Protein 7XTO (pdb70)

Secondary structure (DSSP, 8-state):
-PPEEEEEESS-SSSSHHHHHHHHHHHHSTT-EEEEEES-PPTT-HHHHHHHTSSTTTTS-SSEEEEEE--TTTTSS--EEEEE-TT--EEEEETTTTTHHHHHHH--SEEEE---GGGS-SS--GGGHIIIIIIHHHHHHHTT--GGGG--B-SS-------------EEETTTTEEEEEEEGGG--EEEEE--EEEB-SSGGGS-TT-EEEEE-TTSEEEEEETTB-HHHHH---TT---EE-/-PPEEEEEESS-SSSSHHHHHHHHHHHHSTT-EEEEEES-PPTT-HHHHHHHTSSTTTTS-SSEEEEEE--TTTTSS--EEEEE-TT--EEEEETTTTTHHHHHHH--SEEEE---GGGS-SS--GGGHIIIIIIHHHHHHHTT--GGGG--B-SS---------B---EEEEEEEETTTTEEEEEEEGGG---EEEEE--EEEB-SSGGGS-TT-EEEEE-TTSEEEEEETTB-HHHHH---TT-EEEE--/-PEEEEEESS-SSSSHHHHHHHHHHHHSTT-EEEEEES-PPTT-HHHHHHHTSSTTTTS-SSEEEEEE--TTTTSS--EEEEE-TT--EEEEETTTTTHHHHHHH--SEEEE---GGGS-SS--GGGHIIIIIIHHHHHHHTT--GGGG--B-SS---------B--EEEEEEEETTTTEEEEEEEGGG--EEEEE--EEEB-SSGGGS-TT-EEEEE-TTSEEEEEETTB-HHHHH---TT-EEEE-/-PPEEEEEESS-SSSSHHHHHHHHHHHHSTT-EEEEEES-PPTT-HHHHHHHTSSTTTTS-SSEEEEEE--TTTTSS--EEEEE-TT--EEEEETTTTTHHHHHHH--SEEEE---GGGS-SS--GGGHIIIIIIHHHHHHHTT--GGGG--B-SS---------B---B--EEEEETTTTEEEEEEETT--EEEEE--EEB-SSGGGS-TT-EEEEE-TTSEEEEEETTB-HHHHH---TT--EEE-/-PEEEEEESS-SSSSHHHHHHHHHHHHSTT-EEEEEES-PPTT-HHHHHHHTSSTTTTS-SSEEEEEE--TTTTSS--EEEEE-TT--EEEEETTTTTHHHHHHH--SEEEE---GGGS-SS--GGGHIIIIIIHHHHHHHTT--GGGG--B-SS---------B--B--EEEEETTTTEEEEEEEGGG--EEEEE--EEEB-SSGGGS-TT-EEEEE-TTSEEEEEETTB-HHHHH-------EE-/-PPEEEEEESS-SSSSHHHHHHHHHHHHSTT-EEEEEES-PPTT-HHHHHHHTSSTTTTS-SSEEEEEE--TTTTSS--EEEEE-TT--EEEEETTTTTHHHHHHH--SEEEE---GGGS-SS--GGGHIIIIIIHHHHHHHTT--GGGG--B-SS--------------EEEEETTTTEEEEEEETT--EEEE---EEB-SSGGGS-TT-EEEEE-TTSEEEEEETTB-HHHHH------EE-

Radius of gyration: 43.4 Å; Cα contacts (8 Å, |Δi|>4): 3861; chains: 6; bounding box: 127×91×92 Å

Solvent-accessible surface area: 55767 Å² total; per-residue (Å²): 127,52,47,25,0,0,1,0,0,10,20,17,92,50,21,11,17,7,0,2,0,20,0,2,0,7,102,39,4,103,65,8,63,33,10,40,5,4,6,52,5,67,34,57,51,19,54,41,0,2,66,6,0,74,19,0,2,104,15,0,28,50,90,0,0,1,0,0,6,0,15,9,33,6,14,46,79,32,48,3,2,0,0,84,3,113,78,27,0,8,0,0,0,2,15,20,3,0,6,26,18,0,16,116,70,14,20,66,61,40,5,42,37,6,73,47,101,71,3,40,22,91,98,48,21,40,19,32,52,1,9,0,5,0,0,0,0,0,0,41,2,4,58,57,34,82,8,59,71,0,17,69,96,41,144,71,17,81,75,54,125,120,90,90,78,129,145,18,40,23,42,12,79,33,43,7,12,11,40,4,74,24,57,30,99,62,128,120,104,15,53,3,51,78,100,83,32,46,99,11,76,1,32,48,103,31,80,94,67,18,34,0,0,3,34,9,32,76,32,20,10,0,2,0,34,8,105,19,41,7,41,79,79,73,64,27,71,58,97,46,95,36,47,79,155,102,47,24,0,0,5,2,1,8,17,12,92,51,16,11,17,9,0,3,6,23,0,7,5,8,110,40,4,104,68,10,59,34,10,39,6,4,13,52,5,71,32,57,51,19,82,21,0,3,62,15,0,77,35,0,8,115,12,6,31,58,102,0,0,0,4,0,14,0,15,11,33,6,15,47,80,33,48,2,2,0,0,85,2,114,55,28,1,11,0,0,0,1,14,19,3,0,5,26,16,0,16,114,70,16,20,66,61,40,4,42,38,6,73,46,100,72,4,40,20,100,87,47,23,41,21,30,53,1,9,3,5,0,1,0,0,0,0,42,2,3,60,59,34,80,11,59,71,0,16,68,98,42,103,72,14,80,72,44,126,118,89,87,62,83,126,45,74,11,29,4,38,39,38,23,84,40,34,8,8,3,52,4,49,7,56,30,98,54,124,150,105,23,82,3,76,68,89,84,18,48,91,10,75,1,30,47,104,33,80,87,103,18,41,0,0,3,34,11,42,76,32,20,15,0,2,0,11,8,101,18,43,17,41,79,87,63,65,22,69,57,85,32,104,4,25,30,138,126,51,46,25,0,0,1,0,0,8,16,13,92,49,19,3,14,7,0,0,0,19,0,2,0,10,102,40,4,102,70,9,58,35,10,39,5,4,6,52,5,65,32,58,48,18,96,46,0,5,31,5,0,41,35,0,6,117,22,5,28,124,86,0,0,0,0,0,7,0,16,10,33,6,14,44,79,32,48,3,1,0,3,79,3,114,52,28,1,8,1,0,0,1,15,19,2,0,9,16,21,0,16,88,70,17,20,58,61,40,4,41,38,6,73,46,100,73,4,40,24,90,100,47,23,41,21,24,54,1,7,0,4,0,0,0,0,0,0,41,2,3,59,59,36,81,7,60,70,0,16,69,94,42,142,78,12,82,121,34,126,90,67,100,33,84,88,128,31,47,14,91,1,40,29,39,11,80,32,41,7,12,0,62,2,32,4,66,48,108,74,149,105,18,82,15,68,73,110,35,47,92,11,73,1,32,47,103,31,80,94,66,19,34,0,0,4,34,10,43,57,31,90,10,0,0,0,28,7,102,20,39,10,40,80,76,62,54,18,70,58,67,34,20,34,19,76,175,124,53,46,24,0,0,0,2,1,8,20,17,90,49,25,3,13,7,0,0,0,19,0,2,0,8,106,40,4,102,67,8,59,35,11,39,6,4,6,53,5,65,33,58,49,18,54,38,0,4,66,5,0,75,35,0,8,115,13,5,30,57,93,0,0,0,0,0,7,0,16,11,32,6,15,45,79,32,48,3,2,0,0,88,2,114,54,26,1,10,0,0,0,1,15,19,3,2,6,14,16,0,11,90,71,16,20,66,61,39,5,41,38,6,72,46,100,72,4,41,22,90,98,47,22,42,21,22,53,1,7,0,5,0,0,0,0,0,0,41,2,3,60,59,35,80,11,61,70,0,16,68,94,41,144,64,8,80,134,46,126,90,95,100,60,85,81,130,22,40,14,30,5,35,28,41,11,79,30,41,7,12,7,62,4,49,2,56,28,100,39,38,123,121,98,23,81,1,35,75,89,81,20,47,82,11,72,1,32,47,105,31,80,80,94,17,34,0,0,4,32,11,42,75,33,20,5,0,0,0,30,7,99,18,39,12,41,79,76,64,65,25,73,52,86,34,96,3,73,7,84,178,100,49,25,0,0,0,0,0,10,14,12,90,54,20,12,16,6,0,3,0,20,0,6,0,13,108,39,4,104,69,9,58,34,10,39,4,4,6,51,5,64,33,58,53,18,84,45,0,3,56,5,0,73,19,0,8,117,14,5,29,58,103,0,0,0,0,0,6,0,16,11,32,6,14,46,79,32,48,2,2,0,3,94,3,113,55,27,1,10,1,0,0,1,15,19,3,0,9,14,16,0,16,90,69,17,20,67,61,40,5,42,37,6,73,46,100,72,4,40,16,92,106,47,22,40,21,32,53,2,10,3,5,0,0,0,0,0,0,41,2,3,58,59,34,79,11,58,72,0,17,69,99,41,101,70,15,82,137,35,124,85,96,100,61,85,119,63,45,19,36,14,37,25,43,24,86,39,35,8,9,10,26,13,46,6,57,31,95,38,128,120,106,26,53,17,73,80,92,84,26,47,101,11,76,3,36,48,104,31,81,94,76,18,41,3,3,7,34,9,31,73,32,20,35,0,12,0,13,9,105,20,43,17,40,80,89,62,64,27,71,82,48,103,17,35,32,145,125,57,59,16,0,0,1,0,0,9,16,10,92,56,19,12,17,6,0,3,0,21,0,2,0,8,104,40,4,104,66,9,66,33,10,39,5,4,5,51,5,65,32,55,47,19,82,41,0,1,24,5,0,30,37,0,7,116,21,6,33,57,89,0,0,0,0,0,6,0,16,9,33,6,14,48,80,33,49,3,2,0,1,26,4,112,55,39,1,13,0,0,0,1,15,19,2,0,6,20,58,0,15,112,70,14,20,68,65,62,4,42,38,6,73,46,100,72,4,39,31,96,84,47,23,41,19,30,53,1,9,0,5,0,0,0,0,0,0,42,11,4,59,59,35,79,32,58,69,0,17,68,99,42,103,71,20,80,74,45,126,95,92,89,63,115,69,50,36,35,14,33,28,43,13,80,32,44,7,12,8,63,15,37,9,52,48,108,61,119,105,24,55,17,57,96,112,33,47,101,11,75,1,31,49,105,32,80,88,103,18,41,0,0,3,33,10,44,56,32,69,16,0,6,0,11,8,103,18,43,18,40,80,87,63,68,47,81,90,86,57,17,86,174

InterPro domains:
  IPR002747 S-adenosyl-l-methionine hydroxide adenosyltransferase [PIRSF006779] (7-270)
  IPR002747 S-adenosyl-l-methionine hydroxide adenosyltransferase [PTHR35092] (8-270)
  IPR023227 S-adenosyl-l-methionine hydroxide adenosyltransferase, C-terminal domain superfamily [G3DSA:2.40.30.90] (168-274)
  IPR023227 S-adenosyl-l-methionine hydroxide adenosyltransferase, C-terminal domain superfamily [SSF101852] (171-270)
  IPR023228 S-adenosyl-l-methionine hydroxide adenosyltransferase, N-terminal domain superfamily [G3DSA:3.40.50.10790] (5-163)
  IPR023228 S-adenosyl-l-methionine hydroxide adenosyltransferase, N-terminal domain superfamily [SSF102522] (7-160)
  IPR046469 S-adenosyl-l-methionine hydroxide adenosyltransferase, N-terminal domain [PF01887] (9-155)
  IPR046470 S-adenosyl-l-methionine hydroxide adenosyltransferase, C-terminal domain [PF20257] (178-268)

Sequence (1484 aa):
APRVVAFLSDVGTHDEATGLCKGLMSRICPGVTIIDITHQVPAFDVVEGALMLEDVPEFFPEHTVICAYVYPETGSGTPTVAVRNDKGQLLVAPDNGLLTRALDASGVAEARLVTNPAVMNHPPTPTWYGRDVVAACAAHLAAGTPLADVGPVVDDPVRLPDVPFTRVARIDRAFGNVWTNIPSAALVTLDATVARWPWCTTFSQVATTGRLAYANSRGRLSFALNRGSLVAELGVAPDAPVEVHPRVVAFLSDVGTHDEATGLCKGLMSRICPGVTIIDITHQVPAFDVVEGALMLEDVPEFFPEHTVICAYVYPETGSGTPTVAVRNDKGQLLVAPDNGLLTRALDASGVAEARLVTNPAVMNHPPTPTWYGRDVVAACAAHLAAGTPLADVGPVVDDPVRLPDVPFTRLVGRVARIDRAFGNVWTNIPSAALVTLDATVARWPWCTTFSQVATTGRLAYANSRGRLSFALNRGSLVAELGVAPDAPVEVHAPRVVAFLSDVGTHDEATGLCKGLMSRICPGVTIIDITHQVPAFDVVEGALMLEDVPEFFPEHTVICAYVYPETGSGTPTVAVRNDKGQLLVAPDNGLLTRALDASGVAEARLVTNPAVMNHPPTPTWYGRDVVAACAAHLAAGTPLADVGPVVDDPVRLPDVPFTRHLVGRVARIDRAFGNVWTNIPSAAVTLDATVRWPWCTTFSQVATTGRLAYANSRGRLSFALNRGSLVAELGVAPDAVEVHLAPRVVAFLSDVGTHDEATGLCKGLMSRICPGVTIIDITHQVPAFDVVEGALMLEDVPEFFPEHTVICAYVYPETGSGTPTVAVRNDKGQLLVAPDNGLLTRALDASGVAEARLVTNPAVMNHPPTPTWYGRDVVAACAAHLAAGTPLADVGPVVDDPVRLPDVPFTRHLVGRVARIDRAFGNVWTNIPSAALGVTLDATVARWPWCTTFSQVATTGRLAYANSRGRLSFALNRGSLVAELGVAPDAPVEVHLPRVVAFLSDVGTHDEATGLCKGLMSRICPGVTIIDITHQVPAFDVVEGALMLEDVPEFFPEHTVICAYVYPETGSGTPTVAVRNDKGQLLVAPDNGLLTRALDASGVAEARLVTNPAVMNHPPTPTWYGRDVVAACAAHLAAGTPLADVGPVVDDPVRLPDVPFTRLVGRVARIDRAFGNVWTNIPSAALVTLDATVARWPWCTTFSQVATTGRLAYANSRGRLSFALNRGSLVAELGVAPAPVEVHAPRVVAFLSDVGTHDEATGLCKGLMSRICPGVTIIDITHQVPAFDVVEGALMLEDVPEFFPEHTVICAYVYPETGSGTPTVAVRNDKGQLLVAPDNGLLTRALDASGVAEARLVTNPAVMNHPPTPTWYGRDVVAACAAHLAAGTPLADVGPVVDDPVRLPDVPFTLVGRVARIDRAFGNVWTNIPSAAVTLDATVRWPWCTTFSQVATTGRLAYANSRGRLSFALNRGSLVAELGVPDAEVHL

B-factor: mean 44.51, std 19.92, range [9.19, 154.8]

Organism: NCBI:txid84725

Foldseek 3Di:
DFFAEEEEAQPADPDCPVVVLVVLLCVLAPPHHYHYLHNNDHALDLLSLLVSQQCVVVPGALSYEYQYERPPPFLHPFFKKWFQFQSNYIYIYTLAASNANNCVNTHGPWMFTQDQCVQFQNPCDRVPCSRGPRSSNSSNVSNPDDPVNRHGTDDDRRHDDDDADPCFADAPVVAQKTFDRAFPVVDVWWDKPLPIAAEDDDLPVDPAQDKHWYQDPVRTIIIHGRRHRPCVVVVRDHPDDMDTD/DFAEEEEAQPADPDCPVVVLVVLLCVLAPPHHYHYLHNNDHALDLLSLLVSQQCVVVPGALSYEYQYERPPPFLHPFFKKWFQFQSNYIYIYTLAASNANNCVNTHGPWMFTQDQCVQFQNPCDRVPCSRGPRSSNSSNVSNPDDPVNRHGTDDDRRHDDDDAQDPDKWWFADAPVVAQKTFTRAFPVVYVWWDKPLPIAAEDDDLPVDPAQDKHWYQDPVRTIIIHGRRHRPCVVVVRDGRHMMDID/DFFAEEEEAQPADPDCPVVVLVVLLCVLAPPHHYHYLHNNDHALDLLSLLVSQQCVVVPGALSYEYQYERPPPFLHPFFKKWFQFQSNYIYIYTLAASNANNCVNTHGPWMFTQDQCVQFQNPCDRVPCSRGPRSSNSSNVSNPDDPVNRHGTDDDRRHDDDDAADDCRDWWFAQAPVVAQKTFTRAFPVVVAWDKVLSAAEDDDLPVDPAQDKHWYQDPVRTIIIHGRRHHPCVVVVRDTGHMDTDD/DFFAEEEEAQPADPDCPVVVLVVLLCVLAPPHHYHYLHNNDHALDLLSLLVSQQCVVVPGALSYEYQYERPPPFLHPFFKKWFQFQSNYIYIYTLAASNANNCVNTHGPWMFTQDQCVQFQNPCDRVPCSRGPRSSNSSNVSNPDDPVNRHGTDDDRRHDDDDAADPCRKWWFAAAPVVAQKTFTRAFCVVDDVWWDKPLPIAAEDDDLPVDPAQDKHWYQDPVRTIIIHGRRHRPCVVVVRHGGHMMDTDD/DFAEEEEAQPADPDCPVVVLVVLLCVLAPPHHYHYLHNNDHALDLLSLLVSQQCVVVPGALSYEYQYERPPPFLHPFFKKWFQFQSNYIYIYTLAASNANNCVNTHGPWMFTQDQCVQFQNPCDRVPCSRGPRSSNSSNVSNPDDPVNRHGTDDDRRHDDDDAQPPHKWFFQDAPVVAQKTFTRAFPVVDVWWDKPLPIAAEDDDLPVDPAQDKHWYQDPVRTIIIHGRRHRPCVVVVRDSDIMDTD/DFFAEEEEAQPADPDCPVVVLVVLLCVLAPPHHYHYLHNNDHALDLLSLLVSQQCVVVPGALSYEYQYERPPPFLHPFFKKWFQFQSNYIYIYTLAASNANNCVNTHGPWMFTQDQCVQFQNPCDRVPCSRGPRSSNSSNVSNPDDPVNRHGTDDDRRHDDDDACPVDWFFADAPVVAQKTFTRAFPVVVAWDDVLSAAEDDDLPVDPAQDKHWYQDPVRTIIIHGRRHHPCVVVVHGRHTIDD

CATH classification: 3.40.50.10790 (+1 more: 2.40.30.90)

Nearest PDB structures (foldseek):
  7xto-assembly1_D  TM=1.004E+00  e=2.279E-58  Umezawaea tangerina
  7xto-assembly1_B  TM=1.003E+00  e=4.495E-56  Umezawaea tangerina
  7xto-assembly1_C  TM=9.989E-01  e=8.584E-55  Umezawaea tangerina
  7xto-assembly1_E  TM=9.968E-01  e=3.989E-54  Umezawaea tangerina
  7xto-assembly1_A  TM=9.907E-01  e=1.363E-53  Umezawaea tangerina

Structure (mmCIF, N/CA/C/O backbone):
data_7XTO
#
_entry.id   7XTO
#
_cell.length_a   181.378
_cell.length_b   104.423
_cell.length_c   124.966
_cell.angle_alpha   90.000
_cell.angle_beta   108.880
_cell.angle_gamma   90.000
#
_symmetry.space_group_name_H-M   'C 1 2 1'
#
loop_
_entity.id
_entity.type
_entity.pdbx_description
1 polymer 'soil bacterial derived chlorinase'
2 non-polymer 1-DEAZA-ADENOSINE
3 water water
#
loop_
_atom_site.group_PDB
_atom_site.id
_atom_site.type_symbol
_atom_site.label_atom_id
_atom_site.label_alt_id
_atom_site.label_comp_id
_atom_site.label_asym_id
_atom_site.label_entity_id
_atom_site.label_seq_id
_atom_site.pdbx_PDB_ins_code
_atom_site.Cartn_x
_atom_site.Cartn_y
_atom_site.Cartn_z
_atom_site.occupancy
_atom_site.B_iso_or_equiv
_atom_site.auth_seq_id
_atom_site.auth_comp_id
_atom_site.auth_asym_id
_atom_site.auth_atom_id
_atom_site.pdbx_PDB_model_num
ATOM 1 N N . ALA A 1 5 ? 4.86197 30.78877 75.43750 1.000 51.32018 5 ALA A N 1
ATOM 2 C CA . ALA A 1 5 ? 3.55193 30.14086 75.53377 1.000 57.42585 5 ALA A CA 1
ATOM 3 C C . ALA A 1 5 ? 2.76010 30.01487 74.20903 1.000 34.83941 5 ALA A C 1
ATOM 4 O O . ALA A 1 5 ? 2.26369 28.92986 73.91543 1.000 53.40097 5 ALA A O 1
ATOM 6 N N . PRO A 1 6 ? 2.62743 31.09027 73.42039 1.000 44.28120 6 PRO A N 1
ATOM 7 C CA . PRO A 1 6 ? 1.85064 30.97661 72.18138 1.000 39.76130 6 PRO A CA 1
ATOM 8 C C . PRO A 1 6 ? 2.52106 30.04516 71.18481 1.000 27.77444 6 PRO A C 1
ATOM 9 O O . PRO A 1 6 ? 3.74755 29.92829 71.13506 1.000 61.95514 6 PRO A O 1
ATOM 13 N N . ARG A 1 7 ? 1.69271 29.36634 70.39731 1.000 55.36469 7 ARG A N 1
ATOM 14 C CA . ARG A 1 7 ? 2.20005 28.48042 69.36404 1.000 56.01515 7 ARG A CA 1
ATOM 15 C C . ARG A 1 7 ? 2.90789 29.27778 68.27461 1.000 47.83833 7 ARG A C 1
ATOM 16 O O . ARG A 1 7 ? 2.64437 30.46371 68.06019 1.000 67.08979 7 ARG A O 1
ATOM 24 N N . VAL A 1 8 ? 3.83203 28.61281 67.59210 1.000 38.80620 8 VAL A N 1
ATOM 25 C CA . VAL A 1 8 ? 4.41448 29.16768 66.37745 1.000 47.45179 8 VAL A CA 1
ATOM 26 C C . VAL A 1 8 ? 3.42704 28.96548 65.23768 1.000 42.78961 8 VAL A C 1
ATOM 27 O O . VAL A 1 8 ? 2.86365 27.87679 65.07483 1.000 26.61839 8 VAL A O 1
ATOM 31 N N . VAL A 1 9 ? 3.20325 30.01418 64.45376 1.000 27.74491 9 VAL A N 1
ATOM 32 C CA . VAL A 1 9 ? 2.30059 29.95816 63.31143 1.000 32.50737 9 VAL A CA 1
ATOM 33 C C . VAL A 1 9 ? 3.13549 29.79869 62.04875 1.000 36.29114 9 VAL A C 1
ATOM 34 O O . VAL A 1 9 ? 3.96328 30.66051 61.73150 1.000 42.56201 9 VAL A O 1
ATOM 38 N N . ALA A 1 10 ? 2.91226 28.70482 61.32433 1.000 35.74790 10 ALA A N 1
ATOM 39 C CA . ALA A 1 10 ? 3.52751 28.47942 60.02255 1.000 34.84910 10 ALA A CA 1
ATOM 40 C C . ALA A 1 10 ? 2.51180 28.82280 58.94118 1.000 22.91473 10 ALA A C 1
ATOM 41 O O . ALA A 1 10 ? 1.36795 28.35900 58.98916 1.000 47.67342 10 ALA A O 1
ATOM 43 N N . PHE A 1 11 ? 2.93369 29.62303 57.96406 1.000 27.91928 11 PHE A N 1
ATOM 44 C CA . PHE A 1 11 ? 2.00776 30.38839 57.13632 1.000 18.83470 11 PHE A CA 1
ATOM 45 C C . PHE A 1 11 ? 2.22902 30.09685 55.65900 1.000 32.60377 11 PHE A C 1
ATOM 46 O O . PHE A 1 11 ? 3.31312 30.36183 55.13378 1.000 36.59330 11 PHE A O 1
ATOM 54 N N . LEU A 1 12 ? 1.19203 29.59589 54.98195 1.000 25.59581 12 LEU A N 1
ATOM 55 C CA . LEU A 1 12 ? 1.25914 29.31473 53.55245 1.000 25.85542 12 LEU A CA 1
ATOM 56 C C . LEU A 1 12 ? 0.00867 29.84443 52.86376 1.000 39.77563 12 LEU A C 1
ATOM 57 O O . LEU A 1 12 ? -1.08999 29.77067 53.41930 1.000 23.92585 12 LEU A O 1
ATOM 62 N N . SER A 1 13 ? 0.17777 30.37230 51.65237 1.000 19.45213 13 SER A N 1
ATOM 63 C CA . SER A 1 13 ? -0.94744 30.87257 50.86931 1.000 14.35349 13 SER A CA 1
ATOM 64 C C . SER A 1 13 ? -0.51199 31.02671 49.41573 1.000 33.28956 13 SER A C 1
ATOM 65 O O . SER A 1 13 ? 0.65218 30.81689 49.06776 1.000 23.53457 13 SER A O 1
ATOM 68 N N . ASP A 1 14 ? -1.47233 31.38129 48.55975 1.000 28.65729 14 ASP A N 1
ATOM 69 C CA . ASP A 1 14 ? -1.20872 31.71103 47.16410 1.000 27.20648 14 ASP A CA 1
ATOM 70 C C . ASP A 1 14 ? -1.37713 33.20240 46.89634 1.000 31.51632 14 ASP A C 1
ATOM 71 O O . ASP A 1 14 ? -1.51682 33.61263 45.74017 1.000 23.88944 14 ASP A O 1
ATOM 76 N N . VAL A 1 15 ? -1.36758 34.01872 47.95134 1.000 37.72994 15 VAL A N 1
ATOM 77 C CA . VAL A 1 15 ? -1.65404 35.44345 47.81772 1.000 47.48862 15 VAL A CA 1
ATOM 78 C C . VAL A 1 15 ? -0.41922 36.23490 47.39457 1.000 46.29766 15 VAL A C 1
ATOM 79 O O . VAL A 1 15 ? -0.53516 37.20913 46.64158 1.000 46.27065 15 VAL A O 1
ATOM 83 N N . GLY A 1 16 ? 0.76387 35.84415 47.84483 1.000 64.79155 16 GLY A N 1
ATOM 84 C CA . GLY A 1 16 ? 1.99784 36.41216 47.33990 1.000 30.46514 16 GLY A CA 1
ATOM 85 C C . GLY A 1 16 ? 2.69603 37.30644 48.34946 1.000 64.13936 16 GLY A C 1
ATOM 86 O O . GLY A 1 16 ? 2.30959 37.41622 49.51665 1.000 35.03923 16 GLY A O 1
ATOM 87 N N . THR A 1 17 ? 3.76737 37.94468 47.86869 1.000 17.66254 17 THR A N 1
ATOM 88 C CA . THR A 1 17 ? 4.56993 38.86628 48.66327 1.000 48.46117 17 THR A CA 1
ATOM 89 C C . THR A 1 17 ? 4.73277 40.21927 47.97927 1.000 20.66771 17 THR A C 1
ATOM 90 O O . THR A 1 17 ? 5.49275 41.06313 48.46897 1.000 45.23888 17 THR A O 1
ATOM 94 N N . HIS A 1 18 ? 4.03298 40.44831 46.87292 1.000 25.45923 18 HIS A N 1
ATOM 95 C CA . HIS A 1 18 ? 4.21354 41.62426 46.03449 1.000 41.40812 18 HIS A CA 1
ATOM 96 C C . HIS A 1 18 ? 3.44873 42.84220 46.53516 1.000 43.40691 18 HIS A C 1
ATOM 97 O O . HIS A 1 18 ? 3.56904 43.91735 45.93713 1.000 39.76852 18 HIS A O 1
ATOM 99 N N . ASP A 1 19 ? 2.66516 42.70347 47.59998 1.000 32.01964 19 ASP A N 1
ATOM 100 C CA . ASP A 1 19 ? 1.91726 43.82684 48.15616 1.000 55.27928 19 ASP A CA 1
ATOM 101 C C . ASP A 1 19 ? 1.63523 43.53308 49.63139 1.000 23.94268 19 ASP A C 1
ATOM 102 O O . ASP A 1 19 ? 2.27247 42.66949 50.23389 1.000 37.47386 19 ASP A O 1
ATOM 107 N N . GLU A 1 20 ? 0.68117 44.26761 50.20258 1.000 33.81152 20 GLU A N 1
ATOM 108 C CA . GLU A 1 20 ? 0.47196 44.31906 51.64382 1.000 31.04482 20 GLU A CA 1
ATOM 109 C C . GLU A 1 20 ? -0.33048 43.15000 52.20836 1.000 24.04411 20 GLU A C 1
ATOM 110 O O . GLU A 1 20 ? -0.36792 42.99684 53.43432 1.000 34.25067 20 GLU A O 1
ATOM 116 N N . ALA A 1 21 ? -0.96221 42.32837 51.36425 1.000 24.57207 21 ALA A N 1
ATOM 117 C CA . ALA A 1 21 ? -2.01236 41.42524 51.83920 1.000 30.54950 21 ALA A CA 1
ATOM 118 C C . ALA A 1 21 ? -1.50371 40.45407 52.90493 1.000 31.32568 21 ALA A C 1
ATOM 119 O O . ALA A 1 21 ? -2.08582 40.34874 53.99651 1.000 36.55385 21 ALA A O 1
ATOM 121 N N . THR A 1 22 ? -0.41759 39.73337 52.60714 1.000 22.73684 22 THR A N 1
ATOM 122 C CA . THR A 1 22 ? 0.14613 38.80996 53.58916 1.000 29.60813 22 THR A CA 1
ATOM 123 C C . THR A 1 22 ? 0.57297 39.55129 54.84995 1.000 25.99808 22 THR A C 1
ATOM 124 O O . THR A 1 22 ? 0.38954 39.05495 55.97071 1.000 28.97156 22 THR A O 1
ATOM 128 N N . GLY A 1 23 ? 1.14246 40.74592 54.68276 1.000 29.30946 23 GLY A N 1
ATOM 129 C CA . GLY A 1 23 ? 1.50875 41.55210 55.83520 1.000 16.75967 23 GLY A CA 1
ATOM 130 C C . GLY A 1 23 ? 0.31378 41.92258 56.69163 1.000 31.95853 23 GLY A C 1
ATOM 131 O O . GLY A 1 23 ? 0.40389 41.95808 57.92124 1.000 32.06573 23 GLY A O 1
ATOM 132 N N . LEU A 1 24 ? -0.81757 42.23416 56.05068 1.000 42.20043 24 LEU A N 1
ATOM 133 C CA . LEU A 1 24 ? -2.02931 42.53392 56.80973 1.000 47.10152 24 LEU A CA 1
ATOM 134 C C . LEU A 1 24 ? -2.52485 41.31151 57.57067 1.000 35.87121 24 LEU A C 1
ATOM 135 O O . LEU A 1 24 ? -2.99047 41.42903 58.71324 1.000 25.89563 24 LEU A O 1
ATOM 140 N N . CYS A 1 25 ? -2.43853 40.12789 56.95395 1.000 25.55150 25 CYS A N 1
ATOM 141 C CA . CYS A 1 25 ? -2.78084 38.90970 57.68481 1.000 46.32325 25 CYS A CA 1
ATOM 142 C C . CYS A 1 25 ? -1.89320 38.73682 58.91242 1.000 27.88801 25 CYS A C 1
ATOM 143 O O . CYS A 1 25 ? -2.38184 38.41835 60.00505 1.000 22.34800 25 CYS A O 1
ATOM 146 N N . LYS A 1 26 ? -0.58471 38.94864 58.75058 1.000 28.85000 26 LYS A N 1
ATOM 147 C CA . LYS A 1 26 ? 0.33338 38.80829 59.87942 1.000 28.50757 26 LYS A CA 1
ATOM 148 C C . LYS A 1 26 ? 0.03544 39.82973 60.97109 1.000 36.10690 26 LYS A C 1
ATOM 149 O O . LYS A 1 26 ? 0.10183 39.51354 62.16602 1.000 26.35202 26 LYS A O 1
ATOM 155 N N . GLY A 1 27 ? -0.26567 41.06826 60.57990 1.000 35.88414 27 GLY A N 1
ATOM 156 C CA . GLY A 1 27 ? -0.64772 42.07090 61.56052 1.000 11.09550 27 GLY A CA 1
ATOM 157 C C . GLY A 1 27 ? -1.90202 41.68609 62.32163 1.000 38.24283 27 GLY A C 1
ATOM 158 O O . GLY A 1 27 ? -2.00529 41.91448 63.52825 1.000 26.44302 27 GLY A O 1
ATOM 159 N N . LEU A 1 28 ? -2.89396 41.13841 61.61291 1.000 18.14804 28 LEU A N 1
ATOM 160 C CA . LEU A 1 28 ? -4.10308 40.65033 62.27304 1.000 34.06849 28 LEU A CA 1
ATOM 161 C C . LEU A 1 28 ? -3.77440 39.55282 63.27594 1.000 38.50607 28 LEU A C 1
ATOM 162 O O . LEU A 1 28 ? -4.31158 39.52545 64.39228 1.000 40.85690 28 LEU A O 1
ATOM 167 N N . MET A 1 29 ? -2.90105 38.62347 62.87839 1.000 33.30505 29 MET A N 1
ATOM 168 C CA . MET A 1 29 ? -2.50177 37.55129 63.78438 1.000 36.56654 29 MET A CA 1
ATOM 169 C C . MET A 1 29 ? -1.82784 38.10640 65.03085 1.000 45.76258 29 MET A C 1
ATOM 170 O O . MET A 1 29 ? -2.11486 37.66538 66.15049 1.000 25.58549 29 MET A O 1
ATOM 175 N N . SER A 1 30 ? -0.92629 39.07559 64.85476 1.000 35.51903 30 SER A N 1
ATOM 176 C CA . SER A 1 30 ? -0.25132 39.67570 66.00101 1.000 29.46436 30 SER A CA 1
ATOM 177 C C . SER A 1 30 ? -1.21593 40.48598 66.85893 1.000 26.63423 30 SER A C 1
ATOM 178 O O . SER A 1 30 ? -1.00636 40.61522 68.07061 1.000 37.43233 30 SER A O 1
ATOM 181 N N . ARG A 1 31 ? -2.26153 41.05063 66.25039 1.000 27.20701 31 ARG A N 1
ATOM 182 C CA . ARG A 1 31 ? -3.31903 41.69264 67.02474 1.000 47.36265 31 ARG A CA 1
ATOM 183 C C . ARG A 1 31 ? -4.03918 40.67948 67.90455 1.000 40.45679 31 ARG A C 1
ATOM 184 O O . ARG A 1 31 ? -4.27220 40.92393 69.09498 1.000 29.93886 31 ARG A O 1
ATOM 192 N N . ILE A 1 32 ? -4.40862 39.53417 67.32652 1.000 44.88619 32 ILE A N 1
ATOM 193 C CA . ILE A 1 32 ? -5.12611 38.51386 68.08615 1.000 22.22604 32 ILE A CA 1
ATOM 194 C C . ILE A 1 32 ? -4.20437 37.86487 69.11252 1.000 41.21863 32 ILE A C 1
ATOM 195 O O . ILE A 1 32 ? -4.57531 37.68199 70.27859 1.000 35.53740 32 ILE A O 1
ATOM 200 N N . CYS A 1 33 ? -2.98293 37.52158 68.69955 1.000 33.19034 33 CYS A N 1
ATOM 201 C CA . CYS A 1 33 ? -2.01993 36.82082 69.54807 1.000 45.47315 33 CYS A CA 1
ATOM 202 C C . CYS A 1 33 ? -0.74979 37.65425 69.65468 1.000 45.69917 33 CYS A C 1
ATOM 203 O O . CYS A 1 33 ? 0.18045 37.49365 68.84843 1.000 36.25426 33 CYS A O 1
ATOM 206 N N . PRO A 1 34 ? -0.67293 38.56590 70.62339 1.000 45.49612 34 PRO A N 1
ATOM 207 C CA . PRO A 1 34 ? 0.55496 39.35061 70.80391 1.000 30.45968 34 PRO A CA 1
ATOM 208 C C . PRO A 1 34 ? 1.74823 38.45504 71.10112 1.000 46.42678 34 PRO A C 1
ATOM 209 O O . PRO A 1 34 ? 1.64232 37.46507 71.82837 1.000 46.31827 34 PRO A O 1
ATOM 213 N N . GLY A 1 35 ? 2.89483 38.82076 70.53250 1.000 30.56930 35 GLY A N 1
ATOM 214 C CA . GLY A 1 35 ? 4.10641 38.05278 70.73388 1.000 32.83385 35 GLY A CA 1
ATOM 215 C C . GLY A 1 35 ? 4.18534 36.76632 69.94685 1.000 40.08429 35 GLY A C 1
ATOM 216 O O . GLY A 1 35 ? 5.03928 35.92565 70.23907 1.000 54.33591 35 GLY A O 1
ATOM 217 N N . VAL A 1 36 ? 3.32311 36.58779 68.95145 1.000 54.36760 36 VAL A N 1
ATOM 218 C CA . VAL A 1 36 ? 3.30328 35.35978 68.16595 1.000 62.81706 36 VAL A CA 1
ATOM 219 C C . VAL A 1 36 ? 4.45092 35.37202 67.16509 1.000 26.06208 36 VAL A C 1
ATOM 220 O O . VAL A 1 36 ? 4.83265 36.42382 66.63677 1.000 48.95629 36 VAL A O 1
ATOM 224 N N . THR A 1 37 ? 5.02014 34.19637 66.91798 1.000 60.31960 37 THR A N 1
ATOM 225 C CA . THR A 1 37 ? 6.05462 34.01520 65.90918 1.000 28.51331 37 THR A CA 1
ATOM 226 C C . THR A 1 37 ? 5.41334 33.44831 64.64971 1.000 33.32641 37 THR A C 1
ATOM 227 O O . THR A 1 37 ? 4.76670 32.39645 64.69877 1.000 45.66152 37 THR A O 1
ATOM 231 N N . ILE A 1 38 ? 5.58762 34.14426 63.53029 1.000 31.68200 38 ILE A N 1
ATOM 232 C CA . ILE A 1 38 ? 5.03999 33.72466 62.24684 1.000 39.83881 38 ILE A CA 1
ATOM 233 C C . ILE A 1 38 ? 6.20162 33.40765 61.31666 1.000 20.17983 38 ILE A C 1
ATOM 234 O O . ILE A 1 38 ? 6.98876 34.29532 60.96362 1.000 41.29278 38 ILE A O 1
ATOM 239 N N . ILE A 1 39 ? 6.30288 32.14229 60.92175 1.000 38.87483 39 ILE A N 1
ATOM 240 C CA . ILE A 1 39 ? 7.28927 31.67552 59.95457 1.000 31.60640 39 ILE A CA 1
ATOM 241 C C . ILE A 1 39 ? 6.56606 31.41978 58.63855 1.000 29.16027 39 ILE A C 1
ATOM 242 O O . ILE A 1 39 ? 5.62036 30.61787 58.58905 1.000 35.29299 39 ILE A O 1
ATOM 247 N N . ASP A 1 40 ? 6.99579 32.10971 57.57680 1.000 32.78267 40 ASP A N 1
ATOM 248 C CA . ASP A 1 40 ? 6.42411 31.84909 56.26437 1.000 16.96488 40 ASP A CA 1
ATOM 249 C C . ASP A 1 40 ? 6.98357 30.55131 55.71362 1.000 44.68342 40 ASP A C 1
ATOM 250 O O . ASP A 1 40 ? 8.19989 30.32956 55.72359 1.000 34.01340 40 ASP A O 1
ATOM 255 N N . ILE A 1 41 ? 6.08758 29.67918 55.26981 1.000 41.56907 41 ILE A N 1
ATOM 256 C CA . ILE A 1 41 ? 6.46466 28.47861 54.55062 1.000 35.49930 41 ILE A CA 1
ATOM 257 C C . ILE A 1 41 ? 6.64038 28.89555 53.09243 1.000 25.93582 41 ILE A C 1
ATOM 258 O O . ILE A 1 41 ? 7.73383 28.78360 52.52125 1.000 38.50320 41 ILE A O 1
ATOM 263 N N . THR A 1 42 ? 5.56791 29.41016 52.49401 1.000 33.35784 42 THR A N 1
ATOM 264 C CA . THR A 1 42 ? 5.66231 30.16874 51.25194 1.000 19.64284 42 THR A CA 1
ATOM 265 C C . THR A 1 42 ? 4.31625 30.81858 50.98040 1.000 73.92359 42 THR A C 1
ATOM 266 O O . THR A 1 42 ? 3.27403 30.35341 51.44819 1.000 38.55045 42 THR A O 1
ATOM 270 N N . HIS A 1 43 ? 4.35555 31.90606 50.21490 1.000 20.10945 43 HIS A N 1
ATOM 271 C CA . HIS A 1 43 ? 3.14075 32.53377 49.71454 1.000 29.08873 43 HIS A CA 1
ATOM 272 C C . HIS A 1 43 ? 3.16534 32.60986 48.19418 1.000 18.82997 43 HIS A C 1
ATOM 273 O O . HIS A 1 43 ? 2.39176 33.36410 47.59633 1.000 25.13631 43 HIS A O 1
ATOM 280 N N . GLN A 1 44 ? 4.03618 31.82162 47.56328 1.000 24.85404 44 GLN A N 1
ATOM 281 C CA . GLN A 1 44 ? 4.18417 31.77880 46.11695 1.000 58.23923 44 GLN A CA 1
ATOM 282 C C . GLN A 1 44 ? 3.51872 30.55579 45.49975 1.000 21.91288 44 GLN A C 1
ATOM 283 O O . GLN A 1 44 ? 3.87247 30.16770 44.38089 1.000 37.79394 44 GLN A O 1
ATOM 285 N N . VAL A 1 45 ? 2.58622 29.92827 46.21067 1.000 41.85628 45 VAL A N 1
ATOM 286 C CA . VAL A 1 45 ? 1.75807 28.88443 45.61650 1.000 36.83760 45 VAL A CA 1
ATOM 287 C C . VAL A 1 45 ? 1.10983 29.50282 44.38554 1.000 15.19541 45 VAL A C 1
ATOM 288 O O . VAL A 1 45 ? 0.60626 30.63342 44.46331 1.000 62.82407 45 VAL A O 1
ATOM 292 N N . PRO A 1 46 ? 1.13578 28.83746 43.23230 1.000 58.36386 46 PRO A N 1
ATOM 293 C CA . PRO A 1 46 ? 0.40130 29.36163 42.07835 1.000 24.93286 46 PRO A CA 1
ATOM 294 C C . PRO A 1 46 ? -1.05553 29.58065 42.44680 1.000 46.75964 46 PRO A C 1
ATOM 295 O O . PRO A 1 46 ? -1.64900 28.80566 43.19998 1.000 42.34970 46 PRO A O 1
ATOM 299 N N . ALA A 1 47 ? -1.61462 30.67689 41.94341 1.000 20.35657 47 ALA A N 1
ATOM 300 C CA . ALA A 1 47 ? -3.01891 30.99116 42.17750 1.000 37.63727 47 ALA A CA 1
ATOM 301 C C . ALA A 1 47 ? -3.91932 29.79147 41.85218 1.000 22.23486 47 ALA A C 1
ATOM 302 O O . ALA A 1 47 ? -3.64092 29.01250 40.93330 1.000 61.83795 47 ALA A O 1
ATOM 304 N N . PHE A 1 48 ? -4.90491 29.58037 42.73576 1.000 38.14278 48 PHE A N 1
ATOM 305 C CA . PHE A 1 48 ? -6.00505 28.62235 42.82945 1.000 63.25198 48 PHE A CA 1
ATOM 306 C C . PHE A 1 48 ? -5.49548 27.18679 42.97622 1.000 40.19610 48 PHE A C 1
ATOM 307 O O . PHE A 1 48 ? -6.30184 26.26798 42.96875 1.000 55.87596 48 PHE A O 1
ATOM 315 N N . ASP A 1 49 ? -4.19073 26.96571 43.14563 1.000 61.44131 49 ASP A N 1
ATOM 316 C CA . ASP A 1 49 ? -3.58674 25.63543 43.00730 1.000 38.11273 49 ASP A CA 1
ATOM 317 C C . ASP A 1 49 ? -3.54844 24.91427 44.35623 1.000 61.80304 49 ASP A C 1
ATOM 318 O O . ASP A 1 49 ? -2.55468 24.96259 45.08259 1.000 47.51143 49 ASP A O 1
ATOM 323 N N . VAL A 1 50 ? -4.63191 24.19266 44.66465 1.000 46.00774 50 VAL A N 1
ATOM 324 C CA . VAL A 1 50 ? -4.73608 23.48412 45.94207 1.000 35.27711 50 VAL A CA 1
ATOM 325 C C . VAL A 1 50 ? -3.77866 22.29342 45.99477 1.000 29.75148 50 VAL A C 1
ATOM 326 O O . VAL A 1 50 ? -3.19162 22.00181 47.04486 1.000 44.66311 50 VAL A O 1
ATOM 330 N N . VAL A 1 51 ? -3.62714 21.57160 44.87974 1.000 29.22198 51 VAL A N 1
ATOM 331 C CA . VAL A 1 51 ? -2.76831 20.38817 44.85657 1.000 49.95506 51 VAL A CA 1
ATOM 332 C C . VAL A 1 51 ? -1.31938 20.77003 45.12740 1.000 59.44587 51 VAL A C 1
ATOM 333 O O . VAL A 1 51 ? -0.60703 20.08493 45.87681 1.000 59.65460 51 VAL A O 1
ATOM 335 N N . GLU A 1 52 ? -0.85497 21.85468 44.50195 1.000 41.19689 52 GLU A N 1
ATOM 336 C CA . GLU A 1 52 ? 0.51161 22.31228 44.72084 1.000 47.60981 52 GLU A CA 1
ATOM 337 C C . GLU A 1 52 ? 0.74725 22.63887 46.18999 1.000 46.99308 52 GLU A C 1
ATOM 338 O O . GLU A 1 52 ? 1.76277 22.23553 46.77323 1.000 37.23553 52 GLU A O 1
ATOM 344 N N . GLY A 1 53 ? -0.19546 23.34993 46.81051 1.000 23.50689 53 GLY A N 1
ATOM 345 C CA . GLY A 1 53 ? -0.05462 23.67670 48.21878 1.000 42.20917 53 GLY A CA 1
ATOM 346 C C . GLY A 1 53 ? -0.06923 22.44822 49.10760 1.000 19.61384 53 GLY A C 1
ATOM 347 O O . GLY A 1 53 ? 0.68282 22.37002 50.08473 1.000 40.42099 53 GLY A O 1
ATOM 348 N N . ALA A 1 54 ? -0.92505 21.47289 48.78423 1.000 29.36578 54 ALA A N 1
ATOM 349 C CA . ALA A 1 54 ? -0.95491 20.23227 49.55231 1.000 40.22660 54 ALA A CA 1
ATOM 350 C C . ALA A 1 54 ? 0.38043 19.50745 49.46950 1.000 17.15701 54 ALA A C 1
ATOM 351 O O . ALA A 1 54 ? 0.87479 18.98350 50.47434 1.000 50.57507 54 ALA A O 1
ATOM 353 N N . LEU A 1 55 ? 0.98598 19.47764 48.28042 1.000 32.01738 55 LEU A N 1
ATOM 354 C CA . LEU A 1 55 ? 2.32819 18.91441 48.15856 1.000 29.65208 55 LEU A CA 1
ATOM 355 C C . LEU A 1 55 ? 3.33527 19.69073 48.99717 1.000 35.47532 55 LEU A C 1
ATOM 356 O O . LEU A 1 55 ? 4.22251 19.09675 49.61968 1.000 57.23152 55 LEU A O 1
ATOM 361 N N . MET A 1 56 ? 3.23366 21.02182 49.00405 1.000 31.06500 56 MET A N 1
ATOM 362 C CA . MET A 1 56 ? 4.19004 21.82486 49.76348 1.000 26.19740 56 MET A CA 1
ATOM 363 C C . MET A 1 56 ? 4.02112 21.65976 51.27470 1.000 33.23885 56 MET A C 1
ATOM 364 O O . MET A 1 56 ? 4.97838 21.88154 52.02355 1.000 33.03295 56 MET A O 1
ATOM 369 N N . LEU A 1 57 ? 2.83328 21.27444 51.74400 1.000 27.10245 57 LEU A N 1
ATOM 370 C CA . LEU A 1 57 ? 2.55765 21.18590 53.17793 1.000 32.79265 57 LEU A CA 1
ATOM 371 C C . LEU A 1 57 ? 2.85473 19.81642 53.78966 1.000 27.90448 57 LEU A C 1
ATOM 372 O O . LEU A 1 57 ? 2.69694 19.65880 55.00622 1.000 29.78291 57 LEU A O 1
ATOM 377 N N . GLU A 1 58 ? 3.28179 18.83257 52.99204 1.000 17.24110 58 GLU A N 1
ATOM 378 C CA . GLU A 1 58 ? 3.40756 17.46250 53.48908 1.000 17.35377 58 GLU A CA 1
ATOM 379 C C . GLU A 1 58 ? 4.40851 17.35492 54.63151 1.000 48.69326 58 GLU A C 1
ATOM 380 O O . GLU A 1 58 ? 4.10338 16.78027 55.68023 1.000 32.13197 58 GLU A O 1
ATOM 386 N N . ASP A 1 59 ? 5.60994 17.89649 54.44646 1.000 26.94661 59 ASP A N 1
ATOM 387 C CA . ASP A 1 59 ? 6.67053 17.79164 55.44238 1.000 30.26624 59 ASP A CA 1
ATOM 388 C C . ASP A 1 59 ? 6.56528 18.81652 56.55620 1.000 38.86690 59 ASP A C 1
ATOM 389 O O . ASP A 1 59 ? 7.25614 18.66732 57.56757 1.000 33.64395 59 ASP A O 1
ATOM 394 N N . VAL A 1 60 ? 5.70725 19.81921 56.41603 1.000 37.43438 60 VAL A N 1
ATOM 395 C CA . VAL A 1 60 ? 5.60485 20.89611 57.39869 1.000 25.00379 60 VAL A CA 1
ATOM 396 C C . VAL A 1 60 ? 5.34400 20.34732 58.80075 1.000 18.09912 60 VAL A C 1
ATOM 397 O O . VAL A 1 60 ? 5.99836 20.79960 59.75192 1.000 40.51045 60 VAL A O 1
ATOM 401 N N . PRO A 1 61 ? 4.42617 19.38752 58.99785 1.000 43.02057 61 PRO A N 1
ATOM 402 C CA . PRO A 1 61 ? 4.24314 18.85162 60.36038 1.000 36.64978 61 PRO A CA 1
ATOM 403 C C . PRO A 1 61 ? 5.49842 18.25041 60.97402 1.000 45.88700 61 PRO A C 1
ATOM 404 O O . PRO A 1 61 ? 5.73931 18.43501 62.17468 1.000 39.89281 61 PRO A O 1
ATOM 408 N N . GLU A 1 62 ? 6.30843 17.53804 60.18547 1.000 29.78088 62 GLU A N 1
ATOM 409 C CA . GLU A 1 62 ? 7.49821 16.89271 60.73423 1.000 32.80921 62 GLU A CA 1
ATOM 410 C C . GLU A 1 62 ? 8.49199 17.92210 61.24736 1.000 47.73323 62 GLU A C 1
ATOM 411 O O . GLU A 1 62 ? 9.04216 17.78551 62.34761 1.000 39.19334 62 GLU A O 1
ATOM 417 N N . PHE A 1 63 ? 8.73041 18.96555 60.46368 1.000 31.10748 63 PHE A N 1
ATOM 418 C CA . PHE A 1 63 ? 9.82782 19.87116 60.74134 1.000 38.76478 63 PHE A CA 1
ATOM 419 C C . PHE A 1 63 ? 9.39933 21.08895 61.53392 1.000 29.40325 63 PHE A C 1
ATOM 420 O O . PHE A 1 63 ? 10.15108 22.06030 61.59801 1.000 39.90202 63 PHE A O 1
ATOM 428 N N . PHE A 1 64 ? 8.21309 21.06860 62.12459 1.000 27.45322 64 PHE A N 1
ATOM 429 C CA . PHE A 1 64 ? 7.85210 22.14397 63.02238 1.000 37.17123 64 PHE A CA 1
ATOM 430 C C . PHE A 1 64 ? 7.57025 21.58568 64.41048 1.000 26.62050 64 PHE A C 1
ATOM 431 O O . PHE A 1 64 ? 7.24776 20.40201 64.55279 1.000 30.11153 64 PHE A O 1
ATOM 439 N N . PRO A 1 65 ? 7.71194 22.40063 65.45355 1.000 39.16017 65 PRO A N 1
ATOM 440 C CA . PRO A 1 65 ? 7.44938 21.91014 66.81120 1.000 19.83917 65 PRO A CA 1
ATOM 441 C C . PRO A 1 65 ? 6.00838 21.44828 66.95831 1.000 46.19098 65 PRO A C 1
ATOM 442 O O . PRO A 1 65 ? 5.14641 21.69885 66.11323 1.000 41.75138 65 PRO A O 1
ATOM 446 N N . GLU A 1 66 ? 5.75195 20.73660 68.05595 1.000 30.38093 66 GLU A N 1
ATOM 447 C CA . GLU A 1 66 ? 4.38176 20.33400 68.34342 1.000 43.32883 66 GLU A CA 1
ATOM 448 C C . GLU A 1 66 ? 3.52574 21.53111 68.73349 1.000 43.83139 66 GLU A C 1
ATOM 449 O O . GLU A 1 66 ? 2.31938 21.54167 68.46863 1.000 62.94897 66 GLU A O 1
ATOM 451 N N . HIS A 1 67 ? 4.12747 22.55018 69.34316 1.000 44.56461 67 HIS A N 1
ATOM 452 C CA . HIS A 1 67 ? 3.39933 23.75370 69.74242 1.000 31.67372 67 HIS A CA 1
ATOM 453 C C . HIS A 1 67 ? 3.27808 24.70745 68.55188 1.000 41.19017 67 HIS A C 1
ATOM 454 O O . HIS A 1 67 ? 3.82625 25.80878 68.53167 1.000 34.94106 67 HIS A O 1
ATOM 461 N N . THR A 1 68 ? 2.53674 24.25495 67.54256 1.000 37.09814 68 THR A N 1
ATOM 462 C CA . THR A 1 68 ? 2.47222 24.93237 66.25732 1.000 31.79299 68 THR A CA 1
ATOM 463 C C . THR A 1 68 ? 1.03189 25.00959 65.76876 1.000 34.16419 68 THR A C 1
ATOM 464 O O . THR A 1 68 ? 0.21637 24.12595 66.04628 1.000 58.26367 68 THR A O 1
ATOM 468 N N . VAL A 1 69 ? 0.72176 26.09562 65.06209 1.000 37.14809 69 VAL A N 1
ATOM 469 C CA . VAL A 1 69 ? -0.43615 26.17193 64.17960 1.000 18.56198 69 VAL A CA 1
ATOM 470 C C . VAL A 1 69 ? 0.07987 26.33416 62.75556 1.000 19.82662 69 VAL A C 1
ATOM 471 O O . VAL A 1 69 ? 0.85409 27.25486 62.46866 1.000 44.52588 69 VAL A O 1
ATOM 475 N N . ILE A 1 70 ? -0.32904 25.42421 61.87760 1.000 32.39832 70 ILE A N 1
ATOM 476 C CA . ILE A 1 70 ? -0.05114 25.50251 60.44926 1.000 50.06209 70 ILE A CA 1
ATOM 477 C C . ILE A 1 70 ? -1.22214 26.23153 59.80880 1.000 51.13383 70 ILE A C 1
ATOM 478 O O . ILE A 1 70 ? -2.30869 25.66505 59.66649 1.000 44.28241 70 ILE A O 1
ATOM 483 N N . CYS A 1 71 ? -1.00193 27.47634 59.40747 1.000 43.81981 71 CYS A N 1
ATOM 484 C CA . CYS A 1 71 ? -2.03335 28.29297 58.78458 1.000 16.52238 71 CYS A CA 1
ATOM 485 C C . CYS A 1 71 ? -1.81556 28.28443 57.27981 1.000 27.17703 71 CYS A C 1
ATOM 486 O O . CYS A 1 71 ? -0.79741 28.78962 56.79638 1.000 48.03954 71 CYS A O 1
ATOM 489 N N . ALA A 1 72 ? -2.76242 27.71460 56.53965 1.000 25.28318 72 ALA A N 1
ATOM 490 C CA . ALA A 1 72 ? -2.60144 27.61564 55.09740 1.000 17.84283 72 ALA A CA 1
ATOM 491 C C . ALA A 1 72 ? -3.91652 27.96721 54.43026 1.000 36.53021 72 ALA A C 1
ATOM 492 O O . ALA A 1 72 ? -4.96780 27.47901 54.85053 1.000 33.35856 72 ALA A O 1
ATOM 494 N N . TYR A 1 73 ? -3.86964 28.80559 53.39744 1.000 23.92484 73 TYR A N 1
ATOM 495 C CA . TYR A 1 73 ? -5.09028 29.07244 52.64505 1.000 32.00653 73 TYR A CA 1
ATOM 496 C C . TYR A 1 73 ? -4.78256 29.23852 51.16538 1.000 15.06626 73 TYR A C 1
ATOM 497 O O . TYR A 1 73 ? -4.01456 30.11864 50.76911 1.000 42.88360 73 TYR A O 1
ATOM 506 N N . VAL A 1 74 ? -5.34699 28.33528 50.36853 1.000 40.15961 74 VAL A N 1
ATOM 507 C CA . VAL A 1 74 ? -5.53246 28.50255 48.93248 1.000 19.96265 74 VAL A CA 1
ATOM 508 C C . VAL A 1 74 ? -7.02665 28.31634 48.71681 1.000 41.48978 74 VAL A C 1
ATOM 509 O O . VAL A 1 74 ? -7.54322 27.20162 48.86298 1.000 41.04768 74 VAL A O 1
ATOM 513 N N . TYR A 1 75 ? -7.72478 29.40261 48.38834 1.000 38.12775 75 TYR A N 1
ATOM 514 C CA . TYR A 1 75 ? -9.15790 29.52122 48.66620 1.000 34.58838 75 TYR A CA 1
ATOM 515 C C . TYR A 1 75 ? -9.90025 30.16869 47.49843 1.000 19.47876 75 TYR A C 1
ATOM 516 O O . TYR A 1 75 ? -10.46871 31.25513 47.63617 1.000 50.29313 75 TYR A O 1
ATOM 525 N N . PRO A 1 76 ? -9.95049 29.50987 46.33336 1.000 49.30920 76 PRO A N 1
ATOM 526 C CA . PRO A 1 76 ? -10.85269 29.99659 45.27566 1.000 33.08838 76 PRO A CA 1
ATOM 527 C C . PRO A 1 76 ? -12.32136 29.83919 45.63184 1.000 77.24738 76 PRO A C 1
ATOM 528 O O . PRO A 1 76 ? -13.17752 30.36663 44.90877 1.000 39.86444 76 PRO A O 1
ATOM 532 N N . GLU A 1 77 ? -12.63265 29.12750 46.71542 1.000 41.99806 77 GLU A N 1
ATOM 533 C CA . GLU A 1 77 ? -13.99130 28.96504 47.21157 1.000 32.54426 77 GLU A CA 1
ATOM 534 C C . GLU A 1 77 ? -14.33685 29.94940 48.32347 1.000 28.63034 77 GLU A C 1
ATOM 535 O O . GLU A 1 77 ? -15.34670 29.75585 49.00781 1.000 37.16341 77 GLU A O 1
ATOM 541 N N . THR A 1 78 ? -13.52045 30.98195 48.53001 1.000 44.66372 78 THR A N 1
ATOM 542 C CA . THR A 1 78 ? -13.73490 31.89654 49.64510 1.000 30.10352 78 THR A CA 1
ATOM 543 C C . THR A 1 78 ? -15.08529 32.59501 49.52611 1.000 46.71007 78 THR A C 1
ATOM 544 O O . THR A 1 78 ? -15.52009 32.96917 48.43351 1.000 26.56259 78 THR A O 1
ATOM 548 N N . GLY A 1 79 ? -15.75815 32.75639 50.66211 1.000 31.85878 79 GLY A N 1
ATOM 549 C CA . GLY A 1 79 ? -17.06427 33.38823 50.66302 1.000 35.24169 79 GLY A CA 1
ATOM 550 C C . GLY A 1 79 ? -18.15736 32.56586 50.02065 1.000 37.51222 79 GLY A C 1
ATOM 551 O O . GLY A 1 79 ? -19.11814 33.12968 49.48858 1.000 59.69304 79 GLY A O 1
ATOM 552 N N . SER A 1 80 ? -18.03523 31.24102 50.05512 1.000 20.77406 80 SER A N 1
ATOM 553 C CA . SER A 1 80 ? -19.04704 30.34806 49.50548 1.000 35.52042 80 SER A CA 1
ATOM 554 C C . SER A 1 80 ? -19.46536 29.34272 50.56795 1.000 20.33835 80 SER A C 1
ATOM 555 O O . SER A 1 80 ? -19.16339 29.52402 51.75150 1.000 47.76611 80 SER A O 1
ATOM 558 N N . GLY A 1 81 ? -20.17949 28.29360 50.16534 1.000 34.57854 81 GLY A N 1
ATOM 559 C CA . GLY A 1 81 ? -20.53001 27.24717 51.10895 1.000 34.07812 81 GLY A CA 1
ATOM 560 C C . GLY A 1 81 ? -19.34932 26.47175 51.65904 1.000 35.08339 81 GLY A C 1
ATOM 561 O O . GLY A 1 81 ? -19.51165 25.76486 52.65940 1.000 48.86484 81 GLY A O 1
ATOM 562 N N . THR A 1 82 ? -18.17227 26.59899 51.04428 1.000 38.07548 82 THR A N 1
ATOM 563 C CA . THR A 1 82 ? -16.97891 25.85819 51.43578 1.000 29.25467 82 THR A CA 1
ATOM 564 C C . THR A 1 82 ? -16.40404 26.40240 52.73749 1.000 33.72563 82 THR A C 1
ATOM 565 O O . THR A 1 82 ? -15.81454 27.48992 52.75287 1.000 23.17669 82 THR A O 1
ATOM 569 N N . PRO A 1 83 ? -16.53462 25.67175 53.83907 1.000 28.83499 83 PRO A N 1
ATOM 570 C CA . PRO A 1 83 ? -16.09891 26.20436 55.13511 1.000 24.11375 83 PRO A CA 1
ATOM 571 C C . PRO A 1 83 ? -14.59174 26.15914 55.32643 1.000 41.72421 83 PRO A C 1
ATOM 572 O O . PRO A 1 83 ? -13.84298 25.77133 54.42334 1.000 31.92881 83 PRO A O 1
ATOM 576 N N . THR A 1 84 ? -14.14673 26.56767 56.51008 1.000 34.15271 84 THR A N 1
ATOM 577 C CA . THR A 1 84 ? -12.76916 26.41173 56.94799 1.000 30.13154 84 THR A CA 1
ATOM 578 C C . THR A 1 84 ? -12.72301 25.33551 58.02426 1.000 51.15560 84 THR A C 1
ATOM 579 O O . THR A 1 84 ? -13.60604 25.26938 58.88584 1.000 34.41494 84 THR A O 1
ATOM 583 N N . VAL A 1 85 ? -11.70744 24.47955 57.95912 1.000 28.35245 85 VAL A N 1
ATOM 584 C CA . VAL A 1 85 ? -11.54895 23.36122 58.87473 1.000 36.40853 85 VAL A CA 1
ATOM 585 C C . VAL A 1 85 ? -10.30455 23.58300 59.72674 1.000 32.03299 85 VAL A C 1
ATOM 586 O O . VAL A 1 85 ? -9.28890 24.12383 59.25898 1.000 48.68864 85 VAL A O 1
ATOM 590 N N . ALA A 1 86 ? -10.41513 23.19656 60.99790 1.000 21.82980 86 ALA A N 1
ATOM 591 C CA . ALA A 1 86 ? -9.31649 23.18902 61.94908 1.000 25.98685 86 ALA A CA 1
ATOM 592 C C . ALA A 1 86 ? -9.11336 21.76723 62.45408 1.000 55.65942 86 ALA A C 1
ATOM 593 O O . ALA A 1 86 ? -10.08021 21.04213 62.70892 1.000 39.45214 86 ALA A O 1
ATOM 595 N N . VAL A 1 87 ? -7.85085 21.37097 62.58563 1.000 38.59866 87 VAL A N 1
ATOM 596 C CA . VAL A 1 87 ? -7.47508 19.98119 62.81877 1.000 25.73945 87 VAL A CA 1
ATOM 597 C C . VAL A 1 87 ? -6.39240 19.91910 63.88931 1.000 33.89814 87 VAL A C 1
ATOM 598 O O . VAL A 1 87 ? -5.48817 20.75739 63.92590 1.000 37.57517 87 VAL A O 1
ATOM 602 N N . ARG A 1 88 ? -6.49778 18.93085 64.76976 1.000 38.39323 88 ARG A N 1
ATOM 603 C CA . ARG A 1 88 ? -5.40547 18.49919 65.62880 1.000 33.25081 88 ARG A CA 1
ATOM 604 C C . ARG A 1 88 ? -4.91070 17.14839 65.13229 1.000 51.31884 88 ARG A C 1
ATOM 605 O O . ARG A 1 88 ? -5.71043 16.21896 64.95554 1.000 26.28435 88 ARG A O 1
ATOM 613 N N . ASN A 1 89 ? -3.59851 17.04245 64.91694 1.000 38.42551 89 ASN A N 1
ATOM 614 C CA . ASN A 1 89 ? -2.97835 15.83021 64.40806 1.000 59.24020 89 ASN A CA 1
ATOM 615 C C . ASN A 1 89 ? -2.37646 15.02090 65.55693 1.000 30.43657 89 ASN A C 1
ATOM 616 O O . ASN A 1 89 ? -2.43749 15.40582 66.72800 1.000 38.24238 89 ASN A O 1
ATOM 621 N N . ASP A 1 90 ? -1.78114 13.87714 65.20716 1.000 46.21008 90 ASP A N 1
ATOM 622 C CA . ASP A 1 90 ? -1.23838 12.98256 66.22446 1.000 53.34464 90 ASP A CA 1
ATOM 623 C C . ASP A 1 90 ? 0.01144 13.56236 66.87538 1.000 42.05153 90 ASP A C 1
ATOM 624 O O . ASP A 1 90 ? 0.32512 13.22457 68.02290 1.000 48.56856 90 ASP A O 1
ATOM 629 N N . LYS A 1 91 ? 0.73598 14.42884 66.16353 1.000 36.04069 91 LYS A N 1
ATOM 630 C CA . LYS A 1 91 ? 1.84564 15.16036 66.76152 1.000 41.41707 91 LYS A CA 1
ATOM 631 C C . LYS A 1 91 ? 1.37724 16.21022 67.75906 1.000 38.57768 91 LYS A C 1
ATOM 632 O O . LYS A 1 91 ? 2.19561 16.71151 68.53725 1.000 47.23295 91 LYS A O 1
ATOM 638 N N . GLY A 1 92 ? 0.08895 16.54006 67.76639 1.000 36.15648 92 GLY A N 1
ATOM 639 C CA . GLY A 1 92 ? -0.42845 17.59203 68.61340 1.000 33.61112 92 GLY A CA 1
ATOM 640 C C . GLY A 1 92 ? -0.33418 18.97996 68.02860 1.000 58.25368 92 GLY A C 1
ATOM 641 O O . GLY A 1 92 ? -0.55176 19.95775 68.75366 1.000 29.36914 92 GLY A O 1
ATOM 642 N N . GLN A 1 93 ? -0.00198 19.10072 66.74990 1.000 31.96911 93 GLN A N 1
ATOM 643 C CA . GLN A 1 93 ? -0.00425 20.39367 66.09140 1.000 29.03021 93 GLN A CA 1
ATOM 644 C C . GLN A 1 93 ? -1.40670 20.72739 65.60548 1.000 66.90436 93 GLN A C 1
ATOM 645 O O . GLN A 1 93 ? -2.21190 19.84147 65.30584 1.000 35.93880 93 GLN A O 1
ATOM 651 N N . LEU A 1 94 ? -1.69953 22.01804 65.54099 1.000 29.13774 94 LEU A N 1
ATOM 652 C CA . LEU A 1 94 ? -2.96838 22.48682 65.01215 1.000 20.83288 94 LEU A CA 1
ATOM 653 C C . LEU A 1 94 ? -2.78707 22.92472 63.56693 1.000 23.55723 94 LEU A C 1
ATOM 654 O O . LEU A 1 94 ? -1.70086 23.32788 63.15526 1.000 33.10286 94 LEU A O 1
ATOM 659 N N . LEU A 1 95 ? -3.85384 22.78988 62.78864 1.000 25.47288 95 LEU A N 1
ATOM 660 C CA . LEU A 1 95 ? -3.84321 23.11013 61.37109 1.000 15.13942 95 LEU A CA 1
ATOM 661 C C . LEU A 1 95 ? -5.14097 23.82682 61.03836 1.000 34.54792 95 LEU A C 1
ATOM 662 O O . LEU A 1 95 ? -6.20663 23.44019 61.52084 1.000 26.45727 95 LEU A O 1
ATOM 667 N N . VAL A 1 96 ? -5.05057 24.88066 60.23309 1.000 53.83937 96 VAL A N 1
ATOM 668 C CA . VAL A 1 96 ? -6.22247 25.64853 59.82590 1.000 25.46332 96 VAL A CA 1
ATOM 669 C C . VAL A 1 96 ? -6.12347 25.89561 58.32808 1.000 43.79889 96 VAL A C 1
ATOM 670 O O . VAL A 1 96 ? -5.07971 26.34938 57.83842 1.000 35.77106 96 VAL A O 1
ATOM 674 N N . ALA A 1 97 ? -7.19177 25.57935 57.60195 1.000 30.05023 97 ALA A N 1
ATOM 675 C CA . ALA A 1 97 ? -7.18073 25.70041 56.14880 1.000 32.72643 97 ALA A CA 1
ATOM 676 C C . ALA A 1 97 ? -8.61158 25.57834 55.63976 1.000 51.67435 97 ALA A C 1
ATOM 677 O O . ALA A 1 97 ? -9.46541 25.03391 56.33456 1.000 23.52135 97 ALA A O 1
ATOM 679 N N . PRO A 1 98 ? -8.89056 26.06816 54.43037 1.000 29.04538 98 PRO A N 1
ATOM 680 C CA . PRO A 1 98 ? -10.19986 25.79644 53.82591 1.000 29.31508 98 PRO A CA 1
ATOM 681 C C . PRO A 1 98 ? -10.39861 24.30186 53.61990 1.000 39.02078 98 PRO A C 1
ATOM 682 O O . PRO A 1 98 ? -9.46576 23.57500 53.27066 1.000 37.60973 98 PRO A O 1
ATOM 686 N N . ASP A 1 99 ? -11.63208 23.84310 53.83907 1.000 30.56100 99 ASP A N 1
ATOM 687 C CA . ASP A 1 99 ? -11.95113 22.41926 53.73754 1.000 19.61485 99 ASP A CA 1
ATOM 688 C C . ASP A 1 99 ? -12.13191 22.01445 52.27283 1.000 28.71748 99 ASP A C 1
ATOM 689 O O . ASP A 1 99 ? -13.17971 21.53068 51.84723 1.000 45.68272 99 ASP A O 1
ATOM 694 N N . ASN A 1 100 ? -11.06793 22.22985 51.49703 1.000 29.24978 100 ASN A N 1
ATOM 695 C CA . ASN A 1 100 ? -11.03819 21.87369 50.08401 1.000 19.39975 100 ASN A CA 1
ATOM 696 C C . ASN A 1 100 ? -9.94589 20.85439 49.78199 1.000 44.59974 100 ASN A C 1
ATOM 697 O O . ASN A 1 100 ? -9.60774 20.63609 48.61451 1.000 24.93655 100 ASN A O 1
ATOM 702 N N . GLY A 1 101 ? -9.38691 20.22422 50.81353 1.000 17.41179 101 GLY A N 1
ATOM 703 C CA . GLY A 1 101 ? -8.36990 19.20990 50.64436 1.000 37.64604 101 GLY A CA 1
ATOM 704 C C . GLY A 1 101 ? -6.93946 19.69951 50.73727 1.000 31.08908 101 GLY A C 1
ATOM 705 O O . GLY A 1 101 ? -6.02094 18.88009 50.62056 1.000 38.10535 101 GLY A O 1
ATOM 706 N N . LEU A 1 102 ? -6.72059 21.00273 50.94532 1.000 29.87385 102 LEU A N 1
ATOM 707 C CA . LEU A 1 102 ? -5.36259 21.54364 50.92431 1.000 27.87025 102 LEU A CA 1
ATOM 708 C C . LEU A 1 102 ? -4.47142 20.89126 51.97536 1.000 31.77950 102 LEU A C 1
ATOM 709 O O . LEU A 1 102 ? -3.24837 20.83120 51.80302 1.000 38.70542 102 LEU A O 1
ATOM 714 N N . LEU A 1 103 ? -5.05900 20.38266 53.05391 1.000 34.88009 103 LEU A N 1
ATOM 715 C CA . LEU A 1 103 ? -4.31018 19.74311 54.12456 1.000 32.69141 103 LEU A CA 1
ATOM 716 C C . LEU A 1 103 ? -4.10509 18.24963 53.89940 1.000 27.91700 103 LEU A C 1
ATOM 717 O O . LEU A 1 103 ? -3.71597 17.54998 54.83773 1.000 39.05862 103 LEU A O 1
ATOM 722 N N . THR A 1 104 ? -4.34744 17.74814 52.68522 1.000 33.50825 104 THR A N 1
ATOM 723 C CA . THR A 1 104 ? -4.43722 16.30406 52.47997 1.000 43.89078 104 THR A CA 1
ATOM 724 C C . THR A 1 104 ? -3.12457 15.60563 52.81780 1.000 58.62025 104 THR A C 1
ATOM 725 O O . THR A 1 104 ? -3.08804 14.72957 53.68387 1.000 27.90555 104 THR A O 1
ATOM 729 N N . ARG A 1 105 ? -2.02948 15.99447 52.15634 1.000 67.43510 105 ARG A N 1
ATOM 730 C CA . ARG A 1 105 ? -0.75443 15.30747 52.36272 1.000 52.31830 105 ARG A CA 1
ATOM 731 C C . ARG A 1 105 ? -0.22863 15.50628 53.77973 1.000 34.95167 105 ARG A C 1
ATOM 732 O O . ARG A 1 105 ? 0.30284 14.56921 54.39361 1.000 40.81520 105 ARG A O 1
ATOM 734 N N . ALA A 1 106 ? -0.36786 16.72081 54.31521 1.000 47.07281 106 ALA A N 1
ATOM 735 C CA . ALA A 1 106 ? 0.06036 16.98246 55.68439 1.000 56.67896 106 ALA A CA 1
ATOM 736 C C . ALA A 1 106 ? -0.68776 16.08237 56.65793 1.000 33.29070 106 ALA A C 1
ATOM 737 O O . ALA A 1 106 ? -0.09203 15.49004 57.56838 1.000 33.46529 106 ALA A O 1
ATOM 739 N N . LEU A 1 107 ? -1.99779 15.93886 56.45386 1.000 52.30625 107 LEU A N 1
ATOM 740 C CA . LEU A 1 107 ? -2.78612 15.06865 57.31662 1.000 33.63797 107 LEU A CA 1
ATOM 741 C C . LEU A 1 107 ? -2.43155 13.59377 57.11860 1.000 43.99089 107 LEU A C 1
ATOM 742 O O . LEU A 1 107 ? -2.45742 12.82529 58.08449 1.000 26.81591 107 LEU A O 1
ATOM 747 N N . ASP A 1 108 ? -2.11492 13.15984 55.88722 1.000 25.24577 108 ASP A N 1
ATOM 748 C CA . ASP A 1 108 ? -1.70227 11.76523 55.71436 1.000 44.36823 108 ASP A CA 1
ATOM 749 C C . ASP A 1 108 ? -0.41535 11.50512 56.48572 1.000 56.52526 108 ASP A C 1
ATOM 750 O O . ASP A 1 108 ? -0.22602 10.42433 57.05520 1.000 50.76066 108 ASP A O 1
ATOM 755 N N . ALA A 1 109 ? 0.49252 12.48954 56.49859 1.000 37.33458 109 ALA A N 1
ATOM 756 C CA . ALA A 1 109 ? 1.76778 12.32441 57.19184 1.000 34.12103 109 ALA A CA 1
ATOM 757 C C . ALA A 1 109 ? 1.62224 12.36166 58.71015 1.000 30.30222 109 ALA A C 1
ATOM 758 O O . ALA A 1 109 ? 2.32751 11.62477 59.40954 1.000 58.85093 109 ALA A O 1
ATOM 760 N N . SER A 1 110 ? 0.72130 13.19277 59.24350 1.000 54.51093 110 SER A N 1
ATOM 761 C CA . SER A 1 110 ? 0.64674 13.38598 60.68603 1.000 27.22280 110 SER A CA 1
ATOM 762 C C . SER A 1 110 ? -0.65865 12.93927 61.33591 1.000 25.05513 110 SER A C 1
ATOM 763 O O . SER A 1 110 ? -0.73477 12.93766 62.56991 1.000 46.06196 110 SER A O 1
ATOM 766 N N . GLY A 1 111 ? -1.67997 12.57487 60.56749 1.000 37.50147 111 GLY A N 1
ATOM 767 C CA . GLY A 1 111 ? -2.88368 12.00070 61.13412 1.000 18.17199 111 GLY A CA 1
ATOM 768 C C . GLY A 1 111 ? -3.92445 13.04194 61.51475 1.000 43.56817 111 GLY A C 1
ATOM 769 O O . GLY A 1 111 ? -3.63791 14.22442 61.68845 1.000 46.06461 111 GLY A O 1
ATOM 770 N N . VAL A 1 112 ? -5.16531 12.57911 61.63218 1.000 31.74514 112 VAL A N 1
ATOM 771 C CA . VAL A 1 112 ? -6.27559 13.39775 62.10548 1.000 29.81609 112 VAL A CA 1
ATOM 772 C C . VAL A 1 112 ? -6.69374 12.84814 63.46298 1.000 34.01649 112 VAL A C 1
ATOM 773 O O . VAL A 1 112 ? -7.33244 11.79327 63.55200 1.000 60.31150 112 VAL A O 1
ATOM 777 N N . ALA A 1 113 ? -6.33310 13.55967 64.52846 1.000 36.27532 113 ALA A N 1
ATOM 778 C CA . ALA A 1 113 ? -6.84155 13.22998 65.85141 1.000 29.09604 113 ALA A CA 1
ATOM 779 C C . ALA A 1 113 ? -8.16653 13.91795 66.14176 1.000 51.54672 113 ALA A C 1
ATOM 780 O O . ALA A 1 113 ? -9.00683 13.35200 66.85065 1.000 41.53825 113 ALA A O 1
ATOM 782 N N . GLU A 1 114 ? -8.38257 15.11447 65.59747 1.000 43.13472 114 GLU A N 1
ATOM 783 C CA . GLU A 1 114 ? -9.66647 15.78492 65.75332 1.000 35.29032 114 GLU A CA 1
ATOM 784 C C . GLU A 1 114 ? -9.81109 16.81869 64.64718 1.000 43.72164 114 GLU A C 1
ATOM 785 O O . GLU A 1 114 ? -8.82131 17.40806 64.21834 1.000 35.33423 114 GLU A O 1
ATOM 791 N N . ALA A 1 115 ? -11.04065 17.02435 64.18111 1.000 19.44581 115 ALA A N 1
ATOM 792 C CA . ALA A 1 115 ? -11.29112 18.00580 63.13392 1.000 33.25503 115 ALA A CA 1
ATOM 793 C C . ALA A 1 115 ? -12.65582 18.63969 63.34777 1.000 44.30579 115 ALA A C 1
ATOM 794 O O . ALA A 1 115 ? -13.65110 17.93263 63.52962 1.000 40.68324 115 ALA A O 1
ATOM 796 N N . ARG A 1 116 ? -12.69334 19.96917 63.33012 1.000 39.35110 116 ARG A N 1
ATOM 797 C CA . ARG A 1 116 ? -13.93155 20.71756 63.46506 1.000 29.01709 116 ARG A CA 1
ATOM 798 C C . ARG A 1 116 ? -14.02874 21.75516 62.35581 1.000 33.22811 116 ARG A C 1
ATOM 799 O O . ARG A 1 116 ? -13.02707 22.16548 61.76241 1.000 34.73173 116 ARG A O 1
ATOM 807 N N . LEU A 1 117 ? -15.26037 22.15881 62.06416 1.000 26.93757 117 LEU A N 1
ATOM 808 C CA . LEU A 1 117 ? -15.50807 23.24835 61.13441 1.000 46.13270 117 LEU A CA 1
ATOM 809 C C . LEU A 1 117 ? -15.47132 24.56911 61.88864 1.000 19.60872 117 LEU A C 1
ATOM 810 O O . LEU A 1 117 ? -15.97053 24.66910 63.01209 1.000 50.72786 117 LEU A O 1
ATOM 815 N N . VAL A 1 118 ? -14.86755 25.58047 61.27045 1.000 38.88858 118 VAL A N 1
ATOM 816 C CA . VAL A 1 118 ? -14.72083 26.89176 61.89258 1.000 58.22144 118 VAL A CA 1
ATOM 817 C C . VAL A 1 118 ? -16.00573 27.66729 61.61592 1.000 46.38395 118 VAL A C 1
ATOM 818 O O . VAL A 1 118 ? -16.23148 28.15410 60.50636 1.000 31.29946 118 VAL A O 1
ATOM 822 N N . THR A 1 119 ? -16.86010 27.77158 62.63669 1.000 22.52509 119 THR A N 1
ATOM 823 C CA . THR A 1 119 ? -18.14162 28.45380 62.51955 1.000 22.01441 119 THR A CA 1
ATOM 824 C C . THR A 1 119 ? -18.39758 29.46930 63.62379 1.000 20.16885 119 THR A C 1
ATOM 825 O O . THR A 1 119 ? -19.36287 30.23398 63.51750 1.000 29.58019 119 THR A O 1
ATOM 829 N N . ASN A 1 120 ? -17.57593 29.50496 64.66642 1.000 26.00263 120 ASN A N 1
ATOM 830 C CA . ASN A 1 120 ? -17.81523 30.38403 65.80266 1.000 31.46164 120 ASN A CA 1
ATOM 831 C C . ASN A 1 120 ? -17.32028 31.79166 65.45794 1.000 33.38513 120 ASN A C 1
ATOM 832 O O . ASN A 1 120 ? -16.13326 31.95663 65.16769 1.000 30.92613 120 ASN A O 1
ATOM 837 N N . PRO A 1 121 ? -18.18842 32.80466 65.47962 1.000 33.24871 121 PRO A N 1
ATOM 838 C CA . PRO A 1 121 ? -17.72717 34.15763 65.11344 1.000 21.76818 121 PRO A CA 1
ATOM 839 C C . PRO A 1 121 ? -16.62993 34.69071 66.01332 1.000 19.32811 121 PRO A C 1
ATOM 840 O O . PRO A 1 121 ? -15.88962 35.59146 65.59961 1.000 26.51887 121 PRO A O 1
ATOM 844 N N . ALA A 1 122 ? -16.50560 34.17229 67.23726 1.000 30.64114 122 ALA A N 1
ATOM 845 C CA . ALA A 1 122 ? -15.51926 34.70144 68.17169 1.000 30.30944 122 ALA A CA 1
ATOM 846 C C . ALA A 1 122 ? -14.08311 34.38224 67.76457 1.000 52.08890 122 ALA A C 1
ATOM 847 O O . ALA A 1 122 ? -13.15925 35.03784 68.25677 1.000 30.49226 122 ALA A O 1
ATOM 849 N N . VAL A 1 123 ? -13.86684 33.40293 66.88399 1.000 43.01792 123 VAL A N 1
ATOM 850 C CA . VAL A 1 123 ? -12.53134 33.11037 66.36700 1.000 39.07277 123 VAL A CA 1
ATOM 851 C C . VAL A 1 123 ? -12.31651 33.70232 64.97836 1.000 44.76691 123 VAL A C 1
ATOM 852 O O . VAL A 1 123 ? -11.28149 33.45116 64.35366 1.000 35.00697 123 VAL A O 1
ATOM 856 N N . MET A 1 124 ? -13.27407 34.47283 64.47961 1.000 34.64350 124 MET A N 1
ATOM 857 C CA . MET A 1 124 ? -13.20978 35.09589 63.16832 1.000 36.62277 124 MET A CA 1
ATOM 858 C C . MET A 1 124 ? -12.91045 36.58269 63.31608 1.000 38.73451 124 MET A C 1
ATOM 859 O O . MET A 1 124 ? -12.96222 37.15120 64.40922 1.000 26.04598 124 MET A O 1
ATOM 864 N N . ASN A 1 125 ? -12.58076 37.21175 62.19361 1.000 24.62690 125 ASN A N 1
ATOM 865 C CA . ASN A 1 125 ? -12.48185 38.66642 62.13245 1.000 27.46377 125 ASN A CA 1
ATOM 866 C C . ASN A 1 125 ? -13.86852 39.18915 61.77562 1.000 21.84659 125 ASN A C 1
ATOM 867 O O . ASN A 1 125 ? -14.30997 39.08574 60.62820 1.000 21.09443 125 ASN A O 1
ATOM 872 N N . HIS A 1 126 ? -14.54060 39.77387 62.77369 1.000 63.86208 126 HIS A N 1
ATOM 873 C CA . HIS A 1 126 ? -15.97949 40.01686 62.88936 1.000 51.23029 126 HIS A CA 1
ATOM 874 C C . HIS A 1 126 ? -16.70467 40.41653 61.60401 1.000 39.21470 126 HIS A C 1
ATOM 875 O O . HIS A 1 126 ? -17.85325 39.99604 61.41713 1.000 131.98990 126 HIS A O 1
ATOM 877 N N . PRO A 1 127 ? -16.15399 41.28738 60.75722 1.000 151.54139 127 PRO A N 1
ATOM 878 C CA . PRO A 1 127 ? -16.74049 41.49095 59.42118 1.000 82.44114 127 PRO A CA 1
ATOM 879 C C . PRO A 1 127 ? -16.03351 40.65346 58.36937 1.000 88.56773 127 PRO A C 1
ATOM 880 O O . PRO A 1 127 ? -15.27605 41.20258 57.55395 1.000 136.69256 127 PRO A O 1
ATOM 884 N N . PRO A 1 128 ? -16.24049 39.33556 58.33934 1.000 40.21492 128 PRO A N 1
ATOM 885 C CA . PRO A 1 128 ? -15.45263 38.50403 57.41603 1.000 48.20391 128 PRO A CA 1
ATOM 886 C C . PRO A 1 128 ? -15.79156 38.86069 55.97678 1.000 42.47883 128 PRO A C 1
ATOM 887 O O . PRO A 1 128 ? -16.93641 38.75671 55.55128 1.000 39.44073 128 PRO A O 1
ATOM 891 N N . THR A 1 129 ? -14.79307 39.30324 55.23666 1.000 27.99582 129 THR A N 1
ATOM 892 C CA . THR A 1 129 ? -15.00436 39.71987 53.86472 1.000 44.90102 129 THR A CA 1
ATOM 893 C C . THR A 1 129 ? -15.09086 38.47828 52.99637 1.000 36.90853 129 THR A C 1
ATOM 894 O O . THR A 1 129 ? -14.17244 37.63916 53.02332 1.000 39.78744 129 THR A O 1
ATOM 898 N N . PRO A 1 130 ? -16.16029 38.29874 52.22682 1.000 45.33997 130 PRO A N 1
ATOM 899 C CA . PRO A 1 130 ? -16.31353 37.04097 51.48798 1.000 61.78662 130 PRO A CA 1
ATOM 900 C C . PRO A 1 130 ? -15.16576 36.72702 50.54680 1.000 70.89514 130 PRO A C 1
ATOM 901 O O . PRO A 1 130 ? -14.85532 35.54675 50.33453 1.000 32.87775 130 PRO A O 1
ATOM 905 N N . THR A 1 131 ? -14.50958 37.73937 50.00130 1.000 29.50319 131 THR A N 1
ATOM 906 C CA . THR A 1 131 ? -13.40448 37.52775 49.08218 1.000 51.47388 131 THR A CA 1
ATOM 907 C C . THR A 1 131 ? -12.07902 37.25309 49.78358 1.000 23.57189 131 THR A C 1
ATOM 908 O O . THR A 1 131 ? -11.09284 36.96992 49.09625 1.000 29.24950 131 THR A O 1
ATOM 912 N N . TRP A 1 132 ? -12.00978 37.35013 51.11155 1.000 29.28991 132 TRP A N 1
ATOM 913 C CA . TRP A 1 132 ? -10.74572 37.15993 51.82464 1.000 20.34282 132 TRP A CA 1
ATOM 914 C C . TRP A 1 132 ? -10.92578 36.36150 53.11328 1.000 40.18482 132 TRP A C 1
ATOM 915 O O . TRP A 1 132 ? -10.39658 36.71892 54.16755 1.000 18.87769 132 TRP A O 1
ATOM 926 N N . TYR A 1 133 ? -11.67137 35.25608 53.04283 1.000 25.78345 133 TYR A N 1
ATOM 927 C CA . TYR A 1 133 ? -11.80627 34.40103 54.21919 1.000 27.87749 133 TYR A CA 1
ATOM 928 C C . TYR A 1 133 ? -10.44929 33.94746 54.73480 1.000 40.15063 133 TYR A C 1
ATOM 929 O O . TYR A 1 133 ? -10.25603 33.83159 55.95192 1.000 23.76154 133 TYR A O 1
ATOM 938 N N . GLY A 1 134 ? -9.50006 33.70996 53.82969 1.000 21.29158 134 GLY A N 1
ATOM 939 C CA . GLY A 1 134 ? -8.13307 33.38831 54.18905 1.000 26.14684 134 GLY A CA 1
ATOM 940 C C . GLY A 1 134 ? -7.58715 34.27111 55.29114 1.000 30.07532 134 GLY A C 1
ATOM 941 O O . GLY A 1 134 ? -6.91115 33.78930 56.20528 1.000 21.49199 134 GLY A O 1
ATOM 942 N N . ARG A 1 135 ? -7.88250 35.57094 55.22092 1.000 31.28567 135 ARG A N 1
ATOM 943 C CA . ARG A 1 135 ? -7.49550 36.46564 56.30544 1.000 22.43381 135 ARG A CA 1
ATOM 944 C C . ARG A 1 135 ? -8.49316 36.40519 57.45531 1.000 70.94658 135 ARG A C 1
ATOM 945 O O . ARG A 1 135 ? -8.10497 36.23179 58.61565 1.000 30.17561 135 ARG A O 1
ATOM 953 N N . ASP A 1 136 ? -9.78578 36.53066 57.14946 1.000 21.80332 136 ASP A N 1
ATOM 954 C CA . ASP A 1 136 ? -10.77297 36.79938 58.18810 1.000 26.89150 136 ASP A CA 1
ATOM 955 C C . ASP A 1 136 ? -11.27752 35.54871 58.89567 1.000 19.67720 136 ASP A C 1
ATOM 956 O O . ASP A 1 136 ? -11.90540 35.66942 59.95346 1.000 29.54871 136 ASP A O 1
ATOM 961 N N . VAL A 1 137 ? -11.02584 34.36033 58.35116 1.000 21.52904 137 VAL A N 1
ATOM 962 C CA . VAL A 1 137 ? -11.40599 33.12778 59.03279 1.000 23.14172 137 VAL A CA 1
ATOM 963 C C . VAL A 1 137 ? -10.16775 32.28857 59.31729 1.000 40.93745 137 VAL A C 1
ATOM 964 O O . VAL A 1 137 ? -9.88501 31.95181 60.47145 1.000 26.27455 137 VAL A O 1
ATOM 968 N N . VAL A 1 138 ? -9.42282 31.94425 58.26684 1.000 20.92769 138 VAL A N 1
ATOM 969 C CA . VAL A 1 138 ? -8.30064 31.02294 58.42077 1.000 32.50774 138 VAL A CA 1
ATOM 970 C C . VAL A 1 138 ? -7.21449 31.63298 59.30346 1.000 48.97775 138 VAL A C 1
ATOM 971 O O . VAL A 1 138 ? -6.77317 31.02020 60.28546 1.000 24.22505 138 VAL A O 1
ATOM 975 N N . ALA A 1 139 ? -6.78532 32.85888 58.98286 1.000 24.95004 139 ALA A N 1
ATOM 976 C CA . ALA A 1 139 ? -5.69825 33.48497 59.73216 1.000 28.25356 139 ALA A CA 1
ATOM 977 C C . ALA A 1 139 ? -6.13233 33.85152 61.14661 1.000 28.22350 139 ALA A C 1
ATOM 978 O O . ALA A 1 139 ? -5.39108 33.62139 62.11193 1.000 21.22136 139 ALA A O 1
ATOM 980 N N . ALA A 1 140 ? -7.33190 34.41974 61.28741 1.000 31.48008 140 ALA A N 1
ATOM 981 C CA . ALA A 1 140 ? -7.82915 34.79260 62.60655 1.000 31.19451 140 ALA A CA 1
ATOM 982 C C . ALA A 1 140 ? -8.00789 33.56936 63.49829 1.000 28.30068 140 ALA A C 1
ATOM 983 O O . ALA A 1 140 ? -7.67905 33.61132 64.68944 1.000 33.14265 140 ALA A O 1
ATOM 985 N N . CYS A 1 141 ? -8.53128 32.47177 62.94412 1.000 31.98431 141 CYS A N 1
ATOM 986 C CA . CYS A 1 141 ? -8.66062 31.24321 63.72406 1.000 27.56980 141 CYS A CA 1
ATOM 987 C C . CYS A 1 141 ? -7.29731 30.67602 64.10116 1.000 19.41153 141 CYS A C 1
ATOM 988 O O . CYS A 1 141 ? -7.11648 30.17831 65.21933 1.000 31.87675 141 CYS A O 1
ATOM 991 N N . ALA A 1 142 ? -6.33569 30.71076 63.17214 1.000 22.59511 142 ALA A N 1
ATOM 992 C CA . ALA A 1 142 ? -4.98623 30.25673 63.49439 1.000 26.06592 142 ALA A CA 1
ATOM 993 C C . ALA A 1 142 ? -4.39986 31.06012 64.64716 1.000 19.84347 142 ALA A C 1
ATOM 994 O O . ALA A 1 142 ? -3.74553 30.50279 65.53745 1.000 35.28689 142 ALA A O 1
ATOM 996 N N . ALA A 1 143 ? -4.63570 32.37395 64.65009 1.000 17.04578 143 ALA A N 1
ATOM 997 C CA . ALA A 1 143 ? -4.12319 33.22024 65.72285 1.000 29.01132 143 ALA A CA 1
ATOM 998 C C . ALA A 1 143 ? -4.83304 32.94660 67.04534 1.000 33.13462 143 ALA A C 1
ATOM 999 O O . ALA A 1 143 ? -4.18711 32.88500 68.09798 1.000 38.59751 143 ALA A O 1
ATOM 1001 N N . HIS A 1 144 ? -6.16002 32.78971 67.01726 1.000 33.42806 144 HIS A N 1
ATOM 1002 C CA . HIS A 1 144 ? -6.88993 32.48717 68.24711 1.000 33.87158 144 HIS A CA 1
ATOM 1003 C C . HIS A 1 144 ? -6.45297 31.15056 68.83624 1.000 22.76124 144 HIS A C 1
ATOM 1004 O O . HIS A 1 144 ? -6.29189 31.02587 70.05619 1.000 30.80662 144 HIS A O 1
ATOM 1011 N N . LEU A 1 145 ? -6.25632 30.13889 67.98762 1.000 18.87637 145 LEU A N 1
ATOM 1012 C CA . LEU A 1 145 ? -5.74800 28.85625 68.46557 1.000 33.26474 145 LEU A CA 1
ATOM 1013 C C . LEU A 1 145 ? -4.33937 29.00064 69.03145 1.000 32.66892 145 LEU A C 1
ATOM 1014 O O . LEU A 1 145 ? -4.01781 28.43262 70.08213 1.000 37.49034 145 LEU A O 1
ATOM 1019 N N . ALA A 1 146 ? -3.48079 29.75926 68.34041 1.000 32.01233 146 ALA A N 1
ATOM 1020 C CA . ALA A 1 146 ? -2.12949 29.99998 68.83850 1.000 44.27309 146 ALA A CA 1
ATOM 1021 C C . ALA A 1 146 ? -2.14474 30.70339 70.18833 1.000 35.70318 146 ALA A C 1
ATOM 1022 O O . ALA A 1 146 ? -1.24093 30.49619 71.00594 1.000 30.12818 146 ALA A O 1
ATOM 1024 N N . ALA A 1 147 ? -3.15360 31.54010 70.43629 1.000 30.16036 147 ALA A N 1
ATOM 1025 C CA . ALA A 1 147 ? -3.31375 32.20046 71.72480 1.000 30.32790 147 ALA A CA 1
ATOM 1026 C C . ALA A 1 147 ? -3.82445 31.26374 72.81155 1.000 35.62380 147 ALA A C 1
ATOM 1027 O O . ALA A 1 147 ? -3.79231 31.63143 73.99054 1.000 42.29954 147 ALA A O 1
ATOM 1029 N N . GLY A 1 148 ? -4.27883 30.07074 72.45204 1.000 42.80814 148 GLY A N 1
ATOM 1030 C CA . GLY A 1 148 ? -4.76038 29.11260 73.42093 1.000 24.06253 148 GLY A CA 1
ATOM 1031 C C . GLY A 1 148 ? -6.26051 28.92013 73.47811 1.000 66.35173 148 GLY A C 1
ATOM 1032 O O . GLY A 1 148 ? -6.75712 28.40206 74.48488 1.000 35.19925 148 GLY A O 1
ATOM 1033 N N . THR A 1 149 ? -6.99361 29.32908 72.45133 1.000 26.64809 149 THR A N 1
ATOM 1034 C CA . THR A 1 149 ? -8.42329 29.04953 72.40150 1.000 53.36328 149 THR A CA 1
ATOM 1035 C C . THR A 1 149 ? -8.63765 27.55747 72.17345 1.000 38.23206 149 THR A C 1
ATOM 1036 O O . THR A 1 149 ? -8.03120 26.98403 71.26127 1.000 47.27810 149 THR A O 1
ATOM 1040 N N . PRO A 1 150 ? -9.46723 26.89384 72.97700 1.000 54.91068 150 PRO A N 1
ATOM 1041 C CA . PRO A 1 150 ? -9.69202 25.45631 72.77422 1.000 23.15580 150 PRO A CA 1
ATOM 1042 C C . PRO A 1 150 ? -10.30280 25.18221 71.40742 1.000 35.71412 150 PRO A C 1
ATOM 1043 O O . PRO A 1 150 ? -11.21871 25.87995 70.96503 1.000 55.74393 150 PRO A O 1
ATOM 1047 N N . LEU A 1 151 ? -9.78155 24.14762 70.74051 1.000 27.78780 151 LEU A N 1
ATOM 1048 C CA . LEU A 1 151 ? -10.26870 23.78438 69.41295 1.000 28.59262 151 LEU A CA 1
ATOM 1049 C C . LEU A 1 151 ? -11.76570 23.50394 69.42492 1.000 51.02088 151 LEU A C 1
ATOM 1050 O O . LEU A 1 151 ? -12.46253 23.80574 68.44861 1.000 40.31513 151 LEU A O 1
ATOM 1055 N N . ALA A 1 152 ? -12.27912 22.95760 70.53093 1.000 33.96855 152 ALA A N 1
ATOM 1056 C CA . ALA A 1 152 ? -13.69961 22.64706 70.64223 1.000 42.99257 152 ALA A CA 1
ATOM 1057 C C . ALA A 1 152 ? -14.58082 23.88352 70.53680 1.000 32.87980 152 ALA A C 1
ATOM 1058 O O . ALA A 1 152 ? -15.74910 23.76505 70.15272 1.000 38.08900 152 ALA A O 1
ATOM 1060 N N . ASP A 1 153 ? -14.05321 25.06359 70.86721 1.000 29.71849 153 ASP A N 1
ATOM 1061 C CA . ASP A 1 153 ? -14.81862 26.29691 70.73568 1.000 18.10966 153 ASP A CA 1
ATOM 1062 C C . ASP A 1 153 ? -14.98422 26.73256 69.28774 1.000 51.65179 153 ASP A C 1
ATOM 1063 O O . ASP A 1 153 ? -15.75218 27.66335 69.02340 1.000 46.93696 153 ASP A O 1
ATOM 1068 N N . VAL A 1 154 ? -14.28793 26.08588 68.35300 1.000 29.03483 154 VAL A N 1
ATOM 1069 C CA . VAL A 1 154 ? -14.22006 26.58859 66.98541 1.000 45.06134 154 VAL A CA 1
ATOM 1070 C C . VAL A 1 154 ? -15.48860 26.27344 66.19822 1.000 33.26654 154 VAL A C 1
ATOM 1071 O O . VAL A 1 154 ? -15.86977 27.03349 65.29900 1.000 29.71377 154 VAL A O 1
ATOM 1075 N N . GLY A 1 155 ? -16.16540 25.17614 66.52017 1.000 52.44388 155 GLY A N 1
ATOM 1076 C CA . GLY A 1 155 ? -17.33521 24.76234 65.78607 1.000 21.91794 155 GLY A CA 1
ATOM 1077 C C . GLY A 1 155 ? -17.54625 23.26439 65.84970 1.000 64.12672 155 GLY A C 1
ATOM 1078 O O . GLY A 1 155 ? -16.96942 22.56885 66.69132 1.000 34.68489 155 GLY A O 1
ATOM 1079 N N . PRO A 1 156 ? -18.36840 22.73346 64.94404 1.000 32.06291 156 PRO A N 1
ATOM 1080 C CA . PRO A 1 156 ? -18.81846 21.34207 65.07219 1.000 61.30866 156 PRO A CA 1
ATOM 1081 C C . PRO A 1 156 ? -17.81800 20.31931 64.55605 1.000 33.26993 156 PRO A C 1
ATOM 1082 O O . PRO A 1 156 ? -17.11747 20.53083 63.56387 1.000 34.29643 156 PRO A O 1
ATOM 1086 N N . VAL A 1 157 ? -17.76762 19.18316 65.25726 1.000 58.39499 157 VAL A N 1
ATOM 1087 C CA . VAL A 1 157 ? -16.97816 18.04680 64.80174 1.000 42.38518 157 VAL A CA 1
ATOM 1088 C C . VAL A 1 157 ? -17.41700 17.64186 63.40165 1.000 29.68413 157 VAL A C 1
ATOM 1089 O O . VAL A 1 157 ? -18.61151 17.62131 63.08538 1.000 51.79945 157 VAL A O 1
ATOM 1093 N N . VAL A 1 158 ? -16.43954 17.33734 62.54976 1.000 21.39176 158 VAL A N 1
ATOM 1094 C CA . VAL A 1 158 ? -16.68013 16.73127 61.24686 1.000 32.00337 158 VAL A CA 1
ATOM 1095 C C . VAL A 1 158 ? -15.78845 15.49926 61.14144 1.000 40.51400 158 VAL A C 1
ATOM 1096 O O . VAL A 1 158 ? -14.64861 15.50422 61.62054 1.000 39.69355 158 VAL A O 1
ATOM 1100 N N . ASP A 1 159 ? -16.31496 14.43498 60.53091 1.000 72.11357 159 ASP A N 1
ATOM 1101 C CA . ASP A 1 159 ? -15.65970 13.13187 60.61630 1.000 47.68984 159 ASP A CA 1
ATOM 1102 C C . ASP A 1 159 ? -14.30046 13.13487 59.92885 1.000 64.80682 159 ASP A C 1
ATOM 1103 O O . ASP A 1 159 ? -13.30251 12.68671 60.50560 1.000 45.94548 159 ASP A O 1
ATOM 1108 N N . ASP A 1 160 ? -14.23876 13.63090 58.69345 1.000 57.53615 160 ASP A N 1
ATOM 1109 C CA . ASP A 1 160 ? -12.98960 13.65589 57.95746 1.000 50.33789 160 ASP A CA 1
ATOM 1110 C C . ASP A 1 160 ? -12.90397 14.95361 57.16308 1.000 65.83443 160 ASP A C 1
ATOM 1111 O O . ASP A 1 160 ? -13.88140 15.33243 56.49088 1.000 34.71846 160 ASP A O 1
ATOM 1113 N N . PRO A 1 161 ? -11.77936 15.66236 57.23188 1.000 33.94730 161 PRO A N 1
ATOM 1114 C CA . PRO A 1 161 ? -11.55841 16.77269 56.30329 1.000 31.39016 161 PRO A CA 1
ATOM 1115 C C . PRO A 1 161 ? -11.62540 16.28455 54.86500 1.000 22.77983 161 PRO A C 1
ATOM 1116 O O . PRO A 1 161 ? -11.25472 15.15059 54.55539 1.000 35.40636 161 PRO A O 1
ATOM 1120 N N . VAL A 1 162 ? -12.13157 17.15149 53.98482 1.000 27.98047 162 VAL A N 1
ATOM 1121 C CA . VAL A 1 162 ? -12.14515 16.84142 52.56110 1.000 30.36263 162 VAL A CA 1
ATOM 1122 C C . VAL A 1 162 ? -10.73266 16.48724 52.11216 1.000 33.22324 162 VAL A C 1
ATOM 1123 O O . VAL A 1 162 ? -9.74946 17.09317 52.55213 1.000 49.79081 162 VAL A O 1
ATOM 1127 N N . ARG A 1 163 ? -10.62706 15.48357 51.24515 1.000 52.14135 163 ARG A N 1
ATOM 1128 C CA . ARG A 1 163 ? -9.34003 14.92440 50.86312 1.000 28.91326 163 ARG A CA 1
ATOM 1129 C C . ARG A 1 163 ? -9.16706 14.98919 49.35414 1.000 46.79493 163 ARG A C 1
ATOM 1130 O O . ARG A 1 163 ? -10.11304 14.74370 48.60012 1.000 34.85451 163 ARG A O 1
ATOM 1132 N N . LEU A 1 164 ? -7.95265 15.33419 48.92168 1.000 48.49821 164 LEU A N 1
ATOM 1133 C CA . LEU A 1 164 ? -7.60033 15.30317 47.51322 1.000 33.80483 164 LEU A CA 1
ATOM 1134 C C . LEU A 1 164 ? -7.41786 13.85935 47.04723 1.000 32.87517 164 LEU A C 1
ATOM 1135 O O . LEU A 1 164 ? -7.03447 12.98919 47.83423 1.000 45.69310 164 LEU A O 1
ATOM 1140 N N . PRO A 1 165 ? -7.69650 13.57657 45.77916 1.000 55.49089 165 PRO A N 1
ATOM 1141 C CA . PRO A 1 165 ? -7.41106 12.24742 45.23964 1.000 72.26159 165 PRO A CA 1
ATOM 1142 C C . PRO A 1 165 ? -5.95974 12.13332 44.80065 1.000 34.10920 165 PRO A C 1
ATOM 1143 O O . PRO A 1 165 ? -5.26989 13.12425 44.55362 1.000 154.80056 165 PRO A O 1
ATOM 1147 N N . ASP A 1 166 ? -5.49749 10.89055 44.72024 1.000 66.45994 166 ASP A N 1
ATOM 1148 C CA . ASP A 1 166 ? -4.14846 10.59961 44.26050 1.000 113.40602 166 ASP A CA 1
ATOM 1149 C C . ASP A 1 166 ? -4.20804 9.54670 43.16856 1.000 52.24540 166 ASP A C 1
ATOM 1150 O O . ASP A 1 166 ? -4.97860 8.58675 43.26796 1.000 87.32670 166 ASP A O 1
ATOM 1155 N N . VAL A 1 167 ? -3.41379 9.74409 42.12250 1.000 72.50177 167 VAL A N 1
ATOM 1156 C CA . VAL A 1 167 ? -3.11740 8.68880 41.16012 1.000 75.25902 167 VAL A CA 1
ATOM 1157 C C . VAL A 1 167 ? -1.70727 8.18935 41.45746 1.000 46.25962 167 VAL A C 1
ATOM 1158 O O . VAL A 1 167 ? -0.72741 8.75081 40.94277 1.000 65.73765 167 VAL A O 1
ATOM 1160 N N . PRO A 1 168 ? -1.55695 7.15343 42.29462 1.000 108.18715 168 PRO A N 1
ATOM 1161 C CA . PRO A 1 168 ? -0.22054 6.67739 42.66872 1.000 39.92313 168 PRO A CA 1
ATOM 1162 C C . PRO A 1 168 ? 0.55066 6.08492 41.50031 1.000 52.70140 168 PRO A C 1
ATOM 1163 O O . PRO A 1 168 ? 0.06132 6.04433 40.36373 1.000 62.00790 168 PRO A O 1
ATOM 1167 N N . PHE A 1 169 ? 1.77511 5.64363 41.77456 1.000 60.41821 169 PHE A N 1
ATOM 1168 C CA . PHE A 1 169 ? 2.57359 4.95321 40.77691 1.000 83.11942 169 PHE A CA 1
ATOM 1169 C C . PHE A 1 169 ? 2.13444 3.49868 40.66390 1.000 59.89091 169 PHE A C 1
ATOM 1170 O O . PHE A 1 169 ? 1.58494 2.91707 41.60412 1.000 54.91898 169 PHE A O 1
ATOM 1178 N N . THR A 1 170 ? 2.38789 2.91171 39.49801 1.000 81.99706 170 THR A N 1
ATOM 1179 C CA . THR A 1 170 ? 2.01959 1.53159 39.21713 1.000 66.47339 170 THR A CA 1
ATOM 1180 C C . THR A 1 170 ? 3.25353 0.72629 38.83476 1.000 57.55621 170 THR A C 1
ATOM 1181 O O . THR A 1 170 ? 4.15899 1.23889 38.17245 1.000 93.40378 170 THR A O 1
ATOM 1185 N N . ARG A 1 171 ? 3.29550 -0.49703 39.38343 1.000 92.63121 171 ARG A N 1
ATOM 1186 C CA . ARG A 1 171 ? 4.25201 -1.54958 39.05239 1.000 66.60670 171 ARG A CA 1
ATOM 1187 C C . ARG A 1 171 ? 3.62237 -2.55431 38.09270 1.000 70.43272 171 ARG A C 1
ATOM 1188 O O . ARG A 1 171 ? 3.46583 -2.28200 36.90386 1.000 67.92890 171 ARG A O 1
ATOM 1190 N N . VAL A 1 180 ? 6.00217 13.01697 37.02790 1.000 42.48407 180 VAL A N 1
ATOM 1191 C CA . VAL A 1 180 ? 6.74604 14.10610 37.65326 1.000 54.16127 180 VAL A CA 1
ATOM 1192 C C . VAL A 1 180 ? 5.78265 14.85073 38.57174 1.000 64.87381 180 VAL A C 1
ATOM 1193 O O . VAL A 1 180 ? 4.84275 15.49992 38.10616 1.000 65.94515 180 VAL A O 1
ATOM 1195 N N . ALA A 1 181 ? 6.00060 14.74161 39.88133 1.000 58.10603 181 ALA A N 1
ATOM 1196 C CA . ALA A 1 181 ? 5.10369 15.38318 40.83561 1.000 40.38686 181 ALA A CA 1
ATOM 1197 C C . ALA A 1 181 ? 5.38129 16.87877 40.92718 1.000 46.65433 181 ALA A C 1
ATOM 1198 O O . ALA A 1 181 ? 4.48197 17.70520 40.73481 1.000 66.85745 181 ALA A O 1
ATOM 1200 N N . ARG A 1 182 ? 6.62710 17.24505 41.22141 1.000 76.38221 182 ARG A N 1
ATOM 1201 C CA . ARG A 1 182 ? 7.02261 18.63718 41.36774 1.000 48.69911 182 ARG A CA 1
ATOM 1202 C C . ARG A 1 182 ? 8.36397 18.83813 40.68123 1.000 61.01310 182 ARG A C 1
ATOM 1203 O O . ARG A 1 182 ? 9.11324 17.88726 40.44475 1.000 44.29350 182 ARG A O 1
ATOM 1211 N N . ILE A 1 183 ? 8.65334 20.09269 40.35312 1.000 43.91656 183 ILE A N 1
ATOM 1212 C CA . ILE A 1 183 ? 9.94687 20.49740 39.82104 1.000 80.26065 183 ILE A CA 1
ATOM 1213 C C . ILE A 1 183 ? 10.57556 21.47455 40.80270 1.000 58.54991 183 ILE A C 1
ATOM 1214 O O . ILE A 1 183 ? 9.90173 22.38208 41.30216 1.000 81.14037 183 ILE A O 1
ATOM 1216 N N . ASP A 1 184 ? 11.85941 21.28012 41.09302 1.000 55.61637 184 ASP A N 1
ATOM 1217 C CA . ASP A 1 184 ? 12.59587 22.21873 41.93723 1.000 65.25958 184 ASP A CA 1
ATOM 1218 C C . ASP A 1 184 ? 12.83202 23.48683 41.12855 1.000 82.59196 184 ASP A C 1
ATOM 1219 O O . ASP A 1 184 ? 13.71420 23.53694 40.26918 1.000 55.18563 184 ASP A O 1
ATOM 1221 N N . ARG A 1 185 ? 12.03105 24.52113 41.39582 1.000 46.32682 185 ARG A N 1
ATOM 1222 C CA . ARG A 1 185 ? 12.03845 25.70592 40.54542 1.000 69.97583 185 ARG A CA 1
ATOM 1223 C C . ARG A 1 185 ? 13.27008 26.57697 40.75645 1.000 46.37307 185 ARG A C 1
ATOM 1224 O O . ARG A 1 185 ? 13.54683 27.44364 39.92071 1.000 73.56626 185 ARG A O 1
ATOM 1226 N N . ALA A 1 186 ? 14.00477 26.38359 41.85285 1.000 46.62606 186 ALA A N 1
ATOM 1227 C CA . ALA A 1 186 ? 15.26921 27.08959 42.02328 1.000 52.41757 186 ALA A CA 1
ATOM 1228 C C . ALA A 1 186 ? 16.38160 26.47405 41.18665 1.000 47.43715 186 ALA A C 1
ATOM 1229 O O . ALA A 1 186 ? 17.30264 27.18344 40.76598 1.000 53.93986 186 ALA A O 1
ATOM 1231 N N . PHE A 1 187 ? 16.30176 25.16879 40.92317 1.000 49.66688 187 PHE A N 1
ATOM 1232 C CA . PHE A 1 187 ? 17.41553 24.40724 40.37959 1.000 54.02856 187 PHE A CA 1
ATOM 1233 C C . PHE A 1 187 ? 17.09281 23.62939 39.11293 1.000 39.49417 187 PHE A C 1
ATOM 1234 O O . PHE A 1 187 ? 18.02244 23.27622 38.37940 1.000 50.84362 187 PHE A O 1
ATOM 1242 N N . GLY A 1 188 ? 15.82337 23.35366 38.83210 1.000 42.37739 188 GLY A N 1
ATOM 1243 C CA . GLY A 1 188 ? 15.46340 22.55083 37.68390 1.000 32.76384 188 GLY A CA 1
ATOM 1244 C C . GLY A 1 188 ? 15.45069 21.05934 37.92269 1.000 74.90888 188 GLY A C 1
ATOM 1245 O O . GLY A 1 188 ? 15.36283 20.29598 36.95365 1.000 40.23401 188 GLY A O 1
ATOM 1246 N N . ASN A 1 189 ? 15.54371 20.61946 39.17410 1.000 29.92276 189 ASN A N 1
ATOM 1247 C CA . ASN A 1 189 ? 15.49908 19.20163 39.49180 1.000 63.26460 189 ASN A CA 1
ATOM 1248 C C . ASN A 1 189 ? 14.07953 18.66871 39.34020 1.000 61.25540 189 ASN A C 1
ATOM 1249 O O . ASN A 1 189 ? 13.09709 19.38107 39.56440 1.000 53.20920 189 ASN A O 1
ATOM 1254 N N . VAL A 1 190 ? 13.97988 17.39874 38.96012 1.000 53.54824 190 VAL A N 1
ATOM 1255 C CA . VAL A 1 190 ? 12.70818 16.76442 38.63125 1.000 43.48351 190 VAL A CA 1
ATOM 1256 C C . VAL A 1 190 ? 12.41184 15.70340 39.68240 1.000 54.98640 190 VAL A C 1
ATOM 1257 O O . VAL A 1 190 ? 13.23326 14.81135 39.92129 1.000 63.79289 190 VAL A O 1
ATOM 1261 N N . TRP A 1 191 ? 11.23846 15.79740 40.30324 1.000 38.20611 191 TRP A N 1
ATOM 1262 C CA . TRP A 1 191 ? 10.78686 14.85703 41.32034 1.000 56.04082 191 TRP A CA 1
ATOM 1263 C C . TRP A 1 191 ? 9.64619 14.00875 40.77625 1.000 96.68792 191 TRP A C 1
ATOM 1264 O O . TRP A 1 191 ? 8.78191 14.50965 40.05138 1.000 58.24425 191 TRP A O 1
ATOM 1275 N N . THR A 1 192 ? 9.64040 12.72944 41.13637 1.000 47.07611 192 THR A N 1
ATOM 1276 C CA . THR A 1 192 ? 8.57428 11.81051 40.76666 1.000 48.46204 192 THR A CA 1
ATOM 1277 C C . THR A 1 192 ? 7.81647 11.35843 42.00976 1.000 58.69062 192 THR A C 1
ATOM 1278 O O . THR A 1 192 ? 8.21411 11.62949 43.14604 1.000 41.87715 192 THR A O 1
ATOM 1282 N N . ASN A 1 193 ? 6.70080 10.66854 41.78053 1.000 40.88453 193 ASN A N 1
ATOM 1283 C CA . ASN A 1 193 ? 5.94326 10.05400 42.86226 1.000 66.75993 193 ASN A CA 1
ATOM 1284 C C . ASN A 1 193 ? 6.39150 8.62812 43.15552 1.000 71.84545 193 ASN A C 1
ATOM 1285 O O . ASN A 1 193 ? 5.83679 7.99339 44.05858 1.000 45.53164 193 ASN A O 1
ATOM 1290 N N . ILE A 1 194 ? 7.37115 8.11063 42.42002 1.000 51.11934 194 ILE A N 1
ATOM 1291 C CA . ILE A 1 194 ? 7.86904 6.75704 42.64840 1.000 51.33608 194 ILE A CA 1
ATOM 1292 C C . ILE A 1 194 ? 8.81761 6.77395 43.83943 1.000 45.87559 194 ILE A C 1
ATOM 1293 O O . ILE A 1 194 ? 9.86197 7.44032 43.78971 1.000 60.99296 194 ILE A O 1
ATOM 1298 N N . PRO A 1 195 ? 8.50145 6.07043 44.92348 1.000 61.89209 195 PRO A N 1
ATOM 1299 C CA . PRO A 1 195 ? 9.46741 5.94721 46.01963 1.000 55.77026 195 PRO A CA 1
ATOM 1300 C C . PRO A 1 195 ? 10.68826 5.16267 45.56482 1.000 71.23364 195 PRO A C 1
ATOM 1301 O O . PRO A 1 195 ? 10.58058 4.19590 44.80720 1.000 44.99592 195 PRO A O 1
ATOM 1305 N N . SER A 1 196 ? 11.86115 5.59335 46.03469 1.000 70.94030 196 SER A N 1
ATOM 1306 C CA . SER A 1 196 ? 13.10074 4.93742 45.63059 1.000 64.67821 196 SER A CA 1
ATOM 1307 C C . SER A 1 196 ? 13.14676 3.49748 46.12378 1.000 54.71158 196 SER A C 1
ATOM 1308 O O . SER A 1 196 ? 13.69579 2.61871 45.44842 1.000 51.38087 196 SER A O 1
ATOM 1311 N N . ALA A 1 197 ? 12.57224 3.23637 47.30065 1.000 42.61891 197 ALA A N 1
ATOM 1312 C CA . ALA A 1 197 ? 12.51161 1.88185 47.83645 1.000 60.80170 197 ALA A CA 1
ATOM 1313 C C . ALA A 1 197 ? 11.76217 0.92021 46.92404 1.000 80.96919 197 ALA A C 1
ATOM 1314 O O . ALA A 1 197 ? 11.84668 -0.29524 47.13148 1.000 87.58671 197 ALA A O 1
ATOM 1316 N N . ALA A 1 198 ? 11.03287 1.42478 45.92978 1.000 69.14179 198 ALA A N 1
ATOM 1317 C CA . ALA A 1 198 ? 10.40825 0.56192 44.93738 1.000 96.45876 198 ALA A CA 1
ATOM 1318 C C . ALA A 1 198 ? 11.42093 0.05132 43.92534 1.000 79.09473 198 ALA A C 1
ATOM 1319 O O . ALA A 1 198 ? 11.03587 -0.50090 42.89168 1.000 78.61380 198 ALA A O 1
ATOM 1321 N N . LEU A 1 199 ? 12.70527 0.28066 44.22359 1.000 87.17802 199 LEU A N 1
ATOM 1322 C CA . LEU A 1 199 ? 13.82143 -0.34307 43.50756 1.000 91.62434 199 LEU A CA 1
ATOM 1323 C C . LEU A 1 199 ? 14.31410 -1.57300 44.26872 1.000 37.35629 199 LEU A C 1
ATOM 1324 O O . LEU A 1 199 ? 15.46049 -1.62280 44.72248 1.000 89.84736 199 LEU A O 1
ATOM 1326 N N . VAL A 1 209 ? 25.54100 0.94934 39.91563 1.000 62.65421 209 VAL A N 1
ATOM 1327 C CA . VAL A 1 209 ? 24.08595 0.93132 39.83355 1.000 65.29766 209 VAL A CA 1
ATOM 1328 C C . VAL A 1 209 ? 23.59631 2.04438 38.91337 1.000 41.95144 209 VAL A C 1
ATOM 1329 O O . VAL A 1 209 ? 24.08697 3.17295 38.97301 1.000 74.22546 209 VAL A O 1
ATOM 1331 N N . THR A 1 210 ? 22.63335 1.71454 38.05353 1.000 72.12075 210 THR A N 1
ATOM 1332 C CA . THR A 1 210 ? 22.09726 2.65550 37.07848 1.000 59.59247 210 THR A CA 1
ATOM 1333 C C . THR A 1 210 ? 20.62355 2.36051 36.84004 1.000 48.13093 210 THR A C 1
ATOM 1334 O O . THR A 1 210 ? 20.12607 1.27226 37.14474 1.000 60.56025 210 THR A O 1
ATOM 1338 N N . LEU A 1 211 ? 19.93296 3.35287 36.28029 1.000 66.07702 211 LEU A N 1
ATOM 1339 C CA . LEU A 1 211 ? 18.49921 3.29725 36.03328 1.000 46.30519 211 LEU A CA 1
ATOM 1340 C C . LEU A 1 211 ? 18.22467 3.47808 34.54801 1.000 76.54547 211 LEU A C 1
ATOM 1341 O O . LEU A 1 211 ? 18.74826 4.40562 33.92405 1.000 60.30399 211 LEU A O 1
ATOM 1343 N N . ASP A 1 212 ? 17.40670 2.59611 33.98662 1.000 60.49802 212 ASP A N 1
ATOM 1344 C CA . ASP A 1 212 ? 16.85574 2.79204 32.65322 1.000 105.27493 212 ASP A CA 1
ATOM 1345 C C . ASP A 1 212 ? 15.49595 3.46148 32.81263 1.000 75.99189 212 ASP A C 1
ATOM 1346 O O . ASP A 1 212 ? 14.57890 2.86987 33.39050 1.000 67.79385 212 ASP A O 1
ATOM 1348 N N . ALA A 1 213 ? 15.36613 4.69709 32.33010 1.000 43.80732 213 ALA A N 1
ATOM 1349 C CA . ALA A 1 213 ? 14.16681 5.46243 32.64035 1.000 56.19997 213 ALA A CA 1
ATOM 1350 C C . ALA A 1 213 ? 13.81226 6.40607 31.50115 1.000 46.59848 213 ALA A C 1
ATOM 1351 O O . ALA A 1 213 ? 14.67855 6.85302 30.74428 1.000 72.56670 213 ALA A O 1
ATOM 1353 N N . THR A 1 214 ? 12.51944 6.70832 31.40451 1.000 83.73309 214 THR A N 1
ATOM 1354 C CA . THR A 1 214 ? 11.96989 7.64905 30.43706 1.000 84.15231 214 THR A CA 1
ATOM 1355 C C . THR A 1 214 ? 11.43960 8.86497 31.18722 1.000 61.38624 214 THR A C 1
ATOM 1356 O O . THR A 1 214 ? 10.59580 8.72662 32.08082 1.000 63.93469 214 THR A O 1
ATOM 1358 N N . VAL A 1 215 ? 11.93954 10.04570 30.82893 1.000 55.91677 215 VAL A N 1
ATOM 1359 C CA . VAL A 1 215 ? 11.52768 11.29132 31.46811 1.000 74.60621 215 VAL A CA 1
ATOM 1360 C C . VAL A 1 215 ? 11.48148 12.41567 30.43751 1.000 58.92993 215 VAL A C 1
ATOM 1361 O O . VAL A 1 215 ? 10.66009 12.40224 29.52085 1.000 94.35176 215 VAL A O 1
ATOM 1363 N N . ALA A 1 220 ? 17.01023 7.00870 28.42528 1.000 67.26798 220 ALA A N 1
ATOM 1364 C CA . ALA A 1 220 ? 18.38987 7.25535 28.83066 1.000 65.98019 220 ALA A CA 1
ATOM 1365 C C . ALA A 1 220 ? 18.76006 6.51614 30.11888 1.000 60.51953 220 ALA A C 1
ATOM 1366 O O . ALA A 1 220 ? 17.93836 6.30931 31.00475 1.000 88.70967 220 ALA A O 1
ATOM 1368 N N . ARG A 1 221 ? 20.00947 6.07918 30.16082 1.000 97.74473 221 ARG A N 1
ATOM 1369 C CA . ARG A 1 221 ? 20.64436 5.53322 31.34989 1.000 83.10084 221 ARG A CA 1
ATOM 1370 C C . ARG A 1 221 ? 21.03234 6.65856 32.30266 1.000 54.21156 221 ARG A C 1
ATOM 1371 O O . ARG A 1 221 ? 21.73059 7.60210 31.91996 1.000 74.14201 221 ARG A O 1
ATOM 1373 N N . TRP A 1 222 ? 20.57317 6.55139 33.54568 1.000 51.80005 222 TRP A N 1
ATOM 1374 C CA . TRP A 1 222 ? 20.81254 7.54723 34.57966 1.000 59.36144 222 TRP A CA 1
ATOM 1375 C C . TRP A 1 222 ? 21.65390 6.92619 35.68403 1.000 60.50950 222 TRP A C 1
ATOM 1376 O O . TRP A 1 222 ? 21.21135 5.94971 36.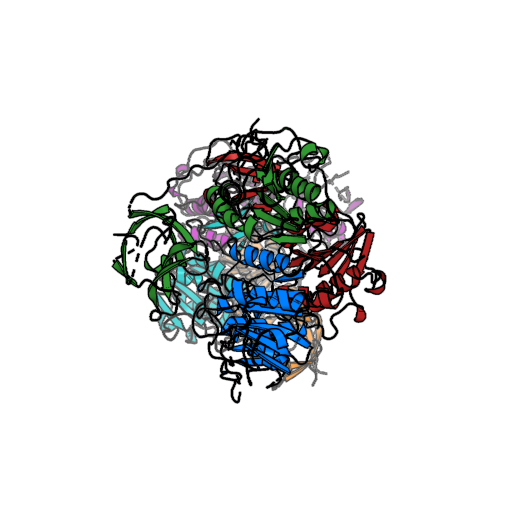31414 1.000 67.46656 222 TRP A O 1
ATOM 1387 N N . PRO A 1 223 ? 22.85977 7.42444 35.94448 1.000 37.08513 223 PRO A N 1
ATOM 1388 C CA . PRO A 1 223 ? 23.62717 6.91901 37.09071 1.000 39.00021 223 PRO A CA 1
ATOM 1389 C C . PRO A 1 223 ? 22.88796 7.19777 38.39124 1.000 45.06351 223 PRO A C 1
ATOM 1390 O O . PRO A 1 223 ? 22.40096 8.30677 38.62375 1.000 53.34176 223 PRO A O 1
ATOM 1394 N N . TRP A 1 224 ? 22.80632 6.18061 39.24315 1.000 31.63555 224 TRP A N 1
ATOM 1395 C CA . TRP A 1 224 ? 22.16441 6.32017 40.54289 1.000 49.29573 224 TRP A CA 1
ATOM 1396 C C . TRP A 1 224 ? 23.19579 6.84010 41.53552 1.000 50.27126 224 TRP A C 1
ATOM 1397 O O . TRP A 1 224 ? 24.23232 6.20279 41.75110 1.000 73.99422 224 TRP A O 1
ATOM 1408 N N . CYS A 1 225 ? 22.91241 7.99045 42.14005 1.000 50.26062 225 CYS A N 1
ATOM 1409 C CA . CYS A 1 225 ? 23.91681 8.72999 42.88684 1.000 51.21328 225 CYS A CA 1
ATOM 1410 C C . CYS A 1 225 ? 23.43265 9.06332 44.28967 1.000 32.54721 225 CYS A C 1
ATOM 1411 O O . CYS A 1 225 ? 22.23228 9.19426 44.54214 1.000 73.49259 225 CYS A O 1
ATOM 1414 N N . THR A 1 226 ? 24.39753 9.19144 45.20328 1.000 65.22889 226 THR A N 1
ATOM 1415 C CA . THR A 1 226 ? 24.11446 9.73837 46.52596 1.000 48.64919 226 THR A CA 1
ATOM 1416 C C . THR A 1 226 ? 23.74666 11.21638 46.44535 1.000 74.97628 226 THR A C 1
ATOM 1417 O O . THR A 1 226 ? 22.80567 11.66524 47.11017 1.000 37.53018 226 THR A O 1
ATOM 1421 N N . THR A 1 227 ? 24.46615 11.98605 45.63317 1.000 46.70752 227 THR A N 1
ATOM 1422 C CA . THR A 1 227 ? 24.26807 13.42867 45.57769 1.000 35.93148 227 THR A CA 1
ATOM 1423 C C . THR A 1 227 ? 24.71251 13.93549 44.21040 1.000 89.81744 227 THR A C 1
ATOM 1424 O O . THR A 1 227 ? 25.22825 13.18059 43.38092 1.000 40.80614 227 THR A O 1
ATOM 1428 N N . PHE A 1 228 ? 24.52133 15.24176 43.99698 1.000 31.97719 228 PHE A N 1
ATOM 1429 C CA . PHE A 1 228 ? 24.67698 15.83010 42.66851 1.000 56.59579 228 PHE A CA 1
ATOM 1430 C C . PHE A 1 228 ? 26.11217 15.72661 42.16088 1.000 70.53097 228 PHE A C 1
ATOM 1431 O O . PHE A 1 228 ? 26.33941 15.48849 40.96840 1.000 33.12612 228 PHE A O 1
ATOM 1439 N N . SER A 1 229 ? 27.09270 15.90495 43.04442 1.000 34.27885 229 SER A N 1
ATOM 1440 C CA . SER A 1 229 ? 28.48346 16.06037 42.63212 1.000 76.16861 229 SER A CA 1
ATOM 1441 C C . SER A 1 229 ? 29.20320 14.73932 42.37233 1.000 51.42703 229 SER A C 1
ATOM 1442 O O . SER A 1 229 ? 30.43387 14.74596 42.27217 1.000 43.43851 229 SER A O 1
ATOM 1445 N N . GLN A 1 230 ? 28.49506 13.61801 42.26001 1.000 45.72872 230 GLN A N 1
ATOM 1446 C CA . GLN A 1 230 ? 29.13016 12.36544 41.87265 1.000 35.41236 230 GLN A CA 1
ATOM 1447 C C . GLN A 1 230 ? 29.13153 12.15852 40.36747 1.000 75.16648 230 GLN A C 1
ATOM 1448 O O . GLN A 1 230 ? 29.50049 11.07601 39.90044 1.000 44.11364 230 GLN A O 1
ATOM 1454 N N . VAL A 1 231 ? 28.70989 13.16196 39.60496 1.000 47.67087 231 VAL A N 1
ATOM 1455 C CA . VAL A 1 231 ? 28.70202 13.10554 38.15198 1.000 32.64162 231 VAL A CA 1
ATOM 1456 C C . VAL A 1 231 ? 29.29413 14.41893 37.65821 1.000 57.42862 231 VAL A C 1
ATOM 1457 O O . VAL A 1 231 ? 29.23872 15.43920 38.35158 1.000 43.20454 231 VAL A O 1
ATOM 1461 N N . ALA A 1 232 ? 29.89694 14.38276 36.47005 1.000 46.70301 232 ALA A N 1
ATOM 1462 C CA . ALA A 1 232 ? 30.51592 15.56903 35.89545 1.000 48.95992 232 ALA A CA 1
ATOM 1463 C C . ALA A 1 232 ? 29.51903 16.72335 35.81771 1.000 63.28044 232 ALA A C 1
ATOM 1464 O O . ALA A 1 232 ? 28.29983 16.53275 35.82988 1.000 47.82801 232 ALA A O 1
ATOM 1466 N N . THR A 1 233 ? 30.05737 17.93951 35.74998 1.000 57.94241 233 THR A N 1
ATOM 1467 C CA . THR A 1 233 ? 29.21248 19.12144 35.64429 1.000 48.94038 233 THR A CA 1
ATOM 1468 C C . THR A 1 233 ? 28.40105 19.05507 34.35514 1.000 60.10707 233 THR A C 1
ATOM 1469 O O . THR A 1 233 ? 28.94103 18.74770 33.28822 1.000 73.39846 233 THR A O 1
ATOM 1473 N N . THR A 1 234 ? 27.09758 19.32511 34.46930 1.000 74.74942 234 THR A N 1
ATOM 1474 C CA . THR A 1 234 ? 26.04383 19.20544 33.45152 1.000 61.46400 234 THR A CA 1
ATOM 1475 C C . THR A 1 234 ? 25.61132 17.75677 33.24676 1.000 75.70682 234 THR A C 1
ATOM 1476 O O . THR A 1 234 ? 24.75750 17.50134 32.38974 1.000 66.44857 234 THR A O 1
ATOM 1478 N N . GLY A 1 235 ? 26.16256 16.80211 33.98968 1.000 55.34292 235 GLY A N 1
ATOM 1479 C CA . GLY A 1 235 ? 25.81036 15.41244 33.77748 1.000 46.64556 235 GLY A CA 1
ATOM 1480 C C . GLY A 1 235 ? 24.49577 15.02877 34.43417 1.000 38.36055 235 GLY A C 1
ATOM 1481 O O . GLY A 1 235 ? 24.09517 15.57566 35.46074 1.000 65.01311 235 GLY A O 1
ATOM 1482 N N . ARG A 1 236 ? 23.82204 14.05884 33.82150 1.000 51.68327 236 ARG A N 1
ATOM 1483 C CA . ARG A 1 236 ? 22.55187 13.56085 34.32805 1.000 40.70241 236 ARG A CA 1
ATOM 1484 C C . ARG A 1 236 ? 22.76972 12.60198 35.49324 1.000 43.88826 236 ARG A C 1
ATOM 1485 O O . ARG A 1 236 ? 23.80210 11.93144 35.59131 1.000 65.23087 236 ARG A O 1
ATOM 1487 N N . LEU A 1 237 ? 21.77867 12.53833 36.38058 1.000 73.87900 237 LEU A N 1
ATOM 1488 C CA . LEU A 1 237 ? 21.90185 11.69832 37.56293 1.000 34.17636 237 LEU A CA 1
ATOM 1489 C C . LEU A 1 237 ? 20.52009 11.39476 38.12650 1.000 61.74023 237 LEU A C 1
ATOM 1490 O O . LEU A 1 237 ? 19.59383 12.20337 38.01143 1.000 47.54386 237 LEU A O 1
ATOM 1495 N N . ALA A 1 238 ? 20.39863 10.21388 38.73230 1.000 31.71813 238 ALA A N 1
ATOM 1496 C CA . ALA A 1 238 ? 19.19199 9.77763 39.41870 1.000 37.96783 238 ALA A CA 1
ATOM 1497 C C . ALA A 1 238 ? 19.50658 9.56483 40.89274 1.000 34.98399 238 ALA A C 1
ATOM 1498 O O . ALA A 1 238 ? 20.60967 9.14163 41.25059 1.000 41.07906 238 ALA A O 1
ATOM 1500 N N . TYR A 1 239 ? 18.53445 9.86220 41.75058 1.000 35.00388 239 TYR A N 1
ATOM 1501 C CA . TYR A 1 239 ? 18.78691 9.82572 43.18631 1.000 33.85696 239 TYR A CA 1
ATOM 1502 C C . TYR A 1 239 ? 17.46054 9.77878 43.92844 1.000 36.48508 239 TYR A C 1
ATOM 1503 O O . TYR A 1 239 ? 16.38798 9.84082 43.32887 1.000 43.88408 239 TYR A O 1
ATOM 1512 N N . ALA A 1 240 ? 17.54879 9.62721 45.24539 1.000 36.51227 240 ALA A N 1
ATOM 1513 C CA . ALA A 1 240 ? 16.39532 9.74696 46.12636 1.000 31.71958 240 ALA A CA 1
ATOM 1514 C C . ALA A 1 240 ? 16.45682 11.10741 46.80821 1.000 72.86604 240 ALA A C 1
ATOM 1515 O O . ALA A 1 240 ? 17.43249 11.41111 47.50341 1.000 44.51420 240 ALA A O 1
ATOM 1517 N N . ASN A 1 241 ? 15.42207 11.92213 46.61376 1.000 52.60530 241 ASN A N 1
ATOM 1518 C CA . ASN A 1 241 ? 15.44529 13.27262 47.15452 1.000 47.48223 241 ASN A CA 1
ATOM 1519 C C . ASN A 1 241 ? 15.26133 13.23642 48.67187 1.000 27.60531 241 ASN A C 1
ATOM 1520 O O . ASN A 1 241 ? 15.20942 12.17415 49.29986 1.000 46.18405 241 ASN A O 1
ATOM 1525 N N . SER A 1 242 ? 15.16835 14.43037 49.26398 1.000 39.15961 242 SER A N 1
ATOM 1526 C CA . SER A 1 242 ? 15.06767 14.55022 50.71506 1.000 50.00127 242 SER A CA 1
ATOM 1527 C C . SER A 1 242 ? 13.88838 13.76586 51.27393 1.000 90.30369 242 SER A C 1
ATOM 1528 O O . SER A 1 242 ? 13.95472 13.25767 52.39928 1.000 46.71283 242 SER A O 1
ATOM 1530 N N . ARG A 1 243 ? 12.80914 13.64989 50.50513 1.000 30.09899 243 ARG A N 1
ATOM 1531 C CA . ARG A 1 243 ? 11.60487 12.96682 50.95103 1.000 59.42240 243 ARG A CA 1
ATOM 1532 C C . ARG A 1 243 ? 11.61808 11.47247 50.65305 1.000 97.47484 243 ARG A C 1
ATOM 1533 O O . ARG A 1 243 ? 10.73674 10.75326 51.13568 1.000 63.69520 243 ARG A O 1
ATOM 1541 N N . GLY A 1 244 ? 12.58834 10.98730 49.88503 1.000 72.49538 244 GLY A N 1
ATOM 1542 C CA . GLY A 1 244 ? 12.68733 9.57595 49.58419 1.000 42.10142 244 GLY A CA 1
ATOM 1543 C C . GLY A 1 244 ? 12.14285 9.14813 48.24049 1.000 65.66077 244 GLY A C 1
ATOM 1544 O O . GLY A 1 244 ? 12.04893 7.94117 47.99009 1.000 70.87948 244 GLY A O 1
ATOM 1545 N N . ARG A 1 245 ? 11.78700 10.08775 47.37020 1.000 45.01754 245 ARG A N 1
ATOM 1546 C CA . ARG A 1 245 ? 11.17778 9.78403 46.08393 1.000 60.86326 245 ARG A CA 1
ATOM 1547 C C . ARG A 1 245 ? 12.20403 9.92283 44.96797 1.000 67.05971 245 ARG A C 1
ATOM 1548 O O . ARG A 1 245 ? 13.06529 10.80828 45.01010 1.000 39.10189 245 ARG A O 1
ATOM 1550 N N . LEU A 1 246 ? 12.10300 9.04213 43.97198 1.000 51.17984 246 LEU A N 1
ATOM 1551 C CA . LEU A 1 246 ? 13.03636 9.05345 42.85204 1.000 48.71912 246 LEU A CA 1
ATOM 1552 C C . LEU A 1 246 ? 13.01929 10.40554 42.14993 1.000 34.98648 246 LEU A C 1
ATOM 1553 O O . LEU A 1 246 ? 11.95446 10.95964 41.86436 1.000 49.07566 246 LEU A O 1
ATOM 1558 N N . SER A 1 247 ? 14.20925 10.93222 41.87186 1.000 51.10080 247 SER A N 1
ATOM 1559 C CA . SER A 1 247 ? 14.36712 12.24138 41.26647 1.000 53.84283 247 SER A CA 1
ATOM 1560 C C . SER A 1 247 ? 15.50263 12.19752 40.25572 1.000 53.74499 247 SER A C 1
ATOM 1561 O O . SER A 1 247 ? 16.44023 11.40043 40.36841 1.000 50.08732 247 SER A O 1
ATOM 1564 N N . PHE A 1 248 ? 15.41083 13.08974 39.27413 1.000 53.64144 248 PHE A N 1
ATOM 1565 C CA . PHE A 1 248 ? 16.38770 13.20548 38.20544 1.000 46.59638 248 PHE A CA 1
ATOM 1566 C C . PHE A 1 248 ? 16.92866 14.62695 38.18909 1.000 72.64942 248 PHE A C 1
ATOM 1567 O O . PHE A 1 248 ? 16.21009 15.58171 38.49851 1.000 49.15576 248 PHE A O 1
ATOM 1575 N N . ALA A 1 249 ? 18.20268 14.76627 37.83109 1.000 59.64099 249 ALA A N 1
ATOM 1576 C CA . ALA A 1 249 ? 18.82557 16.07997 37.90541 1.000 48.71175 249 ALA A CA 1
ATOM 1577 C C . ALA A 1 249 ? 20.01451 16.15570 36.96088 1.000 41.02835 249 ALA A C 1
ATOM 1578 O O . ALA A 1 249 ? 20.49973 15.14211 36.45100 1.000 86.61768 249 ALA A O 1
ATOM 1580 N N . LEU A 1 250 ? 20.45769 17.38715 36.72267 1.000 44.51395 250 LEU A N 1
ATOM 1581 C CA . LEU A 1 250 ? 21.73860 17.67602 36.09446 1.000 49.04030 250 LEU A CA 1
ATOM 1582 C C . LEU A 1 250 ? 22.63734 18.34566 37.12304 1.000 30.01659 250 LEU A C 1
ATOM 1583 O O . LEU A 1 250 ? 22.20818 19.27730 37.81143 1.000 46.96788 250 LEU A O 1
ATOM 1588 N N . ASN A 1 251 ? 23.87257 17.86792 37.23523 1.000 62.61697 251 ASN A N 1
ATOM 1589 C CA . ASN A 1 251 ? 24.81081 18.45880 38.18013 1.000 32.70045 251 ASN A CA 1
ATOM 1590 C C . ASN A 1 251 ? 25.14214 19.88942 37.76438 1.000 33.24797 251 ASN A C 1
ATOM 1591 O O . ASN A 1 251 ? 25.69454 20.11817 36.68325 1.000 62.84290 251 ASN A O 1
ATOM 1596 N N . ARG A 1 252 ? 24.80584 20.84617 38.63243 1.000 50.12829 252 ARG A N 1
ATOM 1597 C CA . ARG A 1 252 ? 24.95756 22.27598 38.35445 1.000 33.62157 252 ARG A CA 1
ATOM 1598 C C . ARG A 1 252 ? 24.26501 22.65657 37.04482 1.000 32.19085 252 ARG A C 1
ATOM 1599 O O . ARG A 1 252 ? 24.82995 23.33151 36.18108 1.000 56.20857 252 ARG A O 1
ATOM 1607 N N . GLY A 1 253 ? 23.02251 22.20629 36.90208 1.000 46.00266 253 GLY A N 1
ATOM 1608 C CA . GLY A 1 253 ? 22.22584 22.53897 35.73389 1.000 39.84818 253 GLY A CA 1
ATOM 1609 C C . GLY A 1 253 ? 20.76241 22.26991 36.00059 1.000 46.08076 253 GLY A C 1
ATOM 1610 O O . GLY A 1 253 ? 20.39223 21.65122 37.00247 1.000 48.22431 253 GLY A O 1
ATOM 1611 N N . SER A 1 254 ? 19.92834 22.74570 35.07693 1.000 48.75350 254 SER A N 1
ATOM 1612 C CA . SER A 1 254 ? 18.47790 22.61689 35.17852 1.000 72.59607 254 SER A CA 1
ATOM 1613 C C . SER A 1 254 ? 18.01423 21.51122 34.23714 1.000 52.54138 254 SER A C 1
ATOM 1614 O O . SER A 1 254 ? 18.03946 21.67740 33.01293 1.000 62.84938 254 SER A O 1
ATOM 1617 N N . LEU A 1 255 ? 17.59242 20.38159 34.81117 1.000 63.58987 255 LEU A N 1
ATOM 1618 C CA . LEU A 1 255 ? 17.06438 19.29535 33.99262 1.000 49.28045 255 LEU A CA 1
ATOM 1619 C C . LEU A 1 255 ? 15.74517 19.68839 33.34048 1.000 95.67929 255 LEU A C 1
ATOM 1620 O O . LEU A 1 255 ? 15.46406 19.28598 32.20523 1.000 83.09386 255 LEU A O 1
ATOM 1622 N N . VAL A 1 256 ? 14.91539 20.45778 34.04947 1.000 57.26960 256 VAL A N 1
ATOM 1623 C CA . VAL A 1 256 ? 13.68637 20.96965 33.44973 1.000 62.69014 256 VAL A CA 1
ATOM 1624 C C . VAL A 1 256 ? 14.00620 21.80541 32.21756 1.000 67.12060 256 VAL A C 1
ATOM 1625 O O . VAL A 1 256 ? 13.37161 21.65567 31.16711 1.000 55.09088 256 VAL A O 1
ATOM 1629 N N . ALA A 1 257 ? 15.00965 22.68078 32.31676 1.000 47.68902 257 ALA A N 1
ATOM 1630 C CA . ALA A 1 257 ? 15.37069 23.52094 31.17900 1.000 60.22210 257 ALA A CA 1
ATOM 1631 C C . ALA A 1 257 ? 15.85394 22.68501 30.00074 1.000 64.46228 257 ALA A C 1
ATOM 1632 O O . ALA A 1 257 ? 15.50346 22.96623 28.84870 1.000 75.21330 257 ALA A O 1
ATOM 1634 N N . GLU A 1 258 ? 16.66225 21.65750 30.26733 1.000 63.76622 258 GLU A N 1
ATOM 1635 C CA . GLU A 1 258 ? 17.17489 20.82005 29.18775 1.000 96.69971 258 GLU A CA 1
ATOM 1636 C C . GLU A 1 258 ? 16.05474 20.03035 28.52046 1.000 61.74601 258 GLU A C 1
ATOM 1637 O O . GLU A 1 258 ? 15.92927 20.02621 27.29032 1.000 88.09291 258 GLU A O 1
ATOM 1639 N N . LEU A 1 259 ? 15.22571 19.35939 29.31803 1.000 71.40934 259 LEU A N 1
ATOM 1640 C CA . LEU A 1 259 ? 14.21834 18.44085 28.80534 1.000 71.43322 259 LEU A CA 1
ATOM 1641 C C . LEU A 1 259 ? 12.84450 19.07591 28.62668 1.000 79.29575 259 LEU A C 1
ATOM 1642 O O . LEU A 1 259 ? 11.94129 18.41579 28.10369 1.000 91.82550 259 LEU A O 1
ATOM 1644 N N . GLY A 1 260 ? 12.66030 20.32722 29.04292 1.000 114.99224 260 GLY A N 1
ATOM 1645 C CA . GLY A 1 260 ? 11.36849 20.97994 28.89053 1.000 55.87152 260 GLY A CA 1
ATOM 1646 C C . GLY A 1 260 ? 10.23446 20.28166 29.60596 1.000 50.43755 260 GLY A C 1
ATOM 1647 O O . GLY A 1 260 ? 9.07883 20.39108 29.18169 1.000 109.36457 260 GLY A O 1
ATOM 1648 N N . VAL A 1 261 ? 10.53312 19.56381 30.68304 1.000 72.34405 261 VAL A N 1
ATOM 1649 C CA . VAL A 1 261 ? 9.52698 18.78048 31.38907 1.000 104.49050 261 VAL A CA 1
ATOM 1650 C C . VAL A 1 261 ? 8.75020 19.67988 32.33978 1.000 39.19385 261 VAL A C 1
ATOM 1651 O O . VAL A 1 261 ? 9.31135 20.58479 32.96863 1.000 103.42323 261 VAL A O 1
ATOM 1653 N N . ALA A 1 262 ? 7.44838 19.42990 32.43671 1.000 63.54839 262 ALA A N 1
ATOM 1654 C CA . ALA A 1 262 ? 6.54161 20.12477 33.33370 1.000 84.64384 262 ALA A CA 1
ATOM 1655 C C . ALA A 1 262 ? 5.90378 19.12490 34.28666 1.000 77.12377 262 ALA A C 1
ATOM 1656 O O . ALA A 1 262 ? 5.81602 17.92982 33.97520 1.000 67.20118 262 ALA A O 1
ATOM 1658 N N . PRO A 1 263 ? 5.43899 19.57991 35.45536 1.000 63.80593 263 PRO A N 1
ATOM 1659 C CA . PRO A 1 263 ? 4.84884 18.64486 36.41966 1.000 87.65215 263 PRO A CA 1
ATOM 1660 C C . PRO A 1 263 ? 3.64729 17.91430 35.83433 1.000 66.24554 263 PRO A C 1
ATOM 1661 O O . PRO A 1 263 ? 2.97940 18.40898 34.92363 1.000 68.74782 263 PRO A O 1
ATOM 1663 N N . ASP A 1 264 ? 3.42154 16.69409 36.34968 1.000 68.04255 264 ASP A N 1
ATOM 1664 C CA . ASP A 1 264 ? 2.43103 15.65058 35.99319 1.000 61.44888 264 ASP A CA 1
ATOM 1665 C C . ASP A 1 264 ? 2.83676 14.85128 34.76312 1.000 101.47413 264 ASP A C 1
ATOM 1666 O O . ASP A 1 264 ? 2.09846 13.94264 34.35485 1.000 101.01993 264 ASP A O 1
ATOM 1668 N N . ALA A 1 265 ? 3.97255 15.14730 34.15928 1.000 91.14880 265 ALA A N 1
ATOM 1669 C CA . ALA A 1 265 ? 4.41316 14.42158 32.97154 1.000 87.54769 265 ALA A CA 1
ATOM 1670 C C . ALA A 1 265 ? 4.82034 12.98475 33.31667 1.000 76.12527 265 ALA A C 1
ATOM 1671 O O . ALA A 1 265 ? 5.29794 12.71671 34.42076 1.000 68.10685 265 ALA A O 1
ATOM 1673 N N . PRO A 1 266 ? 4.66508 12.05223 32.37650 1.000 59.47127 266 PRO A N 1
ATOM 1674 C CA . PRO A 1 266 ? 4.82515 10.62697 32.70877 1.000 47.06828 266 PRO A CA 1
ATOM 1675 C C . PRO A 1 266 ? 6.27929 10.22149 32.89344 1.000 84.16891 266 PRO A C 1
ATOM 1676 O O . PRO A 1 266 ? 7.19040 10.75435 32.25430 1.000 55.38926 266 PRO A O 1
ATOM 1678 N N . VAL A 1 267 ? 6.48133 9.24280 33.77520 1.000 74.83813 267 VAL A N 1
ATOM 1679 C CA . VAL A 1 267 ? 7.80019 8.68738 34.06810 1.000 92.41535 267 VAL A CA 1
ATOM 1680 C C . VAL A 1 267 ? 7.66450 7.17855 34.23173 1.000 64.17944 267 VAL A C 1
ATOM 1681 O O . VAL A 1 267 ? 6.69764 6.69436 34.82949 1.000 82.71903 267 VAL A O 1
ATOM 1685 N N . GLU A 1 268 ? 8.62780 6.43241 33.69209 1.000 54.98128 268 GLU A N 1
ATOM 1686 C CA . GLU A 1 268 ? 8.65111 4.98686 33.85432 1.000 60.66564 268 GLU A CA 1
ATOM 1687 C C . GLU A 1 268 ? 10.07177 4.51976 34.13489 1.000 91.46805 268 GLU A C 1
ATOM 1688 O O . GLU A 1 268 ? 11.02935 5.01695 33.53506 1.000 52.50733 268 GLU A O 1
ATOM 1690 N N . VAL A 1 269 ? 10.19499 3.56367 35.05285 1.000 42.55332 269 VAL A N 1
ATOM 1691 C CA . VAL A 1 269 ? 11.46906 2.95884 35.42719 1.000 52.91080 269 VAL A CA 1
ATOM 1692 C C . VAL A 1 269 ? 11.50867 1.56152 34.82687 1.000 62.65222 269 VAL A C 1
ATOM 1693 O O . VAL A 1 269 ? 10.67355 0.71202 35.15981 1.000 39.43261 269 VAL A O 1
ATOM 1697 N N . HIS A 1 270 ? 12.47902 1.31882 33.95448 1.000 75.96943 270 HIS A N 1
ATOM 1698 C CA . HIS A 1 270 ? 12.54952 0.05786 33.22622 1.000 39.33324 270 HIS A CA 1
ATOM 1699 C C . HIS A 1 270 ? 13.32301 -1.00493 34.00122 1.000 34.70190 270 HIS A C 1
ATOM 1700 O O . HIS A 1 270 ? 12.72982 -1.93846 34.54607 1.000 47.39127 270 HIS A O 1
ATOM 1707 N N . PRO B 1 6 ? 8.73293 46.13124 73.55262 1.000 44.28120 6 PRO C N 1
ATOM 1708 C CA . PRO B 1 6 ? 9.01197 46.87026 72.31672 1.000 39.76130 6 PRO C CA 1
ATOM 1709 C C . PRO B 1 6 ? 7.86257 46.76057 71.32826 1.000 27.77444 6 PRO C C 1
ATOM 1710 O O . PRO B 1 6 ? 7.14948 45.75595 71.27678 1.000 61.95514 6 PRO C O 1
ATOM 1714 N N . ARG B 1 7 ? 7.68091 47.82272 70.54982 1.000 55.36469 7 ARG C N 1
ATOM 1715 C CA . ARG B 1 7 ? 6.65198 47.83198 69.52458 1.000 56.01515 7 ARG C CA 1
ATOM 1716 C C . ARG B 1 7 ? 6.98185 46.82881 68.42525 1.000 47.83833 7 ARG C C 1
ATOM 1717 O O . ARG B 1 7 ? 8.13958 46.46769 68.19917 1.000 67.08979 7 ARG C O 1
ATOM 1725 N N . VAL B 1 8 ? 5.93943 46.36408 67.74745 1.000 38.80620 8 VAL C N 1
ATOM 1726 C CA . VAL B 1 8 ? 6.12061 45.59139 66.52572 1.000 47.45179 8 VAL C CA 1
ATOM 1727 C C . VAL B 1 8 ? 6.42867 46.55644 65.39049 1.000 42.78961 8 VAL C C 1
ATOM 1728 O O . VAL B 1 8 ? 5.76451 47.58866 65.24028 1.000 26.61839 8 VAL C O 1
ATOM 1732 N N . VAL 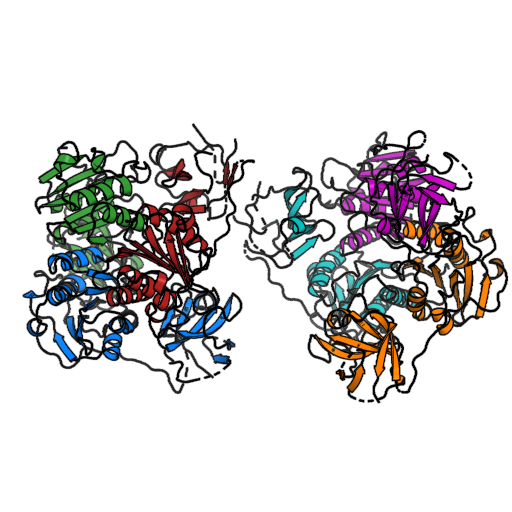B 1 9 ? 7.44320 46.23340 64.59628 1.000 27.74491 9 VAL C N 1
ATOM 1733 C CA . VAL B 1 9 ? 7.83571 47.05212 63.45675 1.000 32.50737 9 VAL C CA 1
ATOM 1734 C C . VAL B 1 9 ? 7.27145 46.41699 62.19380 1.000 36.29114 9 VAL C C 1
ATOM 1735 O O . VAL B 1 9 ? 7.60341 45.27210 61.86564 1.000 42.56201 9 VAL C O 1
ATOM 1739 N N . ALA B 1 10 ? 6.42884 47.16098 61.48129 1.000 35.74790 10 ALA C N 1
ATOM 1740 C CA . ALA B 1 10 ? 5.91661 46.74940 60.18045 1.000 34.84910 10 ALA C CA 1
ATOM 1741 C C . ALA B 1 10 ? 6.71217 47.46659 59.09801 1.000 22.91473 10 ALA C C 1
ATOM 1742 O O . ALA B 1 10 ? 6.88069 48.68902 59.15354 1.000 47.67342 10 ALA C O 1
ATOM 1744 N N . PHE B 1 11 ? 7.18794 46.70907 58.11164 1.000 27.91928 11 PHE C N 1
ATOM 1745 C CA . PHE B 1 11 ? 8.30651 47.13627 57.27823 1.000 18.83470 11 PHE C CA 1
ATOM 1746 C C . PHE B 1 11 ? 7.93198 47.10048 55.80349 1.000 32.60377 11 PHE C C 1
ATOM 1747 O O . PHE B 1 11 ? 7.61718 46.03241 55.27295 1.000 36.59330 11 PHE C O 1
ATOM 1749 N N . LEU B 1 12 ? 8.00937 48.25405 55.13415 1.000 25.59581 12 LEU C N 1
ATOM 1750 C CA . LEU B 1 12 ? 7.72106 48.34637 53.70749 1.000 25.85542 12 LEU C CA 1
ATOM 1751 C C . LEU B 1 12 ? 8.79821 49.17136 53.01635 1.000 39.77563 12 LEU C C 1
ATOM 1752 O O . LEU B 1 12 ? 9.28627 50.15652 53.57525 1.000 23.92585 12 LEU C O 1
ATOM 1757 N N . SER B 1 13 ? 9.16207 48.77043 51.79915 1.000 19.45213 13 SER C N 1
ATOM 1758 C CA . SER B 1 13 ? 10.15053 49.50218 51.01364 1.000 14.35349 13 SER C CA 1
ATOM 1759 C C . SER B 1 13 ? 10.05576 49.05840 49.55751 1.000 33.28956 13 SER C C 1
ATOM 1760 O O . SER B 1 13 ? 9.29084 48.15630 49.20894 1.000 23.53457 13 SER C O 1
ATOM 1763 N N . ASP B 1 14 ? 10.83518 49.72038 48.70020 1.000 28.65729 14 ASP C N 1
ATOM 1764 C CA . ASP B 1 14 ? 10.97874 49.33761 47.30058 1.000 27.20648 14 ASP C CA 1
ATOM 1765 C C . ASP B 1 14 ? 12.35341 48.74219 47.01777 1.000 31.51632 14 ASP C C 1
ATOM 1766 O O . ASP B 1 14 ? 12.76966 48.66718 45.85775 1.000 23.88944 14 ASP C O 1
ATOM 1771 N N . VAL B 1 15 ? 13.06451 48.31938 48.06423 1.000 37.72994 15 VAL C N 1
ATOM 1772 C CA . VAL B 1 15 ? 14.44131 47.85854 47.91654 1.000 47.48862 15 VAL C CA 1
ATOM 1773 C C . VAL B 1 15 ? 14.50855 46.39664 47.48224 1.000 46.29766 15 VAL C C 1
ATOM 1774 O O . VAL B 1 15 ? 15.40499 46.01702 46.71948 1.000 46.27065 15 VAL C O 1
ATOM 1778 N N . GLY B 1 16 ? 13.58357 45.56254 47.93369 1.000 64.79155 16 GLY C N 1
ATOM 1779 C CA . GLY B 1 16 ? 13.45690 44.21336 47.41995 1.000 30.46514 16 GLY C CA 1
ATOM 1780 C C . GLY B 1 16 ? 13.89194 43.15504 48.41850 1.000 64.13936 16 GLY C C 1
ATOM 1781 O O . GLY B 1 16 ? 14.18884 43.42686 49.58541 1.000 35.03923 16 GLY C O 1
ATOM 1782 N N . THR B 1 17 ? 13.90742 41.91166 47.92857 1.000 17.66254 17 THR C N 1
ATOM 1783 C CA . THR B 1 17 ? 14.31244 40.75081 48.71163 1.000 48.46117 17 THR C CA 1
ATOM 1784 C C . THR B 1 17 ? 15.39879 39.94021 48.01326 1.000 20.66771 17 THR C C 1
ATOM 1785 O O . THR B 1 17 ? 15.75527 38.85722 48.49235 1.000 45.23888 17 THR C O 1
ATOM 1789 N N . HIS B 1 18 ? 15.93755 40.44071 46.90627 1.000 25.45923 18 HIS C N 1
ATOM 1790 C CA . HIS B 1 18 ? 16.86040 39.70411 46.05527 1.000 41.40812 18 HIS C CA 1
ATOM 1791 C C . HIS B 1 18 ? 18.30134 39.75643 46.54511 1.000 43.40691 18 HIS C C 1
ATOM 1792 O O . HIS B 1 18 ? 19.16870 39.12056 45.93568 1.000 39.76852 18 HIS C O 1
ATOM 1799 N N . ASP B 1 19 ? 18.57998 40.49713 47.61319 1.000 32.01964 19 ASP C N 1
ATOM 1800 C CA . ASP B 1 19 ? 19.93093 40.58151 48.15948 1.000 55.27928 19 ASP C CA 1
ATOM 1801 C C . ASP B 1 19 ? 19.82836 40.96173 49.63835 1.000 23.94268 19 ASP C C 1
ATOM 1802 O O . ASP B 1 19 ? 18.76679 40.83540 50.24824 1.000 37.47386 19 ASP C O 1
ATOM 1807 N N . GLU B 1 20 ? 20.94514 41.41854 50.20418 1.000 33.81152 20 GLU C N 1
ATOM 1808 C CA . GLU B 1 20 ? 21.10526 41.56382 51.64531 1.000 31.04482 20 GLU C CA 1
ATOM 1809 C C . GLU B 1 20 ? 20.49625 42.83806 52.22386 1.000 24.04411 20 GLU C C 1
ATOM 1810 O O . GLU B 1 20 ? 20.39170 42.93798 53.45143 1.000 34.25067 20 GLU C O 1
ATOM 1816 N N . ALA B 1 21 ? 20.09234 43.80136 51.38984 1.000 24.57207 21 ALA C N 1
ATOM 1817 C CA . ALA B 1 21 ? 19.83664 45.15844 51.87663 1.000 30.54950 21 ALA C CA 1
ATOM 1818 C C . ALA B 1 21 ? 18.74952 45.19384 52.95115 1.000 31.32568 21 ALA C C 1
ATOM 1819 O O . ALA B 1 21 ? 18.95690 45.74306 54.04516 1.000 36.55385 21 ALA C O 1
ATOM 1821 N N . THR B 1 22 ? 17.58104 44.61368 52.65825 1.000 22.73684 22 THR C N 1
ATOM 1822 C CA . THR B 1 22 ? 16.50721 44.57815 53.64844 1.000 29.60813 22 THR C CA 1
ATOM 1823 C C . THR B 1 22 ? 16.94689 43.82947 54.90044 1.000 25.99808 22 THR C C 1
ATOM 1824 O O . THR B 1 22 ? 16.61680 44.22776 56.02673 1.000 28.97156 22 THR C O 1
ATOM 1828 N N . GLY B 1 23 ? 17.69728 42.74154 54.71951 1.000 29.30946 23 GLY C N 1
ATOM 1829 C CA . GLY B 1 23 ? 18.22252 42.01383 55.86265 1.000 16.75967 23 GLY C CA 1
ATOM 1830 C C . GLY B 1 23 ? 19.14602 42.85887 56.71806 1.000 31.95853 23 GLY C C 1
ATOM 1831 O O . GLY B 1 23 ? 19.14146 42.75415 57.94701 1.000 32.06573 23 GLY C O 1
ATOM 1832 N N . LEU B 1 24 ? 19.97509 43.68897 56.07663 1.000 42.20043 24 LEU C N 1
ATOM 1833 C CA . LEU B 1 24 ? 20.84489 44.58450 56.83543 1.000 47.10152 24 LEU C CA 1
ATOM 1834 C C . LEU B 1 24 ? 20.03818 45.61787 57.61019 1.000 35.87121 24 LEU C C 1
ATOM 1835 O O . LEU B 1 24 ? 20.38106 45.95466 58.75260 1.000 25.89563 24 LEU C O 1
ATOM 1840 N N . CYS B 1 25 ? 18.96432 46.13748 57.00557 1.000 25.55150 25 CYS C N 1
ATOM 1841 C CA . CYS B 1 25 ? 18.08464 47.03613 57.74984 1.000 46.32325 25 CYS C CA 1
ATOM 1842 C C . CYS B 1 25 ? 17.50187 46.34391 58.97704 1.000 27.88801 25 CYS C C 1
ATOM 1843 O O . CYS B 1 25 ? 17.47790 46.91833 60.07408 1.000 22.34800 25 CYS C O 1
ATOM 1846 N N . LYS B 1 26 ? 17.03196 45.10518 58.80988 1.000 28.85000 26 LYS C N 1
ATOM 1847 C CA . LYS B 1 26 ? 16.46143 44.37107 59.93791 1.000 28.50757 26 LYS C CA 1
ATOM 1848 C C . LYS B 1 26 ? 17.50391 44.11231 61.01964 1.000 36.10690 26 LYS C C 1
ATOM 1849 O O . LYS B 1 26 ? 17.20603 44.20370 62.21762 1.000 26.35202 26 LYS C O 1
ATOM 1855 N N . GLY B 1 27 ? 18.72459 43.75884 60.61635 1.000 35.88414 27 GLY C N 1
ATOM 1856 C CA . GLY B 1 27 ? 19.79182 43.58317 61.58744 1.000 11.09550 27 GLY C CA 1
ATOM 1857 C C . GLY B 1 27 ? 20.08943 44.85681 62.35550 1.000 38.24283 27 GLY C C 1
ATOM 1858 O O . GLY B 1 27 ? 20.34830 44.82376 63.55994 1.000 26.44302 27 GLY C O 1
ATOM 1859 N N . LEU B 1 28 ? 20.10362 45.99484 61.65488 1.000 18.14804 28 LEU C N 1
ATOM 1860 C CA . LEU B 1 28 ? 20.28841 47.28151 62.32293 1.000 34.06849 28 LEU C CA 1
ATOM 1861 C C . LEU B 1 28 ? 19.18098 47.53636 63.33637 1.000 38.50607 28 LEU C C 1
ATOM 1862 O O . LEU B 1 28 ? 19.43374 48.00759 64.45421 1.000 40.85690 28 LEU C O 1
ATOM 1867 N N . MET B 1 29 ? 17.93691 47.24536 62.94638 1.000 33.30505 29 MET C N 1
ATOM 1868 C CA . MET B 1 29 ? 16.81550 47.42709 63.86247 1.000 36.56654 29 MET C CA 1
ATOM 1869 C C . MET B 1 29 ? 16.97047 46.55714 65.10150 1.000 45.76258 29 MET C C 1
ATOM 1870 O O . MET B 1 29 ? 16.73997 47.01766 66.22634 1.000 25.58549 29 MET C O 1
ATOM 1875 N N . SER B 1 30 ? 17.35984 45.29378 64.91322 1.000 35.51903 30 SER C N 1
ATOM 1876 C CA . SER B 1 30 ? 17.55252 44.40123 66.05156 1.000 29.46436 30 SER C CA 1
ATOM 1877 C C . SER B 1 30 ? 18.74245 44.82735 66.90335 1.000 26.63423 30 SER C C 1
ATOM 1878 O O . SER B 1 30 ? 18.75945 44.57248 68.11311 1.000 37.43233 30 SER C O 1
ATOM 1881 N N . ARG B 1 31 ? 19.74840 45.45673 66.29149 1.000 27.20701 31 ARG C N 1
ATOM 1882 C CA . ARG B 1 31 ? 20.83812 46.04786 67.06168 1.000 47.36265 31 ARG C CA 1
ATOM 1883 C C . ARG B 1 31 ? 20.32570 47.17078 67.95367 1.000 40.45679 31 ARG C C 1
ATOM 1884 O O . ARG B 1 31 ? 20.66303 47.24231 69.14205 1.000 29.93886 31 ARG C O 1
ATOM 1892 N N . ILE B 1 32 ? 19.51253 48.06610 67.38843 1.000 44.88619 32 ILE C N 1
ATOM 1893 C CA . ILE B 1 32 ? 18.99164 49.19115 68.16031 1.000 22.22604 32 ILE C CA 1
ATOM 1894 C C . ILE B 1 32 ? 17.97757 48.70815 69.19114 1.000 41.21863 32 ILE C C 1
ATOM 1895 O O . ILE B 1 32 ? 18.01304 49.11242 70.35994 1.000 35.53740 32 ILE C O 1
ATOM 1900 N N . CYS B 1 33 ? 17.06790 47.82339 68.77882 1.000 33.19034 33 CYS C N 1
ATOM 1901 C CA . CYS B 1 33 ? 15.98700 47.33172 69.63226 1.000 45.47315 33 CYS C CA 1
ATOM 1902 C C . CYS B 1 33 ? 16.07715 45.81445 69.72717 1.000 45.69917 33 CYS C C 1
ATOM 1903 O O . CYS B 1 33 ? 15.46794 45.09393 68.92041 1.000 36.25426 33 CYS C O 1
ATOM 1906 N N . PRO B 1 34 ? 16.83667 45.28640 70.68620 1.000 45.49612 34 PRO C N 1
ATOM 1907 C CA . PRO B 1 34 ? 16.90622 43.82951 70.85562 1.000 30.45968 34 PRO C CA 1
ATOM 1908 C C . PRO B 1 34 ? 15.53736 43.23931 71.15924 1.000 46.42678 34 PRO C C 1
ATOM 1909 O O . PRO B 1 34 ? 14.73765 43.81929 71.89696 1.000 46.31827 34 PRO C O 1
ATOM 1913 N N . GLY B 1 35 ? 15.27840 42.06716 70.58411 1.000 30.56930 35 GLY C N 1
ATOM 1914 C CA . GLY B 1 35 ? 14.01027 41.39818 70.79054 1.000 32.83385 35 GLY C CA 1
ATOM 1915 C C . GLY B 1 35 ? 12.84961 41.97668 70.01669 1.000 40.08429 35 GLY C C 1
ATOM 1916 O O . GLY B 1 35 ? 11.69746 41.65331 70.31557 1.000 54.33591 35 GLY C O 1
ATOM 1917 N N . VAL B 1 36 ? 13.11691 42.82035 69.02527 1.000 54.36760 36 VAL C N 1
ATOM 1918 C CA . VAL B 1 36 ? 12.05616 43.45533 68.25259 1.000 62.81706 36 VAL C CA 1
ATOM 1919 C C . VAL B 1 36 ? 11.48688 42.46159 67.24892 1.000 26.06208 36 VAL C C 1
ATOM 1920 O O . VAL B 1 36 ? 12.20424 41.61024 66.70880 1.000 48.95629 36 VAL C O 1
ATOM 1924 N N . THR B 1 37 ? 10.18208 42.55592 67.01264 1.000 60.31960 37 THR C N 1
ATOM 1925 C CA . THR B 1 37 ? 9.50149 41.75675 66.00330 1.000 28.51331 37 THR C CA 1
ATOM 1926 C C . THR B 1 37 ? 9.31994 42.60436 64.75131 1.000 33.32641 37 THR C C 1
ATOM 1927 O O . THR B 1 37 ? 8.73085 43.68886 64.81282 1.000 45.66152 37 THR C O 1
ATOM 1931 N N . ILE B 1 38 ? 9.82764 42.11450 63.62432 1.000 31.68200 38 ILE C N 1
ATOM 1932 C CA . ILE B 1 38 ? 9.72688 42.80768 62.34661 1.000 39.83881 38 ILE C CA 1
ATOM 1933 C C . ILE B 1 38 ? 8.86578 41.96542 61.41698 1.000 20.17983 38 ILE C C 1
ATOM 1934 O O . ILE B 1 38 ? 9.24013 40.84316 61.05287 1.000 41.29278 38 ILE C O 1
ATOM 1939 N N . ILE B 1 39 ? 7.71533 42.51121 61.03497 1.000 38.87483 39 ILE C N 1
ATOM 1940 C CA . ILE B 1 39 ? 6.81146 41.89578 60.07031 1.000 31.60640 39 ILE C CA 1
ATOM 1941 C C . ILE B 1 39 ? 6.94003 42.65974 58.75876 1.000 29.16027 39 ILE C C 1
ATOM 1942 O O . ILE B 1 39 ? 6.71592 43.87962 58.71984 1.000 35.29299 39 ILE C O 1
ATOM 1947 N N . ASP B 1 40 ? 7.31561 41.95101 57.68888 1.000 32.78267 40 ASP C N 1
ATOM 1948 C CA . ASP B 1 40 ? 7.36444 42.58601 56.38060 1.000 16.96488 40 ASP C CA 1
ATOM 1949 C C . ASP B 1 40 ? 5.95628 42.75188 55.84200 1.000 44.68342 40 ASP C C 1
ATOM 1950 O O . ASP B 1 40 ? 5.15781 41.80791 55.85134 1.000 34.01340 40 ASP C O 1
ATOM 1955 N N . ILE B 1 41 ? 5.64344 43.96653 55.40940 1.000 41.56907 41 ILE C N 1
ATOM 1956 C CA . ILE B 1 41 ? 4.40914 44.24327 54.70179 1.000 35.49930 41 ILE C CA 1
ATOM 1957 C C . ILE B 1 41 ? 4.67161 43.89368 53.23894 1.000 25.93582 41 ILE C C 1
ATOM 1958 O O . ILE B 1 41 ? 4.02504 43.00571 52.66633 1.000 38.50320 41 ILE C O 1
ATOM 1963 N N . THR B 1 42 ? 5.64766 44.57123 52.63779 1.000 33.35784 42 THR C N 1
ATOM 1964 C CA . THR B 1 42 ? 6.24851 44.12029 51.38770 1.000 19.64284 42 THR C CA 1
ATOM 1965 C C . THR B 1 42 ? 7.48071 44.96524 51.11267 1.000 73.92359 42 THR C C 1
ATOM 1966 O O . THR B 1 42 ? 7.60065 46.09720 51.58775 1.000 38.55045 42 THR C O 1
ATOM 1970 N N . HIS B 1 43 ? 8.39785 44.39467 50.33584 1.000 20.10945 43 HIS C N 1
ATOM 1971 C CA . HIS B 1 43 ? 9.54365 45.13853 49.83192 1.000 29.08873 43 HIS C CA 1
ATOM 1972 C C . HIS B 1 43 ? 9.58551 45.09029 48.31079 1.000 18.82997 43 HIS C C 1
ATOM 1973 O O . HIS B 1 43 ? 10.62029 45.38929 47.70701 1.000 25.13631 43 HIS C O 1
ATOM 1980 N N . GLN B 1 44 ? 8.46319 44.73284 47.68601 1.000 24.85404 44 GLN C N 1
ATOM 1981 C CA . GLN B 1 44 ? 8.34103 44.63637 46.23985 1.000 58.23923 44 GLN C CA 1
ATOM 1982 C C . GLN B 1 44 ? 7.60776 45.82731 45.63696 1.000 21.91288 44 GLN C C 1
ATOM 1983 O O . GLN B 1 44 ? 7.08629 45.72219 44.52134 1.000 37.79394 44 GLN C O 1
ATOM 1985 N N . VAL B 1 45 ? 7.53417 46.94332 46.35659 1.000 41.85628 45 VAL C N 1
ATOM 1986 C CA . VAL B 1 45 ? 7.03750 48.18584 45.77526 1.000 36.83760 45 VAL C CA 1
ATOM 1987 C C . VAL B 1 45 ? 7.88711 48.44848 44.53951 1.000 15.19541 45 VAL C C 1
ATOM 1988 O O . VAL B 1 45 ? 9.11881 48.32092 44.60676 1.000 62.82407 45 VAL C O 1
ATOM 1992 N N . PRO B 1 46 ? 7.28841 48.76599 43.39317 1.000 58.36386 46 PRO C N 1
ATOM 1993 C CA . PRO B 1 46 ? 8.09993 49.14979 42.23561 1.000 24.93286 46 PRO C CA 1
ATOM 1994 C C . PRO B 1 46 ? 9.01888 50.30087 42.60527 1.000 46.75964 46 PRO C C 1
ATOM 1995 O O . PRO B 1 46 ? 8.64877 51.19618 43.36785 1.000 42.34970 46 PRO C O 1
ATOM 1999 N N . ALA B 1 47 ? 10.24394 50.24278 42.09187 1.000 20.35657 47 ALA C N 1
ATOM 2000 C CA . ALA B 1 47 ? 11.21822 51.30180 42.32607 1.000 37.63727 47 ALA C CA 1
ATOM 2001 C C . ALA B 1 47 ? 10.62456 52.68270 42.01535 1.000 22.23486 47 ALA C C 1
ATOM 2002 O O . ALA B 1 47 ? 9.80337 52.83628 41.10394 1.000 61.83795 47 ALA C O 1
ATOM 2004 N N . PHE B 1 48 ? 10.93975 53.63591 42.90344 1.000 38.14278 48 PHE C N 1
ATOM 2005 C CA . PHE B 1 48 ? 10.65842 55.06645 43.00969 1.000 63.25198 48 PHE C CA 1
ATOM 2006 C C . PHE B 1 48 ? 9.16112 55.33920 43.17011 1.000 40.19610 48 PHE C C 1
ATOM 2007 O O . PHE B 1 48 ? 8.76655 56.49625 43.17411 1.000 55.87596 48 PHE C O 1
ATOM 2015 N N . ASP B 1 49 ? 8.32040 54.31708 43.33868 1.000 61.44131 49 ASP C N 1
ATOM 2016 C CA . ASP B 1 49 ? 6.86507 54.45756 43.21270 1.000 38.11273 49 ASP C CA 1
ATOM 2017 C C . ASP B 1 49 ? 6.23134 54.77404 44.56893 1.000 61.80304 49 ASP C C 1
ATOM 2018 O O . ASP B 1 49 ? 5.78350 53.88321 45.29238 1.000 47.51143 49 ASP C O 1
ATOM 2023 N N . VAL B 1 50 ? 6.14830 56.07073 44.88742 1.000 46.00774 50 VAL C N 1
ATOM 2024 C CA . VAL B 1 50 ? 5.59598 56.50494 46.17236 1.000 35.27711 50 VAL C CA 1
ATOM 2025 C C . VAL B 1 50 ? 4.08695 56.26808 46.23511 1.000 29.75148 50 VAL C C 1
ATOM 2026 O O . VAL B 1 50 ? 3.54972 55.89692 47.28675 1.000 44.66311 50 VAL C O 1
ATOM 2030 N N . VAL B 1 51 ? 3.37701 56.50459 45.12726 1.000 29.22198 51 VAL C N 1
ATOM 2031 C CA . VAL B 1 51 ? 1.92285 56.35012 45.11430 1.000 49.95506 51 VAL C CA 1
ATOM 2032 C C . VAL B 1 51 ? 1.53370 54.90176 45.37768 1.000 59.44587 51 VAL C C 1
ATOM 2033 O O . VAL B 1 51 ? 0.59056 54.62028 46.13245 1.000 59.65460 51 VAL C O 1
ATOM 2037 N N . GLU B 1 52 ? 2.23757 53.96306 44.73990 1.000 41.19689 52 GLU C N 1
ATOM 2038 C CA . GLU B 1 52 ? 1.95472 52.54870 44.95076 1.000 47.60981 52 GLU C CA 1
ATOM 2039 C C . GLU B 1 52 ? 2.13182 52.17100 46.41589 1.000 46.99308 52 GLU C C 1
ATOM 2040 O O . GLU B 1 52 ? 1.28050 51.48747 47.00084 1.000 37.23553 52 GLU C O 1
ATOM 2042 N N . GLY B 1 53 ? 3.22298 52.62931 47.03126 1.000 23.50689 53 GLY C N 1
ATOM 2043 C CA . GLY B 1 53 ? 3.44700 52.33413 48.43572 1.000 42.20917 53 GLY C CA 1
ATOM 2044 C C . GLY B 1 53 ? 2.39629 52.95269 49.33726 1.000 19.61384 53 GLY C C 1
ATOM 2045 O O . GLY B 1 53 ? 1.96122 52.33263 50.31334 1.000 40.42099 53 GLY C O 1
ATOM 2046 N N . ALA B 1 54 ? 1.97491 54.18308 49.02608 1.000 29.36578 54 ALA C N 1
ATOM 2047 C CA . ALA B 1 54 ? 0.92034 54.82178 49.80704 1.000 40.22660 54 ALA C CA 1
ATOM 2048 C C . ALA B 1 54 ? -0.37428 54.02606 49.72855 1.000 17.15701 54 ALA C C 1
ATOM 2049 O O . ALA B 1 54 ? -1.06708 53.85138 50.73758 1.000 50.57507 54 ALA C O 1
ATOM 2051 N N . LEU B 1 55 ? -0.71125 53.52458 48.53839 1.000 32.01738 55 LEU C N 1
ATOM 2052 C CA . LEU B 1 55 ? -1.86952 52.64265 48.41916 1.000 29.65208 55 LEU C CA 1
ATOM 2053 C C . LEU B 1 55 ? -1.69204 51.37660 49.24726 1.000 35.47532 55 LEU C C 1
ATOM 2054 O O . LEU B 1 55 ? -2.64436 50.89901 49.87376 1.000 57.23152 55 LEU C O 1
ATOM 2059 N N . MET B 1 56 ? -0.48746 50.80117 49.24059 1.000 31.06500 56 MET C N 1
ATOM 2060 C CA . MET B 1 56 ? -0.26217 49.56631 49.98936 1.000 26.19740 56 MET C CA 1
ATOM 2061 C C . MET B 1 56 ? -0.30930 49.78409 51.50260 1.000 33.23885 56 MET C C 1
ATOM 2062 O O . MET B 1 56 ? -0.58840 48.83828 52.24682 1.000 33.03295 56 MET C O 1
ATOM 2067 N N . LEU B 1 57 ? -0.04755 51.00248 51.97872 1.000 27.10245 57 LEU C N 1
ATOM 2068 C CA . LEU B 1 57 ? 0.02428 51.27516 53.41415 1.000 32.79265 57 LEU C CA 1
ATOM 2069 C C . LEU B 1 57 ? -1.30620 51.69580 54.03932 1.000 27.90448 57 LEU C C 1
ATOM 2070 O O . LEU B 1 57 ? -1.35470 51.90233 55.25783 1.000 29.78291 57 LEU C O 1
ATOM 2075 N N . GLU B 1 58 ? -2.37815 51.82175 53.25092 1.000 17.24110 58 GLU C N 1
ATOM 2076 C CA . GLU B 1 58 ? -3.62463 52.39202 53.76184 1.000 17.35377 58 GLU C CA 1
ATOM 2077 C C . GLU B 1 58 ? -4.20796 51.56965 54.90293 1.000 48.69326 58 GLU C C 1
ATOM 2078 O O . GLU B 1 58 ? -4.54583 52.11299 55.95827 1.000 32.13197 58 GLU C O 1
ATOM 2084 N N . ASP B 1 59 ? -4.33884 50.25954 54.70938 1.000 26.94661 59 ASP C N 1
ATOM 2085 C CA . ASP B 1 59 ? -4.95065 49.38517 55.70380 1.000 30.26624 59 ASP C CA 1
ATOM 2086 C C . ASP B 1 59 ? -4.00108 48.95749 56.80718 1.000 38.86690 59 ASP C C 1
ATOM 2087 O O . ASP B 1 59 ? -4.46692 48.42563 57.81838 1.000 33.64395 59 ASP C O 1
ATOM 2092 N N . VAL B 1 60 ? -2.70526 49.20255 56.65867 1.000 37.43438 60 VAL C N 1
ATOM 2093 C CA . VAL B 1 60 ? -1.71304 48.74742 57.63036 1.000 25.00379 60 VAL C CA 1
ATOM 2094 C C . VAL B 1 60 ? -2.04781 49.23693 59.03866 1.000 18.09912 60 VAL C C 1
ATOM 2095 O O . VAL B 1 60 ? -1.97453 48.43734 59.98352 1.000 40.51045 60 VAL C O 1
ATOM 2099 N N . PRO B 1 61 ? -2.42076 50.50957 59.24790 1.000 43.02057 61 PRO C N 1
ATOM 2100 C CA . PRO B 1 61 ? -2.78345 50.92548 60.61635 1.000 36.64978 61 PRO C CA 1
ATOM 2101 C C . PRO B 1 61 ? -3.92559 50.13251 61.23318 1.000 45.88700 61 PRO C C 1
ATOM 2102 O O . PRO B 1 61 ? -3.87629 49.82296 62.43128 1.000 39.89281 61 PRO C O 1
ATOM 2106 N N . GLU B 1 62 ? -4.95304 49.79110 60.45011 1.000 29.78088 62 GLU C N 1
ATOM 2107 C CA . GLU B 1 62 ? -6.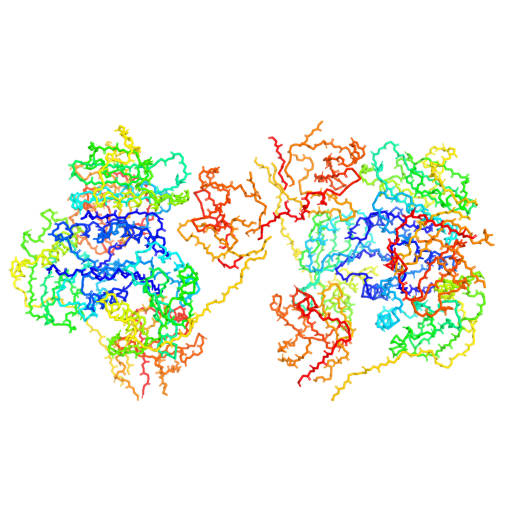10126 49.07737 61.00268 1.000 32.80921 62 GLU C CA 1
ATOM 2108 C C . GLU B 1 62 ? -5.70031 47.69906 61.50273 1.000 47.73323 62 GLU C C 1
ATOM 2109 O O . GLU B 1 62 ? -6.08440 47.28224 62.60301 1.000 39.19334 62 GLU C O 1
ATOM 2115 N N . PHE B 1 63 ? -4.92074 46.97796 60.70770 1.000 31.10748 63 PHE C N 1
ATOM 2116 C CA . PHE B 1 63 ? -4.68058 45.57321 60.97333 1.000 38.76478 63 PHE C CA 1
ATOM 2117 C C . PHE B 1 63 ? -3.40516 45.33193 61.75426 1.000 29.40325 63 PHE C C 1
ATOM 2118 O O . PHE B 1 63 ? -2.93738 44.19562 61.80648 1.000 39.90202 63 PHE C O 1
ATOM 2126 N N . PHE B 1 64 ? -2.82687 46.36614 62.34795 1.000 27.45322 64 PHE C N 1
ATOM 2127 C CA . PHE B 1 64 ? -1.70773 46.13656 63.23541 1.000 37.17123 64 PHE C CA 1
ATOM 2128 C C . PHE B 1 64 ? -2.04038 46.64911 64.62990 1.000 26.62050 64 PHE C C 1
ATOM 2129 O O . PHE B 1 64 ? -2.90458 47.51764 64.78525 1.000 30.11153 64 PHE C O 1
ATOM 2137 N N . PRO B 1 65 ? -1.39643 46.11252 65.66412 1.000 39.16017 65 PRO C N 1
ATOM 2138 C CA . PRO B 1 65 ? -1.68015 46.57478 67.02740 1.000 19.83917 65 PRO C CA 1
ATOM 2139 C C . PRO B 1 65 ? -1.36106 48.05311 67.18275 1.000 46.19098 65 PRO C C 1
ATOM 2140 O O . PRO B 1 65 ? -0.72075 48.68158 66.33719 1.000 41.75138 65 PRO C O 1
ATOM 2144 N N . GLU B 1 66 ? -1.84160 48.62219 68.28833 1.000 30.38093 66 GLU C N 1
ATOM 2145 C CA . GLU B 1 66 ? -1.50534 50.00858 68.58323 1.000 43.32883 66 GLU C CA 1
ATOM 2146 C C . GLU B 1 66 ? -0.03785 50.15114 68.96293 1.000 43.83139 66 GLU C C 1
ATOM 2147 O O . GLU B 1 66 ? 0.57059 51.19358 68.70086 1.000 62.94897 66 GLU C O 1
ATOM 2149 N N . HIS B 1 67 ? 0.55034 49.11714 69.56055 1.000 44.56461 67 HIS C N 1
ATOM 2150 C CA . HIS B 1 67 ? 1.95970 49.14558 69.94906 1.000 31.67372 67 HIS C CA 1
ATOM 2151 C C . HIS B 1 67 ? 2.83763 48.78394 68.74900 1.000 41.19017 67 HIS C C 1
ATOM 2152 O O . HIS B 1 67 ? 3.51892 47.75993 68.71605 1.000 34.94106 67 HIS C O 1
ATOM 2159 N N . THR B 1 68 ? 2.80706 49.65945 67.74620 1.000 37.09814 68 THR C N 1
ATOM 2160 C CA . THR B 1 68 ? 3.41645 49.38705 66.45417 1.000 31.79299 68 THR C CA 1
ATOM 2161 C C . THR B 1 68 ? 4.19756 50.60071 65.96829 1.000 34.16419 68 THR C C 1
ATOM 2162 O O . THR B 1 68 ? 3.84026 51.74610 66.25690 1.000 58.26367 68 THR C O 1
ATOM 2166 N N . VAL B 1 69 ? 5.28809 50.33335 65.25114 1.000 37.14809 69 VAL C N 1
ATOM 2167 C CA . VAL B 1 69 ? 5.92457 51.30550 64.37068 1.000 18.56198 69 VAL C CA 1
ATOM 2168 C C . VAL B 1 69 ? 5.79687 50.78762 62.94381 1.000 19.82662 69 VAL C C 1
ATOM 2169 O O . VAL B 1 69 ? 6.20682 49.65962 62.64552 1.000 44.52588 69 VAL C O 1
ATOM 2173 N N . ILE B 1 70 ? 5.20507 51.60202 62.07631 1.000 32.39832 70 ILE C N 1
ATOM 2174 C CA . ILE B 1 70 ? 5.12329 51.33244 60.64657 1.000 50.06209 70 ILE C CA 1
ATOM 2175 C C . ILE B 1 70 ? 6.33399 51.98883 60.00140 1.000 51.13383 70 ILE C C 1
ATOM 2176 O O . ILE B 1 70 ? 6.38345 53.21415 59.86758 1.000 44.28241 70 ILE C O 1
ATOM 2181 N N . CYS B 1 71 ? 7.30016 51.18037 59.58666 1.000 43.81981 71 CYS C N 1
ATOM 2182 C CA . CYS B 1 71 ? 8.51737 51.67198 58.95781 1.000 16.52238 71 CYS C CA 1
ATOM 2183 C C . CYS B 1 71 ? 8.38968 51.49834 57.45269 1.000 27.17703 71 CYS C C 1
ATOM 2184 O O . CYS B 1 71 ? 8.31631 50.36741 56.96161 1.000 48.03954 71 CYS C O 1
ATOM 2187 N N . ALA B 1 72 ? 8.36195 52.60856 56.72075 1.000 25.28318 72 ALA C N 1
ATOM 2188 C CA . ALA B 1 72 ? 8.18467 52.52878 55.27923 1.000 17.84283 72 ALA C CA 1
ATOM 2189 C C . ALA B 1 72 ? 9.13979 53.49841 54.61163 1.000 36.53021 72 ALA C C 1
ATOM 2190 O O . ALA B 1 72 ? 9.24391 54.65005 55.03946 1.000 33.35856 72 ALA C O 1
ATOM 2192 N N . TYR B 1 73 ? 9.83513 53.04737 53.57007 1.000 23.92484 73 TYR C N 1
ATOM 2193 C CA . TYR B 1 73 ? 10.66907 53.97798 52.81788 1.000 32.00653 73 TYR C CA 1
ATOM 2194 C C . TYR B 1 73 ? 10.64811 53.63916 51.33584 1.000 15.06626 73 TYR C C 1
ATOM 2195 O O . TYR B 1 73 ? 11.02513 52.53757 50.92862 1.000 42.88360 73 TYR C O 1
ATOM 2204 N N . VAL B 1 74 ? 10.14028 54.58445 50.54974 1.000 40.15961 74 VAL C N 1
ATOM 2205 C CA . VAL B 1 74 ? 10.36655 54.67226 49.11249 1.000 19.96265 74 VAL C CA 1
ATOM 2206 C C . VAL B 1 74 ? 10.94829 56.06194 48.90234 1.000 41.48978 74 VAL C C 1
ATOM 2207 O O . VAL B 1 74 ? 10.24061 57.06432 49.06130 1.000 41.04768 74 VAL C O 1
ATOM 2211 N N . TYR B 1 75 ? 12.23538 56.12808 48.56430 1.000 38.12775 75 TYR C N 1
ATOM 2212 C CA . TYR B 1 75 ? 13.05475 57.30931 48.84436 1.000 34.58838 75 TYR C CA 1
ATOM 2213 C C . TYR B 1 75 ? 13.97698 57.63859 47.67172 1.000 19.47876 75 TYR C C 1
ATOM 2214 O O . TYR B 1 75 ? 15.20321 57.58885 47.79956 1.000 50.29313 75 TYR C O 1
ATOM 2223 N N . PRO B 1 76 ? 13.42184 58.01896 46.51367 1.000 49.30920 76 PRO C N 1
ATOM 2224 C CA . PRO B 1 76 ? 14.28525 58.56614 45.45315 1.000 33.08838 76 PRO C CA 1
ATOM 2225 C C . PRO B 1 76 ? 14.88370 59.91519 45.81446 1.000 77.24738 76 PRO C C 1
ATOM 2226 O O . PRO B 1 76 ? 15.76207 60.39973 45.08801 1.000 39.86444 76 PRO C O 1
ATOM 2230 N N . GLU B 1 77 ? 14.43038 60.53193 46.90610 1.000 41.99806 77 GLU C N 1
ATOM 2231 C CA . GLU B 1 77 ? 14.97069 61.78712 47.40716 1.000 32.54426 77 GLU C CA 1
ATOM 2232 C C . GLU B 1 77 ? 16.00490 61.58796 48.50963 1.000 28.63034 77 GLU C C 1
ATOM 2233 O O . GLU B 1 77 ? 16.34585 62.55491 49.19835 1.000 37.16341 77 GLU C O 1
ATOM 2239 N N . THR B 1 78 ? 16.49463 60.36408 48.70349 1.000 44.66372 78 THR C N 1
ATOM 2240 C CA . THR B 1 78 ? 17.40304 60.08603 49.80955 1.000 30.10352 78 THR C CA 1
ATOM 2241 C C . THR B 1 78 ? 18.68074 60.90939 49.68657 1.000 46.71007 78 THR C C 1
ATOM 2242 O O . THR B 1 78 ? 19.21332 61.10774 48.59119 1.000 26.56259 78 THR C O 1
ATOM 2246 N N . GLY B 1 79 ? 19.16490 61.40402 50.82244 1.000 31.85878 79 GLY C N 1
ATOM 2247 C CA . GLY B 1 79 ? 20.36371 62.22134 50.81993 1.000 35.24169 79 GLY C CA 1
ATOM 2248 C C . GLY B 1 79 ? 20.19072 63.58349 50.18875 1.000 37.51222 79 GLY C C 1
ATOM 2249 O O . GLY B 1 79 ? 21.15426 64.13921 49.65317 1.000 59.69304 79 GLY C O 1
ATOM 2250 N N . SER B 1 80 ? 18.98165 64.13772 50.23665 1.000 20.77406 80 SER C N 1
ATOM 2251 C CA . SER B 1 80 ? 18.70767 65.46392 49.69873 1.000 35.52042 80 SER C CA 1
ATOM 2252 C C . SER B 1 80 ? 18.05299 66.31997 50.77256 1.000 20.33835 80 SER C C 1
ATOM 2253 O O . SER B 1 80 ? 18.06884 65.95925 51.95344 1.000 47.76611 80 SER C O 1
ATOM 2256 N N . GLY B 1 81 ? 17.49640 67.46488 50.38257 1.000 34.57854 81 GLY C N 1
ATOM 2257 C CA . GLY B 1 81 ? 16.77137 68.28349 51.33781 1.000 34.07812 81 GLY C CA 1
ATOM 2258 C C . GLY B 1 81 ? 15.51491 67.64248 51.89308 1.000 35.08339 81 GLY C C 1
ATOM 2259 O O . GLY B 1 81 ? 14.99085 68.12830 52.90110 1.000 48.86484 81 GLY C O 1
ATOM 2260 N N . THR B 1 82 ? 15.03368 66.56313 51.27421 1.000 38.07548 82 THR C N 1
ATOM 2261 C CA . THR B 1 82 ? 13.79968 65.89502 51.67051 1.000 29.25467 82 THR C CA 1
ATOM 2262 C C . THR B 1 82 ? 13.99502 65.11599 52.96512 1.000 33.72563 82 THR C C 1
ATOM 2263 O O . THR B 1 82 ? 14.64400 64.06278 52.96781 1.000 23.17669 82 THR C O 1
ATOM 2267 N N . PRO B 1 83 ? 13.43532 65.58539 54.07453 1.000 28.83499 83 PRO C N 1
ATOM 2268 C CA . PRO B 1 83 ? 13.68991 64.93281 55.36393 1.000 24.11375 83 PRO C CA 1
ATOM 2269 C C . PRO B 1 83 ? 12.90090 63.64741 55.55210 1.000 41.72421 83 PRO C C 1
ATOM 2270 O O . PRO B 1 83 ? 12.18444 63.19815 54.65128 1.000 31.92881 83 PRO C O 1
ATOM 2274 N N . THR B 1 84 ? 13.04243 63.04943 56.73038 1.000 34.15271 84 THR C N 1
ATOM 2275 C CA . THR B 1 84 ? 12.22396 61.92977 57.16657 1.000 30.13154 84 THR C CA 1
ATOM 2276 C C . THR B 1 84 ? 11.27641 62.41840 58.25383 1.000 51.15560 84 THR C C 1
ATOM 2277 O O . THR B 1 84 ? 11.66597 63.21061 59.11816 1.000 34.41494 84 THR C O 1
ATOM 2281 N N . VAL B 1 85 ? 10.02765 61.96513 58.19513 1.000 28.35245 85 VAL C N 1
ATOM 2282 C CA . VAL B 1 85 ? 8.98634 62.37852 59.12190 1.000 36.40853 85 VAL C CA 1
ATOM 2283 C C . VAL B 1 85 ? 8.56491 61.18304 59.96858 1.000 32.03299 85 VAL C C 1
ATOM 2284 O O . VAL B 1 85 ? 8.52381 60.03640 59.49281 1.000 48.68864 85 VAL C O 1
ATOM 2288 N N . ALA B 1 86 ? 8.29496 61.46231 61.24394 1.000 21.82980 86 ALA C N 1
ATOM 2289 C CA . ALA B 1 86 ? 7.74817 60.50677 62.19251 1.000 25.98685 86 ALA C CA 1
ATOM 2290 C C . ALA B 1 86 ? 6.41835 61.03570 62.71173 1.000 55.65942 86 ALA C C 1
ATOM 2291 O O . ALA B 1 86 ? 6.27374 62.23343 62.97639 1.000 39.45214 86 ALA C O 1
ATOM 2293 N N . VAL B 1 87 ? 5.44653 60.13780 62.84435 1.000 38.59866 87 VAL C N 1
ATOM 2294 C CA . VAL B 1 87 ? 4.05627 60.50308 63.09099 1.000 25.73945 87 VAL C CA 1
ATOM 2295 C C . VAL B 1 87 ? 3.47110 59.58771 64.15951 1.000 33.89814 87 VAL C C 1
ATOM 2296 O O . VAL B 1 87 ? 3.74731 58.38573 64.18524 1.000 37.57517 87 VAL C O 1
ATOM 2300 N N . ARG B 1 88 ? 2.67381 60.16526 65.05041 1.000 38.39323 88 ARG C N 1
ATOM 2301 C CA . ARG B 1 88 ? 1.76181 59.42728 65.91126 1.000 33.25081 88 ARG C CA 1
ATOM 2302 C C . ARG B 1 88 ? 0.34035 59.67526 65.42759 1.000 51.31884 88 ARG C C 1
ATOM 2303 O O . ARG B 1 88 ? -0.06806 60.83308 65.26241 1.000 26.28435 88 ARG C O 1
ATOM 2311 N N . ASN B 1 89 ? -0.40728 58.59209 65.21021 1.000 38.42551 89 ASN C N 1
ATOM 2312 C CA . ASN B 1 89 ? -1.77123 58.66240 64.71243 1.000 59.24020 89 ASN C CA 1
ATOM 2313 C C . ASN B 1 89 ? -2.76388 58.53570 65.86819 1.000 30.43657 89 ASN C C 1
ATOM 2314 O O . ASN B 1 89 ? -2.39065 58.38826 67.03535 1.000 38.24238 89 ASN C O 1
ATOM 2319 N N . ASP B 1 90 ? -4.05484 58.59225 65.52887 1.000 46.21008 90 ASP C N 1
ATOM 2320 C CA . ASP B 1 90 ? -5.09295 58.56026 66.55408 1.000 53.34464 90 ASP C CA 1
ATOM 2321 C C . ASP B 1 90 ? -5.20829 57.18308 67.19595 1.000 42.05153 90 ASP C C 1
ATOM 2322 O O . ASP B 1 90 ? -5.64854 57.07121 68.34616 1.000 48.56856 90 ASP C O 1
ATOM 2327 N N . LYS B 1 91 ? -4.82389 56.12825 66.47343 1.000 36.04069 91 LYS C N 1
ATOM 2328 C CA . LYS B 1 91 ? -4.73826 54.79735 67.06114 1.000 41.41707 91 LYS C CA 1
ATOM 2329 C C . LYS B 1 91 ? -3.58691 54.67288 68.04887 1.000 38.57768 91 LYS C C 1
ATOM 2330 O O . LYS B 1 91 ? -3.55425 53.70794 68.81985 1.000 47.23295 91 LYS C O 1
ATOM 2332 N N . GLY B 1 92 ? -2.65873 55.62522 68.05587 1.000 36.15648 92 GLY C N 1
ATOM 2333 C CA . GLY B 1 92 ? -1.48231 55.54327 68.89316 1.000 33.61112 92 GLY C CA 1
ATOM 2334 C C . GLY B 1 92 ? -0.33071 54.77398 68.29378 1.000 58.25368 92 GLY C C 1
ATOM 2335 O O . GLY B 1 92 ? 0.63100 54.46998 69.00918 1.000 29.36914 92 GLY C O 1
ATOM 2336 N N . GLN B 1 93 ? -0.40159 54.43508 67.01311 1.000 31.96911 93 GLN C N 1
ATOM 2337 C CA . GLN B 1 93 ? 0.71522 53.79736 66.34125 1.000 29.03021 93 GLN C CA 1
ATOM 2338 C C . GLN B 1 93 ? 1.69983 54.85031 65.85525 1.000 66.90436 93 GLN C C 1
ATOM 2339 O O . GLN B 1 93 ? 1.33090 55.99209 65.56674 1.000 35.93880 93 GLN C O 1
ATOM 2345 N N . LEU B 1 94 ? 2.96411 54.46132 65.77809 1.000 29.13774 94 LEU C N 1
ATOM 2346 C CA . LEU B 1 94 ? 3.99887 55.33145 65.24746 1.000 20.83288 94 LEU C CA 1
ATOM 2347 C C . LEU B 1 94 ? 4.27682 54.96648 63.79735 1.000 23.55723 94 LEU C C 1
ATOM 2348 O O . LEU B 1 94 ? 4.08163 53.82688 63.37892 1.000 33.10286 94 LEU C O 1
ATOM 2353 N N . LEU B 1 95 ? 4.68565 55.96410 63.02306 1.000 25.47288 95 LEU C N 1
ATOM 2354 C CA . LEU B 1 95 ? 4.94691 55.80553 61.60225 1.000 15.13942 95 LEU C CA 1
ATOM 2355 C C . LEU B 1 95 ? 6.21251 56.57573 61.26521 1.000 34.54792 95 LEU C C 1
ATOM 2356 O O . LEU B 1 95 ? 6.41233 57.68877 61.75423 1.000 26.45727 95 LEU C O 1
ATOM 2361 N N . VAL B 1 96 ? 7.07470 55.97793 60.44885 1.000 53.83937 96 VAL C N 1
ATOM 2362 C CA . VAL B 1 96 ? 8.32135 56.61405 60.03654 1.000 25.46332 96 VAL C CA 1
ATOM 2363 C C . VAL B 1 96 ? 8.47450 56.41593 58.53600 1.000 43.79889 96 VAL C C 1
ATOM 2364 O O . VAL B 1 96 ? 8.34375 55.28847 58.03916 1.000 35.77106 96 VAL C O 1
ATOM 2368 N N . ALA B 1 97 ? 8.72723 57.50493 57.81575 1.000 30.05023 97 ALA C N 1
ATOM 2369 C CA . ALA B 1 97 ? 8.81535 57.44555 56.36140 1.000 32.72643 97 ALA C CA 1
ATOM 2370 C C . ALA B 1 97 ? 9.41882 58.75048 55.85708 1.000 51.67435 97 ALA C C 1
ATOM 2371 O O . ALA B 1 97 ? 9.37791 59.75698 56.55954 1.000 23.52135 97 ALA C O 1
ATOM 2373 N N . PRO B 1 98 ? 9.97308 58.75693 54.64335 1.000 29.04538 98 PRO C N 1
ATOM 2374 C CA . PRO B 1 98 ? 10.38550 60.03177 54.04488 1.000 29.31508 98 PRO C CA 1
ATOM 2375 C C . PRO B 1 98 ? 9.18738 60.95053 53.85486 1.000 39.02078 98 PRO C C 1
ATOM 2376 O O . PRO B 1 98 ? 8.08954 60.50667 53.51093 1.000 37.60973 98 PRO C O 1
ATOM 2380 N N . ASP B 1 99 ? 9.40627 62.24689 54.08173 1.000 30.56100 99 ASP C N 1
ATOM 2381 C CA . ASP B 1 99 ? 8.33025 63.23391 53.99573 1.000 19.61485 99 ASP C CA 1
ATOM 2382 C C . ASP B 1 99 ? 8.05804 63.60301 52.53574 1.000 28.71748 99 ASP C C 1
ATOM 2383 O O . ASP B 1 99 ? 8.15768 64.75556 52.11768 1.000 45.68272 99 ASP C O 1
ATOM 2388 N N . ASN B 1 100 ? 7.70834 62.57891 51.75520 1.000 29.24978 100 ASN C N 1
ATOM 2389 C CA . ASN B 1 100 ? 7.37376 62.74090 50.34588 1.000 19.39975 100 ASN C CA 1
ATOM 2390 C C . ASN B 1 100 ? 5.94332 62.30424 50.05182 1.000 44.59974 100 ASN C C 1
ATOM 2391 O O . ASN B 1 100 ? 5.57642 62.12837 48.88585 1.000 24.93655 100 ASN C O 1
ATOM 2396 N N . GLY B 1 101 ? 5.12644 62.12629 51.08850 1.000 17.41179 101 GLY C N 1
ATOM 2397 C CA . GLY B 1 101 ? 3.73888 61.75146 50.92740 1.000 37.64604 101 GLY C CA 1
ATOM 2398 C C . GLY B 1 101 ? 3.45097 60.26670 51.01181 1.000 31.08908 101 GLY C C 1
ATOM 2399 O O . GLY B 1 101 ? 2.28186 59.87973 50.90139 1.000 38.10535 101 GLY C O 1
ATOM 2400 N N . LEU B 1 102 ? 4.47319 59.42588 51.20582 1.000 29.87385 102 LEU C N 1
ATOM 2401 C CA . LEU B 1 102 ? 4.26498 57.97918 51.17594 1.000 27.87025 102 LEU C CA 1
ATOM 2402 C C . LEU B 1 102 ? 3.26341 57.52419 52.23156 1.000 31.77950 102 LEU C C 1
ATOM 2403 O O . LEU B 1 102 ? 2.60033 56.49512 52.05692 1.000 38.70542 102 LEU C O 1
ATOM 2408 N N . LEU B 1 103 ? 3.12382 58.27925 53.31673 1.000 34.88009 103 LEU C N 1
ATOM 2409 C CA . LEU B 1 103 ? 2.20449 57.94112 54.39215 1.000 32.69141 103 LEU C CA 1
ATOM 2410 C C . LEU B 1 103 ? 0.80586 58.50938 54.18199 1.000 27.91700 103 LEU C C 1
ATOM 2411 O O . LEU B 1 103 ? 0.01270 58.51398 55.12659 1.000 39.05862 103 LEU C O 1
ATOM 2416 N N . THR B 1 104 ? 0.48248 58.97823 52.97366 1.000 33.50825 104 THR C N 1
ATOM 2417 C CA . THR B 1 104 ? -0.72617 59.77734 52.78361 1.000 43.89078 104 THR C CA 1
ATOM 2418 C C . THR B 1 104 ? -1.98333 58.98508 53.12552 1.000 58.62025 104 THR C C 1
ATOM 2419 O O . THR B 1 104 ? -2.75422 59.38380 54.00052 1.000 27.90555 104 THR C O 1
ATOM 2423 N N . ARG B 1 105 ? -2.19730 57.84673 52.45743 1.000 67.43510 105 ARG C N 1
ATOM 2424 C CA . ARG B 1 105 ? -3.42683 57.08234 52.66787 1.000 52.31830 105 ARG C CA 1
ATOM 2425 C C . ARG B 1 105 ? -3.50554 56.51717 54.08148 1.000 34.95167 105 ARG C C 1
ATOM 2426 O O . ARG B 1 105 ? -4.57800 56.51906 54.70376 1.000 40.81520 105 ARG C O 1
ATOM 2428 N N . ALA B 1 106 ? -2.37914 56.02861 54.60466 1.000 47.07281 106 ALA C N 1
ATOM 2429 C CA . ALA B 1 106 ? -2.35512 55.51705 55.97003 1.000 56.67896 106 ALA C CA 1
ATOM 2430 C C . ALA B 1 106 ? -2.75486 56.60718 56.95464 1.000 33.29070 106 ALA C C 1
ATOM 2431 O O . ALA B 1 106 ? -3.55820 56.37939 57.86974 1.000 33.46529 106 ALA C O 1
ATOM 2433 N N . LEU B 1 107 ? -2.22782 57.81584 56.75521 1.000 52.30625 107 LEU C N 1
ATOM 2434 C CA . LEU B 1 107 ? -2.58247 58.92674 57.62883 1.000 33.63797 107 LEU C CA 1
ATOM 2435 C C . LEU B 1 107 ? -4.03929 59.35594 57.44526 1.000 43.99089 107 LEU C C 1
ATOM 2436 O O . LEU B 1 107 ? -4.68503 59.75441 58.41913 1.000 26.81591 107 LEU C O 1
ATOM 2441 N N . ASP B 1 108 ? -4.58287 59.30667 56.21769 1.000 25.24577 108 ASP C N 1
ATOM 2442 C CA . ASP B 1 108 ? -5.99885 59.64533 56.05830 1.000 44.36823 108 ASP C CA 1
ATOM 2443 C C . ASP B 1 108 ? -6.85984 58.65377 56.82923 1.000 56.52526 108 ASP C C 1
ATOM 2444 O O . ASP B 1 108 ? -7.88667 59.02423 57.40943 1.000 50.76066 108 ASP C O 1
ATOM 2449 N N . ALA B 1 109 ? -6.45895 57.37597 56.82972 1.000 37.33458 109 ALA C N 1
ATOM 2450 C CA . ALA B 1 109 ? -7.23239 56.34774 57.52159 1.000 34.12103 109 ALA C CA 1
ATOM 2451 C C . ALA B 1 109 ? -7.11572 56.44434 59.03978 1.000 30.30222 109 ALA C C 1
ATOM 2452 O O . ALA B 1 109 ? -8.10062 56.19517 59.74507 1.000 58.85093 109 ALA C O 1
ATOM 2454 N N . SER B 1 110 ? -5.94199 56.80724 59.56664 1.000 54.51093 110 SER C N 1
ATOM 2455 C CA . SER B 1 110 ? -5.72610 56.76511 61.00727 1.000 27.22280 110 SER C CA 1
ATOM 2456 C C . SER B 1 110 ? -5.45755 58.11470 61.66487 1.000 25.05513 110 SER C C 1
ATOM 2457 O O . SER B 1 110 ? -5.41139 58.17254 62.89899 1.000 46.06196 110 SER C O 1
ATOM 2460 N N . GLY B 1 111 ? -5.27031 59.18727 60.90271 1.000 37.50147 111 GLY C N 1
ATOM 2461 C CA . GLY B 1 111 ? -5.16358 60.51285 61.47816 1.000 18.17199 111 GLY C CA 1
ATOM 2462 C C . GLY B 1 111 ? -3.73920 60.89333 61.85047 1.000 43.56817 111 GLY C C 1
ATOM 2463 O O . GLY B 1 111 ? -2.85563 60.05427 62.01121 1.000 46.06461 111 GLY C O 1
ATOM 2464 N N . VAL B 1 112 ? -3.52093 62.19886 61.97566 1.000 31.74514 112 VAL C N 1
ATOM 2465 C CA . VAL B 1 112 ? -2.25414 62.74988 62.44311 1.000 29.81609 112 VAL C CA 1
ATOM 2466 C C . VAL B 1 112 ? -2.51156 63.37648 63.80724 1.000 34.01649 112 VAL C C 1
ATOM 2467 O O . VAL B 1 112 ? -3.10690 64.45531 63.90871 1.000 60.31150 112 VAL C O 1
ATOM 2471 N N . ALA B 1 113 ? -2.06623 62.70147 64.86441 1.000 36.27532 113 ALA C N 1
ATOM 2472 C CA . ALA B 1 113 ? -2.08826 63.29699 66.19193 1.000 29.09604 113 ALA C CA 1
ATOM 2473 C C . ALA B 1 113 ? -0.82914 64.10058 66.47830 1.000 51.54672 113 ALA C C 1
ATOM 2474 O O . ALA B 1 113 ? -0.89533 65.10599 67.19504 1.000 41.53825 113 ALA C O 1
ATOM 2476 N N . GLU B 1 114 ? 0.31153 63.69542 65.92215 1.000 43.13472 114 GLU C N 1
ATOM 2477 C CA . GLU B 1 114 ? 1.53394 64.47311 66.07412 1.000 35.29032 114 GLU C CA 1
ATOM 2478 C C . GLU B 1 114 ? 2.49355 64.09122 64.95768 1.000 43.72164 114 GLU C C 1
ATOM 2479 O O . GLU B 1 114 ? 2.50772 62.94253 64.52038 1.000 35.33423 114 GLU C O 1
ATOM 2485 N N . ALA B 1 115 ? 3.28112 65.05799 64.49245 1.000 19.44581 115 ALA C N 1
ATOM 2486 C CA . ALA B 1 115 ? 4.24860 64.79351 63.43575 1.000 33.25503 115 ALA C CA 1
ATOM 2487 C C . ALA B 1 115 ? 5.48005 65.65906 63.64629 1.000 44.30579 115 ALA C C 1
ATOM 2488 O O . ALA B 1 115 ? 5.36467 66.87297 63.83785 1.000 40.68324 115 ALA C O 1
ATOM 2490 N N . ARG B 1 116 ? 6.65108 65.02904 63.61494 1.000 39.35110 116 ARG C N 1
ATOM 2491 C CA . ARG B 1 116 ? 7.91812 65.72842 63.74509 1.000 29.01709 116 ARG C CA 1
ATOM 2492 C C . ARG B 1 116 ? 8.85739 65.30354 62.62538 1.000 33.22811 116 ARG C C 1
ATOM 2493 O O . ARG B 1 116 ? 8.70913 64.23497 62.02536 1.000 34.73173 116 ARG C O 1
ATOM 2501 N N . LEU B 1 117 ? 9.81898 66.17215 62.33251 1.000 26.93757 117 LEU C N 1
ATOM 2502 C CA . LEU B 1 117 ? 10.87968 65.85054 61.39212 1.000 46.13270 117 LEU C CA 1
ATOM 2503 C C . LEU B 1 117 ? 12.01215 65.15490 62.13252 1.000 19.60872 117 LEU C C 1
ATOM 2504 O O . LEU B 1 117 ? 12.35644 65.52968 63.25607 1.000 50.72786 117 LEU C O 1
ATOM 2509 N N . VAL B 1 118 ? 12.58307 64.13187 61.50244 1.000 38.88858 118 VAL C N 1
ATOM 2510 C CA . VAL B 1 118 ? 13.65149 63.34656 62.11058 1.000 58.22144 118 VAL C CA 1
ATOM 2511 C C . VAL B 1 118 ? 14.96212 64.07589 61.82898 1.000 46.38395 118 VAL C C 1
ATOM 2512 O O . VAL B 1 118 ? 15.48801 64.03698 60.71498 1.000 31.29946 118 VAL C O 1
ATOM 2516 N N . THR B 1 119 ? 15.48638 64.75715 62.85066 1.000 22.52509 119 THR C N 1
ATOM 2517 C CA . THR B 1 119 ? 16.71567 65.52889 62.72953 1.000 22.01441 119 THR C CA 1
ATOM 2518 C C . THR B 1 119 ? 17.73217 65.23661 63.82380 1.000 20.16885 119 THR C C 1
ATOM 2519 O O . THR B 1 119 ? 18.87540 65.69304 63.71190 1.000 29.58019 119 THR C O 1
ATOM 2523 N N . ASN B 1 120 ? 17.36162 64.49900 64.86402 1.000 26.00263 120 ASN C N 1
ATOM 2524 C CA . ASN B 1 120 ? 18.25179 64.26005 65.99166 1.000 31.46164 120 ASN C CA 1
ATOM 2525 C C . ASN B 1 120 ? 19.22260 63.13186 65.63118 1.000 33.38513 120 ASN C C 1
ATOM 2526 O O . ASN B 1 120 ? 18.77163 62.02272 65.33639 1.000 30.92613 120 ASN C O 1
ATOM 2531 N N . PRO B 1 121 ? 20.53366 63.37937 65.64444 1.000 33.24871 121 PRO C N 1
ATOM 2532 C CA . PRO B 1 121 ? 21.47371 62.30780 65.26315 1.000 21.76818 121 PRO C CA 1
ATOM 2533 C C . PRO B 1 121 ? 21.39587 61.08437 66.15482 1.000 19.32811 121 PRO C C 1
ATOM 2534 O O . PRO B 1 121 ? 21.80443 59.99663 65.73002 1.000 26.51887 121 PRO C O 1
ATOM 2538 N N . ALA B 1 122 ? 20.89404 61.22612 67.38377 1.000 30.64114 122 ALA C N 1
ATOM 2539 C CA . ALA B 1 122 ? 20.86833 60.10055 68.31030 1.000 30.30944 122 ALA C CA 1
ATOM 2540 C C . ALA B 1 122 ? 19.87256 59.01761 67.90306 1.000 52.08890 122 ALA C C 1
ATOM 2541 O O . ALA B 1 122 ? 19.98417 57.88638 68.38623 1.000 30.49226 122 ALA C O 1
ATOM 2543 N N . VAL B 1 123 ? 18.90895 59.32464 67.03217 1.000 43.01792 123 VAL C N 1
ATOM 2544 C CA . VAL B 1 123 ? 17.98559 58.31648 66.51503 1.000 39.07277 123 VAL C CA 1
ATOM 2545 C C . VAL B 1 123 ? 18.38082 57.84525 65.11982 1.000 44.76691 123 VAL C C 1
ATOM 2546 O O . VAL B 1 123 ? 17.64229 57.07771 64.49528 1.000 35.00697 123 VAL C O 1
ATOM 2550 N N . MET B 1 124 ? 19.52219 58.29491 64.61541 1.000 34.64350 124 MET C N 1
ATOM 2551 C CA . MET B 1 124 ? 20.02003 57.93812 63.29758 1.000 36.62277 124 MET C CA 1
ATOM 2552 C C . MET B 1 124 ? 21.16082 56.93648 63.42920 1.000 38.73451 124 MET C C 1
ATOM 2553 O O . MET B 1 124 ? 21.68797 56.69007 64.51650 1.000 26.04598 124 MET C O 1
ATOM 2558 N N . ASN B 1 125 ? 21.53304 56.34526 62.29948 1.000 24.62690 125 ASN C N 1
ATOM 2559 C CA . ASN B 1 125 ? 22.74425 55.53489 62.22301 1.000 27.46377 125 ASN C CA 1
ATOM 2560 C C . ASN B 1 125 ? 23.88584 56.47902 61.86410 1.000 21.84659 125 ASN C C 1
ATOM 2561 O O . ASN B 1 125 ? 24.00732 56.92157 60.71888 1.000 21.09443 125 ASN C O 1
ATOM 2563 N N . HIS B 1 126 ? 24.73552 56.76297 62.85767 1.000 63.86208 126 HIS C N 1
ATOM 2564 C CA . HIS B 1 126 ? 25.66432 57.88837 62.97426 1.000 51.23029 126 HIS C CA 1
ATOM 2565 C C . HIS B 1 126 ? 26.36226 58.32712 61.68658 1.000 39.21470 126 HIS C C 1
ATOM 2566 O O . HIS B 1 126 ? 26.56886 59.53377 61.50682 1.000 131.98990 126 HIS C O 1
ATOM 2568 N N . PRO B 1 127 ? 26.83606 57.42182 60.82949 1.000 151.54139 127 PRO C N 1
ATOM 2569 C CA . PRO B 1 127 ? 27.29448 57.83846 59.49283 1.000 82.44114 127 PRO C CA 1
ATOM 2570 C C . PRO B 1 127 ? 26.20788 57.65065 58.44806 1.000 88.56773 127 PRO C C 1
ATOM 2571 O O . PRO B 1 127 ? 26.29995 56.72621 57.62518 1.000 136.69256 127 PRO C O 1
ATOM 2573 N N . PRO B 1 128 ? 25.16839 58.48719 58.43219 1.000 40.21492 128 PRO C N 1
ATOM 2574 C CA . PRO B 1 128 ? 24.04764 58.22536 57.51566 1.000 48.20391 128 PRO C CA 1
ATOM 2575 C C . PRO B 1 128 ? 24.51455 58.35183 56.07361 1.000 42.47883 128 PRO C C 1
ATOM 2576 O O . PRO B 1 128 ? 24.99179 59.39920 55.65196 1.000 39.44073 128 PRO C O 1
ATOM 2580 N N . THR B 1 129 ? 24.39467 57.27103 55.32654 1.000 27.99582 129 THR C N 1
ATOM 2581 C CA . THR B 1 129 ? 24.85047 57.25646 53.95088 1.000 44.90102 129 THR C CA 1
ATOM 2582 C C . THR B 1 129 ? 23.81053 57.95661 53.09565 1.000 36.90853 129 THR C C 1
ATOM 2583 O O . THR B 1 129 ? 22.62552 57.57849 53.12909 1.000 39.78744 129 THR C O 1
ATOM 2587 N N . PRO B 1 130 ? 24.18200 58.97876 52.33057 1.000 45.33997 130 PRO C N 1
ATOM 2588 C CA . PRO B 1 130 ? 23.16233 59.74387 51.60518 1.000 61.78662 130 PRO C CA 1
ATOM 2589 C C . PRO B 1 130 ? 22.31069 58.91219 50.66455 1.000 70.89514 130 PRO C C 1
ATOM 2590 O O . PRO B 1 130 ? 21.13115 59.23290 50.46379 1.000 32.87775 130 PRO C O 1
ATOM 2594 N N . THR B 1 131 ? 22.85691 57.84270 50.10702 1.000 29.50319 131 THR C N 1
ATOM 2595 C CA . THR B 1 131 ? 22.11542 56.99684 49.18749 1.000 51.47388 131 THR C CA 1
ATOM 2596 C C . THR B 1 131 ? 21.22207 55.97963 49.88852 1.000 23.57189 131 THR C C 1
ATOM 2597 O O . THR B 1 131 ? 20.47964 55.27083 49.20180 1.000 29.24950 131 THR C O 1
ATOM 2601 N N . TRP B 1 132 ? 21.28202 55.86161 51.21525 1.000 29.28991 132 TRP C N 1
ATOM 2602 C CA . TRP B 1 132 ? 20.49257 54.85544 51.92723 1.000 20.34282 132 TRP C CA 1
ATOM 2603 C C . TRP B 1 132 ? 19.90024 55.40017 53.22452 1.000 40.18482 132 TRP C C 1
ATOM 2604 O O . TRP B 1 132 ? 19.95449 54.75562 54.27375 1.000 18.87769 132 TRP C O 1
ATOM 2615 N N . TYR B 1 133 ? 19.31312 56.59801 53.16731 1.000 25.78345 133 TYR C N 1
ATOM 2616 C CA . TYR B 1 133 ? 18.64833 57.13263 54.35279 1.000 27.87749 133 TYR C CA 1
ATOM 2617 C C . TYR B 1 133 ? 17.58272 56.17861 54.86983 1.000 40.15063 133 TYR C C 1
ATOM 2618 O O . TYR B 1 133 ? 17.39543 56.06001 56.08761 1.000 23.76154 133 TYR C O 1
ATOM 2627 N N . GLY B 1 134 ? 16.89661 55.48067 53.96496 1.000 21.29158 134 GLY C N 1
ATOM 2628 C CA . GLY B 1 134 ? 15.93916 54.45336 54.32434 1.000 26.14684 134 GLY C CA 1
ATOM 2629 C C . GLY B 1 134 ? 16.44087 53.53209 55.41592 1.000 30.07532 134 GLY C C 1
ATOM 2630 O O . GLY B 1 134 ? 15.69335 53.17960 56.33337 1.000 21.49199 134 GLY C O 1
ATOM 2631 N N . ARG B 1 135 ? 17.71432 53.14075 55.33293 1.000 31.28567 135 ARG C N 1
ATOM 2632 C CA . ARG B 1 135 ? 18.30545 52.35145 56.40719 1.000 22.43381 135 ARG C CA 1
ATOM 2633 C C . ARG B 1 135 ? 18.75932 53.23811 57.56001 1.000 70.94658 135 ARG C C 1
ATOM 2634 O O . ARG B 1 135 ? 18.42453 52.97961 58.72116 1.000 30.17561 135 ARG C O 1
ATOM 2642 N N . ASP B 1 136 ? 19.51006 54.29835 57.25597 1.000 21.80332 136 ASP C N 1
ATOM 2643 C CA . ASP B 1 136 ? 20.24319 55.01267 58.29414 1.000 26.89150 136 ASP C CA 1
ATOM 2644 C C . ASP B 1 136 ? 19.41607 56.06832 59.01585 1.000 19.67720 136 ASP C C 1
ATOM 2645 O O . ASP B 1 136 ? 19.84193 56.54479 60.07383 1.000 29.54871 136 ASP C O 1
ATOM 2650 N N . VAL B 1 137 ? 18.25620 56.44643 58.48309 1.000 21.52904 137 VAL C N 1
ATOM 2651 C CA . VAL B 1 137 ? 17.38256 57.38539 59.17836 1.000 23.14172 137 VAL C CA 1
ATOM 2652 C C . VAL B 1 137 ? 16.04006 56.72820 59.46857 1.000 40.93745 137 VAL C C 1
ATOM 2653 O O . VAL B 1 137 ? 15.61618 56.64259 60.62548 1.000 26.27455 137 VAL C O 1
ATOM 2657 N N . VAL B 1 138 ? 15.36205 56.26166 58.41997 1.000 20.92769 138 VAL C N 1
ATOM 2658 C CA . VAL B 1 138 ? 14.00521 55.74695 58.58075 1.000 32.50774 138 VAL C CA 1
ATOM 2659 C C . VAL B 1 138 ? 13.99948 54.49491 59.45446 1.000 48.97775 138 VAL C C 1
ATOM 2660 O O . VAL B 1 138 ? 13.25594 54.41066 60.44170 1.000 24.22505 138 VAL C O 1
ATOM 2664 N N . ALA B 1 139 ? 14.84572 53.51415 59.12014 1.000 24.95004 139 ALA C N 1
ATOM 2665 C CA . ALA B 1 139 ? 14.85240 52.25428 59.86030 1.000 28.25356 139 ALA C CA 1
ATOM 2666 C C . ALA B 1 139 ? 15.39756 52.43763 61.27191 1.000 28.22350 139 ALA C C 1
ATOM 2667 O O . ALA B 1 139 ? 14.83608 51.90276 62.23779 1.000 21.22136 139 ALA C O 1
ATOM 2669 N N . ALA B 1 140 ? 16.48919 53.19328 61.40969 1.000 31.48008 140 ALA C N 1
ATOM 2670 C CA . ALA B 1 140 ? 17.07056 53.42893 62.72608 1.000 31.19451 140 ALA C CA 1
ATOM 2671 C C . ALA B 1 140 ? 16.10623 54.18714 63.63089 1.000 28.30068 140 ALA C C 1
ATOM 2672 O O . ALA B 1 140 ? 15.98796 53.87252 64.82074 1.000 33.14265 140 ALA C O 1
ATOM 2674 N N . CYS B 1 141 ? 15.41136 55.19196 63.08938 1.000 31.98431 141 CYS C N 1
ATOM 2675 C CA . CYS B 1 141 ? 14.41691 55.91080 63.88232 1.000 27.56980 141 CYS C CA 1
ATOM 2676 C C . CYS B 1 141 ? 13.24859 55.00893 64.26201 1.000 19.41153 141 CYS C C 1
ATOM 2677 O O . CYS B 1 141 ? 12.73571 55.09215 65.38485 1.000 31.87675 141 CYS C O 1
ATOM 2680 N N . ALA B 1 142 ? 12.79211 54.16472 63.33038 1.000 22.59511 142 ALA C N 1
ATOM 2681 C CA . ALA B 1 142 ? 11.72834 53.21886 63.65408 1.000 26.06592 142 ALA C CA 1
ATOM 2682 C C . ALA B 1 142 ? 12.14145 52.30174 64.79705 1.000 19.84347 142 ALA C C 1
ATOM 2683 O O . ALA B 1 142 ? 11.33909 52.00586 65.69149 1.000 35.28689 142 ALA C O 1
ATOM 2685 N N . ALA B 1 143 ? 13.39795 51.85130 64.78693 1.000 17.04578 143 ALA C N 1
ATOM 2686 C CA . ALA B 1 143 ? 13.88445 50.97741 65.84962 1.000 29.01132 143 ALA C CA 1
ATOM 2687 C C . ALA B 1 143 ? 14.01140 51.71959 67.17657 1.000 33.13462 143 ALA C C 1
ATOM 2688 O O . ALA B 1 143 ? 13.64421 51.18272 68.22824 1.000 38.59751 143 ALA C O 1
ATOM 2690 N N . HIS B 1 144 ? 14.53666 52.94834 67.15331 1.000 33.42806 144 HIS C N 1
ATOM 2691 C CA . HIS B 1 144 ? 14.64784 53.72298 68.38797 1.000 33.87158 144 HIS C CA 1
ATOM 2692 C C . HIS B 1 144 ? 13.27595 54.00614 68.98987 1.000 22.76124 144 HIS C C 1
ATOM 2693 O O . HIS B 1 144 ? 13.09707 53.91981 70.21067 1.000 30.80662 144 HIS C O 1
ATOM 2700 N N . LEU B 1 145 ? 12.29433 54.34607 68.15132 1.000 18.87637 145 LEU C N 1
ATOM 2701 C CA . LEU B 1 145 ? 10.93279 54.54127 68.64133 1.000 33.26474 145 LEU C CA 1
ATOM 2702 C C . LEU B 1 145 ? 10.36018 53.24407 69.20229 1.000 32.66892 145 LEU C C 1
ATOM 2703 O O . LEU B 1 145 ? 9.71568 53.24082 70.25803 1.000 37.49034 145 LEU C O 1
ATOM 2708 N N . ALA B 1 146 ? 10.58442 52.12665 68.50137 1.000 32.01233 146 ALA C N 1
ATOM 2709 C CA . ALA B 1 146 ? 10.12337 50.83162 68.99370 1.000 44.27309 146 ALA C CA 1
ATOM 2710 C C . ALA B 1 146 ? 10.75125 50.48445 70.33619 1.000 35.70318 146 ALA C C 1
ATOM 2711 O O . ALA B 1 146 ? 10.12747 49.79830 71.15374 1.000 30.12818 146 ALA C O 1
ATOM 2713 N N . ALA B 1 147 ? 11.98139 50.94018 70.57789 1.000 30.16036 147 ALA C N 1
ATOM 2714 C CA . ALA B 1 147 ? 12.64371 50.74052 71.85986 1.000 30.32790 147 ALA C CA 1
ATOM 2715 C C . ALA B 1 147 ? 12.09475 51.64227 72.95748 1.000 35.62380 147 ALA C C 1
ATOM 2716 O O . ALA B 1 147 ? 12.40664 51.42259 74.13252 1.000 42.29954 147 ALA C O 1
ATOM 2718 N N . GLY B 1 148 ? 11.28429 52.63342 72.61145 1.000 42.80814 148 GLY C N 1
ATOM 2719 C CA . GLY B 1 148 ? 10.70131 53.52143 73.59138 1.000 24.06253 148 GLY C CA 1
ATOM 2720 C C . GLY B 1 148 ? 11.28270 54.91740 73.65414 1.000 66.35173 148 GLY C C 1
ATOM 2721 O O . GLY B 1 148 ? 11.08901 55.59884 74.66742 1.000 35.19925 148 GLY C O 1
ATOM 2722 N N . THR B 1 149 ? 11.99465 55.35652 72.62494 1.000 26.64809 149 THR C N 1
ATOM 2723 C CA . THR B 1 149 ? 12.46461 56.73560 72.58144 1.000 53.36328 149 THR C CA 1
ATOM 2724 C C . THR B 1 149 ? 11.27628 57.66679 72.36938 1.000 38.23206 149 THR C C 1
ATOM 2725 O O . THR B 1 149 ? 10.46977 57.43350 71.46175 1.000 47.27810 149 THR C O 1
ATOM 2729 N N . PRO B 1 150 ? 11.12080 58.71091 73.18175 1.000 54.91068 150 PRO C N 1
ATOM 2730 C CA . PRO B 1 150 ? 9.98514 59.62376 72.99443 1.000 23.15580 150 PRO C CA 1
ATOM 2731 C C . PRO B 1 150 ? 10.04134 60.29978 71.63202 1.000 35.71412 150 PRO C C 1
ATOM 2732 O O . PRO B 1 150 ? 11.09932 60.74919 71.18461 1.000 55.74393 150 PRO C O 1
ATOM 2736 N N . LEU B 1 151 ? 8.87947 60.36842 70.97462 1.000 27.78780 151 LEU C N 1
ATOM 2737 C CA . LEU B 1 151 ? 8.79708 60.98140 69.65207 1.000 28.59262 151 LEU C CA 1
ATOM 2738 C C . LEU B 1 151 ? 9.30031 62.41883 69.67053 1.000 51.02088 151 LEU C C 1
ATOM 2739 O O . LEU B 1 151 ? 9.90169 62.87956 68.69282 1.000 40.31513 151 LEU C O 1
ATOM 2744 N N . ALA B 1 152 ? 9.09126 63.12822 70.78337 1.000 33.96855 152 ALA C N 1
ATOM 2745 C CA . ALA B 1 152 ? 9.53103 64.51361 70.90129 1.000 42.99257 152 ALA C CA 1
ATOM 2746 C C . ALA B 1 152 ? 11.04132 64.66199 70.78516 1.000 32.87980 152 ALA C C 1
ATOM 2747 O O . ALA B 1 152 ? 11.51801 65.73660 70.40514 1.000 38.08900 152 ALA C O 1
ATOM 2749 N N . ASP B 1 153 ? 11.80385 63.61402 71.10206 1.000 29.71849 153 ASP C N 1
ATOM 2750 C CA . ASP B 1 153 ? 13.25349 63.66376 70.95959 1.000 18.10966 153 ASP C CA 1
ATOM 2751 C C . ASP B 1 153 ? 13.70240 63.60066 69.50761 1.000 51.65179 153 ASP C C 1
ATOM 2752 O O . ASP B 1 153 ? 14.89003 63.80437 69.23548 1.000 46.93696 153 ASP C O 1
ATOM 2757 N N . VAL B 1 154 ? 12.78744 63.32616 68.57796 1.000 29.03483 154 VAL C N 1
ATOM 2758 C CA . VAL B 1 154 ? 13.17874 63.02666 67.20506 1.000 45.06134 154 VAL C CA 1
ATOM 2759 C C . VAL B 1 154 ? 13.53176 64.28914 66.42423 1.000 33.26654 154 VAL C C 1
ATOM 2760 O O . VAL B 1 154 ? 14.37363 64.24725 65.51809 1.000 29.71377 154 VAL C O 1
ATOM 2762 N N . GLY B 1 155 ? 12.92044 65.42046 66.75917 1.000 52.44388 155 GLY C N 1
ATOM 2763 C CA . GLY B 1 155 ? 13.13916 66.64613 66.03220 1.000 21.91794 155 GLY C CA 1
ATOM 2764 C C . GLY B 1 155 ? 11.94634 67.57527 66.11186 1.000 64.12672 155 GLY C C 1
ATOM 2765 O O . GLY B 1 155 ? 11.06241 67.41580 66.95926 1.000 34.68489 155 GLY C O 1
ATOM 2766 N N . PRO B 1 156 ? 11.88887 68.55918 65.21372 1.000 32.06291 156 PRO C N 1
ATOM 2767 C CA . PRO B 1 156 ? 10.90807 69.64193 65.35737 1.000 61.30866 156 PRO C CA 1
ATOM 2768 C C . PRO B 1 156 ? 9.51875 69.28817 64.84946 1.000 33.26993 156 PRO C C 1
ATOM 2769 O O . PRO B 1 156 ? 9.34517 68.58264 63.85346 1.000 34.29643 156 PRO C O 1
ATOM 2773 N N . VAL B 1 157 ? 8.51421 69.80572 65.56230 1.000 58.39499 157 VAL C N 1
ATOM 2774 C CA . VAL B 1 157 ? 7.13206 69.69105 65.11669 1.000 42.38518 157 VAL C CA 1
ATOM 2775 C C . VAL B 1 157 ? 6.98888 70.28346 63.72193 1.000 29.68413 157 VAL C C 1
ATOM 2776 O O . VAL B 1 157 ? 7.56405 71.33151 63.40875 1.000 51.79945 157 VAL C O 1
ATOM 2780 N N . VAL B 1 158 ? 6.23101 69.59406 62.87090 1.000 21.39176 158 VAL C N 1
ATOM 2781 C CA . VAL B 1 158 ? 5.81541 70.11416 61.57493 1.000 32.00337 158 VAL C CA 1
ATOM 2782 C C . VAL B 1 158 ? 4.30212 69.95601 61.48015 1.000 40.51400 158 VAL C C 1
ATOM 2783 O O . VAL B 1 158 ? 3.74195 68.96195 61.95644 1.000 39.69355 158 VAL C O 1
ATOM 2787 N N . ASP B 1 159 ? 3.63724 70.94735 60.88195 1.000 72.11357 159 ASP C N 1
ATOM 2788 C CA . ASP B 1 159 ? 2.18164 71.02822 60.97928 1.000 47.68984 159 ASP C CA 1
ATOM 2789 C C . ASP B 1 159 ? 1.50133 69.85339 60.28857 1.000 64.80682 159 ASP C C 1
ATOM 2790 O O . ASP B 1 159 ? 0.61987 69.20747 60.86754 1.000 45.94548 159 ASP C O 1
ATOM 2792 N N . ASP B 1 160 ? 1.89093 69.56161 59.04796 1.000 57.53615 160 ASP C N 1
ATOM 2793 C CA . ASP B 1 160 ? 1.28417 68.47160 58.30874 1.000 50.33789 160 ASP C CA 1
ATOM 2794 C C . ASP B 1 160 ? 2.36024 67.75629 57.50076 1.000 65.83443 160 ASP C C 1
ATOM 2795 O O . ASP B 1 160 ? 3.17063 68.41967 56.82701 1.000 34.71846 160 ASP C O 1
ATOM 2797 N N . PRO B 1 161 ? 2.41456 66.42760 57.55950 1.000 33.94730 161 PRO C N 1
ATOM 2798 C CA . PRO B 1 161 ? 3.25968 65.68936 56.61893 1.000 31.39016 161 PRO C CA 1
ATOM 2799 C C . PRO B 1 161 ? 2.85872 66.00116 55.18594 1.000 22.77983 161 PRO C C 1
ATOM 2800 O O . PRO B 1 161 ? 1.68854 66.24727 54.88721 1.000 35.40636 161 PRO C O 1
ATOM 2804 N N . VAL B 1 162 ? 3.85570 66.01421 54.29804 1.000 27.98047 162 VAL C N 1
ATOM 2805 C CA . VAL B 1 162 ? 3.58259 66.19085 52.87764 1.000 30.36263 162 VAL C CA 1
ATOM 2806 C C . VAL B 1 162 ? 2.56795 65.14617 52.42902 1.000 33.22324 162 VAL C C 1
ATOM 2807 O O . VAL B 1 162 ? 2.60653 63.98863 52.86032 1.000 49.79081 162 VAL C O 1
ATOM 2811 N N . ARG B 1 163 ? 1.63852 65.56118 51.57220 1.000 52.14135 163 ARG C N 1
ATOM 2812 C CA . ARG B 1 163 ? 0.50924 64.72694 51.19291 1.000 28.91326 163 ARG C CA 1
ATOM 2813 C C . ARG B 1 163 ? 0.46743 64.55564 49.68293 1.000 46.79493 163 ARG C C 1
ATOM 2814 O O . ARG B 1 163 ? 0.72031 65.50352 48.93376 1.000 34.85451 163 ARG C O 1
ATOM 2816 N N . LEU B 1 164 ? 0.15776 63.33405 49.24400 1.000 48.49821 164 LEU C N 1
ATOM 2817 C CA . LEU B 1 164 ? -0.05573 63.05429 47.83510 1.000 33.80483 164 LEU C CA 1
ATOM 2818 C C . LEU B 1 164 ? -1.40192 63.61914 47.38367 1.000 32.87517 164 LEU C C 1
ATOM 2819 O O . LEU B 1 164 ? -2.34121 63.71481 48.17872 1.000 45.69310 164 LEU C O 1
ATOM 2824 N N . PRO B 1 165 ? -1.51802 64.01083 46.11927 1.000 55.49089 165 PRO C N 1
ATOM 2825 C CA . PRO B 1 165 ? -2.81671 64.42980 45.59287 1.000 72.26159 165 PRO C CA 1
ATOM 2826 C C . PRO B 1 165 ? -3.64250 63.23171 45.15161 1.000 34.10920 165 PRO C C 1
ATOM 2827 O O . PRO B 1 165 ? -3.12931 62.14156 44.89266 1.000 154.80056 165 PRO C O 1
ATOM 2831 N N . ASP B 1 166 ? -4.95087 63.45103 45.08297 1.000 66.45994 166 ASP C N 1
ATOM 2832 C CA . ASP B 1 166 ? -5.87913 62.42990 44.62304 1.000 113.40602 166 ASP C CA 1
ATOM 2833 C C . ASP B 1 166 ? -6.77066 63.01428 43.54223 1.000 52.24540 166 ASP C C 1
ATOM 2834 O O . ASP B 1 166 ? -7.21792 64.16003 43.65342 1.000 87.32670 166 ASP C O 1
ATOM 2839 N N . VAL B 1 167 ? -7.00363 62.23494 42.49227 1.000 72.50177 167 VAL C N 1
ATOM 2840 C CA . VAL B 1 167 ? -8.07366 62.51099 41.54017 1.000 75.25902 167 VAL C CA 1
ATOM 2841 C C . VAL B 1 167 ? -9.20723 61.53534 41.83930 1.000 46.25962 167 VAL C C 1
ATOM 2842 O O . VAL B 1 167 ? -9.21298 60.40978 41.31646 1.000 65.73765 167 VAL C O 1
ATOM 2844 N N . PRO B 1 168 ? -10.17365 61.91531 42.68679 1.000 108.18715 168 PRO C N 1
ATOM 2845 C CA . PRO B 1 168 ? -11.24958 60.99135 43.06260 1.000 39.92313 168 PRO C CA 1
ATOM 2846 C C . PRO B 1 168 ? -12.15670 60.62658 41.89854 1.000 52.70140 168 PRO C C 1
ATOM 2847 O O . PRO B 1 168 ? -11.95682 61.07926 40.76362 1.000 62.00790 168 PRO C O 1
ATOM 2851 N N . PHE B 1 169 ? -13.14748 59.78309 42.17442 1.000 60.41821 169 PHE C N 1
ATOM 2852 C CA . PHE B 1 169 ? -14.15179 59.44225 41.18207 1.000 83.11942 169 PHE C CA 1
ATOM 2853 C C . PHE B 1 169 ? -15.19463 60.54876 41.08520 1.000 59.89091 169 PHE C C 1
ATOM 2854 O O . PHE B 1 169 ? -15.41756 61.30821 42.03272 1.000 54.91898 169 PHE C O 1
ATOM 2862 N N . THR B 1 170 ? -15.83887 60.63007 39.92485 1.000 81.99706 170 THR C N 1
ATOM 2863 C CA . THR B 1 170 ? -16.85384 61.63929 39.65918 1.000 66.47339 170 THR C CA 1
ATOM 2864 C C . THR B 1 170 ? -18.17001 60.97376 39.28222 1.000 57.55621 170 THR C C 1
ATOM 2865 O O . THR B 1 170 ? -18.18217 59.93813 38.61246 1.000 93.40378 170 THR C O 1
ATOM 2869 N N . ARG B 1 171 ? -19.27823 61.55503 39.71306 1.000 105.21097 171 ARG C N 1
ATOM 2870 C CA . ARG B 1 171 ? -20.58195 61.01925 39.33956 1.000 71.62364 171 ARG C CA 1
ATOM 2871 C C . ARG B 1 171 ? -20.97173 61.48206 37.93843 1.000 57.03218 171 ARG C C 1
ATOM 2872 O O . ARG B 1 171 ? -20.64317 62.59614 37.53088 1.000 96.54946 171 ARG C O 1
ATOM 2874 N N . LEU B 1 176 ? -21.16388 57.27340 36.69800 1.000 53.26017 176 LEU C N 1
ATOM 2875 C CA . LEU B 1 176 ? -20.04025 57.46741 37.60885 1.000 69.22203 176 LEU C CA 1
ATOM 2876 C C . LEU B 1 176 ? -18.73664 57.13084 36.88882 1.000 28.07073 176 LEU C C 1
ATOM 2877 O O . LEU B 1 176 ? -18.70648 56.19754 36.09056 1.000 94.05511 176 LEU C O 1
ATOM 2879 N N . VAL B 1 177 ? -17.66706 57.88867 37.14301 1.000 82.26989 177 VAL C N 1
ATOM 2880 C CA . VAL B 1 177 ? -16.39409 57.70211 36.44896 1.000 56.11916 177 VAL C CA 1
ATOM 2881 C C . VAL B 1 177 ? -15.25155 57.71618 37.45891 1.000 76.55180 177 VAL C C 1
ATOM 2882 O O . VAL B 1 177 ? -15.18914 58.59989 38.32123 1.000 57.84650 177 VAL C O 1
ATOM 2886 N N . GLY B 1 178 ? -14.34903 56.74398 37.33717 1.000 59.47259 178 GLY C N 1
ATOM 2887 C CA . GLY B 1 178 ? -13.14969 56.65185 38.15397 1.000 46.46795 178 GLY C CA 1
ATOM 2888 C C . GLY B 1 178 ? -12.05569 55.95631 37.35418 1.000 77.89071 178 GLY C C 1
ATOM 2889 O O . GLY B 1 178 ? -12.05259 55.99852 36.12037 1.000 65.11697 178 GLY C O 1
ATOM 2890 N N . ARG B 1 179 ? -11.13920 55.28256 38.05100 1.000 35.43154 179 ARG C N 1
ATOM 2891 C CA . ARG B 1 179 ? -10.00095 54.64338 37.39540 1.000 71.69688 179 ARG C CA 1
ATOM 2892 C C . ARG B 1 179 ? -9.69805 53.29369 38.03603 1.000 21.36492 179 ARG C C 1
ATOM 2893 O O . ARG B 1 179 ? -10.18447 52.98741 39.12630 1.000 78.21672 179 ARG C O 1
ATOM 2895 N N . VAL B 1 180 ? -8.89994 52.47790 37.34146 1.000 42.48407 180 VAL C N 1
ATOM 2896 C CA . VAL B 1 180 ? -8.32175 51.28564 37.95371 1.000 54.16127 180 VAL C CA 1
ATOM 2897 C C . VAL B 1 180 ? -7.18887 51.74299 38.86673 1.000 64.87381 180 VAL C C 1
ATOM 2898 O O . VAL B 1 180 ? -6.16121 52.23757 38.39669 1.000 65.94515 180 VAL C O 1
ATOM 2902 N N . ALA B 1 181 ? -7.38190 51.59895 40.17685 1.000 58.10603 181 ALA C N 1
ATOM 2903 C CA . ALA B 1 181 ? -6.37121 52.04977 41.12658 1.000 40.38686 181 ALA C CA 1
ATOM 2904 C C . ALA B 1 181 ? -5.21241 51.06299 41.20197 1.000 46.65433 181 ALA C C 1
ATOM 2905 O O . ALA B 1 181 ? -4.04921 51.43208 41.00320 1.000 66.85745 181 ALA C O 1
ATOM 2907 N N . ARG B 1 182 ? -5.51363 49.79830 41.48940 1.000 76.38221 182 ARG C N 1
ATOM 2908 C CA . ARG B 1 182 ? -4.50287 48.76049 41.62034 1.000 48.69911 182 ARG C CA 1
ATOM 2909 C C . ARG B 1 182 ? -5.00266 47.50248 40.92857 1.000 61.01310 182 ARG C C 1
ATOM 2910 O O . ARG B 1 182 ? -6.20228 47.32862 40.70016 1.000 44.29350 182 ARG C O 1
ATOM 2918 N N . ILE B 1 183 ? -4.06194 46.62869 40.58678 1.000 43.91656 183 ILE C N 1
ATOM 2919 C CA . ILE B 1 183 ? -4.36007 45.30946 40.04744 1.000 80.26065 183 ILE C CA 1
ATOM 2920 C C . ILE B 1 183 ? -3.81876 44.27029 41.01740 1.000 58.54991 183 ILE C C 1
ATOM 2921 O O . ILE B 1 183 ? -2.69227 44.39845 41.50904 1.000 81.14037 183 ILE C O 1
ATOM 2923 N N . ASP B 1 184 ? -4.62503 43.25214 41.30664 1.000 55.61637 184 ASP C N 1
ATOM 2924 C CA . ASP B 1 184 ? -4.17192 42.13975 42.13930 1.000 65.25958 184 ASP C CA 1
ATOM 2925 C C . ASP B 1 184 ? -3.19668 41.30881 41.31696 1.000 82.59196 184 ASP C C 1
ATOM 2926 O O . ASP B 1 184 ? -3.59969 40.52531 40.45501 1.000 55.18563 184 ASP C O 1
ATOM 2931 N N . ARG B 1 185 ? -1.89873 41.48570 41.57542 1.000 46.32682 185 ARG C N 1
ATOM 2932 C CA . ARG B 1 185 ? -0.88199 40.89489 40.71276 1.000 69.97583 185 ARG C CA 1
ATOM 2933 C C . ARG B 1 185 ? -0.73922 39.39150 40.91180 1.000 46.37307 185 ARG C C 1
ATOM 2934 O O . ARG B 1 185 ? -0.13241 38.72567 40.06645 1.000 73.56626 185 ARG C O 1
ATOM 2936 N N . ALA B 1 186 ? -1.26455 38.84306 42.00838 1.000 46.62606 186 ALA C N 1
ATOM 2937 C CA . ALA B 1 186 ? -1.28152 37.39378 42.16845 1.000 52.41757 186 ALA C CA 1
ATOM 2938 C C . ALA B 1 186 ? -2.37614 36.74234 41.33558 1.000 47.43715 186 ALA C C 1
ATOM 2939 O O . ALA B 1 186 ? -2.22360 35.59335 40.90536 1.000 53.93986 186 ALA C O 1
ATOM 2941 N N . PHE B 1 187 ? -3.46988 37.46405 41.08583 1.000 49.66688 187 PHE C N 1
ATOM 2942 C CA . PHE B 1 187 ? -4.68947 36.88206 40.54751 1.000 54.02856 187 PHE C CA 1
ATOM 2943 C C . PHE B 1 187 ? -5.21276 37.55872 39.28976 1.000 39.49417 187 PHE C C 1
ATOM 2944 O O . PHE B 1 187 ? -5.98802 36.93418 38.55770 1.000 50.84362 187 PHE C O 1
ATOM 2952 N N . GLY B 1 188 ? -4.82116 38.79866 39.01485 1.000 42.37739 188 GLY C N 1
ATOM 2953 C CA . GLY B 1 188 ? -5.34661 39.51919 37.87590 1.000 32.76384 188 GLY C CA 1
ATOM 2954 C C . GLY B 1 188 ? -6.63133 40.27190 38.13016 1.000 74.90888 188 GLY C C 1
ATOM 2955 O O . GLY B 1 188 ? -7.25681 40.73558 37.16931 1.000 40.23401 188 GLY C O 1
ATOM 2956 N N . ASN B 1 189 ? -7.04926 40.40145 39.38585 1.000 29.92276 189 ASN C N 1
ATOM 2957 C CA . ASN B 1 189 ? -8.25360 41.14455 39.71833 1.000 63.26460 189 ASN C CA 1
ATOM 2958 C C . ASN B 1 189 ? -8.00912 42.64187 39.57567 1.000 61.25540 189 ASN C C 1
ATOM 2959 O O . ASN B 1 189 ? -6.90012 43.13685 39.79482 1.000 53.20920 189 ASN C O 1
ATOM 2964 N N . VAL B 1 190 ? -9.06330 43.36401 39.20901 1.000 53.54824 190 VAL C N 1
ATOM 2965 C CA . VAL B 1 190 ? -8.98180 44.78500 38.88978 1.000 43.48351 190 VAL C CA 1
ATOM 2966 C C . VAL B 1 190 ? -9.74564 45.56313 39.95259 1.000 54.98640 190 VAL C C 1
ATOM 2967 O O . VAL B 1 190 ? -10.92654 45.29395 40.19874 1.000 63.79289 190 VAL C O 1
ATOM 2971 N N . TRP B 1 191 ? -9.07441 46.52897 40.57523 1.000 38.20611 191 TRP C N 1
ATOM 2972 C CA . TRP B 1 191 ? -9.65653 47.38181 41.60311 1.000 56.04082 191 TRP C CA 1
ATOM 2973 C C . TRP B 1 191 ? -9.82750 48.79741 41.07058 1.000 96.68792 191 TRP C C 1
ATOM 2974 O O . TRP B 1 191 ? -8.96811 49.30224 40.34262 1.000 58.24425 191 TRP C O 1
ATOM 2985 N N . THR B 1 192 ? -10.93080 49.43748 41.44395 1.000 47.07611 192 THR C N 1
ATOM 2986 C CA . THR B 1 192 ? -11.19881 50.82241 41.08634 1.000 48.46204 192 THR C CA 1
ATOM 2987 C C . THR B 1 192 ? -11.20326 51.69567 42.33587 1.000 58.69062 192 THR C C 1
ATOM 2988 O O . THR B 1 192 ? -11.15765 51.20762 43.46833 1.000 41.87715 192 THR C O 1
ATOM 2992 N N . ASN B 1 193 ? -11.24693 53.00837 42.11649 1.000 40.88453 193 ASN C N 1
ATOM 2993 C CA . ASN B 1 193 ? -11.39360 53.96355 43.20634 1.000 66.75993 193 ASN C CA 1
ATOM 2994 C C . ASN B 1 193 ? -12.85080 54.28357 43.51329 1.000 71.84545 193 ASN C C 1
ATOM 2995 O O . ASN B 1 193 ? -13.11746 55.07428 44.42421 1.000 45.53164 193 ASN C O 1
ATOM 3000 N N . ILE B 1 194 ? -13.79346 53.69759 42.78085 1.000 51.11934 194 ILE C N 1
ATOM 3001 C CA . ILE B 1 194 ? -15.21325 53.93899 43.02206 1.000 51.33608 194 ILE C CA 1
ATOM 3002 C C . ILE B 1 194 ? -15.66216 53.09963 44.21057 1.000 45.87559 194 ILE C C 1
ATOM 3003 O O . ILE B 1 194 ? -15.60551 51.86250 44.15144 1.000 60.99296 194 ILE C O 1
ATOM 3008 N N . PRO B 1 195 ? -16.10597 53.71652 45.30261 1.000 61.89209 195 PRO C N 1
ATOM 3009 C CA . PRO B 1 195 ? -16.68576 52.93261 46.39765 1.000 55.77026 195 PRO C CA 1
ATOM 3010 C C . PRO B 1 195 ? -17.97798 52.26861 45.94808 1.000 71.23364 195 PRO C C 1
ATOM 3011 O O . PRO B 1 195 ? -18.76825 52.84932 45.20078 1.000 44.99592 195 PRO C O 1
ATOM 3015 N N . SER B 1 196 ? -18.18564 51.03376 46.41065 1.000 70.94030 196 SER C N 1
ATOM 3016 C CA . SER B 1 196 ? -19.37531 50.28903 46.01040 1.000 64.67821 196 SER C CA 1
ATOM 3017 C C . SER B 1 196 ? -20.64264 50.96330 46.51837 1.000 54.71158 196 SER C C 1
ATOM 3018 O O . SER B 1 196 ? -21.68335 50.93026 45.85085 1.000 51.38087 196 SER C O 1
ATOM 3021 N N . ALA B 1 197 ? -20.57343 51.58296 47.69926 1.000 42.61891 197 ALA C N 1
ATOM 3022 C CA . ALA B 1 197 ? -21.71321 52.30679 48.24922 1.000 60.80170 197 ALA C CA 1
ATOM 3023 C C . ALA B 1 197 ? -22.18034 53.44241 47.34863 1.000 80.96919 197 ALA C C 1
ATOM 3024 O O . ALA B 1 197 ? -23.27448 53.97347 47.56845 1.000 87.58671 197 ALA C O 1
ATOM 3026 N N . ALA B 1 198 ? -21.38715 53.83034 46.35094 1.000 69.14179 198 ALA C N 1
ATOM 3027 C CA . ALA B 1 198 ? -21.83149 54.80910 45.36904 1.000 96.45876 198 ALA C CA 1
ATOM 3028 C C . ALA B 1 198 ? -22.78681 54.19304 44.35992 1.000 79.09473 198 ALA C C 1
ATOM 3029 O O . ALA B 1 198 ? -23.08161 54.80959 43.33297 1.000 78.61380 198 ALA C O 1
ATOM 3031 N N . LEU B 1 199 ? -23.24731 52.97710 44.59592 1.000 74.43800 199 LEU C N 1
ATOM 3032 C CA . LEU B 1 199 ? -24.11541 52.30843 43.64508 1.000 109.15127 199 LEU C CA 1
ATOM 3033 C C . LEU B 1 199 ? -25.34241 51.76016 44.35568 1.000 68.56369 199 LEU C C 1
ATOM 3034 O O . LEU B 1 199 ? -25.52183 51.98587 45.55177 1.000 87.19842 199 LEU C O 1
ATOM 3036 N N . VAL B 1 209 ? -29.07828 41.53390 40.30727 1.000 62.65421 209 VAL C N 1
ATOM 3037 C CA . VAL B 1 209 ? -28.36922 42.80486 40.22887 1.000 65.29766 209 VAL C CA 1
ATOM 3038 C C . VAL B 1 209 ? -27.16743 42.68119 39.29838 1.000 41.95144 209 VAL C C 1
ATOM 3039 O O . VAL B 1 209 ? -26.43325 41.69288 39.34514 1.000 74.22546 209 VAL C O 1
ATOM 3043 N N . THR B 1 210 ? -26.98004 43.68661 38.44432 1.000 72.12075 210 THR C N 1
ATOM 3044 C CA . THR B 1 210 ? -25.90472 43.68939 37.46085 1.000 59.59247 210 THR C CA 1
ATOM 3045 C C . THR B 1 210 ? -25.42767 45.11570 37.22902 1.000 48.13093 210 THR C C 1
ATOM 3046 O O . THR B 1 210 ? -26.12066 46.08719 37.54618 1.000 60.56025 210 THR C O 1
ATOM 3050 N N . LEU B 1 211 ? -24.22753 45.22380 36.66067 1.000 66.07702 211 LEU C N 1
ATOM 3051 C CA . LEU B 1 211 ? -23.56297 46.49622 36.41769 1.000 46.30519 211 LEU C CA 1
ATOM 3052 C C . LEU B 1 211 ? -23.28093 46.65484 34.93129 1.000 76.54547 211 LEU C C 1
ATOM 3053 O O . LEU B 1 211 ? -22.74275 45.74315 34.29649 1.000 60.30399 211 LEU C O 1
ATOM 3055 N N . ASP B 1 212 ? -23.64210 47.80761 34.38103 1.000 60.49802 212 ASP C N 1
ATOM 3056 C CA . ASP B 1 212 ? -23.20800 48.19724 33.04699 1.000 105.27493 212 ASP C CA 1
ATOM 3057 C C . ASP B 1 212 ? -21.94861 49.04120 33.20272 1.000 75.99189 212 ASP C C 1
ATOM 3058 O O . ASP B 1 212 ? -21.99981 50.12688 33.78889 1.000 67.79385 212 ASP C O 1
ATOM 3063 N N . ALA B 1 213 ? -20.81655 48.54136 32.70772 1.000 43.80732 213 ALA C N 1
ATOM 3064 C CA . ALA B 1 213 ? -19.55284 49.19732 33.01289 1.000 56.19997 213 ALA C CA 1
ATOM 3065 C C . ALA B 1 213 ? -18.56697 49.04258 31.86482 1.000 46.59848 213 ALA C C 1
ATOM 3066 O O . ALA B 1 213 ? -18.61727 48.07430 31.10128 1.000 72.56670 213 ALA C O 1
ATOM 3068 N N . THR B 1 214 ? -17.66126 50.01336 31.76816 1.000 83.73309 214 THR C N 1
ATOM 3069 C CA . THR B 1 214 ? -16.57937 50.02788 30.79233 1.000 84.15231 214 THR C CA 1
ATOM 3070 C C . THR B 1 214 ? -15.25515 49.87607 31.53111 1.000 61.38624 214 THR C C 1
ATOM 3071 O O . THR B 1 214 ? -14.94749 50.67004 32.42812 1.000 63.93469 214 THR C O 1
ATOM 3075 N N . VAL B 1 215 ? -14.48363 48.85675 31.15940 1.000 55.91677 215 VAL C N 1
ATOM 3076 C CA . VAL B 1 215 ? -13.19356 48.58830 31.78663 1.000 74.60621 215 VAL C CA 1
ATOM 3077 C C . VAL B 1 215 ? -12.20390 48.07539 30.74453 1.000 58.92993 215 VAL C C 1
ATOM 3078 O O . VAL B 1 215 ? -11.81324 48.80078 29.83003 1.000 94.35176 215 VAL C O 1
ATOM 3080 N N . ALA B 1 220 ? -19.91198 46.23281 28.71608 1.000 66.02578 220 ALA C N 1
ATOM 3081 C CA . ALA B 1 220 ? -20.14394 44.88486 29.22858 1.000 57.32964 220 ALA C CA 1
ATOM 3082 C C . ALA B 1 220 ? -21.09115 44.86860 30.44186 1.000 139.34640 220 ALA C C 1
ATOM 3083 O O . ALA B 1 220 ? -21.06980 45.78240 31.26726 1.000 59.71047 220 ALA C O 1
ATOM 3085 N N . ARG B 1 221 ? -21.95002 43.84291 30.51310 1.000 97.74473 221 ARG C N 1
ATOM 3086 C CA . ARG B 1 221 ? -22.73051 43.55604 31.70624 1.000 83.10084 221 ARG C CA 1
ATOM 3087 C C . ARG B 1 221 ? -21.94098 42.65188 32.64635 1.000 54.21156 221 ARG C C 1
ATOM 3088 O O . ARG B 1 221 ? -21.47412 41.57905 32.25222 1.000 74.14201 221 ARG C O 1
ATOM 3090 N N . TRP B 1 222 ? -21.79531 43.09434 33.89152 1.000 51.80005 222 TRP C N 1
ATOM 3091 C CA . TRP B 1 222 ? -21.04332 42.38298 34.91455 1.000 59.36144 222 TRP C CA 1
ATOM 3092 C C . TRP B 1 222 ? -21.99248 41.95515 36.02327 1.000 60.50950 222 TRP C C 1
ATOM 3093 O O . TRP B 1 222 ? -22.61343 42.82095 36.66453 1.000 67.46656 222 TRP C O 1
ATOM 3104 N N . PRO B 1 223 ? -22.15965 40.65956 36.27565 1.000 37.08513 223 PRO C N 1
ATOM 3105 C CA . PRO B 1 223 ? -22.97140 40.23793 37.42522 1.000 39.00021 223 PRO C CA 1
ATOM 3106 C C . PRO B 1 223 ? -22.35113 40.73037 38.72456 1.000 45.06351 223 PRO C C 1
ATOM 3107 O O . PRO B 1 223 ? -21.14520 40.59809 38.94672 1.000 53.34176 223 PRO C O 1
ATOM 3111 N N . TRP B 1 224 ? -23.18553 41.30197 39.58716 1.000 31.63555 224 TRP C N 1
ATOM 3112 C CA . TRP B 1 224 ? -22.73444 41.77945 40.88691 1.000 49.29573 224 TRP C CA 1
ATOM 3113 C C . TRP B 1 224 ? -22.79013 40.61901 41.87163 1.000 50.27126 224 TRP C C 1
ATOM 3114 O O . TRP B 1 224 ? -23.85761 40.03655 42.09132 1.000 73.99422 224 TRP C O 1
ATOM 3125 N N . CYS B 1 225 ? -21.64696 40.28690 42.46488 1.000 50.26062 225 CYS C N 1
ATOM 3126 C CA . CYS B 1 225 ? -21.50075 39.04217 43.20155 1.000 51.21328 225 CYS C CA 1
ATOM 3127 C C . CYS B 1 225 ? -20.95952 39.28557 44.60200 1.000 32.54721 225 CYS C C 1
ATOM 3128 O O . CYS B 1 225 ? -20.24568 40.25907 44.85599 1.000 73.49259 225 CYS C O 1
ATOM 3131 N N . THR B 1 226 ? -21.32233 38.37864 45.51192 1.000 65.22889 226 THR C N 1
ATOM 3132 C CA . THR B 1 226 ? -20.69679 38.34184 46.82953 1.000 48.64919 226 THR C CA 1
ATOM 3133 C C . THR B 1 226 ? -19.23285 37.92457 46.73449 1.000 74.97628 226 THR C C 1
ATOM 3134 O O . THR B 1 226 ? -18.36950 38.51175 47.39687 1.000 37.53018 226 THR C O 1
ATOM 3138 N N . THR B 1 227 ? -18.93064 36.92310 45.91265 1.000 46.70752 227 THR C N 1
ATOM 3139 C CA . THR B 1 227 ? -17.58178 36.37615 45.84269 1.000 35.93148 227 THR C CA 1
ATOM 3140 C C . THR B 1 227 ? -17.37464 35.74815 44.46917 1.000 89.81744 227 THR C C 1
ATOM 3141 O O . THR B 1 227 ? -18.29259 35.68335 43.64632 1.000 40.80614 227 THR C O 1
ATOM 3145 N N . PHE B 1 228 ? -16.14864 35.26433 44.24267 1.000 31.97719 228 PHE C N 1
ATOM 3146 C CA . PHE B 1 228 ? -15.72658 34.84578 42.90781 1.000 56.59579 228 PHE C CA 1
ATOM 3147 C C . PHE B 1 228 ? -16.53567 33.65689 42.39784 1.000 70.53097 228 PHE C C 1
ATOM 3148 O O . PHE B 1 228 ? -16.86466 33.58722 41.20735 1.000 33.12612 228 PHE C O 1
ATOM 3156 N N . SER B 1 229 ? -16.86297 32.71158 43.27713 1.000 34.27885 229 SER C N 1
ATOM 3157 C CA . SER B 1 229 ? -17.42474 31.43145 42.85991 1.000 76.16861 229 SER C CA 1
ATOM 3158 C C . SER B 1 229 ? -18.93071 31.46786 42.61209 1.000 51.42703 229 SER C C 1
ATOM 3159 O O . SER B 1 229 ? -19.53921 30.39842 42.50892 1.000 43.43851 229 SER C O 1
ATOM 3162 N N . GLN B 1 230 ? -19.55060 32.64147 42.51310 1.000 45.72872 230 GLN C N 1
ATOM 3163 C CA . GLN B 1 230 ? -20.95602 32.71804 42.13722 1.000 35.41236 230 GLN C CA 1
ATOM 3164 C C . GLN B 1 230 ? -21.14780 32.83090 40.63427 1.000 75.16648 230 GLN C C 1
ATOM 3165 O O . GLN B 1 230 ? -22.27374 33.05400 40.17761 1.000 44.11364 230 GLN C O 1
ATOM 3171 N N . VAL B 1 231 ? -20.07371 32.70178 39.86241 1.000 47.67087 231 VAL C N 1
ATOM 3172 C CA . VAL B 1 231 ? -20.13002 32.74726 38.41012 1.000 32.64162 231 VAL C CA 1
ATOM 3173 C C . VAL B 1 231 ? -19.29050 31.58289 37.90134 1.000 57.42862 231 VAL C C 1
ATOM 3174 O O . VAL B 1 231 ? -18.37305 31.11736 38.58424 1.000 43.20454 231 VAL C O 1
ATOM 3178 N N . ALA B 1 232 ? -19.63161 31.08696 36.71218 1.000 46.70301 232 ALA C N 1
ATOM 3179 C CA . ALA B 1 232 ? -18.91630 29.96325 36.12384 1.000 48.95992 232 ALA C CA 1
ATOM 3180 C C . ALA B 1 232 ? -17.41933 30.25265 36.03653 1.000 63.28044 232 ALA C C 1
ATOM 3181 O O . ALA B 1 232 ? -16.97670 31.40448 36.05359 1.000 47.82801 232 ALA C O 1
ATOM 3183 N N . THR B 1 233 ? -16.63398 29.18027 35.95490 1.000 57.94241 233 THR C N 1
ATOM 3184 C CA . THR B 1 233 ? -15.18907 29.32434 35.83899 1.000 48.94038 233 THR C CA 1
ATOM 3185 C C . THR B 1 233 ? -14.85216 30.07019 34.55254 1.000 60.10707 233 THR C C 1
ATOM 3186 O O . THR B 1 233 ? -15.39609 29.76302 33.48758 1.000 73.39846 233 THR C O 1
ATOM 3190 N N . THR B 1 234 ? -13.96742 31.06473 34.66703 1.000 74.74942 234 THR C N 1
ATOM 3191 C CA . THR B 1 234 ? -13.55380 32.04525 33.65306 1.000 61.46400 234 THR C CA 1
ATOM 3192 C C . THR B 1 234 ? -14.59559 33.14374 33.46438 1.000 75.70682 234 THR C C 1
ATOM 3193 O O . THR B 1 234 ? -14.39807 34.01744 32.61210 1.000 66.44857 234 THR C O 1
ATOM 3197 N N . GLY B 1 235 ? -15.69214 33.13634 34.21582 1.000 55.34292 235 GLY C N 1
ATOM 3198 C CA . GLY B 1 235 ? -16.72288 34.13586 34.01889 1.000 46.64556 235 GLY C CA 1
ATOM 3199 C C . GLY B 1 235 ? -16.39505 35.46196 34.68267 1.000 38.36055 235 GLY C C 1
ATOM 3200 O O . GLY B 1 235 ? -15.71327 35.52920 35.70448 1.000 65.01311 235 GLY C O 1
ATOM 3201 N N . ARG B 1 236 ? -16.90476 36.53390 34.08171 1.000 51.68327 236 ARG C N 1
ATOM 3202 C CA . ARG B 1 236 ? -16.69934 37.87954 34.59644 1.000 40.70241 236 ARG C CA 1
ATOM 3203 C C . ARG B 1 236 ? -17.63007 38.16019 35.77098 1.000 43.88826 236 ARG C C 1
ATOM 3204 O O . ARG B 1 236 ? -18.72520 37.59874 35.87352 1.000 65.23087 236 ARG C O 1
ATOM 3206 N N . LEU B 1 237 ? -17.18430 39.04462 36.66130 1.000 73.87900 237 LEU C N 1
ATOM 3207 C CA . LEU B 1 237 ? -17.96467 39.34796 37.85200 1.000 34.17636 237 LEU C CA 1
ATOM 3208 C C . LEU B 1 237 ? -17.53462 40.69303 38.42200 1.000 61.74023 237 LEU C C 1
ATOM 3209 O O . LEU B 1 237 ? -16.37284 41.09378 38.30078 1.000 47.54386 237 LEU C O 1
ATOM 3214 N N . ALA B 1 238 ? -18.49302 41.38253 39.04030 1.000 31.71813 238 ALA C N 1
ATOM 3215 C CA . ALA B 1 238 ? -18.26435 42.64103 39.73408 1.000 37.96783 238 ALA C CA 1
ATOM 3216 C C . ALA B 1 238 ? -18.59415 42.46370 41.20948 1.000 34.98399 238 ALA C C 1
ATOM 3217 O O . ALA B 1 238 ? -19.50809 41.71579 41.56906 1.000 41.07906 238 ALA C O 1
ATOM 3219 N N . TYR B 1 239 ? -17.84509 43.15200 42.06652 1.000 35.00388 239 TYR C N 1
ATOM 3220 C CA . TYR B 1 239 ? -17.99137 42.94092 43.50195 1.000 33.85696 239 TYR C CA 1
ATOM 3221 C C . TYR B 1 239 ? -17.36510 44.10876 44.24770 1.000 36.48508 239 TYR C C 1
ATOM 3222 O O . TYR B 1 239 ? -16.78133 45.01197 43.65010 1.000 43.88408 239 TYR C O 1
ATOM 3231 N N . ALA B 1 240 ? -17.53022 44.09826 45.56593 1.000 36.51227 240 ALA C N 1
ATOM 3232 C CA . ALA B 1 240 ? -16.84456 45.03212 46.44838 1.000 31.71958 240 ALA C CA 1
ATOM 3233 C C . ALA B 1 240 ? -15.69059 44.29577 47.11593 1.000 72.86604 240 ALA C C 1
ATOM 3234 O O . ALA B 1 240 ? -15.90826 43.29355 47.80561 1.000 44.51420 240 ALA C O 1
ATOM 3236 N N . ASN B 1 241 ? -14.47003 44.78810 46.91554 1.000 52.60530 241 ASN C N 1
ATOM 3237 C CA . ASN B 1 241 ? -13.30671 44.09091 47.44220 1.000 47.48223 241 ASN C CA 1
ATOM 3238 C C . ASN B 1 241 ? -13.23457 44.25744 48.96029 1.000 27.60531 241 ASN C C 1
ATOM 3239 O O . ASN B 1 241 ? -14.12464 44.82737 49.59938 1.000 46.18405 241 ASN C O 1
ATOM 3244 N N . SER B 1 242 ? -12.14861 43.73863 49.54021 1.000 39.15961 242 SER C N 1
ATOM 3245 C CA . SER B 1 242 ? -11.98323 43.75566 50.99021 1.000 50.00127 242 SER C CA 1
ATOM 3246 C C . SER B 1 242 ? -12.07094 45.16488 51.56000 1.000 90.30369 242 SER C C 1
ATOM 3247 O O . SER B 1 242 ? -12.53578 45.35252 52.69040 1.000 46.71283 242 SER C O 1
ATOM 3249 N N . ARG B 1 243 ? -11.63947 46.16385 50.79504 1.000 30.09899 243 ARG C N 1
ATOM 3250 C CA . ARG B 1 243 ? -11.62781 47.54506 51.25088 1.000 59.42240 243 ARG C CA 1
ATOM 3251 C C . ARG B 1 243 ? -12.93211 48.28062 50.96838 1.000 97.47484 243 ARG C C 1
ATOM 3252 O O . ARG B 1 243 ? -13.11247 49.39963 51.46056 1.000 63.69520 243 ARG C O 1
ATOM 3254 N N . GLY B 1 244 ? -13.84234 47.68690 50.20311 1.000 72.49538 244 GLY C N 1
ATOM 3255 C CA . GLY B 1 244 ? -15.11747 48.30673 49.91668 1.000 42.10142 244 GLY C CA 1
ATOM 3256 C C . GLY B 1 244 ? -15.22738 49.00172 48.57880 1.000 65.66077 244 GLY C C 1
ATOM 3257 O O . GLY B 1 244 ? -16.22878 49.68655 48.34114 1.000 70.87948 244 GLY C O 1
ATOM 3258 N N . ARG B 1 245 ? -14.24225 48.84817 47.69967 1.000 45.01754 245 ARG C N 1
ATOM 3259 C CA . ARG B 1 245 ? -14.21187 49.53700 46.41808 1.000 60.86326 245 ARG C CA 1
ATOM 3260 C C . ARG B 1 245 ? -14.61182 48.58626 45.29828 1.000 67.05971 245 ARG C C 1
ATOM 3261 O O . ARG B 1 245 ? -14.27326 47.39799 45.32917 1.000 39.10189 245 ARG C O 1
ATOM 3263 N N . LEU B 1 246 ? -15.33266 49.12003 44.31172 1.000 51.17984 246 LEU C N 1
ATOM 3264 C CA . LEU B 1 246 ? -15.79684 48.31338 43.18949 1.000 48.71912 246 LEU C CA 1
ATOM 3265 C C . LEU B 1 246 ? -14.62173 47.65934 42.47344 1.000 34.98648 246 LEU C C 1
ATOM 3266 O O . LEU B 1 246 ? -13.61282 48.30831 42.18470 1.000 49.07566 246 LEU C O 1
ATOM 3271 N N . SER B 1 247 ? -14.76052 46.36726 42.18708 1.000 51.10080 247 SER C N 1
ATOM 3272 C CA . SER B 1 247 ? -13.70908 45.58225 41.56777 1.000 53.84283 247 SER C CA 1
ATOM 3273 C C . SER B 1 247 ? -14.32101 44.62707 40.55480 1.000 53.74499 247 SER C C 1
ATOM 3274 O O . SER B 1 247 ? -15.47849 44.21076 40.67350 1.000 50.08732 247 SER C O 1
ATOM 3277 N N . PHE B 1 248 ? -13.50947 44.26904 39.56425 1.000 53.64144 248 PHE C N 1
ATOM 3278 C CA . PHE B 1 248 ? -13.90442 43.37226 38.49207 1.000 46.59638 248 PHE C CA 1
ATOM 3279 C C . PHE B 1 248 ? -12.94199 42.19490 38.45969 1.000 72.64942 248 PHE C C 1
ATOM 3280 O O . PHE B 1 248 ? -11.75374 42.33969 38.76092 1.000 49.15576 248 PHE C O 1
ATOM 3288 N N . ALA B 1 249 ? -13.45910 41.02362 38.09721 1.000 59.64099 249 ALA C N 1
ATOM 3289 C CA . ALA B 1 249 ? -12.63023 39.82830 38.15641 1.000 48.71175 249 ALA C CA 1
ATOM 3290 C C . ALA B 1 249 ? -13.16461 38.76671 37.20830 1.000 41.02835 249 ALA C C 1
ATOM 3291 O O . ALA B 1 249 ? -14.28910 38.85498 36.70779 1.000 86.61768 249 ALA C O 1
ATOM 3293 N N . LEU B 1 250 ? -12.31989 37.77044 36.95628 1.000 44.51395 250 LEU C N 1
ATOM 3294 C CA . LEU B 1 250 ? -12.71290 36.52059 36.32204 1.000 49.04030 250 LEU C CA 1
ATOM 3295 C C . LEU B 1 250 ? -12.57241 35.40025 37.34146 1.000 30.01659 250 LEU C C 1
ATOM 3296 O O . LEU B 1 250 ? -11.54551 35.30292 38.02118 1.000 46.96788 250 LEU C O 1
ATOM 3298 N N . ASN B 1 251 ? -13.60142 34.56675 37.45563 1.000 62.61697 251 ASN C N 1
ATOM 3299 C CA . ASN B 1 251 ? -13.54955 33.45203 38.39211 1.000 32.70045 251 ASN C CA 1
ATOM 3300 C C . ASN B 1 251 ? -12.47780 32.45473 37.96076 1.000 33.24797 251 ASN C C 1
ATOM 3301 O O . ASN B 1 251 ? -12.56329 31.86968 36.87599 1.000 62.84290 251 ASN C O 1
ATOM 3306 N N . ARG B 1 252 ? -11.47402 32.26310 38.81965 1.000 50.12829 252 ARG C N 1
ATOM 3307 C CA . ARG B 1 252 ? -10.31237 31.42091 38.52649 1.000 33.62157 252 ARG C CA 1
ATOM 3308 C C . ARG B 1 252 ? -9.64743 31.84106 37.21466 1.000 32.19085 252 ARG C C 1
ATOM 3309 O O . ARG B 1 252 ? -9.35070 31.02116 36.34261 1.000 56.20857 252 ARG C O 1
ATOM 3317 N N . GLY B 1 253 ? -9.41950 33.14365 37.07956 1.000 46.00266 253 GLY C N 1
ATOM 3318 C CA . GLY B 1 253 ? -8.74309 33.67692 35.90990 1.000 39.84818 253 GLY C CA 1
ATOM 3319 C C . GLY B 1 253 ? -8.24474 35.07774 36.18289 1.000 46.08076 253 GLY C C 1
ATOM 3320 O O . GLY B 1 253 ? -8.58872 35.69976 37.19202 1.000 48.22431 253 GLY C O 1
ATOM 3321 N N . SER B 1 254 ? -7.42371 35.57033 35.25635 1.000 48.75350 254 SER C N 1
ATOM 3322 C CA . SER B 1 254 ? -6.81157 36.89117 35.36275 1.000 72.59607 254 SER C CA 1
ATOM 3323 C C . SER B 1 254 ? -7.54622 37.85106 34.43400 1.000 52.54138 254 SER C C 1
ATOM 3324 O O . SER B 1 254 ? -7.42428 37.75523 33.20807 1.000 62.84938 254 SER C O 1
ATOM 3327 N N . LEU B 1 255 ? -8.31072 38.77561 35.02071 1.000 63.58987 255 LEU C N 1
ATOM 3328 C CA . LEU B 1 255 ? -8.99549 39.78073 34.21474 1.000 49.28045 255 LEU C CA 1
ATOM 3329 C C . LEU B 1 255 ? -8.00225 40.73316 33.56172 1.000 95.67929 255 LEU C C 1
ATOM 3330 O O . LEU B 1 255 ? -8.21980 41.18566 32.43138 1.000 83.09386 255 LEU C O 1
ATOM 3335 N N . VAL B 1 256 ? -6.91614 41.06386 34.26468 1.000 57.26960 256 VAL C N 1
ATOM 3336 C CA . VAL B 1 256 ? -5.86444 41.87850 33.66262 1.000 62.69014 256 VAL C CA 1
ATOM 3337 C C . VAL B 1 256 ? -5.30898 41.19359 32.42109 1.000 67.12060 256 VAL C C 1
ATOM 3338 O O . VAL B 1 256 ? -5.13063 41.82595 31.37377 1.000 55.09088 256 VAL C O 1
ATOM 3342 N N . ALA B 1 257 ? -5.04959 39.88667 32.50880 1.000 47.68902 257 ALA C N 1
ATOM 3343 C CA . ALA B 1 257 ? -4.51013 39.16316 31.36153 1.000 60.22210 257 ALA C CA 1
ATOM 3344 C C . ALA B 1 257 ? -5.48484 39.16943 30.19085 1.000 64.46228 257 ALA C C 1
ATOM 3345 O O . ALA B 1 257 ? -5.07532 39.34143 29.03680 1.000 75.21330 257 ALA C O 1
ATOM 3347 N N . GLU B 1 258 ? -6.77640 38.97893 30.46613 1.000 63.76622 258 GLU C N 1
ATOM 3348 C CA . GLU B 1 258 ? -7.76631 38.95977 29.39407 1.000 96.69971 258 GLU C CA 1
ATOM 3349 C C . GLU B 1 258 ? -7.89769 40.32928 28.73769 1.000 61.74601 258 GLU C C 1
ATOM 3350 O O . GLU B 1 258 ? -7.84832 40.44902 27.50796 1.000 88.09291 258 GLU C O 1
ATOM 3352 N N . LEU B 1 259 ? -8.05984 41.37662 29.54416 1.000 71.40934 259 LEU C N 1
ATOM 3353 C CA . LEU B 1 259 ? -8.35792 42.71145 29.04343 1.000 71.43322 259 LEU C CA 1
ATOM 3354 C C . LEU B 1 259 ? -7.12397 43.58718 28.86150 1.000 79.29575 259 LEU C C 1
ATOM 3355 O O . LEU B 1 259 ? -7.25003 44.70299 28.34755 1.000 91.82550 259 LEU C O 1
ATOM 3357 N N . GLY B 1 260 ? -5.94419 43.12013 29.26518 1.000 114.99224 260 GLY C N 1
ATOM 3358 C CA . GLY B 1 260 ? -4.73560 43.91576 29.10913 1.000 55.87152 260 GLY C CA 1
ATOM 3359 C C . GLY B 1 260 ? -4.77004 45.24171 29.83448 1.000 50.43755 260 GLY C C 1
ATOM 3360 O O . GLY B 1 260 ? -4.10242 46.19205 29.41187 1.000 109.36457 260 GLY C O 1
ATOM 3361 N N . VAL B 1 261 ? -5.53280 45.33280 30.91822 1.000 72.34405 261 VAL C N 1
ATOM 3362 C CA . VAL B 1 261 ? -5.70479 46.59035 31.63475 1.000 104.49050 261 VAL C CA 1
ATOM 3363 C C . VAL B 1 261 ? -4.53051 46.80854 32.57794 1.000 39.19385 261 VAL C C 1
ATOM 3364 O O . VAL B 1 261 ? -4.02091 45.86648 33.19603 1.000 103.42323 261 VAL C O 1
ATOM 3366 N N . ALA B 1 262 ? -4.09520 48.06504 32.68364 1.000 107.59414 262 ALA C N 1
ATOM 3367 C CA . ALA B 1 262 ? -3.02835 48.50108 33.56911 1.000 48.90197 262 ALA C CA 1
ATOM 3368 C C . ALA B 1 262 ? -3.56410 49.55188 34.52963 1.000 90.12220 262 ALA C C 1
ATOM 3369 O O . ALA B 1 262 ? -4.54186 50.24408 34.21862 1.000 63.92853 262 ALA C O 1
ATOM 3371 N N . PRO B 1 263 ? -2.94229 49.70626 35.70232 1.000 63.80593 263 PRO C N 1
ATOM 3372 C CA . PRO B 1 263 ? -3.45116 50.67694 36.67767 1.000 87.65215 263 PRO C CA 1
ATOM 3373 C C . PRO B 1 263 ? -3.49005 52.08694 36.10284 1.000 66.24554 263 PRO C C 1
ATOM 3374 O O . PRO B 1 263 ? -2.73539 52.42596 35.18866 1.000 68.74782 263 PRO C O 1
ATOM 3376 N N . ASP B 1 264 ? -4.39106 52.92621 36.62625 1.000 105.97358 264 ASP C N 1
ATOM 3377 C CA . ASP B 1 264 ? -4.71498 54.30637 36.17831 1.000 65.42621 264 ASP C CA 1
ATOM 3378 C C . ASP B 1 264 ? -5.67253 54.33813 34.99682 1.000 100.26648 264 ASP C C 1
ATOM 3379 O O . ASP B 1 264 ? -6.06212 55.43407 34.56201 1.000 80.02466 264 ASP C O 1
ATOM 3381 N N . ALA B 1 265 ? -6.06385 53.19630 34.45578 1.000 91.14880 265 ALA C N 1
ATOM 3382 C CA . ALA B 1 265 ? -6.92184 53.18468 33.27458 1.000 87.54769 265 ALA C CA 1
ATOM 3383 C C . ALA B 1 265 ? -8.36766 53.54536 33.63361 1.000 76.12527 265 ALA C C 1
ATOM 3384 O O . ALA B 1 265 ? -8.82949 53.25694 34.73927 1.000 68.10685 265 ALA C O 1
ATOM 3386 N N . PRO B 1 266 ? -9.08196 54.24842 32.75694 1.000 71.54190 266 PRO C N 1
ATOM 3387 C CA . PRO B 1 266 ? -10.40749 54.74138 33.15407 1.000 40.08802 266 PRO C CA 1
ATOM 3388 C C . PRO B 1 266 ? -11.39446 53.60200 33.34705 1.000 110.55172 266 PRO C C 1
ATOM 3389 O O . PRO B 1 266 ? -11.26099 52.52250 32.76550 1.000 47.07781 266 PRO C O 1
ATOM 3393 N N . VAL B 1 267 ? -12.37636 53.84640 34.20862 1.000 64.88193 267 VAL C N 1
ATOM 3394 C CA . VAL B 1 267 ? -13.49318 52.93392 34.41709 1.000 116.07533 267 VAL C CA 1
ATOM 3395 C C . VAL B 1 267 ? -14.75151 53.77251 34.57364 1.000 92.09056 267 VAL C C 1
ATOM 3396 O O . VAL B 1 267 ? -14.74669 54.79652 35.26362 1.000 78.04294 267 VAL C O 1
ATOM 3398 N N . GLU B 1 268 ? -15.82653 53.35544 33.91490 1.000 59.43578 268 GLU C N 1
ATOM 3399 C CA . GLU B 1 268 ? -17.07644 54.10170 33.93907 1.000 74.86799 268 GLU C CA 1
ATOM 3400 C C . GLU B 1 268 ? -18.21412 53.14332 34.24108 1.000 91.67392 268 GLU C C 1
ATOM 3401 O O . GLU B 1 268 ? -18.43043 52.18098 33.49802 1.000 55.61220 268 GLU C O 1
ATOM 3403 N N . VAL B 1 269 ? -18.93305 53.40531 35.32815 1.000 45.61097 269 VAL C N 1
ATOM 3404 C CA . VAL B 1 269 ? -20.12679 52.65142 35.68410 1.000 50.65815 269 VAL C CA 1
ATOM 3405 C C . VAL B 1 269 ? -21.33501 53.42019 35.17262 1.000 67.58661 269 VAL C C 1
ATOM 3406 O O . VAL B 1 269 ? -21.49661 54.61314 35.46943 1.000 65.73022 269 VAL C O 1
ATOM 3408 N N . HIS B 1 270 ? -22.17633 52.73981 34.40124 1.000 117.04288 270 HIS C N 1
ATOM 3409 C CA . HIS B 1 270 ? -23.32877 53.36017 33.75909 1.000 70.58814 270 HIS C CA 1
ATOM 3410 C C . HIS B 1 270 ? -24.59750 53.17432 34.58329 1.000 59.36704 270 HIS C C 1
ATOM 3411 O O . HIS B 1 270 ? -25.04823 54.09934 35.26117 1.000 68.95886 270 HIS C O 1
ATOM 3418 N N . ALA C 1 5 ? 18.02443 35.08107 75.81435 1.000 50.20757 5 ALA D N 1
ATOM 3419 C CA . ALA C 1 5 ? 19.26671 34.32142 75.67459 1.000 57.41828 5 ALA D CA 1
ATOM 3420 C C . ALA C 1 5 ? 19.69137 34.03504 74.22451 1.000 40.38109 5 ALA D C 1
ATOM 3421 O O . ALA C 1 5 ? 20.79574 34.39451 73.83525 1.000 30.47153 5 ALA D O 1
ATOM 3423 N N . PRO C 1 6 ? 18.82997 33.39645 73.43198 1.000 44.28120 6 PRO D N 1
ATOM 3424 C CA . PRO C 1 6 ? 19.31071 32.79048 72.18572 1.000 39.76130 6 PRO D CA 1
ATOM 3425 C C . PRO C 1 6 ? 19.77544 33.84483 71.19447 1.000 27.77444 6 PRO D C 1
ATOM 3426 O O . PRO C 1 6 ? 19.26181 34.96515 71.15595 1.000 61.95514 6 PRO D O 1
ATOM 3430 N N . ARG C 1 7 ? 20.77360 33.47403 70.39867 1.000 55.36469 7 ARG D N 1
ATOM 3431 C CA . ARG C 1 7 ? 21.28043 34.36472 69.36926 1.000 56.01515 7 ARG D CA 1
ATOM 3432 C C . ARG C 1 7 ? 20.22975 34.58594 68.28721 1.000 47.83833 7 ARG D C 1
ATOM 3433 O O . ARG C 1 7 ? 19.33427 33.76529 68.07154 1.000 67.08979 7 ARG D O 1
ATOM 3441 N N . VAL C 1 8 ? 20.33846 35.72397 67.61261 1.000 38.80620 8 VAL D N 1
ATOM 3442 C CA . VAL C 1 8 ? 19.55978 35.95911 66.40395 1.000 47.45179 8 VAL D CA 1
ATOM 3443 C C . VAL C 1 8 ? 20.22324 35.21447 65.25491 1.000 42.78961 8 VAL D C 1
ATOM 3444 O O . VAL C 1 8 ? 21.44678 35.27364 65.08577 1.000 26.61839 8 VAL D O 1
ATOM 3448 N N . VAL C 1 9 ? 19.42349 34.50124 64.46999 1.000 27.74491 9 VAL D N 1
ATOM 3449 C CA . VAL C 1 9 ? 19.91794 33.75673 63.31930 1.000 32.50737 9 VAL D CA 1
ATOM 3450 C C . VAL C 1 9 ? 19.63072 34.56862 62.06424 1.000 36.29114 9 VAL D C 1
ATOM 3451 O O . VAL C 1 9 ? 18.46839 34.85555 61.75551 1.000 42.56201 9 VAL D O 1
ATOM 3455 N N . ALA C 1 10 ? 20.68524 34.92897 61.33670 1.000 35.74790 10 ALA D N 1
ATOM 3456 C CA . ALA C 1 10 ? 20.56490 35.58410 60.04045 1.000 34.84910 10 ALA D CA 1
ATOM 3457 C C . ALA C 1 10 ? 20.77068 34.54119 58.95007 1.000 22.91473 10 ALA D C 1
ATOM 3458 O O . ALA C 1 10 ? 21.74542 33.78334 58.98701 1.000 47.67342 10 ALA D O 1
ATOM 3460 N N . PHE C 1 11 ? 19.86141 34.51267 57.97769 1.000 27.91928 11 PHE D N 1
ATOM 3461 C CA . PHE C 1 11 ? 19.65842 33.33411 57.14218 1.000 18.83470 11 PHE D CA 1
ATOM 3462 C C . PHE C 1 11 ? 19.79175 33.68275 55.66668 1.000 32.60377 11 PHE D C 1
ATOM 3463 O O . PHE C 1 11 ? 19.01639 34.49209 55.15177 1.000 36.59330 11 PHE D O 1
ATOM 3471 N N . LEU C 1 12 ? 20.74113 33.04144 54.97957 1.000 25.59581 12 LEU D N 1
ATOM 3472 C CA . LEU C 1 12 ? 20.94297 33.25112 53.55048 1.000 25.85542 12 LEU D CA 1
ATOM 3473 C C . LEU C 1 12 ? 21.10729 31.90875 52.85078 1.000 39.77563 12 LEU D C 1
ATOM 3474 O O . LEU C 1 12 ? 21.72463 30.99077 53.39606 1.000 23.92585 12 LEU D O 1
ATOM 3479 N N . SER C 1 13 ? 20.55908 31.79968 51.64153 1.000 19.45213 13 SER D N 1
ATOM 3480 C CA . SER C 1 13 ? 20.68559 30.58117 50.84859 1.000 14.35349 13 SER D CA 1
ATOM 3481 C C . SER C 1 13 ? 20.32604 30.89168 49.39926 1.000 33.28956 13 SER D C 1
ATOM 3482 O O . SER C 1 13 ? 19.92244 32.00687 49.06186 1.000 23.53457 13 SER D O 1
ATOM 3485 N N . ASP C 1 14 ? 20.49564 29.88937 48.53478 1.000 28.65729 14 ASP D N 1
ATOM 3486 C CA . ASP C 1 14 ? 20.07053 29.96275 47.14195 1.000 27.20648 14 ASP D CA 1
ATOM 3487 C C . ASP C 1 14 ? 18.86278 29.07177 46.87413 1.000 31.51632 14 ASP D C 1
ATOM 3488 O O . ASP C 1 14 ? 18.57139 28.75402 45.71712 1.000 23.88944 14 ASP D O 1
ATOM 3493 N N . VAL C 1 15 ? 18.15734 28.66310 47.92998 1.000 37.72994 15 VAL D N 1
ATOM 3494 C CA . VAL C 1 15 ? 17.06714 27.70234 47.79513 1.000 47.48862 15 VAL D CA 1
ATOM 3495 C C . VAL C 1 15 ? 15.76120 28.37756 47.38421 1.000 46.29766 15 VAL D C 1
ATOM 3496 O O . VAL C 1 15 ? 14.97205 27.79474 46.63115 1.000 46.27065 15 VAL D O 1
ATOM 3500 N N . GLY C 1 16 ? 15.50909 29.59380 47.84500 1.000 64.79155 16 GLY D N 1
ATOM 3501 C CA . GLY C 1 16 ? 14.39651 30.38084 47.35207 1.000 30.46514 16 GLY D CA 1
ATOM 3502 C C . GLY C 1 16 ? 13.27832 30.52939 48.36893 1.000 64.13936 16 GLY D C 1
ATOM 3503 O O . GLY C 1 16 ? 13.38333 30.13120 49.53260 1.000 35.03923 16 GLY D O 1
ATOM 3504 N N . THR C 1 17 ? 12.18656 31.14032 47.89872 1.000 17.66254 17 THR D N 1
ATOM 3505 C CA . THR C 1 17 ? 10.99126 31.36711 48.70160 1.000 48.46117 17 THR D CA 1
ATOM 3506 C C . THR C 1 17 ? 9.73501 30.83526 48.02049 1.000 20.66771 17 THR D C 1
ATOM 3507 O O . THR C 1 17 ? 8.62665 31.06644 48.51803 1.000 45.23888 17 THR D O 1
ATOM 3511 N N . HIS C 1 18 ? 9.88134 30.12321 46.90794 1.000 25.45923 18 HIS D N 1
ATOM 3512 C CA . HIS C 1 18 ? 8.76858 29.69655 46.07238 1.000 41.40812 18 HIS D CA 1
ATOM 3513 C C . HIS C 1 18 ? 8.10049 28.42068 46.56716 1.000 43.40691 18 HIS D C 1
ATOM 3514 O O . HIS C 1 18 ? 7.10647 27.99059 45.97134 1.000 39.76852 18 HIS D O 1
ATOM 3521 N N . ASP C 1 19 ? 8.61898 27.80411 47.62456 1.000 32.01964 19 ASP D N 1
ATOM 3522 C CA . ASP C 1 19 ? 8.02457 26.58985 48.17491 1.000 55.27928 19 ASP D CA 1
ATOM 3523 C C . ASP C 1 19 ? 8.42819 26.48190 49.64717 1.000 23.94268 19 ASP D C 1
ATOM 3524 O O . ASP C 1 19 ? 8.85960 27.46154 50.25468 1.000 37.47386 19 ASP D O 1
ATOM 3529 N N . GLU C 1 20 ? 8.27366 25.28395 50.21024 1.000 33.81152 20 GLU D N 1
ATOM 3530 C CA . GLU C 1 20 ? 8.34187 25.06630 51.64954 1.000 31.04482 20 GLU D CA 1
ATOM 3531 C C . GLU C 1 20 ? 9.75874 24.95341 52.20547 1.000 24.04411 20 GLU D C 1
ATOM 3532 O O . GLU C 1 20 ? 9.91678 24.98854 53.43089 1.000 34.25067 20 GLU D O 1
ATOM 3538 N N . ALA C 1 21 ? 10.78167 24.82473 51.35475 1.000 24.57207 21 ALA D N 1
ATOM 3539 C CA . ALA C 1 21 ? 12.09201 24.36490 51.81906 1.000 30.54950 21 ALA D CA 1
ATOM 3540 C C . ALA C 1 21 ? 12.68348 25.28368 52.88849 1.000 31.32568 21 ALA D C 1
ATOM 3541 O O . ALA C 1 21 ? 13.07228 24.82451 53.97454 1.000 36.55385 21 ALA D O 1
ATOM 3543 N N . THR C 1 22 ? 12.76138 26.58693 52.60004 1.000 22.73684 22 THR D N 1
ATOM 3544 C CA . THR C 1 22 ? 13.28348 27.53007 53.58632 1.000 29.60813 22 THR D CA 1
ATOM 3545 C C . THR C 1 22 ? 12.43499 27.51855 54.85173 1.000 25.99808 22 THR D C 1
ATOM 3546 O O . THR C 1 22 ? 12.96259 27.60009 55.97026 1.000 28.97156 22 THR D O 1
ATOM 3550 N N . GLY C 1 23 ? 11.11489 27.41406 54.69100 1.000 29.30946 23 GLY D N 1
ATOM 3551 C CA . GLY C 1 23 ? 10.24002 27.31845 55.84758 1.000 16.75967 23 GLY D CA 1
ATOM 3552 C C . GLY C 1 23 ? 10.52281 26.09228 56.69329 1.000 31.95853 23 GLY D C 1
ATOM 3553 O O . GLY C 1 23 ? 10.45369 26.14324 57.92371 1.000 32.06573 23 GLY D O 1
ATOM 3554 N N . LEU C 1 24 ? 10.81647 24.96193 56.04222 1.000 42.20043 24 LEU D N 1
ATOM 3555 C CA . LEU C 1 24 ? 11.16833 23.75741 56.79032 1.000 47.10152 24 LEU D CA 1
ATOM 3556 C C . LEU C 1 24 ? 12.47868 23.93535 57.54544 1.000 35.87121 24 LEU D C 1
ATOM 3557 O O . LEU C 1 24 ? 12.61654 23.46495 58.68377 1.000 25.89563 24 LEU D O 1
ATOM 3562 N N . CYS C 1 25 ? 13.45637 24.60773 56.92836 1.000 25.55150 25 CYS D N 1
ATOM 3563 C CA . CYS C 1 25 ? 14.68614 24.91640 57.65482 1.000 46.32325 25 CYS D CA 1
ATOM 3564 C C . CYS C 1 25 ? 14.39776 25.76195 58.89042 1.000 27.88801 25 CYS D C 1
ATOM 3565 O O . CYS C 1 25 ? 14.92419 25.49046 59.97816 1.000 22.34800 25 CYS D O 1
ATOM 3568 N N . LYS C 1 26 ? 13.55798 26.78939 58.74089 1.000 28.85000 26 LYS D N 1
ATOM 3569 C CA . LYS C 1 26 ? 13.22565 27.64573 59.87804 1.000 28.50757 26 LYS D CA 1
ATOM 3570 C C . LYS C 1 26 ? 12.49695 26.86791 60.96791 1.000 36.10690 26 LYS D C 1
ATOM 3571 O O . LYS C 1 26 ? 12.74389 27.07483 62.16309 1.000 26.35202 26 LYS D O 1
ATOM 3577 N N . GLY C 1 27 ? 11.57382 25.98971 60.57518 1.000 35.88414 27 GLY D N 1
ATOM 3578 C CA . GLY C 1 27 ? 10.90292 25.14936 61.55322 1.000 11.09550 27 GLY D CA 1
ATOM 3579 C C . GLY C 1 27 ? 11.86855 24.25100 62.30232 1.000 38.24283 27 GLY D C 1
ATOM 3580 O O . GLY C 1 27 ? 11.72927 24.03814 63.50816 1.000 26.44302 27 GLY D O 1
ATOM 3581 N N . LEU C 1 28 ? 12.83562 23.67232 61.58391 1.000 18.14804 28 LEU D N 1
ATOM 3582 C CA . LEU C 1 28 ? 13.86743 22.86556 62.23235 1.000 34.06849 28 LEU D CA 1
ATOM 3583 C C . LEU C 1 28 ? 14.65807 23.69238 63.23716 1.000 38.50607 28 LEU D C 1
ATOM 3584 O O . LEU C 1 28 ? 14.95702 23.23285 64.34845 1.000 40.85690 28 LEU D O 1
ATOM 3589 N N . MET C 1 29 ? 15.02259 24.91680 62.84678 1.000 33.30505 29 MET D N 1
ATOM 3590 C CA . MET C 1 29 ? 15.75541 25.79275 63.75535 1.000 36.56654 29 MET D CA 1
ATOM 3591 C C . MET C 1 29 ? 14.94420 26.08846 65.00855 1.000 45.76258 29 MET D C 1
ATOM 3592 O O . MET C 1 29 ? 15.47581 26.05265 66.12506 1.000 25.58549 29 MET D O 1
ATOM 3597 N N . SER C 1 30 ? 13.65278 26.38436 64.84178 1.000 35.51903 30 SER D N 1
ATOM 3598 C CA . SER C 1 30 ? 12.80155 26.65918 65.99481 1.000 29.46436 30 SER D CA 1
ATOM 3599 C C . SER C 1 30 ? 12.58833 25.41199 66.84458 1.000 26.63423 30 SER D C 1
ATOM 3600 O O . SER C 1 30 ? 12.37814 25.51950 68.05827 1.000 37.43233 30 SER D O 1
ATOM 3603 N N . ARG C 1 31 ? 12.62019 24.22879 66.22696 1.000 27.20701 31 ARG D N 1
ATOM 3604 C CA . ARG C 1 31 ? 12.59867 22.98616 66.99213 1.000 47.36265 31 ARG D CA 1
ATOM 3605 C C . ARG C 1 31 ? 13.84112 22.86399 67.86424 1.000 40.45679 31 ARG D C 1
ATOM 3606 O O . ARG C 1 31 ? 13.75285 22.53092 69.05270 1.000 29.93886 31 ARG D O 1
ATOM 3614 N N . ILE C 1 32 ? 15.01421 23.12248 67.28168 1.000 44.88619 32 ILE D N 1
ATOM 3615 C CA . ILE C 1 32 ? 16.26086 23.00710 68.03362 1.000 22.22604 32 ILE D CA 1
ATOM 3616 C C . ILE C 1 32 ? 16.36633 24.12223 69.06783 1.000 41.21863 32 ILE D C 1
ATOM 3617 O O . ILE C 1 32 ? 16.71685 23.88410 70.23024 1.000 35.53740 32 ILE D O 1
ATOM 3622 N N . CYS C 1 33 ? 16.04918 25.35435 68.66583 1.000 33.19034 33 CYS D N 1
ATOM 3623 C CA . CYS C 1 33 ? 16.17781 26.53246 69.52253 1.000 45.47315 33 CYS D CA 1
ATOM 3624 C C . CYS C 1 33 ? 14.82076 27.21324 69.64171 1.000 45.69917 33 CYS D C 1
ATOM 3625 O O . CYS C 1 33 ? 14.48925 28.10477 68.84394 1.000 36.25426 33 CYS D O 1
ATOM 3628 N N . PRO C 1 34 ? 13.99862 26.81569 70.61200 1.000 45.49612 34 PRO D N 1
ATOM 3629 C CA . PRO C 1 34 ? 12.70531 27.48376 70.80464 1.000 30.45968 34 PRO D CA 1
ATOM 3630 C C . PRO C 1 34 ? 12.88413 28.96289 71.11198 1.000 46.42678 34 PRO D C 1
ATOM 3631 O O . PRO C 1 34 ? 13.79792 29.36181 71.83723 1.000 46.31827 34 PRO D O 1
ATOM 3635 N N . GLY C 1 35 ? 11.99003 29.77616 70.55435 1.000 30.56930 35 GLY D N 1
ATOM 3636 C CA . GLY C 1 35 ? 12.04874 31.20794 70.76617 1.000 32.83385 35 GLY D CA 1
ATOM 3637 C C . GLY C 1 35 ? 13.11819 31.92673 69.97862 1.000 40.08429 35 GLY D C 1
ATOM 3638 O O . GLY C 1 35 ? 13.41948 33.08474 70.27790 1.000 54.33591 35 GLY D O 1
ATOM 3639 N N . VAL C 1 36 ? 13.69922 31.27749 68.97511 1.000 54.36760 36 VAL D N 1
ATOM 3640 C CA . VAL C 1 36 ? 14.76759 31.88152 68.18825 1.000 62.81706 36 VAL D CA 1
ATOM 3641 C C . VAL C 1 36 ? 14.17650 32.87605 67.19806 1.000 26.06208 36 VAL D C 1
ATOM 3642 O O . VAL C 1 36 ? 13.07210 32.68336 66.67433 1.000 48.95629 36 VAL D O 1
ATOM 3646 N N . THR C 1 37 ? 14.90738 33.95956 66.95506 1.000 60.31960 37 THR D N 1
ATOM 3647 C CA . THR C 1 37 ? 14.54033 34.95314 65.95569 1.000 28.51331 37 THR D CA 1
ATOM 3648 C C . THR C 1 37 ? 15.34531 34.69167 64.68977 1.000 33.32641 37 THR D C 1
ATOM 3649 O O . THR C 1 37 ? 16.57985 34.65875 64.73181 1.000 45.66152 37 THR D O 1
ATOM 3653 N N . ILE C 1 38 ? 14.64955 34.50219 63.57271 1.000 31.68200 38 ILE D N 1
ATOM 3654 C CA . ILE C 1 38 ? 15.28001 34.24816 62.28384 1.000 39.83881 38 ILE D CA 1
ATOM 3655 C C . ILE C 1 38 ? 14.96724 35.41923 61.36412 1.000 20.17983 38 ILE D C 1
ATOM 3656 O O . ILE C 1 38 ? 13.80272 35.65830 61.01926 1.000 41.29278 38 ILE D O 1
ATOM 3661 N N . ILE C 1 39 ? 16.00940 36.14383 60.96891 1.000 38.87483 39 ILE D N 1
ATOM 3662 C CA . ILE C 1 39 ? 15.91384 37.23858 60.01042 1.000 31.60640 39 ILE D CA 1
ATOM 3663 C C . ILE C 1 39 ? 16.49028 36.75074 58.68753 1.000 29.16027 39 ILE D C 1
ATOM 3664 O O . ILE C 1 39 ? 17.65781 36.33451 58.62849 1.000 35.29299 39 ILE D O 1
ATOM 3669 N N . ASP C 1 40 ? 15.67206 36.78490 57.63048 1.000 32.78267 40 ASP D N 1
ATOM 3670 C CA . ASP C 1 40 ? 16.17682 36.43061 56.31256 1.000 16.96488 40 ASP D CA 1
ATOM 3671 C C . ASP C 1 40 ? 17.01662 37.56914 55.76572 1.000 44.68342 40 ASP D C 1
ATOM 3672 O O . ASP C 1 40 ? 16.59918 38.73276 55.78672 1.000 34.01340 40 ASP D O 1
ATOM 3677 N N . ILE C 1 41 ? 18.21785 37.23408 55.31278 1.000 41.56907 41 ILE D N 1
ATOM 3678 C CA . ILE C 1 41 ? 19.06397 38.16735 54.59592 1.000 35.49930 41 ILE D CA 1
ATOM 3679 C C . ILE C 1 41 ? 18.60709 38.12145 53.13983 1.000 25.93582 41 ILE D C 1
ATOM 3680 O O . ILE C 1 41 ? 18.15300 39.12809 52.57867 1.000 38.50320 41 ILE D O 1
ATOM 3685 N N . THR C 1 42 ? 18.69579 36.93999 52.53202 1.000 33.35784 42 THR D N 1
ATOM 3686 C CA . THR C 1 42 ? 17.98518 36.65092 51.29163 1.000 19.64284 42 THR D CA 1
ATOM 3687 C C . THR C 1 42 ? 18.09570 35.16250 51.00831 1.000 73.92359 42 THR D C 1
ATOM 3688 O O . THR C 1 42 ? 19.02302 34.49014 51.46597 1.000 38.55045 42 THR D O 1
ATOM 3692 N N . HIS C 1 43 ? 17.13069 34.65737 50.24428 1.000 20.10945 43 HIS D N 1
ATOM 3693 C CA . HIS C 1 43 ? 17.19335 33.29534 49.73333 1.000 29.08873 43 HIS D CA 1
ATOM 3694 C C . HIS C 1 43 ? 17.10683 33.28991 48.21334 1.000 18.82997 43 HIS D C 1
ATOM 3695 O O . HIS C 1 43 ? 16.83839 32.24704 47.60911 1.000 25.13631 43 HIS D O 1
ATOM 3702 N N . GLN C 1 44 ? 17.34922 34.44321 47.58974 1.000 24.85404 44 GLN D N 1
ATOM 3703 C CA . GLN C 1 44 ? 17.30418 34.60358 46.14479 1.000 58.23923 44 GLN D CA 1
ATOM 3704 C C . GLN C 1 44 ? 18.69260 34.64514 45.52025 1.000 21.91288 44 GLN D C 1
ATOM 3705 O O . GLN C 1 44 ? 18.84508 35.15412 44.40433 1.000 37.79394 44 GLN D O 1
ATOM 3707 N N . VAL C 1 45 ? 19.70678 34.14725 46.22190 1.000 41.85628 45 VAL D N 1
ATOM 3708 C CA . VAL C 1 45 ? 21.02180 33.95805 45.61906 1.000 36.83760 45 VAL D CA 1
ATOM 3709 C C . VAL C 1 45 ? 20.80465 33.09648 44.38277 1.000 15.19541 45 VAL D C 1
ATOM 3710 O O . VAL C 1 45 ? 20.07894 32.09362 44.45700 1.000 62.82407 45 VAL D O 1
ATOM 3714 N N . PRO C 1 46 ? 21.36113 33.46096 43.22916 1.000 58.36386 46 PRO D N 1
ATOM 3715 C CA . PRO C 1 46 ? 21.26916 32.57139 42.06899 1.000 24.93286 46 PRO D CA 1
ATOM 3716 C C . PRO C 1 46 ? 21.81154 31.19816 42.42417 1.000 46.75964 46 PRO D C 1
ATOM 3717 O O . PRO C 1 46 ? 22.78371 31.06724 43.17105 1.000 42.34970 46 PRO D O 1
ATOM 3721 N N . ALA C 1 47 ? 21.14019 30.16884 41.91671 1.000 20.35657 47 ALA D N 1
ATOM 3722 C CA . ALA C 1 47 ? 21.57308 28.79437 42.13812 1.000 37.63727 47 ALA D CA 1
ATOM 3723 C C . ALA C 1 47 ? 23.06065 28.61871 41.80329 1.000 22.23486 47 ALA D C 1
ATOM 3724 O O . ALA C 1 47 ? 23.59025 29.25683 40.88626 1.000 61.83795 47 ALA D O 1
ATOM 3726 N N . PHE C 1 48 ? 23.74199 27.86494 42.67752 1.000 38.14278 48 PHE D N 1
ATOM 3727 C CA . PHE C 1 48 ? 25.12279 27.39221 42.76007 1.000 63.25198 48 PHE D CA 1
ATOM 3728 C C . PHE C 1 48 ? 26.11065 28.55136 42.91012 1.000 40.19610 48 PHE D C 1
ATOM 3729 O O . PHE C 1 48 ? 27.30976 28.31398 42.89429 1.000 55.87596 48 PHE D O 1
ATOM 3737 N N . ASP C 1 49 ? 25.64919 29.78997 43.09138 1.000 61.44131 49 ASP D N 1
ATOM 3738 C CA . ASP C 1 49 ? 26.49707 30.98023 42.95732 1.000 38.11273 49 ASP D CA 1
ATOM 3739 C C . ASP C 1 49 ? 27.10939 31.36459 44.30582 1.000 61.80304 49 ASP D C 1
ATOM 3740 O O . ASP C 1 49 ? 26.57368 32.19492 45.04140 1.000 47.51143 49 ASP D O 1
ATOM 3745 N N . VAL C 1 50 ? 28.27843 30.78623 44.60350 1.000 46.00774 50 VAL D N 1
ATOM 3746 C CA . VAL C 1 50 ? 28.95081 31.04150 45.87919 1.000 35.27711 50 VAL D CA 1
ATOM 3747 C C . VAL C 1 50 ? 29.50187 32.46624 45.93957 1.000 29.75148 50 VAL D C 1
ATOM 3748 O O . VAL C 1 50 ? 29.46588 33.11249 46.99475 1.000 44.66311 50 VAL D O 1
ATOM 3752 N N . VAL C 1 51 ? 30.04451 32.96741 44.82527 1.000 29.22198 51 VAL D N 1
ATOM 3753 C CA . VAL C 1 51 ? 30.63825 34.30375 44.80886 1.000 49.95506 51 VAL D CA 1
ATOM 3754 C C . VAL C 1 51 ? 29.58332 35.36427 45.09347 1.000 59.44587 51 VAL D C 1
ATOM 3755 O O . VAL C 1 51 ? 29.82343 36.31837 45.84875 1.000 59.65460 51 VAL D O 1
ATOM 3759 N N . GLU C 1 52 ? 28.40853 35.22740 44.47341 1.000 41.19689 52 GLU D N 1
ATOM 3760 C CA . GLU C 1 52 ? 27.32903 36.17910 44.70538 1.000 47.60981 52 GLU D CA 1
ATOM 3761 C C . GLU C 1 52 ? 26.93640 36.20835 46.17698 1.000 46.99308 52 GLU D C 1
ATOM 3762 O O . GLU C 1 52 ? 26.77987 37.28488 46.76919 1.000 37.23553 52 GLU D O 1
ATOM 3768 N N . GLY C 1 53 ? 26.79676 35.03160 46.78946 1.000 23.50689 53 GLY D N 1
ATOM 3769 C CA . GLY C 1 53 ? 26.45114 34.97919 48.19930 1.000 42.20917 53 GLY D CA 1
ATOM 3770 C C . GLY C 1 53 ? 27.52649 35.57540 49.08672 1.000 19.61384 53 GLY D C 1
ATOM 3771 O O . GLY C 1 53 ? 27.22274 36.25807 50.07068 1.000 40.42099 53 GLY D O 1
ATOM 3772 N N . ALA C 1 54 ? 28.79757 35.32591 48.75448 1.000 29.36578 54 ALA D N 1
ATOM 3773 C CA . ALA C 1 54 ? 29.89040 35.91591 49.52102 1.000 40.22660 54 ALA D CA 1
ATOM 3774 C C . ALA C 1 54 ? 29.84818 37.43529 49.44984 1.000 17.15701 54 ALA D C 1
ATOM 3775 O O . ALA C 1 54 ? 30.05946 38.11809 50.45869 1.000 50.57507 54 ALA D O 1
ATOM 3777 N N . LEU C 1 55 ? 29.56406 37.98319 48.26638 1.000 32.01738 55 LEU D N 1
ATOM 3778 C CA . LEU C 1 55 ? 29.37834 39.42784 48.15638 1.000 29.65208 55 LEU D CA 1
ATOM 3779 C C . LEU C 1 55 ? 28.20654 39.90408 49.00504 1.000 35.47532 55 LEU D C 1
ATOM 3780 O O . LEU C 1 55 ? 28.27947 40.96482 49.63514 1.000 57.23152 55 LEU D O 1
ATOM 3782 N N . MET C 1 56 ? 27.10554 39.14915 49.01231 1.000 31.06500 56 MET D N 1
ATOM 3783 C CA . MET C 1 56 ? 25.93558 39.56873 49.78135 1.000 26.19740 56 MET D CA 1
ATOM 3784 C C . MET C 1 56 ? 26.17139 39.49392 51.29077 1.000 33.23885 56 MET D C 1
ATOM 3785 O O . MET C 1 56 ? 25.50397 40.20558 52.04866 1.000 33.03295 56 MET D O 1
ATOM 3790 N N . LEU C 1 57 ? 27.10257 38.65553 51.74868 1.000 27.10245 57 LEU D N 1
ATOM 3791 C CA . LEU C 1 57 ? 27.32516 38.45059 53.17991 1.000 32.79265 57 LEU D CA 1
ATOM 3792 C C . LEU C 1 57 ? 28.36485 39.38928 53.79300 1.000 27.90448 57 LEU D C 1
ATOM 3793 O O . LEU C 1 57 ? 28.58700 39.32257 55.00789 1.000 29.78291 57 LEU D O 1
ATOM 3798 N N . GLU C 1 58 ? 28.99794 40.25779 52.99839 1.000 17.24110 58 GLU D N 1
ATOM 3799 C CA . GLU C 1 58 ? 30.12334 41.04937 53.49522 1.000 17.35377 58 GLU D CA 1
ATOM 3800 C C . GLU C 1 58 ? 29.72122 41.96091 54.64675 1.000 48.69326 58 GLU D C 1
ATOM 3801 O O . GLU C 1 58 ? 30.37717 41.97692 55.69202 1.000 32.13197 58 GLU D O 1
ATOM 3807 N N . ASP C 1 59 ? 28.64958 42.73065 54.47335 1.000 26.94661 59 ASP D N 1
ATOM 3808 C CA . ASP C 1 59 ? 28.21441 43.69352 55.47893 1.000 30.26624 59 ASP D CA 1
ATOM 3809 C C . ASP C 1 59 ? 27.38631 43.08057 56.59275 1.000 38.86690 59 ASP D C 1
ATOM 3810 O O . ASP C 1 59 ? 27.17485 43.74559 57.61031 1.000 33.64395 59 ASP D O 1
ATOM 3815 N N . VAL C 1 60 ? 26.94769 41.83669 56.44564 1.000 37.43438 60 VAL D N 1
ATOM 3816 C CA . VAL C 1 60 ? 26.07242 41.20112 57.42838 1.000 25.00379 60 VAL D CA 1
ATOM 3817 C C . VAL C 1 60 ? 26.68574 41.23983 58.82743 1.000 18.09912 60 VAL D C 1
ATOM 3818 O O . VAL C 1 60 ? 25.97171 41.57235 59.78506 1.000 40.51045 60 VAL D O 1
ATOM 3822 N N . PRO C 1 61 ? 27.97730 40.92498 59.01508 1.000 43.02057 61 PRO D N 1
ATOM 3823 C CA . PRO C 1 61 ? 28.54027 41.02487 60.37533 1.000 36.64978 61 PRO D CA 1
ATOM 3824 C C . PRO C 1 61 ? 28.43502 42.40781 60.99995 1.000 45.88700 61 PRO D C 1
ATOM 3825 O O . PRO C 1 61 ? 28.16116 42.51477 62.20297 1.000 39.89281 61 PRO D O 1
ATOM 3829 N N . GLU C 1 62 ? 28.64135 43.47164 60.21821 1.000 29.78088 62 GLU D N 1
ATOM 3830 C CA . GLU C 1 62 ? 28.60674 44.82047 60.77731 1.000 32.80921 62 GLU D CA 1
ATOM 3831 C C . GLU C 1 62 ? 27.22080 45.16085 61.30064 1.000 47.73323 62 GLU D C 1
ATOM 3832 O O . GLU C 1 62 ? 27.06941 45.69714 62.40579 1.000 39.19334 62 GLU D O 1
ATOM 3838 N N . PHE C 1 63 ? 26.19402 44.85024 60.52023 1.000 31.10748 63 PHE D N 1
ATOM 3839 C CA . PHE C 1 63 ? 24.86199 45.34408 60.80893 1.000 38.76478 63 PHE D CA 1
ATOM 3840 C C . PHE C 1 63 ? 24.02713 44.35715 61.59872 1.000 29.40325 63 PHE D C 1
ATOM 3841 O O . PHE C 1 63 ? 22.81022 44.52052 61.67072 1.000 39.90202 63 PHE D O 1
ATOM 3849 N N . PHE C 1 64 ? 24.64232 43.33635 62.17837 1.000 27.45322 64 PHE D N 1
ATOM 3850 C CA . PHE C 1 64 ? 23.89747 42.47841 63.07385 1.000 37.17123 64 PHE D CA 1
ATOM 3851 C C . PHE C 1 64 ? 24.52946 42.50381 64.45873 1.000 26.62050 64 PHE D C 1
ATOM 3852 O O . PHE C 1 64 ? 25.71618 42.81674 64.59688 1.000 30.11153 64 PHE D O 1
ATOM 3860 N N . PRO C 1 65 ? 23.75893 42.21027 65.50388 1.000 39.16017 65 PRO D N 1
ATOM 3861 C CA . PRO C 1 65 ? 24.32241 42.21861 66.85855 1.000 19.83917 65 PRO D CA 1
ATOM 3862 C C . PRO C 1 65 ? 25.44490 41.20191 66.99187 1.000 46.19098 65 PRO D C 1
ATOM 3863 O O . PRO C 1 65 ? 25.65527 40.33677 66.13910 1.000 41.75138 65 PRO D O 1
ATOM 3867 N N . GLU C 1 66 ? 26.19530 41.32834 68.08639 1.000 30.38093 66 GLU D N 1
ATOM 3868 C CA . GLU C 1 66 ? 27.23179 40.34217 68.36077 1.000 43.32883 66 GLU D CA 1
ATOM 3869 C C . GLU C 1 66 ? 26.62681 38.99864 68.74410 1.000 43.83139 66 GLU D C 1
ATOM 3870 O O . GLU C 1 66 ? 27.22063 37.95137 68.46810 1.000 62.94897 66 GLU D O 1
ATOM 3876 N N . HIS C 1 67 ? 25.44676 39.00418 69.36031 1.000 44.56461 67 HIS D N 1
ATOM 3877 C CA . HIS C 1 67 ? 24.77222 37.76805 69.75402 1.000 31.67372 67 HIS D CA 1
ATOM 3878 C C . HIS C 1 67 ? 24.00105 37.19417 68.56336 1.000 41.19017 67 HIS D C 1
ATOM 3879 O O . HIS C 1 67 ? 22.77318 37.11688 68.54930 1.000 34.94106 67 HIS D O 1
ATOM 3886 N N . THR C 1 68 ? 24.75853 36.78693 67.54677 1.000 37.09814 68 THR D N 1
ATOM 3887 C CA . THR C 1 68 ? 24.19754 36.40132 66.26167 1.000 31.79299 68 THR D CA 1
ATOM 3888 C C . THR C 1 68 ? 24.84967 35.11986 65.75989 1.000 34.16419 68 THR D C 1
ATOM 3889 O O . THR C 1 68 ? 26.02450 34.85478 66.02897 1.000 58.26367 68 THR D O 1
ATOM 3893 N N . VAL C 1 69 ? 24.06130 34.31262 65.05145 1.000 37.14809 69 VAL D N 1
ATOM 3894 C CA . VAL C 1 69 ? 24.57055 33.27897 64.15837 1.000 18.56198 69 VAL D CA 1
ATOM 3895 C C . VAL C 1 69 ? 24.16380 33.65494 62.73933 1.000 19.82662 69 VAL D C 1
ATOM 3896 O O . VAL C 1 69 ? 22.97753 33.86577 62.46051 1.000 44.52588 69 VAL D O 1
ATOM 3900 N N . ILE C 1 70 ? 25.15133 33.76359 61.85672 1.000 32.39832 70 ILE D N 1
ATOM 3901 C CA . ILE C 1 70 ? 24.93649 33.97557 60.43109 1.000 50.06209 70 ILE D CA 1
ATOM 3902 C C . ILE C 1 70 ? 24.88876 32.60174 59.78055 1.000 51.13383 70 ILE D C 1
ATOM 3903 O O . ILE C 1 70 ? 25.92261 31.94635 59.62764 1.000 44.28241 70 ILE D O 1
ATOM 3908 N N . CYS C 1 71 ? 23.69894 3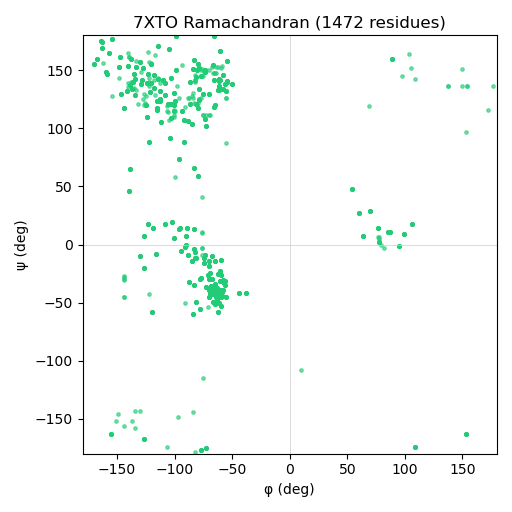2.17160 59.38251 1.000 43.81981 71 CYS D N 1
ATOM 3909 C CA . CYS C 1 71 ? 23.50557 30.87453 58.75092 1.000 16.52238 71 CYS D CA 1
ATOM 3910 C C . CYS C 1 71 ? 23.39557 31.07857 57.24822 1.000 27.17703 71 CYS D C 1
ATOM 3911 O O . CYS C 1 71 ? 22.44560 31.71016 56.77472 1.000 48.03954 71 CYS D O 1
ATOM 3914 N N . ALA C 1 72 ? 24.35904 30.55024 56.49877 1.000 25.28318 72 ALA D N 1
ATOM 3915 C CA . ALA C 1 72 ? 24.35611 30.74997 55.05797 1.000 17.84283 72 ALA D CA 1
ATOM 3916 C C . ALA C 1 72 ? 24.70707 29.44077 54.37905 1.000 36.53021 72 ALA D C 1
ATOM 3917 O O . ALA C 1 72 ? 25.65859 28.77246 54.78909 1.000 33.35856 72 ALA D O 1
ATOM 3919 N N . TYR C 1 73 ? 23.95237 29.06902 53.34754 1.000 23.92484 73 TYR D N 1
ATOM 3920 C CA . TYR C 1 73 ? 24.32886 27.88463 52.58416 1.000 32.00653 73 TYR D CA 1
ATOM 3921 C C . TYR C 1 73 ? 24.02283 28.07883 51.10756 1.000 15.06626 73 TYR D C 1
ATOM 3922 O O . TYR C 1 73 ? 22.87421 28.30543 50.71928 1.000 42.88360 73 TYR D O 1
ATOM 3931 N N . VAL C 1 74 ? 25.08293 28.04892 50.30463 1.000 40.15961 74 VAL D N 1
ATOM 3932 C CA . VAL C 1 74 ? 25.02321 27.81539 48.86709 1.000 19.96265 74 VAL D CA 1
ATOM 3933 C C . VAL C 1 74 ? 25.93179 26.61726 48.63743 1.000 41.48978 74 VAL D C 1
ATOM 3934 O O . VAL C 1 74 ? 27.15611 26.72767 48.77770 1.000 41.04768 74 VAL D O 1
ATOM 3938 N N . TYR C 1 75 ? 25.33969 25.47130 48.30359 1.000 38.12775 75 TYR D N 1
ATOM 3939 C CA . TYR C 1 75 ? 25.95660 24.16958 48.56831 1.000 34.58838 75 TYR D CA 1
ATOM 3940 C C . TYR C 1 75 ? 25.76178 23.21151 47.39437 1.000 19.47876 75 TYR D C 1
ATOM 3941 O O . TYR C 1 75 ? 25.10713 22.17418 47.52792 1.000 50.29313 75 TYR D O 1
ATOM 3950 N N . PRO C 1 76 ? 26.35071 23.50689 46.22823 1.000 49.30920 76 PRO D N 1
ATOM 3951 C CA . PRO C 1 76 ? 26.37570 22.49020 45.16271 1.000 33.08838 76 PRO D CA 1
ATOM 3952 C C . PRO C 1 76 ? 27.24971 21.29543 45.50514 1.000 77.24738 76 PRO D C 1
ATOM 3953 O O . PRO C 1 76 ? 27.21824 20.29567 44.77470 1.000 39.86444 76 PRO D O 1
ATOM 3957 N N . GLU C 1 77 ? 28.02754 21.37450 46.58509 1.000 41.99806 77 GLU D N 1
ATOM 3958 C CA . GLU C 1 77 ? 28.85157 20.27642 47.06849 1.000 32.54426 77 GLU D CA 1
ATOM 3959 C C . GLU C 1 77 ? 28.17892 19.47583 48.17812 1.000 28.63034 77 GLU D C 1
ATOM 3960 O O . GLU C 1 77 ? 28.85614 18.69376 48.85290 1.000 37.16341 77 GLU D O 1
ATOM 3966 N N . THR C 1 78 ? 26.87744 19.66341 48.39322 1.000 44.66372 78 THR D N 1
ATOM 3967 C CA . THR C 1 78 ? 26.19950 19.01121 49.50719 1.000 30.10352 78 THR D CA 1
ATOM 3968 C C . THR C 1 78 ? 26.27096 17.49353 49.37641 1.000 46.71007 78 THR D C 1
ATOM 3969 O O . THR C 1 78 ? 26.15900 16.93798 48.28022 1.000 26.56259 78 THR D O 1
ATOM 3973 N N . GLY C 1 79 ? 26.47466 16.82185 50.50630 1.000 31.85878 79 GLY D N 1
ATOM 3974 C CA . GLY C 1 79 ? 26.58225 15.37497 50.49576 1.000 35.24169 79 GLY D CA 1
ATOM 3975 C C . GLY C 1 79 ? 27.83807 14.84589 49.84250 1.000 37.51222 79 GLY D C 1
ATOM 3976 O O . GLY C 1 79 ? 27.82858 13.73594 49.30212 1.000 59.69304 79 GLY D O 1
ATOM 3977 N N . SER C 1 80 ? 28.92361 15.61514 49.87677 1.000 20.77406 80 SER D N 1
ATOM 3978 C CA . SER C 1 80 ? 30.20032 15.19108 49.31691 1.000 35.52042 80 SER D CA 1
ATOM 3979 C C . SER C 1 80 ? 31.28578 15.32482 50.37447 1.000 20.33835 80 SER D C 1
ATOM 3980 O O . SER C 1 80 ? 30.98409 15.48642 51.56094 1.000 47.76611 80 SER D O 1
ATOM 3983 N N . GLY C 1 81 ? 32.54928 15.23550 49.96424 1.000 34.57854 81 GLY D N 1
ATOM 3984 C CA . GLY C 1 81 ? 33.63568 15.44940 50.90352 1.000 34.07812 81 GLY D CA 1
ATOM 3985 C C . GLY C 1 81 ? 33.71822 16.85555 51.46374 1.000 35.08339 81 GLY D C 1
ATOM 3986 O O . GLY C 1 81 ? 34.41680 17.06176 52.46186 1.000 48.86484 81 GLY D O 1
ATOM 3987 N N . THR C 1 82 ? 33.01500 17.81501 50.86002 1.000 38.07548 82 THR D N 1
ATOM 3988 C CA . THR C 1 82 ? 33.06034 19.21597 51.26180 1.000 29.25467 82 THR D CA 1
ATOM 3989 C C . THR C 1 82 ? 32.30851 19.43100 52.56931 1.000 33.72563 82 THR D C 1
ATOM 3990 O O . THR C 1 82 ? 31.07208 19.39613 52.59122 1.000 23.17669 82 THR D O 1
ATOM 3994 N N . PRO C 1 83 ? 33.01230 19.67583 53.66891 1.000 28.83499 83 PRO D N 1
ATOM 3995 C CA . PRO C 1 83 ? 32.34019 19.77630 54.96945 1.000 24.11375 83 PRO D CA 1
ATOM 3996 C C . PRO C 1 83 ? 31.62525 21.10179 55.17466 1.000 41.72421 83 PRO D C 1
ATOM 3997 O O . PRO C 1 83 ? 31.58076 21.95086 54.27815 1.000 31.92881 83 PRO D O 1
ATOM 4001 N N . THR C 1 84 ? 31.05524 21.27332 56.36278 1.000 34.15271 84 THR D N 1
ATOM 4002 C CA . THR C 1 84 ? 30.50241 22.54030 56.81326 1.000 30.13154 84 THR D CA 1
ATOM 4003 C C . THR C 1 84 ? 31.41657 23.11140 57.88884 1.000 51.15560 84 THR D C 1
ATOM 4004 O O . THR C 1 84 ? 31.92096 22.37391 58.74214 1.000 34.41494 84 THR D O 1
ATOM 4008 N N . VAL C 1 85 ? 31.64816 24.41963 57.83225 1.000 28.35245 85 VAL D N 1
ATOM 4009 C CA . VAL C 1 85 ? 32.54160 25.11025 58.74817 1.000 36.40853 85 VAL D CA 1
ATOM 4010 C C . VAL C 1 85 ? 31.73088 26.06962 59.61187 1.000 32.03299 85 VAL D C 1
ATOM 4011 O O . VAL C 1 85 ? 30.75140 26.68107 59.15406 1.000 48.68864 85 VAL D O 1
ATOM 4015 N N . ALA C 1 86 ? 32.12769 26.15800 60.88157 1.000 21.82980 86 ALA D N 1
ATOM 4016 C CA . ALA C 1 86 ? 31.58901 27.10539 61.84286 1.000 25.98685 86 ALA D CA 1
ATOM 4017 C C . ALA C 1 86 ? 32.72044 27.98978 62.34830 1.000 55.65942 86 ALA D C 1
ATOM 4018 O O . ALA C 1 86 ? 33.83378 27.51448 62.59347 1.000 39.45214 86 ALA D O 1
ATOM 4020 N N . VAL C 1 87 ? 32.43155 29.27989 62.49113 1.000 38.59866 87 VAL D N 1
ATOM 4021 C CA . VAL C 1 87 ? 33.44731 30.29968 62.72636 1.000 25.73945 87 VAL D CA 1
ATOM 4022 C C . VAL C 1 87 ? 32.96447 31.25968 63.80680 1.000 33.89814 87 VAL D C 1
ATOM 4023 O O . VAL C 1 87 ? 31.78616 31.62189 63.85258 1.000 37.57517 87 VAL D O 1
ATOM 4027 N N . ARG C 1 88 ? 33.87736 31.65704 64.68526 1.000 38.39323 88 ARG D N 1
ATOM 4028 C CA . ARG C 1 88 ? 33.70837 32.81215 65.55393 1.000 33.25081 88 ARG D CA 1
ATOM 4029 C C . ARG C 1 88 ? 34.62676 33.92086 65.06068 1.000 51.31884 88 ARG D C 1
ATOM 4030 O O . ARG C 1 88 ? 35.83081 33.69581 64.87563 1.000 26.28435 88 ARG D O 1
ATOM 4038 N N . ASN C 1 89 ? 34.05982 35.11112 64.85737 1.000 38.42551 89 ASN D N 1
ATOM 4039 C CA . ASN C 1 89 ? 34.79541 36.25901 64.35304 1.000 59.24020 89 ASN D CA 1
ATOM 4040 C C . ASN C 1 89 ? 35.20055 37.17676 65.50663 1.000 30.43657 89 ASN D C 1
ATOM 4041 O O . ASN C 1 89 ? 34.90444 36.92228 66.67747 1.000 38.24238 89 ASN D O 1
ATOM 4046 N N . ASP C 1 90 ? 35.89019 38.26764 65.16125 1.000 46.21008 90 ASP D N 1
ATOM 4047 C CA . ASP C 1 90 ? 36.39803 39.17793 66.18263 1.000 53.34464 90 ASP D CA 1
ATOM 4048 C C . ASP C 1 90 ? 35.27364 39.96411 66.84565 1.000 42.05153 90 ASP D C 1
ATOM 4049 O O . ASP C 1 90 ? 35.41511 40.39621 67.99570 1.000 48.56856 90 ASP D O 1
ATOM 4054 N N . LYS C 1 91 ? 34.15685 40.16231 66.14140 1.000 36.04069 91 LYS D N 1
ATOM 4055 C CA . LYS C 1 91 ? 32.97111 40.75158 66.75036 1.000 41.41707 91 LYS D CA 1
ATOM 4056 C C . LYS C 1 91 ? 32.30270 39.81271 67.74456 1.000 38.57768 91 LYS D C 1
ATOM 4057 O O . LYS C 1 91 ? 31.46313 40.26390 68.53078 1.000 47.23295 91 LYS D O 1
ATOM 4059 N N . GLY C 1 92 ? 32.66275 38.53252 67.74031 1.000 36.15648 92 GLY D N 1
ATOM 4060 C CA . GLY C 1 92 ? 32.01624 37.55133 68.58354 1.000 33.61112 92 GLY D CA 1
ATOM 4061 C C . GLY C 1 92 ? 30.76465 36.94187 68.00101 1.000 58.25368 92 GLY D C 1
ATOM 4062 O O . GLY C 1 92 ? 30.03146 36.25822 68.72499 1.000 29.36914 92 GLY D O 1
ATOM 4063 N N . GLN C 1 93 ? 30.48669 37.17844 66.72556 1.000 31.96911 93 GLN D N 1
ATOM 4064 C CA . GLN C 1 93 ? 29.36527 36.53358 66.06835 1.000 29.03021 93 GLN D CA 1
ATOM 4065 C C . GLN C 1 93 ? 29.77644 35.15636 65.56981 1.000 66.90436 93 GLN D C 1
ATOM 4066 O O . GLN C 1 93 ? 30.94492 34.90570 65.26185 1.000 35.93880 93 GLN D O 1
ATOM 4072 N N . LEU C 1 94 ? 28.80586 34.25675 65.50389 1.000 29.13774 94 LEU D N 1
ATOM 4073 C CA . LEU C 1 94 ? 29.03298 32.92780 64.96381 1.000 20.83288 94 LEU D CA 1
ATOM 4074 C C . LEU C 1 94 ? 28.55524 32.87614 63.52076 1.000 23.55723 94 LEU D C 1
ATOM 4075 O O . LEU C 1 94 ? 27.65986 33.61722 63.11956 1.000 33.10286 94 LEU D O 1
ATOM 4080 N N . LEU C 1 95 ? 29.20213 32.02637 62.73251 1.000 25.47288 95 LEU D N 1
ATOM 4081 C CA . LEU C 1 95 ? 28.91187 31.88576 61.31544 1.000 15.13942 95 LEU D CA 1
ATOM 4082 C C . LEU C 1 95 ? 28.94001 30.40609 60.97142 1.000 34.54792 95 LEU D C 1
ATOM 4083 O O . LEU C 1 95 ? 29.81118 29.67399 61.44365 1.000 26.45727 95 LEU D O 1
ATOM 4088 N N . VAL C 1 96 ? 27.97829 29.96234 60.16808 1.000 53.83937 96 VAL D N 1
ATOM 4089 C CA . VAL C 1 96 ? 27.89866 28.56651 59.75083 1.000 25.46332 96 VAL D CA 1
ATOM 4090 C C . VAL C 1 96 ? 27.62702 28.53963 58.25423 1.000 43.79889 96 VAL D C 1
ATOM 4091 O O . VAL C 1 96 ? 26.70868 29.21919 57.77469 1.000 35.77106 96 VAL D O 1
ATOM 4095 N N . ALA C 1 97 ? 28.43197 27.77904 57.51794 1.000 30.05023 97 ALA D N 1
ATOM 4096 C CA . ALA C 1 97 ? 28.31369 27.73885 56.06508 1.000 32.72643 97 ALA D CA 1
ATOM 4097 C C . ALA C 1 97 ? 29.13342 26.56560 55.54270 1.000 51.67435 97 ALA D C 1
ATOM 4098 O O . ALA C 1 97 ? 30.03618 26.09428 56.22904 1.000 23.52135 97 ALA D O 1
ATOM 4100 N N . PRO C 1 98 ? 28.84265 26.08782 54.33127 1.000 29.04538 98 PRO D N 1
ATOM 4101 C CA . PRO C 1 98 ? 29.73047 25.09546 53.71446 1.000 29.31508 98 PRO D CA 1
ATOM 4102 C C . PRO C 1 98 ? 31.12235 25.67387 53.50514 1.000 39.02078 98 PRO D C 1
ATOM 4103 O O . PRO C 1 98 ? 31.28209 26.84797 53.16382 1.000 37.60973 98 PRO D O 1
ATOM 4107 N N . ASP C 1 99 ? 32.13857 24.83466 53.71244 1.000 30.56100 99 ASP D N 1
ATOM 4108 C CA . ASP C 1 99 ? 33.53007 25.27274 53.60655 1.000 19.61485 99 ASP D CA 1
ATOM 4109 C C . ASP C 1 99 ? 33.96293 25.33012 52.13983 1.000 28.71748 99 ASP D C 1
ATOM 4110 O O . ASP C 1 99 ? 34.90423 24.66896 51.70407 1.000 45.68272 99 ASP D O 1
ATOM 4115 N N . ASN C 1 100 ? 33.23918 26.14876 51.37412 1.000 29.24978 100 ASN D N 1
ATOM 4116 C CA . ASN C 1 100 ? 33.52476 26.36356 49.96108 1.000 19.39975 100 ASN D CA 1
ATOM 4117 C C . ASN C 1 100 ? 33.85795 27.82181 49.66816 1.000 44.59974 100 ASN D C 1
ATOM 4118 O O . ASN C 1 100 ? 33.87104 28.23259 48.50364 1.000 24.93655 100 ASN D O 1
ATOM 4123 N N . GLY C 1 101 ? 34.12892 28.61355 50.70420 1.000 17.41179 101 GLY D N 1
ATOM 4124 C CA . GLY C 1 101 ? 34.49625 30.00315 50.54343 1.000 37.64604 101 GLY D CA 1
ATOM 4125 C C . GLY C 1 101 ? 33.35636 30.99501 50.65006 1.000 31.08908 101 GLY D C 1
ATOM 4126 O O . GLY C 1 101 ? 33.60467 32.20133 50.54103 1.000 38.10535 101 GLY D O 1
ATOM 4127 N N . LEU C 1 102 ? 32.12002 30.52989 50.86142 1.000 29.87385 102 LEU D N 1
ATOM 4128 C CA . LEU C 1 102 ? 30.97140 31.43421 50.85350 1.000 27.87025 102 LEU D CA 1
ATOM 4129 C C . LEU C 1 102 ? 31.09526 32.52440 51.91210 1.000 31.77950 102 LEU D C 1
ATOM 4130 O O . LEU C 1 102 ? 30.53352 33.61420 51.75102 1.000 38.70542 102 LEU D O 1
ATOM 4135 N N . LEU C 1 103 ? 31.83573 32.26266 52.98467 1.000 34.88009 103 LEU D N 1
ATOM 4136 C CA . LEU C 1 103 ? 32.01990 33.22309 54.06156 1.000 32.69141 103 LEU D CA 1
ATOM 4137 C C . LEU C 1 103 ? 33.20840 34.15057 53.83682 1.000 27.91700 103 LEU D C 1
ATOM 4138 O O . LEU C 1 103 ? 33.62409 34.83082 54.77802 1.000 39.05862 103 LEU D O 1
ATOM 4143 N N . THR C 1 104 ? 33.75715 34.20123 52.61996 1.000 33.50825 104 THR D N 1
ATOM 4144 C CA . THR C 1 104 ? 35.05074 34.84862 52.41245 1.000 43.89078 104 THR D CA 1
ATOM 4145 C C . THR C 1 104 ? 34.99936 36.33199 52.76172 1.000 58.62025 104 THR D C 1
ATOM 4146 O O . THR C 1 104 ? 35.74397 36.79606 53.62721 1.000 27.90555 104 THR D O 1
ATOM 4150 N N . ARG C 1 105 ? 34.11055 37.08981 52.11079 1.000 67.43510 105 ARG D N 1
ATOM 4151 C CA . ARG C 1 105 ? 34.06741 38.53589 52.32828 1.000 52.31830 105 ARG D CA 1
ATOM 4152 C C . ARG C 1 105 ? 33.63969 38.88065 53.75029 1.000 34.95167 105 ARG D C 1
ATOM 4153 O O . ARG C 1 105 ? 34.18774 39.80549 54.36812 1.000 40.81520 105 ARG D O 1
ATOM 4155 N N . ALA C 1 106 ? 32.66132 38.14760 54.28566 1.000 47.07281 106 ALA D N 1
ATOM 4156 C CA . ALA C 1 106 ? 32.22785 38.37680 55.65900 1.000 56.67896 106 ALA D CA 1
ATOM 4157 C C . ALA C 1 106 ? 33.38698 38.17307 56.62469 1.000 33.29070 106 ALA D C 1
ATOM 4158 O O . ALA C 1 106 ? 33.60612 38.97857 57.54001 1.000 33.46529 106 ALA D O 1
ATOM 4160 N N . LEU C 1 107 ? 34.16640 37.11283 56.40837 1.000 52.30625 107 LEU D N 1
ATOM 4161 C CA . LEU C 1 107 ? 35.31921 36.86017 57.26294 1.000 33.63797 107 LEU D CA 1
ATOM 4162 C C . LEU C 1 107 ? 36.41687 37.90748 57.06674 1.000 43.99089 107 LEU D C 1
ATOM 4163 O O . LEU C 1 107 ? 37.10019 38.26289 58.03158 1.000 26.81591 107 LEU D O 1
ATOM 4165 N N . ASP C 1 108 ? 36.62699 38.40815 55.83791 1.000 25.24577 108 ASP D N 1
ATOM 4166 C CA . ASP C 1 108 ? 37.62622 39.46532 55.66748 1.000 44.36823 108 ASP D CA 1
ATOM 4167 C C . ASP C 1 108 ? 37.21078 40.70354 56.45046 1.000 56.52526 108 ASP D C 1
ATOM 4168 O O . ASP C 1 108 ? 38.05438 41.40464 57.02059 1.000 50.76066 108 ASP D O 1
ATOM 4173 N N . ALA C 1 109 ? 35.90406 40.99586 56.47270 1.000 37.33458 109 ALA D N 1
ATOM 4174 C CA . ALA C 1 109 ? 35.41184 42.17698 57.17755 1.000 34.12103 109 ALA D CA 1
ATOM 4175 C C . ALA C 1 109 ? 35.46086 42.02098 58.69449 1.000 30.30222 109 ALA D C 1
ATOM 4176 O O . ALA C 1 109 ? 35.74906 42.99528 59.39963 1.000 58.85093 109 ALA D O 1
ATOM 4178 N N . SER C 1 110 ? 35.19592 40.82088 59.22031 1.000 54.51093 110 SER D N 1
ATOM 4179 C CA . SER C 1 110 ? 35.07399 40.64873 60.66228 1.000 27.22280 110 SER D CA 1
ATOM 4180 C C . SER C 1 110 ? 36.11818 39.73800 61.29961 1.000 25.05513 110 SER D C 1
ATOM 4181 O O . SER C 1 110 ? 36.16449 39.66367 62.53285 1.000 46.06196 110 SER D O 1
ATOM 4184 N N . GLY C 1 111 ? 36.94102 39.04252 60.52141 1.000 37.50147 111 GLY D N 1
ATOM 4185 C CA . GLY C 1 111 ? 38.04412 38.28428 61.07633 1.000 18.17199 111 GLY D CA 1
ATOM 4186 C C . GLY C 1 111 ? 37.66655 36.85904 61.44835 1.000 43.56817 111 GLY D C 1
ATOM 4187 O O . GLY C 1 111 ? 36.50060 36.51322 61.62586 1.000 46.06461 111 GLY D O 1
ATOM 4188 N N . VAL C 1 112 ? 38.68943 36.01624 61.55383 1.000 31.74514 112 VAL D N 1
ATOM 4189 C CA . VAL C 1 112 ? 38.53984 34.64169 62.01766 1.000 29.81609 112 VAL D CA 1
ATOM 4190 C C . VAL C 1 112 ? 39.23244 34.54502 63.37069 1.000 34.01649 112 VAL D C 1
ATOM 4191 O O . VAL C 1 112 ? 40.46583 34.52018 63.45275 1.000 60.31150 112 VAL D O 1
ATOM 4195 N N . ALA C 1 113 ? 38.44184 34.49260 64.44016 1.000 36.27532 113 ALA D N 1
ATOM 4196 C CA . ALA C 1 113 ? 38.98917 34.20786 65.75803 1.000 29.09604 113 ALA D CA 1
ATOM 4197 C C . ALA C 1 113 ? 39.05922 32.71436 66.03680 1.000 51.54672 113 ALA D C 1
ATOM 4198 O O . ALA C 1 113 ? 39.97391 32.26542 66.73732 1.000 41.53825 113 ALA D O 1
ATOM 4200 N N . GLU C 1 114 ? 38.12898 31.93196 65.49171 1.000 43.13472 114 GLU D N 1
ATOM 4201 C CA . GLU C 1 114 ? 38.19288 30.48380 65.63635 1.000 35.29032 114 GLU D CA 1
ATOM 4202 C C . GLU C 1 114 ? 37.36462 29.84898 64.52995 1.000 43.72164 114 GLU D C 1
ATOM 4203 O O . GLU C 1 114 ? 36.35631 30.41343 64.11087 1.000 35.33423 114 GLU D O 1
ATOM 4209 N N . ALA C 1 115 ? 37.80011 28.68538 64.05273 1.000 19.44581 115 ALA D N 1
ATOM 4210 C CA . ALA C 1 115 ? 37.07049 27.98474 63.00425 1.000 33.25503 115 ALA D CA 1
ATOM 4211 C C . ALA C 1 115 ? 37.20683 26.48453 63.20609 1.000 44.30579 115 ALA D C 1
ATOM 4212 O O . ALA C 1 115 ? 38.31839 25.97614 63.37803 1.000 40.68324 115 ALA D O 1
ATOM 4214 N N . ARG C 1 116 ? 36.07498 25.78606 63.18941 1.000 39.35110 116 ARG D N 1
ATOM 4215 C CA . ARG C 1 116 ? 36.04842 24.33854 63.31364 1.000 29.01709 116 ARG D CA 1
ATOM 4216 C C . ARG C 1 116 ? 35.19306 23.74286 62.20458 1.000 33.22811 116 ARG D C 1
ATOM 4217 O O . ARG C 1 116 ? 34.33284 24.40856 61.62087 1.000 34.73173 116 ARG D O 1
ATOM 4225 N N . LEU C 1 117 ? 35.45921 22.47696 61.90195 1.000 26.93757 117 LEU D N 1
ATOM 4226 C CA . LEU C 1 117 ? 34.63530 21.72368 60.97103 1.000 46.13270 117 LEU D CA 1
ATOM 4227 C C . LEU C 1 117 ? 33.47802 21.08805 61.72687 1.000 19.60872 117 LEU D C 1
ATOM 4228 O O . LEU C 1 117 ? 33.64777 20.59751 62.84576 1.000 50.72786 117 LEU D O 1
ATOM 4233 N N . VAL C 1 118 ? 32.29688 21.10845 61.11530 1.000 38.88858 118 VAL D N 1
ATOM 4234 C CA . VAL C 1 118 ? 31.09197 20.57372 61.74006 1.000 58.22144 118 VAL D CA 1
ATOM 4235 C C . VAL C 1 118 ? 31.06306 19.07528 61.45230 1.000 46.38395 118 VAL D C 1
ATOM 4236 O O . VAL C 1 118 ? 30.74877 18.64433 60.34118 1.000 31.29946 118 VAL D O 1
ATOM 4240 N N . THR C 1 119 ? 31.40646 18.27600 62.46522 1.000 22.52509 119 THR D N 1
ATOM 4241 C CA . THR C 1 119 ? 31.45749 16.82605 62.33692 1.000 22.01441 119 THR D CA 1
ATOM 4242 C C . THR C 1 119 ? 30.71296 16.08744 63.43975 1.000 20.16885 119 THR D C 1
ATOM 4243 O O . THR C 1 119 ? 30.53424 14.86974 63.32530 1.000 29.58019 119 THR D O 1
ATOM 4247 N N . ASN C 1 120 ? 30.27616 16.77279 64.48997 1.000 26.00263 120 ASN D N 1
ATOM 4248 C CA . ASN C 1 120 ? 29.64154 16.11672 65.62481 1.000 31.46164 120 ASN D CA 1
ATOM 4249 C C . ASN C 1 120 ? 28.17347 15.84233 65.28609 1.000 33.38513 120 ASN D C 1
ATOM 4250 O O . ASN C 1 120 ? 27.43439 16.78908 65.00699 1.000 30.92613 120 ASN D O 1
ATOM 4255 N N . PRO C 1 121 ? 27.73188 14.58333 65.30074 1.000 33.24871 121 PRO D N 1
ATOM 4256 C CA . PRO C 1 121 ? 26.32790 14.30733 64.94019 1.000 21.76818 121 PRO D CA 1
ATOM 4257 C C . PRO C 1 121 ? 25.32176 14.98301 65.85070 1.000 19.32811 121 PRO D C 1
ATOM 4258 O O . PRO C 1 121 ? 24.16905 15.17545 65.44475 1.000 26.51887 121 PRO D O 1
ATOM 4262 N N . ALA C 1 122 ? 25.71483 15.34117 67.07523 1.000 30.64114 122 ALA D N 1
ATOM 4263 C CA . ALA C 1 122 ? 24.76786 15.92259 68.01927 1.000 30.30944 122 ALA D CA 1
ATOM 4264 C C . ALA C 1 122 ? 24.32232 17.32840 67.62512 1.000 52.08890 122 ALA D C 1
ATOM 4265 O O . ALA C 1 122 ? 23.29478 17.79572 68.12650 1.000 30.49226 122 ALA D O 1
ATOM 4267 N N . VAL C 1 123 ? 25.05664 18.01286 66.74562 1.000 43.01792 123 VAL D N 1
ATOM 4268 C CA . VAL C 1 123 ? 24.63787 19.31905 66.24070 1.000 39.07277 123 VAL D CA 1
ATOM 4269 C C . VAL C 1 123 ? 24.01032 19.21878 64.85470 1.000 44.76691 123 VAL D C 1
ATOM 4270 O O . VAL C 1 123 ? 23.70568 20.24500 64.23935 1.000 35.00697 123 VAL D O 1
ATOM 4274 N N . MET C 1 124 ? 23.82053 18.00780 64.34788 1.000 34.64350 124 MET D N 1
ATOM 4275 C CA . MET C 1 124 ? 23.24191 17.76110 63.03786 1.000 36.62277 124 MET D CA 1
ATOM 4276 C C . MET C 1 124 ? 21.80605 17.27406 63.18985 1.000 38.73451 124 MET D C 1
ATOM 4277 O O . MET C 1 124 ? 21.34599 16.93620 64.28303 1.000 26.04598 124 MET D O 1
ATOM 4282 N N . ASN C 1 125 ? 21.09031 17.25260 62.07111 1.000 24.62690 125 ASN D N 1
ATOM 4283 C CA . ASN C 1 125 ? 19.78151 16.60979 62.01231 1.000 27.46377 125 ASN D CA 1
ATOM 4284 C C . ASN C 1 125 ? 20.02193 15.15056 61.64319 1.000 21.84659 125 ASN D C 1
ATOM 4285 O O . ASN C 1 125 ? 20.32629 14.82896 60.49164 1.000 21.09443 125 ASN D O 1
ATOM 4290 N N . HIS C 1 126 ? 19.85811 14.26848 62.63558 1.000 63.86208 126 HIS D N 1
ATOM 4291 C CA . HIS C 1 126 ? 20.36937 12.90067 62.73818 1.000 51.23029 126 HIS D CA 1
ATOM 4292 C C . HIS C 1 126 ? 20.37976 12.08250 61.44658 1.000 39.21470 126 HIS D C 1
ATOM 4293 O O . HIS C 1 126 ? 21.31810 11.30063 61.24866 1.000 131.98990 126 HIS D O 1
ATOM 4295 N N . PRO C 1 127 ? 19.34556 12.12907 60.60578 1.000 151.54139 127 PRO D N 1
ATOM 4296 C CA . PRO C 1 127 ? 19.45590 11.52955 59.26458 1.000 82.44114 127 PRO D CA 1
ATOM 4297 C C . PRO C 1 127 ? 19.82069 12.56888 58.21852 1.000 88.56773 127 PRO D C 1
ATOM 4298 O O . PRO C 1 127 ? 18.96148 12.95536 57.41069 1.000 136.69256 127 PRO D O 1
ATOM 4302 N N . PRO C 1 128 ? 21.06475 13.05032 58.18527 1.000 40.21492 128 PRO D N 1
ATOM 4303 C CA . PRO C 1 128 ? 21.38457 14.15569 57.26846 1.000 48.20391 128 PRO D CA 1
ATOM 4304 C C . PRO C 1 128 ? 21.23782 13.69448 55.82649 1.000 42.47883 128 PRO D C 1
ATOM 4305 O O . PRO C 1 128 ? 21.89906 12.75904 55.39032 1.000 39.44073 128 PRO D O 1
ATOM 4309 N N . THR C 1 129 ? 20.35050 14.34238 55.09607 1.000 27.99582 129 THR D N 1
ATOM 4310 C CA . THR C 1 129 ? 20.08826 13.96108 53.72266 1.000 44.90102 129 THR D CA 1
ATOM 4311 C C . THR C 1 129 ? 21.20133 14.51484 52.85231 1.000 36.90853 129 THR D C 1
ATOM 4312 O O . THR C 1 129 ? 21.46751 15.72987 52.88692 1.000 39.78744 129 THR D O 1
ATOM 4316 N N . PRO C 1 130 ? 21.88829 13.68511 52.07273 1.000 45.33997 130 PRO D N 1
ATOM 4317 C CA . PRO C 1 130 ? 23.04949 14.18824 51.33126 1.000 61.78662 130 PRO D CA 1
ATOM 4318 C C . PRO C 1 130 ? 22.74097 15.34588 50.40041 1.000 70.89514 130 PRO D C 1
ATOM 4319 O O . PRO C 1 130 ? 23.60569 16.20750 50.18986 1.000 32.87775 130 PRO D O 1
ATOM 4323 N N . THR C 1 131 ? 21.53311 15.41058 49.86201 1.000 29.50319 131 THR D N 1
ATOM 4324 C CA . THR C 1 131 ? 21.15752 16.47986 48.95294 1.000 51.47388 131 THR D CA 1
ATOM 4325 C C . THR C 1 131 ? 20.73498 17.75924 49.66630 1.000 23.57189 131 THR D C 1
ATOM 4326 O O . THR C 1 131 ? 20.48216 18.75971 48.98784 1.000 29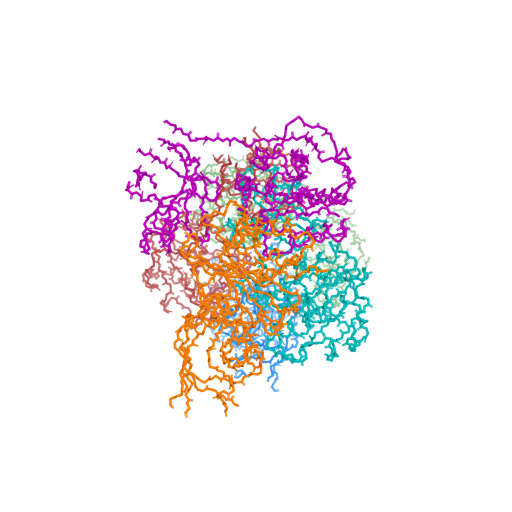.24950 131 THR D O 1
ATOM 4330 N N . TRP C 1 132 ? 20.62361 17.76057 50.99495 1.000 29.28991 132 TRP D N 1
ATOM 4331 C CA . TRP C 1 132 ? 20.15880 18.94442 51.71950 1.000 20.34282 132 TRP D CA 1
ATOM 4332 C C . TRP C 1 132 ? 20.94707 19.17898 53.00564 1.000 40.18482 132 TRP D C 1
ATOM 4333 O O . TRP C 1 132 ? 20.37840 19.44994 54.06510 1.000 18.87769 132 TRP D O 1
ATOM 4344 N N . TYR C 1 133 ? 22.27689 19.08816 52.92719 1.000 25.78345 133 TYR D N 1
ATOM 4345 C CA . TYR C 1 133 ? 23.09091 19.39100 54.10140 1.000 27.87749 133 TYR D CA 1
ATOM 4346 C C . TYR C 1 133 ? 22.80640 20.78871 54.62910 1.000 40.15063 133 TYR D C 1
ATOM 4347 O O . TYR C 1 133 ? 22.81653 21.00487 55.84783 1.000 23.76154 133 TYR D O 1
ATOM 4356 N N . GLY C 1 134 ? 22.53138 21.73595 53.73257 1.000 21.29158 134 GLY D N 1
ATOM 4357 C CA . GLY C 1 134 ? 22.12682 23.07739 54.10423 1.000 26.14684 134 GLY D CA 1
ATOM 4358 C C . GLY C 1 134 ? 21.09536 23.09923 55.21220 1.000 30.07532 134 GLY D C 1
ATOM 4359 O O . GLY C 1 134 ? 21.17866 23.91877 56.13207 1.000 21.49199 134 GLY D O 1
ATOM 4360 N N . ARG C 1 135 ? 20.11806 22.19288 55.14054 1.000 31.28567 135 ARG D N 1
ATOM 4361 C CA . ARG C 1 135 ? 19.15583 22.07135 56.22948 1.000 22.43381 135 ARG D CA 1
ATOM 4362 C C . ARG C 1 135 ? 19.71431 21.22965 57.37001 1.000 70.94658 135 ARG D C 1
ATOM 4363 O O . ARG C 1 135 ? 19.67626 21.64376 58.53373 1.000 30.17561 135 ARG D O 1
ATOM 4371 N N . ASP C 1 136 ? 20.25168 20.05046 57.05235 1.000 21.80332 136 ASP D N 1
ATOM 4372 C CA . ASP C 1 136 ? 20.51944 19.05373 58.08208 1.000 26.89150 136 ASP D CA 1
ATOM 4373 C C . ASP C 1 136 ? 21.85846 19.23843 58.78372 1.000 19.67720 136 ASP D C 1
ATOM 4374 O O . ASP C 1 136 ? 22.07439 18.62665 59.83577 1.000 29.54871 136 ASP D O 1
ATOM 4379 N N . VAL C 1 137 ? 22.75782 20.05576 58.24038 1.000 21.52904 137 VAL D N 1
ATOM 4380 C CA . VAL C 1 137 ? 24.01870 20.33923 58.91724 1.000 23.14172 137 VAL D CA 1
ATOM 4381 C C . VAL C 1 137 ? 24.12614 21.82914 59.21234 1.000 40.93745 137 VAL D C 1
ATOM 4382 O O . VAL C 1 137 ? 24.28226 22.23389 60.36873 1.000 26.27455 137 VAL D O 1
ATOM 4386 N N . VAL C 1 138 ? 24.04513 22.65420 58.16849 1.000 20.92769 138 VAL D N 1
ATOM 4387 C CA . VAL C 1 138 ? 24.28105 24.08578 58.33187 1.000 32.50774 138 VAL D CA 1
ATOM 4388 C C . VAL C 1 138 ? 23.21377 24.71343 59.22517 1.000 48.97775 138 VAL D C 1
ATOM 4389 O O . VAL C 1 138 ? 23.52837 25.39501 60.21061 1.000 24.22505 138 VAL D O 1
ATOM 4393 N N . ALA C 1 139 ? 21.93607 24.47301 58.90977 1.000 24.95004 139 ALA D N 1
ATOM 4394 C CA . ALA C 1 139 ? 20.85372 25.09441 59.66971 1.000 28.25356 139 ALA D CA 1
ATOM 4395 C C . ALA C 1 139 ? 20.76175 24.52449 61.08045 1.000 28.22350 139 ALA D C 1
ATOM 4396 O O . ALA C 1 139 ? 20.59483 25.27402 62.05236 1.000 21.22136 139 ALA D O 1
ATOM 4398 N N . ALA C 1 140 ? 20.87179 23.20063 61.21072 1.000 31.48008 140 ALA D N 1
ATOM 4399 C CA . ALA C 1 140 ? 20.80548 22.57360 62.52557 1.000 31.19451 140 ALA D CA 1
ATOM 4400 C C . ALA C 1 140 ? 21.95855 23.02513 63.41441 1.000 28.30068 140 ALA D C 1
ATOM 4401 O O . ALA C 1 140 ? 21.76402 23.27974 64.60859 1.000 33.14265 140 ALA D O 1
ATOM 4403 N N . CYS C 1 141 ? 23.16761 23.12630 62.85434 1.000 31.98431 141 CYS D N 1
ATOM 4404 C CA . CYS C 1 141 ? 24.29991 23.62409 63.63182 1.000 27.56980 141 CYS D CA 1
ATOM 4405 C C . CYS C 1 141 ? 24.10979 25.08524 64.02095 1.000 19.41153 141 CYS D C 1
ATOM 4406 O O . CYS C 1 141 ? 24.45606 25.48272 65.14026 1.000 31.87675 141 CYS D O 1
ATOM 4409 N N . ALA C 1 142 ? 23.59283 25.90698 63.10090 1.000 22.59511 142 ALA D N 1
ATOM 4410 C CA . ALA C 1 142 ? 23.31142 27.29986 63.43516 1.000 26.06592 142 ALA D CA 1
ATOM 4411 C C . ALA C 1 142 ? 22.32870 27.39610 64.59411 1.000 19.84347 142 ALA D C 1
ATOM 4412 O O . ALA C 1 142 ? 22.48808 28.23491 65.48985 1.000 35.28689 142 ALA D O 1
ATOM 4414 N N . ALA C 1 143 ? 21.30986 26.53369 64.59616 1.000 17.04578 143 ALA D N 1
ATOM 4415 C CA . ALA C 1 143 ? 20.32658 26.54512 65.67445 1.000 29.01132 143 ALA D CA 1
ATOM 4416 C C . ALA C 1 143 ? 20.92631 26.05801 66.99005 1.000 33.13462 143 ALA D C 1
ATOM 4417 O O . ALA C 1 143 ? 20.66178 26.63995 68.04855 1.000 38.59751 143 ALA D O 1
ATOM 4419 N N . HIS C 1 144 ? 21.72678 24.98848 66.94954 1.00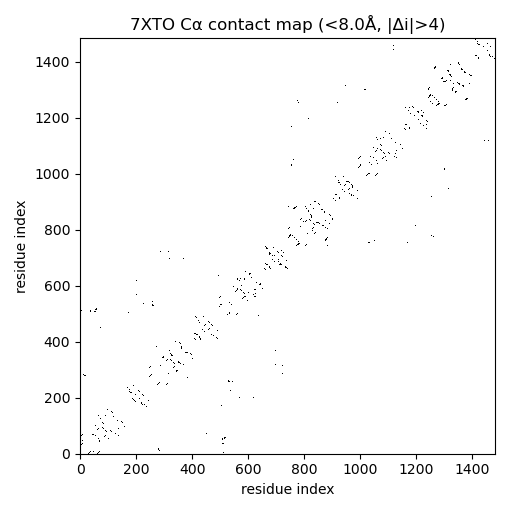0 33.42806 144 HIS D N 1
ATOM 4420 C CA . HIS C 1 144 ? 22.36105 24.49918 68.17228 1.000 33.87158 144 HIS D CA 1
ATOM 4421 C C . HIS C 1 144 ? 23.30209 25.54260 68.76410 1.000 22.76124 144 HIS D C 1
ATOM 4422 O O . HIS C 1 144 ? 23.33599 25.73533 69.98537 1.000 30.80662 144 HIS D O 1
ATOM 4429 N N . LEU C 1 145 ? 24.07442 26.22606 67.91634 1.000 18.87637 145 LEU D N 1
ATOM 4430 C CA . LEU C 1 145 ? 24.93239 27.30503 68.39770 1.000 33.26474 145 LEU D CA 1
ATOM 4431 C C . LEU C 1 145 ? 24.10478 28.44745 68.97672 1.000 32.66892 145 LEU D C 1
ATOM 4432 O O . LEU C 1 145 ? 24.44102 29.00243 70.02976 1.000 37.49034 145 LEU D O 1
ATOM 4437 N N . ALA C 1 146 ? 23.01430 28.81553 68.29440 1.000 32.01233 146 ALA D N 1
ATOM 4438 C CA . ALA C 1 146 ? 22.13168 29.86056 68.80521 1.000 44.27309 146 ALA D CA 1
ATOM 4439 C C . ALA C 1 146 ? 21.53799 29.48479 70.15554 1.000 35.70318 146 ALA D C 1
ATOM 4440 O O . ALA C 1 146 ? 21.26896 30.36462 70.98126 1.000 30.12818 146 ALA D O 1
ATOM 4442 N N . ALA C 1 147 ? 21.32071 28.19065 70.39499 1.000 30.16036 147 ALA D N 1
ATOM 4443 C CA . ALA C 1 147 ? 20.83654 27.71151 71.68262 1.000 30.32790 147 ALA D CA 1
ATOM 4444 C C . ALA C 1 147 ? 21.90903 27.73074 72.76366 1.000 35.62380 147 ALA D C 1
ATOM 4445 O O . ALA C 1 147 ? 21.58120 27.56548 73.94326 1.000 42.29954 147 ALA D O 1
ATOM 4447 N N . GLY C 1 148 ? 23.16715 27.93797 72.39878 1.000 42.80814 148 GLY D N 1
ATOM 4448 C CA . GLY C 1 148 ? 24.24294 27.99406 73.36223 1.000 24.06253 148 GLY D CA 1
ATOM 4449 C C . GLY C 1 148 ? 25.16141 26.79188 73.40534 1.000 66.35173 148 GLY D C 1
ATOM 4450 O O . GLY C 1 148 ? 25.86410 26.61414 74.40697 1.000 35.19925 148 GLY D O 1
ATOM 4451 N N . THR C 1 149 ? 25.16916 25.96026 72.37223 1.000 26.64809 149 THR D N 1
ATOM 4452 C CA . THR C 1 149 ? 26.12712 24.86348 72.30891 1.000 53.36328 149 THR D CA 1
ATOM 4453 C C . THR C 1 149 ? 27.52452 25.42729 72.07740 1.000 38.23206 149 THR D C 1
ATOM 4454 O O . THR C 1 149 ? 27.71193 26.24627 71.17030 1.000 47.27810 149 THR D O 1
ATOM 4458 N N . PRO C 1 150 ? 28.51889 25.03586 72.87258 1.000 54.91068 150 PRO D N 1
ATOM 4459 C CA . PRO C 1 150 ? 29.87445 25.56313 72.66631 1.000 23.15580 150 PRO D CA 1
ATOM 4460 C C . PRO C 1 150 ? 30.41018 25.18217 71.29365 1.000 35.71412 150 PRO D C 1
ATOM 4461 O O . PRO C 1 150 ? 30.26280 24.04326 70.84350 1.000 55.74393 150 PRO D O 1
ATOM 4465 N N . LEU C 1 151 ? 31.04070 26.15664 70.63056 1.000 27.78780 151 LEU D N 1
ATOM 4466 C CA . LEU C 1 151 ? 31.59184 25.92703 69.29819 1.000 28.59262 151 LEU D CA 1
ATOM 4467 C C . LEU C 1 151 ? 32.58463 24.77198 69.29604 1.000 51.02088 151 LEU D C 1
ATOM 4468 O O . LEU C 1 151 ? 32.66722 24.02506 68.31363 1.000 40.31513 151 LEU D O 1
ATOM 4473 N N . ALA C 1 152 ? 33.32076 24.59311 70.39671 1.000 33.96855 152 ALA D N 1
ATOM 4474 C CA . ALA C 1 152 ? 34.30181 23.51860 70.49456 1.000 42.99257 152 ALA D CA 1
ATOM 4475 C C . ALA C 1 152 ? 33.67268 22.13728 70.38221 1.000 32.87980 152 ALA D C 1
ATOM 4476 O O . ALA C 1 152 ? 34.35844 21.18850 69.98723 1.000 38.08900 152 ALA D O 1
ATOM 4478 N N . ASP C 1 153 ? 32.38890 22.00010 70.71866 1.000 29.71849 153 ASP D N 1
ATOM 4479 C CA . ASP C 1 153 ? 31.70433 20.72077 70.58128 1.000 18.10966 153 ASP D CA 1
ATOM 4480 C C . ASP C 1 153 ? 31.40233 20.37005 69.13231 1.000 51.65179 153 ASP D C 1
ATOM 4481 O O . ASP C 1 153 ? 30.98012 19.24107 68.86180 1.000 46.93696 153 ASP D O 1
ATOM 4486 N N . VAL C 1 154 ? 31.60799 21.30364 68.20341 1.000 29.03483 154 VAL D N 1
ATOM 4487 C CA . VAL C 1 154 ? 31.13141 21.12076 66.83699 1.000 45.06134 154 VAL D CA 1
ATOM 4488 C C . VAL C 1 154 ? 32.03539 20.18679 66.03780 1.000 33.26654 154 VAL D C 1
ATOM 4489 O O . VAL C 1 154 ? 31.56367 19.48286 65.13584 1.000 29.71377 154 VAL D O 1
ATOM 4491 N N . GLY C 1 155 ? 33.32588 20.14848 66.35239 1.000 52.44388 155 GLY D N 1
ATOM 4492 C CA . GLY C 1 155 ? 34.26605 19.34899 65.60709 1.000 21.91794 155 GLY D CA 1
ATOM 4493 C C . GLY C 1 155 ? 35.66849 19.91643 65.66728 1.000 64.12672 155 GLY D C 1
ATOM 4494 O O . GLY C 1 155 ? 35.98604 20.75780 66.51350 1.000 34.68489 155 GLY D O 1
ATOM 4495 N N . PRO C 1 156 ? 36.53490 19.47778 64.75352 1.000 32.06291 156 PRO D N 1
ATOM 4496 C CA . PRO C 1 156 ? 37.96523 19.78450 64.87613 1.000 61.30866 156 PRO D CA 1
ATOM 4497 C C . PRO C 1 156 ? 38.34626 21.16661 64.36825 1.000 33.26993 156 PRO D C 1
ATOM 4498 O O . PRO C 1 156 ? 37.80678 21.67430 63.38280 1.000 34.29643 156 PRO D O 1
ATOM 4502 N N . VAL C 1 157 ? 39.30812 21.77421 65.06877 1.000 58.39499 157 VAL D N 1
ATOM 4503 C CA . VAL C 1 157 ? 39.89350 23.03020 64.61944 1.000 42.38518 157 VAL D CA 1
ATOM 4504 C C . VAL C 1 157 ? 40.45612 22.86383 63.21495 1.000 29.68413 157 VAL D C 1
ATOM 4505 O O . VAL C 1 157 ? 41.07065 21.84279 62.88763 1.000 51.79945 157 VAL D O 1
ATOM 4509 N N . VAL C 1 158 ? 40.22525 23.86869 62.37184 1.000 21.39176 158 VAL D N 1
ATOM 4510 C CA . VAL C 1 158 ? 40.86314 23.97394 61.06616 1.000 32.00337 158 VAL D CA 1
ATOM 4511 C C . VAL C 1 158 ? 41.48201 25.36367 60.96778 1.000 40.51400 158 VAL D C 1
ATOM 4512 O O . VAL C 1 158 ? 40.90927 26.34400 61.45740 1.000 39.69355 158 VAL D O 1
ATOM 4516 N N . ASP C 1 159 ? 42.66350 25.44588 60.35135 1.000 72.11357 159 ASP D N 1
ATOM 4517 C CA . ASP C 1 159 ? 43.46340 26.66522 60.44150 1.000 47.68984 159 ASP D CA 1
ATOM 4518 C C . ASP C 1 159 ? 42.77602 27.84514 59.76665 1.000 64.80682 159 ASP D C 1
ATOM 4519 O O . ASP C 1 159 ? 42.66704 28.92897 60.35216 1.000 45.94548 159 ASP D O 1
ATOM 4524 N N . ASP C 1 160 ? 42.30905 27.65927 58.53237 1.000 57.53615 160 ASP D N 1
ATOM 4525 C CA . ASP C 1 160 ? 41.65753 28.73328 57.80798 1.000 50.33789 160 ASP D CA 1
ATOM 4526 C C . ASP C 1 160 ? 40.48719 28.16312 57.01572 1.000 65.83443 160 ASP D C 1
ATOM 4527 O O . ASP C 1 160 ? 40.64537 27.13250 56.33488 1.000 34.71846 160 ASP D O 1
ATOM 4532 N N . PRO C 1 161 ? 39.31075 28.78070 57.09562 1.000 33.94730 161 PRO D N 1
ATOM 4533 C CA . PRO C 1 161 ? 38.23405 28.42255 56.17022 1.000 31.39016 161 PRO D CA 1
ATOM 4534 C C . PRO C 1 161 ? 38.68216 28.61996 54.73088 1.000 22.77983 161 PRO D C 1
ATOM 4535 O O . PRO C 1 161 ? 39.47608 29.51123 54.42359 1.000 35.40636 161 PRO D O 1
ATOM 4539 N N . VAL C 1 162 ? 38.18066 27.75415 53.84692 1.000 27.98047 162 VAL D N 1
ATOM 4540 C CA . VAL C 1 162 ? 38.44798 27.90845 52.42283 1.000 30.36263 162 VAL D CA 1
ATOM 4541 C C . VAL C 1 162 ? 38.04434 29.31162 51.98662 1.000 33.22324 162 VAL D C 1
ATOM 4542 O O . VAL C 1 162 ? 37.02977 29.85557 52.43627 1.000 49.79081 162 VAL D O 1
ATOM 4546 N N . ARG C 1 163 ? 38.85526 29.91241 51.11962 1.000 52.14135 163 ARG D N 1
ATOM 4547 C CA . ARG C 1 163 ? 38.69225 31.30923 50.74896 1.000 28.91326 163 ARG D CA 1
ATOM 4548 C C . ARG C 1 163 ? 38.54123 31.43778 49.24171 1.000 46.79493 163 ARG D C 1
ATOM 4549 O O . ARG C 1 163 ? 39.22350 30.74780 48.47873 1.000 34.85451 163 ARG D O 1
ATOM 4557 N N . LEU C 1 164 ? 37.63185 32.31909 48.82084 1.000 48.49821 164 LEU D N 1
ATOM 4558 C CA . LEU C 1 164 ? 37.47443 32.65010 47.41567 1.000 33.80483 164 LEU D CA 1
ATOM 4559 C C . LEU C 1 164 ? 38.62996 33.53494 46.94995 1.000 32.87517 164 LEU D C 1
ATOM 4560 O O . LEU C 1 164 ? 39.19525 34.29680 47.73960 1.000 45.69310 164 LEU D O 1
ATOM 4565 N N . PRO C 1 165 ? 39.00732 33.44500 45.67908 1.000 55.49089 165 PRO D N 1
ATOM 4566 C CA . PRO C 1 165 ? 40.01161 34.36204 45.14090 1.000 72.26159 165 PRO D CA 1
ATOM 4567 C C . PRO C 1 165 ? 39.38080 35.67846 44.71525 1.000 34.10920 165 PRO D C 1
ATOM 4568 O O . PRO C 1 165 ? 38.17625 35.78079 44.47558 1.000 154.80056 165 PRO D O 1
ATOM 4572 N N . ASP C 1 166 ? 40.22428 36.70177 44.63787 1.000 66.45994 166 ASP D N 1
ATOM 4573 C CA . ASP C 1 166 ? 39.79764 38.01844 44.19034 1.000 113.40602 166 ASP D CA 1
ATOM 4574 C C . ASP C 1 166 ? 40.73270 38.50263 43.09686 1.000 52.24540 166 ASP D C 1
ATOM 4575 O O . ASP C 1 166 ? 41.95007 38.31604 43.18818 1.000 87.32670 166 ASP D O 1
ATOM 4577 N N . VAL C 1 167 ? 40.15820 39.09892 42.05838 1.000 72.50177 167 VAL D N 1
ATOM 4578 C CA . VAL C 1 167 ? 40.91769 39.89138 41.09773 1.000 75.25902 167 VAL D CA 1
ATOM 4579 C C . VAL C 1 167 ? 40.64504 41.35971 41.40761 1.000 46.25962 167 VAL D C 1
ATOM 4580 O O . VAL C 1 167 ? 39.66539 41.93020 40.90256 1.000 65.73765 167 VAL D O 1
ATOM 4582 N N . PRO C 1 168 ? 41.47083 42.00256 42.24510 1.000 108.18715 168 PRO D N 1
ATOM 4583 C CA . PRO C 1 168 ? 41.21529 43.39478 42.63107 1.000 39.92313 168 PRO D CA 1
ATOM 4584 C C . PRO C 1 168 ? 41.33521 44.36779 41.46925 1.000 52.70140 168 PRO D C 1
ATOM 4585 O O . PRO C 1 168 ? 41.60927 43.97319 40.32815 1.000 62.00790 168 PRO D O 1
ATOM 4589 N N . PHE C 1 169 ? 41.10515 45.64646 41.75437 1.000 60.41821 169 PHE D N 1
ATOM 4590 C CA . PHE C 1 169 ? 41.29712 46.69088 40.76347 1.000 83.11942 169 PHE D CA 1
ATOM 4591 C C . PHE C 1 169 ? 42.77529 47.04049 40.64496 1.000 59.89091 169 PHE D C 1
ATOM 4592 O O . PHE C 1 169 ? 43.55911 46.84931 41.57948 1.000 54.91898 169 PHE D O 1
ATOM 4594 N N . THR C 1 170 ? 43.14988 47.56267 39.48088 1.000 81.99706 170 THR D N 1
ATOM 4595 C CA . THR C 1 170 ? 44.52724 47.93756 39.19524 1.000 66.47339 170 THR D CA 1
ATOM 4596 C C . THR C 1 170 ? 44.60383 49.41177 38.82349 1.000 57.55621 170 THR D C 1
ATOM 4597 O O . THR C 1 170 ? 43.70292 49.94347 38.17009 1.000 93.40378 170 THR D O 1
ATOM 4601 N N . ARG C 1 171 ? 45.64214 50.08412 39.30945 1.000 69.93449 171 ARG D N 1
ATOM 4602 C CA . ARG C 1 171 ? 45.95953 51.42210 38.83418 1.000 75.17438 171 ARG D CA 1
ATOM 4603 C C . ARG C 1 171 ? 46.77790 51.28722 37.55747 1.000 50.51678 171 ARG D C 1
ATOM 4604 O O . ARG C 1 171 ? 47.83771 50.65261 37.55938 1.000 75.14084 171 ARG D O 1
ATOM 4606 N N . HIS C 1 172 ? 46.28290 51.86412 36.46798 1.000 127.60861 172 HIS D N 1
ATOM 4607 C CA . HIS C 1 172 ? 46.91302 51.68750 35.16363 1.000 82.31684 172 HIS D CA 1
ATOM 4608 C C . HIS C 1 172 ? 48.24248 52.42920 35.06958 1.000 58.69372 172 HIS D C 1
ATOM 4609 O O . HIS C 1 172 ? 48.32934 53.61167 35.39862 1.000 67.75209 172 HIS D O 1
ATOM 4611 N N . LEU C 1 176 ? 43.14634 53.32620 36.28557 1.000 41.12180 176 LEU D N 1
ATOM 4612 C CA . LEU C 1 176 ? 42.27532 52.50823 37.12151 1.000 31.36272 176 LEU D CA 1
ATOM 4613 C C . LEU C 1 176 ? 41.35579 51.63072 36.27944 1.000 70.66313 176 LEU D C 1
ATOM 4614 O O . LEU C 1 176 ? 40.49930 52.12937 35.54959 1.000 68.32750 176 LEU D O 1
ATOM 4619 N N . VAL C 1 177 ? 41.54137 50.31754 36.39263 1.000 73.58593 177 VAL D N 1
ATOM 4620 C CA . VAL C 1 177 ? 40.73026 49.33508 35.68411 1.000 101.69997 177 VAL D CA 1
ATOM 4621 C C . VAL C 1 177 ? 40.18108 48.34783 36.70336 1.000 67.12811 177 VAL D C 1
ATOM 4622 O O . VAL C 1 177 ? 40.95202 47.67301 37.39659 1.000 66.74657 177 VAL D O 1
ATOM 4624 N N . GLY C 1 178 ? 38.85673 48.26289 36.79156 1.000 48.58992 178 GLY D N 1
ATOM 4625 C CA . GLY C 1 178 ? 38.20129 47.28972 37.64097 1.000 59.47237 178 GLY D CA 1
ATOM 4626 C C . GLY C 1 178 ? 37.05968 46.60545 36.91981 1.000 43.64168 178 GLY D C 1
ATOM 4627 O O . GLY C 1 178 ? 37.03018 46.57005 35.68561 1.000 58.18707 178 GLY D O 1
ATOM 4628 N N . ARG C 1 179 ? 36.11215 46.05551 37.67161 1.000 61.11357 179 ARG D N 1
ATOM 4629 C CA . ARG C 1 179 ? 34.97006 45.37675 37.08398 1.000 47.33606 179 ARG D CA 1
ATOM 4630 C C . ARG C 1 179 ? 33.68992 45.82638 37.76499 1.000 45.39660 179 ARG D C 1
ATOM 4631 O O . ARG C 1 179 ? 33.70234 46.33458 38.88931 1.000 43.64714 179 ARG D O 1
ATOM 4639 N N . VAL C 1 180 ? 32.58021 45.64571 37.05433 1.000 42.48407 180 VAL D N 1
ATOM 4640 C CA . VAL C 1 180 ? 31.26840 45.73904 37.68762 1.000 54.16127 180 VAL D CA 1
ATOM 4641 C C . VAL C 1 180 ? 31.11171 44.52534 38.59789 1.000 64.87381 180 VAL D C 1
ATOM 4642 O O . VAL C 1 180 ? 31.01824 43.39019 38.12428 1.000 65.94515 180 VAL D O 1
ATOM 4646 N N . ALA C 1 181 ? 31.10414 44.75880 39.90933 1.000 58.10603 181 ALA D N 1
ATOM 4647 C CA . ALA C 1 181 ? 31.00352 43.65401 40.85592 1.000 40.38686 181 ALA D CA 1
ATOM 4648 C C . ALA C 1 181 ? 29.57063 43.14419 40.95153 1.000 46.65433 181 ALA D C 1
ATOM 4649 O O . ALA C 1 181 ? 29.30496 41.95328 40.75167 1.000 66.85745 181 ALA D O 1
ATOM 4651 N N . ARG C 1 182 ? 28.63109 44.03656 41.25764 1.000 76.38221 182 ARG D N 1
ATOM 4652 C CA . ARG C 1 182 ? 27.22896 43.68020 41.40900 1.000 48.69911 182 ARG D CA 1
ATOM 4653 C C . ARG C 1 182 ? 26.37923 44.74546 40.73512 1.000 61.01310 182 ARG D C 1
ATOM 4654 O O . ARG C 1 182 ? 26.82543 45.87207 40.50463 1.000 44.29350 182 ARG D O 1
ATOM 4662 N N . ILE C 1 183 ? 25.14673 44.36974 40.41095 1.000 43.91656 183 ILE D N 1
ATOM 4663 C CA . ILE C 1 183 ? 24.14548 45.29035 39.89126 1.000 80.26065 183 ILE D CA 1
ATOM 4664 C C . ILE C 1 183 ? 22.99025 45.33744 40.87966 1.000 58.54991 183 ILE D C 1
ATOM 4665 O O . ILE C 1 183 ? 22.54519 44.29585 41.37376 1.000 81.14037 183 ILE D O 1
ATOM 4667 N N . ASP C 1 184 ? 22.51687 46.54371 41.18164 1.000 55.61637 184 ASP D N 1
ATOM 4668 C CA . ASP C 1 184 ? 21.34023 46.70440 42.03355 1.000 65.25958 184 ASP D CA 1
ATOM 4669 C C . ASP C 1 184 ? 20.12004 46.27945 41.22836 1.000 82.59196 184 ASP D C 1
ATOM 4670 O O . ASP C 1 184 ? 19.62996 47.02422 40.37723 1.000 55.18563 184 ASP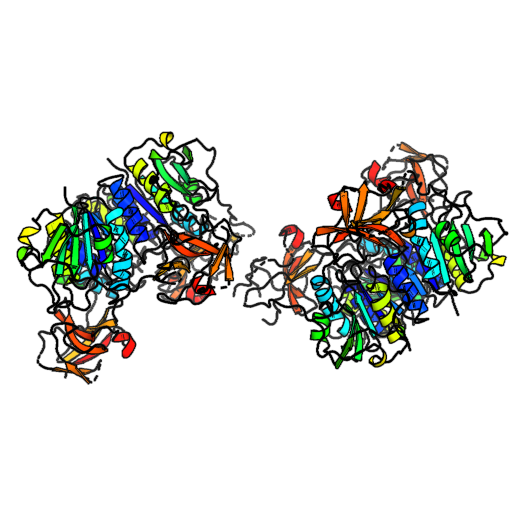 D O 1
ATOM 4672 N N . ARG C 1 185 ? 19.62771 45.06606 41.48924 1.000 46.32682 185 ARG D N 1
ATOM 4673 C CA . ARG C 1 185 ? 18.59398 44.48521 40.64011 1.000 69.97583 185 ARG D CA 1
ATOM 4674 C C . ARG C 1 185 ? 17.22425 45.11302 40.86339 1.000 46.37307 185 ARG D C 1
ATOM 4675 O O . ARG C 1 185 ? 16.33098 44.92454 40.03110 1.000 73.56626 185 ARG D O 1
ATOM 4677 N N . ALA C 1 186 ? 17.02954 45.83747 41.96635 1.000 46.62606 186 ALA D N 1
ATOM 4678 C CA . ALA C 1 186 ? 15.78597 46.57668 42.14916 1.000 52.41757 186 ALA D CA 1
ATOM 4679 C C . ALA C 1 186 ? 15.75675 47.85402 41.32225 1.000 47.43715 186 ALA D C 1
ATOM 4680 O O . ALA C 1 186 ? 14.67905 48.29879 40.91081 1.000 53.93986 186 ALA D O 1
ATOM 4682 N N . PHE C 1 187 ? 16.92490 48.44091 41.05674 1.000 49.66688 187 PHE D N 1
ATOM 4683 C CA . PHE C 1 187 ? 17.02294 49.79041 40.52273 1.000 54.02856 187 PHE D CA 1
ATOM 4684 C C . PHE C 1 187 ? 17.85084 49.91038 39.25237 1.000 39.49417 187 PHE D C 1
ATOM 4685 O O . PHE C 1 187 ? 17.68669 50.89732 38.52711 1.000 50.84362 187 PHE D O 1
ATOM 4693 N N . GLY C 1 188 ? 18.72394 48.95208 38.95954 1.000 42.37739 188 GLY D N 1
ATOM 4694 C CA . GLY C 1 188 ? 19.59276 49.05145 37.80726 1.000 32.76384 188 GLY D CA 1
ATOM 4695 C C . GLY C 1 188 ? 20.89120 49.78597 38.04444 1.000 74.90888 188 GLY D C 1
ATOM 4696 O O . GLY C 1 188 ? 21.59053 50.09969 37.07388 1.000 40.23401 188 GLY D O 1
ATOM 4697 N N . ASN C 1 189 ? 21.23216 50.07748 39.29623 1.000 29.92276 189 ASN D N 1
ATOM 4698 C CA . ASN C 1 189 ? 22.48328 50.74687 39.61209 1.000 63.26460 189 ASN D CA 1
ATOM 4699 C C . ASN C 1 189 ? 23.65487 49.78657 39.44684 1.000 61.25540 189 ASN D C 1
ATOM 4700 O O . ASN C 1 189 ? 23.53184 48.57777 39.66265 1.000 53.20920 189 ASN D O 1
ATOM 4705 N N . VAL C 1 190 ? 24.80176 50.33951 39.06459 1.000 53.54824 190 VAL D N 1
ATOM 4706 C CA . VAL C 1 190 ? 25.98606 49.55930 38.72334 1.000 43.48351 190 VAL D CA 1
ATOM 4707 C C . VAL C 1 190 ? 27.05852 49.82658 39.77066 1.000 54.98640 190 VAL D C 1
ATOM 4708 O O . VAL C 1 190 ? 27.42029 50.98260 40.01625 1.000 63.79289 190 VAL D O 1
ATOM 4712 N N . TRP C 1 191 ? 27.56848 48.75940 40.38071 1.000 38.20611 191 TRP D N 1
ATOM 4713 C CA . TRP C 1 191 ? 28.61413 48.83213 41.39266 1.000 56.04082 191 TRP D CA 1
ATOM 4714 C C . TRP C 1 191 ? 29.91676 48.27412 40.83721 1.000 96.68792 191 TRP D C 1
ATOM 4715 O O . TRP C 1 191 ? 29.91232 47.28065 40.10486 1.000 58.24425 191 TRP D O 1
ATOM 4726 N N . THR C 1 192 ? 31.02878 48.90741 41.19598 1.000 47.07611 192 THR D N 1
ATOM 4727 C CA . THR C 1 192 ? 32.35616 48.44801 40.81552 1.000 48.46204 192 THR D CA 1
ATOM 4728 C C . THR C 1 192 ? 33.13390 48.00940 42.05110 1.000 58.69062 192 THR D C 1
ATOM 4729 O O . THR C 1 192 ? 32.70634 48.20916 43.19129 1.000 41.87715 192 THR D O 1
ATOM 4733 N N . ASN C 1 193 ? 34.28866 47.39130 41.81089 1.000 40.88453 193 ASN D N 1
ATOM 4734 C CA . ASN C 1 193 ? 35.20598 47.03553 42.88495 1.000 66.75993 193 ASN D CA 1
ATOM 4735 C C . ASN C 1 193 ? 36.21699 48.13567 43.18093 1.000 71.84545 193 ASN D C 1
ATOM 4736 O O . ASN C 1 193 ? 37.04918 47.96688 44.07819 1.000 45.53164 193 ASN D O 1
ATOM 4741 N N . ILE C 1 194 ? 36.16997 49.24826 42.45401 1.000 51.11934 194 ILE D N 1
ATOM 4742 C CA . ILE C 1 194 ? 37.09319 50.35563 42.68564 1.000 51.33608 194 ILE D CA 1
ATOM 4743 C C . ILE C 1 194 ? 36.60985 51.15909 43.88541 1.000 45.87559 194 ILE D C 1
ATOM 4744 O O . ILE C 1 194 ? 35.50964 51.72935 43.84601 1.000 60.99296 194 ILE D O 1
ATOM 4749 N N . PRO C 1 195 ? 37.38304 51.22985 44.96579 1.000 61.89209 195 PRO D N 1
ATOM 4750 C CA . PRO C 1 195 ? 37.01173 52.11929 46.07070 1.000 55.77026 195 PRO D CA 1
ATOM 4751 C C . PRO C 1 195 ? 37.07652 53.57231 45.62642 1.000 71.23364 195 PRO D C 1
ATOM 4752 O O . PRO C 1 195 ? 37.96296 53.96921 44.86688 1.000 44.99592 195 PRO D O 1
ATOM 4756 N N . SER C 1 196 ? 36.11873 54.36799 46.10755 1.000 70.94030 196 SER D N 1
ATOM 4757 C CA . SER C 1 196 ? 36.06310 55.77240 45.71428 1.000 64.67821 196 SER D CA 1
ATOM 4758 C C . SER C 1 196 ? 37.28891 56.53000 46.20644 1.000 54.71158 196 SER D C 1
ATOM 4759 O O . SER C 1 196 ? 37.77062 57.45050 45.53532 1.000 51.38087 196 SER D O 1
ATOM 4762 N N . ALA C 1 197 ? 37.80919 56.15482 47.37769 1.000 42.61891 197 ALA D N 1
ATOM 4763 C CA . ALA C 1 197 ? 39.01473 56.77701 47.91156 1.000 60.80170 197 ALA D CA 1
ATOM 4764 C C . ALA C 1 197 ? 40.21743 56.61714 46.99131 1.000 80.96919 197 ALA D C 1
ATOM 4765 O O . ALA C 1 197 ? 41.22810 57.29772 47.19831 1.000 87.58671 197 ALA D O 1
ATOM 4767 N N . ALA C 1 198 ? 40.14070 55.74066 45.99084 1.000 69.14179 198 ALA D N 1
ATOM 4768 C CA . ALA C 1 198 ? 41.19493 55.63991 44.99185 1.000 96.45876 198 ALA D CA 1
ATOM 4769 C C . ALA C 1 198 ? 41.12388 56.77970 43.98871 1.000 79.09473 198 ALA D C 1
ATOM 4770 O O . ALA C 1 198 ? 41.78902 56.73092 42.95100 1.000 78.61380 198 ALA D O 1
ATOM 4772 N N . VAL C 1 209 ? 33.25023 68.57914 40.11065 1.000 62.65421 209 VAL D N 1
ATOM 4773 C CA . VAL C 1 209 ? 33.99439 67.32961 40.01510 1.000 65.29766 209 VAL D CA 1
ATOM 4774 C C . VAL C 1 209 ? 33.27139 66.35509 39.09153 1.000 41.95144 209 VAL D C 1
ATOM 4775 O O . VAL C 1 209 ? 32.04921 66.21378 39.15684 1.000 74.22546 209 VAL D O 1
ATOM 4779 N N . THR C 1 210 ? 34.03458 65.69348 38.22250 1.000 72.12075 210 THR D N 1
ATOM 4780 C CA . THR C 1 210 ? 33.48350 64.76541 37.24347 1.000 59.59247 210 THR D CA 1
ATOM 4781 C C . THR C 1 210 ? 34.47584 63.63968 36.99112 1.000 48.13093 210 THR D C 1
ATOM 4782 O O . THR C 1 210 ? 35.66855 63.75214 37.29013 1.000 60.56025 210 THR D O 1
ATOM 4786 N N . LEU C 1 211 ? 33.95996 62.54902 36.42600 1.000 66.07702 211 LEU D N 1
ATOM 4787 C CA . LEU C 1 211 ? 34.72507 61.33801 36.16568 1.000 46.30519 211 LEU D CA 1
ATOM 4788 C C . LEU C 1 211 ? 34.69797 61.02097 34.67812 1.000 76.54547 211 LEU D C 1
ATOM 4789 O O . LEU C 1 211 ? 33.62951 61.01401 34.05995 1.000 60.30399 211 LEU D O 1
ATOM 4791 N N . ASP C 1 212 ? 35.86798 60.75923 34.10831 1.000 60.49802 212 ASP D N 1
ATOM 4792 C CA . ASP C 1 212 ? 35.96714 60.19427 32.77006 1.000 105.27493 212 ASP D CA 1
ATOM 4793 C C . ASP C 1 212 ? 36.06996 58.68091 32.91756 1.000 75.99189 212 ASP D C 1
ATOM 4794 O O . ASP C 1 212 ? 37.04458 58.17940 33.48634 1.000 67.79385 212 ASP D O 1
ATOM 4799 N N . ALA C 1 213 ? 35.06303 57.95309 32.43507 1.000 43.80732 213 ALA D N 1
ATOM 4800 C CA . ALA C 1 213 ? 35.00328 56.52941 32.73498 1.000 56.19997 213 ALA D CA 1
ATOM 4801 C C . ALA C 1 213 ? 34.35802 55.75832 31.59349 1.000 46.59848 213 ALA D C 1
ATOM 4802 O O . ALA C 1 213 ? 33.53303 56.28974 30.84510 1.000 72.56670 213 ALA D O 1
ATOM 4804 N N . THR C 1 214 ? 34.74365 54.48882 31.48520 1.000 83.73309 214 THR D N 1
ATOM 4805 C CA . THR C 1 214 ? 34.19955 53.54915 30.51364 1.000 84.15231 214 THR D CA 1
ATOM 4806 C C . THR C 1 214 ? 33.41707 52.47539 31.26007 1.000 61.38624 214 THR D C 1
ATOM 4807 O O . THR C 1 214 ? 33.96447 51.80778 32.14569 1.000 63.93469 214 THR D O 1
ATOM 4811 N N . VAL C 1 215 ? 32.14280 52.31911 30.90759 1.000 55.91677 215 VAL D N 1
ATOM 4812 C CA . VAL C 1 215 ? 31.27469 51.33377 31.54417 1.000 74.60621 215 VAL D CA 1
ATOM 4813 C C . VAL C 1 215 ? 30.31914 50.73817 30.51430 1.000 58.92993 215 VAL D C 1
ATOM 4814 O O . VAL C 1 215 ? 30.73726 50.04096 29.59007 1.000 94.35176 215 VAL D O 1
ATOM 4818 N N . ARG C 1 221 ? 31.52862 61.29515 30.31020 1.000 97.74473 221 ARG D N 1
ATOM 4819 C CA . ARG C 1 221 ? 31.68954 62.10920 31.50455 1.000 83.10084 221 ARG D CA 1
ATOM 4820 C C . ARG C 1 221 ? 30.52650 61.87395 32.46198 1.000 54.21156 221 ARG D C 1
ATOM 4821 O O . ARG C 1 221 ? 29.35800 62.00832 32.08669 1.000 74.14201 221 ARG D O 1
ATOM 4823 N N . TRP C 1 222 ? 30.85612 61.52096 33.70060 1.000 51.80005 222 TRP D N 1
ATOM 4824 C CA . TRP C 1 222 ? 29.88006 61.22138 34.73774 1.000 59.36144 222 TRP D CA 1
ATOM 4825 C C . TRP C 1 222 ? 30.00204 62.25237 35.84922 1.000 60.50950 222 TRP D C 1
ATOM 4826 O O . TRP C 1 222 ? 31.07229 62.35392 36.47424 1.000 67.46656 222 TRP D O 1
ATOM 4837 N N . PRO C 1 223 ? 28.96811 63.04430 36.12130 1.000 37.08513 223 PRO D N 1
ATOM 4838 C CA . PRO C 1 223 ? 29.02733 63.95304 37.27408 1.000 39.00021 223 PRO D CA 1
ATOM 4839 C C . PRO C 1 223 ? 29.16359 63.16391 38.56800 1.000 45.06351 223 PRO D C 1
ATOM 4840 O O . PRO C 1 223 ? 28.44911 62.18505 38.79709 1.000 53.34176 223 PRO D O 1
ATOM 4844 N N . TRP C 1 224 ? 30.08944 63.59651 39.41811 1.000 31.63555 224 TRP D N 1
ATOM 4845 C CA . TRP C 1 224 ? 30.29741 62.96133 40.71199 1.000 49.29573 224 TRP D CA 1
ATOM 4846 C C . TRP C 1 224 ? 29.33617 63.58591 41.71463 1.000 50.27126 224 TRP D C 1
ATOM 4847 O O . TRP C 1 224 ? 29.36956 64.80061 41.93916 1.000 73.99422 224 TRP D O 1
ATOM 4858 N N . CYS C 1 225 ? 28.48593 62.75975 42.31766 1.000 50.26062 225 CYS D N 1
ATOM 4859 C CA . CYS C 1 225 ? 27.34679 63.25279 43.07444 1.000 51.21328 225 CYS D CA 1
ATOM 4860 C C . CYS C 1 225 ? 27.30861 62.65627 44.47306 1.000 32.54721 225 CYS D C 1
ATOM 4861 O O . CYS C 1 225 ? 27.79809 61.54998 44.71455 1.000 73.49259 225 CYS D O 1
ATOM 4864 N N . THR C 1 226 ? 26.71932 63.42021 45.39568 1.000 65.22889 226 THR D N 1
ATOM 4865 C CA . THR C 1 226 ? 26.39508 62.89127 46.71622 1.000 48.64919 226 THR D CA 1
ATOM 4866 C C . THR C 1 226 ? 25.29983 61.83303 46.63368 1.000 74.97628 226 THR D C 1
ATOM 4867 O O . THR C 1 226 ? 25.38648 60.78882 47.29022 1.000 37.53018 226 THR D O 1
ATOM 4871 N N . THR C 1 227 ? 24.26880 62.07612 45.82896 1.000 46.70752 227 THR D N 1
ATOM 4872 C CA . THR C 1 227 ? 23.11926 61.18230 45.77308 1.000 35.93148 227 THR D CA 1
ATOM 4873 C C . THR C 1 227 ? 22.45048 61.32323 44.41047 1.000 89.81744 227 THR D C 1
ATOM 4874 O O . THR C 1 227 ? 22.84083 62.15401 43.58504 1.000 40.80614 227 THR D O 1
ATOM 4878 N N . PHE C 1 228 ? 21.41462 60.50488 44.19658 1.000 31.97719 228 PHE D N 1
ATOM 4879 C CA . PHE C 1 228 ? 20.82018 60.35476 42.87019 1.000 56.59579 228 PHE D CA 1
ATOM 4880 C C . PHE C 1 228 ? 20.18789 61.65241 42.37576 1.000 70.53097 228 PHE D C 1
ATOM 4881 O O . PHE C 1 228 ? 20.27356 61.97733 41.18519 1.000 33.12612 228 PHE D O 1
ATOM 4889 N N . SER C 1 229 ? 19.54714 62.40496 43.26850 1.000 34.27885 229 SER D N 1
ATOM 4890 C CA . SER C 1 229 ? 18.71357 63.53373 42.86924 1.000 76.16861 229 SER D CA 1
ATOM 4891 C C . SER C 1 229 ? 19.49480 64.82044 42.61480 1.000 51.42703 229 SER D C 1
ATOM 4892 O O . SER C 1 229 ? 18.87191 65.88287 42.52604 1.000 43.43851 229 SER D O 1
ATOM 4895 N N . GLN C 1 230 ? 20.81937 64.77030 42.49482 1.000 45.72872 230 GLN D N 1
ATOM 4896 C CA . GLN C 1 230 ? 21.58304 65.95042 42.11211 1.000 35.41236 230 GLN D CA 1
ATOM 4897 C C . GLN C 1 230 ? 21.75316 66.06658 40.60680 1.000 75.16648 230 GLN D C 1
ATOM 4898 O O . GLN C 1 230 ? 22.50256 66.93177 40.14213 1.000 44.11364 230 GLN D O 1
ATOM 4904 N N . VAL C 1 231 ? 21.09183 65.20465 39.84142 1.000 47.67087 231 VAL D N 1
ATOM 4905 C CA . VAL C 1 231 ? 21.13662 65.23701 38.38837 1.000 32.64162 231 VAL D CA 1
ATOM 4906 C C . VAL C 1 231 ? 19.70062 65.09505 37.90140 1.000 57.42862 231 VAL D C 1
ATOM 4907 O O . VAL C 1 231 ? 18.84923 64.53068 38.59525 1.000 43.20454 231 VAL D O 1
ATOM 4911 N N . ALA C 1 232 ? 19.42337 65.64376 36.71883 1.000 46.70301 232 ALA D N 1
ATOM 4912 C CA . ALA C 1 232 ? 18.08348 65.58934 36.15117 1.000 48.95992 232 ALA D CA 1
ATOM 4913 C C . ALA C 1 232 ? 17.58354 64.14885 36.06536 1.000 63.28044 232 ALA D C 1
ATOM 4914 O O . ALA C 1 232 ? 18.35941 63.18918 36.06606 1.000 47.82801 232 ALA D O 1
ATOM 4916 N N . THR C 1 233 ? 16.26097 64.00588 36.00381 1.000 57.94241 233 THR D N 1
ATOM 4917 C CA . THR C 1 233 ? 15.66083 62.68331 35.89149 1.000 48.94038 233 THR D CA 1
ATOM 4918 C C . THR C 1 233 ? 16.11773 62.02404 34.59482 1.000 60.10707 233 THR D C 1
ATOM 4919 O O . THR C 1 233 ? 16.10733 62.65334 33.53264 1.000 73.39846 233 THR D O 1
ATOM 4923 N N . THR C 1 234 ? 16.53773 60.75988 34.69720 1.000 74.74942 234 THR D N 1
ATOM 4924 C CA . THR C 1 234 ? 17.16366 59.91557 33.66959 1.000 61.46400 234 THR D CA 1
ATOM 4925 C C . THR C 1 234 ? 18.63293 60.26869 33.45940 1.000 75.70682 234 THR D C 1
ATOM 4926 O O . THR C 1 234 ? 19.27706 59.66421 32.59427 1.000 66.44857 234 THR D O 1
ATOM 4928 N N . GLY C 1 235 ? 19.18701 61.21847 34.20644 1.000 55.34292 235 GLY D N 1
ATOM 4929 C CA . GLY C 1 235 ? 20.56494 61.61157 33.98961 1.000 46.64556 235 GLY D CA 1
ATOM 4930 C C . GLY C 1 235 ? 21.55923 60.66125 34.63373 1.000 38.36055 235 GLY D C 1
ATOM 4931 O O . GLY C 1 235 ? 21.29229 60.03285 35.65710 1.000 65.01311 235 GLY D O 1
ATOM 4932 N N . ARG C 1 236 ? 22.73281 60.56880 34.01390 1.000 51.68327 236 ARG D N 1
ATOM 4933 C CA . ARG C 1 236 ? 23.80294 59.71533 34.50819 1.000 40.70241 236 ARG D CA 1
ATOM 4934 C C . ARG C 1 236 ? 24.53002 60.37555 35.67439 1.000 43.88826 236 ARG D C 1
ATOM 4935 O O . ARG C 1 236 ? 24.59361 61.60420 35.78134 1.000 65.23087 236 ARG D O 1
ATOM 4937 N N . LEU C 1 237 ? 25.08651 59.54314 36.55246 1.000 73.87900 237 LEU D N 1
ATOM 4938 C CA . LEU C 1 237 ? 25.75825 60.06176 37.73507 1.000 34.17636 237 LEU D CA 1
ATOM 4939 C C . LEU C 1 237 ? 26.71634 59.01386 38.28554 1.000 61.74023 237 LEU D C 1
ATOM 4940 O O . LEU C 1 237 ? 26.48000 57.80801 38.16271 1.000 47.54386 237 LEU D O 1
ATOM 4945 N N . ALA C 1 238 ? 27.80248 59.49589 38.88901 1.000 31.71813 238 ALA D N 1
ATOM 4946 C CA . ALA C 1 238 ? 28.78834 58.66512 39.56379 1.000 37.96783 238 ALA D CA 1
ATOM 4947 C C . ALA C 1 238 ? 28.82298 59.03292 41.04046 1.000 34.98399 238 ALA D C 1
ATOM 4948 O O . ALA C 1 238 ? 28.63852 60.19687 41.40808 1.000 41.07906 238 ALA D O 1
ATOM 4950 N N . TYR C 1 239 ? 29.05740 58.03621 41.88957 1.000 35.00388 239 TYR D N 1
ATOM 4951 C CA . TYR C 1 239 ? 28.97037 58.26219 43.32754 1.000 33.85696 239 TYR D CA 1
ATOM 4952 C C . TYR C 1 239 ? 29.67961 57.13231 44.05733 1.000 36.48508 239 TYR D C 1
ATOM 4953 O O . TYR C 1 239 ? 30.15999 56.17756 43.44793 1.000 43.88408 239 TYR D O 1
ATOM 4962 N N . ALA C 1 240 ? 29.77379 57.27475 45.37488 1.000 36.51227 240 ALA D N 1
ATOM 4963 C CA . ALA C 1 240 ? 30.25292 56.20994 46.24527 1.000 31.71958 240 ALA D CA 1
ATOM 4964 C C . ALA C 1 240 ? 29.04850 55.57639 46.92900 1.000 72.86604 240 ALA D C 1
ATOM 4965 O O . ALA C 1 240 ? 28.30065 56.26333 47.63350 1.000 44.51420 240 ALA D O 1
ATOM 4967 N N . ASN C 1 241 ? 28.86078 54.27417 46.72580 1.000 52.60530 241 ASN D N 1
ATOM 4968 C CA . ASN C 1 241 ? 27.68338 53.61354 47.26809 1.000 47.48223 241 ASN D CA 1
ATOM 4969 C C . ASN C 1 241 ? 27.81522 53.46109 48.78364 1.000 27.60531 241 ASN D C 1
ATOM 4970 O O . ASN C 1 241 ? 28.76398 53.94371 49.41007 1.000 46.18405 241 ASN D O 1
ATOM 4975 N N . SER C 1 242 ? 26.83178 52.77795 49.37605 1.000 39.15961 242 SER D N 1
ATOM 4976 C CA . SER C 1 242 ? 26.78648 52.61989 50.82626 1.000 50.00127 242 SER D CA 1
ATOM 4977 C C . SER C 1 242 ? 28.05919 51.98816 51.37341 1.000 90.30369 242 SER D C 1
ATOM 4978 O O . SER C 1 242 ? 28.47193 52.29175 52.49883 1.000 46.71283 242 SER D O 1
ATOM 4980 N N . ARG C 1 243 ? 28.69606 51.11807 50.59456 1.000 30.09899 243 ARG D N 1
ATOM 4981 C CA . ARG C 1 243 ? 29.89301 50.41483 51.02862 1.000 59.42240 243 ARG D CA 1
ATOM 4982 C C . ARG C 1 243 ? 31.17800 51.17724 50.72929 1.000 97.47484 243 ARG D C 1
ATOM 4983 O O . ARG C 1 243 ? 32.24463 50.77127 51.20304 1.000 63.69520 243 ARG D O 1
ATOM 4985 N N . GLY C 1 244 ? 31.10753 52.26575 49.96980 1.000 72.49538 244 GLY D N 1
ATOM 4986 C CA . GLY C 1 244 ? 32.27769 53.06083 49.66849 1.000 42.10142 244 GLY D CA 1
ATOM 4987 C C . GLY C 1 244 ? 32.91334 52.81408 48.31939 1.000 65.66077 244 GLY D C 1
ATOM 4988 O O . GLY C 1 244 ? 34.00355 53.33944 48.06693 1.000 70.87948 244 GLY D O 1
ATOM 4989 N N . ARG C 1 245 ? 32.27369 52.04187 47.44678 1.000 45.01754 245 ARG D N 1
ATOM 4990 C CA . ARG C 1 245 ? 32.83470 51.67650 46.15463 1.000 60.86326 245 ARG D CA 1
ATOM 4991 C C . ARG C 1 245 ? 32.19428 52.50343 45.04834 1.000 67.05971 245 ARG D C 1
ATOM 4992 O O . ARG C 1 245 ? 30.99672 52.80478 45.09931 1.000 39.10189 245 ARG D O 1
ATOM 5000 N N . LEU C 1 246 ? 33.00160 52.86475 44.05058 1.000 51.17984 246 LEU D N 1
ATOM 5001 C CA . LEU C 1 246 ? 32.51801 53.67520 42.93934 1.000 48.71912 246 LEU D CA 1
ATOM 5002 C C . LEU C 1 246 ? 31.35260 52.98823 42.23844 1.000 34.98648 246 LEU D C 1
ATOM 5003 O O . LEU C 1 246 ? 31.40500 51.79126 41.94359 1.000 49.07566 246 LEU D O 1
ATOM 5008 N N . SER C 1 247 ? 30.29907 53.75620 41.97191 1.000 51.10080 247 SER D N 1
ATOM 5009 C CA . SER C 1 247 ? 29.08368 53.24141 41.36931 1.000 53.84283 247 SER D CA 1
ATOM 5010 C C . SER C 1 247 ? 28.54718 54.25362 40.36905 1.000 53.74499 247 SER D C 1
ATOM 5011 O O . SER C 1 247 ? 28.76785 55.46355 40.48962 1.000 50.08732 247 SER D O 1
ATOM 5014 N N . PHE C 1 248 ? 27.81563 53.73451 39.38755 1.000 53.64144 248 PHE D N 1
ATOM 5015 C CA . PHE C 1 248 ? 27.22017 54.52990 38.32805 1.000 46.59638 248 PHE D CA 1
ATOM 5016 C C . PHE C 1 248 ? 25.71888 54.28594 38.31811 1.000 72.64942 248 PHE D C 1
ATOM 5017 O O . PHE C 1 248 ? 25.25433 53.18339 38.62182 1.000 49.15576 248 PHE D O 1
ATOM 5025 N N . ALA C 1 249 ? 24.95803 55.32133 37.97205 1.000 59.64099 249 ALA D N 1
ATOM 5026 C CA . ALA C 1 249 ? 23.50946 55.20159 38.05343 1.000 48.71175 249 ALA D CA 1
ATOM 5027 C C . ALA C 1 249 ? 22.84305 56.19962 37.12001 1.000 41.02835 249 ALA D C 1
ATOM 5028 O O . ALA C 1 249 ? 23.47432 57.13122 36.61363 1.000 86.61768 249 ALA D O 1
ATOM 5030 N N . LEU C 1 250 ? 21.55398 55.96791 36.88714 1.000 44.51395 250 LEU D N 1
ATOM 5031 C CA . LEU C 1 250 ? 20.65877 56.93638 36.27109 1.000 49.04030 250 LEU D CA 1
ATOM 5032 C C . LEU C 1 250 ? 19.63461 57.37088 37.30860 1.000 30.01659 250 LEU D C 1
ATOM 5033 O O . LEU C 1 250 ? 19.04715 56.52753 37.99391 1.000 46.96788 250 LEU D O 1
ATOM 5038 N N . ASN C 1 251 ? 19.42980 58.67837 37.43173 1.000 62.61697 251 ASN D N 1
ATOM 5039 C CA . ASN C 1 251 ? 18.45356 59.18715 38.38586 1.000 32.70045 251 ASN D CA 1
ATOM 5040 C C . ASN C 1 251 ? 17.04718 58.76019 37.97461 1.000 33.24797 251 ASN D C 1
ATOM 5041 O O . ASN C 1 251 ? 16.56651 59.13173 36.89886 1.000 62.84290 251 ASN D O 1
ATOM 5046 N N . ARG C 1 252 ? 16.39245 57.98325 38.84046 1.000 50.12829 252 ARG D N 1
ATOM 5047 C CA . ARG C 1 252 ? 15.07753 57.40023 38.56531 1.000 33.62157 252 ARG D CA 1
ATOM 5048 C C . ARG C 1 252 ? 15.08795 56.62005 37.24971 1.000 32.19085 252 ARG D C 1
ATOM 5049 O O . ARG C 1 252 ? 14.21606 56.77725 36.39190 1.000 56.20857 252 ARG D O 1
ATOM 5057 N N . GLY C 1 253 ? 16.09937 55.77149 37.09504 1.000 46.00266 253 GLY D N 1
ATOM 5058 C CA . GLY C 1 253 ? 16.20419 54.92415 35.91986 1.000 39.84818 253 GLY D CA 1
ATOM 5059 C C . GLY C 1 253 ? 17.17171 53.79052 36.17275 1.000 46.08076 253 GLY D C 1
ATOM 5060 O O . GLY C 1 253 ? 17.89811 53.77265 37.17055 1.000 48.22431 253 GLY D O 1
ATOM 5061 N N . SER C 1 254 ? 17.17277 52.83727 35.24188 1.000 48.75350 254 SER D N 1
ATOM 5062 C CA . SER C 1 254 ? 18.01151 51.64586 35.32993 1.000 72.59607 254 SER D CA 1
ATOM 5063 C C . SER C 1 254 ? 19.19552 51.80567 34.38321 1.000 52.54138 254 SER D C 1
ATOM 5064 O O . SER C 1 254 ? 19.03233 51.75342 33.15945 1.000 62.84938 254 SER D O 1
ATOM 5067 N N . LEU C 1 255 ? 20.38760 52.00234 34.95219 1.000 63.58987 255 LEU D N 1
ATOM 5068 C CA . LEU C 1 255 ? 21.58771 52.09578 34.12771 1.000 49.28045 255 LEU D CA 1
ATOM 5069 C C . LEU C 1 255 ? 21.90494 50.76212 33.46379 1.000 95.67929 255 LEU D C 1
ATOM 5070 O O . LEU C 1 255 ? 22.38781 50.72900 32.32559 1.000 83.09386 255 LEU D O 1
ATOM 5075 N N . VAL C 1 256 ? 21.65873 49.65322 34.16584 1.000 57.26960 256 VAL D N 1
ATOM 5076 C CA . VAL C 1 256 ? 21.82822 48.33767 33.55527 1.000 62.69014 256 VAL D CA 1
ATOM 5077 C C . VAL C 1 256 ? 20.93793 48.20493 32.32694 1.000 67.12060 256 VAL D C 1
ATOM 5078 O O . VAL C 1 256 ? 21.37969 47.73868 31.27051 1.000 55.09088 256 VAL D O 1
ATOM 5082 N N . ALA C 1 257 ? 19.67817 48.63395 32.43628 1.000 47.68902 257 ALA D N 1
ATOM 5083 C CA . ALA C 1 257 ? 18.76394 48.53397 31.30275 1.000 60.22210 257 ALA D CA 1
ATOM 5084 C C . ALA C 1 257 ? 19.23878 49.37986 30.12818 1.000 64.46228 257 ALA D C 1
ATOM 5085 O O . ALA C 1 257 ? 19.16467 48.94429 28.97323 1.000 75.21330 257 ALA D O 1
ATOM 5087 N N . GLU C 1 258 ? 19.72448 50.59219 30.40121 1.000 63.76622 258 GLU D N 1
ATOM 5088 C CA . GLU C 1 258 ? 20.18645 51.46353 29.32559 1.000 96.69971 258 GLU D CA 1
ATOM 5089 C C . GLU C 1 258 ? 21.42743 50.89485 28.64719 1.000 61.74601 258 GLU D C 1
ATOM 5090 O O . GLU C 1 258 ? 21.48712 50.79758 27.41593 1.000 88.09291 258 GLU D O 1
ATOM 5092 N N . LEU C 1 259 ? 22.42783 50.50762 29.43639 1.000 71.40934 259 LEU D N 1
ATOM 5093 C CA . LEU C 1 259 ? 23.72465 50.09995 28.91349 1.000 71.43322 259 LEU D CA 1
ATOM 5094 C C . LEU C 1 259 ? 23.86240 48.59419 28.72277 1.000 79.29575 259 LEU D C 1
ATOM 5095 O O . LEU C 1 259 ? 24.88334 48.14724 28.19079 1.000 91.82550 259 LEU D O 1
ATOM 5097 N N . GLY C 1 260 ? 22.87407 47.80469 29.13853 1.000 114.99224 260 GLY D N 1
ATOM 5098 C CA . GLY C 1 260 ? 22.95559 46.36087 28.97484 1.000 55.87152 260 GLY D CA 1
ATOM 5099 C C . GLY C 1 260 ? 24.13199 45.72400 29.67906 1.000 50.43755 260 GLY D C 1
ATOM 5100 O O . GLY C 1 260 ? 24.61396 44.67230 29.24423 1.000 109.36457 260 GLY D O 1
ATOM 5101 N N . VAL C 1 261 ? 24.60951 46.33406 30.75814 1.000 72.34405 261 VAL D N 1
ATOM 5102 C CA . VAL C 1 261 ? 25.79539 45.85054 31.45406 1.000 104.49050 261 VAL D CA 1
ATOM 5103 C C . VAL C 1 261 ? 25.41144 44.72055 32.39844 1.000 39.19385 261 VAL D C 1
ATOM 5104 O O . VAL C 1 261 ? 24.35062 44.74803 33.03335 1.000 103.42323 261 VAL D O 1
ATOM 5108 N N . ALA C 1 262 ? 26.26228 43.70874 32.47924 1.000 65.23363 262 ALA D N 1
ATOM 5109 C CA . ALA C 1 262 ? 26.11105 42.59485 33.39845 1.000 76.81308 262 ALA D CA 1
ATOM 5110 C C . ALA C 1 262 ? 27.28395 42.59247 34.36477 1.000 102.81925 262 ALA D C 1
ATOM 5111 O O . ALA C 1 262 ? 28.30693 43.23459 34.10696 1.000 56.98615 262 ALA D O 1
ATOM 5113 N N . PRO C 1 263 ? 27.17406 41.88177 35.48316 1.000 63.80593 263 PRO D N 1
ATOM 5114 C CA . PRO C 1 263 ? 28.28424 41.83234 36.44103 1.000 87.65215 263 PRO D CA 1
ATOM 5115 C C . PRO C 1 263 ? 29.51527 41.16298 35.84390 1.000 66.24554 263 PRO D C 1
ATOM 5116 O O . PRO C 1 263 ? 29.41679 40.34397 34.92755 1.000 68.74782 263 PRO D O 1
ATOM 5118 N N . ASP C 1 264 ? 30.65847 41.58110 36.39122 1.000 95.26890 264 ASP D N 1
ATOM 5119 C CA . ASP C 1 264 ? 32.01740 41.21399 36.02407 1.000 67.47915 264 ASP D CA 1
ATOM 5120 C C . ASP C 1 264 ? 32.51049 41.90213 34.74638 1.000 120.53635 264 ASP D C 1
ATOM 5121 O O . ASP C 1 264 ? 33.62996 41.60009 34.29610 1.000 121.11701 264 ASP D O 1
ATOM 5123 N N . ALA C 1 265 ? 31.73771 42.84344 34.16918 1.000 91.14880 265 ALA D N 1
ATOM 5124 C CA . ALA C 1 265 ? 32.13849 43.59727 32.98485 1.000 87.54769 265 ALA D CA 1
ATOM 5125 C C . ALA C 1 265 ? 33.17983 44.66697 33.33230 1.000 76.12527 265 ALA D C 1
ATOM 5126 O O . ALA C 1 265 ? 33.17858 45.20630 34.44049 1.000 68.10685 265 ALA D O 1
ATOM 5128 N N . VAL C 1 267 ? 35.02092 48.13201 33.90513 1.000 49.24666 267 VAL D N 1
ATOM 5129 C CA . VAL C 1 267 ? 35.09460 49.52292 34.33669 1.000 110.16959 267 VAL D CA 1
ATOM 5130 C C . VAL C 1 267 ? 36.51762 50.06897 34.28836 1.000 94.73771 267 VAL D C 1
ATOM 5131 O O . VAL C 1 267 ? 37.38981 49.61311 35.02671 1.000 61.49468 267 VAL D O 1
ATOM 5135 N N . GLU C 1 268 ? 36.75313 51.05519 33.42743 1.000 74.54837 268 GLU D N 1
ATOM 5136 C CA . GLU C 1 268 ? 38.01856 51.77578 33.40060 1.000 76.11344 268 GLU D CA 1
ATOM 5137 C C . GLU C 1 268 ? 37.76477 53.23796 33.73549 1.000 94.12064 268 GLU D C 1
ATOM 5138 O O . GLU C 1 268 ? 36.89596 53.87829 33.13277 1.000 49.69589 268 GLU D O 1
ATOM 5140 N N . VAL C 1 269 ? 38.51570 53.75231 34.70410 1.000 48.11016 269 VAL D N 1
ATOM 5141 C CA . VAL C 1 269 ? 38.41578 55.13454 35.15474 1.000 39.23053 269 VAL D CA 1
ATOM 5142 C C . VAL C 1 269 ? 39.64003 55.86696 34.62785 1.000 135.43654 269 VAL D C 1
ATOM 5143 O O . VAL C 1 269 ? 40.77256 55.56801 35.02633 1.000 41.15522 269 VAL D O 1
ATOM 5147 N N . HIS C 1 270 ? 39.41838 56.82851 33.73667 1.000 65.38677 270 HIS D N 1
ATOM 5148 C CA . HIS C 1 270 ? 40.50954 57.53686 33.08402 1.000 57.47263 270 HIS D CA 1
ATOM 5149 C C . HIS C 1 270 ? 40.98737 58.68882 33.95611 1.000 69.03018 270 HIS D C 1
ATOM 5150 O O . HIS C 1 270 ? 40.18886 59.52889 34.38464 1.000 80.61109 270 HIS D O 1
ATOM 5157 N N . LEU C 1 271 ? 42.29204 58.72716 34.20467 1.000 39.20929 271 LEU D N 1
ATOM 5158 C CA . LEU C 1 271 ? 42.89075 59.76327 35.03476 1.000 81.66804 271 LEU D CA 1
ATOM 5159 C C . LEU C 1 271 ? 43.97436 60.51937 34.27076 1.000 107.23880 271 LEU D C 1
ATOM 5160 O O . LEU C 1 271 ? 45.08201 60.01565 34.08085 1.000 63.67575 271 LEU D O 1
ATOM 5165 N N . ALA D 1 5 ? 65.98744 13.91957 -16.66672 1.000 55.39726 5 ALA B N 1
ATOM 5166 C CA . ALA D 1 5 ? 67.30720 13.29676 -16.57577 1.000 53.42775 5 ALA B CA 1
ATOM 5167 C C . ALA D 1 5 ? 67.81141 13.08529 -15.13909 1.000 55.06136 5 ALA B C 1
ATOM 5168 O O . ALA D 1 5 ? 68.05044 11.94701 -14.75044 1.000 38.79926 5 ALA B O 1
ATOM 5170 N N . PRO D 1 6 ? 67.95798 14.15859 -14.35255 1.000 44.28120 6 PRO B N 1
ATOM 5171 C CA . PRO D 1 6 ? 68.72605 14.03942 -13.10863 1.000 39.76130 6 PRO B CA 1
ATOM 5172 C C . PRO D 1 6 ? 68.04665 13.10665 -12.11941 1.000 27.77444 6 PRO B C 1
ATOM 5173 O O . PRO D 1 6 ? 66.81958 12.99259 -12.07834 1.000 61.95514 6 PRO B O 1
ATOM 5177 N N . ARG D 1 7 ? 68.86800 12.42353 -11.32830 1.000 55.36469 7 ARG B N 1
ATOM 5178 C CA . ARG D 1 7 ? 68.35154 11.53579 -10.30114 1.000 56.01515 7 ARG B CA 1
ATOM 5179 C C . ARG D 1 7 ? 67.63821 12.33164 -9.21418 1.000 47.83833 7 ARG B C 1
ATOM 5180 O O . ARG D 1 7 ? 67.90309 13.51630 -8.99447 1.000 67.08979 7 ARG B O 1
ATOM 5188 N N . VAL D 1 8 ? 66.70787 11.66690 -8.53993 1.000 38.80620 8 VAL B N 1
ATOM 5189 C CA . VAL D 1 8 ? 66.11850 12.21959 -7.32763 1.000 47.45179 8 VAL B CA 1
ATOM 5190 C C . VAL D 1 8 ? 67.09767 12.01166 -6.18179 1.000 42.78961 8 VAL B C 1
ATOM 5191 O O . VAL D 1 8 ? 67.65734 10.92114 -6.01834 1.000 26.61839 8 VAL B O 1
ATOM 5195 N N . VAL D 1 9 ? 67.31862 13.05750 -5.39327 1.000 27.74491 9 VAL B N 1
ATOM 5196 C CA . VAL D 1 9 ? 68.21337 12.99596 -4.24499 1.000 32.50737 9 VAL B CA 1
ATOM 5197 C C . VAL D 1 9 ? 67.36952 12.83478 -2.98850 1.000 36.29114 9 VAL B C 1
ATOM 5198 O O . VAL D 1 9 ? 66.54164 13.69766 -2.67433 1.000 42.56201 9 VAL B O 1
ATOM 5202 N N . ALA D 1 10 ? 67.58521 11.73825 -2.26582 1.000 35.74790 10 ALA B N 1
ATOM 5203 C CA . ALA D 1 10 ? 66.96058 11.51050 -0.96892 1.000 34.84910 10 ALA B CA 1
ATOM 5204 C C . ALA D 1 10 ? 67.96973 11.84825 0.12033 1.000 22.91473 10 ALA B C 1
ATOM 5205 O O . ALA D 1 10 ? 69.11277 11.38185 0.07876 1.000 47.67342 10 ALA B O 1
ATOM 5207 N N . PHE D 1 11 ? 67.54311 12.64662 1.09693 1.000 27.91928 11 PHE B N 1
ATOM 5208 C CA . PHE D 1 11 ? 68.46521 13.40731 1.93321 1.000 18.83470 11 PHE B CA 1
ATOM 5209 C C . PHE D 1 11 ? 68.23322 13.11196 3.40812 1.000 32.60377 11 PHE B C 1
ATOM 5210 O O . PHE D 1 11 ? 67.14620 13.37800 3.92674 1.000 36.59330 11 PHE B O 1
ATOM 5218 N N . LEU D 1 12 ? 69.26438 12.60651 4.09072 1.000 25.59581 12 LEU B N 1
ATOM 5219 C CA . LEU D 1 12 ? 69.18689 12.32132 5.51888 1.000 25.85542 12 LEU B CA 1
ATOM 5220 C C . LEU D 1 12 ? 70.43390 12.84598 6.21762 1.000 39.77563 12 LEU B C 1
ATOM 5221 O O . LEU D 1 12 ? 71.53613 12.77121 5.66934 1.000 23.92585 12 LEU B O 1
ATOM 5226 N N . SER D 1 13 ? 70.25783 13.37069 7.42939 1.000 19.45213 13 SER B N 1
ATOM 5227 C CA . SER D 1 13 ? 71.37887 13.86595 8.22155 1.000 14.35349 13 SER B CA 1
ATOM 5228 C C . SER D 1 13 ? 70.93391 14.01686 9.67259 1.000 33.28956 13 SER B C 1
ATOM 5229 O O . SER D 1 13 ? 69.76691 13.80881 10.01202 1.000 23.53457 13 SER B O 1
ATOM 5232 N N . ASP D 1 14 ? 71.88926 14.36660 10.53612 1.000 28.65729 14 ASP B N 1
ATOM 5233 C CA . ASP D 1 14 ? 71.61694 14.69287 11.93092 1.000 27.20648 14 ASP B CA 1
ATOM 5234 C C . ASP D 1 14 ? 71.78708 16.18304 12.20423 1.000 31.51632 14 ASP B C 1
ATOM 5235 O O . ASP D 1 14 ? 71.91988 16.58953 13.36253 1.000 23.88944 14 ASP B O 1
ATOM 5240 N N . VAL D 1 15 ? 71.78665 17.00248 11.15160 1.000 37.72994 15 VAL B N 1
ATOM 5241 C CA . VAL D 1 15 ? 72.07560 18.42611 11.29138 1.000 47.48862 15 VAL B CA 1
ATOM 5242 C C . VAL D 1 15 ? 70.83981 19.21929 11.70847 1.000 46.29766 15 VAL B C 1
ATOM 5243 O O . VAL D 1 15 ? 70.95295 20.19101 12.46511 1.000 46.27065 15 VAL B O 1
ATOM 5247 N N . GLY D 1 16 ? 69.65888 18.83270 11.24903 1.000 64.79155 16 GLY B N 1
ATOM 5248 C CA . GLY D 1 16 ? 68.42287 19.40219 11.74724 1.000 30.46514 16 GLY B CA 1
ATOM 5249 C C . GLY D 1 16 ? 67.73369 20.30111 10.73561 1.000 64.13936 16 GLY B C 1
ATOM 5250 O O . GLY D 1 16 ? 68.12832 20.41340 9.57141 1.000 35.03923 16 GLY B O 1
ATOM 5251 N N . THR D 1 17 ? 66.66063 20.94051 11.21098 1.000 17.66254 17 THR B N 1
ATOM 5252 C CA . THR D 1 17 ? 65.86570 21.86637 10.41370 1.000 48.46117 17 THR B CA 1
ATOM 5253 C C . THR D 1 17 ? 65.70143 23.21773 11.10057 1.000 20.66771 17 THR B C 1
ATOM 5254 O O . THR D 1 17 ? 64.94681 24.06485 10.60822 1.000 45.23888 17 THR B O 1
ATOM 5258 N N . HIS D 1 18 ? 66.39422 23.44183 12.21232 1.000 25.45923 18 HIS B N 1
ATOM 5259 C CA . HIS D 1 18 ? 66.21077 24.61574 13.05298 1.000 41.40812 18 HIS B CA 1
ATOM 5260 C C . HIS D 1 18 ? 66.98187 25.83331 12.56113 1.000 43.40691 18 HIS B C 1
ATOM 5261 O O . HIS D 1 18 ? 66.86005 26.90697 13.16151 1.000 39.76852 18 HIS B O 1
ATOM 5263 N N . ASP D 1 19 ? 67.77233 25.69583 11.50125 1.000 32.01964 19 ASP B N 1
ATOM 5264 C CA . ASP D 1 19 ? 68.52667 26.81903 10.95349 1.000 55.27928 19 ASP B CA 1
ATOM 5265 C C . ASP D 1 19 ? 68.81802 26.52893 9.47935 1.000 23.94268 19 ASP B C 1
ATOM 5266 O O . ASP D 1 19 ? 68.18284 25.66865 8.86998 1.000 37.47386 19 ASP B O 1
ATOM 5271 N N . GLU D 1 20 ? 69.77769 27.26284 8.91683 1.000 33.81152 20 GLU B N 1
ATOM 5272 C CA . GLU D 1 20 ? 69.99683 27.31803 7.47720 1.000 31.04482 20 GLU B CA 1
ATOM 5273 C C . GLU D 1 20 ? 70.80029 26.14871 6.91467 1.000 24.04411 20 GLU B C 1
ATOM 5274 O O . GLU D 1 20 ? 70.84571 25.99907 5.68854 1.000 34.25067 20 GLU B O 1
ATOM 5280 N N . ALA D 1 21 ? 71.42432 25.32308 7.76061 1.000 24.57207 21 ALA B N 1
ATOM 5281 C CA . ALA D 1 21 ? 72.47551 24.41883 7.29015 1.000 30.54950 21 ALA B CA 1
ATOM 5282 C C . ALA D 1 21 ? 71.97180 23.45203 6.21811 1.000 31.32568 21 ALA B C 1
ATOM 5283 O O . ALA D 1 21 ? 72.56107 23.34852 5.13020 1.000 36.55385 21 ALA B O 1
ATOM 5285 N N . THR D 1 22 ? 70.88198 22.73307 6.50639 1.000 22.73684 22 THR B N 1
ATOM 5286 C CA . THR D 1 22 ? 70.32275 21.81391 5.51783 1.000 29.60813 22 THR B CA 1
ATOM 5287 C C . THR D 1 22 ? 69.90626 22.55997 4.25637 1.000 25.99808 22 THR B C 1
ATOM 5288 O O . THR D 1 22 ? 70.09612 22.06649 3.13542 1.000 28.97156 22 THR B O 1
ATOM 5292 N N . GLY D 1 23 ? 69.33849 23.75547 4.42322 1.000 29.30946 23 GLY B N 1
ATOM 5293 C CA . GLY D 1 23 ? 68.98197 24.56591 3.27071 1.000 16.75967 23 GLY B CA 1
ATOM 5294 C C . GLY D 1 23 ? 70.18362 24.93604 2.42352 1.000 31.95853 23 GLY B C 1
ATOM 5295 O O . GLY D 1 23 ? 70.10196 24.97537 1.19343 1.000 32.06573 23 GLY B O 1
ATOM 5296 N N . LEU D 1 24 ? 71.31132 25.24301 3.07305 1.000 42.20043 24 LEU B N 1
ATOM 5297 C CA . LEU D 1 24 ? 72.52890 25.54209 2.32315 1.000 47.10152 24 LEU B CA 1
ATOM 5298 C C . LEU D 1 24 ? 73.02670 24.32074 1.56197 1.000 35.87121 24 LEU B C 1
ATOM 5299 O O . LEU D 1 24 ? 73.50036 24.44049 0.42295 1.000 25.89563 24 LEU B O 1
ATOM 5304 N N . CYS D 1 25 ? 72.93337 23.13552 2.17459 1.000 25.55150 25 CYS B N 1
ATOM 5305 C CA . CYS D 1 25 ? 73.27773 21.91866 1.44247 1.000 46.32325 25 CYS B CA 1
ATOM 5306 C C . CYS D 1 25 ? 72.39805 21.75153 0.20835 1.000 27.88801 25 CYS B C 1
ATOM 5307 O O . CYS D 1 25 ? 72.89335 21.43511 -0.88187 1.000 22.34800 25 CYS B O 1
ATOM 5310 N N . LYS D 1 26 ? 71.08899 21.96602 0.36192 1.000 28.85000 26 LYS B N 1
ATOM 5311 C CA . LYS D 1 26 ? 70.17827 21.83120 -0.77354 1.000 28.50757 26 LYS B CA 1
ATOM 5312 C C . LYS D 1 26 ? 70.48607 22.85513 -1.86013 1.000 36.10690 26 LYS B C 1
ATOM 5313 O O . LYS D 1 26 ? 70.42704 22.54262 -3.05641 1.000 26.35202 26 LYS B O 1
ATOM 5319 N N . GLY D 1 27 ? 70.78745 24.09177 -1.46323 1.000 35.88414 27 GLY B N 1
ATOM 5320 C CA . GLY D 1 27 ? 71.17855 25.09637 -2.43827 1.000 11.09550 27 GLY B CA 1
ATOM 5321 C C . GLY D 1 27 ? 72.43708 24.71079 -3.19197 1.000 38.24283 27 GLY B C 1
ATOM 5322 O O . GLY D 1 27 ? 72.54910 24.94248 -4.39719 1.000 26.44302 27 GLY B O 1
ATOM 5323 N N . LEU D 1 28 ? 73.42287 24.15865 -2.47816 1.000 18.14804 28 LEU B N 1
ATOM 5324 C CA . LEU D 1 28 ? 74.63529 23.66961 -3.13150 1.000 34.06849 28 LEU B CA 1
ATOM 5325 C C . LEU D 1 28 ? 74.31082 22.57584 -4.13985 1.000 38.50607 28 LEU B C 1
ATOM 5326 O O . LEU D 1 28 ? 74.85551 22.55047 -5.25259 1.000 40.85690 28 LEU B O 1
ATOM 5331 N N . MET D 1 29 ? 73.43257 21.64743 -3.75100 1.000 33.30505 29 MET B N 1
ATOM 5332 C CA . MET D 1 29 ? 73.03691 20.57888 -4.66284 1.000 36.56654 29 MET B CA 1
ATOM 5333 C C . MET D 1 29 ? 72.37280 21.13927 -5.91221 1.000 45.76258 29 MET B C 1
ATOM 5334 O O . MET D 1 29 ? 72.66637 20.70087 -7.03118 1.000 25.58549 29 MET B O 1
ATOM 5339 N N . SER D 1 30 ? 71.47238 22.11010 -5.73939 1.000 35.51903 30 SER B N 1
ATOM 5340 C CA . SER D 1 30 ? 70.80665 22.71521 -6.88842 1.000 29.46436 30 SER B CA 1
ATOM 5341 C C . SER D 1 30 ? 71.77901 23.52569 -7.73737 1.000 26.63423 30 SER B C 1
ATOM 5342 O O . SER D 1 30 ? 71.57799 23.65899 -8.95005 1.000 37.43233 30 SER B O 1
ATOM 5345 N N . ARG D 1 31 ? 72.82178 24.08603 -7.12007 1.000 27.20701 31 ARG B N 1
ATOM 5346 C CA . ARG D 1 31 ? 73.88605 24.72777 -7.88531 1.000 47.36265 31 ARG B CA 1
ATOM 5347 C C . ARG D 1 31 ? 74.60976 23.71548 -8.76320 1.000 40.45679 31 ARG B C 1
ATOM 5348 O O . ARG D 1 31 ? 74.85145 23.96287 -9.95129 1.000 29.93886 31 ARG B O 1
ATOM 5356 N N . ILE D 1 32 ? 74.97252 22.56759 -8.18607 1.000 44.88619 32 ILE B N 1
ATOM 5357 C CA . ILE D 1 32 ? 75.69273 21.54779 -8.94382 1.000 22.22604 32 ILE B CA 1
ATOM 5358 C C . ILE D 1 32 ? 74.77645 20.90404 -9.97834 1.000 41.21863 32 ILE B C 1
ATOM 5359 O O . ILE D 1 32 ? 75.15488 20.72371 -11.14241 1.000 35.53740 32 ILE B O 1
ATOM 5364 N N . CYS D 1 33 ? 73.55141 20.56248 -9.57469 1.000 33.19034 33 CYS B N 1
ATOM 5365 C CA . CYS D 1 33 ? 72.59254 19.86653 -10.43181 1.000 45.47315 33 CYS B CA 1
ATOM 5366 C C . CYS D 1 33 ? 71.32514 20.70333 -10.54458 1.000 45.69917 33 CYS B C 1
ATOM 5367 O O . CYS D 1 33 ? 70.38906 20.54259 -9.74515 1.000 36.25426 33 CYS B O 1
ATOM 5370 N N . PRO D 1 34 ? 71.25705 21.61801 -11.51109 1.000 45.49612 34 PRO B N 1
ATOM 5371 C CA . PRO D 1 34 ? 70.03229 22.40619 -11.69762 1.000 30.45968 34 PRO B CA 1
ATOM 5372 C C . PRO D 1 34 ? 68.83894 21.51437 -12.00558 1.000 46.42678 34 PRO B C 1
ATOM 5373 O O . PRO D 1 34 ? 68.94742 20.52629 -12.73502 1.000 46.31827 34 PRO B O 1
ATOM 5377 N N . GLY D 1 35 ? 67.68937 21.88117 -11.44369 1.000 30.56930 35 GLY B N 1
ATOM 5378 C CA . GLY D 1 35 ? 66.47736 21.11670 -11.65556 1.000 32.83385 35 GLY B CA 1
ATOM 5379 C C . GLY D 1 35 ? 66.39001 19.82812 -10.87289 1.000 40.08429 35 GLY B C 1
ATOM 5380 O O . GLY D 1 35 ? 65.53607 18.99037 -11.17340 1.000 54.33591 35 GLY B O 1
ATOM 5381 N N . VAL D 1 36 ? 67.24503 19.64460 -9.87219 1.000 54.36760 36 VAL B N 1
ATOM 5382 C CA . VAL D 1 36 ? 67.25659 18.41423 -9.09022 1.000 62.81706 36 VAL B CA 1
ATOM 5383 C C . VAL D 1 36 ? 66.10219 18.42629 -8.09715 1.000 26.06208 36 VAL B C 1
ATOM 5384 O O . VAL D 1 36 ? 65.71939 19.47744 -7.56832 1.000 48.95629 36 VAL B O 1
ATOM 5388 N N . THR D 1 37 ? 65.52851 17.25129 -7.85739 1.000 60.31960 37 THR B N 1
ATOM 5389 C CA . THR D 1 37 ? 64.48676 17.06963 -6.85618 1.000 28.51331 37 THR B CA 1
ATOM 5390 C C . THR D 1 37 ? 65.11811 16.49750 -5.59406 1.000 33.32641 37 THR B C 1
ATOM 5391 O O . THR D 1 37 ? 65.76256 15.44424 -5.64184 1.000 45.66152 37 THR B O 1
ATOM 5395 N N . ILE D 1 38 ? 64.93788 17.19058 -4.47380 1.000 31.68200 38 ILE B N 1
ATOM 5396 C CA . ILE D 1 38 ? 65.47577 16.76588 -3.18791 1.000 39.83881 38 ILE B CA 1
ATOM 5397 C C . ILE D 1 38 ? 64.30709 16.44893 -2.26658 1.000 20.17983 38 ILE B C 1
ATOM 5398 O O . ILE D 1 38 ? 63.51968 17.33745 -1.91627 1.000 41.29278 38 ILE B O 1
ATOM 5403 N N . ILE D 1 39 ? 64.20013 15.18267 -1.87611 1.000 38.87483 39 ILE B N 1
ATOM 5404 C CA . ILE D 1 39 ? 63.20607 14.71542 -0.91704 1.000 31.60640 39 ILE B CA 1
ATOM 5405 C C . ILE D 1 39 ? 63.91971 14.45407 0.40310 1.000 29.16027 39 ILE B C 1
ATOM 5406 O O . ILE D 1 39 ? 64.86314 13.64975 0.45665 1.000 35.29299 39 ILE B O 1
ATOM 5411 N N . ASP D 1 40 ? 63.48441 15.14190 1.46394 1.000 32.78267 40 ASP B N 1
ATOM 5412 C CA . ASP D 1 40 ? 64.04653 14.87605 2.77945 1.000 16.96488 40 ASP B CA 1
ATOM 5413 C C . ASP D 1 40 ? 63.48025 13.57801 3.32254 1.000 44.68342 40 ASP B C 1
ATOM 5414 O O . ASP D 1 40 ? 62.26350 13.35921 3.30366 1.000 34.01340 40 ASP B O 1
ATOM 5419 N N . ILE D 1 41 ? 64.37112 12.70242 3.76985 1.000 41.56907 41 ILE B N 1
ATOM 5420 C CA . ILE D 1 41 ? 63.98629 11.50065 4.48290 1.000 35.49930 41 ILE B CA 1
ATOM 5421 C C . ILE D 1 41 ? 63.80165 11.91372 5.94109 1.000 25.93582 41 ILE B C 1
ATOM 5422 O O . ILE D 1 41 ? 62.70408 11.80272 6.50450 1.000 38.50320 41 ILE B O 1
ATOM 5427 N N . THR D 1 42 ? 64.87126 12.42399 6.54831 1.000 33.35784 42 THR B N 1
ATOM 5428 C CA . THR D 1 42 ? 64.77022 13.17913 7.79195 1.000 19.64284 42 THR B CA 1
ATOM 5429 C C . THR D 1 42 ? 66.11595 13.82494 8.07454 1.000 73.92359 42 THR B C 1
ATOM 5430 O O . THR D 1 42 ? 67.16021 13.35864 7.61247 1.000 38.55045 42 THR B O 1
ATOM 5434 N N . HIS D 1 43 ? 66.07403 14.91025 8.84298 1.000 20.10945 43 HIS B N 1
ATOM 5435 C CA . HIS D 1 43 ? 67.28690 15.53356 9.35343 1.000 29.08873 43 HIS B CA 1
ATOM 5436 C C . HIS D 1 43 ? 67.25214 15.60524 10.87381 1.000 18.82997 43 HIS B C 1
ATOM 5437 O O . HIS D 1 43 ? 68.02344 16.35586 11.47913 1.000 25.13631 43 HIS B O 1
ATOM 5444 N N . GLN D 1 44 ? 66.37516 14.81724 11.49644 1.000 24.85404 44 GLN B N 1
ATOM 5445 C CA . GLN D 1 44 ? 66.21724 14.77052 12.94160 1.000 58.23923 44 GLN B CA 1
ATOM 5446 C C . GLN D 1 44 ? 66.87555 13.54411 13.55968 1.000 21.91288 44 GLN B C 1
ATOM 5447 O O . GLN D 1 44 ? 66.51328 13.15358 14.67496 1.000 37.79394 44 GLN B O 1
ATOM 5449 N N . VAL D 1 45 ? 67.81137 12.91644 12.85326 1.000 41.85628 45 VAL B N 1
ATOM 5450 C CA . VAL D 1 45 ? 68.63297 11.86887 13.44995 1.000 36.83760 45 VAL B CA 1
ATOM 5451 C C . VAL D 1 45 ? 69.27429 12.48207 14.68711 1.000 15.19541 45 VAL B C 1
ATOM 5452 O O . VAL D 1 45 ? 69.78107 13.61168 14.61611 1.000 62.82407 45 VAL B O 1
ATOM 5456 N N . PRO D 1 46 ? 69.23892 11.81339 15.83818 1.000 58.36386 46 PRO B N 1
ATOM 5457 C CA . PRO D 1 46 ? 69.96678 12.33239 16.99864 1.000 24.93286 46 PRO B CA 1
ATOM 5458 C C . PRO D 1 46 ? 71.42660 12.54900 16.64074 1.000 46.75964 46 PRO B C 1
ATOM 5459 O O . PRO D 1 46 ? 72.02333 11.77480 15.88933 1.000 42.34970 46 PRO B O 1
ATOM 5463 N N . ALA D 1 47 ? 71.98486 13.64240 17.15116 1.000 20.35657 47 ALA B N 1
ATOM 5464 C CA . ALA D 1 47 ? 73.39146 13.95398 16.92754 1.000 37.63727 47 ALA B CA 1
ATOM 5465 C C . ALA D 1 47 ? 74.28678 12.75118 17.25543 1.000 22.23486 47 ALA B C 1
ATOM 5466 O O . ALA D 1 47 ? 74.00027 11.97019 18.17008 1.000 61.83795 47 ALA B O 1
ATOM 5468 N N . PHE D 1 48 ? 75.27784 12.54031 16.37794 1.000 38.14278 48 PHE B N 1
ATOM 5469 C CA . PHE D 1 48 ? 76.37630 11.57993 16.28890 1.000 63.25198 48 PHE B CA 1
ATOM 5470 C C . PHE D 1 48 ? 75.86433 10.14604 16.13442 1.000 40.19610 48 PHE B C 1
ATOM 5471 O O . PHE D 1 48 ? 76.66843 9.22528 16.14464 1.000 55.87596 48 PHE B O 1
ATOM 5479 N N . ASP D 1 49 ? 74.56024 9.92860 15.95549 1.000 61.44131 49 ASP B N 1
ATOM 5480 C CA . ASP D 1 49 ? 73.95215 8.59937 16.08578 1.000 38.11273 49 ASP B CA 1
ATOM 5481 C C . ASP D 1 49 ? 73.92131 7.88228 14.73450 1.000 61.80304 49 ASP B C 1
ATOM 5482 O O . ASP D 1 49 ? 72.93263 7.93512 14.00154 1.000 47.51143 49 ASP B O 1
ATOM 5487 N N . VAL D 1 50 ? 75.00512 7.15897 14.43131 1.000 46.00774 50 VAL B N 1
ATOM 5488 C CA . VAL D 1 50 ? 75.11629 6.45395 13.15254 1.000 35.27711 50 VAL B CA 1
ATOM 5489 C C . VAL D 1 50 ? 74.15642 5.26571 13.08981 1.000 29.75148 50 VAL B C 1
ATOM 5490 O O . VAL D 1 50 ? 73.57584 4.97861 12.03490 1.000 44.66311 50 VAL B O 1
ATOM 5494 N N . VAL D 1 51 ? 73.99559 4.54098 14.20165 1.000 29.22198 51 VAL B N 1
ATOM 5495 C CA . VAL D 1 51 ? 73.13382 3.35955 14.21548 1.000 49.95506 51 VAL B CA 1
ATOM 5496 C C . VAL D 1 51 ? 71.68768 3.74569 13.93594 1.000 59.44587 51 VAL B C 1
ATOM 5497 O O . VAL D 1 51 ? 70.97881 3.06451 13.17968 1.000 59.65460 51 VAL B O 1
ATOM 5499 N N . GLU D 1 52 ? 71.22161 4.82961 14.56143 1.000 41.19689 52 GLU B N 1
ATOM 5500 C CA . GLU D 1 52 ? 69.85764 5.29113 14.33462 1.000 47.60981 52 GLU B CA 1
ATOM 5501 C C . GLU D 1 52 ? 69.63278 5.62261 12.86487 1.000 46.99308 52 GLU B C 1
ATOM 5502 O O . GLU D 1 52 ? 68.62029 5.22343 12.27355 1.000 37.23553 52 GLU B O 1
ATOM 5508 N N . GLY D 1 53 ? 70.58138 6.33323 12.25287 1.000 23.50689 53 GLY B N 1
ATOM 5509 C CA . GLY D 1 53 ? 70.45089 6.66448 10.84465 1.000 42.20917 53 GLY B CA 1
ATOM 5510 C C . GLY D 1 53 ? 70.46862 5.43859 9.95232 1.000 19.61384 53 GLY B C 1
ATOM 5511 O O . GLY D 1 53 ? 69.72305 5.36507 8.96988 1.000 40.42099 53 GLY B O 1
ATOM 5512 N N . ALA D 1 54 ? 71.31990 4.46025 10.27861 1.000 29.36578 54 ALA B N 1
ATOM 5513 C CA . ALA D 1 54 ? 71.35203 3.22183 9.50708 1.000 40.22660 54 ALA B CA 1
ATOM 5514 C C . ALA D 1 54 ? 70.01442 2.49998 9.57868 1.000 17.15701 54 ALA B C 1
ATOM 5515 O O . ALA D 1 54 ? 69.52566 1.98018 8.56895 1.000 50.57507 54 ALA B O 1
ATOM 5517 N N . LEU D 1 55 ? 69.40073 2.46813 10.76352 1.000 32.01738 55 LEU B N 1
ATOM 5518 C CA . LEU D 1 55 ? 68.05639 1.90777 10.87459 1.000 29.65208 55 LEU B CA 1
ATOM 5519 C C . LEU D 1 55 ? 67.05689 2.68897 10.03147 1.000 35.47532 55 LEU B C 1
ATOM 5520 O O . LEU D 1 55 ? 66.17249 2.09896 9.40119 1.000 57.23152 55 LEU B O 1
ATOM 5525 N N . MET D 1 56 ? 67.16172 4.01983 10.02921 1.000 31.06500 56 MET B N 1
ATOM 5526 C CA . MET D 1 56 ? 66.21244 4.82739 9.26568 1.000 26.19740 56 MET B CA 1
ATOM 5527 C C . MET D 1 56 ? 66.39124 4.66634 7.75516 1.000 33.23885 56 MET B C 1
ATOM 5528 O O . MET D 1 56 ? 65.43962 4.89262 7.00048 1.000 33.03295 56 MET B O 1
ATOM 5533 N N . LEU D 1 57 ? 67.58132 4.27954 7.29280 1.000 27.10245 57 LEU B N 1
ATOM 5534 C CA . LEU D 1 57 ? 67.86649 4.19457 5.86053 1.000 32.79265 57 LEU B CA 1
ATOM 5535 C C . LEU D 1 57 ? 67.57031 2.82760 5.24274 1.000 27.90448 57 LEU B C 1
ATOM 5536 O O . LEU D 1 57 ? 67.73599 2.67319 4.02682 1.000 29.78291 57 LEU B O 1
ATOM 5541 N N . GLU D 1 58 ? 67.13549 1.84245 6.03453 1.000 17.24110 58 GLU B N 1
ATOM 5542 C CA . GLU D 1 58 ? 67.00984 0.47415 5.53259 1.000 17.35377 58 GLU B CA 1
ATOM 5543 C C . GLU D 1 58 ? 66.01643 0.37234 4.38307 1.000 48.69326 58 GLU B C 1
ATOM 5544 O O . GLU D 1 58 ? 66.32731 -0.19996 3.33476 1.000 32.13197 58 GLU B O 1
ATOM 5550 N N . ASP D 1 59 ? 64.81506 0.91624 4.56156 1.000 26.94661 59 ASP B N 1
ATOM 5551 C CA . ASP D 1 59 ? 63.76102 0.81688 3.55815 1.000 30.26624 59 ASP B CA 1
ATOM 5552 C C . ASP D 1 59 ? 63.87628 1.84478 2.44811 1.000 38.86690 59 ASP B C 1
ATOM 5553 O O . ASP D 1 59 ? 63.19197 1.70021 1.43164 1.000 33.64395 59 ASP B O 1
ATOM 5558 N N . VAL D 1 60 ? 64.73573 2.84498 2.59708 1.000 37.43438 60 VAL B N 1
ATOM 5559 C CA . VAL D 1 60 ? 64.84738 3.92452 1.61832 1.000 25.00379 60 VAL B CA 1
ATOM 5560 C C . VAL D 1 60 ? 65.11644 3.37923 0.21645 1.000 18.09912 60 VAL B C 1
ATOM 5561 O O . VAL D 1 60 ? 64.46965 3.83588 -0.73780 1.000 40.51045 60 VAL B O 1
ATOM 5565 N N . PRO D 1 61 ? 66.03330 2.41782 0.02274 1.000 43.02057 61 PRO B N 1
ATOM 5566 C CA . PRO D 1 61 ? 66.22432 1.88549 -1.34009 1.000 36.64978 61 PRO B CA 1
ATOM 5567 C C . PRO D 1 61 ? 64.97181 1.28910 -1.96402 1.000 45.88700 61 PRO B C 1
ATOM 5568 O O . PRO D 1 61 ? 64.73953 1.47781 -3.16574 1.000 39.89281 61 PRO B O 1
ATOM 5572 N N . GLU D 1 62 ? 64.15476 0.57636 -1.18309 1.000 29.78088 62 GLU B N 1
ATOM 5573 C CA . GLU D 1 62 ? 62.96721 -0.06448 -1.74183 1.000 32.80921 62 GLU B CA 1
ATOM 5574 C C . GLU D 1 62 ? 61.97940 0.96880 -2.25866 1.000 47.73323 62 GLU B C 1
ATOM 5575 O O . GLU D 1 62 ? 61.43640 0.83676 -3.36302 1.000 39.19334 62 GLU B O 1
ATOM 5581 N N . PHE D 1 63 ? 61.73814 2.01050 -1.47353 1.000 31.10748 63 PHE B N 1
ATOM 5582 C CA . PHE D 1 63 ? 60.64480 2.91957 -1.75596 1.000 38.76478 63 PHE B CA 1
ATOM 5583 C C . PHE D 1 63 ? 61.08158 4.13864 -2.54200 1.000 29.40325 63 PHE B C 1
ATOM 5584 O O . PHE D 1 63 ? 60.33260 5.11198 -2.60832 1.000 39.90202 63 PHE B O 1
ATOM 5592 N N . PHE D 1 64 ? 62.27176 4.11718 -3.12466 1.000 27.45322 64 PHE B N 1
ATOM 5593 C CA . PHE D 1 64 ? 62.64140 5.19432 -4.01679 1.000 37.17123 64 PHE B CA 1
ATOM 5594 C C . PHE D 1 64 ? 62.93135 4.63944 -5.40459 1.000 26.62050 64 PHE B C 1
ATOM 5595 O O . PHE D 1 64 ? 63.25199 3.45542 -5.54821 1.000 30.11153 64 PHE B O 1
ATOM 5603 N N . PRO D 1 65 ? 62.79871 5.45779 -6.44618 1.000 39.16017 65 PRO B N 1
ATOM 5604 C CA . PRO D 1 65 ? 63.06933 4.97067 -7.80346 1.000 19.83917 65 PRO B CA 1
ATOM 5605 C C . PRO D 1 65 ? 64.51018 4.50578 -7.94214 1.000 46.19098 65 PRO B C 1
ATOM 5606 O O . PRO D 1 65 ? 65.36699 4.75179 -7.09049 1.000 41.75138 65 PRO B O 1
ATOM 5610 N N . GLU D 1 66 ? 64.77238 3.79672 -9.04012 1.000 30.38093 66 GLU B N 1
ATOM 5611 C CA . GLU D 1 66 ? 66.14353 3.39167 -9.31946 1.000 43.32883 66 GLU B CA 1
ATOM 5612 C C . GLU D 1 66 ? 67.00503 4.58787 -9.70016 1.000 43.83139 66 GLU B C 1
ATOM 5613 O O . GLU D 1 66 ? 68.20958 4.59475 -9.42708 1.000 62.94897 66 GLU B O 1
ATOM 5615 N N . HIS D 1 67 ? 66.40989 5.61017 -10.31089 1.000 44.56461 67 HIS B N 1
ATOM 5616 C CA . HIS D 1 67 ? 67.14359 6.81311 -10.70163 1.000 31.67372 67 HIS B CA 1
ATOM 5617 C C . HIS D 1 67 ? 67.25902 7.76305 -9.50748 1.000 41.19017 67 HIS B C 1
ATOM 5618 O O . HIS D 1 67 ? 66.71335 8.86563 -9.48773 1.000 34.94106 67 HIS B O 1
ATOM 5625 N N . THR D 1 68 ? 67.99240 7.30581 -8.49449 1.000 37.09814 68 THR B N 1
ATOM 5626 C CA . THR D 1 68 ? 68.04979 7.97929 -7.20684 1.000 31.79299 68 THR B CA 1
ATOM 5627 C C . THR D 1 68 ? 69.48694 8.05160 -6.70828 1.000 34.16419 68 THR B C 1
ATOM 5628 O O . THR D 1 68 ? 70.30222 7.16683 -6.98287 1.000 58.26367 68 THR B O 1
ATOM 5632 N N . VAL D 1 69 ? 69.79485 9.13481 -5.99631 1.000 37.14809 69 VAL B N 1
ATOM 5633 C CA . VAL D 1 69 ? 70.94691 9.20573 -5.10575 1.000 18.56198 69 VAL B CA 1
ATOM 5634 C C . VAL D 1 69 ? 70.42160 9.36501 -3.68478 1.000 19.82662 69 VAL B C 1
ATOM 5635 O O . VAL D 1 69 ? 69.64765 10.28673 -3.40042 1.000 44.52588 69 VAL B O 1
ATOM 5639 N N . ILE D 1 70 ? 70.82236 8.45151 -2.80676 1.000 32.39832 70 ILE B N 1
ATOM 5640 C CA . ILE D 1 70 ? 70.53495 8.52626 -1.38011 1.000 50.06209 70 ILE B CA 1
ATOM 5641 C C . ILE D 1 70 ? 71.70329 9.25059 -0.72956 1.000 51.13383 70 ILE B C 1
ATOM 5642 O O . ILE D 1 70 ? 72.78750 8.68108 -0.58155 1.000 44.28241 70 ILE B O 1
ATOM 5647 N N . CYS D 1 71 ? 71.48333 10.49473 -0.32605 1.000 43.81981 71 CYS B N 1
ATOM 5648 C CA . CYS D 1 71 ? 72.51244 11.30704 0.30624 1.000 16.52238 71 CYS B CA 1
ATOM 5649 C C . CYS D 1 71 ? 72.28439 11.29460 1.80947 1.000 27.17703 71 CYS B C 1
ATOM 5650 O O . CYS D 1 71 ? 71.26419 11.80082 2.28746 1.000 48.03954 71 CYS B O 1
ATOM 5653 N N . ALA D 1 72 ? 73.22484 10.72032 2.55436 1.000 25.28318 72 ALA B N 1
ATOM 5654 C CA . ALA D 1 72 ? 73.05382 10.61751 3.99518 1.000 17.84283 72 ALA B CA 1
ATOM 5655 C C . ALA D 1 72 ? 74.36516 10.96395 4.67227 1.000 36.53021 72 ALA B C 1
ATOM 5656 O O . ALA D 1 72 ? 75.41811 10.47446 4.25771 1.000 33.35856 72 ALA B O 1
ATOM 5658 N N . TYR D 1 73 ? 74.31326 11.79939 5.70723 1.000 23.92484 73 TYR B N 1
ATOM 5659 C CA . TYR D 1 73 ? 75.52939 12.06110 6.46868 1.000 32.00653 73 TYR B CA 1
ATOM 5660 C C . TYR D 1 73 ? 75.21201 12.22356 7.94671 1.000 15.06626 73 TYR B C 1
ATOM 5661 O O . TYR D 1 73 ? 74.44344 13.10435 8.34036 1.000 42.88360 73 TYR B O 1
ATOM 5670 N N . VAL D 1 74 ? 75.76886 11.31662 8.74470 1.000 40.15961 74 VAL B N 1
ATOM 5671 C CA . VAL D 1 74 ? 75.94495 11.47922 10.18246 1.000 19.96265 74 VAL B CA 1
ATOM 5672 C C . VAL D 1 74 ? 77.43719 11.28880 10.40773 1.000 41.48978 74 VAL B C 1
ATOM 5673 O O . VAL D 1 74 ? 77.95208 10.17326 10.26178 1.000 41.04768 74 VAL B O 1
ATOM 5677 N N . TYR D 1 75 ? 78.13566 12.37241 10.74415 1.000 38.12775 75 TYR B N 1
ATOM 5678 C CA . TYR D 1 75 ? 79.57091 12.48839 10.47638 1.000 34.58838 75 TYR B CA 1
ATOM 5679 C C . TYR D 1 75 ? 80.30685 13.13064 11.65108 1.000 19.47876 75 TYR B C 1
ATOM 5680 O O . TYR D 1 75 ? 80.87881 14.21610 11.52042 1.000 50.29313 75 TYR B O 1
ATOM 5689 N N . PRO D 1 76 ? 80.34759 12.46827 12.81451 1.000 49.30920 76 PRO B N 1
ATOM 5690 C CA . PRO D 1 76 ? 81.24373 12.94971 13.87975 1.000 33.08838 76 PRO B CA 1
ATOM 5691 C C . PRO D 1 76 ? 82.71441 12.78983 13.53309 1.000 77.24738 76 PRO B C 1
ATOM 5692 O O . PRO D 1 76 ? 83.56689 13.31308 14.26352 1.000 39.86444 76 PRO B O 1
ATOM 5696 N N . GLU D 1 77 ? 83.03137 12.08058 12.44954 1.000 41.99806 77 GLU B N 1
ATOM 5697 C CA . GLU D 1 77 ? 84.39297 11.91632 11.96216 1.000 32.54426 77 GLU B CA 1
ATOM 5698 C C . GLU D 1 77 ? 84.74841 12.90311 10.85555 1.000 28.63034 77 GLU B C 1
ATOM 5699 O O . GLU D 1 77 ? 85.76243 12.70915 10.17752 1.000 37.16341 77 GLU B O 1
ATOM 5705 N N . THR D 1 78 ? 83.93591 13.93823 10.64653 1.000 44.66372 78 THR B N 1
ATOM 5706 C CA . THR D 1 78 ? 84.16011 14.85557 9.53563 1.000 30.10352 78 THR B CA 1
ATOM 5707 C C . THR D 1 78 ? 85.51132 15.55044 9.66586 1.000 46.71007 78 THR B C 1
ATOM 5708 O O . THR D 1 78 ? 85.93958 15.92033 10.76248 1.000 26.56259 78 THR B O 1
ATOM 5712 N N . GLY D 1 79 ? 86.19228 15.71354 8.53494 1.000 31.85878 79 GLY B N 1
ATOM 5713 C CA . GLY D 1 79 ? 87.49987 16.34224 8.54477 1.000 35.24169 79 GLY B CA 1
ATOM 5714 C C . GLY D 1 79 ? 88.58661 15.51537 9.19211 1.000 37.51222 79 GLY B C 1
ATOM 5715 O O . GLY D 1 79 ? 89.54509 16.07530 9.73236 1.000 59.69304 79 GLY B O 1
ATOM 5716 N N . SER D 1 80 ? 88.46156 14.19093 9.15290 1.000 20.77406 80 SER B N 1
ATOM 5717 C CA . SER D 1 80 ? 89.46747 13.29392 9.70676 1.000 35.52042 80 SER B CA 1
ATOM 5718 C C . SER D 1 80 ? 89.89061 12.29071 8.64419 1.000 20.33835 80 SER B C 1
ATOM 5719 O O . SER D 1 80 ? 89.59713 12.47622 7.45915 1.000 47.76611 80 SER B O 1
ATOM 5722 N N . GLY D 1 81 ? 90.59949 11.23870 9.04853 1.000 34.57854 81 GLY B N 1
ATOM 5723 C CA . GLY D 1 81 ? 90.95392 10.19421 8.10423 1.000 34.07812 81 GLY B CA 1
ATOM 5724 C C . GLY D 1 81 ? 89.77516 9.42325 7.54384 1.000 35.08339 81 GLY B C 1
ATOM 5725 O O . GLY D 1 81 ? 89.94260 8.71892 6.54252 1.000 48.86484 81 GLY B O 1
ATOM 5726 N N . THR D 1 82 ? 88.59426 9.55151 8.15096 1.000 38.07548 82 THR B N 1
ATOM 5727 C CA . THR D 1 82 ? 87.40182 8.81474 7.74917 1.000 29.25467 82 THR B CA 1
ATOM 5728 C C . THR D 1 82 ? 86.83712 9.36416 6.44521 1.000 33.72563 82 THR B C 1
ATOM 5729 O O . THR D 1 82 ? 86.25033 10.45313 6.42904 1.000 23.17669 82 THR B O 1
ATOM 5733 N N . PRO D 1 83 ? 86.97345 8.63644 5.34238 1.000 28.83499 83 PRO B N 1
ATOM 5734 C CA . PRO D 1 83 ? 86.54783 9.17390 4.04499 1.000 24.11375 83 PRO B CA 1
ATOM 5735 C C . PRO D 1 83 ? 85.04190 9.13287 3.84330 1.000 41.72421 83 PRO B C 1
ATOM 5736 O O . PRO D 1 83 ? 84.28608 8.74421 4.74013 1.000 31.92881 83 PRO B O 1
ATOM 5740 N N . THR D 1 84 ? 84.60592 9.54595 2.65787 1.000 34.15271 84 THR B N 1
ATOM 5741 C CA . THR D 1 84 ? 83.23099 9.39461 2.21015 1.000 30.13154 84 THR B CA 1
ATOM 5742 C C . THR D 1 84 ? 83.18959 8.32168 1.13041 1.000 51.15560 84 THR B C 1
ATOM 5743 O O . THR D 1 84 ? 84.07830 8.25595 0.27467 1.000 34.41494 84 THR B O 1
ATOM 5747 N N . VAL D 1 85 ? 82.17157 7.46797 1.18612 1.000 28.35245 85 VAL B N 1
ATOM 5748 C CA . VAL D 1 85 ? 82.01664 6.35272 0.26615 1.000 36.40853 85 VAL B CA 1
ATOM 5749 C C . VAL D 1 85 ? 80.77860 6.58000 -0.59363 1.000 32.03299 85 VAL B C 1
ATOM 5750 O O . VAL D 1 85 ? 79.76109 7.12189 -0.13119 1.000 48.68864 85 VAL B O 1
ATOM 5754 N N . ALA D 1 86 ? 80.89690 6.19704 -1.86515 1.000 21.82980 86 ALA B N 1
ATOM 5755 C CA . ALA D 1 86 ? 79.80474 6.19494 -2.82379 1.000 25.98685 86 ALA B CA 1
ATOM 5756 C C . ALA D 1 86 ? 79.60166 4.77513 -3.33436 1.000 55.65942 86 ALA B C 1
ATOM 5757 O O . ALA D 1 86 ? 80.56849 4.04846 -3.58477 1.000 39.45214 86 ALA B O 1
ATOM 5759 N N . VAL D 1 87 ? 78.33914 4.38230 -3.47566 1.000 38.59866 87 VAL B N 1
ATOM 5760 C CA . VAL D 1 87 ? 77.96164 2.99411 -3.71546 1.000 25.73945 87 VAL B CA 1
ATOM 5761 C C . VAL D 1 87 ? 76.88613 2.93778 -4.79351 1.000 33.89814 87 VAL B C 1
ATOM 5762 O O . VAL D 1 87 ? 75.98417 3.77834 -4.83375 1.000 37.57517 87 VAL B O 1
ATOM 5766 N N . ARG D 1 88 ? 76.99514 1.95187 -5.67614 1.000 38.39323 88 ARG B N 1
ATOM 5767 C CA . ARG D 1 88 ? 75.90767 1.52537 -6.54385 1.000 33.25081 88 ARG B CA 1
ATOM 5768 C C . ARG D 1 88 ? 75.40632 0.17431 -6.05471 1.000 51.31884 88 ARG B C 1
ATOM 5769 O O . ARG D 1 88 ? 76.20260 -0.75755 -5.87529 1.000 26.28435 88 ARG B O 1
ATOM 5777 N N . ASN D 1 89 ? 74.09244 0.07088 -5.84860 1.000 38.42551 89 ASN B N 1
ATOM 5778 C CA . ASN D 1 89 ? 73.46595 -1.14135 -5.34753 1.000 59.24020 89 ASN B CA 1
ATOM 5779 C C . ASN D 1 89 ? 72.86995 -1.94583 -6.50286 1.000 30.43657 89 ASN B C 1
ATOM 5780 O O . ASN D 1 89 ? 72.93987 -1.55761 -7.67234 1.000 38.24238 89 ASN B O 1
ATOM 5785 N N . ASP D 1 90 ? 72.26955 -3.08918 -6.16052 1.000 46.21008 90 ASP B N 1
ATOM 5786 C CA . ASP D 1 90 ? 71.73159 -3.97945 -7.18413 1.000 53.34464 90 ASP B CA 1
ATOM 5787 C C . ASP D 1 90 ? 70.48760 -3.39474 -7.84180 1.000 42.05153 90 ASP B C 1
ATOM 5788 O O . ASP D 1 90 ? 70.18093 -3.72840 -8.99243 1.000 48.56856 90 ASP B O 1
ATOM 5793 N N . LYS D 1 91 ? 69.76031 -2.52861 -7.13233 1.000 36.04069 91 LYS B N 1
ATOM 5794 C CA . LYS D 1 91 ? 68.65650 -1.79268 -7.73569 1.000 41.41707 91 LYS B CA 1
ATOM 5795 C C . LYS D 1 91 ? 69.13417 -0.74101 -8.72691 1.000 38.57768 91 LYS B C 1
ATOM 5796 O O . LYS D 1 91 ? 68.32231 -0.23548 -9.50916 1.000 47.23295 91 LYS B O 1
ATOM 5798 N N . GLY D 1 92 ? 70.42326 -0.41425 -8.72451 1.000 36.15648 92 GLY B N 1
ATOM 5799 C CA . GLY D 1 92 ? 70.94891 0.63896 -9.56487 1.000 33.61112 92 GLY B CA 1
ATOM 5800 C C . GLY D 1 92 ? 70.85397 2.02539 -8.97662 1.000 58.25368 92 GLY B C 1
ATOM 5801 O O . GLY D 1 92 ? 71.07881 3.00478 -9.69729 1.000 29.36914 92 GLY B O 1
ATOM 5802 N N . GLN D 1 93 ? 70.51338 2.14318 -7.69986 1.000 31.96911 93 GLN B N 1
ATOM 5803 C CA . GLN D 1 93 ? 70.51425 3.43417 -7.03753 1.000 29.03021 93 GLN B CA 1
ATOM 5804 C C . GLN D 1 93 ? 71.91415 3.76310 -6.54111 1.000 66.90436 93 GLN B C 1
ATOM 5805 O O . GLN D 1 93 ? 72.71518 2.87436 -6.23862 1.000 35.93880 93 GLN B O 1
ATOM 5811 N N . LEU D 1 94 ? 72.20962 5.05284 -6.47081 1.000 29.13774 94 LEU B N 1
ATOM 5812 C CA . LEU D 1 94 ? 73.47595 5.51701 -5.93198 1.000 20.83288 94 LEU B CA 1
ATOM 5813 C C . LEU D 1 94 ? 73.28587 5.95109 -4.48673 1.000 23.55723 94 LEU B C 1
ATOM 5814 O O . LEU D 1 94 ? 72.19784 6.35565 -4.08127 1.000 33.10286 94 LEU B O 1
ATOM 5819 N N . LEU D 1 95 ? 74.34699 5.81140 -3.70162 1.000 25.47288 95 LEU B N 1
ATOM 5820 C CA . LEU D 1 95 ? 74.32748 6.12750 -2.28324 1.000 15.13942 95 LEU B CA 1
ATOM 5821 C C . LEU D 1 95 ? 75.62465 6.84009 -1.93957 1.000 34.54792 95 LEU B C 1
ATOM 5822 O O . LEU D 1 95 ? 76.69265 6.45232 -2.41595 1.000 26.45727 95 LEU B O 1
ATOM 5827 N N . VAL D 1 96 ? 75.53129 7.89177 -1.13183 1.000 53.83937 96 VAL B N 1
ATOM 5828 C CA . VAL D 1 96 ? 76.70222 8.65562 -0.71442 1.000 25.46332 96 VAL B CA 1
ATOM 5829 C C . VAL D 1 96 ? 76.59363 8.89852 0.78342 1.000 43.79889 96 VAL B C 1
ATOM 5830 O O . VAL D 1 96 ? 75.54765 9.35336 1.26733 1.000 35.77106 96 VAL B O 1
ATOM 5834 N N . ALA D 1 97 ? 77.65621 8.57756 1.51586 1.000 30.05023 97 ALA B N 1
ATOM 5835 C CA . ALA D 1 97 ? 77.63558 8.69437 2.96925 1.000 32.72643 97 ALA B CA 1
ATOM 5836 C C . ALA D 1 97 ? 79.06264 8.56737 3.48764 1.000 51.67435 97 ALA B C 1
ATOM 5837 O O . ALA D 1 97 ? 79.91987 8.02293 2.79704 1.000 23.52135 97 ALA B O 1
ATOM 5839 N N . PRO D 1 98 ? 79.33455 9.05296 4.70034 1.000 29.04538 98 PRO B N 1
ATOM 5840 C CA . PRO D 1 98 ? 80.63906 8.77632 5.31287 1.000 29.31508 98 PRO B CA 1
ATOM 5841 C C . PRO D 1 98 ? 80.83284 7.28066 5.51580 1.000 39.02078 98 PRO B C 1
ATOM 5842 O O . PRO D 1 98 ? 79.89590 6.55502 5.85655 1.000 37.60973 98 PRO B O 1
ATOM 5846 N N . ASP D 1 99 ? 82.06667 6.81958 5.30366 1.000 30.56100 99 ASP B N 1
ATOM 5847 C CA . ASP D 1 99 ? 82.38163 5.39469 5.40314 1.000 19.61485 99 ASP B CA 1
ATOM 5848 C C . ASP D 1 99 ? 82.55148 4.98514 6.86784 1.000 28.71748 99 ASP B C 1
ATOM 5849 O O . ASP D 1 99 ? 83.59520 4.49760 7.29912 1.000 45.68272 99 ASP B O 1
ATOM 5854 N N . ASN D 1 100 ? 81.48277 5.20081 7.63703 1.000 29.24978 100 ASN B N 1
ATOM 5855 C CA . ASN D 1 100 ? 81.44257 4.84057 9.04876 1.000 19.39975 100 ASN B CA 1
ATOM 5856 C C . ASN D 1 100 ? 80.34582 3.82301 9.34034 1.000 44.59974 100 ASN B C 1
ATOM 5857 O O . ASN D 1 100 ? 79.99921 3.60209 10.50484 1.000 24.93655 100 ASN B O 1
ATOM 5862 N N . GLY D 1 101 ? 79.79236 3.19722 8.30316 1.000 17.41179 101 GLY B N 1
ATOM 5863 C CA . GLY D 1 101 ? 78.77181 2.18486 8.46242 1.000 37.64604 101 GLY B CA 1
ATOM 5864 C C . GLY D 1 101 ? 77.34321 2.67818 8.36124 1.000 31.08908 101 GLY B C 1
ATOM 5865 O O . GLY D 1 101 ? 76.42197 1.86063 8.46928 1.000 38.10535 101 GLY B O 1
ATOM 5866 N N . LEU D 1 102 ? 77.12886 3.98252 8.15556 1.000 29.87385 102 LEU B N 1
ATOM 5867 C CA . LEU D 1 102 ? 75.77205 4.52664 8.16894 1.000 27.87025 102 LEU B CA 1
ATOM 5868 C C . LEU D 1 102 ? 74.88649 3.87950 7.10994 1.000 31.77950 102 LEU B C 1
ATOM 5869 O O . LEU D 1 102 ? 73.66216 3.82187 7.27379 1.000 38.70542 102 LEU B O 1
ATOM 5871 N N . LEU D 1 103 ? 75.48018 3.37266 6.03390 1.000 34.88009 103 LEU B N 1
ATOM 5872 C CA . LEU D 1 103 ? 74.73713 2.73807 4.95631 1.000 32.69141 103 LEU B CA 1
ATOM 5873 C C . LEU D 1 103 ? 74.52696 1.24442 5.17565 1.000 27.91700 103 LEU B C 1
ATOM 5874 O O . LEU D 1 103 ? 74.14256 0.54848 4.23263 1.000 39.05862 103 LEU B O 1
ATOM 5879 N N . THR D 1 104 ? 74.75985 0.73878 6.38996 1.000 33.50825 104 THR B N 1
ATOM 5880 C CA . THR D 1 104 ? 74.84479 -0.70610 6.59154 1.000 43.89078 104 THR B CA 1
ATOM 5881 C C . THR D 1 104 ? 73.53280 -1.40038 6.24273 1.000 58.62025 104 THR B C 1
ATOM 5882 O O . THR D 1 104 ? 73.50008 -2.27380 5.37385 1.000 27.90555 104 THR B O 1
ATOM 5886 N N . ARG D 1 105 ? 72.43417 -1.01086 6.89789 1.000 67.43510 105 ARG B N 1
ATOM 5887 C CA . ARG D 1 105 ? 71.15892 -1.69419 6.68082 1.000 52.31830 105 ARG B CA 1
ATOM 5888 C C . ARG D 1 105 ? 70.64325 -1.48994 5.26086 1.000 34.95167 105 ARG B C 1
ATOM 5889 O O . ARG D 1 105 ? 70.11373 -2.42392 4.64062 1.000 40.81520 105 ARG B O 1
ATOM 5891 N N . ALA D 1 106 ? 70.78901 -0.27418 4.72994 1.000 47.07281 106 ALA B N 1
ATOM 5892 C CA . ALA D 1 106 ? 70.37073 -0.00747 3.35866 1.000 56.67896 106 ALA B CA 1
ATOM 5893 C C . ALA D 1 106 ? 71.12332 -0.90649 2.38757 1.000 33.29070 106 ALA B C 1
ATOM 5894 O O . ALA D 1 106 ? 70.53237 -1.49470 1.47135 1.000 33.46529 106 ALA B O 1
ATOM 5896 N N . LEU D 1 107 ? 72.43158 -1.05374 2.60011 1.000 52.30625 107 LEU B N 1
ATOM 5897 C CA . LEU D 1 107 ? 73.22368 -1.92331 1.74015 1.000 33.63797 107 LEU B CA 1
ATOM 5898 C C . LEU D 1 107 ? 72.86426 -3.39791 1.93140 1.000 43.99089 107 LEU B C 1
ATOM 5899 O O . LEU D 1 107 ? 72.89487 -4.16360 0.96344 1.000 26.81591 107 LEU B O 1
ATOM 5904 N N . ASP D 1 108 ? 72.53823 -3.83470 3.15931 1.000 25.24577 108 ASP B N 1
ATOM 5905 C CA . ASP D 1 108 ? 72.12109 -5.22882 3.32524 1.000 44.36823 108 ASP B CA 1
ATOM 5906 C C . ASP D 1 108 ? 70.83883 -5.48356 2.54438 1.000 56.52526 108 ASP B C 1
ATOM 5907 O O . ASP D 1 108 ? 70.65080 -6.56221 1.97044 1.000 50.76066 108 ASP B O 1
ATOM 5912 N N . ALA D 1 109 ? 69.93341 -4.49693 2.52826 1.000 37.33458 109 ALA B N 1
ATOM 5913 C CA . ALA D 1 109 ? 68.66251 -4.65695 1.82587 1.000 34.12103 109 ALA B CA 1
ATOM 5914 C C . ALA D 1 109 ? 68.81846 -4.61558 0.30870 1.000 30.30222 109 ALA B C 1
ATOM 5915 O O . ALA D 1 109 ? 68.11620 -5.34872 -0.39764 1.000 58.85093 109 ALA B O 1
ATOM 5917 N N . SER D 1 110 ? 69.72499 -3.78507 -0.21605 1.000 54.51093 110 SER B N 1
ATOM 5918 C CA . SER D 1 110 ? 69.80981 -3.58780 -1.65747 1.000 27.22280 110 SER B CA 1
ATOM 5919 C C . SER D 1 110 ? 71.11853 -4.03573 -2.29978 1.000 25.05513 110 SER B C 1
ATOM 5920 O O . SER D 1 110 ? 71.20303 -4.03389 -3.53323 1.000 46.06196 110 SER B O 1
ATOM 5923 N N . GLY D 1 111 ? 72.13372 -4.40484 -1.52552 1.000 37.50147 111 GLY B N 1
ATOM 5924 C CA . GLY D 1 111 ? 73.33989 -4.98024 -2.08566 1.000 18.17199 111 GLY B CA 1
ATOM 5925 C C . GLY D 1 111 ? 74.38570 -3.94039 -2.45613 1.000 43.56817 111 GLY B C 1
ATOM 5926 O O . GLY D 1 111 ? 74.10317 -2.75671 -2.62827 1.000 46.06461 111 GLY B O 1
ATOM 5927 N N . VAL D 1 112 ? 75.62622 -4.40585 -2.56649 1.000 31.74514 112 VAL B N 1
ATOM 5928 C CA . VAL D 1 112 ? 76.74164 -3.58849 -3.02982 1.000 29.81609 112 VAL B CA 1
ATOM 5929 C C . VAL D 1 112 ? 77.16770 -4.13511 -4.38607 1.000 34.01649 112 VAL B C 1
ATOM 5930 O O . VAL D 1 112 ? 77.80448 -5.19124 -4.47386 1.000 60.31150 112 VAL B O 1
ATOM 5934 N N . ALA D 1 113 ? 76.81602 -3.41958 -5.45186 1.000 36.27532 113 ALA B N 1
ATOM 5935 C CA . ALA D 1 113 ? 77.33267 -3.74660 -6.77229 1.000 29.09604 113 ALA B CA 1
ATOM 5936 C C . ALA D 1 113 ? 78.66122 -3.06097 -7.05160 1.000 51.54672 113 ALA B C 1
ATOM 5937 O O . ALA D 1 113 ? 79.50498 -3.62685 -7.75644 1.000 41.53825 113 ALA B O 1
ATOM 5939 N N . GLU D 1 114 ? 78.87641 -1.86657 -6.50231 1.000 43.13472 114 GLU B N 1
ATOM 5940 C CA . GLU D 1 114 ? 80.16293 -1.19876 -6.64745 1.000 35.29032 114 GLU B CA 1
ATOM 5941 C C . GLU D 1 114 ? 80.30249 -0.16860 -5.53730 1.000 43.72164 114 GLU B C 1
ATOM 5942 O O . GLU D 1 114 ? 79.31123 0.42189 -5.11346 1.000 35.33423 114 GLU B O 1
ATOM 5948 N N . ALA D 1 115 ? 81.52934 0.03274 -5.06228 1.000 19.44581 115 ALA B N 1
ATOM 5949 C CA . ALA D 1 115 ? 81.77502 1.01049 -4.01052 1.000 33.25503 115 ALA B CA 1
ATOM 5950 C C . ALA D 1 115 ? 83.14265 1.64173 -4.21322 1.000 44.30579 115 ALA B C 1
ATOM 5951 O O . ALA D 1 115 ? 84.13746 0.93281 -4.39039 1.000 40.68324 115 ALA B O 1
ATOM 5953 N N . ARG D 1 116 ? 83.18322 2.97105 -4.19137 1.000 39.35110 116 ARG B N 1
ATOM 5954 C CA . ARG D 1 116 ? 84.42410 3.71686 -4.31569 1.000 29.01709 116 ARG B CA 1
ATOM 5955 C C . ARG D 1 116 ? 84.51622 4.75096 -3.20274 1.000 33.22811 116 ARG B C 1
ATOM 5956 O O . ARG D 1 116 ? 83.51151 5.16194 -2.61495 1.000 34.73173 116 ARG B O 1
ATOM 5964 N N . LEU D 1 117 ? 85.74680 5.15079 -2.90153 1.000 26.93757 117 LEU B N 1
ATOM 5965 C CA . LEU D 1 117 ? 85.99076 6.23698 -1.96691 1.000 46.13270 117 LEU B CA 1
ATOM 5966 C C . LEU D 1 117 ? 85.96229 7.56004 -2.71746 1.000 19.60872 117 LEU B C 1
ATOM 5967 O O . LEU D 1 117 ? 86.46936 7.66214 -3.83719 1.000 50.72786 117 LEU B O 1
ATOM 5972 N N . VAL D 1 118 ? 85.35674 8.57103 -2.10039 1.000 38.88858 118 VAL B N 1
ATOM 5973 C CA . VAL D 1 118 ? 85.21738 9.88450 -2.71962 1.000 58.22144 118 VAL B CA 1
ATOM 5974 C C . VAL D 1 118 ? 86.50221 10.65611 -2.43194 1.000 46.38395 118 VAL B C 1
ATOM 5975 O O . VAL D 1 118 ? 86.72157 11.13912 -1.31945 1.000 31.29946 118 VAL B O 1
ATOM 5979 N N . THR D 1 119 ? 87.36375 10.76136 -3.44657 1.000 22.52509 119 THR B N 1
ATOM 5980 C CA . THR D 1 119 ? 88.64607 11.44014 -3.31872 1.000 22.01441 119 THR B CA 1
ATOM 5981 C C . THR D 1 119 ? 88.91195 12.45828 -4.41818 1.000 20.16885 119 THR B C 1
ATOM 5982 O O . THR D 1 119 ? 89.87832 13.22031 -4.30307 1.000 29.58019 119 THR B O 1
ATOM 5986 N N . ASN D 1 120 ? 88.09750 12.49898 -5.46626 1.000 26.00263 120 ASN B N 1
ATOM 5987 C CA . ASN D 1 120 ? 88.34661 13.38080 -6.59824 1.000 31.46164 120 ASN B CA 1
ATOM 5988 C C . ASN D 1 120 ? 87.85269 14.78860 -6.25273 1.000 33.38513 120 ASN B C 1
ATOM 5989 O O . ASN D 1 120 ? 86.66412 14.95556 -5.97006 1.000 30.92613 120 ASN B O 1
ATOM 5994 N N . PRO D 1 121 ? 88.72337 15.79957 -6.26551 1.000 33.24871 121 PRO B N 1
ATOM 5995 C CA . PRO D 1 121 ? 88.26287 17.15256 -5.89847 1.000 21.76818 121 PRO B CA 1
ATOM 5996 C C . PRO D 1 121 ? 87.17305 17.69093 -6.80420 1.000 19.32811 121 PRO B C 1
ATOM 5997 O O . PRO D 1 121 ? 86.43209 18.59223 -6.39287 1.000 26.51887 121 PRO B O 1
ATOM 6001 N N . ALA D 1 122 ? 87.05580 17.17641 -8.03049 1.000 30.64114 122 ALA B N 1
ATOM 6002 C CA . ALA D 1 122 ? 86.07711 17.71067 -8.97003 1.000 30.30944 122 ALA B CA 1
ATOM 6003 C C . ALA D 1 122 ? 84.63747 17.39374 -8.57362 1.000 52.08890 122 ALA B C 1
ATOM 6004 O O . ALA D 1 122 ? 83.71853 18.05300 -9.07015 1.000 30.49226 122 ALA B O 1
ATOM 6006 N N . VAL D 1 123 ? 84.41288 16.41235 -7.69744 1.000 43.01792 123 VAL B N 1
ATOM 6007 C CA . VAL D 1 123 ? 83.07320 16.12148 -7.19039 1.000 39.07277 123 VAL B CA 1
ATOM 6008 C C . VAL D 1 123 ? 82.85034 16.70987 -5.80150 1.000 44.76691 123 VAL B C 1
ATOM 6009 O O . VAL D 1 123 ? 81.81050 16.45936 -5.18459 1.000 35.00697 123 VAL B O 1
ATOM 6013 N N . MET D 1 124 ? 83.80632 17.47660 -5.29398 1.000 34.64350 124 MET B N 1
ATOM 6014 C CA . MET D 1 124 ? 83.73460 18.09595 -3.98132 1.000 36.62277 124 MET B CA 1
ATOM 6015 C C . MET D 1 124 ? 83.43983 19.58389 -4.12671 1.000 38.73451 124 MET B C 1
ATOM 6016 O O . MET D 1 124 ? 83.50039 20.15550 -5.21778 1.000 26.04598 124 MET B O 1
ATOM 6021 N N . ASN D 1 125 ? 83.10401 20.21044 -3.00465 1.000 24.62690 125 ASN B N 1
ATOM 6022 C CA . ASN D 1 125 ? 83.00816 21.66516 -2.93986 1.000 27.46377 125 ASN B CA 1
ATOM 6023 C C . ASN D 1 125 ? 84.39361 22.18350 -2.57207 1.000 21.84659 125 ASN B C 1
ATOM 6024 O O . ASN D 1 125 ? 84.82700 22.07566 -1.42200 1.000 21.09443 125 ASN B O 1
ATOM 6029 N N . HIS D 1 126 ? 85.07386 22.76954 -3.56382 1.000 63.86208 126 HIS B N 1
ATOM 6030 C CA . HIS D 1 126 ? 86.51407 23.00941 -3.66899 1.000 51.23029 126 HIS B CA 1
ATOM 6031 C C . HIS D 1 126 ? 87.23144 23.40355 -2.37757 1.000 39.21470 126 HIS B C 1
ATOM 6032 O O . HIS D 1 126 ? 88.37772 22.97975 -2.18413 1.000 131.98990 126 HIS B O 1
ATOM 6034 N N . PRO D 1 127 ? 86.67710 24.27322 -1.53197 1.000 151.54139 127 PRO B N 1
ATOM 6035 C CA . PRO D 1 127 ? 87.25498 24.47145 -0.19138 1.000 82.44114 127 PRO B CA 1
ATOM 6036 C C . PRO D 1 127 ? 86.53887 23.63257 0.85312 1.000 88.56773 127 PRO B C 1
ATOM 6037 O O . PRO D 1 127 ? 85.77719 24.18111 1.66500 1.000 136.69256 127 PRO B O 1
ATOM 6041 N N . PRO D 1 128 ? 86.74250 22.31410 0.88066 1.000 40.21492 128 PRO B N 1
ATOM 6042 C CA . PRO D 1 128 ? 85.94640 21.48175 1.79613 1.000 48.20391 128 PRO B CA 1
ATOM 6043 C C . PRO D 1 128 ? 86.27638 21.83336 3.23870 1.000 42.47883 128 PRO B C 1
ATOM 6044 O O . PRO D 1 128 ? 87.41806 21.72538 3.67166 1.000 39.44073 128 PRO B O 1
ATOM 6048 N N . THR D 1 129 ? 85.27394 22.27612 3.97333 1.000 27.99582 129 THR B N 1
ATOM 6049 C CA . THR D 1 129 ? 85.47688 22.68821 5.34789 1.000 44.90102 129 THR B CA 1
ATOM 6050 C C . THR D 1 129 ? 85.55452 21.44386 6.21314 1.000 36.90853 129 THR B C 1
ATOM 6051 O O . THR D 1 129 ? 84.63430 20.60704 6.17747 1.000 39.78744 129 THR B O 1
ATOM 6055 N N . PRO D 1 130 ? 86.61826 21.25949 6.98940 1.000 45.33997 130 PRO B N 1
ATOM 6056 C CA . PRO D 1 130 ? 86.76347 19.99919 7.72554 1.000 61.78662 130 PRO B CA 1
ATOM 6057 C C . PRO D 1 130 ? 85.60858 19.68523 8.65797 1.000 70.89514 130 PRO B C 1
ATOM 6058 O O . PRO D 1 130 ? 85.29389 18.50509 8.86463 1.000 32.87775 130 PRO B O 1
ATOM 6062 N N . THR D 1 131 ? 84.95112 20.69754 9.20199 1.000 29.50319 131 THR B N 1
ATOM 6063 C CA . THR D 1 131 ? 83.83930 20.48588 10.11295 1.000 51.47388 131 THR B CA 1
ATOM 6064 C C . THR D 1 131 ? 82.51799 20.21647 9.40175 1.000 23.57189 131 THR B C 1
ATOM 6065 O O . THR D 1 131 ? 81.52648 19.93365 10.08153 1.000 29.24950 131 THR B O 1
ATOM 6069 N N . TRP D 1 132 ? 82.45801 20.31758 8.07364 1.000 29.28991 132 TRP B N 1
ATOM 6070 C CA . TRP D 1 132 ? 81.19838 20.13252 7.35142 1.000 20.34282 132 TRP B CA 1
ATOM 6071 C C . TRP D 1 132 ? 81.38529 19.33745 6.06167 1.000 40.18482 132 TRP B C 1
ATOM 6072 O O . TRP D 1 132 ? 80.86413 19.69925 5.00490 1.000 18.87769 132 TRP B O 1
ATOM 6083 N N . TYR D 1 133 ? 82.12775 18.23004 6.13392 1.000 25.78345 133 TYR B N 1
ATOM 6084 C CA . TYR D 1 133 ? 82.26861 17.37814 4.95598 1.000 27.87749 133 TYR B CA 1
ATOM 6085 C C . TYR D 1 133 ? 80.91409 16.92935 4.42981 1.000 40.15063 133 TYR B C 1
ATOM 6086 O O . TYR D 1 133 ? 80.72884 16.81753 3.21108 1.000 23.76154 133 TYR B O 1
ATOM 6095 N N . GLY D 1 134 ? 79.95816 16.69147 5.32775 1.000 21.29158 134 GLY B N 1
ATOM 6096 C CA . GLY D 1 134 ? 78.59289 16.37417 4.95816 1.000 26.14684 134 GLY B CA 1
ATOM 6097 C C . GLY D 1 134 ? 78.05658 17.26151 3.85500 1.000 30.07532 134 GLY B C 1
ATOM 6098 O O . GLY D 1 134 ? 77.38567 16.78402 2.93488 1.000 21.49199 134 GLY B O 1
ATOM 6099 N N . ARG D 1 135 ? 78.35454 18.56042 3.93108 1.000 31.28567 135 ARG B N 1
ATOM 6100 C CA . ARG D 1 135 ? 77.97706 19.45924 2.84660 1.000 22.43381 135 ARG B CA 1
ATOM 6101 C C . ARG D 1 135 ? 78.98237 19.39977 1.70337 1.000 70.94658 135 ARG B C 1
ATOM 6102 O O . ARG D 1 135 ? 78.60166 19.23071 0.53990 1.000 30.17561 135 ARG B O 1
ATOM 6110 N N . ASP D 1 136 ? 80.27318 19.52123 2.01836 1.000 21.80332 136 ASP B N 1
ATOM 6111 C CA . ASP D 1 136 ? 81.26804 19.79063 0.98725 1.000 26.89150 136 ASP B CA 1
ATOM 6112 C C . ASP D 1 136 ? 81.77441 18.54084 0.27942 1.000 19.67720 136 ASP B C 1
ATOM 6113 O O . ASP D 1 136 ? 82.40976 18.66315 -0.77371 1.000 29.54871 136 ASP B O 1
ATOM 6118 N N . VAL D 1 137 ? 81.51621 17.35147 0.81869 1.000 21.52904 137 VAL B N 1
ATOM 6119 C CA . VAL D 1 137 ? 81.89805 16.12002 0.13602 1.000 23.14172 137 VAL B CA 1
ATOM 6120 C C . VAL D 1 137 ? 80.65977 15.28464 -0.15937 1.000 40.93745 137 VAL B C 1
ATOM 6121 O O . VAL D 1 137 ? 80.38409 14.95195 -1.31641 1.000 26.27455 137 VAL B O 1
ATOM 6125 N N . VAL D 1 138 ? 79.90689 14.93901 0.88497 1.000 20.92769 138 VAL B N 1
ATOM 6126 C CA . VAL D 1 138 ? 78.78359 14.02086 0.72070 1.000 32.50774 138 VAL B CA 1
ATOM 6127 C C . VAL D 1 138 ? 77.70493 14.63611 -0.16754 1.000 48.97775 138 VAL B C 1
ATOM 6128 O O . VAL D 1 138 ? 77.26884 14.02728 -1.15433 1.000 24.22505 138 VAL B O 1
ATOM 6132 N N . ALA D 1 139 ? 77.27651 15.86208 0.15376 1.000 24.95004 139 ALA B N 1
ATOM 6133 C CA . ALA D 1 139 ? 76.19606 16.49298 -0.60105 1.000 28.25356 139 ALA B CA 1
ATOM 6134 C C . ALA D 1 139 ? 76.64062 16.86265 -2.01143 1.000 28.22350 139 ALA B C 1
ATOM 6135 O O . ALA D 1 139 ? 75.90540 16.63714 -2.98244 1.000 21.22136 139 ALA B O 1
ATOM 6137 N N . ALA D 1 140 ? 77.84247 17.42840 -2.14240 1.000 31.48008 140 ALA B N 1
ATOM 6138 C CA . ALA D 1 140 ? 78.34957 17.80394 -3.45702 1.000 31.19451 140 ALA B CA 1
ATOM 6139 C C . ALA D 1 140 ? 78.53145 16.58291 -4.35114 1.000 28.30068 140 ALA B C 1
ATOM 6140 O O . ALA D 1 140 ? 78.21082 16.62916 -5.54436 1.000 33.14265 140 ALA B O 1
ATOM 6142 N N . CYS D 1 141 ? 79.04845 15.48244 -3.79668 1.000 31.98431 141 CYS B N 1
ATOM 6143 C CA . CYS D 1 141 ? 79.18015 14.25586 -4.57935 1.000 27.56980 141 CYS B CA 1
ATOM 6144 C C . CYS D 1 141 ? 77.81809 13.69307 -4.96738 1.000 19.41153 141 CYS B C 1
ATOM 6145 O O . CYS D 1 141 ? 77.64368 13.19908 -6.08822 1.000 31.87675 141 CYS B O 1
ATOM 6148 N N . ALA D 1 142 ? 76.85026 13.72739 -4.04481 1.000 22.59511 142 ALA B N 1
ATOM 6149 C CA . ALA D 1 142 ? 75.50195 13.27755 -4.37756 1.000 26.06592 142 ALA B CA 1
ATOM 6150 C C . ALA D 1 142 ? 74.92534 14.08573 -5.53191 1.000 19.84347 142 ALA B C 1
ATOM 6151 O O . ALA D 1 142 ? 74.27576 13.53260 -6.42827 1.000 35.28689 142 ALA B O 1
ATOM 6153 N N . ALA D 1 143 ? 75.16433 15.39900 -5.52936 1.000 17.04578 143 ALA B N 1
ATOM 6154 C CA . ALA D 1 143 ? 74.66114 16.24967 -6.60306 1.000 29.01132 143 ALA B CA 1
ATOM 6155 C C . ALA D 1 143 ? 75.37932 15.97822 -7.92150 1.000 33.13462 143 ALA B C 1
ATOM 6156 O O . ALA D 1 143 ? 74.74042 15.92126 -8.97868 1.000 38.59751 143 ALA B O 1
ATOM 6158 N N . HIS D 1 144 ? 76.70570 15.81806 -7.88487 1.000 33.42806 144 HIS B N 1
ATOM 6159 C CA . HIS D 1 144 ? 77.44324 15.51739 -9.11062 1.000 33.87158 144 HIS B CA 1
ATOM 6160 C C . HIS D 1 144 ? 77.00711 14.18357 -9.70666 1.000 22.76124 144 HIS B C 1
ATOM 6161 O O . HIS D 1 144 ? 76.85403 14.06285 -10.92804 1.000 30.80662 144 HIS B O 1
ATOM 6168 N N . LEU D 1 145 ? 76.80228 13.16988 -8.86239 1.000 18.87637 145 LEU B N 1
ATOM 6169 C CA . LEU D 1 145 ? 76.29417 11.88988 -9.34758 1.000 33.26474 145 LEU B CA 1
ATOM 6170 C C . LEU D 1 145 ? 74.88976 12.03931 -9.92258 1.000 32.66892 145 LEU B C 1
ATOM 6171 O O . LEU D 1 145 ? 74.57401 11.47517 -10.97710 1.000 37.49034 145 LEU B O 1
ATOM 6176 N N . ALA D 1 146 ? 74.02831 12.79796 -9.23515 1.000 32.01233 146 ALA B N 1
ATOM 6177 C CA . ALA D 1 146 ? 72.68101 13.04340 -9.74170 1.000 44.27309 146 ALA B CA 1
ATOM 6178 C C . ALA D 1 146 ? 72.70712 13.75073 -11.08930 1.000 35.70318 146 ALA B C 1
ATOM 6179 O O . ALA D 1 146 ? 71.80840 13.54812 -11.91364 1.000 30.12818 146 ALA B O 1
ATOM 6181 N N . ALA D 1 147 ? 73.71963 14.58574 -11.32793 1.000 30.16036 147 ALA B N 1
ATOM 6182 C CA . ALA D 1 147 ? 73.89011 15.24950 -12.61336 1.000 30.32790 147 ALA B CA 1
ATOM 6183 C C . ALA D 1 147 ? 74.40596 14.31476 -13.69938 1.000 35.62380 147 ALA B C 1
ATOM 6184 O O . ALA D 1 147 ? 74.38271 14.68599 -14.87747 1.000 42.29954 147 ALA B O 1
ATOM 6186 N N . GLY D 1 148 ? 74.85505 13.11962 -13.34032 1.000 42.80814 148 GLY B N 1
ATOM 6187 C CA . GLY D 1 148 ? 75.34089 12.16318 -14.30876 1.000 24.06253 148 GLY B CA 1
ATOM 6188 C C . GLY D 1 148 ? 76.84090 11.96727 -14.35631 1.000 66.35173 148 GLY B C 1
ATOM 6189 O O . GLY D 1 148 ? 77.34312 11.45097 -15.36122 1.000 35.19925 148 GLY B O 1
ATOM 6190 N N . THR D 1 149 ? 77.56798 12.37144 -13.32336 1.000 26.64809 149 THR B N 1
ATOM 6191 C CA . THR D 1 149 ? 78.99662 12.08830 -13.26466 1.000 53.36328 149 THR B CA 1
ATOM 6192 C C . THR D 1 149 ? 79.20587 10.59507 -13.03956 1.000 38.23206 149 THR B C 1
ATOM 6193 O O . THR D 1 149 ? 78.59186 10.02041 -12.13323 1.000 47.27810 149 THR B O 1
ATOM 6197 N N . PRO D 1 150 ? 80.03931 9.93181 -13.83942 1.000 54.91068 150 PRO B N 1
ATOM 6198 C CA . PRO D 1 150 ? 80.25928 8.49316 -13.63938 1.000 23.15580 150 PRO B CA 1
ATOM 6199 C C . PRO D 1 150 ? 80.86010 8.21357 -12.26928 1.000 35.71412 150 PRO B C 1
ATOM 6200 O O . PRO D 1 150 ? 81.77464 8.90781 -11.81861 1.000 55.74393 150 PRO B O 1
ATOM 6204 N N . LEU D 1 151 ? 80.33186 7.17828 -11.60898 1.000 27.78780 151 LEU B N 1
ATOM 6205 C CA . LEU D 1 151 ? 80.80910 6.80996 -10.27922 1.000 28.59262 151 LEU B CA 1
ATOM 6206 C C . LEU D 1 151 ? 82.30548 6.52596 -10.28186 1.000 51.02088 151 LEU B C 1
ATOM 6207 O O . LEU D 1 151 ? 82.99637 6.82322 -9.29994 1.000 40.31513 151 LEU B O 1
ATOM 6212 N N . ALA D 1 152 ? 82.82511 5.98165 -11.38596 1.000 33.96855 152 ALA B N 1
ATOM 6213 C CA . ALA D 1 152 ? 84.24557 5.66803 -11.48852 1.000 42.99257 152 ALA B CA 1
ATOM 6214 C C . ALA D 1 152 ? 85.12899 6.90204 -11.37346 1.000 32.87980 152 ALA B C 1
ATOM 6215 O O . ALA D 1 152 ? 86.29435 6.77963 -10.98180 1.000 38.08900 152 ALA B O 1
ATOM 6217 N N . ASP D 1 153 ? 84.60646 8.08435 -11.70395 1.000 29.71849 153 ASP B N 1
ATOM 6218 C CA . ASP D 1 153 ? 85.37389 9.31543 -11.56358 1.000 18.10966 153 ASP B CA 1
ATOM 6219 C C . ASP D 1 153 ? 85.53067 9.74642 -10.11326 1.000 51.65179 153 ASP B C 1
ATOM 6220 O O . ASP D 1 153 ? 86.29904 10.67458 -9.84096 1.000 46.93696 153 ASP B O 1
ATOM 6225 N N . VAL D 1 154 ? 84.82651 9.09867 -9.18519 1.000 29.03483 154 VAL B N 1
ATOM 6226 C CA . VAL D 1 154 ? 84.75053 9.59751 -7.81661 1.000 45.06134 154 VAL B CA 1
ATOM 6227 C C . VAL D 1 154 ? 86.01294 9.27700 -7.02175 1.000 33.26654 154 VAL B C 1
ATOM 6228 O O . VAL D 1 154 ? 86.38979 10.03349 -6.11772 1.000 29.71377 154 VAL B O 1
ATOM 6232 N N . GLY D 1 155 ? 86.68930 8.17903 -7.34235 1.000 52.44388 155 GLY B N 1
ATOM 6233 C CA . GLY D 1 155 ? 87.85310 7.76027 -6.60154 1.000 21.91794 155 GLY B CA 1
ATOM 6234 C C . GLY D 1 155 ? 88.06100 6.26200 -6.66817 1.000 64.12672 155 GLY B C 1
ATOM 6235 O O . GLY D 1 155 ? 87.48824 5.57033 -7.51574 1.000 34.68489 155 GLY B O 1
ATOM 6236 N N . PRO D 1 156 ? 88.87570 5.72644 -5.75852 1.000 32.06291 156 PRO B N 1
ATOM 6237 C CA . PRO D 1 156 ? 89.32330 4.33435 -5.88772 1.000 61.30866 156 PRO B CA 1
ATOM 6238 C C . PRO D 1 156 ? 88.31692 3.31248 -5.38142 1.000 33.26993 156 PRO B C 1
ATOM 6239 O O . PRO D 1 156 ? 87.61017 3.52276 -4.39340 1.000 34.29643 156 PRO B O 1
ATOM 6243 N N . VAL D 1 157 ? 88.26860 2.17853 -6.08632 1.000 58.39499 157 VAL B N 1
ATOM 6244 C CA . VAL D 1 157 ? 87.47336 1.04273 -5.63953 1.000 42.38518 157 VAL B CA 1
ATOM 6245 C C . VAL D 1 157 ? 87.90170 0.63262 -4.23770 1.000 29.68413 157 VAL B C 1
ATOM 6246 O O . VAL D 1 157 ? 89.09398 0.60827 -3.91339 1.000 51.79945 157 VAL B O 1
ATOM 6250 N N . VAL D 1 158 ? 86.91774 0.32794 -3.39338 1.000 21.39176 158 VAL B N 1
ATOM 6251 C CA . VAL D 1 158 ? 87.14802 -0.28253 -2.09067 1.000 32.00337 158 VAL B CA 1
ATOM 6252 C C . VAL D 1 158 ? 86.25271 -1.51270 -1.99496 1.000 40.51400 158 VAL B C 1
ATOM 6253 O O . VAL D 1 158 ? 85.11617 -1.50359 -2.48177 1.000 39.69355 158 VAL B O 1
ATOM 6257 N N . ASP D 1 159 ? 86.77252 -2.58004 -1.38402 1.000 72.11357 159 ASP B N 1
ATOM 6258 C CA . ASP D 1 159 ? 86.11475 -3.88131 -1.47771 1.000 47.68984 159 ASP B CA 1
ATOM 6259 C C . ASP D 1 159 ? 84.75088 -3.87706 -0.79951 1.000 64.80682 159 ASP B C 1
ATOM 6260 O O . ASP D 1 159 ? 83.75581 -4.32112 -1.38435 1.000 45.94548 159 ASP B O 1
ATOM 6265 N N . ASP D 1 160 ? 84.68196 -3.38452 0.43691 1.000 57.53615 160 ASP B N 1
ATOM 6266 C CA . ASP D 1 160 ? 83.42789 -3.35870 1.16447 1.000 50.33789 160 ASP B CA 1
ATOM 6267 C C . ASP D 1 160 ? 83.33995 -2.06312 1.96208 1.000 65.83443 160 ASP B C 1
ATOM 6268 O O . ASP D 1 160 ? 84.31369 -1.68862 2.64203 1.000 34.71846 160 ASP B O 1
ATOM 6270 N N . PRO D 1 161 ? 82.21753 -1.35147 1.88775 1.000 33.94730 161 PRO B N 1
ATOM 6271 C CA . PRO D 1 161 ? 81.99291 -0.24335 2.81809 1.000 31.39016 161 PRO B CA 1
ATOM 6272 C C . PRO D 1 161 ? 82.04896 -0.73588 4.25536 1.000 22.77983 161 PRO B C 1
ATOM 6273 O O . PRO D 1 161 ? 81.67348 -1.86984 4.55908 1.000 35.40636 161 PRO B O 1
ATOM 6277 N N . VAL D 1 162 ? 82.55119 0.12725 5.14152 1.000 27.98047 162 VAL B N 1
ATOM 6278 C CA . VAL D 1 162 ? 82.55435 -0.18704 6.56437 1.000 30.36263 162 VAL B CA 1
ATOM 6279 C C . VAL D 1 162 ? 81.13800 -0.53914 7.00265 1.000 33.22324 162 VAL B C 1
ATOM 6280 O O . VAL D 1 162 ? 80.15926 0.07045 6.55781 1.000 49.79081 162 VAL B O 1
ATOM 6284 N N . ARG D 1 163 ? 81.02412 -1.54510 7.86595 1.000 52.14135 163 ARG B N 1
ATOM 6285 C CA . ARG D 1 163 ? 79.73319 -2.10230 8.23758 1.000 28.91326 163 ARG B CA 1
ATOM 6286 C C . ARG D 1 163 ? 79.55011 -2.04154 9.74552 1.000 46.79493 163 ARG B C 1
ATOM 6287 O O . ARG D 1 163 ? 80.49035 -2.29151 10.50523 1.000 34.85451 163 ARG B O 1
ATOM 6295 N N . LEU D 1 164 ? 78.33362 -1.69489 10.17075 1.000 48.49821 164 LEU B N 1
ATOM 6296 C CA . LEU D 1 164 ? 77.97165 -1.72920 11.57668 1.000 33.80483 164 LEU B CA 1
ATOM 6297 C C . LEU D 1 164 ? 77.78257 -3.17395 12.03715 1.000 32.87517 164 LEU B C 1
ATOM 6298 O O . LEU D 1 164 ? 77.40248 -4.04087 11.24499 1.000 45.69310 164 LEU B O 1
ATOM 6303 N N . PRO D 1 165 ? 78.05192 -3.46112 13.30624 1.000 55.49089 165 PRO B N 1
ATOM 6304 C CA . PRO D 1 165 ? 77.75964 -4.79117 13.83988 1.000 72.26159 165 PRO B CA 1
ATOM 6305 C C . PRO D 1 165 ? 76.30511 -4.90307 14.26865 1.000 34.10920 165 PRO B C 1
ATOM 6306 O O . PRO D 1 165 ? 75.61596 -3.91121 14.51393 1.000 154.80056 165 PRO B O 1
ATOM 6310 N N . ASP D 1 166 ? 75.83936 -6.14496 14.34225 1.000 66.45994 166 ASP B N 1
ATOM 6311 C CA . ASP D 1 166 ? 74.48654 -6.43400 14.79195 1.000 113.40602 166 ASP B CA 1
ATOM 6312 C C . ASP D 1 166 ? 74.53618 -7.49026 15.88115 1.000 52.24540 166 ASP B C 1
ATOM 6313 O O . ASP D 1 166 ? 75.30511 -8.45176 15.78414 1.000 87.32670 166 ASP B O 1
ATOM 6315 N N . VAL D 1 167 ? 73.73531 -7.29404 16.92237 1.000 72.50177 167 VAL B N 1
ATOM 6316 C CA . VAL D 1 167 ? 73.42988 -8.35144 17.87959 1.000 75.25902 167 VAL B CA 1
ATOM 6317 C C . VAL D 1 167 ? 72.02061 -8.84662 17.57120 1.000 46.25962 167 VAL B C 1
ATOM 6318 O O . VAL D 1 167 ? 71.03861 -8.28433 18.08088 1.000 65.73765 167 VAL B O 1
ATOM 6320 N N . PRO D 1 168 ? 71.87351 -9.87972 16.72997 1.000 108.18715 168 PRO B N 1
ATOM 6321 C CA . PRO D 1 168 ? 70.53855 -10.35144 16.34539 1.000 39.92313 168 PRO B CA 1
ATOM 6322 C C . PRO D 1 168 ? 69.75801 -10.94549 17.50678 1.000 52.70140 168 PRO B C 1
ATOM 6323 O O . PRO D 1 168 ? 70.23951 -10.99060 18.64654 1.000 62.00790 168 PRO B O 1
ATOM 6327 N N . PHE D 1 169 ? 68.53441 -11.38303 17.22292 1.000 60.41821 169 PHE B N 1
ATOM 6328 C CA . PHE D 1 169 ? 67.72752 -12.07446 18.21307 1.000 83.11942 169 PHE B CA 1
ATOM 6329 C C . PHE D 1 169 ? 68.16242 -13.53036 18.32475 1.000 59.89091 169 PHE B C 1
ATOM 6330 O O . PHE D 1 169 ? 68.71692 -14.11053 17.38657 1.000 54.91898 169 PHE B O 1
ATOM 6338 N N . THR D 1 170 ? 67.89965 -14.12015 19.48716 1.000 81.99706 170 THR B N 1
ATOM 6339 C CA . THR D 1 170 ? 68.26275 -15.50197 19.76644 1.000 66.47339 170 THR B CA 1
ATOM 6340 C C . THR D 1 170 ? 67.02431 -16.30543 20.13804 1.000 57.55621 170 THR B C 1
ATOM 6341 O O . THR D 1 170 ? 66.11560 -15.79260 20.79570 1.000 93.40378 170 THR B O 1
ATOM 6345 N N . ARG D 1 171 ? 67.07043 -17.61670 19.98031 1.000 63.87522 171 ARG B N 1
ATOM 6346 C CA . ARG D 1 171 ? 66.01296 -18.46185 20.53465 1.000 58.29163 171 ARG B CA 1
ATOM 6347 C C . ARG D 1 171 ? 66.42742 -19.06420 21.87821 1.000 71.22465 171 ARG B C 1
ATOM 6348 O O . ARG D 1 171 ? 67.55497 -19.53873 22.03433 1.000 59.75257 171 ARG B O 1
ATOM 6350 N N . HIS D 1 172 ? 65.50916 -19.05002 22.84683 1.000 116.76024 172 HIS B N 1
ATOM 6351 C CA . HIS D 1 172 ? 65.76992 -19.65385 24.15873 1.000 93.52908 172 HIS B CA 1
ATOM 6352 C C . HIS D 1 172 ? 65.34342 -21.11859 24.19846 1.000 69.03772 172 HIS B C 1
ATOM 6353 O O . HIS D 1 172 ? 65.22675 -21.77185 23.16211 1.000 64.46358 172 HIS B O 1
ATOM 6355 N N . LEU D 1 176 ? 62.76606 -16.97652 22.63772 1.000 63.02392 176 LEU B N 1
ATOM 6356 C CA . LEU D 1 176 ? 63.06643 -15.81336 21.81056 1.000 38.29656 176 LEU B CA 1
ATOM 6357 C C . LEU D 1 176 ? 63.38672 -14.59641 22.67343 1.000 74.42965 176 LEU B C 1
ATOM 6358 O O . LEU D 1 176 ? 62.52984 -14.09553 23.40254 1.000 66.29928 176 LEU B O 1
ATOM 6363 N N . VAL D 1 177 ? 64.62977 -14.12882 22.58762 1.000 51.07897 177 VAL B N 1
ATOM 6364 C CA . VAL D 1 177 ? 65.08012 -12.93613 23.29464 1.000 108.68662 177 VAL B CA 1
ATOM 6365 C C . VAL D 1 177 ? 65.69350 -11.98762 22.27562 1.000 81.36213 177 VAL B C 1
ATOM 6366 O O . VAL D 1 177 ? 66.64688 -12.35295 21.57811 1.000 70.37262 177 VAL B O 1
ATOM 6368 N N . GLY D 1 178 ? 65.14953 -10.77896 22.18979 1.000 44.88292 178 GLY B N 1
ATOM 6369 C CA . GLY D 1 178 ? 65.71091 -9.73457 21.36016 1.000 77.56261 178 GLY B CA 1
ATOM 6370 C C . GLY D 1 178 ? 65.70283 -8.40803 22.08738 1.000 38.25828 178 GLY B C 1
ATOM 6371 O O . GLY D 1 178 ? 65.73851 -8.36816 23.32039 1.000 65.55023 178 GLY B O 1
ATOM 6372 N N . ARG D 1 179 ? 65.62049 -7.31167 21.34458 1.000 44.35007 179 ARG B N 1
ATOM 6373 C CA . ARG D 1 179 ? 65.65155 -5.99471 21.95393 1.000 73.23654 179 ARG B CA 1
ATOM 6374 C C . ARG D 1 179 ? 64.64308 -5.09111 21.27081 1.000 18.39170 179 ARG B C 1
ATOM 6375 O O . ARG D 1 179 ? 64.17928 -5.36323 20.16251 1.000 54.97536 179 ARG B O 1
ATOM 6377 N N . VAL D 1 180 ? 64.29275 -4.01355 21.96254 1.000 42.48407 180 VAL B N 1
ATOM 6378 C CA . VAL D 1 180 ? 63.55575 -2.92080 21.33537 1.000 54.16127 180 VAL B CA 1
ATOM 6379 C C . VAL D 1 180 ? 64.52714 -2.17579 20.42566 1.000 64.87381 180 VAL B C 1
ATOM 6380 O O . VAL D 1 180 ? 65.46539 -1.53023 20.89954 1.000 65.94515 180 VAL B O 1
ATOM 6382 N N . ALA D 1 181 ? 64.31784 -2.28053 19.11430 1.000 58.10603 181 ALA B N 1
ATOM 6383 C CA . ALA D 1 181 ? 65.22274 -1.63831 18.16804 1.000 40.38686 181 ALA B CA 1
ATOM 6384 C C . ALA D 1 181 ? 64.94933 -0.14179 18.07901 1.000 46.65433 181 ALA B C 1
ATOM 6385 O O . ALA D 1 181 ? 65.84930 0.68190 18.27993 1.000 66.85745 181 ALA B O 1
ATOM 6387 N N . ARG D 1 182 ? 63.70643 0.22834 17.77740 1.000 76.38221 182 ARG B N 1
ATOM 6388 C CA . ARG D 1 182 ? 63.31524 1.62184 17.63251 1.000 48.69911 182 ARG B CA 1
ATOM 6389 C C . ARG D 1 182 ? 61.96973 1.82400 18.31049 1.000 61.01310 182 ARG B C 1
ATOM 6390 O O . ARG D 1 182 ? 61.21661 0.87424 18.53906 1.000 44.29350 182 ARG B O 1
ATOM 6398 N N . ILE D 1 183 ? 61.68113 3.07828 18.64033 1.000 43.91656 183 ILE B N 1
ATOM 6399 C CA . ILE D 1 183 ? 60.38498 3.48453 19.16481 1.000 80.26065 183 ILE B CA 1
ATOM 6400 C C . ILE D 1 183 ? 59.76531 4.46607 18.18179 1.000 58.54991 183 ILE B C 1
ATOM 6401 O O . ILE D 1 183 ? 60.44468 5.37345 17.68961 1.000 81.14037 183 ILE B O 1
ATOM 6403 N N . ASP D 1 184 ? 58.48301 4.27558 17.88219 1.000 55.61637 184 ASP B N 1
ATOM 6404 C CA . ASP D 1 184 ? 57.75454 5.21844 17.03578 1.000 65.25958 184 ASP B CA 1
ATOM 6405 C C . ASP D 1 184 ? 57.51592 6.48472 17.84658 1.000 82.59196 184 ASP B C 1
ATOM 6406 O O . ASP D 1 184 ? 56.62804 6.53442 18.70008 1.000 55.18563 184 ASP B O 1
ATOM 6408 N N . ARG D 1 185 ? 58.32115 7.51787 17.58782 1.000 46.32682 185 ARG B N 1
ATOM 6409 C CA . ARG D 1 185 ? 58.31079 8.70017 18.44165 1.000 69.97583 185 ARG B CA 1
ATOM 6410 C C . ARG D 1 185 ? 57.08271 9.57480 18.22483 1.000 46.37307 185 ARG B C 1
ATOM 6411 O O . ARG D 1 185 ? 56.80235 10.43966 19.06124 1.000 73.56626 185 ARG B O 1
ATOM 6413 N N . ALA D 1 186 ? 56.35504 9.38641 17.12290 1.000 46.62606 186 ALA B N 1
ATOM 6414 C CA . ALA D 1 186 ? 55.09347 10.09595 16.94598 1.000 52.41757 186 ALA B CA 1
ATOM 6415 C C . ALA D 1 186 ? 53.97395 9.48062 17.77320 1.000 47.43715 186 ALA B C 1
ATOM 6416 O O . ALA D 1 186 ? 53.05176 10.19098 18.18971 1.000 53.93986 186 ALA B O 1
ATOM 6418 N N . PHE D 1 187 ? 54.04888 8.17440 18.03336 1.000 49.66688 187 PHE B N 1
ATOM 6419 C CA . PHE D 1 187 ? 52.92963 7.41393 18.56710 1.000 54.02856 187 PHE B CA 1
ATOM 6420 C C . PHE D 1 187 ? 53.24187 6.63158 19.83362 1.000 39.49417 187 PHE B C 1
ATOM 6421 O O . PHE D 1 187 ? 52.30644 6.27850 20.55977 1.000 50.84362 187 PHE B O 1
ATOM 6429 N N . GLY D 1 188 ? 54.50871 6.35198 20.12225 1.000 42.37739 188 GLY B N 1
ATOM 6430 C CA . GLY D 1 188 ? 54.85895 5.54492 21.27049 1.000 32.76384 188 GLY B CA 1
ATOM 6431 C C . GLY D 1 188 ? 54.86973 4.05411 21.02738 1.000 74.90888 188 GLY B C 1
ATOM 6432 O O . GLY D 1 188 ? 54.94918 3.28769 21.99473 1.000 40.23401 188 GLY B O 1
ATOM 6433 N N . ASN D 1 189 ? 54.78417 3.61814 19.77407 1.000 29.92276 189 ASN B N 1
ATOM 6434 C CA . ASN D 1 189 ? 54.82759 2.20114 19.45249 1.000 63.26460 189 ASN B CA 1
ATOM 6435 C C . ASN D 1 189 ? 56.24480 1.66437 19.61215 1.000 61.25540 189 ASN B C 1
ATOM 6436 O O . ASN D 1 189 ? 57.23044 2.37502 19.39674 1.000 53.20920 189 ASN B O 1
ATOM 6441 N N . VAL D 1 190 ? 56.33883 0.39305 19.98914 1.000 53.54824 190 VAL B N 1
ATOM 6442 C CA . VAL D 1 190 ? 57.60675 -0.24529 20.32477 1.000 43.48351 190 VAL B CA 1
ATOM 6443 C C . VAL D 1 190 ? 57.90770 -1.30392 19.27251 1.000 54.98640 190 VAL B C 1
ATOM 6444 O O . VAL D 1 190 ? 57.08580 -2.19329 19.02541 1.000 63.79289 190 VAL B O 1
ATOM 6448 N N . TRP D 1 191 ? 59.08550 -1.21092 18.65995 1.000 38.20611 191 TRP B N 1
ATOM 6449 C CA . TRP D 1 191 ? 59.54176 -2.14937 17.64315 1.000 56.04082 191 TRP B CA 1
ATOM 6450 C C . TRP D 1 191 ? 60.67668 -3.00198 18.19247 1.000 96.68792 191 TRP B C 1
ATOM 6451 O O . TRP D 1 191 ? 61.53720 -2.50530 18.92468 1.000 58.24425 191 TRP B O 1
ATOM 6462 N N . THR D 1 192 ? 60.68187 -4.28024 17.82862 1.000 47.07611 192 THR B N 1
ATOM 6463 C CA . THR D 1 192 ? 61.74326 -5.20281 18.20284 1.000 48.46204 192 THR B CA 1
ATOM 6464 C C . THR D 1 192 ? 62.50842 -5.65306 16.96359 1.000 58.69062 192 THR B C 1
ATOM 6465 O O . THR D 1 192 ? 62.11917 -5.37770 15.82543 1.000 41.87715 192 THR B O 1
ATOM 6469 N N . ASN D 1 193 ? 63.62087 -6.34629 17.19835 1.000 40.88453 193 ASN B N 1
ATOM 6470 C CA . ASN D 1 193 ? 64.38428 -6.95947 16.11998 1.000 66.75993 193 ASN B CA 1
ATOM 6471 C C . ASN D 1 193 ? 63.93464 -8.38340 15.81946 1.000 71.84545 193 ASN B C 1
ATOM 6472 O O . ASN D 1 193 ? 64.49397 -9.01680 14.91832 1.000 45.53164 193 ASN B O 1
ATOM 6477 N N . ILE D 1 194 ? 62.94878 -8.90070 16.54675 1.000 51.11934 194 ILE B N 1
ATOM 6478 C CA . ILE D 1 194 ? 62.44923 -10.25240 16.31099 1.000 51.33608 194 ILE B CA 1
ATOM 6479 C C . ILE D 1 194 ? 61.50883 -10.22971 15.11360 1.000 45.87559 194 ILE B C 1
ATOM 6480 O O . ILE D 1 194 ? 60.46575 -9.56099 15.15820 1.000 60.99296 194 ILE B O 1
ATOM 6485 N N . PRO D 1 195 ? 61.83068 -10.93080 14.02964 1.000 61.89209 195 PRO B N 1
ATOM 6486 C CA . PRO D 1 195 ? 60.87190 -11.04847 12.92660 1.000 55.77026 195 PRO B CA 1
ATOM 6487 C C . PRO D 1 195 ? 59.64612 -11.83141 13.37079 1.000 71.23364 195 PRO B C 1
ATOM 6488 O O . PRO D 1 195 ? 59.74634 -12.80066 14.12625 1.000 44.99592 195 PRO B O 1
ATOM 6492 N N . SER D 1 196 ? 58.47748 -11.39653 12.89423 1.000 70.94030 196 SER B N 1
ATOM 6493 C CA . SER D 1 196 ? 57.23361 -12.05066 13.28796 1.000 64.67821 196 SER B CA 1
ATOM 6494 C C . SER D 1 196 ? 57.18752 -13.48903 12.79021 1.000 54.71158 196 SER B C 1
ATOM 6495 O O . SER D 1 196 ? 56.63182 -14.36846 13.45922 1.000 51.38087 196 SER B O 1
ATOM 6498 N N . ALA D 1 197 ? 57.76940 -13.74806 11.61650 1.000 42.61891 197 ALA B N 1
ATOM 6499 C CA . ALA D 1 197 ? 57.83045 -15.10114 11.07712 1.000 60.80170 197 ALA B CA 1
ATOM 6500 C C . ALA D 1 197 ? 58.57137 -16.06726 11.99175 1.000 80.96919 197 ALA B C 1
ATOM 6501 O O . ALA D 1 197 ? 58.48537 -17.28188 11.78015 1.000 87.58671 197 ALA B O 1
ATOM 6503 N N . ALA D 1 198 ? 59.29509 -15.56737 12.99244 1.000 69.14179 198 ALA B N 1
ATOM 6504 C CA . ALA D 1 198 ? 59.91089 -16.43464 13.98650 1.000 96.45876 198 ALA B CA 1
ATOM 6505 C C . ALA D 1 198 ? 58.89014 -16.94578 14.99012 1.000 79.09473 198 ALA B C 1
ATOM 6506 O O . ALA D 1 198 ? 59.26684 -17.50196 16.02473 1.000 78.61380 198 ALA B O 1
ATOM 6508 N N . LEU D 1 199 ? 57.68053 -16.39535 14.93645 1.000 109.94025 199 LEU B N 1
ATOM 6509 C CA . LEU D 1 199 ? 56.65085 -16.62919 15.93433 1.000 106.25003 199 LEU B CA 1
ATOM 6510 C C . LEU D 1 199 ? 55.61305 -17.54590 15.30967 1.000 87.01501 199 LEU B C 1
ATOM 6511 O O . LEU D 1 199 ? 55.78906 -18.03446 14.19159 1.000 86.55808 199 LEU B O 1
ATOM 6513 N N . GLY D 1 200 ? 54.52117 -17.79145 16.02010 1.000 123.57163 200 GLY B N 1
ATOM 6514 C CA . GLY D 1 200 ? 53.48980 -18.65527 15.47983 1.000 79.11059 200 GLY B CA 1
ATOM 6515 C C . GLY D 1 200 ? 52.64750 -19.37881 16.50881 1.000 71.77768 200 GLY B C 1
ATOM 6516 O O . GLY D 1 200 ? 52.14258 -20.47030 16.24657 1.000 84.03132 200 GLY B O 1
ATOM 6517 N N . VAL D 1 209 ? 44.74530 -16.02563 18.90645 1.000 62.65421 209 VAL B N 1
ATOM 6518 C CA . VAL D 1 209 ? 46.19972 -16.04739 18.99836 1.000 65.29766 209 VAL B CA 1
ATOM 6519 C C . VAL D 1 209 ? 46.68574 -14.93822 19.92514 1.000 41.95144 209 VAL B C 1
ATOM 6520 O O . VAL D 1 209 ? 46.19819 -13.80830 19.86550 1.000 74.22546 209 VAL B O 1
ATOM 6522 N N . THR D 1 210 ? 47.64204 -15.27290 20.79051 1.000 72.12075 210 THR B N 1
ATOM 6523 C CA . THR D 1 210 ? 48.17373 -14.33611 21.77197 1.000 59.59247 210 THR B CA 1
ATOM 6524 C C . THR D 1 210 ? 49.64507 -14.63534 22.01954 1.000 48.13093 210 THR B C 1
ATOM 6525 O O . THR D 1 210 ? 50.14202 -15.72388 21.71500 1.000 60.56025 210 THR B O 1
ATOM 6529 N N . LEU D 1 211 ? 50.33421 -13.64629 22.58690 1.000 66.07702 211 LEU B N 1
ATOM 6530 C CA . LEU D 1 211 ? 51.76610 -13.70608 22.84348 1.000 46.30519 211 LEU B CA 1
ATOM 6531 C C . LEU D 1 211 ? 52.03096 -13.53029 24.33110 1.000 76.54547 211 LEU B C 1
ATOM 6532 O O . LEU D 1 211 ? 51.50536 -12.60334 24.95423 1.000 60.30399 211 LEU B O 1
ATOM 6537 N N . ASP D 1 212 ? 52.84300 -14.41587 24.89543 1.000 60.49802 212 ASP B N 1
ATOM 6538 C CA . ASP D 1 212 ? 53.38534 -14.22518 26.23312 1.000 105.27493 212 ASP B CA 1
ATOM 6539 C C . ASP D 1 212 ? 54.74778 -13.55855 26.08492 1.000 75.99189 212 ASP B C 1
ATOM 6540 O O . ASP D 1 212 ? 55.66732 -14.15066 25.51155 1.000 67.79385 212 ASP B O 1
ATOM 6545 N N . ALA D 1 213 ? 54.87726 -12.32468 26.57198 1.000 43.80732 213 ALA B N 1
ATOM 6546 C CA . ALA D 1 213 ? 56.08048 -11.56132 26.27215 1.000 56.19997 213 ALA B CA 1
ATOM 6547 C C . ALA D 1 213 ? 56.42953 -10.62189 27.41652 1.000 46.59848 213 ALA B C 1
ATOM 6548 O O . ALA D 1 213 ? 55.55917 -10.17508 28.16881 1.000 72.56670 213 ALA B O 1
ATOM 6550 N N . THR D 1 214 ? 57.72237 -10.32303 27.52283 1.000 83.73309 214 THR B N 1
ATOM 6551 C CA . THR D 1 214 ? 58.26757 -9.38647 28.49678 1.000 84.15231 214 THR B CA 1
ATOM 6552 C C . THR D 1 214 ? 58.80584 -8.16963 27.75383 1.000 61.38624 214 THR B C 1
ATOM 6553 O O . THR D 1 214 ? 59.65537 -8.30738 26.86558 1.000 63.93469 214 THR B O 1
ATOM 6555 N N . VAL D 1 215 ? 58.30630 -6.98876 28.11222 1.000 55.91677 215 VAL B N 1
ATOM 6556 C CA . VAL D 1 215 ? 58.72547 -5.74226 27.47953 1.000 74.60621 215 VAL B CA 1
ATOM 6557 C C . VAL D 1 215 ? 58.76733 -4.62106 28.51375 1.000 58.92993 215 VAL B C 1
ATOM 6558 O O . VAL D 1 215 ? 59.58244 -4.63917 29.43592 1.000 94.35176 215 VAL B O 1
ATOM 6560 N N . ALA D 1 220 ? 53.43896 -9.81547 30.14225 1.000 65.66634 220 ALA B N 1
ATOM 6561 C CA . ALA D 1 220 ? 51.99022 -9.79310 29.95384 1.000 46.23224 220 ALA B CA 1
ATOM 6562 C C . ALA D 1 220 ? 51.53702 -10.64137 28.75045 1.000 81.56691 220 ALA B C 1
ATOM 6563 O O . ALA D 1 220 ? 52.37404 -11.05856 27.90218 1.000 64.44001 220 ALA B O 1
ATOM 6565 N N . ARG D 1 221 ? 50.22258 -10.93782 28.71375 1.000 97.74473 221 ARG B N 1
ATOM 6566 C CA . ARG D 1 221 ? 49.59449 -11.47875 27.51878 1.000 83.10084 221 ARG B CA 1
ATOM 6567 C C . ARG D 1 221 ? 49.21568 -10.34969 26.56673 1.000 54.21156 221 ARG B C 1
ATOM 6568 O O . ARG D 1 221 ? 48.51709 -9.40560 26.94747 1.000 74.14201 221 ARG B O 1
ATOM 6570 N N . TRP D 1 222 ? 49.68303 -10.45430 25.32655 1.000 51.80005 222 TRP B N 1
ATOM 6571 C CA . TRP D 1 222 ? 49.45308 -9.45486 24.29391 1.000 59.36144 222 TRP B CA 1
ATOM 6572 C C . TRP D 1 222 ? 48.61777 -10.07062 23.18203 1.000 60.50950 222 TRP B C 1
ATOM 6573 O O . TRP D 1 222 ? 49.06227 -11.04629 22.55204 1.000 67.46656 222 TRP B O 1
ATOM 6584 N N . PRO D 1 223 ? 47.41489 -9.56870 22.91486 1.000 37.08513 223 PRO B N 1
ATOM 6585 C CA . PRO D 1 223 ? 46.65410 -10.06892 21.76195 1.000 39.00021 223 PRO B CA 1
ATOM 6586 C C . PRO D 1 223 ? 47.40280 -9.78811 20.46730 1.000 45.06351 223 PRO B C 1
ATOM 6587 O O . PRO D 1 223 ? 47.89401 -8.67960 20.24139 1.000 53.34176 223 PRO B O 1
ATOM 6591 N N . TRP D 1 224 ? 47.48781 -10.80295 19.61296 1.000 31.63555 224 TRP B N 1
ATOM 6592 C CA . TRP D 1 224 ? 48.13887 -10.66111 18.31804 1.000 49.29573 224 TRP B CA 1
ATOM 6593 C C . TRP D 1 224 ? 47.11551 -10.13579 17.31996 1.000 50.27126 224 TRP B C 1
ATOM 6594 O O . TRP D 1 224 ? 46.07895 -10.76996 17.09546 1.000 73.99422 224 TRP B O 1
ATOM 6605 N N . CYS D 1 225 ? 47.40573 -8.98434 16.72077 1.000 50.26062 225 CYS B N 1
ATOM 6606 C CA . CYS D 1 225 ? 46.40820 -8.24020 15.96937 1.000 51.21328 225 CYS B CA 1
ATOM 6607 C C . CYS D 1 225 ? 46.90268 -7.90391 14.57086 1.000 32.54721 225 CYS B C 1
ATOM 6608 O O . CYS D 1 225 ? 48.10505 -7.77511 14.32693 1.000 73.49259 225 CYS B O 1
ATOM 6611 N N . THR D 1 226 ? 45.94434 -7.77078 13.65110 1.000 65.22889 226 THR B N 1
ATOM 6612 C CA . THR D 1 226 ? 46.23771 -7.22064 12.33200 1.000 48.64919 226 THR B CA 1
ATOM 6613 C C . THR D 1 226 ? 46.60847 -5.74377 12.41948 1.000 74.97628 226 THR B C 1
ATOM 6614 O O . THR D 1 226 ? 47.55503 -5.29522 11.76240 1.000 37.53018 226 THR B O 1
ATOM 6618 N N . THR D 1 227 ? 45.88531 -4.97476 13.22902 1.000 46.70752 227 THR B N 1
ATOM 6619 C CA . THR D 1 227 ? 46.08645 -3.53279 13.29012 1.000 35.93148 227 THR B CA 1
ATOM 6620 C C . THR D 1 227 ? 45.63393 -3.02893 14.65584 1.000 89.81744 227 THR B C 1
ATOM 6621 O O . THR D 1 227 ? 45.11077 -3.78503 15.47956 1.000 40.80614 227 THR B O 1
ATOM 6625 N N . PHE D 1 228 ? 45.82677 -1.72375 14.87442 1.000 31.97719 228 PHE B N 1
ATOM 6626 C CA . PHE D 1 228 ? 45.66349 -1.13896 16.20354 1.000 56.59579 228 PHE B CA 1
ATOM 6627 C C . PHE D 1 228 ? 44.22464 -1.24049 16.70109 1.000 70.53097 228 PHE B C 1
ATOM 6628 O O . PHE D 1 228 ? 43.98873 -1.48157 17.89130 1.000 33.12612 228 PHE B O 1
ATOM 6636 N N . SER D 1 229 ? 43.25057 -1.05719 15.81144 1.000 34.27885 229 SER B N 1
ATOM 6637 C CA . SER D 1 229 ? 41.85741 -0.89965 16.21474 1.000 76.16861 229 SER B CA 1
ATOM 6638 C C . SER D 1 229 ? 41.13277 -2.21972 16.46574 1.000 51.42703 229 SER B C 1
ATOM 6639 O O . SER D 1 229 ? 39.90147 -2.21042 16.55755 1.000 43.43851 229 SER B O 1
ATOM 6642 N N . GLN D 1 230 ? 41.83746 -3.34305 16.57954 1.000 45.72872 230 GLN B N 1
ATOM 6643 C CA . GLN D 1 230 ? 41.19675 -4.59523 16.95888 1.000 35.41236 230 GLN B CA 1
ATOM 6644 C C . GLN D 1 230 ? 41.18465 -4.80657 18.46339 1.000 75.16648 230 GLN B C 1
ATOM 6645 O O . GLN D 1 230 ? 40.80995 -5.88956 18.92470 1.000 44.11364 230 GLN B O 1
ATOM 6651 N N . VAL D 1 231 ? 41.60349 -3.80640 19.23172 1.000 47.67087 231 VAL B N 1
ATOM 6652 C CA . VAL D 1 231 ? 41.60135 -3.86711 20.68454 1.000 32.64162 231 VAL B CA 1
ATOM 6653 C C . VAL D 1 231 ? 41.00902 -2.55376 21.17816 1.000 57.42862 231 VAL B C 1
ATOM 6654 O O . VAL D 1 231 ? 41.07158 -1.53159 20.48820 1.000 43.20454 231 VAL B O 1
ATOM 6658 N N . ALA D 1 232 ? 40.39806 -2.59198 22.36209 1.000 46.70301 232 ALA B N 1
ATOM 6659 C CA . ALA D 1 232 ? 39.77802 -1.40592 22.93597 1.000 48.95992 232 ALA B CA 1
ATOM 6660 C C . ALA D 1 232 ? 40.77711 -0.25423 23.02389 1.000 63.28044 232 ALA B C 1
ATOM 6661 O O . ALA D 1 232 ? 41.99591 -0.44772 23.01945 1.000 47.82801 232 ALA B O 1
ATOM 6663 N N . THR D 1 233 ? 40.24122 0.96301 23.09157 1.000 57.94241 233 THR B N 1
ATOM 6664 C CA . THR D 1 233 ? 41.08818 2.14260 23.20649 1.000 48.94038 233 THR B CA 1
ATOM 6665 C C . THR D 1 233 ? 41.89066 2.07048 24.50092 1.000 60.10707 233 THR B C 1
ATOM 6666 O O . THR D 1 233 ? 41.34272 1.76128 25.56323 1.000 73.39846 233 THR B O 1
ATOM 6670 N N . THR D 1 234 ? 43.19552 2.33772 24.39641 1.000 74.74942 234 THR B N 1
ATOM 6671 C CA . THR D 1 234 ? 44.24204 2.21252 25.42098 1.000 61.46400 234 THR B CA 1
ATOM 6672 C C . THR D 1 234 ? 44.66969 0.76222 25.62438 1.000 75.70682 234 THR B C 1
ATOM 6673 O O . THR D 1 234 ? 45.51705 0.50223 26.48642 1.000 66.44857 234 THR B O 1
ATOM 6677 N N . GLY D 1 235 ? 44.12125 -0.18892 24.87492 1.000 55.34292 235 GLY B N 1
ATOM 6678 C CA . GLY D 1 235 ? 44.46868 -1.58004 25.08539 1.000 46.64556 235 GLY B CA 1
ATOM 6679 C C . GLY D 1 235 ? 45.78679 -1.96495 24.43651 1.000 38.36055 235 GLY B C 1
ATOM 6680 O O . GLY D 1 235 ? 46.19567 -1.41600 23.41431 1.000 65.01311 235 GLY B O 1
ATOM 6681 N N . ARG D 1 236 ? 46.45402 -2.93828 25.05087 1.000 51.68327 236 ARG B N 1
ATOM 6682 C CA . ARG D 1 236 ? 47.72641 -3.43783 24.55149 1.000 40.70241 236 ARG B CA 1
ATOM 6683 C C . ARG D 1 236 ? 47.51421 -4.39275 23.38202 1.000 43.88826 236 ARG B C 1
ATOM 6684 O O . ARG D 1 236 ? 46.48092 -5.06051 23.27495 1.000 65.23087 236 ARG B O 1
ATOM 6686 N N . LEU D 1 237 ? 48.51112 -4.45617 22.50125 1.000 73.87900 237 LEU B N 1
ATOM 6687 C CA . LEU D 1 237 ? 48.39398 -5.29240 21.31561 1.000 34.17636 237 LEU B CA 1
ATOM 6688 C C . LEU D 1 237 ? 49.77882 -5.59761 20.76054 1.000 61.74023 237 LEU B C 1
ATOM 6689 O O . LEU D 1 237 ? 50.70619 -4.79158 20.88429 1.000 47.54386 237 LEU B O 1
ATOM 6694 N N . ALA D 1 238 ? 49.90158 -6.77699 20.15209 1.000 31.71813 238 ALA B N 1
ATOM 6695 C CA . ALA D 1 238 ? 51.11181 -7.21413 19.47261 1.000 37.96783 238 ALA B CA 1
ATOM 6696 C C . ALA D 1 238 ? 50.80675 -7.42183 17.99585 1.000 34.98399 238 ALA B C 1
ATOM 6697 O O . ALA D 1 238 ? 49.70511 -7.84133 17.62926 1.000 41.07906 238 ALA B O 1
ATOM 6699 N N . TYR D 1 239 ? 51.78540 -7.12428 17.14552 1.000 35.00388 239 TYR B N 1
ATOM 6700 C CA . TYR D 1 239 ? 51.54262 -7.15592 15.70800 1.000 33.85696 239 TYR B CA 1
ATOM 6701 C C . TYR D 1 239 ? 52.87389 -7.20387 14.97476 1.000 36.48508 239 TYR B C 1
ATOM 6702 O O . TYR D 1 239 ? 53.94249 -7.14617 15.58179 1.000 43.88408 239 TYR B O 1
ATOM 6711 N N . ALA D 1 240 ? 52.79423 -7.35135 13.65681 1.000 36.51227 240 ALA B N 1
ATOM 6712 C CA . ALA D 1 240 ? 53.95395 -7.23178 12.78405 1.000 31.71958 240 ALA B CA 1
ATOM 6713 C C . ALA D 1 240 ? 53.90033 -5.86919 12.10583 1.000 72.86604 240 ALA B C 1
ATOM 6714 O O . ALA D 1 240 ? 52.93015 -5.56110 11.40492 1.000 44.51420 240 ALA B O 1
ATOM 6716 N N . ASN D 1 241 ? 54.93568 -5.05753 12.30971 1.000 52.60530 241 ASN B N 1
ATOM 6717 C CA . ASN D 1 241 ? 54.91936 -3.70541 11.77281 1.000 47.48223 241 ASN B CA 1
ATOM 6718 C C . ASN D 1 241 ? 55.11354 -3.73759 10.25664 1.000 27.60531 241 ASN B C 1
ATOM 6719 O O . ASN D 1 241 ? 55.16719 -4.79813 9.62587 1.000 46.18405 241 ASN B O 1
ATOM 6724 N N . SER D 1 242 ? 55.21340 -2.54212 9.66870 1.000 39.15961 242 SER B N 1
ATOM 6725 C CA . SER D 1 242 ? 55.32423 -2.41825 8.21870 1.000 50.00127 242 SER B CA 1
ATOM 6726 C C . SER D 1 242 ? 56.50541 -3.20379 7.66555 1.000 90.30369 242 SER B C 1
ATOM 6727 O O . SER D 1 242 ? 56.44551 -3.70851 6.53827 1.000 46.71283 242 SER B O 1
ATOM 6729 N N . ARG D 1 243 ? 57.57913 -3.32461 8.44130 1.000 30.09899 243 ARG B N 1
ATOM 6730 C CA . ARG D 1 243 ? 58.78476 -4.00926 8.00158 1.000 59.42240 243 ARG B CA 1
ATOM 6731 C C . ARG D 1 243 ? 58.76597 -5.50445 8.29504 1.000 97.47484 243 ARG B C 1
ATOM 6732 O O . ARG D 1 243 ? 59.64886 -6.22435 7.81628 1.000 63.69520 243 ARG B O 1
ATOM 6734 N N . GLY D 1 244 ? 57.78935 -5.98955 9.05501 1.000 72.49538 244 GLY B N 1
ATOM 6735 C CA . GLY D 1 244 ? 57.68495 -7.40153 9.35100 1.000 42.10142 244 GLY B CA 1
ATOM 6736 C C . GLY D 1 244 ? 58.21927 -7.83461 10.69709 1.000 65.66077 244 GLY B C 1
ATOM 6737 O O . GLY D 1 244 ? 58.30860 -9.04252 10.94456 1.000 70.87948 244 GLY B O 1
ATOM 6738 N N . ARG D 1 245 ? 58.57143 -6.89841 11.57256 1.000 45.01754 245 ARG B N 1
ATOM 6739 C CA . ARG D 1 245 ? 59.17116 -7.20738 12.86203 1.000 60.86326 245 ARG B CA 1
ATOM 6740 C C . ARG D 1 245 ? 58.13768 -7.06940 13.97140 1.000 67.05971 245 ARG B C 1
ATOM 6741 O O . ARG D 1 245 ? 57.27884 -6.18176 13.92604 1.000 39.10189 245 ARG B O 1
ATOM 6743 N N . LEU D 1 246 ? 58.22983 -7.95326 14.96545 1.000 51.17984 246 LEU B N 1
ATOM 6744 C CA . LEU D 1 246 ? 57.28890 -7.94299 16.07905 1.000 48.71912 246 LEU B CA 1
ATOM 6745 C C . LEU D 1 246 ? 57.30443 -6.59302 16.78525 1.000 34.98648 246 LEU B C 1
ATOM 6746 O O . LEU D 1 246 ? 58.36860 -6.04232 17.07969 1.000 49.07566 246 LEU B O 1
ATOM 6751 N N . SER D 1 247 ? 56.11386 -6.06430 17.05679 1.000 51.10080 247 SER B N 1
ATOM 6752 C CA . SER D 1 247 ? 55.95500 -4.75656 17.66496 1.000 53.84283 247 SER B CA 1
ATOM 6753 C C . SER D 1 247 ? 54.81254 -4.80066 18.66785 1.000 53.74499 247 SER B C 1
ATOM 6754 O O . SER D 1 247 ? 53.87383 -5.59516 18.54643 1.000 50.08732 247 SER B O 1
ATOM 6757 N N . PHE D 1 248 ? 54.89978 -3.91155 19.65266 1.000 53.64144 248 PHE B N 1
ATOM 6758 C CA . PHE D 1 248 ? 53.91595 -3.79661 20.71503 1.000 46.59638 248 PHE B CA 1
ATOM 6759 C C . PHE D 1 248 ? 53.37828 -2.37390 20.73192 1.000 72.64942 248 PHE B C 1
ATOM 6760 O O . PHE D 1 248 ? 54.10121 -1.41996 20.43021 1.000 49.15576 248 PHE B O 1
ATOM 6768 N N . ALA D 1 249 ? 52.10219 -2.23257 21.08166 1.000 59.64099 249 ALA B N 1
ATOM 6769 C CA . ALA D 1 249 ? 51.48296 -0.91717 21.00700 1.000 48.71175 249 ALA B CA 1
ATOM 6770 C C . ALA D 1 249 ? 50.28780 -0.84135 21.94366 1.000 41.02835 249 ALA B C 1
ATOM 6771 O O . ALA D 1 249 ? 49.79670 -1.85527 22.44723 1.000 86.61768 249 ALA B O 1
ATOM 6773 N N . LEU D 1 250 ? 49.84595 0.39045 22.18248 1.000 44.51395 250 LEU B N 1
ATOM 6774 C CA . LEU D 1 250 ? 48.56148 0.68054 22.80283 1.000 49.04030 250 LEU B CA 1
ATOM 6775 C C . LEU D 1 250 ? 47.67136 1.35537 21.77015 1.000 30.01659 250 LEU B C 1
ATOM 6776 O O . LEU D 1 250 ? 48.10741 2.28800 21.08746 1.000 46.96788 250 LEU B O 1
ATOM 6781 N N . ASN D 1 251 ? 46.43579 0.88093 21.64817 1.000 62.61697 251 ASN B N 1
ATOM 6782 C CA . ASN D 1 251 ? 45.50541 1.47684 20.69866 1.000 32.70045 251 ASN B CA 1
ATOM 6783 C C . ASN D 1 251 ? 45.17466 2.90702 21.11638 1.000 33.24797 251 ASN B C 1
ATOM 6784 O O . ASN D 1 251 ? 44.61547 3.13392 22.19441 1.000 62.84290 251 ASN B O 1
ATOM 6789 N N . ARG D 1 252 ? 45.51915 3.86552 20.25347 1.000 50.12829 252 ARG B N 1
ATOM 6790 C CA . ARG D 1 252 ? 45.36895 5.29486 20.53464 1.000 33.62157 252 ARG B CA 1
ATOM 6791 C C . ARG D 1 252 ? 46.05347 5.66993 21.85007 1.000 32.19085 252 ARG B C 1
ATOM 6792 O O . ARG D 1 252 ? 45.48428 6.34368 22.71195 1.000 56.20857 252 ARG B O 1
ATOM 6800 N N . GLY D 1 253 ? 47.29390 5.21625 21.99992 1.000 46.00266 253 GLY B N 1
ATOM 6801 C CA . GLY D 1 253 ? 48.08339 5.54357 23.17447 1.000 39.84818 253 GLY B CA 1
ATOM 6802 C C . GLY D 1 253 ? 49.54796 5.27178 22.91692 1.000 46.08076 253 GLY B C 1
ATOM 6803 O O . GLY D 1 253 ? 49.92347 4.65516 21.91575 1.000 48.22431 253 GLY B O 1
ATOM 6804 N N . SER D 1 254 ? 50.37687 5.74285 23.84763 1.000 48.75350 254 SER B N 1
ATOM 6805 C CA . SER D 1 254 ? 51.82764 5.61084 23.75551 1.000 72.59607 254 SER B CA 1
ATOM 6806 C C . SER D 1 254 ? 52.28227 4.50130 24.69675 1.000 52.54138 254 SER B C 1
ATOM 6807 O O . SER D 1 254 ? 52.24911 4.66394 25.92124 1.000 62.84938 254 SER B O 1
ATOM 6810 N N . LEU D 1 255 ? 52.70528 3.37236 24.12226 1.000 63.58987 255 LEU B N 1
ATOM 6811 C CA . LEU D 1 255 ? 53.22515 2.28245 24.94116 1.000 49.28045 255 LEU B CA 1
ATOM 6812 C C . LEU D 1 255 ? 54.54082 2.67039 25.60341 1.000 95.67929 255 LEU B C 1
ATOM 6813 O O . LEU D 1 255 ? 54.81326 2.26397 26.73935 1.000 83.09386 255 LEU B O 1
ATOM 6818 N N . VAL D 1 256 ? 55.37724 3.43987 24.90235 1.000 57.26960 256 VAL B N 1
ATOM 6819 C CA . VAL D 1 256 ? 56.60337 3.94701 25.51194 1.000 62.69014 256 VAL B CA 1
ATOM 6820 C C . VAL D 1 256 ? 56.27716 4.77992 26.74437 1.000 67.12060 256 VAL B C 1
ATOM 6821 O O . VAL D 1 256 ? 56.90423 4.62556 27.79867 1.000 55.09088 256 VAL B O 1
ATOM 6825 N N . ALA D 1 257 ? 55.27650 5.65798 26.64095 1.000 47.68902 257 ALA B N 1
ATOM 6826 C CA . ALA D 1 257 ? 54.90973 6.49565 27.77871 1.000 60.22210 257 ALA B CA 1
ATOM 6827 C C . ALA D 1 257 ? 54.41649 5.65743 28.95118 1.000 64.46228 257 ALA B C 1
ATOM 6828 O O . ALA D 1 257 ? 54.75980 5.93442 30.10640 1.000 75.21330 257 ALA B O 1
ATOM 6830 N N . GLU D 1 258 ? 53.60756 4.63265 28.67607 1.000 63.76622 258 GLU B N 1
ATOM 6831 C CA . GLU D 1 258 ? 53.08560 3.79327 29.74966 1.000 96.69971 258 GLU B CA 1
ATOM 6832 C C . GLU D 1 258 ? 54.19931 2.99891 30.42220 1.000 61.74601 258 GLU B C 1
ATOM 6833 O O . GLU D 1 258 ? 54.31639 2.99085 31.65315 1.000 88.09291 258 GLU B O 1
ATOM 6835 N N . LEU D 1 259 ? 55.03214 2.32831 29.62830 1.000 71.40934 259 LEU B N 1
ATOM 6836 C CA . LEU D 1 259 ? 56.03380 1.40585 30.14510 1.000 71.43322 259 LEU B CA 1
ATOM 6837 C C . LEU D 1 259 ? 57.40790 2.03707 30.33497 1.000 79.29575 259 LEU B C 1
ATOM 6838 O O . LEU D 1 259 ? 58.30597 1.37325 30.86213 1.000 91.82550 259 LEU B O 1
ATOM 6840 N N . GLY D 1 260 ? 57.59791 3.28916 29.92369 1.000 114.99224 260 GLY B N 1
ATOM 6841 C CA . GLY D 1 260 ? 58.89021 3.93832 30.08679 1.000 55.87152 260 GLY B CA 1
ATOM 6842 C C . GLY D 1 260 ? 60.02741 3.23943 29.37702 1.000 50.43755 260 GLY B C 1
ATOM 6843 O O . GLY D 1 260 ? 61.18039 3.34482 29.80945 1.000 109.36457 260 GLY B O 1
ATOM 6844 N N . VAL D 1 261 ? 59.73437 2.52547 28.29582 1.000 72.34405 261 VAL B N 1
ATOM 6845 C CA . VAL D 1 261 ? 60.74342 1.74180 27.59432 1.000 104.49050 261 VAL B CA 1
ATOM 6846 C C . VAL D 1 261 ? 61.52879 2.64213 26.65157 1.000 39.19385 261 VAL B C 1
ATOM 6847 O O . VAL D 1 261 ? 60.97409 3.55023 26.02161 1.000 103.42323 261 VAL B O 1
ATOM 6849 N N . ALA D 1 262 ? 62.82596 2.43338 26.56833 1.000 62.63434 262 ALA B N 1
ATOM 6850 C CA . ALA D 1 262 ? 63.61642 3.12775 25.56964 1.000 71.57215 262 ALA B CA 1
ATOM 6851 C C . ALA D 1 262 ? 64.33574 2.11033 24.69587 1.000 87.83547 262 ALA B C 1
ATOM 6852 O O . ALA D 1 262 ? 64.42242 0.92565 25.03906 1.000 66.74026 262 ALA B O 1
ATOM 6854 N N . PRO D 1 263 ? 64.86087 2.54337 23.55828 1.000 63.80593 263 PRO B N 1
ATOM 6855 C CA . PRO D 1 263 ? 65.45533 1.60974 22.59525 1.000 87.65215 263 PRO B CA 1
ATOM 6856 C C . PRO D 1 263 ? 66.65113 0.87458 23.18656 1.000 66.24554 263 PRO B C 1
ATOM 6857 O O . PRO D 1 263 ? 67.31399 1.36497 24.10324 1.000 68.74782 263 PRO B O 1
ATOM 6859 N N . ASP D 1 264 ? 66.87740 -0.33056 22.66082 1.000 75.80416 264 ASP B N 1
ATOM 6860 C CA . ASP D 1 264 ? 67.88259 -1.32480 23.04480 1.000 68.83662 264 ASP B CA 1
ATOM 6861 C C . ASP D 1 264 ? 67.49789 -2.09941 24.30415 1.000 67.19502 264 ASP B C 1
ATOM 6862 O O . ASP D 1 264 ? 68.29543 -2.91639 24.77348 1.000 133.55150 264 ASP B O 1
ATOM 6864 N N . ALA D 1 265 ? 66.30788 -1.89655 24.85117 1.000 91.14880 265 ALA B N 1
ATOM 6865 C CA . ALA D 1 265 ? 65.85749 -2.62470 26.03374 1.000 87.54769 265 ALA B CA 1
ATOM 6866 C C . ALA D 1 265 ? 65.44923 -4.05952 25.68160 1.000 76.12527 265 ALA B C 1
ATOM 6867 O O . ALA D 1 265 ? 64.97851 -4.32317 24.57350 1.000 68.10685 265 ALA B O 1
ATOM 6869 N N . PRO D 1 266 ? 65.58880 -4.99586 26.61562 1.000 80.10991 266 PRO B N 1
ATOM 6870 C CA . PRO D 1 266 ? 65.41273 -6.40090 26.25447 1.000 50.78804 266 PRO B CA 1
ATOM 6871 C C . PRO D 1 266 ? 63.94753 -6.75193 26.11396 1.000 109.58698 266 PRO B C 1
ATOM 6872 O O . PRO D 1 266 ? 63.06607 -6.15802 26.73789 1.000 48.53847 266 PRO B O 1
ATOM 6876 N N . VAL D 1 267 ? 63.68962 -7.71574 25.24066 1.000 96.33088 267 VAL B N 1
ATOM 6877 C CA . VAL D 1 267 ? 62.34894 -8.19977 24.97666 1.000 74.01801 267 VAL B CA 1
ATOM 6878 C C . VAL D 1 267 ? 62.43193 -9.71175 24.95712 1.000 82.53840 267 VAL B C 1
ATOM 6879 O O . VAL D 1 267 ? 63.35687 -10.27689 24.36468 1.000 51.23002 267 VAL B O 1
ATOM 6883 N N . GLU D 1 268 ? 61.49189 -10.36684 25.62306 1.000 60.25290 268 GLU B N 1
ATOM 6884 C CA . GLU D 1 268 ? 61.47287 -11.82364 25.65652 1.000 52.10429 268 GLU B CA 1
ATOM 6885 C C . GLU D 1 268 ? 60.12449 -12.32861 25.17069 1.000 72.89437 268 GLU B C 1
ATOM 6886 O O . GLU D 1 268 ? 59.08523 -11.89286 25.66326 1.000 46.47480 268 GLU B O 1
ATOM 6892 N N . VAL D 1 269 ? 60.13853 -13.23256 24.20045 1.000 43.48333 269 VAL B N 1
ATOM 6893 C CA . VAL D 1 269 ? 58.92203 -13.87755 23.72184 1.000 51.50493 269 VAL B CA 1
ATOM 6894 C C . VAL D 1 269 ? 58.92297 -15.29600 24.27610 1.000 65.83834 269 VAL B C 1
ATOM 6895 O O . VAL D 1 269 ? 59.69996 -16.14779 23.83397 1.000 58.80279 269 VAL B O 1
ATOM 6899 N N . HIS D 1 270 ? 58.05855 -15.54183 25.25591 1.000 80.68915 270 HIS B N 1
ATOM 6900 C CA . HIS D 1 270 ? 58.04408 -16.77920 26.02130 1.000 78.86231 270 HIS B CA 1
ATOM 6901 C C . HIS D 1 270 ? 57.35321 -17.88467 25.23213 1.000 78.95719 270 HIS B C 1
ATOM 6902 O O . HIS D 1 270 ? 56.17822 -17.75951 24.86769 1.000 74.60574 270 HIS B O 1
ATOM 6909 N N . LEU D 1 271 ? 58.07651 -18.97180 24.98910 1.000 40.76135 271 LEU B N 1
ATOM 6910 C CA . LEU D 1 271 ? 57.51633 -20.13611 24.31658 1.000 132.16274 271 LEU B CA 1
ATOM 6911 C C . LEU D 1 271 ? 57.79822 -21.40908 25.10585 1.000 97.62873 271 LEU B C 1
ATOM 6912 O O . LEU D 1 271 ? 57.45899 -22.50857 24.66918 1.000 90.11758 271 LEU B O 1
ATOM 6917 N N . PRO E 1 6 ? 61.91934 29.25542 -14.29872 1.000 44.28120 6 PRO E N 1
ATOM 6918 C CA . PRO E 1 6 ? 61.62667 29.98002 -13.05745 1.000 39.76130 6 PRO E CA 1
ATOM 6919 C C . PRO E 1 6 ? 62.76786 29.86412 -12.06023 1.000 27.77444 6 PRO E C 1
ATOM 6920 O O . PRO E 1 6 ? 63.48442 28.86174 -12.01331 1.000 61.95514 6 PRO E O 1
ATOM 6924 N N . ARG E 1 7 ? 62.93858 30.91851 -11.26888 1.000 55.36469 7 ARG E N 1
ATOM 6925 C CA . ARG E 1 7 ? 63.95852 30.92069 -10.23466 1.000 56.01515 7 ARG E CA 1
ATOM 6926 C C . ARG E 1 7 ? 63.62307 29.90449 -9.14908 1.000 47.83833 7 ARG E C 1
ATOM 6927 O O . ARG E 1 7 ? 62.46485 29.53652 -8.93700 1.000 67.08979 7 ARG E O 1
ATOM 6935 N N . VAL E 1 8 ? 64.66138 29.43650 -8.46723 1.000 38.80620 8 VAL E N 1
ATOM 6936 C CA . VAL E 1 8 ? 64.47263 28.65001 -7.25549 1.000 47.45179 8 VAL E CA 1
ATOM 6937 C C . VAL E 1 8 ? 64.15093 29.60160 -6.11270 1.000 42.78961 8 VAL E C 1
ATOM 6938 O O . VAL E 1 8 ? 64.80970 30.63469 -5.94564 1.000 26.61839 8 VAL E O 1
ATOM 6942 N N . VAL E 1 9 ? 63.13083 29.26614 -5.33088 1.000 27.74491 9 VAL E N 1
ATOM 6943 C CA . VAL E 1 9 ? 62.72521 30.07103 -4.18610 1.000 32.50737 9 VAL E CA 1
ATOM 6944 C C . VAL E 1 9 ? 63.28098 29.42451 -2.92516 1.000 36.29114 9 VAL E C 1
ATOM 6945 O O . VAL E 1 9 ? 62.95069 28.27490 -2.61222 1.000 42.56201 9 VAL E O 1
ATOM 6949 N N . ALA E 1 10 ? 64.11444 30.16403 -2.19739 1.000 35.74790 10 ALA E N 1
ATOM 6950 C CA . ALA E 1 10 ? 64.61696 29.74044 -0.89662 1.000 34.84910 10 ALA E CA 1
ATOM 6951 C C . ALA E 1 10 ? 63.80922 30.44288 0.18646 1.000 22.91473 10 ALA E C 1
ATOM 6952 O O . ALA E 1 10 ? 63.63638 31.66518 0.14259 1.000 47.67342 10 ALA E O 1
ATOM 6954 N N . PHE E 1 11 ? 63.32789 29.67297 1.16046 1.000 27.91928 11 PHE E N 1
ATOM 6955 C CA . PHE E 1 11 ? 62.20045 30.08687 1.98862 1.000 18.83470 11 PHE E CA 1
ATOM 6956 C C . PHE E 1 11 ? 62.56229 30.03665 3.46610 1.000 32.60377 11 PHE E C 1
ATOM 6957 O O . PHE E 1 11 ? 62.87667 28.96415 3.98787 1.000 36.59330 11 PHE E O 1
ATOM 6965 N N . LEU E 1 12 ? 62.47456 31.18264 4.14707 1.000 25.59581 12 LEU E N 1
ATOM 6966 C CA . LEU E 1 12 ? 62.75010 31.26071 5.57710 1.000 25.85542 12 LEU E CA 1
ATOM 6967 C C . LEU E 1 12 ? 61.66375 32.07407 6.26763 1.000 39.77563 12 LEU E C 1
ATOM 6968 O O . LEU E 1 12 ? 61.17670 33.06331 5.71509 1.000 23.92585 12 LEU E O 1
ATOM 6973 N N . SER E 1 13 ? 61.29091 31.65868 7.47724 1.000 19.45213 13 SER E N 1
ATOM 6974 C CA . SER E 1 13 ? 60.29280 32.37813 8.26189 1.000 14.35349 13 SER E CA 1
ATOM 6975 C C . SER E 1 13 ? 60.37667 31.91906 9.71396 1.000 33.28956 13 SER E C 1
ATOM 6976 O O . SER E 1 13 ? 61.14207 31.01621 10.05949 1.000 23.53457 13 SER E O 1
ATOM 6979 N N . ASP E 1 14 ? 59.58723 32.56879 10.57149 1.000 28.65729 14 ASP E N 1
ATOM 6980 C CA . ASP E 1 14 ? 59.43303 32.17043 11.96561 1.000 27.20648 14 ASP E CA 1
ATOM 6981 C C . ASP E 1 14 ? 58.05830 31.56672 12.23001 1.000 31.51632 14 ASP E C 1
ATOM 6982 O O . ASP E 1 14 ? 57.63230 31.47763 13.38548 1.000 23.88944 14 ASP E O 1
ATOM 6987 N N . VAL E 1 15 ? 57.35799 31.15246 11.17291 1.000 37.72994 15 VAL E N 1
ATOM 6988 C CA . VAL E 1 15 ? 55.98178 30.68478 11.30363 1.000 47.48862 15 VAL E CA 1
ATOM 6989 C C . VAL E 1 15 ? 55.91653 29.21805 11.72161 1.000 46.29766 15 VAL E C 1
ATOM 6990 O O . VAL E 1 15 ? 55.01499 28.82679 12.47241 1.000 46.27065 15 VAL E O 1
ATOM 6994 N N . GLY E 1 16 ? 56.84867 28.39241 11.26933 1.000 64.79155 16 GLY E N 1
ATOM 6995 C CA . GLY E 1 16 ? 56.97617 27.03827 11.76965 1.000 30.46514 16 GLY E CA 1
ATOM 6996 C C . GLY E 1 16 ? 56.55399 25.98910 10.75604 1.000 64.13936 16 GLY E C 1
ATOM 6997 O O . GLY E 1 16 ? 56.26616 26.27233 9.58957 1.000 35.03923 16 GLY E O 1
ATOM 6998 N N . THR E 1 17 ? 56.53915 24.74047 11.23245 1.000 17.66254 17 THR E N 1
ATOM 6999 C CA . THR E 1 17 ? 56.14551 23.58657 10.43348 1.000 48.46117 17 THR E CA 1
ATOM 7000 C C . THR E 1 17 ? 55.05633 22.76433 11.11361 1.000 20.66771 17 THR E C 1
ATOM 7001 O O . THR E 1 17 ? 54.70829 21.68521 10.61983 1.000 45.23888 17 THR E O 1
ATOM 7005 N N . HIS E 1 18 ? 54.50602 23.25082 12.22115 1.000 25.45923 18 HIS E N 1
ATOM 7006 C CA . HIS E 1 18 ? 53.57872 22.50156 13.05612 1.000 41.40812 18 HIS E CA 1
ATOM 7007 C C . HIS E 1 18 ? 52.14189 22.55361 12.55431 1.000 43.40691 18 HIS E C 1
ATOM 7008 O O . HIS E 1 18 ? 51.27177 21.90790 13.14929 1.000 39.76852 18 HIS E O 1
ATOM 7015 N N . ASP E 1 19 ? 51.86963 23.30469 11.49185 1.000 32.01964 19 ASP E N 1
ATOM 7016 C CA . ASP E 1 19 ? 50.52315 23.38976 10.93473 1.000 55.27928 19 ASP E CA 1
ATOM 7017 C C . ASP E 1 19 ? 50.63705 23.78627 9.46097 1.000 23.94268 19 ASP E C 1
ATOM 7018 O O . ASP E 1 19 ? 51.70437 23.67058 8.85905 1.000 37.47386 19 ASP E O 1
ATOM 7023 N N . GLU E 1 20 ? 49.52345 24.24485 8.89035 1.000 33.81152 20 GLU E N 1
ATOM 7024 C CA . GLU E 1 20 ? 49.37528 24.40501 7.44952 1.000 31.04482 20 GLU E CA 1
ATOM 7025 C C . GLU E 1 20 ? 49.98427 25.68774 6.89001 1.000 24.04411 20 GLU E C 1
ATOM 7026 O O . GLU E 1 20 ? 50.09909 25.80126 5.66454 1.000 34.25067 20 GLU E O 1
ATOM 7032 N N . ALA E 1 21 ? 50.37713 26.64355 7.73782 1.000 24.57207 21 ALA E N 1
ATOM 7033 C CA . ALA E 1 21 ? 50.63171 28.00676 7.26786 1.000 30.54950 21 ALA E CA 1
ATOM 7034 C C . ALA E 1 21 ? 51.72798 28.05790 6.20331 1.000 31.32568 21 ALA E C 1
ATOM 7035 O O . ALA E 1 21 ? 51.52795 28.61806 5.11348 1.000 36.55385 21 ALA E O 1
ATOM 7037 N N . THR E 1 22 ? 52.89614 27.47911 6.50016 1.000 22.73684 22 THR E N 1
ATOM 7038 C CA . THR E 1 22 ? 53.97866 27.45836 5.51905 1.000 29.60813 22 THR E CA 1
ATOM 7039 C C . THR E 1 22 ? 53.55282 26.72152 4.25530 1.000 25.99808 22 THR E C 1
ATOM 7040 O O . THR E 1 22 ? 53.89111 27.13317 3.13628 1.000 28.97156 22 THR E O 1
ATOM 7044 N N . GLY E 1 23 ? 52.80517 25.62883 4.41799 1.000 29.30946 23 GLY E N 1
ATOM 7045 C CA . GLY E 1 23 ? 52.29275 24.91145 3.26257 1.000 16.75967 23 GLY E CA 1
ATOM 7046 C C . GLY E 1 23 ? 51.37339 25.76210 2.40825 1.000 31.95853 23 GLY E C 1
ATOM 7047 O O . GLY E 1 23 ? 51.38903 25.67063 1.17833 1.000 32.06573 23 GLY E O 1
ATOM 7048 N N . LEU E 1 24 ? 50.53552 26.58205 3.05129 1.000 42.20043 24 LEU E N 1
ATOM 7049 C CA . LEU E 1 24 ? 49.66883 27.48236 2.29458 1.000 47.10152 24 LEU E CA 1
ATOM 7050 C C . LEU E 1 24 ? 50.47816 28.52709 1.53802 1.000 35.87121 24 LEU E C 1
ATOM 7051 O O . LEU E 1 24 ? 50.14390 28.87484 0.39635 1.000 25.89563 24 LEU E O 1
ATOM 7056 N N . CYS E 1 25 ? 51.54468 29.04428 2.15753 1.000 25.55150 25 CYS E N 1
ATOM 7057 C CA . CYS E 1 25 ? 52.42725 29.95426 1.43065 1.000 46.32325 25 CYS E CA 1
ATOM 7058 C C . CYS E 1 25 ? 53.02338 29.27753 0.20122 1.000 27.88801 25 CYS E C 1
ATOM 7059 O O . CYS E 1 25 ? 53.05461 29.86382 -0.88934 1.000 22.34800 25 CYS E O 1
ATOM 7062 N N . LYS E 1 26 ? 53.49669 28.03889 0.35918 1.000 28.85000 26 LYS E N 1
ATOM 7063 C CA . LYS E 1 26 ? 54.07987 27.31916 -0.77164 1.000 28.50757 26 LYS E CA 1
ATOM 7064 C C . LYS E 1 26 ? 53.04785 27.06806 -1.86514 1.000 36.10690 26 LYS E C 1
ATOM 7065 O O . LYS E 1 26 ? 53.35577 27.17348 -3.05942 1.000 26.35202 26 LYS E O 1
ATOM 7071 N N . GLY E 1 27 ? 51.82512 26.70558 -1.47633 1.000 35.88414 27 GLY E N 1
ATOM 7072 C CA . GLY E 1 27 ? 50.76706 26.53628 -2.45853 1.000 11.09550 27 GLY E CA 1
ATOM 7073 C C . GLY E 1 27 ? 50.47112 27.81696 -3.21545 1.000 38.24283 27 GLY E C 1
ATOM 7074 O O . GLY E 1 27 ? 50.22286 27.79587 -4.42238 1.000 26.44302 27 GLY E O 1
ATOM 7075 N N . LEU E 1 28 ? 50.44637 28.94732 -2.50281 1.000 18.14804 28 LEU E N 1
ATOM 7076 C CA . LEU E 1 28 ? 50.26234 30.24039 -3.15860 1.000 34.06849 28 LEU E CA 1
ATOM 7077 C C . LEU E 1 28 ? 51.37751 30.51038 -4.15955 1.000 38.50607 28 LEU E C 1
ATOM 7078 O O . LEU E 1 28 ? 51.13262 30.99263 -5.27443 1.000 40.85690 28 LEU E O 1
ATOM 7083 N N . MET E 1 29 ? 52.61928 30.21998 -3.76186 1.000 33.30505 29 MET E N 1
ATOM 7084 C CA . MET E 1 29 ? 53.74788 30.41586 -4.66613 1.000 36.56654 29 MET E CA 1
ATOM 7085 C C . MET E 1 29 ? 53.60710 29.55871 -5.91572 1.000 45.76258 29 MET E C 1
ATOM 7086 O O . MET E 1 29 ? 53.84555 30.03219 -7.03351 1.000 25.58549 29 MET E O 1
ATOM 7091 N N . SER E 1 30 ? 53.22109 28.29191 -5.74441 1.000 35.51903 30 SER E N 1
ATOM 7092 C CA . SER E 1 30 ? 53.04181 27.41092 -6.89390 1.000 29.46436 30 SER E CA 1
ATOM 7093 C C . SER E 1 30 ? 51.85765 27.84162 -7.75142 1.000 26.63423 30 SER E C 1
ATOM 7094 O O . SER E 1 30 ? 51.85216 27.59972 -8.96395 1.000 37.43233 30 SER E O 1
ATOM 7097 N N . ARG E 1 31 ? 50.84396 28.46051 -7.14165 1.000 27.20701 31 ARG E N 1
ATOM 7098 C CA . ARG E 1 31 ? 49.75865 29.05570 -7.91493 1.000 47.36265 31 ARG E CA 1
ATOM 7099 C C . ARG E 1 31 ? 50.27438 30.19012 -8.79032 1.000 40.45679 31 ARG E C 1
ATOM 7100 O O . ARG E 1 31 ? 49.94710 30.27314 -9.98076 1.000 29.93886 31 ARG E O 1
ATOM 7108 N N . ILE E 1 32 ? 51.07909 31.08242 -8.20843 1.000 44.88619 32 ILE E N 1
ATOM 7109 C CA . ILE E 1 32 ? 51.60223 32.21771 -8.96362 1.000 22.22604 32 ILE E CA 1
ATOM 7110 C C . ILE E 1 32 ? 52.62710 31.74972 -9.99069 1.000 41.21863 32 ILE E C 1
ATOM 7111 O O . ILE E 1 32 ? 52.60020 32.16641 -11.15534 1.000 35.53740 32 ILE E O 1
ATOM 7116 N N . CYS E 1 33 ? 53.53663 30.86408 -9.57996 1.000 33.19034 33 CYS E N 1
ATOM 7117 C CA . CYS E 1 33 ? 54.62682 30.38577 -10.42916 1.000 45.47315 33 CYS E CA 1
ATOM 7118 C C . CYS E 1 33 ? 54.54347 28.86928 -10.54113 1.000 45.69917 33 CYS E C 1
ATOM 7119 O O . CYS E 1 33 ? 55.14849 28.14246 -9.73686 1.000 36.25426 33 CYS E O 1
ATOM 7122 N N . PRO E 1 34 ? 53.79440 28.34867 -11.51235 1.000 45.49612 34 PRO E N 1
ATOM 7123 C CA . PRO E 1 34 ? 53.73205 26.89343 -11.69800 1.000 30.45968 34 PRO E CA 1
ATOM 7124 C C . PRO E 1 34 ? 55.10580 26.31179 -11.99597 1.000 46.42678 34 PRO E C 1
ATOM 7125 O O . PRO E 1 34 ? 55.90960 26.90274 -12.72043 1.000 46.31827 34 PRO E O 1
ATOM 7129 N N . GLY E 1 35 ? 55.36437 25.13452 -11.43122 1.000 30.56930 35 GLY E N 1
ATOM 7130 C CA . GLY E 1 35 ? 56.63687 24.47268 -11.63373 1.000 32.83385 35 GLY E CA 1
ATOM 7131 C C . GLY E 1 35 ? 57.78848 25.04727 -10.84363 1.000 40.08429 35 GLY E C 1
ATOM 7132 O O . GLY E 1 35 ? 58.94444 24.73157 -11.13589 1.000 54.33591 35 GLY E O 1
ATOM 7133 N N . VAL E 1 36 ? 57.50926 25.87918 -9.84558 1.000 54.36760 36 VAL E N 1
ATOM 7134 C CA . VAL E 1 36 ? 58.56076 26.50988 -9.05691 1.000 62.81706 36 VAL E CA 1
ATOM 7135 C C . VAL E 1 36 ? 59.12520 25.50759 -8.05902 1.000 26.06208 36 VAL E C 1
ATOM 7136 O O . VAL E 1 36 ? 58.40653 24.64773 -7.53435 1.000 48.95629 36 VAL E O 1
ATOM 7140 N N . THR E 1 37 ? 60.42752 25.60438 -7.81037 1.000 60.31960 37 THR E N 1
ATOM 7141 C CA . THR E 1 37 ? 61.10245 24.79702 -6.80376 1.000 28.51331 37 THR E CA 1
ATOM 7142 C C . THR E 1 37 ? 61.26979 25.63180 -5.54121 1.000 33.32641 37 THR E C 1
ATOM 7143 O O . THR E 1 37 ? 61.85512 26.71915 -5.58595 1.000 45.66152 37 THR E O 1
ATOM 7147 N N . ILE E 1 38 ? 60.75426 25.12789 -4.42402 1.000 31.68200 38 ILE E N 1
ATOM 7148 C CA . ILE E 1 38 ? 60.84118 25.80766 -3.13812 1.000 39.83881 38 ILE E CA 1
ATOM 7149 C C . ILE E 1 38 ? 61.69749 24.95876 -2.21009 1.000 20.17983 38 ILE E C 1
ATOM 7150 O O . ILE E 1 38 ? 61.32441 23.83121 -1.86133 1.000 41.29278 38 ILE E O 1
ATOM 7155 N N . ILE E 1 39 ? 62.84242 25.50482 -1.81222 1.000 38.87483 39 ILE E N 1
ATOM 7156 C CA . ILE E 1 39 ? 63.74029 24.88252 -0.84638 1.000 31.60640 39 ILE E CA 1
ATOM 7157 C C . ILE E 1 39 ? 63.59733 25.63181 0.47213 1.000 29.16027 39 ILE E C 1
ATOM 7158 O O . ILE E 1 39 ? 63.81629 26.85206 0.52608 1.000 35.29299 39 ILE E O 1
ATOM 7163 N N . ASP E 1 40 ? 63.21526 24.91017 1.53102 1.000 32.78267 40 ASP E N 1
ATOM 7164 C CA . ASP E 1 40 ? 63.15257 25.53086 2.84557 1.000 16.96488 40 ASP E CA 1
ATOM 7165 C C . ASP E 1 40 ? 64.55535 25.69633 3.39818 1.000 44.68342 40 ASP E C 1
ATOM 7166 O O . ASP E 1 40 ? 65.35757 24.75560 3.38568 1.000 34.01340 40 ASP E O 1
ATOM 7171 N N . ILE E 1 41 ? 64.85963 26.90745 3.84650 1.000 41.56907 41 ILE E N 1
ATOM 7172 C CA . ILE E 1 41 ? 66.08664 27.18129 4.56778 1.000 35.49930 41 ILE E CA 1
ATOM 7173 C C . ILE E 1 41 ? 65.81285 26.81498 6.02445 1.000 25.93582 41 ILE E C 1
ATOM 7174 O O . ILE E 1 41 ? 66.45792 25.92339 6.59312 1.000 38.50320 41 ILE E O 1
ATOM 7179 N N . THR E 1 42 ? 64.82896 27.48227 6.62430 1.000 33.35784 42 THR E N 1
ATOM 7180 C CA . THR E 1 42 ? 64.21906 27.01559 7.86419 1.000 19.64284 42 THR E CA 1
ATOM 7181 C C . THR E 1 42 ? 62.98120 27.85280 8.13750 1.000 73.92359 42 THR E C 1
ATOM 7182 O O . THR E 1 42 ? 62.86094 28.98934 7.67356 1.000 38.55045 42 THR E O 1
ATOM 7186 N N . HIS E 1 43 ? 62.05960 27.27038 8.90013 1.000 20.10945 43 HIS E N 1
ATOM 7187 C CA . HIS E 1 43 ? 60.90655 28.00437 9.40199 1.000 29.08873 43 HIS E CA 1
ATOM 7188 C C . HIS E 1 43 ? 60.85168 27.93961 10.92208 1.000 18.82997 43 HIS E C 1
ATOM 7189 O O . HIS E 1 43 ? 59.81052 28.22811 11.51998 1.000 25.13631 43 HIS E O 1
ATOM 7196 N N . GLN E 1 44 ? 61.96992 27.57976 11.55276 1.000 24.85404 44 GLN E N 1
ATOM 7197 C CA . GLN E 1 44 ? 62.07989 27.46820 12.99882 1.000 58.23923 44 GLN E CA 1
ATOM 7198 C C . GLN E 1 44 ? 62.80321 28.65539 13.62082 1.000 21.91288 44 GLN E C 1
ATOM 7199 O O . GLN E 1 44 ? 63.31539 28.54028 14.73976 1.000 37.79394 44 GLN E O 1
ATOM 7201 N N . VAL E 1 45 ? 62.87866 29.77936 12.91388 1.000 41.85628 45 VAL E N 1
ATOM 7202 C CA . VAL E 1 45 ? 63.36537 31.01744 13.51282 1.000 36.83760 45 VAL E CA 1
ATOM 7203 C C . VAL E 1 45 ? 62.50404 31.26350 14.74386 1.000 15.19541 45 VAL E C 1
ATOM 7204 O O . VAL E 1 45 ? 61.27348 31.13195 14.66450 1.000 62.82407 45 VAL E O 1
ATOM 7208 N N . PRO E 1 46 ? 63.09150 31.57095 15.89872 1.000 58.36386 46 PRO E N 1
ATOM 7209 C CA . PRO E 1 46 ? 62.26846 31.93916 17.05320 1.000 24.93286 46 PRO E CA 1
ATOM 7210 C C . PRO E 1 46 ? 61.34823 33.09061 16.68791 1.000 46.75964 46 PRO E C 1
ATOM 7211 O O . PRO E 1 46 ? 61.72142 33.99549 15.93823 1.000 42.34970 46 PRO E O 1
ATOM 7215 N N . ALA E 1 47 ? 60.11900 33.02229 17.18994 1.000 20.35657 47 ALA E N 1
ATOM 7216 C CA . ALA E 1 47 ? 59.14263 34.08003 16.95863 1.000 37.63727 47 ALA E CA 1
ATOM 7217 C C . ALA E 1 47 ? 59.72813 35.45977 17.28931 1.000 22.23486 47 ALA E C 1
ATOM 7218 O O . ALA E 1 47 ? 60.54077 35.60668 18.20945 1.000 61.83795 47 ALA E O 1
ATOM 7220 N N . PHE E 1 48 ? 59.41692 36.42127 16.40878 1.000 38.14278 48 PHE E N 1
ATOM 7221 C CA . PHE E 1 48 ? 59.69353 37.85394 16.32035 1.000 63.25198 48 PHE E CA 1
ATOM 7222 C C . PHE E 1 48 ? 61.19108 38.13414 16.17593 1.000 40.19610 48 PHE E C 1
ATOM 7223 O O . PHE E 1 48 ? 61.58112 39.29267 16.18779 1.000 55.87596 48 PHE E O 1
ATOM 7231 N N . ASP E 1 49 ? 62.03726 37.11714 16.00375 1.000 61.44131 49 ASP E N 1
ATOM 7232 C CA . ASP E 1 49 ? 63.49087 37.26184 16.14392 1.000 38.11273 49 ASP E CA 1
ATOM 7233 C C . ASP E 1 49 ? 64.13510 37.59533 14.79675 1.000 61.80304 49 ASP E C 1
ATOM 7234 O O . ASP E 1 49 ? 64.59271 36.71406 14.06773 1.000 47.51143 49 ASP E O 1
ATOM 7239 N N . VAL E 1 50 ? 64.21581 38.89568 14.49293 1.000 46.00774 50 VAL E N 1
ATOM 7240 C CA . VAL E 1 50 ? 64.77756 39.34582 13.21759 1.000 35.27711 50 VAL E CA 1
ATOM 7241 C C . VAL E 1 50 ? 66.28799 39.11544 13.16548 1.000 29.75148 50 VAL E C 1
ATOM 7242 O O . VAL E 1 50 ? 66.83579 38.75768 12.11464 1.000 44.66311 50 VAL E O 1
ATOM 7246 N N . VAL E 1 51 ? 66.98734 39.34274 14.28195 1.000 29.22198 51 VAL E N 1
ATOM 7247 C CA . VAL E 1 51 ? 68.44193 39.19372 14.30594 1.000 49.95506 51 VAL E CA 1
ATOM 7248 C C . VAL E 1 51 ? 68.83905 37.74978 14.03044 1.000 59.44587 51 VAL E C 1
ATOM 7249 O O . VAL E 1 51 ? 69.78981 37.48006 13.28096 1.000 59.65460 51 VAL E O 1
ATOM 7253 N N . GLU E 1 52 ? 68.13337 36.80157 14.65194 1.000 41.19689 52 GLU E N 1
ATOM 7254 C CA . GLU E 1 52 ? 68.42360 35.39067 14.42840 1.000 47.60981 52 GLU E CA 1
ATOM 7255 C C . GLU E 1 52 ? 68.26072 35.02808 12.95782 1.000 46.99308 52 GLU E C 1
ATOM 7256 O O . GLU E 1 52 ? 69.11977 34.35416 12.37302 1.000 37.23553 52 GLU E O 1
ATOM 7262 N N . GLY E 1 53 ? 67.17315 35.48879 12.33790 1.000 23.50689 53 GLY E N 1
ATOM 7263 C CA . GLY E 1 53 ? 66.96249 35.20789 10.92845 1.000 42.20917 53 GLY E CA 1
ATOM 7264 C C . GLY E 1 53 ? 68.01855 35.84014 10.04280 1.000 19.61384 53 GLY E C 1
ATOM 7265 O O . GLY E 1 53 ? 68.46452 35.23230 9.06396 1.000 40.42099 53 GLY E O 1
ATOM 7266 N N . ALA E 1 54 ? 68.43238 37.06872 10.37083 1.000 29.36578 54 ALA E N 1
ATOM 7267 C CA . ALA E 1 54 ? 69.49117 37.71983 9.60600 1.000 40.22660 54 ALA E CA 1
ATOM 7268 C C . ALA E 1 54 ? 70.78818 36.92829 9.68725 1.000 17.15701 54 ALA E C 1
ATOM 7269 O O . ALA E 1 54 ? 71.49039 36.76714 8.68248 1.000 50.57507 54 ALA E O 1
ATOM 7271 N N . LEU E 1 55 ? 71.11676 36.41533 10.87485 1.000 32.01738 55 LEU E N 1
ATOM 7272 C CA . LEU E 1 55 ? 72.27741 35.53663 10.99471 1.000 29.65208 55 LEU E CA 1
ATOM 7273 C C . LEU E 1 55 ? 72.11211 34.27888 10.15157 1.000 35.47532 55 LEU E C 1
ATOM 7274 O O . LEU E 1 55 ? 73.07172 33.81172 9.52831 1.000 57.23152 55 LEU E O 1
ATOM 7279 N N . MET E 1 56 ? 70.90979 33.69879 10.14155 1.000 31.06500 56 MET E N 1
ATOM 7280 C CA . MET E 1 56 ? 70.69588 32.47121 9.37764 1.000 26.19740 56 MET E CA 1
ATOM 7281 C C . MET E 1 56 ? 70.75529 32.70544 7.86728 1.000 33.23885 56 MET E C 1
ATOM 7282 O O . MET E 1 56 ? 71.04457 31.76877 7.11543 1.000 33.03295 56 MET E O 1
ATOM 7287 N N . LEU E 1 57 ? 70.49289 33.92787 7.40200 1.000 27.10245 57 LEU E N 1
ATOM 7288 C CA . LEU E 1 57 ? 70.43246 34.21571 5.96901 1.000 32.79265 57 LEU E CA 1
ATOM 7289 C C . LEU E 1 57 ? 71.76666 34.64816 5.36001 1.000 27.90448 57 LEU E C 1
ATOM 7290 O O . LEU E 1 57 ? 71.82492 34.86798 4.14427 1.000 29.78291 57 LEU E O 1
ATOM 7295 N N . GLU E 1 58 ? 72.83122 34.76974 6.15904 1.000 17.24110 58 GLU E N 1
ATOM 7296 C CA . GLU E 1 58 ? 74.07984 35.35025 5.66517 1.000 17.35377 58 GLU E CA 1
ATOM 7297 C C . GLU E 1 58 ? 74.67628 34.54245 4.52046 1.000 48.69326 58 GLU E C 1
ATOM 7298 O O . GLU E 1 58 ? 75.02116 35.09842 3.47400 1.000 32.13197 58 GLU E O 1
ATOM 7304 N N . ASP E 1 59 ? 74.81063 33.23085 4.70107 1.000 26.94661 59 ASP E N 1
ATOM 7305 C CA . ASP E 1 59 ? 75.43449 32.36958 3.70271 1.000 30.26624 59 ASP E CA 1
ATOM 7306 C C . ASP E 1 59 ? 74.49622 31.95016 2.58656 1.000 38.86690 59 ASP E C 1
ATOM 7307 O O . ASP E 1 59 ? 74.97292 31.43101 1.57382 1.000 33.64395 59 ASP E O 1
ATOM 7312 N N . VAL E 1 60 ? 73.19821 32.18863 2.72637 1.000 37.43438 60 VAL E N 1
ATOM 7313 C CA . VAL E 1 60 ? 72.21626 31.74018 1.74124 1.000 25.00379 60 VAL E CA 1
ATOM 7314 C C . VAL E 1 60 ? 72.56132 32.24610 0.34124 1.000 18.09912 60 VAL E C 1
ATOM 7315 O O . VAL E 1 60 ? 72.49939 31.45646 -0.61274 1.000 40.51045 60 VAL E O 1
ATOM 7319 N N . PRO E 1 61 ? 72.93106 33.52234 0.14893 1.000 43.02057 61 PRO E N 1
ATOM 7320 C CA . PRO E 1 61 ? 73.30399 33.95435 -1.21176 1.000 36.64978 61 PRO E CA 1
ATOM 7321 C C . PRO E 1 61 ? 74.45455 33.17245 -1.82707 1.000 45.88700 61 PRO E C 1
ATOM 7322 O O . PRO E 1 61 ? 74.41687 32.87563 -3.02880 1.000 39.89281 61 PRO E O 1
ATOM 7326 N N . GLU E 1 62 ? 75.47650 32.82658 -1.03877 1.000 29.78088 62 GLU E N 1
ATOM 7327 C CA . GLU E 1 62 ? 76.63227 32.12326 -1.58892 1.000 32.80921 62 GLU E CA 1
ATOM 7328 C C . GLU E 1 62 ? 76.24110 30.74888 -2.10721 1.000 47.73323 62 GLU E C 1
ATOM 7329 O O . GLU E 1 62 ? 76.63637 30.34540 -3.20851 1.000 39.19334 62 GLU E O 1
ATOM 7335 N N . PHE E 1 63 ? 75.45750 30.01627 -1.32680 1.000 31.10748 63 PHE E N 1
ATOM 7336 C CA . PHE E 1 63 ? 75.22519 28.61355 -1.60957 1.000 38.76478 63 PHE E CA 1
ATOM 7337 C C . PHE E 1 63 ? 73.95755 28.37579 -2.40415 1.000 29.40325 63 PHE E C 1
ATOM 7338 O O . PHE E 1 63 ? 73.49471 27.23833 -2.47263 1.000 39.90202 63 PHE E O 1
ATOM 7346 N N . PHE E 1 64 ? 73.38038 29.41411 -2.99173 1.000 27.45322 64 PHE E N 1
ATOM 7347 C CA . PHE E 1 64 ? 72.26990 29.18980 -3.89133 1.000 37.17123 64 PHE E CA 1
ATOM 7348 C C . PHE E 1 64 ? 72.61263 29.71860 -5.27728 1.000 26.62050 64 PHE E C 1
ATOM 7349 O O . PHE E 1 64 ? 73.47473 30.59206 -5.41576 1.000 30.11153 64 PHE E O 1
ATOM 7357 N N . PRO E 1 65 ? 71.97980 29.19070 -6.32279 1.000 39.16017 65 PRO E N 1
ATOM 7358 C CA . PRO E 1 65 ? 72.27353 29.66869 -7.67850 1.000 19.83917 65 PRO E CA 1
ATOM 7359 C C . PRO E 1 65 ? 71.94999 31.14737 -7.82076 1.000 46.19098 65 PRO E C 1
ATOM 7360 O O . PRO E 1 65 ? 71.29989 31.76424 -6.97412 1.000 41.75138 65 PRO E O 1
ATOM 7364 N N . GLU E 1 66 ? 72.43787 31.73016 -8.91593 1.000 30.38093 66 GLU E N 1
ATOM 7365 C CA . GLU E 1 66 ? 72.09873 33.11834 -9.19887 1.000 43.32883 66 GLU E CA 1
ATOM 7366 C C . GLU E 1 66 ? 70.63405 33.25934 -9.58980 1.000 43.83139 66 GLU E C 1
ATOM 7367 O O . GLU E 1 66 ? 70.01925 34.29656 -9.32189 1.000 62.94897 66 GLU E O 1
ATOM 7369 N N . HIS E 1 67 ? 70.05514 32.22959 -10.20360 1.000 44.56461 67 HIS E N 1
ATOM 7370 C CA . HIS E 1 67 ? 68.64911 32.25679 -10.60406 1.000 31.67372 67 HIS E CA 1
ATOM 7371 C C . HIS E 1 67 ? 67.76221 31.87889 -9.41565 1.000 41.19017 67 HIS E C 1
ATOM 7372 O O . HIS E 1 67 ? 67.08470 30.85197 -9.39964 1.000 34.94106 67 HIS E O 1
ATOM 7379 N N . THR E 1 68 ? 67.78063 32.74367 -8.40329 1.000 37.09814 68 THR E N 1
ATOM 7380 C CA . THR E 1 68 ? 67.16112 32.45503 -7.11962 1.000 31.79299 68 THR E CA 1
ATOM 7381 C C . THR E 1 68 ? 66.37105 33.66039 -6.62758 1.000 34.16419 68 THR E C 1
ATOM 7382 O O . THR E 1 68 ? 66.72634 34.81019 -6.90077 1.000 58.26367 68 THR E O 1
ATOM 7386 N N . VAL E 1 69 ? 65.27539 33.38115 -5.92289 1.000 37.14809 69 VAL E N 1
ATOM 7387 C CA . VAL E 1 69 ? 64.62748 34.34131 -5.03764 1.000 18.56198 69 VAL E CA 1
ATOM 7388 C C . VAL E 1 69 ? 64.74481 33.80860 -3.61535 1.000 19.82662 69 VAL E C 1
ATOM 7389 O O . VAL E 1 69 ? 64.33673 32.67588 -3.33277 1.000 44.52588 69 VAL E O 1
ATOM 7393 N N . ILE E 1 70 ? 65.32585 34.61587 -2.73403 1.000 32.39832 70 ILE E N 1
ATOM 7394 C CA . ILE E 1 70 ? 65.39627 34.33124 -1.30661 1.000 50.06209 70 ILE E CA 1
ATOM 7395 C C . ILE E 1 70 ? 64.17744 34.97599 -0.66502 1.000 51.13383 70 ILE E C 1
ATOM 7396 O O . ILE E 1 70 ? 64.12200 36.19960 -0.51850 1.000 44.28241 70 ILE E O 1
ATOM 7401 N N . CYS E 1 71 ? 63.21089 34.15942 -0.26742 1.000 43.81981 71 CYS E N 1
ATOM 7402 C CA . CYS E 1 71 ? 61.98635 34.63956 0.35601 1.000 16.52238 71 CYS E CA 1
ATOM 7403 C C . CYS E 1 71 ? 62.10164 34.45021 1.86024 1.000 27.17703 71 CYS E C 1
ATOM 7404 O O . CYS E 1 71 ? 62.17519 33.31435 2.33978 1.000 48.03954 71 CYS E O 1
ATOM 7407 N N . ALA E 1 72 ? 62.11865 35.55259 2.60427 1.000 25.28318 72 ALA E N 1
ATOM 7408 C CA . ALA E 1 72 ? 62.28371 35.45798 4.04634 1.000 17.84283 72 ALA E CA 1
ATOM 7409 C C . ALA E 1 72 ? 61.31902 36.41670 4.71594 1.000 36.53021 72 ALA E C 1
ATOM 7410 O O . ALA E 1 72 ? 61.21409 37.57247 4.29960 1.000 33.35856 72 ALA E O 1
ATOM 7412 N N . TYR E 1 73 ? 60.61644 35.95181 5.74650 1.000 23.92484 73 TYR E N 1
ATOM 7413 C CA . TYR E 1 73 ? 59.77234 36.87106 6.50133 1.000 32.00653 73 TYR E CA 1
ATOM 7414 C C . TYR E 1 73 ? 59.78177 36.51639 7.97977 1.000 15.06626 73 TYR E C 1
ATOM 7415 O O . TYR E 1 73 ? 59.40556 35.40905 8.37185 1.000 42.88360 73 TYR E O 1
ATOM 7424 N N . VAL E 1 74 ? 60.27903 37.45511 8.78037 1.000 40.15961 74 VAL E N 1
ATOM 7425 C CA . VAL E 1 74 ? 60.03994 37.52658 10.21645 1.000 19.96265 74 VAL E CA 1
ATOM 7426 C C . VAL E 1 74 ? 59.45094 38.91167 10.43641 1.000 41.48978 74 VAL E C 1
ATOM 7427 O O . VAL E 1 74 ? 60.15602 39.91841 10.29440 1.000 41.04768 74 VAL E O 1
ATOM 7431 N N . TYR E 1 75 ? 58.16070 38.96922 10.76390 1.000 38.12775 75 TYR E N 1
ATOM 7432 C CA . TYR E 1 75 ? 57.33916 40.15025 10.48939 1.000 34.58838 75 TYR E CA 1
ATOM 7433 C C . TYR E 1 75 ? 56.40549 40.46334 11.65740 1.000 19.47876 75 TYR E C 1
ATOM 7434 O O . TYR E 1 75 ? 55.18062 40.41027 11.51834 1.000 50.29313 75 TYR E O 1
ATOM 7443 N N . PRO E 1 76 ? 56.94906 40.83336 12.82427 1.000 49.30920 76 PRO E N 1
ATOM 7444 C CA . PRO E 1 76 ? 56.07432 41.36577 13.88302 1.000 33.08838 76 PRO E CA 1
ATOM 7445 C C . PRO E 1 76 ? 55.47373 42.71632 13.53099 1.000 77.24738 76 PRO E C 1
ATOM 7446 O O . PRO E 1 76 ? 54.58719 43.18964 14.25491 1.000 39.86444 76 PRO E O 1
ATOM 7450 N N . GLU E 1 77 ? 55.93409 43.34651 12.45003 1.000 41.99806 77 GLU E N 1
ATOM 7451 C CA . GLU E 1 77 ? 55.39322 44.60493 11.95777 1.000 32.54426 77 GLU E CA 1
ATOM 7452 C C . GLU E 1 77 ? 54.36940 44.41369 10.84425 1.000 28.63034 77 GLU E C 1
ATOM 7453 O O . GLU E 1 77 ? 54.03065 45.38667 10.16299 1.000 37.16341 77 GLU E O 1
ATOM 7459 N N . THR E 1 78 ? 53.88619 43.19009 10.63300 1.000 44.66372 78 THR E N 1
ATOM 7460 C CA . THR E 1 78 ? 52.98853 42.92047 9.51613 1.000 30.10352 78 THR E CA 1
ATOM 7461 C C . THR E 1 78 ? 51.70658 43.73755 9.63679 1.000 46.71007 78 THR E C 1
ATOM 7462 O O . THR E 1 78 ? 51.16374 43.92205 10.72954 1.000 26.56259 78 THR E O 1
ATOM 7466 N N . GLY E 1 79 ? 51.23036 44.24251 8.50211 1.000 31.85878 79 GLY E N 1
ATOM 7467 C CA . GLY E 1 79 ? 50.02837 45.05515 8.50292 1.000 35.24169 79 GLY E CA 1
ATOM 7468 C C . GLY E 1 79 ? 50.19051 46.41108 9.15017 1.000 37.51222 79 GLY E C 1
ATOM 7469 O O . GLY E 1 79 ? 49.22017 46.95730 9.68325 1.000 59.69304 79 GLY E O 1
ATOM 7470 N N . SER E 1 80 ? 51.39776 46.97043 9.11877 1.000 20.77406 80 SER E N 1
ATOM 7471 C CA . SER E 1 80 ? 51.66184 48.29181 9.67326 1.000 35.52042 80 SER E CA 1
ATOM 7472 C C . SER E 1 80 ? 52.32245 49.16187 8.61443 1.000 20.33835 80 SER E C 1
ATOM 7473 O O . SER E 1 80 ? 52.31827 48.81383 7.42965 1.000 47.76611 80 SER E O 1
ATOM 7476 N N . GLY E 1 81 ? 52.87112 50.30465 9.02152 1.000 34.57854 81 GLY E N 1
ATOM 7477 C CA . GLY E 1 81 ? 53.60119 51.13627 8.08148 1.000 34.07812 81 GLY E CA 1
ATOM 7478 C C . GLY E 1 81 ? 54.86494 50.50611 7.53035 1.000 35.08339 81 GLY E C 1
ATOM 7479 O O . GLY E 1 81 ? 55.39582 51.00475 6.53221 1.000 48.86484 81 GLY E O 1
ATOM 7480 N N . THR E 1 82 ? 55.34502 49.42202 8.14178 1.000 38.07548 82 THR E N 1
ATOM 7481 C CA . THR E 1 82 ? 56.58503 48.76295 7.74912 1.000 29.25467 82 THR E CA 1
ATOM 7482 C C . THR E 1 82 ? 56.40402 47.99715 6.44457 1.000 33.72563 82 THR E C 1
ATOM 7483 O O . THR E 1 82 ? 55.75923 46.94154 6.42492 1.000 23.17669 82 THR E O 1
ATOM 7487 N N . PRO E 1 83 ? 56.97148 48.48061 5.34519 1.000 28.83499 83 PRO E N 1
ATOM 7488 C CA . PRO E 1 83 ? 56.73066 47.84097 4.04669 1.000 24.11375 83 PRO E CA 1
ATOM 7489 C C . PRO E 1 83 ? 57.52632 46.56071 3.85163 1.000 41.72421 83 PRO E C 1
ATOM 7490 O O . PRO E 1 83 ? 58.23670 46.10454 4.75380 1.000 31.92881 83 PRO E O 1
ATOM 7494 N N . THR E 1 84 ? 57.39739 45.97491 2.66581 1.000 34.15271 84 THR E N 1
ATOM 7495 C CA . THR E 1 84 ? 58.22401 44.86317 2.22479 1.000 30.13154 84 THR E CA 1
ATOM 7496 C C . THR E 1 84 ? 59.17904 45.36710 1.15115 1.000 51.15560 84 THR E C 1
ATOM 7497 O O . THR E 1 84 ? 58.79389 46.16707 0.29200 1.000 34.41494 84 THR E O 1
ATOM 7501 N N . VAL E 1 85 ? 60.42902 44.91802 1.21587 1.000 28.35245 85 VAL E N 1
ATOM 7502 C CA . VAL E 1 85 ? 61.47670 45.34536 0.30272 1.000 36.40853 85 VAL E CA 1
ATOM 7503 C C . VAL E 1 85 ? 61.91017 44.16069 -0.55303 1.000 32.03299 85 VAL E C 1
ATOM 7504 O O . VAL E 1 85 ? 61.95165 43.00916 -0.08925 1.000 48.68864 85 VAL E O 1
ATOM 7508 N N . ALA E 1 86 ? 62.19009 44.45470 -1.82291 1.000 21.82980 86 ALA E N 1
ATOM 7509 C CA . ALA E 1 86 ? 62.74885 43.51154 -2.77687 1.000 25.98685 86 ALA E CA 1
ATOM 7510 C C . ALA E 1 86 ? 64.08104 44.05112 -3.27877 1.000 55.65942 86 ALA E C 1
ATOM 7511 O O . ALA E 1 86 ? 64.22323 45.25218 -3.52929 1.000 39.45214 86 ALA E O 1
ATOM 7513 N N . VAL E 1 87 ? 65.05749 43.15844 -3.41253 1.000 38.59866 87 VAL E N 1
ATOM 7514 C CA . VAL E 1 87 ? 66.44839 43.53169 -3.64309 1.000 25.73945 87 VAL E CA 1
ATOM 7515 C C . VAL E 1 87 ? 67.04642 42.63012 -4.71623 1.000 33.89814 87 VAL E C 1
ATOM 7516 O O . VAL E 1 87 ? 66.77517 41.42744 -4.75726 1.000 37.57517 87 VAL E O 1
ATOM 7520 N N . ARG E 1 88 ? 67.84914 43.22029 -5.59388 1.000 38.39323 88 ARG E N 1
ATOM 7521 C CA . ARG E 1 88 ? 68.77148 42.49512 -6.45461 1.000 33.25081 88 ARG E CA 1
ATOM 7522 C C . ARG E 1 88 ? 70.18770 42.74334 -5.95592 1.000 51.31884 88 ARG E C 1
ATOM 7523 O O . ARG E 1 88 ? 70.59010 43.90088 -5.77477 1.000 26.28435 88 ARG E O 1
ATOM 7531 N N . ASN E 1 89 ? 70.93767 41.66078 -5.74366 1.000 38.42551 89 ASN E N 1
ATOM 7532 C CA . ASN E 1 89 ? 72.29696 41.73096 -5.23328 1.000 59.24020 89 ASN E CA 1
ATOM 7533 C C . ASN E 1 89 ? 73.30009 41.62051 -6.38162 1.000 30.43657 89 ASN E C 1
ATOM 7534 O O . ASN E 1 89 ? 72.93759 41.48421 -7.55351 1.000 38.24238 89 ASN E O 1
ATOM 7539 N N . ASP E 1 90 ? 74.58783 41.67837 -6.03046 1.000 46.21008 90 ASP E N 1
ATOM 7540 C CA . ASP E 1 90 ? 75.63491 41.66140 -7.04686 1.000 53.34464 90 ASP E CA 1
ATOM 7541 C C . ASP E 1 90 ? 75.76125 40.29166 -7.70244 1.000 42.05153 90 ASP E C 1
ATOM 7542 O O . ASP E 1 90 ? 76.21190 40.19387 -8.84990 1.000 48.56856 90 ASP E O 1
ATOM 7547 N N . LYS E 1 91 ? 75.37474 39.22765 -6.99465 1.000 36.04069 91 LYS E N 1
ATOM 7548 C CA . LYS E 1 91 ? 75.29945 37.90283 -7.59734 1.000 41.41707 91 LYS E CA 1
ATOM 7549 C C . LYS E 1 91 ? 74.15722 37.78458 -8.59635 1.000 38.57768 91 LYS E C 1
ATOM 7550 O O . LYS E 1 91 ? 74.13506 36.82787 -9.37790 1.000 47.23295 91 LYS E O 1
ATOM 7552 N N . GLY E 1 92 ? 73.22540 38.73337 -8.60123 1.000 36.15648 92 GLY E N 1
ATOM 7553 C CA . GLY E 1 92 ? 72.05662 38.65592 -9.44959 1.000 33.61112 92 GLY E CA 1
ATOM 7554 C C . GLY E 1 92 ? 70.90290 37.87581 -8.86856 1.000 58.25368 92 GLY E C 1
ATOM 7555 O O . GLY E 1 92 ? 69.94864 37.57583 -9.59555 1.000 29.36914 92 GLY E O 1
ATOM 7556 N N . GLN E 1 93 ? 70.96398 37.52342 -7.59103 1.000 31.96911 93 GLN E N 1
ATOM 7557 C CA . GLN E 1 93 ? 69.84390 36.87422 -6.93583 1.000 29.03021 93 GLN E CA 1
ATOM 7558 C C . GLN E 1 93 ? 68.85097 37.91809 -6.44717 1.000 66.90436 93 GLN E C 1
ATOM 7559 O O . GLN E 1 93 ? 69.21289 39.05810 -6.14322 1.000 35.93880 93 GLN E O 1
ATOM 7565 N N . LEU E 1 94 ? 67.58760 37.52344 -6.38522 1.000 29.13774 94 LEU E N 1
ATOM 7566 C CA . LEU E 1 94 ? 66.54487 38.38383 -5.85434 1.000 20.83288 94 LEU E CA 1
ATOM 7567 C C . LEU E 1 94 ? 66.25577 38.00221 -4.41071 1.000 23.55723 94 LEU E C 1
ATOM 7568 O O . LEU E 1 94 ? 66.45180 36.85893 -4.00285 1.000 33.10286 94 LEU E O 1
ATOM 7573 N N . LEU E 1 95 ? 65.83631 38.98986 -3.62936 1.000 25.47288 95 LEU E N 1
ATOM 7574 C CA . LEU E 1 95 ? 65.56335 38.81500 -2.21266 1.000 15.13942 95 LEU E CA 1
ATOM 7575 C C . LEU E 1 95 ? 64.29185 39.57667 -1.87844 1.000 34.54792 95 LEU E C 1
ATOM 7576 O O . LEU E 1 95 ? 64.09191 40.69412 -2.35721 1.000 26.45727 95 LEU E O 1
ATOM 7581 N N . VAL E 1 96 ? 63.42496 38.96681 -1.07610 1.000 53.83937 96 VAL E N 1
ATOM 7582 C CA . VAL E 1 96 ? 62.17228 39.59366 -0.66787 1.000 25.46332 96 VAL E CA 1
ATOM 7583 C C . VAL E 1 96 ? 62.00688 39.37881 0.82906 1.000 43.79889 96 VAL E C 1
ATOM 7584 O O . VAL E 1 96 ? 62.13775 38.24659 1.31490 1.000 35.77106 96 VAL E O 1
ATOM 7588 N N . ALA E 1 97 ? 61.74362 40.45903 1.55872 1.000 30.05023 97 ALA E N 1
ATOM 7589 C CA . ALA E 1 97 ? 61.64312 40.38366 3.01152 1.000 32.72643 97 ALA E CA 1
ATOM 7590 C C . ALA E 1 97 ? 61.03015 41.68075 3.52453 1.000 51.67435 97 ALA E C 1
ATOM 7591 O O . ALA E 1 97 ? 61.07320 42.69491 2.83329 1.000 23.52135 97 ALA E O 1
ATOM 7593 N N . PRO E 1 98 ? 60.46536 41.67202 4.73337 1.000 29.04538 98 PRO E N 1
ATOM 7594 C CA . PRO E 1 98 ? 60.04275 42.93875 5.34186 1.000 29.31508 98 PRO E CA 1
ATOM 7595 C C . PRO E 1 98 ? 61.23555 43.86000 5.55218 1.000 39.02078 98 PRO E C 1
ATOM 7596 O O . PRO E 1 98 ? 62.33209 43.41669 5.90089 1.000 37.60973 98 PRO E O 1
ATOM 7600 N N . ASP E 1 99 ? 61.01354 45.15787 5.33733 1.000 30.56100 99 ASP E N 1
ATOM 7601 C CA . ASP E 1 99 ? 62.08488 46.14804 5.44330 1.000 19.61485 99 ASP E CA 1
ATOM 7602 C C . ASP E 1 99 ? 62.34294 46.50245 6.90949 1.000 28.71748 99 ASP E C 1
ATOM 7603 O O . ASP E 1 99 ? 62.23515 47.65004 7.33900 1.000 45.68272 99 ASP E O 1
ATOM 7608 N N . ASN E 1 100 ? 62.68988 45.47136 7.68202 1.000 29.24978 100 ASN E N 1
ATOM 7609 C CA . ASN E 1 100 ? 63.01157 45.61945 9.09586 1.000 19.39975 100 ASN E CA 1
ATOM 7610 C C . ASN E 1 100 ? 64.44111 45.18515 9.39769 1.000 44.59974 100 ASN E C 1
ATOM 7611 O O . ASN E 1 100 ? 64.79856 44.99815 10.56486 1.000 24.93655 100 ASN E O 1
ATOM 7616 N N . GLY E 1 101 ? 65.26766 45.02151 8.36633 1.000 17.41179 101 GLY E N 1
ATOM 7617 C CA . GLY E 1 101 ? 66.65523 44.65030 8.53549 1.000 37.64604 101 GLY E CA 1
ATOM 7618 C C . GLY E 1 101 ? 66.94969 43.16765 8.43768 1.000 31.08908 101 GLY E C 1
ATOM 7619 O O . GLY E 1 101 ? 68.11931 42.78400 8.55413 1.000 38.10535 101 GLY E O 1
ATOM 7620 N N . LEU E 1 102 ? 65.93251 42.32504 8.22575 1.000 29.87385 102 LEU E N 1
ATOM 7621 C CA . LEU E 1 102 ? 66.14614 40.87892 8.24192 1.000 27.87025 102 LEU E CA 1
ATOM 7622 C C . LEU E 1 102 ? 67.15863 40.43916 7.19026 1.000 31.77950 102 LEU E C 1
ATOM 7623 O O . LEU E 1 102 ? 67.82421 39.41083 7.35963 1.000 38.70542 102 LEU E O 1
ATOM 7628 N N . LEU E 1 103 ? 67.30466 41.20639 6.11451 1.000 34.88009 103 LEU E N 1
ATOM 7629 C CA . LEU E 1 103 ? 68.23462 40.88338 5.04359 1.000 32.69141 103 LEU E CA 1
ATOM 7630 C C . LEU E 1 103 ? 69.62913 41.45471 5.27203 1.000 27.91700 103 LEU E C 1
ATOM 7631 O O . LEU E 1 103 ? 70.43044 41.47253 4.33449 1.000 39.05862 103 LEU E O 1
ATOM 7636 N N . THR E 1 104 ? 69.94015 41.91177 6.48809 1.000 33.50825 104 THR E N 1
ATOM 7637 C CA . THR E 1 104 ? 71.14396 42.71342 6.69725 1.000 43.89078 104 THR E CA 1
ATOM 7638 C C . THR E 1 104 ? 72.40714 41.92973 6.35785 1.000 58.62025 104 THR E C 1
ATOM 7639 O O . THR E 1 104 ? 73.18403 42.34080 5.49393 1.000 27.90555 104 THR E O 1
ATOM 7643 N N . ARG E 1 105 ? 72.61978 40.78509 7.01552 1.000 67.43510 105 ARG E N 1
ATOM 7644 C CA . ARG E 1 105 ? 73.85409 40.02773 6.80763 1.000 52.31830 105 ARG E CA 1
ATOM 7645 C C . ARG E 1 105 ? 73.94730 39.47811 5.38878 1.000 34.95167 105 ARG E C 1
ATOM 7646 O O . ARG E 1 105 ? 75.02511 39.49082 4.77594 1.000 40.81520 105 ARG E O 1
ATOM 7648 N N . ALA E 1 106 ? 72.82741 38.99089 4.85058 1.000 47.07281 106 ALA E N 1
ATOM 7649 C CA . ALA E 1 106 ? 72.81727 38.49396 3.47964 1.000 56.67896 106 ALA E CA 1
ATOM 7650 C C . ALA E 1 106 ? 73.22125 39.59616 2.51031 1.000 33.29070 106 ALA E C 1
ATOM 7651 O O . ALA E 1 106 ? 74.03340 39.38131 1.59986 1.000 33.46529 106 ALA E O 1
ATOM 7653 N N . LEU E 1 107 ? 72.68774 40.80057 2.71809 1.000 52.30625 107 LEU E N 1
ATOM 7654 C CA . LEU E 1 107 ? 73.04560 41.92216 1.85956 1.000 33.63797 107 LEU E CA 1
ATOM 7655 C C . LEU E 1 107 ? 74.49907 42.35495 2.06044 1.000 43.99089 107 LEU E C 1
ATOM 7656 O O . LEU E 1 107 ? 75.15167 42.76636 1.09657 1.000 26.81591 107 LEU E O 1
ATOM 7658 N N . ASP E 1 108 ? 75.03216 42.29456 3.29210 1.000 25.24577 108 ASP E N 1
ATOM 7659 C CA . ASP E 1 108 ? 76.44536 42.63692 3.46746 1.000 44.36823 108 ASP E CA 1
ATOM 7660 C C . ASP E 1 108 ? 77.31690 41.65703 2.69348 1.000 56.52526 108 ASP E C 1
ATOM 7661 O O . ASP E 1 108 ? 78.34727 42.03764 2.12628 1.000 50.76066 108 ASP E O 1
ATOM 7666 N N . ALA E 1 109 ? 76.92106 40.37778 2.67579 1.000 37.33458 109 ALA E N 1
ATOM 7667 C CA . ALA E 1 109 ? 77.70452 39.36003 1.97970 1.000 34.12103 109 ALA E CA 1
ATOM 7668 C C . ALA E 1 109 ? 77.60066 39.47251 0.46168 1.000 30.30222 109 ALA E C 1
ATOM 7669 O O . ALA E 1 109 ? 78.59262 39.23474 -0.23762 1.000 58.85093 109 ALA E O 1
ATOM 7671 N N . SER E 1 110 ? 76.43013 39.83655 -0.07148 1.000 54.51093 110 SER E N 1
ATOM 7672 C CA . SER E 1 110 ? 76.22693 39.80910 -1.51431 1.000 27.22280 110 SER E CA 1
ATOM 7673 C C . SER E 1 110 ? 75.95880 41.16465 -2.15971 1.000 25.05513 110 SER E C 1
ATOM 7674 O O . SER E 1 110 ? 75.92312 41.23560 -3.39350 1.000 46.06196 110 SER E O 1
ATOM 7677 N N . GLY E 1 111 ? 75.76072 42.22823 -1.38775 1.000 37.50147 111 GLY E N 1
ATOM 7678 C CA . GLY E 1 111 ? 75.65378 43.55950 -1.94985 1.000 18.17199 111 GLY E CA 1
ATOM 7679 C C . GLY E 1 111 ? 74.23120 43.93849 -2.33048 1.000 43.56817 111 GLY E C 1
ATOM 7680 O O . GLY E 1 111 ? 73.35237 43.09783 -2.50791 1.000 46.06461 111 GLY E O 1
ATOM 7681 N N . VAL E 1 112 ? 74.00890 45.24445 -2.44355 1.000 31.74514 112 VAL E N 1
ATOM 7682 C CA . VAL E 1 112 ? 72.74405 45.79560 -2.91611 1.000 29.81609 112 VAL E CA 1
ATOM 7683 C C . VAL E 1 112 ? 73.01084 46.43783 -4.27113 1.000 34.01649 112 VAL E C 1
ATOM 7684 O O . VAL E 1 112 ? 73.60280 47.51997 -4.35583 1.000 60.31150 112 VAL E O 1
ATOM 7688 N N . ALA E 1 113 ? 72.57737 45.77254 -5.33933 1.000 36.27532 113 ALA E N 1
ATOM 7689 C CA . ALA E 1 113 ? 72.60859 46.38238 -6.66014 1.000 29.09604 113 ALA E CA 1
ATOM 7690 C C . ALA E 1 113 ? 71.34885 47.18417 -6.94885 1.000 51.54672 113 ALA E C 1
ATOM 7691 O O . ALA E 1 113 ? 71.41731 48.19748 -7.65416 1.000 41.53825 113 ALA E O 1
ATOM 7693 N N . GLU E 1 114 ? 70.20499 46.76867 -6.40706 1.000 43.13472 114 GLU E N 1
ATOM 7694 C CA . GLU E 1 114 ? 68.98090 47.54325 -6.56134 1.000 35.29032 114 GLU E CA 1
ATOM 7695 C C . GLU E 1 114 ? 68.01314 47.14569 -5.45747 1.000 43.72164 114 GLU E C 1
ATOM 7696 O O . GLU E 1 114 ? 67.99969 45.99231 -5.03267 1.000 35.33423 114 GLU E O 1
ATOM 7702 N N . ALA E 1 115 ? 67.21776 48.10436 -4.98879 1.000 19.44581 115 ALA E N 1
ATOM 7703 C CA . ALA E 1 115 ? 66.24220 47.82481 -3.94347 1.000 33.25503 115 ALA E CA 1
ATOM 7704 C C . ALA E 1 115 ? 65.00923 48.68784 -4.15544 1.000 44.30579 115 ALA E C 1
ATOM 7705 O O . ALA E 1 115 ? 65.12148 49.90418 -4.33296 1.000 40.68324 115 ALA E O 1
ATOM 7707 N N . ARG E 1 116 ? 63.84045 48.05303 -4.14108 1.000 39.35110 116 ARG E N 1
ATOM 7708 C CA . ARG E 1 116 ? 62.57185 48.74890 -4.27477 1.000 29.01709 116 ARG E CA 1
ATOM 7709 C C . ARG E 1 116 ? 61.62457 48.30838 -3.16792 1.000 33.22811 116 ARG E C 1
ATOM 7710 O O . ARG E 1 116 ? 61.77181 47.23400 -2.57813 1.000 34.73173 116 ARG E O 1
ATOM 7718 N N . LEU E 1 117 ? 60.65706 49.17010 -2.87416 1.000 26.93757 117 LEU E N 1
ATOM 7719 C CA . LEU E 1 117 ? 59.58951 48.83432 -1.94656 1.000 46.13270 117 LEU E CA 1
ATOM 7720 C C . LEU E 1 117 ? 58.46625 48.14234 -2.70424 1.000 19.60872 117 LEU E C 1
ATOM 7721 O O . LEU E 1 117 ? 58.13027 48.52786 -3.82666 1.000 50.72786 117 LEU E O 1
ATOM 7726 N N . VAL E 1 118 ? 57.89391 47.11040 -2.09017 1.000 38.88858 118 VAL E N 1
ATOM 7727 C CA . VAL E 1 118 ? 56.83391 46.32759 -2.71600 1.000 58.22144 118 VAL E CA 1
ATOM 7728 C C . VAL E 1 118 ? 55.51803 47.04880 -2.43804 1.000 46.38395 118 VAL E C 1
ATOM 7729 O O . VAL E 1 118 ? 54.98264 46.99589 -1.32916 1.000 31.29946 118 VAL E O 1
ATOM 7733 N N . THR E 1 119 ? 54.99999 47.73901 -3.45689 1.000 22.52509 119 THR E N 1
ATOM 7734 C CA . THR E 1 119 ? 53.76666 48.50467 -3.33822 1.000 22.01441 119 THR E CA 1
ATOM 7735 C C . THR E 1 119 ? 52.76086 48.22028 -4.44439 1.000 20.16885 119 THR E C 1
ATOM 7736 O O . THR E 1 119 ? 51.61492 48.67109 -4.33758 1.000 29.58019 119 THR E O 1
ATOM 7740 N N . ASN E 1 120 ? 53.14333 47.49534 -5.48919 1.000 26.00263 120 ASN E N 1
ATOM 7741 C CA . ASN E 1 120 ? 52.26394 47.26512 -6.62705 1.000 31.46164 120 ASN E CA 1
ATOM 7742 C C . ASN E 1 120 ? 51.29448 46.12940 -6.28719 1.000 33.38513 120 ASN E C 1
ATOM 7743 O O . ASN E 1 120 ? 51.74723 45.01889 -6.00039 1.000 30.92613 120 ASN E O 1
ATOM 7748 N N . PRO E 1 121 ? 49.98262 46.37200 -6.30923 1.000 33.24871 121 PRO E N 1
ATOM 7749 C CA . PRO E 1 121 ? 49.04351 45.29278 -5.94767 1.000 21.76818 121 PRO E CA 1
ATOM 7750 C C . PRO E 1 121 ? 49.13390 44.07933 -6.85170 1.000 19.32811 121 PRO E C 1
ATOM 7751 O O . PRO E 1 121 ? 48.72595 42.98552 -6.44218 1.000 26.51887 121 PRO E O 1
ATOM 7755 N N . ALA E 1 122 ? 49.64583 44.23622 -8.07463 1.000 30.64114 122 ALA E N 1
ATOM 7756 C CA . ALA E 1 122 ? 49.68401 43.12080 -9.01293 1.000 30.30944 122 ALA E CA 1
ATOM 7757 C C . ALA E 1 122 ? 50.68046 42.03738 -8.60866 1.000 52.08890 122 ALA E C 1
ATOM 7758 O O . ALA E 1 122 ? 50.57750 40.91098 -9.10489 1.000 30.49226 122 ALA E O 1
ATOM 7760 N N . VAL E 1 123 ? 51.63525 42.33871 -7.72615 1.000 43.01792 123 VAL E N 1
ATOM 7761 C CA . VAL E 1 123 ? 52.55805 41.32859 -7.21182 1.000 39.07277 123 VAL E CA 1
ATOM 7762 C C . VAL E 1 123 ? 52.15257 40.84086 -5.82524 1.000 44.76691 123 VAL E C 1
ATOM 7763 O O . VAL E 1 123 ? 52.88866 40.06949 -5.20255 1.000 35.00697 123 VAL E O 1
ATOM 7767 N N . MET E 1 124 ? 51.00510 41.28068 -5.32602 1.000 34.64350 124 MET E N 1
ATOM 7768 C CA . MET E 1 124 ? 50.49724 40.90782 -4.01648 1.000 36.62277 124 MET E CA 1
ATOM 7769 C C . MET E 1 124 ? 49.36159 39.90328 -4.16879 1.000 38.73451 124 MET E C 1
ATOM 7770 O O . MET E 1 124 ? 48.84488 39.66657 -5.26324 1.000 26.04598 124 MET E O 1
ATOM 7775 N N . ASN E 1 125 ? 48.98191 39.29852 -3.04878 1.000 24.62690 125 ASN E N 1
ATOM 7776 C CA . ASN E 1 125 ? 47.77327 38.48272 -2.99157 1.000 27.46377 125 ASN E CA 1
ATOM 7777 C C . ASN E 1 125 ? 46.62490 39.41854 -2.63253 1.000 21.84659 125 ASN E C 1
ATOM 7778 O O . ASN E 1 125 ? 46.49174 39.84827 -1.48374 1.000 21.09443 125 ASN E O 1
ATOM 7780 N N . HIS E 1 126 ? 45.78277 39.70990 -3.63037 1.000 63.86208 126 HIS E N 1
ATOM 7781 C CA . HIS E 1 126 ? 44.85060 40.83292 -3.74299 1.000 51.23029 126 HIS E CA 1
ATOM 7782 C C . HIS E 1 126 ? 44.13978 41.25511 -2.45682 1.000 39.21470 126 HIS E C 1
ATOM 7783 O O . HIS E 1 126 ? 43.92689 42.45894 -2.26593 1.000 131.98990 126 HIS E O 1
ATOM 7785 N N . PRO E 1 127 ? 43.66212 40.33881 -1.61365 1.000 151.54139 127 PRO E N 1
ATOM 7786 C CA . PRO E 1 127 ? 43.19047 40.73929 -0.27665 1.000 82.44114 127 PRO E CA 1
ATOM 7787 C C . PRO E 1 127 ? 44.26869 40.54441 0.77549 1.000 88.56773 127 PRO E C 1
ATOM 7788 O O . PRO E 1 127 ? 44.17311 39.61082 1.58757 1.000 136.69256 127 PRO E O 1
ATOM 7792 N N . PRO E 1 128 ? 45.30471 41.38472 0.80940 1.000 40.21492 128 PRO E N 1
ATOM 7793 C CA . PRO E 1 128 ? 46.41848 41.11734 1.73281 1.000 48.20391 128 PRO E CA 1
ATOM 7794 C C . PRO E 1 128 ? 45.93856 41.22650 3.17201 1.000 42.47883 128 PRO E C 1
ATOM 7795 O O . PRO E 1 128 ? 45.45356 42.26743 3.60069 1.000 39.44073 128 PRO E O 1
ATOM 7799 N N . THR E 1 129 ? 46.05620 40.13818 3.90845 1.000 27.99582 129 THR E N 1
ATOM 7800 C CA . THR E 1 129 ? 45.58853 40.10706 5.27985 1.000 44.90102 129 THR E CA 1
ATOM 7801 C C . THR E 1 129 ? 46.61824 40.80195 6.15159 1.000 36.90853 129 THR E C 1
ATOM 7802 O O . THR E 1 129 ? 47.80498 40.42877 6.12443 1.000 39.78744 129 THR E O 1
ATOM 7806 N N . PRO E 1 130 ? 46.23612 41.81437 6.92432 1.000 45.33997 130 PRO E N 1
ATOM 7807 C CA . PRO E 1 130 ? 47.24644 42.57555 7.66674 1.000 61.78662 130 PRO E CA 1
ATOM 7808 C C . PRO E 1 130 ? 48.09315 41.73706 8.60579 1.000 70.89514 130 PRO E C 1
ATOM 7809 O O . PRO E 1 130 ? 49.26962 42.06012 8.82027 1.000 32.87775 130 PRO E O 1
ATOM 7813 N N . THR E 1 131 ? 47.54632 40.65955 9.14703 1.000 29.50319 131 THR E N 1
ATOM 7814 C CA . THR E 1 131 ? 48.28312 39.80670 10.06387 1.000 51.47388 131 THR E CA 1
ATOM 7815 C C . THR E 1 131 ? 49.18651 38.80052 9.35978 1.000 23.57189 131 THR E C 1
ATOM 7816 O O . THR E 1 131 ? 49.92573 38.08724 10.04532 1.000 29.24950 131 THR E O 1
ATOM 7820 N N . TRP E 1 132 ? 49.13855 38.69656 8.03140 1.000 29.28991 132 TRP E N 1
ATOM 7821 C CA . TRP E 1 132 ? 49.93810 37.70116 7.31558 1.000 20.34282 132 TRP E CA 1
ATOM 7822 C C . TRP E 1 132 ? 50.53953 38.26208 6.02943 1.000 40.18482 132 TRP E C 1
ATOM 7823 O O . TRP E 1 132 ? 50.49693 37.62866 4.97291 1.000 18.87769 132 TRP E O 1
ATOM 7834 N N . TYR E 1 133 ? 51.12142 39.46149 6.10461 1.000 25.78345 133 TYR E N 1
ATOM 7835 C CA . TYR E 1 133 ? 51.79437 40.01138 4.93077 1.000 27.87749 133 TYR E CA 1
ATOM 7836 C C . TYR E 1 133 ? 52.86817 39.06708 4.41285 1.000 40.15063 133 TYR E C 1
ATOM 7837 O O . TYR E 1 133 ? 53.06650 38.96231 3.19555 1.000 23.76154 133 TYR E O 1
ATOM 7846 N N . GLY E 1 134 ? 53.54914 38.36208 5.31614 1.000 21.29158 134 GLY E N 1
ATOM 7847 C CA . GLY E 1 134 ? 54.51371 37.34238 4.95411 1.000 26.14684 134 GLY E CA 1
ATOM 7848 C C . GLY E 1 134 ? 54.02513 36.43099 3.84839 1.000 30.07532 134 GLY E C 1
ATOM 7849 O O . GLY E 1 134 ? 54.78196 36.09127 2.93376 1.000 21.49199 134 GLY E O 1
ATOM 7850 N N . ARG E 1 135 ? 52.75255 36.03389 3.91605 1.000 31.28567 135 ARG E N 1
ATOM 7851 C CA . ARG E 1 135 ? 52.17389 35.25394 2.82827 1.000 22.43381 135 ARG E CA 1
ATOM 7852 C C . ARG E 1 135 ? 51.72656 36.15120 1.68111 1.000 70.94658 135 ARG E C 1
ATOM 7853 O O . ARG E 1 135 ? 52.07243 35.90650 0.52022 1.000 30.17561 135 ARG E O 1
ATOM 7861 N N . ASP E 1 136 ? 50.96904 37.20522 1.98994 1.000 21.80332 136 ASP E N 1
ATOM 7862 C CA . ASP E 1 136 ? 50.24215 37.92785 0.95314 1.000 26.89150 136 ASP E CA 1
ATOM 7863 C C . ASP E 1 136 ? 51.07135 38.99437 0.25004 1.000 19.67720 136 ASP E C 1
ATOM 7864 O O . ASP E 1 136 ? 50.65282 39.48057 -0.80644 1.000 29.54871 136 ASP E O 1
ATOM 7869 N N . VAL E 1 137 ? 52.22505 39.37118 0.79693 1.000 21.52904 137 VAL E N 1
ATOM 7870 C CA . VAL E 1 137 ? 53.10099 40.32092 0.11942 1.000 23.14172 137 VAL E CA 1
ATOM 7871 C C . VAL E 1 137 ? 54.44854 39.67205 -0.16610 1.000 40.93745 137 VAL E C 1
ATOM 7872 O O . VAL E 1 137 ? 54.88278 39.60052 -1.32011 1.000 26.27455 137 VAL E O 1
ATOM 7876 N N . VAL E 1 138 ? 55.11925 39.19686 0.88332 1.000 20.92769 138 VAL E N 1
ATOM 7877 C CA . VAL E 1 138 ? 56.47945 38.68913 0.72887 1.000 32.50774 138 VAL E CA 1
ATOM 7878 C C . VAL E 1 138 ? 56.49769 37.44659 -0.15814 1.000 48.97775 138 VAL E C 1
ATOM 7879 O O . VAL E 1 138 ? 57.25010 37.37583 -1.13970 1.000 24.22505 138 VAL E O 1
ATOM 7883 N N . ALA E 1 139 ? 55.65244 36.45905 0.15824 1.000 24.95004 139 ALA E N 1
ATOM 7884 C CA . ALA E 1 139 ? 55.65715 35.20720 -0.59542 1.000 28.25356 139 ALA E CA 1
ATOM 7885 C C . ALA E 1 139 ? 55.12355 35.40364 -2.00969 1.000 28.22350 139 ALA E C 1
ATOM 7886 O O . ALA E 1 139 ? 55.69550 34.88135 -2.97631 1.000 21.22136 139 ALA E O 1
ATOM 7888 N N . ALA E 1 140 ? 54.03019 36.15653 -2.14887 1.000 31.48008 140 ALA E N 1
ATOM 7889 C CA . ALA E 1 140 ? 53.45935 36.40410 -3.46769 1.000 31.19451 140 ALA E CA 1
ATOM 7890 C C . ALA E 1 140 ? 54.42851 37.17570 -4.35585 1.000 28.30068 140 ALA E C 1
ATOM 7891 O O . ALA E 1 140 ? 54.55835 36.87436 -5.54794 1.000 33.14265 140 ALA E O 1
ATOM 7893 N N . CYS E 1 141 ? 55.11470 38.17730 -3.79756 1.000 31.98431 141 CYS E N 1
ATOM 7894 C CA . CYS E 1 141 ? 56.11316 38.90844 -4.57402 1.000 27.56980 141 CYS E CA 1
ATOM 7895 C C . CYS E 1 141 ? 57.28828 38.01520 -4.95316 1.000 19.41153 141 CYS E C 1
ATOM 7896 O O . CYS E 1 141 ? 57.81056 38.11247 -6.07052 1.000 31.87675 141 CYS E O 1
ATOM 7899 N N . ALA E 1 142 ? 57.73997 37.16278 -4.02669 1.000 22.59511 142 ALA E N 1
ATOM 7900 C CA . ALA E 1 142 ? 58.81021 36.22455 -4.35122 1.000 26.06592 142 ALA E CA 1
ATOM 7901 C C . ALA E 1 142 ? 58.41066 35.31820 -5.50753 1.000 19.84347 142 ALA E C 1
ATOM 7902 O O . ALA E 1 142 ? 59.22192 35.03505 -6.39806 1.000 35.28689 142 ALA E O 1
ATOM 7904 N N . ALA E 1 143 ? 57.15590 34.86285 -5.51321 1.000 17.04578 143 ALA E N 1
ATOM 7905 C CA . ALA E 1 143 ? 56.68210 33.99859 -6.58942 1.000 29.01132 143 ALA E CA 1
ATOM 7906 C C . ALA E 1 143 ? 56.56375 34.75452 -7.90939 1.000 33.13462 143 ALA E C 1
ATOM 7907 O O . ALA E 1 143 ? 56.94217 34.23041 -8.96352 1.000 38.59751 143 ALA E O 1
ATOM 7909 N N . HIS E 1 144 ? 56.03348 35.98092 -7.87753 1.000 33.42806 144 HIS E N 1
ATOM 7910 C CA . HIS E 1 144 ? 55.92998 36.76837 -9.10473 1.000 33.87158 144 HIS E CA 1
ATOM 7911 C C . HIS E 1 144 ? 57.30592 37.06326 -9.69157 1.000 22.76124 144 HIS E C 1
ATOM 7912 O O . HIS E 1 144 ? 57.49574 36.99075 -10.91161 1.000 30.80662 144 HIS E O 1
ATOM 7919 N N . LEU E 1 145 ? 58.27888 37.39791 -8.84088 1.000 18.87637 145 LEU E N 1
ATOM 7920 C CA . LEU E 1 145 ? 59.64384 37.60360 -9.31687 1.000 33.26474 145 LEU E CA 1
ATOM 7921 C C . LEU E 1 145 ? 60.22640 36.31472 -9.88670 1.000 32.66892 145 LEU E C 1
ATOM 7922 O O . LEU E 1 145 ? 60.88005 36.32531 -10.93675 1.000 37.49034 145 LEU E O 1
ATOM 7927 N N . ALA E 1 146 ? 60.00048 35.18897 -9.19979 1.000 32.01233 146 ALA E N 1
ATOM 7928 C CA . ALA E 1 146 ? 60.47088 33.90109 -9.70194 1.000 44.27309 146 ALA E CA 1
ATOM 7929 C C . ALA E 1 146 ? 59.85606 33.56598 -11.05351 1.000 35.70318 146 ALA E C 1
ATOM 7930 O O . ALA E 1 146 ? 60.48961 32.89107 -11.87290 1.000 30.12818 146 ALA E O 1
ATOM 7932 N N . ALA E 1 147 ? 58.62627 34.01955 -11.30103 1.000 30.16036 147 ALA E N 1
ATOM 7933 C CA . ALA E 1 147 ? 57.97591 33.83117 -12.59080 1.000 30.32790 147 ALA E CA 1
ATOM 7934 C C . ALA E 1 147 ? 58.53083 34.74678 -13.67385 1.000 35.62380 147 ALA E C 1
ATOM 7935 O O . ALA E 1 147 ? 58.23001 34.53856 -14.85385 1.000 42.29954 147 ALA E O 1
ATOM 7937 N N . GLY E 1 148 ? 59.33434 35.73725 -13.31015 1.000 42.80814 148 GLY E N 1
ATOM 7938 C CA . GLY E 1 148 ? 59.92232 36.63799 -14.27537 1.000 24.06253 148 GLY E CA 1
ATOM 7939 C C . GLY E 1 148 ? 59.33600 38.03231 -14.32822 1.000 66.35173 148 GLY E C 1
ATOM 7940 O O . GLY E 1 148 ? 59.53580 38.72536 -15.33241 1.000 35.19925 148 GLY E O 1
ATOM 7941 N N . THR E 1 149 ? 58.61342 38.45759 -13.30062 1.000 26.64809 149 THR E N 1
ATOM 7942 C CA . THR E 1 149 ? 58.13768 39.83431 -13.24643 1.000 53.36328 149 THR E CA 1
ATOM 7943 C C . THR E 1 149 ? 59.32045 40.76772 -13.01403 1.000 38.23206 149 THR E C 1
ATOM 7944 O O . THR E 1 149 ? 60.11996 40.52777 -12.10195 1.000 47.27810 149 THR E O 1
ATOM 7948 N N . PRO E 1 150 ? 59.47887 41.82111 -13.81377 1.000 54.91068 150 PRO E N 1
ATOM 7949 C CA . PRO E 1 150 ? 60.60926 42.73625 -13.60676 1.000 23.15580 150 PRO E CA 1
ATOM 7950 C C . PRO E 1 150 ? 60.53857 43.39734 -12.23771 1.000 35.71412 150 PRO E C 1
ATOM 7951 O O . PRO E 1 150 ? 59.47499 43.83785 -11.79476 1.000 55.74393 150 PRO E O 1
ATOM 7955 N N . LEU E 1 151 ? 61.69441 43.46336 -11.56950 1.000 27.78780 151 LEU E N 1
ATOM 7956 C CA . LEU E 1 151 ? 61.76290 44.06239 -10.23978 1.000 28.59262 151 LEU E CA 1
ATOM 7957 C C . LEU E 1 151 ? 61.25420 45.49799 -10.24722 1.000 51.02088 151 LEU E C 1
ATOM 7958 O O . LEU E 1 151 ? 60.64255 45.94585 -9.26990 1.000 40.31513 151 LEU E O 1
ATOM 7963 N N . ALA E 1 152 ? 61.47011 46.22011 -11.35051 1.000 33.96855 152 ALA E N 1
ATOM 7964 C CA . ALA E 1 152 ? 61.02593 47.60499 -11.45739 1.000 42.99257 152 ALA E CA 1
ATOM 7965 C C . ALA E 1 152 ? 59.51412 47.74631 -11.35287 1.000 32.87980 152 ALA E C 1
ATOM 7966 O O . ALA E 1 152 ? 59.02993 48.81493 -10.96550 1.000 38.08900 152 ALA E O 1
ATOM 7968 N N . ASP E 1 153 ? 58.75850 46.69889 -11.68762 1.000 29.71849 153 ASP E N 1
ATOM 7969 C CA . ASP E 1 153 ? 57.30750 46.74153 -11.55729 1.000 18.10966 153 ASP E CA 1
ATOM 7970 C C . ASP E 1 153 ? 56.84625 46.66108 -10.11004 1.000 51.65179 153 ASP E C 1
ATOM 7971 O O . ASP E 1 153 ? 55.65550 46.85730 -9.84611 1.000 46.93696 153 ASP E O 1
ATOM 7976 N N . VAL E 1 154 ? 57.75417 46.38011 -9.17544 1.000 29.03483 154 VAL E N 1
ATOM 7977 C CA . VAL E 1 154 ? 57.35215 46.06435 -7.80931 1.000 45.06134 154 VAL E CA 1
ATOM 7978 C C . VAL E 1 154 ? 56.98739 47.31699 -7.01808 1.000 33.26654 154 VAL E C 1
ATOM 7979 O O . VAL E 1 154 ? 56.13786 47.26211 -6.11983 1.000 29.71377 154 VAL E O 1
ATOM 7981 N N . GLY E 1 155 ? 57.59714 48.45419 -7.33551 1.000 52.44388 155 GLY E N 1
ATOM 7982 C CA . GLY E 1 155 ? 57.36730 49.67111 -6.59737 1.000 21.91794 155 GLY E CA 1
ATOM 7983 C C . GLY E 1 155 ? 58.55711 50.60563 -6.65665 1.000 64.12672 155 GLY E C 1
ATOM 7984 O O . GLY E 1 155 ? 59.44898 50.45868 -7.49796 1.000 34.68489 155 GLY E O 1
ATOM 7985 N N . PRO E 1 156 ? 58.60290 51.58003 -5.74754 1.000 32.06291 156 PRO E N 1
ATOM 7986 C CA . PRO E 1 156 ? 59.58064 52.66802 -5.87100 1.000 61.30866 156 PRO E CA 1
ATOM 7987 C C . PRO E 1 156 ? 60.96688 52.31415 -5.35481 1.000 33.26993 156 PRO E C 1
ATOM 7988 O O . PRO E 1 156 ? 61.13458 51.59862 -4.36496 1.000 34.29643 156 PRO E O 1
ATOM 7992 N N . VAL E 1 157 ? 61.97553 52.84320 -6.05326 1.000 58.39499 157 VAL E N 1
ATOM 7993 C CA . VAL E 1 157 ? 63.35420 52.72905 -5.59686 1.000 42.38518 157 VAL E CA 1
ATOM 7994 C C . VAL E 1 157 ? 63.48293 53.30696 -4.19463 1.000 29.68413 157 VAL E C 1
ATOM 7995 O O . VAL E 1 157 ? 62.90094 54.34936 -3.87526 1.000 51.79945 157 VAL E O 1
ATOM 7999 N N . VAL E 1 158 ? 64.23608 52.61136 -3.34447 1.000 21.39176 158 VAL E N 1
ATOM 8000 C CA . VAL E 1 158 ? 64.63836 53.11907 -2.03942 1.000 32.00337 158 VAL E CA 1
ATOM 8001 C C . VAL E 1 158 ? 66.15138 52.96573 -1.93314 1.000 40.51400 158 VAL E C 1
ATOM 8002 O O . VAL E 1 158 ? 66.71958 51.97901 -2.41516 1.000 39.69355 158 VAL E O 1
ATOM 8006 N N . ASP E 1 159 ? 66.80714 53.95312 -1.31856 1.000 72.11357 159 ASP E N 1
ATOM 8007 C CA . ASP E 1 159 ? 68.26320 54.04061 -1.40230 1.000 47.68984 159 ASP E CA 1
ATOM 8008 C C . ASP E 1 159 ? 68.94210 52.86104 -0.71833 1.000 64.80682 159 ASP E C 1
ATOM 8009 O O . ASP E 1 159 ? 69.83109 52.22478 -1.29649 1.000 45.94548 159 ASP E O 1
ATOM 8011 N N . ASP E 1 160 ? 68.54289 52.55443 0.51564 1.000 57.53615 160 ASP E N 1
ATOM 8012 C CA . ASP E 1 160 ? 69.14750 51.45887 1.24838 1.000 50.33789 160 ASP E CA 1
ATOM 8013 C C . ASP E 1 160 ? 68.06727 50.73077 2.03922 1.000 65.83443 160 ASP E C 1
ATOM 8014 O O . ASP E 1 160 ? 67.24846 51.38374 2.71295 1.000 34.71846 160 ASP E O 1
ATOM 8016 N N . PRO E 1 161 ? 68.01869 49.40259 1.96575 1.000 33.94730 161 PRO E N 1
ATOM 8017 C CA . PRO E 1 161 ? 67.16834 48.65103 2.89094 1.000 31.39016 161 PRO E CA 1
ATOM 8018 C C . PRO E 1 161 ? 67.55561 48.94893 4.33064 1.000 22.77983 161 PRO E C 1
ATOM 8019 O O . PRO E 1 161 ? 68.72217 49.19631 4.64219 1.000 35.40636 161 PRO E O 1
ATOM 8023 N N . VAL E 1 162 ? 66.55092 48.94860 5.20990 1.000 27.98047 162 VAL E N 1
ATOM 8024 C CA . VAL E 1 162 ? 66.81098 49.11099 6.63443 1.000 30.36263 162 VAL E CA 1
ATOM 8025 C C . VAL E 1 162 ? 67.82578 48.06544 7.08066 1.000 33.22324 162 VAL E C 1
ATOM 8026 O O . VAL E 1 162 ? 67.79551 46.91247 6.63664 1.000 49.79081 162 VAL E O 1
ATOM 8030 N N . ARG E 1 163 ? 68.74611 48.47477 7.94996 1.000 52.14135 163 ARG E N 1
ATOM 8031 C CA . ARG E 1 163 ? 69.87532 47.64084 8.33012 1.000 28.91326 163 ARG E CA 1
ATOM 8032 C C . ARG E 1 163 ? 69.90469 47.45346 9.83848 1.000 46.79493 163 ARG E C 1
ATOM 8033 O O . ARG E 1 163 ? 69.64159 48.39225 10.59554 1.000 34.85451 163 ARG E O 1
ATOM 8041 N N . LEU E 1 164 ? 70.21534 46.22841 10.26696 1.000 48.49821 164 LEU E N 1
ATOM 8042 C CA . LEU E 1 164 ? 70.41769 45.93433 11.67459 1.000 33.80483 164 LEU E CA 1
ATOM 8043 C C . LEU E 1 164 ? 71.75767 46.49946 12.14379 1.000 32.87517 164 LEU E C 1
ATOM 8044 O O . LEU E 1 164 ? 72.70345 46.60728 11.35803 1.000 45.69310 164 LEU E O 1
ATOM 8049 N N . PRO E 1 165 ? 71.86125 46.87796 13.41328 1.000 55.49089 165 PRO E N 1
ATOM 8050 C CA . PRO E 1 165 ? 73.15365 47.29622 13.95546 1.000 72.26159 165 PRO E CA 1
ATOM 8051 C C . PRO E 1 165 ? 73.98029 46.09664 14.39103 1.000 34.10920 165 PRO E C 1
ATOM 8052 O O . PRO E 1 165 ? 73.46916 45.00180 14.63378 1.000 154.80056 165 PRO E O 1
ATOM 8056 N N . ASP E 1 166 ? 75.28713 46.32022 14.47343 1.000 66.45994 166 ASP E N 1
ATOM 8057 C CA . ASP E 1 166 ? 76.21538 45.29778 14.93046 1.000 113.40602 166 ASP E CA 1
ATOM 8058 C C . ASP E 1 166 ? 77.09519 45.87391 16.02522 1.000 52.24540 166 ASP E C 1
ATOM 8059 O O . ASP E 1 166 ? 77.53888 47.02250 15.93023 1.000 87.32670 166 ASP E O 1
ATOM 8061 N N . VAL E 1 167 ? 77.32209 45.08421 17.06875 1.000 72.50177 167 VAL E N 1
ATOM 8062 C CA . VAL E 1 167 ? 78.38272 45.35410 18.03306 1.000 75.25902 167 VAL E CA 1
ATOM 8063 C C . VAL E 1 167 ? 79.52267 44.38609 17.73339 1.000 46.25962 167 VAL E C 1
ATOM 8064 O O . VAL E 1 167 ? 79.52831 43.25500 18.24414 1.000 65.73765 167 VAL E O 1
ATOM 8066 N N . PRO E 1 168 ? 80.49491 44.77887 16.89848 1.000 108.18715 168 PRO E N 1
ATOM 8067 C CA . PRO E 1 168 ? 81.57769 43.86315 16.52218 1.000 39.92313 168 PRO E CA 1
ATOM 8068 C C . PRO E 1 168 ? 82.47609 43.48936 17.69013 1.000 52.70140 168 PRO E C 1
ATOM 8069 O O . PRO E 1 168 ? 82.26458 43.92902 18.82806 1.000 62.00790 168 PRO E O 1
ATOM 8073 N N . PHE E 1 169 ? 83.47254 42.65270 17.41388 1.000 60.41821 169 PHE E N 1
ATOM 8074 C CA . PHE E 1 169 ? 84.46953 42.30506 18.41124 1.000 83.11942 169 PHE E CA 1
ATOM 8075 C C . PHE E 1 169 ? 85.50713 43.41446 18.52907 1.000 59.89091 169 PHE E C 1
ATOM 8076 O O . PHE E 1 169 ? 85.73529 44.18491 17.59174 1.000 54.91898 169 PHE E O 1
ATOM 8084 N N . THR E 1 170 ? 86.14095 43.48575 19.69581 1.000 81.99706 170 THR E N 1
ATOM 8085 C CA . THR E 1 170 ? 87.14959 44.49594 19.98113 1.000 66.47339 170 THR E CA 1
ATOM 8086 C C . THR E 1 170 ? 88.46505 43.83145 20.36241 1.000 57.55621 170 THR E C 1
ATOM 8087 O O . THR E 1 170 ? 88.47547 42.78872 21.02110 1.000 93.40378 170 THR E O 1
ATOM 8091 N N . ARG E 1 171 ? 89.55253 44.38088 19.80242 1.000 106.14236 171 ARG E N 1
ATOM 8092 C CA . ARG E 1 171 ? 90.93485 43.98995 20.06649 1.000 73.10984 171 ARG E CA 1
ATOM 8093 C C . ARG E 1 171 ? 91.51298 44.81614 21.20658 1.000 67.13648 171 ARG E C 1
ATOM 8094 O O . ARG E 1 171 ? 91.05424 44.73027 22.34287 1.000 99.20342 171 ARG E O 1
ATOM 8096 N N . LEU E 1 176 ? 91.50769 40.14459 22.51103 1.000 65.92902 176 LEU E N 1
ATOM 8097 C CA . LEU E 1 176 ? 90.26723 40.28261 21.75899 1.000 47.12671 176 LEU E CA 1
ATOM 8098 C C . LEU E 1 176 ? 89.04794 40.07479 22.65350 1.000 67.51414 176 LEU E C 1
ATOM 8099 O O . LEU E 1 176 ? 89.06135 39.23295 23.55158 1.000 76.56898 176 LEU E O 1
ATOM 8104 N N . VAL E 1 177 ? 87.99489 40.84699 22.39563 1.000 46.46209 177 VAL E N 1
ATOM 8105 C CA . VAL E 1 177 ? 86.71462 40.71042 23.08073 1.000 102.65173 177 VAL E CA 1
ATOM 8106 C C . VAL E 1 177 ? 85.61979 40.58528 22.02625 1.000 79.82202 177 VAL E C 1
ATOM 8107 O O . VAL E 1 177 ? 85.50756 41.44461 21.14609 1.000 68.38292 177 VAL E O 1
ATOM 8109 N N . GLY E 1 178 ? 84.81583 39.51812 22.12086 1.000 50.76487 178 GLY E N 1
ATOM 8110 C CA . GLY E 1 178 ? 83.74639 39.20651 21.17704 1.000 45.67328 178 GLY E CA 1
ATOM 8111 C C . GLY E 1 178 ? 82.44606 38.80496 21.86131 1.000 33.80841 178 GLY E C 1
ATOM 8112 O O . GLY E 1 178 ? 82.12774 39.37953 22.90241 1.000 86.18732 178 GLY E O 1
ATOM 8113 N N . ARG E 1 179 ? 81.67481 37.85591 21.31130 1.000 51.91078 179 ARG E N 1
ATOM 8114 C CA . ARG E 1 179 ? 80.42862 37.40379 21.94535 1.000 62.38530 179 ARG E CA 1
ATOM 8115 C C . ARG E 1 179 ? 80.00261 36.05469 21.37066 1.000 46.01028 179 ARG E C 1
ATOM 8116 O O . ARG E 1 179 ? 80.37075 35.72371 20.24062 1.000 50.40927 179 ARG E O 1
ATOM 8118 N N . VAL E 1 180 ? 79.21196 35.27965 22.13094 1.000 42.48407 180 VAL E N 1
ATOM 8119 C CA . VAL E 1 180 ? 78.64380 34.09184 21.50091 1.000 54.16127 180 VAL E CA 1
ATOM 8120 C C . VAL E 1 180 ? 77.51710 34.55464 20.58300 1.000 64.87381 180 VAL E C 1
ATOM 8121 O O . VAL E 1 180 ? 76.48346 35.04018 21.04933 1.000 65.94515 180 VAL E O 1
ATOM 8123 N N . ALA E 1 181 ? 77.72207 34.42545 19.27314 1.000 58.10603 181 ALA E N 1
ATOM 8124 C CA . ALA E 1 181 ? 76.71790 34.88258 18.31952 1.000 40.38686 181 ALA E CA 1
ATOM 8125 C C . ALA E 1 181 ? 75.56369 33.89223 18.22344 1.000 46.65433 181 ALA E C 1
ATOM 8126 O O . ALA E 1 181 ? 74.39737 34.25469 18.41600 1.000 66.85745 181 ALA E O 1
ATOM 8128 N N . ARG E 1 182 ? 75.87237 32.63188 17.92509 1.000 76.38221 182 ARG E N 1
ATOM 8129 C CA . ARG E 1 182 ? 74.86687 31.59165 17.77421 1.000 48.69911 182 ARG E CA 1
ATOM 8130 C C . ARG E 1 182 ? 75.36558 30.32820 18.45678 1.000 61.01310 182 ARG E C 1
ATOM 8131 O O . ARG E 1 182 ? 76.56385 30.15650 18.69377 1.000 44.29350 182 ARG E O 1
ATOM 8139 N N . ILE E 1 183 ? 74.42538 29.44718 18.78095 1.000 43.91656 183 ILE E N 1
ATOM 8140 C CA . ILE E 1 183 ? 74.72399 28.12337 19.30869 1.000 80.26065 183 ILE E CA 1
ATOM 8141 C C . ILE E 1 183 ? 74.19522 27.09264 18.32295 1.000 58.54991 183 ILE E C 1
ATOM 8142 O O . ILE E 1 183 ? 73.07255 27.22175 17.82290 1.000 81.14037 183 ILE E O 1
ATOM 8144 N N . ASP E 1 184 ? 75.00797 26.08076 18.02986 1.000 55.61637 184 ASP E N 1
ATOM 8145 C CA . ASP E 1 184 ? 74.56649 24.97566 17.18138 1.000 65.25958 184 ASP E CA 1
ATOM 8146 C C . ASP E 1 184 ? 73.58742 24.13219 17.98622 1.000 82.59196 184 ASP E C 1
ATOM 8147 O O . ASP E 1 184 ? 73.98601 23.34100 18.84320 1.000 55.18563 184 ASP E O 1
ATOM 8152 N N . ARG E 1 185 ? 72.29107 24.30686 17.71836 1.000 46.32682 185 ARG E N 1
ATOM 8153 C CA . ARG E 1 185 ? 71.26921 23.70290 18.56572 1.000 69.97583 185 ARG E CA 1
ATOM 8154 C C . ARG E 1 185 ? 71.13409 22.20120 18.34933 1.000 46.37307 185 ARG E C 1
ATOM 8155 O O . ARG E 1 185 ? 70.52259 21.52399 19.18215 1.000 73.56626 185 ARG E O 1
ATOM 8157 N N . ALA E 1 186 ? 71.67108 21.66661 17.25155 1.000 46.62606 186 ALA E N 1
ATOM 8158 C CA . ALA E 1 186 ? 71.69514 20.21922 17.07610 1.000 52.41757 186 ALA E CA 1
ATOM 8159 C C . ALA E 1 186 ? 72.78504 19.56306 17.91145 1.000 47.43715 186 ALA E C 1
ATOM 8160 O O . ALA E 1 186 ? 72.63329 18.40893 18.32797 1.000 53.93986 186 ALA E O 1
ATOM 8162 N N . PHE E 1 187 ? 73.87372 20.28624 18.17846 1.000 49.66688 187 PHE E N 1
ATOM 8163 C CA . PHE E 1 187 ? 75.09087 19.70317 18.72113 1.000 54.02856 187 PHE E CA 1
ATOM 8164 C C . PHE E 1 187 ? 75.60055 20.36826 19.99059 1.000 39.49417 187 PHE E C 1
ATOM 8165 O O . PHE E 1 187 ? 76.37188 19.73886 20.72264 1.000 50.84362 187 PHE E O 1
ATOM 8173 N N . GLY E 1 188 ? 75.20171 21.60365 20.27536 1.000 42.37739 188 GLY E N 1
ATOM 8174 C CA . GLY E 1 188 ? 75.71441 22.31390 21.42651 1.000 32.76384 188 GLY E CA 1
ATOM 8175 C C . GLY E 1 188 ? 76.99831 23.07423 21.19156 1.000 74.90888 188 GLY E C 1
ATOM 8176 O O . GLY E 1 188 ? 77.61360 23.52994 22.16275 1.000 40.23401 188 GLY E O 1
ATOM 8177 N N . ASN E 1 189 ? 77.42663 23.21889 19.94103 1.000 29.92276 189 ASN E N 1
ATOM 8178 C CA . ASN E 1 189 ? 78.63087 23.97014 19.62706 1.000 63.26460 189 ASN E CA 1
ATOM 8179 C C . ASN E 1 189 ? 78.37927 25.46489 19.78364 1.000 61.25540 189 ASN E C 1
ATOM 8180 O O . ASN E 1 189 ? 77.27028 25.95794 19.56014 1.000 53.20920 189 ASN E O 1
ATOM 8185 N N . VAL E 1 190 ? 79.42738 26.18709 20.16721 1.000 53.54824 190 VAL E N 1
ATOM 8186 C CA . VAL E 1 190 ? 79.33752 27.60424 20.50094 1.000 43.48351 190 VAL E CA 1
ATOM 8187 C C . VAL E 1 190 ? 80.10750 28.39669 19.45325 1.000 54.98640 190 VAL E C 1
ATOM 8188 O O . VAL E 1 190 ? 81.29154 28.13471 19.21454 1.000 63.79289 190 VAL E O 1
ATOM 8192 N N . TRP E 1 191 ? 79.43790 29.36659 18.83518 1.000 38.20611 191 TRP E N 1
ATOM 8193 C CA . TRP E 1 191 ? 80.02557 30.23267 17.82162 1.000 56.04082 191 TRP E CA 1
ATOM 8194 C C . TRP E 1 191 ? 80.18634 31.64310 18.37078 1.000 96.68792 191 TRP E C 1
ATOM 8195 O O . TRP E 1 191 ? 79.31868 32.13676 19.09659 1.000 58.24425 191 TRP E O 1
ATOM 8206 N N . THR E 1 192 ? 81.29031 32.29139 18.01394 1.000 47.07611 192 THR E N 1
ATOM 8207 C CA . THR E 1 192 ? 81.54976 33.67341 18.38871 1.000 48.46204 192 THR E CA 1
ATOM 8208 C C . THR E 1 192 ? 81.56163 34.56008 17.14871 1.000 58.69062 192 THR E C 1
ATOM 8209 O O . THR E 1 192 ? 81.52777 34.08407 16.01072 1.000 41.87715 192 THR E O 1
ATOM 8213 N N . ASN E 1 193 ? 81.59822 35.87050 17.38254 1.000 40.88453 193 ASN E N 1
ATOM 8214 C CA . ASN E 1 193 ? 81.75059 36.83791 16.30431 1.000 66.75993 193 ASN E CA 1
ATOM 8215 C C . ASN E 1 193 ? 83.20914 37.16680 16.01354 1.000 71.84545 193 ASN E C 1
ATOM 8216 O O . ASN E 1 193 ? 83.48059 37.96829 15.11352 1.000 45.53164 193 ASN E O 1
ATOM 8221 N N . ILE E 1 194 ? 84.14770 36.57660 16.74785 1.000 51.11934 194 ILE E N 1
ATOM 8222 C CA . ILE E 1 194 ? 85.56857 36.82604 16.52165 1.000 51.33608 194 ILE E CA 1
ATOM 8223 C C . ILE E 1 194 ? 86.03109 36.00125 15.32816 1.000 45.87559 194 ILE E C 1
ATOM 8224 O O . ILE E 1 194 ? 85.97878 34.76334 15.37352 1.000 60.99296 194 ILE E O 1
ATOM 8226 N N . PRO E 1 195 ? 86.48193 36.63155 14.24672 1.000 61.89209 195 PRO E N 1
ATOM 8227 C CA . PRO E 1 195 ? 87.07429 35.86170 13.14843 1.000 55.77026 195 PRO E CA 1
ATOM 8228 C C . PRO E 1 195 ? 88.36515 35.19787 13.60212 1.000 71.23364 195 PRO E C 1
ATOM 8229 O O . PRO E 1 195 ? 89.14662 35.77353 14.36247 1.000 44.99592 195 PRO E O 1
ATOM 8233 N N . SER E 1 196 ? 88.58168 33.96887 13.12815 1.000 70.94030 196 SER E N 1
ATOM 8234 C CA . SER E 1 196 ? 89.77075 33.22446 13.53076 1.000 64.67821 196 SER E CA 1
ATOM 8235 C C . SER E 1 196 ? 91.03978 33.90902 13.04112 1.000 54.71158 196 SER E C 1
ATOM 8236 O O . SER E 1 196 ? 92.07478 33.87279 13.71731 1.000 51.38087 196 SER E O 1
ATOM 8239 N N . ALA E 1 197 ? 90.97839 34.54108 11.86639 1.000 42.61891 197 ALA E N 1
ATOM 8240 C CA . ALA E 1 197 ? 92.12005 35.27516 11.33420 1.000 60.80170 197 ALA E CA 1
ATOM 8241 C C . ALA E 1 197 ? 92.57487 36.40280 12.25096 1.000 80.96919 197 ALA E C 1
ATOM 8242 O O . ALA E 1 197 ? 93.66878 36.94040 12.04641 1.000 87.58671 197 ALA E O 1
ATOM 8244 N N . ALA E 1 198 ? 91.77152 36.77692 13.24580 1.000 69.14179 198 ALA E N 1
ATOM 8245 C CA . ALA E 1 198 ? 92.20347 37.74676 14.24198 1.000 96.45876 198 ALA E CA 1
ATOM 8246 C C . ALA E 1 198 ? 93.15240 37.12355 15.25273 1.000 79.09473 198 ALA E C 1
ATOM 8247 O O . ALA E 1 198 ? 93.43584 37.73014 16.28877 1.000 78.61380 198 ALA E O 1
ATOM 8249 N N . LEU E 1 199 ? 94.01895 36.30717 14.64997 1.000 78.21734 199 LEU E N 1
ATOM 8250 C CA . LEU E 1 199 ? 95.10896 35.60939 15.30201 1.000 56.62173 199 LEU E CA 1
ATOM 8251 C C . LEU E 1 199 ? 96.31489 35.38301 14.36917 1.000 61.90217 199 LEU E C 1
ATOM 8252 O O . LEU E 1 199 ? 96.35765 34.42315 13.58540 1.000 76.52344 199 LEU E O 1
ATOM 8254 N N . VAL E 1 209 ? 99.45819 24.44578 19.22408 1.000 62.65421 209 VAL E N 1
ATOM 8255 C CA . VAL E 1 209 ? 98.74348 25.71308 19.30992 1.000 65.29766 209 VAL E CA 1
ATOM 8256 C C . VAL E 1 209 ? 97.53416 25.57480 20.22851 1.000 41.95144 209 VAL E C 1
ATOM 8257 O O . VAL E 1 209 ? 96.80430 24.58424 20.16474 1.000 74.22546 209 VAL E O 1
ATOM 8259 N N . THR E 1 210 ? 97.33539 26.57024 21.09164 1.000 72.12075 210 THR E N 1
ATOM 8260 C CA . THR E 1 210 ? 96.25157 26.55831 22.06566 1.000 59.59247 210 THR E CA 1
ATOM 8261 C C . THR E 1 210 ? 95.76692 27.98020 22.30861 1.000 48.13093 210 THR E C 1
ATOM 8262 O O . THR E 1 210 ? 96.45882 28.95770 22.00795 1.000 60.56025 210 THR E O 1
ATOM 8266 N N . LEU E 1 211 ? 94.56148 28.07756 22.86759 1.000 66.07702 211 LEU E N 1
ATOM 8267 C CA . LEU E 1 211 ? 93.88983 29.34473 23.11840 1.000 46.30519 211 LEU E CA 1
ATOM 8268 C C . LEU E 1 211 ? 93.59427 29.48626 24.60390 1.000 76.54547 211 LEU E C 1
ATOM 8269 O O . LEU E 1 211 ? 93.05419 28.56573 25.22415 1.000 60.30399 211 LEU E O 1
ATOM 8271 N N . ASP E 1 212 ? 93.94611 30.63443 25.16962 1.000 60.49802 212 ASP E N 1
ATOM 8272 C CA . ASP E 1 212 ? 93.49891 31.00800 26.50393 1.000 105.27493 212 ASP E CA 1
ATOM 8273 C C . ASP E 1 212 ? 92.23761 31.84875 26.34627 1.000 75.99189 212 ASP E C 1
ATOM 8274 O O . ASP E 1 212 ? 92.28963 32.94086 25.77226 1.000 67.79385 212 ASP E O 1
ATOM 8276 N N . ALA E 1 213 ? 91.10327 31.33927 26.82599 1.000 43.80732 213 ALA E N 1
ATOM 8277 C CA . ALA E 1 213 ? 89.83969 31.99361 26.51686 1.000 56.19997 213 ALA E CA 1
ATOM 8278 C C . ALA E 1 213 ? 88.84450 31.82274 27.65455 1.000 46.59848 213 ALA E C 1
ATOM 8279 O O . ALA E 1 213 ? 88.89197 30.84650 28.40807 1.000 72.56670 213 ALA E O 1
ATOM 8281 N N . THR E 1 214 ? 87.93418 32.78894 27.75372 1.000 83.73309 214 THR E N 1
ATOM 8282 C CA . THR E 1 214 ? 86.84380 32.78880 28.72017 1.000 84.15231 214 THR E CA 1
ATOM 8283 C C . THR E 1 214 ? 85.52666 32.63987 27.96827 1.000 61.38624 214 THR E C 1
ATOM 8284 O O . THR E 1 214 ? 85.22368 33.44226 27.07719 1.000 63.93469 214 THR E O 1
ATOM 8288 N N . VAL E 1 215 ? 84.75595 31.61366 28.32228 1.000 55.91677 215 VAL E N 1
ATOM 8289 C CA . VAL E 1 215 ? 83.47245 31.34701 27.68098 1.000 74.60621 215 VAL E CA 1
ATOM 8290 C C . VAL E 1 215 ? 82.47580 30.81912 28.70883 1.000 58.92993 215 VAL E C 1
ATOM 8291 O O . VAL E 1 215 ? 82.07436 31.53313 29.62762 1.000 94.35176 215 VAL E O 1
ATOM 8293 N N . ALA E 1 220 ? 90.47579 29.40299 30.20337 1.000 102.11895 220 ALA E N 1
ATOM 8294 C CA . ALA E 1 220 ? 90.74427 27.97909 30.17641 1.000 73.86113 220 ALA E CA 1
ATOM 8295 C C . ALA E 1 220 ? 91.45379 27.65858 28.91390 1.000 76.19452 220 ALA E C 1
ATOM 8296 O O . ALA E 1 220 ? 91.24292 28.26169 27.85227 1.000 99.12270 220 ALA E O 1
ATOM 8298 N N . ARG E 1 221 ? 92.23611 26.62185 28.97988 1.000 97.74473 221 ARG E N 1
ATOM 8299 C CA . ARG E 1 221 ? 93.02806 26.35084 27.79059 1.000 83.10084 221 ARG E CA 1
ATOM 8300 C C . ARG E 1 221 ? 92.25029 25.45383 26.83398 1.000 54.21156 221 ARG E C 1
ATOM 8301 O O . ARG E 1 221 ? 91.78424 24.37503 27.21249 1.000 74.14201 221 ARG E O 1
ATOM 8303 N N . TRP E 1 222 ? 92.11369 25.90910 25.59240 1.000 51.80005 222 TRP E N 1
ATOM 8304 C CA . TRP E 1 222 ? 91.37342 25.20591 24.55528 1.000 59.36144 222 TRP E CA 1
ATOM 8305 C C . TRP E 1 222 ? 92.33385 24.79369 23.45036 1.000 60.50950 222 TRP E C 1
ATOM 8306 O O . TRP E 1 222 ? 92.95694 25.66871 22.82386 1.000 67.46656 222 TRP E O 1
ATOM 8317 N N . PRO E 1 223 ? 92.50830 23.50153 23.18556 1.000 37.08513 223 PRO E N 1
ATOM 8318 C CA . PRO E 1 223 ? 93.33165 23.09542 22.03866 1.000 39.00021 223 PRO E CA 1
ATOM 8319 C C . PRO E 1 223 ? 92.72076 23.59943 20.73932 1.000 45.06351 223 PRO E C 1
ATOM 8320 O O . PRO E 1 223 ? 91.51734 23.46492 20.50523 1.000 53.34176 223 PRO E O 1
ATOM 8324 N N . TRP E 1 224 ? 93.56037 24.18348 19.89021 1.000 31.63555 224 TRP E N 1
ATOM 8325 C CA . TRP E 1 224 ? 93.11871 24.67319 18.59177 1.000 49.29573 224 TRP E CA 1
ATOM 8326 C C . TRP E 1 224 ? 93.18751 23.52364 17.59519 1.000 50.27126 224 TRP E C 1
ATOM 8327 O O . TRP E 1 224 ? 94.25914 22.94768 17.37858 1.000 73.99422 224 TRP E O 1
ATOM 8338 N N . CYS E 1 225 ? 92.05085 23.19355 16.98845 1.000 50.26062 225 CYS E N 1
ATOM 8339 C CA . CYS E 1 225 ? 91.91594 21.95626 16.23722 1.000 51.21328 225 CYS E CA 1
ATOM 8340 C C . CYS E 1 225 ? 91.38594 22.21264 14.83479 1.000 32.54721 225 CYS E C 1
ATOM 8341 O O . CYS E 1 225 ? 90.67050 23.18607 14.58505 1.000 73.49259 225 CYS E O 1
ATOM 8344 N N . THR E 1 226 ? 91.76020 21.31696 13.91840 1.000 65.22889 226 THR E N 1
ATOM 8345 C CA . THR E 1 226 ? 91.14628 21.29193 12.59506 1.000 48.64919 226 THR E CA 1
ATOM 8346 C C . THR E 1 226 ? 89.68322 20.86804 12.67284 1.000 74.97628 226 THR E C 1
ATOM 8347 O O . THR E 1 226 ? 88.82336 21.45901 12.00928 1.000 37.53018 226 THR E O 1
ATOM 8351 N N . THR E 1 227 ? 89.37783 19.85663 13.48121 1.000 46.70752 227 THR E N 1
ATOM 8352 C CA . THR E 1 227 ? 88.03057 19.30379 13.53353 1.000 35.93148 227 THR E CA 1
ATOM 8353 C C . THR E 1 227 ? 87.81399 18.66026 14.89838 1.000 89.81744 227 THR E C 1
ATOM 8354 O O . THR E 1 227 ? 88.72500 18.59013 15.72846 1.000 40.80614 227 THR E O 1
ATOM 8358 N N . PHE E 1 228 ? 86.58798 18.16932 15.10896 1.000 31.97719 228 PHE E N 1
ATOM 8359 C CA . PHE E 1 228 ? 86.15599 17.73481 16.43553 1.000 56.59579 228 PHE E CA 1
ATOM 8360 C C . PHE E 1 228 ? 86.96529 16.54361 16.93975 1.000 70.53097 228 PHE E C 1
ATOM 8361 O O . PHE E 1 228 ? 87.28419 16.46240 18.13225 1.000 33.12612 228 PHE E O 1
ATOM 8369 N N . SER E 1 229 ? 87.30393 15.60908 16.05326 1.000 34.27885 229 SER E N 1
ATOM 8370 C CA . SER E 1 229 ? 87.86708 14.32671 16.46161 1.000 76.16861 229 SER E CA 1
ATOM 8371 C C . SER E 1 229 ? 89.37069 14.36624 16.72293 1.000 51.42703 229 SER E C 1
ATOM 8372 O O . SER E 1 229 ? 89.98247 13.29809 16.81993 1.000 43.43851 229 SER E O 1
ATOM 8375 N N . GLN E 1 230 ? 89.98508 15.54108 16.83991 1.000 45.72872 230 GLN E N 1
ATOM 8376 C CA . GLN E 1 230 ? 91.38687 15.61900 17.22884 1.000 35.41236 230 GLN E CA 1
ATOM 8377 C C . GLN E 1 230 ? 91.56514 15.71641 18.73453 1.000 75.16648 230 GLN E C 1
ATOM 8378 O O . GLN E 1 230 ? 92.68619 15.93891 19.20338 1.000 44.11364 230 GLN E O 1
ATOM 8384 N N . VAL E 1 231 ? 90.48491 15.57487 19.49556 1.000 47.67087 231 VAL E N 1
ATOM 8385 C CA . VAL E 1 231 ? 90.52842 15.60493 20.94869 1.000 32.64162 231 VAL E CA 1
ATOM 8386 C C . VAL E 1 231 ? 89.68910 14.43194 21.43761 1.000 57.42862 231 VAL E C 1
ATOM 8387 O O . VAL E 1 231 ? 88.77945 13.97027 20.74178 1.000 43.20454 231 VAL E O 1
ATOM 8391 N N . ALA E 1 232 ? 90.02182 13.92455 22.62431 1.000 46.70301 232 ALA E N 1
ATOM 8392 C CA . ALA E 1 232 ? 89.30586 12.79184 23.19430 1.000 48.95992 232 ALA E CA 1
ATOM 8393 C C . ALA E 1 232 ? 87.80706 13.07453 23.27164 1.000 63.28044 232 ALA E C 1
ATOM 8394 O O . ALA E 1 232 ? 87.36007 14.22477 23.26307 1.000 47.82801 232 ALA E O 1
ATOM 8396 N N . THR E 1 233 ? 87.02525 11.99833 23.33491 1.000 57.94241 233 THR E N 1
ATOM 8397 C CA . THR E 1 233 ? 85.57883 12.13559 23.43974 1.000 48.94038 233 THR E CA 1
ATOM 8398 C C . THR E 1 233 ? 85.22783 12.86625 24.73113 1.000 60.10707 233 THR E C 1
ATOM 8399 O O . THR E 1 233 ? 85.76369 12.54973 25.79744 1.000 73.39846 233 THR E O 1
ATOM 8403 N N . THR E 1 234 ? 84.34021 13.85856 24.61960 1.000 74.74942 234 THR E N 1
ATOM 8404 C CA . THR E 1 234 ? 83.91395 14.82651 25.64038 1.000 61.46400 234 THR E CA 1
ATOM 8405 C C . THR E 1 234 ? 84.94974 15.92691 25.84992 1.000 75.70682 234 THR E C 1
ATOM 8406 O O . THR E 1 234 ? 84.74138 16.79062 26.70977 1.000 66.44857 234 THR E O 1
ATOM 8408 N N . GLY E 1 235 ? 86.05279 15.93180 25.10804 1.000 55.34292 235 GLY E N 1
ATOM 8409 C CA . GLY E 1 235 ? 87.07784 16.93310 25.32467 1.000 46.64556 235 GLY E CA 1
ATOM 8410 C C . GLY E 1 235 ? 86.75057 18.26499 24.67232 1.000 38.36055 235 GLY E C 1
ATOM 8411 O O . GLY E 1 235 ? 86.07744 18.34061 23.64538 1.000 65.01311 235 GLY E O 1
ATOM 8412 N N . ARG E 1 236 ? 87.25083 19.33235 25.28917 1.000 51.68327 236 ARG E N 1
ATOM 8413 C CA . ARG E 1 236 ? 87.04459 20.68266 24.78714 1.000 40.70241 236 ARG E CA 1
ATOM 8414 C C . ARG E 1 236 ? 87.98437 20.97951 23.62384 1.000 43.88826 236 ARG E C 1
ATOM 8415 O O . ARG E 1 236 ? 89.08255 20.42340 23.52484 1.000 65.23087 236 ARG E O 1
ATOM 8417 N N . LEU E 1 237 ? 87.54288 21.87175 22.73920 1.000 73.87900 237 LEU E N 1
ATOM 8418 C CA . LEU E 1 237 ? 88.33236 22.19088 21.55868 1.000 34.17636 237 LEU E CA 1
ATOM 8419 C C . LEU E 1 237 ? 87.90199 23.54034 20.99941 1.000 61.74023 237 LEU E C 1
ATOM 8420 O O . LEU E 1 237 ? 86.73764 23.93530 21.11479 1.000 47.54386 237 LEU E O 1
ATOM 8422 N N . ALA E 1 238 ? 88.86300 24.24013 20.39694 1.000 31.71813 238 ALA E N 1
ATOM 8423 C CA . ALA E 1 238 ? 88.63541 25.50514 19.71473 1.000 37.96783 238 ALA E CA 1
ATOM 8424 C C . ALA E 1 238 ? 88.97871 25.34497 18.24045 1.000 34.98399 238 ALA E C 1
ATOM 8425 O O . ALA E 1 238 ? 89.89868 24.60448 17.88085 1.000 41.07906 238 ALA E O 1
ATOM 8427 N N . TYR E 1 239 ? 88.23442 26.03957 17.38433 1.000 35.00388 239 TYR E N 1
ATOM 8428 C CA . TYR E 1 239 ? 88.39399 25.84451 15.94805 1.000 33.85696 239 TYR E CA 1
ATOM 8429 C C . TYR E 1 239 ? 87.76964 27.01790 15.20944 1.000 36.48508 239 TYR E C 1
ATOM 8430 O O . TYR E 1 239 ? 87.17715 27.91237 15.81158 1.000 43.88408 239 TYR E O 1
ATOM 8439 N N . ALA E 1 240 ? 87.94624 27.02222 13.89266 1.000 36.51227 240 ALA E N 1
ATOM 8440 C CA . ALA E 1 240 ? 87.26460 27.96289 13.01433 1.000 31.71958 240 ALA E CA 1
ATOM 8441 C C . ALA E 1 240 ? 86.11937 27.22933 12.32887 1.000 72.86604 240 ALA E C 1
ATOM 8442 O O . ALA E 1 240 ? 86.34697 26.23544 11.63041 1.000 44.51420 240 ALA E O 1
ATOM 8444 N N . ASN E 1 241 ? 84.89520 27.71479 12.52388 1.000 52.60530 241 ASN E N 1
ATOM 8445 C CA . ASN E 1 241 ? 83.73924 27.01885 11.97963 1.000 47.48223 241 ASN E CA 1
ATOM 8446 C C . ASN E 1 241 ? 83.67963 27.20142 10.46285 1.000 27.60531 241 ASN E C 1
ATOM 8447 O O . ASN E 1 241 ? 84.57297 27.78161 9.83770 1.000 46.18405 241 ASN E O 1
ATOM 8452 N N . SER E 1 242 ? 82.60080 26.68473 9.86794 1.000 39.15961 242 SER E N 1
ATOM 8453 C CA . SER E 1 242 ? 82.44795 26.71672 8.41682 1.000 50.00127 242 SER E CA 1
ATOM 8454 C C . SER E 1 242 ? 82.53507 28.13232 7.86297 1.000 90.30369 242 SER E C 1
ATOM 8455 O O . SER E 1 242 ? 83.00896 28.33390 6.73874 1.000 46.71283 242 SER E O 1
ATOM 8458 N N . ARG E 1 243 ? 82.09304 29.12133 8.63480 1.000 30.09899 243 ARG E N 1
ATOM 8459 C CA . ARG E 1 243 ? 82.07991 30.50731 8.19373 1.000 59.42240 243 ARG E CA 1
ATOM 8460 C C . ARG E 1 243 ? 83.37881 31.24479 8.49547 1.000 97.47484 243 ARG E C 1
ATOM 8461 O O . ARG E 1 243 ? 83.55902 32.36972 8.01693 1.000 63.69520 243 ARG E O 1
ATOM 8469 N N . GLY E 1 244 ? 84.28468 30.64637 9.26225 1.000 72.49538 244 GLY E N 1
ATOM 8470 C CA . GLY E 1 244 ? 85.55483 31.26798 9.56643 1.000 42.10142 244 GLY E CA 1
ATOM 8471 C C . GLY E 1 244 ? 85.65038 31.94895 10.91260 1.000 65.66077 244 GLY E C 1
ATOM 8472 O O . GLY E 1 244 ? 86.64698 32.63502 11.16631 1.000 70.87948 244 GLY E O 1
ATOM 8473 N N . ARG E 1 245 ? 84.65826 31.78216 11.78140 1.000 45.01754 245 ARG E N 1
ATOM 8474 C CA . ARG E 1 245 ? 84.61404 32.45704 13.06998 1.000 60.86326 245 ARG E CA 1
ATOM 8475 C C . ARG E 1 245 ? 85.00799 31.49584 14.18297 1.000 67.05971 245 ARG E C 1
ATOM 8476 O O . ARG E 1 245 ? 84.67439 30.30668 14.13638 1.000 39.10189 245 ARG E O 1
ATOM 8478 N N . LEU E 1 246 ? 85.71813 32.02173 15.18146 1.000 51.17984 246 LEU E N 1
ATOM 8479 C CA . LEU E 1 246 ? 86.17572 31.20483 16.29897 1.000 48.71912 246 LEU E CA 1
ATOM 8480 C C . LEU E 1 246 ? 84.99702 30.53861 16.99768 1.000 34.98648 246 LEU E C 1
ATOM 8481 O O . LEU E 1 246 ? 83.98309 31.18056 17.28455 1.000 49.07566 246 LEU E O 1
ATOM 8486 N N . SER E 1 247 ? 85.13840 29.24407 17.27137 1.000 51.10080 247 SER E N 1
ATOM 8487 C CA . SER E 1 247 ? 84.08471 28.44841 17.87302 1.000 53.84283 247 SER E CA 1
ATOM 8488 C C . SER E 1 247 ? 84.69157 27.48474 18.88098 1.000 53.74499 247 SER E C 1
ATOM 8489 O O . SER E 1 247 ? 85.85166 27.07418 18.76793 1.000 50.08732 247 SER E O 1
ATOM 8492 N N . PHE E 1 248 ? 83.87287 27.11296 19.86052 1.000 53.64144 248 PHE E N 1
ATOM 8493 C CA . PHE E 1 248 ? 84.26202 26.20621 20.92641 1.000 46.59638 248 PHE E CA 1
ATOM 8494 C C . PHE E 1 248 ? 83.30399 25.02489 20.93777 1.000 72.64942 248 PHE E C 1
ATOM 8495 O O . PHE E 1 248 ? 82.11784 25.16834 20.62775 1.000 49.15576 248 PHE E O 1
ATOM 8497 N N . ALA E 1 249 ? 83.82253 23.85176 21.29215 1.000 59.64099 249 ALA E N 1
ATOM 8498 C CA . ALA E 1 249 ? 82.99891 22.65398 21.21290 1.000 48.71175 249 ALA E CA 1
ATOM 8499 C C . ALA E 1 249 ? 83.52921 21.58430 22.15420 1.000 41.02835 249 ALA E C 1
ATOM 8500 O O . ALA E 1 249 ? 84.64896 21.67150 22.66542 1.000 86.61768 249 ALA E O 1
ATOM 8502 N N . LEU E 1 250 ? 82.68626 20.58214 22.38813 1.000 44.51395 250 LEU E N 1
ATOM 8503 C CA . LEU E 1 250 ? 83.07866 19.32706 23.01233 1.000 49.04030 250 LEU E CA 1
ATOM 8504 C C . LEU E 1 250 ? 82.95143 18.21722 21.97976 1.000 30.01659 250 LEU E C 1
ATOM 8505 O O . LEU E 1 250 ? 81.93087 18.12328 21.29010 1.000 46.96788 250 LEU E O 1
ATOM 8507 N N . ASN E 1 251 ? 83.98467 17.38896 21.86564 1.000 62.61697 251 ASN E N 1
ATOM 8508 C CA . ASN E 1 251 ? 83.94532 16.28420 20.91684 1.000 32.70045 251 ASN E CA 1
ATOM 8509 C C . ASN E 1 251 ? 82.87380 15.27820 21.32810 1.000 33.24797 251 ASN E C 1
ATOM 8510 O O . ASN E 1 251 ? 82.95217 14.68184 22.40723 1.000 62.84290 251 ASN E O 1
ATOM 8515 N N . ARG E 1 252 ? 81.87827 15.09197 20.45848 1.000 50.12829 252 ARG E N 1
ATOM 8516 C CA . ARG E 1 252 ? 80.71745 14.24222 20.73243 1.000 33.62157 252 ARG E CA 1
ATOM 8517 C C . ARG E 1 252 ? 80.03949 14.64567 22.04285 1.000 32.19085 252 ARG E C 1
ATOM 8518 O O . ARG E 1 252 ? 79.73843 13.81530 22.90342 1.000 56.20857 252 ARG E O 1
ATOM 8526 N N . GLY E 1 253 ? 79.80527 15.94585 22.18991 1.000 46.00266 253 GLY E N 1
ATOM 8527 C CA . GLY E 1 253 ? 79.11664 16.46390 23.35928 1.000 39.84818 253 GLY E CA 1
ATOM 8528 C C . GLY E 1 253 ? 78.61517 17.86564 23.09700 1.000 46.08076 253 GLY E C 1
ATOM 8529 O O . GLY E 1 253 ? 78.96545 18.49981 22.09764 1.000 48.22431 253 GLY E O 1
ATOM 8530 N N . SER E 1 254 ? 77.78420 18.34508 24.02158 1.000 48.75350 254 SER E N 1
ATOM 8531 C CA . SER E 1 254 ? 77.16781 19.66463 23.92401 1.000 72.59607 254 SER E CA 1
ATOM 8532 C C . SER E 1 254 ? 77.89059 20.61728 24.86938 1.000 52.54138 254 SER E C 1
ATOM 8533 O O . SER E 1 254 ? 77.75839 20.50780 26.09310 1.000 62.84938 254 SER E O 1
ATOM 8536 N N . LEU E 1 255 ? 78.65651 21.55102 24.29932 1.000 63.58987 255 LEU E N 1
ATOM 8537 C CA . LEU E 1 255 ? 79.33029 22.55003 25.12197 1.000 49.28045 255 LEU E CA 1
ATOM 8538 C C . LEU E 1 255 ? 78.32769 23.49156 25.77648 1.000 95.67929 255 LEU E C 1
ATOM 8539 O O . LEU E 1 255 ? 78.53363 23.93270 26.91346 1.000 83.09386 255 LEU E O 1
ATOM 8544 N N . VAL E 1 256 ? 77.24642 23.82563 25.06765 1.000 57.26960 256 VAL E N 1
ATOM 8545 C CA . VAL E 1 256 ? 76.18634 24.62970 25.66922 1.000 62.69014 256 VAL E CA 1
ATOM 8546 C C . VAL E 1 256 ? 75.62282 23.92934 26.89844 1.000 67.12060 256 VAL E C 1
ATOM 8547 O O . VAL E 1 256 ? 75.43290 24.54971 27.95089 1.000 55.09088 256 VAL E O 1
ATOM 8551 N N . ALA E 1 257 ? 75.36934 22.62245 26.79445 1.000 47.68902 257 ALA E N 1
ATOM 8552 C CA . ALA E 1 257 ? 74.82279 21.88457 27.92914 1.000 60.22210 257 ALA E CA 1
ATOM 8553 C C . ALA E 1 257 ? 75.78726 21.88198 29.10828 1.000 64.46228 257 ALA E C 1
ATOM 8554 O O . ALA E 1 257 ? 75.36706 22.03998 30.26049 1.000 75.21330 257 ALA E O 1
ATOM 8556 N N . GLU E 1 258 ? 77.08191 21.69942 28.84225 1.000 63.76622 258 GLU E N 1
ATOM 8557 C CA . GLU E 1 258 ? 78.06254 21.67252 29.92265 1.000 96.69971 258 GLU E CA 1
ATOM 8558 C C . GLU E 1 258 ? 78.18282 23.03539 30.59480 1.000 61.74601 258 GLU E C 1
ATOM 8559 O O . GLU E 1 258 ? 78.12230 23.14170 31.82526 1.000 88.09291 258 GLU E O 1
ATOM 8561 N N . LEU E 1 259 ? 78.34785 24.09195 29.80106 1.000 71.40934 259 LEU E N 1
ATOM 8562 C CA . LEU E 1 259 ? 78.63632 25.42245 30.31866 1.000 71.43322 259 LEU E CA 1
ATOM 8563 C C . LEU E 1 259 ? 77.39739 26.29143 30.49921 1.000 79.29575 259 LEU E C 1
ATOM 8564 O O . LEU E 1 259 ? 77.51460 27.40212 31.02618 1.000 91.82550 259 LEU E O 1
ATOM 8566 N N . GLY E 1 260 ? 76.22301 25.82423 30.08025 1.000 114.99224 260 GLY E N 1
ATOM 8567 C CA . GLY E 1 260 ? 75.01000 26.61349 30.23428 1.000 55.87152 260 GLY E CA 1
ATOM 8568 C C . GLY E 1 260 ? 75.04551 27.94729 29.52353 1.000 50.43755 260 GLY E C 1
ATOM 8569 O O . GLY E 1 260 ? 74.37052 28.89046 29.95047 1.000 109.36457 260 GLY E O 1
ATOM 8570 N N . VAL E 1 261 ? 75.81730 28.05297 28.44752 1.000 72.34405 261 VAL E N 1
ATOM 8571 C CA . VAL E 1 261 ? 75.99055 29.31880 27.74606 1.000 104.49050 261 VAL E CA 1
ATOM 8572 C C . VAL E 1 261 ? 74.82366 29.54263 26.79505 1.000 39.19385 261 VAL E C 1
ATOM 8573 O O . VAL E 1 261 ? 74.32315 28.60532 26.16247 1.000 103.42323 261 VAL E O 1
ATOM 8575 N N . ALA E 1 262 ? 74.45713 30.81352 26.64292 1.000 69.08784 262 ALA E N 1
ATOM 8576 C CA . ALA E 1 262 ? 73.35404 31.25966 25.81446 1.000 72.96881 262 ALA E CA 1
ATOM 8577 C C . ALA E 1 262 ? 73.83627 32.36493 24.89390 1.000 57.88763 262 ALA E C 1
ATOM 8578 O O . ALA E 1 262 ? 74.72434 33.14316 25.26363 1.000 62.29519 262 ALA E O 1
ATOM 8580 N N . PRO E 1 263 ? 73.25125 32.46768 23.68819 1.000 63.80593 263 PRO E N 1
ATOM 8581 C CA . PRO E 1 263 ? 73.76475 33.45075 22.72779 1.000 87.65215 263 PRO E CA 1
ATOM 8582 C C . PRO E 1 263 ? 73.79310 34.85462 23.31804 1.000 66.24554 263 PRO E C 1
ATOM 8583 O O . PRO E 1 263 ? 73.02920 35.18088 24.22918 1.000 68.74782 263 PRO E O 1
ATOM 8585 N N . ALA E 1 265 ? 76.34811 35.95606 24.99930 1.000 91.14880 265 ALA E N 1
ATOM 8586 C CA . ALA E 1 265 ? 77.19585 35.93502 26.18775 1.000 87.54769 265 ALA E CA 1
ATOM 8587 C C . ALA E 1 265 ? 78.64330 36.30510 25.84524 1.000 76.12527 265 ALA E C 1
ATOM 8588 O O . ALA E 1 265 ? 79.11585 36.03037 24.74063 1.000 68.10685 265 ALA E O 1
ATOM 8590 N N . PRO E 1 266 ? 79.35191 36.92832 26.89374 1.000 95.48410 266 PRO E N 1
ATOM 8591 C CA . PRO E 1 266 ? 80.82131 37.16224 26.96840 1.000 69.02095 266 PRO E CA 1
ATOM 8592 C C . PRO E 1 266 ? 81.84999 36.96570 25.84802 1.000 114.74694 266 PRO E C 1
ATOM 8593 O O . PRO E 1 266 ? 82.00462 37.85396 25.00672 1.000 83.29243 266 PRO E O 1
ATOM 8597 N N . VAL E 1 267 ? 82.69115 35.92479 25.96012 1.000 43.22599 267 VAL E N 1
ATOM 8598 C CA . VAL E 1 267 ? 83.75366 35.58103 25.00278 1.000 101.17172 267 VAL E CA 1
ATOM 8599 C C . VAL E 1 267 ? 84.91684 36.57868 24.97073 1.000 80.45843 267 VAL E C 1
ATOM 8600 O O . VAL E 1 267 ? 84.73785 37.75285 24.62794 1.000 73.74512 267 VAL E O 1
ATOM 8602 N N . GLU E 1 268 ? 86.12699 36.10637 25.29073 1.000 68.05555 268 GLU E N 1
ATOM 8603 C CA . GLU E 1 268 ? 87.33286 36.92905 25.21963 1.000 45.26587 268 GLU E CA 1
ATOM 8604 C C . GLU E 1 268 ? 88.55332 36.03874 25.01941 1.000 88.50611 268 GLU E C 1
ATOM 8605 O O . GLU E 1 268 ? 88.75769 35.08779 25.77939 1.000 62.57949 268 GLU E O 1
ATOM 8607 N N . VAL E 1 269 ? 89.36219 36.35601 24.00973 1.000 42.60429 269 VAL E N 1
ATOM 8608 C CA . VAL E 1 269 ? 90.53808 35.56948 23.64815 1.000 44.67328 269 VAL E CA 1
ATOM 8609 C C . VAL E 1 269 ? 91.76522 36.27268 24.21302 1.000 109.99101 269 VAL E C 1
ATOM 8610 O O . VAL E 1 269 ? 92.16945 37.33148 23.72010 1.000 48.09602 269 VAL E O 1
ATOM 8612 N N . HIS E 1 270 ? 92.37312 35.67387 25.23101 1.000 88.49431 270 HIS E N 1
ATOM 8613 C CA . HIS E 1 270 ? 93.48483 36.29662 25.94195 1.000 77.93724 270 HIS E CA 1
ATOM 8614 C C . HIS E 1 270 ? 94.78449 36.23460 25.14713 1.000 49.00849 270 HIS E C 1
ATOM 8615 O O . HIS E 1 270 ? 95.46865 35.21223 25.13200 1.000 82.59606 270 HIS E O 1
ATOM 8622 N N . ALA F 1 5 ? 52.67380 18.60335 -16.30161 1.000 33.65245 5 ALA F N 1
ATOM 8623 C CA . ALA F 1 5 ? 51.47668 17.77457 -16.43095 1.000 47.89856 5 ALA F CA 1
ATOM 8624 C C . ALA F 1 5 ? 51.01205 17.09704 -15.13063 1.000 52.69113 5 ALA F C 1
ATOM 8625 O O . ALA F 1 5 ? 49.82505 17.18327 -14.81133 1.000 37.12341 5 ALA F O 1
ATOM 8627 N N . PRO F 1 6 ? 51.89276 16.41924 -14.37545 1.000 44.28120 6 PRO F N 1
ATOM 8628 C CA . PRO F 1 6 ? 51.39250 15.80689 -13.14004 1.000 39.76130 6 PRO F CA 1
ATOM 8629 C C . PRO F 1 6 ? 50.91196 16.85614 -12.15092 1.000 27.77444 6 PRO F C 1
ATOM 8630 O O . PRO F 1 6 ? 51.42469 17.97630 -12.09860 1.000 61.95514 6 PRO F O 1
ATOM 8634 N N . ARG F 1 7 ? 49.90142 16.48117 -11.37289 1.000 55.36469 7 ARG F N 1
ATOM 8635 C CA . ARG F 1 7 ? 49.37821 17.36657 -10.34711 1.000 56.01515 7 ARG F CA 1
ATOM 8636 C C . ARG F 1 7 ? 50.41161 17.58241 -9.24748 1.000 47.83833 7 ARG F C 1
ATOM 8637 O O . ARG F 1 7 ? 51.30373 16.76078 -9.02185 1.000 67.08979 7 ARG F O 1
ATOM 8645 N N . VAL F 1 8 ? 50.29202 18.71699 -8.56892 1.000 38.80620 8 VAL F N 1
ATOM 8646 C CA . VAL F 1 8 ? 51.05146 18.94609 -7.34692 1.000 47.45179 8 VAL F CA 1
ATOM 8647 C C . VAL F 1 8 ? 50.37008 18.19554 -6.21230 1.000 42.78961 8 VAL F C 1
ATOM 8648 O O . VAL F 1 8 ? 49.14400 18.25369 -6.06222 1.000 26.61839 8 VAL F O 1
ATOM 8650 N N . VAL F 1 9 ? 51.15747 17.47843 -5.41848 1.000 27.74491 9 VAL F N 1
ATOM 8651 C CA . VAL F 1 9 ? 50.64504 16.72802 -4.27953 1.000 32.50737 9 VAL F CA 1
ATOM 8652 C C . VAL F 1 9 ? 50.91223 17.53356 -3.01599 1.000 36.29114 9 VAL F C 1
ATOM 8653 O O . VAL F 1 9 ? 52.06948 17.81906 -2.68748 1.000 42.56201 9 VAL F O 1
ATOM 8657 N N . ALA F 1 10 ? 49.84627 17.89008 -2.30339 1.000 35.74790 10 ALA F N 1
ATOM 8658 C CA . ALA F 1 10 ? 49.94598 18.53864 -1.00208 1.000 34.84910 10 ALA F CA 1
ATOM 8659 C C . ALA F 1 10 ? 49.72320 17.49018 0.07960 1.000 22.91473 10 ALA F C 1
ATOM 8660 O O . ALA F 1 10 ? 48.74933 16.73241 0.02342 1.000 47.67342 10 ALA F O 1
ATOM 8662 N N . PHE F 1 11 ? 50.61701 17.45682 1.06607 1.000 27.91928 11 PHE F N 1
ATOM 8663 C CA . PHE F 1 11 ? 50.80700 16.27407 1.89869 1.000 18.83470 11 PHE F CA 1
ATOM 8664 C C . PHE F 1 11 ? 50.65030 16.61519 3.37365 1.000 32.60377 11 PHE F C 1
ATOM 8665 O O . PHE F 1 11 ? 51.41727 17.42200 3.90485 1.000 36.59330 11 PHE F O 1
ATOM 8673 N N . LEU F 1 12 ? 49.69031 15.97028 4.04241 1.000 25.59581 12 LEU F N 1
ATOM 8674 C CA . LEU F 1 12 ? 49.46587 16.17267 5.46917 1.000 25.85542 12 LEU F CA 1
ATOM 8675 C C . LEU F 1 12 ? 49.29078 14.82675 6.15936 1.000 39.77563 12 LEU F C 1
ATOM 8676 O O . LEU F 1 12 ? 48.68232 13.91148 5.59974 1.000 23.92585 12 LEU F O 1
ATOM 8681 N N . SER F 1 13 ? 49.81983 14.71161 7.37656 1.000 19.45213 13 SER F N 1
ATOM 8682 C CA . SER F 1 13 ? 49.68106 13.48907 8.16120 1.000 14.35349 13 SER F CA 1
ATOM 8683 C C . SER F 1 13 ? 50.01759 13.79226 9.61760 1.000 33.28956 13 SER F C 1
ATOM 8684 O O . SER F 1 13 ? 50.41559 14.90577 9.96699 1.000 23.53457 13 SER F O 1
ATOM 8687 N N . ASP F 1 14 ? 49.83456 12.78555 10.47419 1.000 28.65729 14 ASP F N 1
ATOM 8688 C CA . ASP F 1 14 ? 50.23759 12.85191 11.87391 1.000 27.20648 14 ASP F CA 1
ATOM 8689 C C . ASP F 1 14 ? 51.44113 11.95973 12.15626 1.000 31.51632 14 ASP F C 1
ATOM 8690 O O . ASP F 1 14 ? 51.71427 11.63614 13.31610 1.000 23.88944 14 ASP F O 1
ATOM 8695 N N . VAL F 1 15 ? 52.16326 11.55651 11.10963 1.000 37.72994 15 VAL F N 1
ATOM 8696 C CA . VAL F 1 15 ? 53.25138 10.59521 11.25681 1.000 47.48862 15 VAL F CA 1
ATOM 8697 C C . VAL F 1 15 ? 54.55053 11.26849 11.69175 1.000 46.29766 15 VAL F C 1
ATOM 8698 O O . VAL F 1 15 ? 55.32780 10.68195 12.45422 1.000 46.27065 15 VAL F O 1
ATOM 8702 N N . GLY F 1 16 ? 54.80965 12.48708 11.24117 1.000 64.79155 16 GLY F N 1
ATOM 8703 C CA . GLY F 1 16 ? 55.91414 13.27175 11.75561 1.000 30.46514 16 GLY F CA 1
ATOM 8704 C C . GLY F 1 16 ? 57.04823 13.42560 10.75732 1.000 64.13936 16 GLY F C 1
ATOM 8705 O O . GLY F 1 16 ? 56.96170 13.03331 9.59013 1.000 35.03923 16 GLY F O 1
ATOM 8706 N N . THR F 1 17 ? 58.13230 14.03427 11.24782 1.000 17.66254 17 THR F N 1
ATOM 8707 C CA . THR F 1 17 ? 59.34009 14.26527 10.46509 1.000 48.46117 17 THR F CA 1
ATOM 8708 C C . THR F 1 17 ? 60.58553 13.73012 11.16327 1.000 20.66771 17 THR F C 1
ATOM 8709 O O . THR F 1 17 ? 61.70157 13.96396 10.68448 1.000 45.23888 17 THR F O 1
ATOM 8713 N N . HIS F 1 18 ? 60.42178 13.01241 12.26973 1.000 25.45923 18 HIS F N 1
ATOM 8714 C CA . HIS F 1 18 ? 61.52129 12.58165 13.12059 1.000 41.40812 18 HIS F CA 1
ATOM 8715 C C . HIS F 1 18 ? 62.19737 11.30839 12.62996 1.000 43.40691 18 HIS F C 1
ATOM 8716 O O . HIS F 1 18 ? 63.18193 10.87540 13.23923 1.000 39.76852 18 HIS F O 1
ATOM 8723 N N . ASP F 1 19 ? 61.69577 10.69713 11.56139 1.000 32.01964 19 ASP F N 1
ATOM 8724 C CA . ASP F 1 19 ? 62.29905 9.48576 11.01435 1.000 55.27928 19 ASP F CA 1
ATOM 8725 C C . ASP F 1 19 ? 61.91876 9.38524 9.53536 1.000 23.94268 19 ASP F C 1
ATOM 8726 O O . ASP F 1 19 ? 61.49682 10.36790 8.92609 1.000 37.47386 19 ASP F O 1
ATOM 8731 N N . GLU F 1 20 ? 62.08241 8.19018 8.96873 1.000 33.81152 20 GLU F N 1
ATOM 8732 C CA . GLU F 1 20 ? 62.03700 7.97983 7.52744 1.000 31.04482 20 GLU F CA 1
ATOM 8733 C C . GLU F 1 20 ? 60.62912 7.86959 6.94862 1.000 24.04411 20 GLU F C 1
ATOM 8734 O O . GLU F 1 20 ? 60.49046 7.91093 5.72106 1.000 34.25067 20 GLU F O 1
ATOM 8740 N N . ALA F 1 21 ? 59.59290 7.73647 7.78241 1.000 24.57207 21 ALA F N 1
ATOM 8741 C CA . ALA F 1 21 ? 58.29015 7.27885 7.29512 1.000 30.54950 21 ALA F CA 1
ATOM 8742 C C . ALA F 1 21 ? 57.71547 8.20298 6.22116 1.000 31.32568 21 ALA F C 1
ATOM 8743 O O . ALA F 1 21 ? 57.34398 7.74929 5.12678 1.000 36.55385 21 ALA F O 1
ATOM 8745 N N . THR F 1 22 ? 57.63276 9.50474 6.51495 1.000 22.73684 22 THR F N 1
ATOM 8746 C CA . THR F 1 22 ? 57.12613 10.45281 5.52534 1.000 29.60813 22 THR F CA 1
ATOM 8747 C C . THR F 1 22 ? 57.99451 10.44782 4.27346 1.000 25.99808 22 THR F C 1
ATOM 8748 O O . THR F 1 22 ? 57.48463 10.53498 3.14716 1.000 28.97156 22 THR F O 1
ATOM 8752 N N . GLY F 1 23 ? 59.31193 10.34268 4.45449 1.000 29.30946 23 GLY F N 1
ATOM 8753 C CA . GLY F 1 23 ? 60.20498 10.25305 3.31142 1.000 16.75967 23 GLY F CA 1
ATOM 8754 C C . GLY F 1 23 ? 59.93584 9.03116 2.45513 1.000 31.95853 23 GLY F C 1
ATOM 8755 O O . GLY F 1 23 ? 60.02438 9.08837 1.22623 1.000 32.06573 23 GLY F O 1
ATOM 8756 N N . LEU F 1 24 ? 59.63215 7.89747 3.09573 1.000 42.20043 24 LEU F N 1
ATOM 8757 C CA . LEU F 1 24 ? 59.29240 6.69673 2.33606 1.000 47.10152 24 LEU F CA 1
ATOM 8758 C C . LEU F 1 24 ? 57.99411 6.87835 1.56124 1.000 35.87121 24 LEU F C 1
ATOM 8759 O O . LEU F 1 24 ? 57.87435 6.41372 0.41850 1.000 25.89563 24 LEU F O 1
ATOM 8764 N N . CYS F 1 25 ? 57.00666 7.54746 2.16619 1.000 25.55150 25 CYS F N 1
ATOM 8765 C CA . CYS F 1 25 ? 55.78846 7.85967 1.42197 1.000 46.32325 25 CYS F CA 1
ATOM 8766 C C . CYS F 1 25 ? 56.09616 8.71152 0.19539 1.000 27.88801 25 CYS F C 1
ATOM 8767 O O . CYS F 1 25 ? 55.58704 8.44549 -0.90190 1.000 22.34800 25 CYS F O 1
ATOM 8770 N N . LYS F 1 26 ? 56.93326 9.73829 0.36338 1.000 28.85000 26 LYS F N 1
ATOM 8771 C CA . LYS F 1 26 ? 57.28334 10.60044 -0.76400 1.000 28.50757 26 LYS F CA 1
ATOM 8772 C C . LYS F 1 26 ? 58.02934 9.82825 -1.84616 1.000 36.10690 26 LYS F C 1
ATOM 8773 O O . LYS F 1 26 ? 57.80127 10.04120 -3.04403 1.000 26.35202 26 LYS F O 1
ATOM 8779 N N . GLY F 1 27 ? 58.94632 8.94818 -1.44336 1.000 35.88414 27 GLY F N 1
ATOM 8780 C CA . GLY F 1 27 ? 59.63276 8.11288 -2.41493 1.000 11.09550 27 GLY F CA 1
ATOM 8781 C C . GLY F 1 27 ? 58.67927 7.21822 -3.18374 1.000 38.24283 27 GLY F C 1
ATOM 8782 O O . GLY F 1 27 ? 58.83763 7.01150 -4.38830 1.000 26.44302 27 GLY F O 1
ATOM 8783 N N . LEU F 1 28 ? 57.70109 6.63579 -2.48365 1.000 18.14804 28 LEU F N 1
ATOM 8784 C CA . LEU F 1 28 ? 56.67982 5.83220 -3.15240 1.000 34.06849 28 LEU F CA 1
ATOM 8785 C C . LEU F 1 28 ? 55.90498 6.66402 -4.16537 1.000 38.50607 28 LEU F C 1
ATOM 8786 O O . LEU F 1 28 ? 55.62373 6.21010 -5.28357 1.000 40.85690 28 LEU F O 1
ATOM 8791 N N . MET F 1 29 ? 55.53409 7.88640 -3.77459 1.000 33.30505 29 MET F N 1
ATOM 8792 C CA . MET F 1 29 ? 54.81555 8.76686 -4.69017 1.000 36.56654 29 MET F CA 1
ATOM 8793 C C . MET F 1 29 ? 55.64640 9.06904 -5.92888 1.000 45.76258 29 MET F C 1
ATOM 8794 O O . MET F 1 29 ? 55.13251 9.03883 -7.05381 1.000 25.58549 29 MET F O 1
ATOM 8799 N N . SER F 1 30 ? 56.93496 9.36424 -5.74022 1.000 35.51903 30 SER F N 1
ATOM 8800 C CA . SER F 1 30 ? 57.80426 9.64501 -6.87825 1.000 29.46436 30 SER F CA 1
ATOM 8801 C C . SER F 1 30 ? 58.03113 8.40218 -7.73086 1.000 26.63423 30 SER F C 1
ATOM 8802 O O . SER F 1 30 ? 58.26045 8.51588 -8.94051 1.000 37.43233 30 SER F O 1
ATOM 8805 N N . ARG F 1 31 ? 57.98975 7.21586 -7.11983 1.000 27.20701 31 ARG F N 1
ATOM 8806 C CA . ARG F 1 31 ? 58.02361 5.97713 -7.89086 1.000 47.36265 31 ARG F CA 1
ATOM 8807 C C . ARG F 1 31 ? 56.79512 5.85924 -8.78311 1.000 40.45679 31 ARG F C 1
ATOM 8808 O O . ARG F 1 31 ? 56.90222 5.53222 -9.97170 1.000 29.93886 31 ARG F O 1
ATOM 8816 N N . ILE F 1 32 ? 55.61291 6.11462 -8.21786 1.000 44.88619 32 ILE F N 1
ATOM 8817 C CA . ILE F 1 32 ? 54.37833 6.00292 -8.98998 1.000 22.22604 32 ILE F CA 1
ATOM 8818 C C . ILE F 1 32 ? 54.28899 7.12327 -10.02005 1.000 41.21863 32 ILE F C 1
ATOM 8819 O O . ILE F 1 32 ? 53.95693 6.89101 -11.18905 1.000 35.53740 32 ILE F O 1
ATOM 8824 N N . CYS F 1 33 ? 54.59950 8.35337 -9.60684 1.000 33.19034 33 CYS F N 1
ATOM 8825 C CA . CYS F 1 33 ? 54.48418 9.53580 -10.45948 1.000 45.47315 33 CYS F CA 1
ATOM 8826 C C . CYS F 1 33 ? 55.84281 10.21734 -10.55374 1.000 45.69917 33 CYS F C 1
ATOM 8827 O O . CYS F 1 33 ? 56.16149 11.10485 -9.74631 1.000 36.25426 33 CYS F O 1
ATOM 8830 N N . PRO F 1 34 ? 56.68027 9.82482 -11.51292 1.000 45.49612 34 PRO F N 1
ATOM 8831 C CA . PRO F 1 34 ? 57.97633 10.49402 -11.68170 1.000 30.45968 34 PRO F CA 1
ATOM 8832 C C . PRO F 1 34 ? 57.80208 11.97467 -11.98432 1.000 46.42678 34 PRO F C 1
ATOM 8833 O O . PRO F 1 34 ? 56.89979 12.37716 -12.72189 1.000 46.31827 34 PRO F O 1
ATOM 8837 N N . GLY F 1 35 ? 58.68710 12.78521 -11.40851 1.000 30.56930 35 GLY F N 1
ATOM 8838 C CA . GLY F 1 35 ? 58.63146 14.21803 -11.61395 1.000 32.83385 35 GLY F CA 1
ATOM 8839 C C . GLY F 1 35 ? 57.54955 14.93269 -10.83977 1.000 40.08429 35 GLY F C 1
ATOM 8840 O O . GLY F 1 35 ? 57.25279 16.09217 -11.13789 1.000 54.33591 35 GLY F O 1
ATOM 8841 N N . VAL F 1 36 ? 56.95286 14.27829 -9.84888 1.000 54.36760 36 VAL F N 1
ATOM 8842 C CA . VAL F 1 36 ? 55.87207 14.87819 -9.07594 1.000 62.81706 36 VAL F CA 1
ATOM 8843 C C . VAL F 1 36 ? 56.44724 15.86775 -8.07150 1.000 26.06208 36 VAL F C 1
ATOM 8844 O O . VAL F 1 36 ? 57.54326 15.67253 -7.53137 1.000 48.95629 36 VAL F O 1
ATOM 8848 N N . THR F 1 37 ? 55.71239 16.94992 -7.83458 1.000 60.31960 37 THR F N 1
ATOM 8849 C CA . THR F 1 37 ? 56.06340 17.93845 -6.82450 1.000 28.51331 37 THR F CA 1
ATOM 8850 C C . THR F 1 37 ? 55.23857 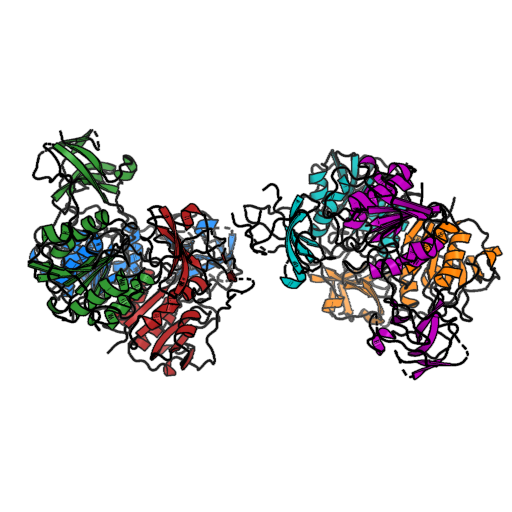17.67046 -5.57281 1.000 33.32641 37 THR F C 1
ATOM 8851 O O . THR F 1 37 ? 54.00485 17.63760 -5.63452 1.000 45.66152 37 THR F O 1
ATOM 8855 N N . ILE F 1 38 ? 55.91663 17.47539 -4.44587 1.000 31.68200 38 ILE F N 1
ATOM 8856 C CA . ILE F 1 38 ? 55.26594 17.21474 -3.16842 1.000 39.83881 38 ILE F CA 1
ATOM 8857 C C . ILE F 1 38 ? 55.56389 18.38117 -2.23794 1.000 20.17983 38 ILE F C 1
ATOM 8858 O O . ILE F 1 38 ? 56.72277 18.61862 -1.87352 1.000 41.29278 38 ILE F O 1
ATOM 8863 N N . ILE F 1 39 ? 54.51547 19.10363 -1.85558 1.000 38.87483 39 ILE F N 1
ATOM 8864 C CA . ILE F 1 39 ? 54.59565 20.19350 -0.89016 1.000 31.60640 39 ILE F CA 1
ATOM 8865 C C . ILE F 1 39 ? 53.99848 19.69888 0.42097 1.000 29.16027 39 ILE F C 1
ATOM 8866 O O . ILE F 1 39 ? 52.83025 19.28222 0.45944 1.000 35.29299 39 ILE F O 1
ATOM 8871 N N . ASP F 1 40 ? 54.79988 19.72778 1.49097 1.000 32.78267 40 ASP F N 1
ATOM 8872 C CA . ASP F 1 40 ? 54.27443 19.36674 2.79894 1.000 16.96488 40 ASP F CA 1
ATOM 8873 C C . ASP F 1 40 ? 53.42587 20.50237 3.33820 1.000 44.68342 40 ASP F C 1
ATOM 8874 O O . ASP F 1 40 ? 53.84336 21.66614 3.32972 1.000 34.01340 40 ASP F O 1
ATOM 8879 N N . ILE F 1 41 ? 52.21770 20.16487 3.77040 1.000 41.56907 41 ILE F N 1
ATOM 8880 C CA . ILE F 1 41 ? 51.36017 21.09438 4.47853 1.000 35.49930 41 ILE F CA 1
ATOM 8881 C C . ILE F 1 41 ? 51.79399 21.04114 5.94141 1.000 25.93582 41 ILE F C 1
ATOM 8882 O O . ILE F 1 41 ? 52.23895 22.04497 6.51477 1.000 38.50320 41 ILE F O 1
ATOM 8887 N N . THR F 1 42 ? 51.69594 19.85660 6.54173 1.000 33.35784 42 THR F N 1
ATOM 8888 C CA . THR F 1 42 ? 52.38691 19.56132 7.79171 1.000 19.64284 42 THR F CA 1
ATOM 8889 C C . THR F 1 42 ? 52.27222 18.07146 8.06570 1.000 73.92359 42 THR F C 1
ATOM 8890 O O . THR F 1 42 ? 51.35239 17.40133 7.59003 1.000 38.55045 42 THR F O 1
ATOM 8894 N N . HIS F 1 43 ? 53.22515 17.56258 8.84231 1.000 20.10945 43 HIS F N 1
ATOM 8895 C CA . HIS F 1 43 ? 53.15469 16.19797 9.34528 1.000 29.08873 43 HIS F CA 1
ATOM 8896 C C . HIS F 1 43 ? 53.21718 16.18483 10.86640 1.000 18.82997 43 HIS F C 1
ATOM 8897 O O . HIS F 1 43 ? 53.47625 15.13893 11.46950 1.000 25.13631 43 HIS F O 1
ATOM 8904 N N . GLN F 1 44 ? 52.96474 17.33491 11.49194 1.000 24.85404 44 GLN F N 1
ATOM 8905 C CA . GLN F 1 44 ? 52.98690 17.48795 12.93821 1.000 58.23923 44 GLN F CA 1
ATOM 8906 C C . GLN F 1 44 ? 51.58878 17.52617 13.54093 1.000 21.91288 44 GLN F C 1
ATOM 8907 O O . GLN F 1 44 ? 51.41858 18.02945 14.65688 1.000 37.79394 44 GLN F O 1
ATOM 8909 N N . VAL F 1 45 ? 50.58591 17.03173 12.82083 1.000 41.85628 45 VAL F N 1
ATOM 8910 C CA . VAL F 1 45 ? 49.26157 16.83931 13.40185 1.000 36.83760 45 VAL F CA 1
ATOM 8911 C C . VAL F 1 45 ? 49.45933 15.97149 14.63702 1.000 15.19541 45 VAL F C 1
ATOM 8912 O O . VAL F 1 45 ? 50.18632 14.96912 14.56918 1.000 62.82407 45 VAL F O 1
ATOM 8916 N N . PRO F 1 46 ? 48.88461 16.33005 15.78353 1.000 58.36386 46 PRO F N 1
ATOM 8917 C CA . PRO F 1 46 ? 48.95842 15.43460 16.94048 1.000 24.93286 46 PRO F CA 1
ATOM 8918 C C . PRO F 1 46 ? 48.42200 14.06313 16.56981 1.000 46.75964 46 PRO F C 1
ATOM 8919 O O . PRO F 1 46 ? 47.46178 13.93588 15.80700 1.000 42.34970 46 PRO F O 1
ATOM 8923 N N . ALA F 1 47 ? 49.08545 13.03133 17.08258 1.000 20.35657 47 ALA F N 1
ATOM 8924 C CA . ALA F 1 47 ? 48.65639 11.65794 16.84738 1.000 37.63727 47 ALA F CA 1
ATOM 8925 C C . ALA F 1 47 ? 47.16375 11.48041 17.15776 1.000 22.23486 47 ALA F C 1
ATOM 8926 O O . ALA F 1 47 ? 46.61960 12.11380 18.06954 1.000 61.83795 47 ALA F O 1
ATOM 8928 N N . PHE F 1 48 ? 46.49646 10.73100 16.26906 1.000 38.14278 48 PHE F N 1
ATOM 8929 C CA . PHE F 1 48 ? 45.11724 10.25853 16.16230 1.000 63.25198 48 PHE F CA 1
ATOM 8930 C C . PHE F 1 48 ? 44.13164 11.41831 16.00254 1.000 40.19610 48 PHE F C 1
ATOM 8931 O O . PHE F 1 48 ? 42.93247 11.18071 15.99822 1.000 55.87596 48 PHE F O 1
ATOM 8939 N N . ASP F 1 49 ? 44.59565 12.65789 15.83489 1.000 61.44131 49 ASP F N 1
ATOM 8940 C CA . ASP F 1 49 ? 43.74552 13.84735 15.96157 1.000 38.11273 49 ASP F CA 1
ATOM 8941 C C . ASP F 1 49 ? 43.15451 14.23847 14.60553 1.000 61.80304 49 ASP F C 1
ATOM 8942 O O . ASP F 1 49 ? 43.70161 15.07259 13.88274 1.000 47.51143 49 ASP F O 1
ATOM 8947 N N . VAL F 1 50 ? 41.99044 13.66149 14.28648 1.000 46.00774 50 VAL F N 1
ATOM 8948 C CA . VAL F 1 50 ? 41.33825 13.92316 13.00163 1.000 35.27711 50 VAL F CA 1
ATOM 8949 C C . VAL F 1 50 ? 40.78792 15.34812 12.93980 1.000 29.75148 50 VAL F C 1
ATOM 8950 O O . VAL F 1 50 ? 40.84046 15.99972 11.88861 1.000 44.66311 50 VAL F O 1
ATOM 8954 N N . VAL F 1 51 ? 40.22765 15.84356 14.04791 1.000 29.22198 51 VAL F N 1
ATOM 8955 C CA . VAL F 1 51 ? 39.63345 17.17973 14.06171 1.000 49.95506 51 VAL F CA 1
ATOM 8956 C C . VAL F 1 51 ? 40.69253 18.24181 13.79920 1.000 59.44587 51 VAL F C 1
ATOM 8957 O O . VAL F 1 51 ? 40.46419 19.19970 13.04507 1.000 59.65460 51 VAL F O 1
ATOM 8961 N N . GLU F 1 52 ? 41.85740 18.10193 14.43705 1.000 41.19689 52 GLU F N 1
ATOM 8962 C CA . GLU F 1 52 ? 42.94024 19.05492 14.22699 1.000 47.60981 52 GLU F CA 1
ATOM 8963 C C . GLU F 1 52 ? 43.35607 19.09169 12.76195 1.000 46.99308 52 GLU F C 1
ATOM 8964 O O . GLU F 1 52 ? 43.52172 20.17124 12.17777 1.000 37.23553 52 GLU F O 1
ATOM 8970 N N . GLY F 1 53 ? 43.50561 17.91809 12.14579 1.000 23.50689 53 GLY F N 1
ATOM 8971 C CA . GLY F 1 53 ? 43.87348 17.87288 10.74135 1.000 42.20917 53 GLY F CA 1
ATOM 8972 C C . GLY F 1 53 ? 42.81216 18.47346 9.84007 1.000 19.61384 53 GLY F C 1
ATOM 8973 O O . GLY F 1 53 ? 43.13128 19.16115 8.86452 1.000 40.42099 53 GLY F O 1
ATOM 8974 N N . ALA F 1 54 ? 41.53604 18.22213 10.15091 1.000 29.36578 54 ALA F N 1
ATOM 8975 C CA . ALA F 1 54 ? 40.45534 18.81588 9.37020 1.000 40.22660 54 ALA F CA 1
ATOM 8976 C C . ALA F 1 54 ? 40.49613 20.33489 9.44975 1.000 17.15701 54 ALA F C 1
ATOM 8977 O O . ALA F 1 54 ? 40.30069 21.02277 8.44117 1.000 50.57507 54 ALA F O 1
ATOM 8979 N N . LEU F 1 55 ? 40.76141 20.87680 10.64032 1.000 32.01738 55 LEU F N 1
ATOM 8980 C CA . LEU F 1 55 ? 40.94507 22.32090 10.76057 1.000 29.65208 55 LEU F CA 1
ATOM 8981 C C . LEU F 1 55 ? 42.13004 22.80159 9.93297 1.000 35.47532 55 LEU F C 1
ATOM 8982 O O . LEU F 1 55 ? 42.06686 23.86551 9.30719 1.000 57.23152 55 LEU F O 1
ATOM 8987 N N . MET F 1 56 ? 43.23117 22.04683 9.93927 1.000 31.06500 56 MET F N 1
ATOM 8988 C CA . MET F 1 56 ? 44.41305 22.47046 9.19096 1.000 26.19740 56 MET F CA 1
ATOM 8989 C C . MET F 1 56 ? 44.20114 22.40329 7.67764 1.000 33.23885 56 MET F C 1
ATOM 8990 O O . MET F 1 56 ? 44.88031 23.11887 6.93401 1.000 33.03295 56 MET F O 1
ATOM 8995 N N . LEU F 1 57 ? 43.27748 21.56712 7.20081 1.000 27.10245 57 LEU F N 1
ATOM 8996 C CA . LEU F 1 57 ? 43.07757 21.36943 5.76522 1.000 32.79265 57 LEU F CA 1
ATOM 8997 C C . LEU F 1 57 ? 42.04751 22.31109 5.14055 1.000 27.90448 57 LEU F C 1
ATOM 8998 O O . LEU F 1 57 ? 41.84461 22.25053 3.92198 1.000 29.78291 57 LEU F O 1
ATOM 9003 N N . GLU F 1 58 ? 41.40177 23.17548 5.92946 1.000 17.24110 58 GLU F N 1
ATOM 9004 C CA . GLU F 1 58 ? 40.28420 23.96944 5.41893 1.000 17.35377 58 GLU F CA 1
ATOM 9005 C C . GLU F 1 58 ? 40.70429 24.88686 4.27854 1.000 48.69326 58 GLU F C 1
ATOM 9006 O O . GLU F 1 58 ? 40.06494 24.90810 3.22313 1.000 32.13197 58 GLU F O 1
ATOM 9012 N N . ASP F 1 59 ? 41.77290 25.65584 4.47276 1.000 26.94661 59 ASP F N 1
ATOM 9013 C CA . ASP F 1 59 ? 42.22371 26.62386 3.47908 1.000 30.26624 59 ASP F CA 1
ATOM 9014 C C . ASP F 1 59 ? 43.06943 26.01667 2.37539 1.000 38.86690 59 ASP F C 1
ATOM 9015 O O . ASP F 1 59 ? 43.29681 26.68688 1.36469 1.000 33.64395 59 ASP F O 1
ATOM 9020 N N . VAL F 1 60 ? 43.50593 24.77211 2.52310 1.000 37.43438 60 VAL F N 1
ATOM 9021 C CA . VAL F 1 60 ? 44.39674 24.14165 1.55110 1.000 25.00379 60 VAL F CA 1
ATOM 9022 C C . VAL F 1 60 ? 43.80560 24.18740 0.14275 1.000 18.09912 60 VAL F C 1
ATOM 9023 O O . VAL F 1 60 ? 44.53460 24.52486 -0.80177 1.000 40.51045 60 VAL F O 1
ATOM 9027 N N . PRO F 1 61 ? 42.51722 23.87335 -0.06689 1.000 43.02057 61 PRO F N 1
ATOM 9028 C CA . PRO F 1 61 ? 41.97580 23.98008 -1.43533 1.000 36.64978 61 PRO F CA 1
ATOM 9029 C C . PRO F 1 61 ? 42.09064 25.36618 -2.05119 1.000 45.88700 61 PRO F C 1
ATOM 9030 O O . PRO F 1 61 ? 42.38345 25.47928 -3.24917 1.000 39.89281 61 PRO F O 1
ATOM 9034 N N . GLU F 1 62 ? 41.87176 26.42600 -1.26742 1.000 29.78088 62 GLU F N 1
ATOM 9035 C CA . GLU F 1 62 ? 41.91493 27.77766 -1.81905 1.000 32.80921 62 GLU F CA 1
ATOM 9036 C C . GLU F 1 62 ? 43.30890 28.12085 -2.31867 1.000 47.73323 62 GLU F C 1
ATOM 9037 O O . GLU F 1 62 ? 43.47763 28.66277 -3.41856 1.000 39.19334 62 GLU F O 1
ATOM 9043 N N . PHE F 1 63 ? 44.32328 27.80641 -1.52372 1.000 31.10748 63 PHE F N 1
ATOM 9044 C CA . PHE F 1 63 ? 45.65961 28.30187 -1.78882 1.000 38.76478 63 PHE F CA 1
ATOM 9045 C C . PHE F 1 63 ? 46.50704 27.31906 -2.57032 1.000 29.40325 63 PHE F C 1
ATOM 9046 O O . PHE F 1 63 ? 47.72491 27.48295 -2.62225 1.000 39.90202 63 PHE F O 1
ATOM 9054 N N . PHE F 1 64 ? 45.90129 26.30115 -3.16479 1.000 27.45322 64 PHE F N 1
ATOM 9055 C CA . PHE F 1 64 ? 46.66038 25.44786 -4.05273 1.000 37.17123 64 PHE F CA 1
ATOM 9056 C C . PHE F 1 64 ? 46.05034 25.48022 -5.44728 1.000 26.62050 64 PHE F C 1
ATOM 9057 O O . PHE F 1 64 ? 44.86589 25.79370 -5.60258 1.000 30.11153 64 PHE F O 1
ATOM 9065 N N . PRO F 1 65 ? 46.83735 25.19208 -6.48160 1.000 39.16017 65 PRO F N 1
ATOM 9066 C CA . PRO F 1 65 ? 46.29535 25.20724 -7.84495 1.000 19.83917 65 PRO F CA 1
ATOM 9067 C C . PRO F 1 65 ? 45.17532 24.19109 -8.00115 1.000 46.19098 65 PRO F C 1
ATOM 9068 O O . PRO F 1 65 ? 44.95166 23.32160 -7.15621 1.000 41.75138 65 PRO F O 1
ATOM 9072 N N . GLU F 1 66 ? 44.44228 24.32299 -9.10674 1.000 30.38093 66 GLU F N 1
ATOM 9073 C CA . GLU F 1 66 ? 43.41045 23.33810 -9.40246 1.000 43.32883 66 GLU F CA 1
ATOM 9074 C C . GLU F 1 66 ? 44.02168 21.99661 -9.78300 1.000 43.83139 66 GLU F C 1
ATOM 9075 O O . GLU F 1 66 ? 43.42379 20.94788 -9.52174 1.000 62.94897 66 GLU F O 1
ATOM 9077 N N . HIS F 1 67 ? 45.21132 22.00542 -10.38045 1.000 44.56461 67 HIS F N 1
ATOM 9078 C CA . HIS F 1 67 ? 45.89225 20.77138 -10.76972 1.000 31.67372 67 HIS F CA 1
ATOM 9079 C C . HIS F 1 67 ? 46.64462 20.19156 -9.56995 1.000 41.19017 67 HIS F C 1
ATOM 9080 O O . HIS F 1 67 ? 47.87213 20.11435 -9.53688 1.000 34.94106 67 HIS F O 1
ATOM 9087 N N . THR F 1 68 ? 45.87126 19.77907 -8.56754 1.000 37.09814 68 THR F N 1
ATOM 9088 C CA . THR F 1 68 ? 46.41194 19.38700 -7.27571 1.000 31.79299 68 THR F CA 1
ATOM 9089 C C . THR F 1 68 ? 45.75222 18.10293 -6.79080 1.000 34.16419 68 THR F C 1
ATOM 9090 O O . THR F 1 68 ? 44.58185 17.83908 -7.07976 1.000 58.26367 68 THR F O 1
ATOM 9094 N N . VAL F 1 69 ? 46.52946 17.29220 -6.07411 1.000 37.14809 69 VAL F N 1
ATOM 9095 C CA . VAL F 1 69 ? 46.00637 16.25397 -5.19444 1.000 18.56198 69 VAL F CA 1
ATOM 9096 C C . VAL F 1 69 ? 46.39057 16.62277 -3.76726 1.000 19.82662 69 VAL F C 1
ATOM 9097 O O . VAL F 1 69 ? 47.57225 16.83232 -3.46866 1.000 44.52588 69 VAL F O 1
ATOM 9101 N N . ILE F 1 70 ? 45.38920 16.72682 -2.89983 1.000 32.39832 70 ILE F N 1
ATOM 9102 C CA . ILE F 1 70 ? 45.58143 16.93158 -1.46992 1.000 50.06209 70 ILE F CA 1
ATOM 9103 C C . ILE F 1 70 ? 45.61916 15.55447 -0.82569 1.000 51.13383 70 ILE F C 1
ATOM 9104 O O . ILE F 1 70 ? 44.58315 14.89819 -0.69246 1.000 44.28241 70 ILE F O 1
ATOM 9109 N N . CYS F 1 71 ? 46.80262 15.12246 -0.41108 1.000 43.81981 71 CYS F N 1
ATOM 9110 C CA . CYS F 1 71 ? 46.98625 13.82222 0.21689 1.000 16.52238 71 CYS F CA 1
ATOM 9111 C C . CYS F 1 71 ? 47.07245 14.01864 1.72216 1.000 27.17703 71 CYS F C 1
ATOM 9112 O O . CYS F 1 71 ? 48.01469 14.64794 2.21380 1.000 48.03954 71 CYS F O 1
ATOM 9115 N N . ALA F 1 72 ? 46.09736 13.48640 2.45360 1.000 25.28318 72 ALA F N 1
ATOM 9116 C CA . ALA F 1 72 ? 46.07748 13.67880 3.89525 1.000 17.84283 72 ALA F CA 1
ATOM 9117 C C . ALA F 1 72 ? 45.71610 12.36613 4.56189 1.000 36.53021 72 ALA F C 1
ATOM 9118 O O . ALA F 1 72 ? 44.77131 11.69980 4.13347 1.000 33.35856 72 ALA F O 1
ATOM 9120 N N . TYR F 1 73 ? 46.45448 11.98924 5.60330 1.000 23.92484 73 TYR F N 1
ATOM 9121 C CA . TYR F 1 73 ? 46.06621 10.80094 6.35461 1.000 32.00653 73 TYR F CA 1
ATOM 9122 C C . TYR F 1 73 ? 46.34883 10.98768 7.83683 1.000 15.06626 73 TYR F C 1
ATOM 9123 O O . TYR F 1 73 ? 47.49113 11.21244 8.24436 1.000 42.88360 73 TYR F O 1
ATOM 9132 N N . VAL F 1 74 ? 45.27618 10.95356 8.62275 1.000 40.15961 74 VAL F N 1
ATOM 9133 C CA . VAL F 1 74 ? 45.31322 10.71274 10.05984 1.000 19.96265 74 VAL F CA 1
ATOM 9134 C C . VAL F 1 74 ? 44.40137 9.51335 10.26903 1.000 41.48978 74 VAL F C 1
ATOM 9135 O O . VAL F 1 74 ? 43.17940 9.62432 10.10999 1.000 41.04768 74 VAL F O 1
ATOM 9139 N N . TYR F 1 75 ? 44.98835 8.36577 10.60637 1.000 38.12775 75 TYR F N 1
ATOM 9140 C CA . TYR F 1 75 ? 44.37597 7.06535 10.32533 1.000 34.58838 75 TYR F CA 1
ATOM 9141 C C . TYR F 1 75 ? 44.55240 6.10135 11.49732 1.000 19.47876 75 TYR F C 1
ATOM 9142 O O . TYR F 1 75 ? 45.20929 5.06479 11.36886 1.000 50.29313 75 TYR F O 1
ATOM 9151 N N . PRO F 1 76 ? 43.94506 6.39073 12.65549 1.000 49.30920 76 PRO F N 1
ATOM 9152 C CA . PRO F 1 76 ? 43.90343 5.36864 13.71530 1.000 33.08838 76 PRO F CA 1
ATOM 9153 C C . PRO F 1 76 ? 43.03518 4.17551 13.35304 1.000 77.24738 76 PRO F C 1
ATOM 9154 O O . PRO F 1 76 ? 43.05531 3.17207 14.07880 1.000 39.86444 76 PRO F O 1
ATOM 9158 N N . GLU F 1 77 ? 42.27451 4.25998 12.26135 1.000 41.99806 77 GLU F N 1
ATOM 9159 C CA . GLU F 1 77 ? 41.45844 3.16427 11.75943 1.000 32.54426 77 GLU F CA 1
ATOM 9160 C C . GLU F 1 77 ? 42.14870 2.36941 10.65651 1.000 28.63034 77 GLU F C 1
ATOM 9161 O O . GLU F 1 77 ? 41.48239 1.59069 9.96715 1.000 37.16341 77 GLU F O 1
ATOM 9167 N N . THR F 1 78 ? 43.45338 2.55823 10.46296 1.000 44.66372 78 THR F N 1
ATOM 9168 C CA . THR F 1 78 ? 44.14897 1.91178 9.35654 1.000 30.10352 78 THR F CA 1
ATOM 9169 C C . THR F 1 78 ? 44.07576 0.39345 9.47847 1.000 46.71007 78 THR F C 1
ATOM 9170 O O . THR F 1 78 ? 44.17049 -0.16765 10.57347 1.000 26.56259 78 THR F O 1
ATOM 9174 N N . GLY F 1 79 ? 43.89008 -0.27251 8.34212 1.000 31.85878 79 GLY F N 1
ATOM 9175 C CA . GLY F 1 79 ? 43.78263 -1.71944 8.34361 1.000 35.24169 79 GLY F CA 1
ATOM 9176 C C . GLY F 1 79 ? 42.51674 -2.25198 8.97425 1.000 37.51222 79 GLY F C 1
ATOM 9177 O O . GLY F 1 79 ? 42.51791 -3.36466 9.50906 1.000 59.69304 79 GLY F O 1
ATOM 9178 N N . SER F 1 80 ? 41.43172 -1.48270 8.92673 1.000 20.77406 80 SER F N 1
ATOM 9179 C CA . SER F 1 80 ? 40.14641 -1.90975 9.46418 1.000 35.52042 80 SER F CA 1
ATOM 9180 C C . SER F 1 80 ? 39.07777 -1.77077 8.39029 1.000 20.33835 80 SER F C 1
ATOM 9181 O O . SER F 1 80 ? 39.39814 -1.60312 7.20957 1.000 47.76611 80 SER F O 1
ATOM 9184 N N . GLY F 1 81 ? 37.80796 -1.86233 8.78005 1.000 34.57854 81 GLY F N 1
ATOM 9185 C CA . GLY F 1 81 ? 36.73650 -1.64379 7.82481 1.000 34.07812 81 GLY F CA 1
ATOM 9186 C C . GLY F 1 81 ? 36.66254 -0.23483 7.27050 1.000 35.08339 81 GLY F C 1
ATOM 9187 O O . GLY F 1 81 ? 35.97978 -0.02364 6.26253 1.000 48.86484 81 GLY F O 1
ATOM 9188 N N . THR F 1 82 ? 37.35594 0.72164 7.89013 1.000 38.07548 82 THR F N 1
ATOM 9189 C CA . THR F 1 82 ? 37.31667 2.12462 7.49479 1.000 29.25467 82 THR F CA 1
ATOM 9190 C C . THR F 1 82 ? 38.08903 2.34638 6.20044 1.000 33.72563 82 THR F C 1
ATOM 9191 O O . THR F 1 82 ? 39.32566 2.31177 6.19789 1.000 23.17669 82 THR F O 1
ATOM 9195 N N . PRO F 1 83 ? 37.40265 2.59670 5.09111 1.000 28.83499 83 PRO F N 1
ATOM 9196 C CA . PRO F 1 83 ? 38.09521 2.70385 3.80188 1.000 24.11375 83 PRO F CA 1
ATOM 9197 C C . PRO F 1 83 ? 38.81304 4.03046 3.61472 1.000 41.72421 83 PRO F C 1
ATOM 9198 O O . PRO F 1 83 ? 38.84319 4.87497 4.51613 1.000 31.92881 83 PRO F O 1
ATOM 9202 N N . THR F 1 84 ? 39.40171 4.20809 2.43665 1.000 34.15271 84 THR F N 1
ATOM 9203 C CA . THR F 1 84 ? 39.96134 5.47741 2.00140 1.000 30.13154 84 THR F CA 1
ATOM 9204 C C . THR F 1 84 ? 39.06417 6.05385 0.91442 1.000 51.15560 84 THR F C 1
ATOM 9205 O O . THR F 1 84 ? 38.57349 5.32065 0.04952 1.000 34.41494 84 THR F O 1
ATOM 9209 N N . VAL F 1 85 ? 38.83146 7.36175 0.97399 1.000 28.35245 85 VAL F N 1
ATOM 9210 C CA . VAL F 1 85 ? 37.95246 8.05691 0.04758 1.000 36.40853 85 VAL F CA 1
ATOM 9211 C C . VAL F 1 85 ? 38.77654 9.02075 -0.79833 1.000 32.03299 85 VAL F C 1
ATOM 9212 O O . VAL F 1 85 ? 39.74854 9.62999 -0.32200 1.000 48.68864 85 VAL F O 1
ATOM 9216 N N . ALA F 1 86 ? 38.39982 9.11553 -2.07367 1.000 21.82980 86 ALA F N 1
ATOM 9217 C CA . ALA F 1 86 ? 38.95344 10.06785 -3.02151 1.000 25.98685 86 ALA F CA 1
ATOM 9218 C C . ALA F 1 86 ? 37.82996 10.95466 -3.54027 1.000 55.65942 86 ALA F C 1
ATOM 9219 O O . ALA F 1 86 ? 36.72073 10.48048 -3.80541 1.000 39.45214 86 ALA F O 1
ATOM 9221 N N . VAL F 1 87 ? 38.12081 12.24551 -3.67197 1.000 38.59866 87 VAL F N 1
ATOM 9222 C CA . VAL F 1 87 ? 37.10869 13.26637 -3.91803 1.000 25.73945 87 VAL F CA 1
ATOM 9223 C C . VAL F 1 87 ? 37.60834 14.23190 -4.98583 1.000 33.89814 87 VAL F C 1
ATOM 9224 O O . VAL F 1 87 ? 38.78716 14.59448 -5.01114 1.000 37.57517 87 VAL F O 1
ATOM 9228 N N . ARG F 1 88 ? 36.70938 14.63361 -5.87657 1.000 38.39323 88 ARG F N 1
ATOM 9229 C CA . ARG F 1 88 ? 36.89184 15.79314 -6.73659 1.000 33.25081 88 ARG F CA 1
ATOM 9230 C C . ARG F 1 88 ? 35.96555 16.89921 -6.25229 1.000 51.31884 88 ARG F C 1
ATOM 9231 O O . ARG F 1 88 ? 34.75877 16.67308 -6.08743 1.000 26.28435 88 ARG F O 1
ATOM 9233 N N . ASN F 1 89 ? 36.52896 18.08849 -6.03401 1.000 38.42551 89 ASN F N 1
ATOM 9234 C CA . ASN F 1 89 ? 35.78527 19.23371 -5.53555 1.000 59.24020 89 ASN F CA 1
ATOM 9235 C C . ASN F 1 89 ? 35.39822 20.15726 -6.69072 1.000 30.43657 89 ASN F C 1
ATOM 9236 O O . ASN F 1 89 ? 35.71285 19.90877 -7.85801 1.000 38.24238 89 ASN F O 1
ATOM 9241 N N . ASP F 1 90 ? 34.70299 21.24630 -6.35075 1.000 46.21008 90 ASP F N 1
ATOM 9242 C CA . ASP F 1 90 ? 34.21117 22.16169 -7.37540 1.000 53.34464 90 ASP F CA 1
ATOM 9243 C C . ASP F 1 90 ? 35.34574 22.95138 -8.01657 1.000 42.05153 90 ASP F C 1
ATOM 9244 O O . ASP F 1 90 ? 35.22237 23.38928 -9.16649 1.000 48.56856 90 ASP F O 1
ATOM 9249 N N . LYS F 1 91 ? 36.45121 23.14613 -7.29375 1.000 36.04069 91 LYS F N 1
ATOM 9250 C CA . LYS F 1 91 ? 37.64631 23.73862 -7.88090 1.000 41.41707 91 LYS F CA 1
ATOM 9251 C C . LYS F 1 91 ? 38.33054 22.80490 -8.86917 1.000 38.57768 91 LYS F C 1
ATOM 9252 O O . LYS F 1 91 ? 39.18234 23.26018 -9.63972 1.000 47.23295 91 LYS F O 1
ATOM 9254 N N . GLY F 1 92 ? 37.97073 21.52466 -8.87710 1.000 36.15648 92 GLY F N 1
ATOM 9255 C CA . GLY F 1 92 ? 38.63068 20.54784 -9.71498 1.000 33.61112 92 GLY F CA 1
ATOM 9256 C C . GLY F 1 92 ? 39.87303 19.93558 -9.11584 1.000 58.25368 92 GLY F C 1
ATOM 9257 O O . GLY F 1 92 ? 40.61771 19.25571 -9.83161 1.000 29.36914 92 GLY F O 1
ATOM 9258 N N . GLN F 1 93 ? 40.13075 20.16571 -7.83498 1.000 31.96911 93 GLN F N 1
ATOM 9259 C CA . GLN F 1 93 ? 41.24178 19.51766 -7.16341 1.000 29.03021 93 GLN F CA 1
ATOM 9260 C C . GLN F 1 93 ? 40.82305 18.13787 -6.67842 1.000 66.90436 93 GLN F C 1
ATOM 9261 O O . GLN F 1 93 ? 39.64991 17.88550 -6.39025 1.000 35.93880 93 GLN F O 1
ATOM 9267 N N . LEU F 1 94 ? 41.79266 17.23805 -6.60175 1.000 29.13774 94 LEU F N 1
ATOM 9268 C CA . LEU F 1 94 ? 41.55729 15.90635 -6.07208 1.000 20.83288 94 LEU F CA 1
ATOM 9269 C C . LEU F 1 94 ? 42.01218 15.84742 -4.62194 1.000 23.55723 94 LEU F C 1
ATOM 9270 O O . LEU F 1 94 ? 42.90096 16.58656 -4.20288 1.000 33.10286 94 LEU F O 1
ATOM 9272 N N . LEU F 1 95 ? 41.35309 14.99358 -3.84833 1.000 25.47288 95 LEU F N 1
ATOM 9273 C CA . LEU F 1 95 ? 41.62095 14.84581 -2.42758 1.000 15.13942 95 LEU F CA 1
ATOM 9274 C C . LEU F 1 95 ? 41.58767 13.36441 -2.09157 1.000 34.54792 95 LEU F C 1
ATOM 9275 O O . LEU F 1 95 ? 40.72422 12.63461 -2.58121 1.000 26.45727 95 LEU F O 1
ATOM 9280 N N . VAL F 1 96 ? 42.53667 12.91670 -1.27539 1.000 53.83937 96 VAL F N 1
ATOM 9281 C CA . VAL F 1 96 ? 42.60997 11.51877 -0.86403 1.000 25.46332 96 VAL F CA 1
ATOM 9282 C C . VAL F 1 96 ? 42.85794 11.48433 0.63652 1.000 43.79889 96 VAL F C 1
ATOM 9283 O O . VAL F 1 96 ? 43.76845 12.16156 1.13396 1.000 35.77106 96 VAL F O 1
ATOM 9287 N N . ALA F 1 97 ? 42.04161 10.71992 1.35613 1.000 30.05023 97 ALA F N 1
ATOM 9288 C CA . ALA F 1 97 ? 42.13692 10.67236 2.81046 1.000 32.72643 97 ALA F CA 1
ATOM 9289 C C . ALA F 1 97 ? 41.30927 9.49637 3.31385 1.000 51.67435 97 ALA F C 1
ATOM 9290 O O . ALA F 1 97 ? 40.41757 9.02844 2.61095 1.000 23.52135 97 ALA F O 1
ATOM 9292 N N . PRO F 1 98 ? 41.58096 9.01248 4.52728 1.000 29.04538 98 PRO F N 1
ATOM 9293 C CA . PRO F 1 98 ? 40.68371 8.01689 5.12494 1.000 29.31508 98 PRO F CA 1
ATOM 9294 C C . PRO F 1 98 ? 39.28857 8.59406 5.31518 1.000 39.02078 98 PRO F C 1
ATOM 9295 O O . PRO F 1 98 ? 39.12322 9.76639 5.65989 1.000 37.60973 98 PRO F O 1
ATOM 9299 N N . ASP F 1 99 ? 38.27593 7.75580 5.08759 1.000 30.56100 99 ASP F N 1
ATOM 9300 C CA . ASP F 1 99 ? 36.88283 8.19316 5.17369 1.000 19.61485 99 ASP F CA 1
ATOM 9301 C C . ASP F 1 99 ? 36.42684 8.24304 6.63366 1.000 28.71748 99 ASP F C 1
ATOM 9302 O O . ASP F 1 99 ? 35.47890 7.57956 7.05112 1.000 45.68272 99 ASP F O 1
ATOM 9307 N N . ASN F 1 100 ? 37.13823 9.05787 7.41486 1.000 29.24978 100 ASN F N 1
ATOM 9308 C CA . ASN F 1 100 ? 36.83032 9.26546 8.82428 1.000 19.39975 100 ASN F CA 1
ATOM 9309 C C . ASN F 1 100 ? 36.49225 10.72216 9.11930 1.000 44.59974 100 ASN F C 1
ATOM 9310 O O . ASN F 1 100 ? 36.46068 11.12701 10.28554 1.000 24.93655 100 ASN F O 1
ATOM 9315 N N . GLY F 1 101 ? 36.23753 11.51912 8.08313 1.000 17.41179 101 GLY F N 1
ATOM 9316 C CA . GLY F 1 101 ? 35.86741 12.90784 8.24513 1.000 37.64604 101 GLY F CA 1
ATOM 9317 C C . GLY F 1 101 ? 37.00865 13.90037 8.16157 1.000 31.08908 101 GLY F C 1
ATOM 9318 O O . GLY F 1 101 ? 36.75841 15.10609 8.27278 1.000 38.10535 101 GLY F O 1
ATOM 9319 N N . LEU F 1 102 ? 38.24827 13.43647 7.96741 1.000 29.87385 102 LEU F N 1
ATOM 9320 C CA . LEU F 1 102 ? 39.39644 14.34088 7.99807 1.000 27.87025 102 LEU F CA 1
ATOM 9321 C C . LEU F 1 102 ? 39.28911 15.43641 6.94320 1.000 31.77950 102 LEU F C 1
ATOM 9322 O O . LEU F 1 102 ? 39.84801 16.52545 7.11867 1.000 38.70542 102 LEU F O 1
ATOM 9327 N N . LEU F 1 103 ? 38.56573 15.18004 5.85775 1.000 34.88009 103 LEU F N 1
ATOM 9328 C CA . LEU F 1 103 ? 38.39840 16.14590 4.78297 1.000 32.69141 103 LEU F CA 1
ATOM 9329 C C . LEU F 1 103 ? 37.20631 17.07208 4.99360 1.000 27.91700 103 LEU F C 1
ATOM 9330 O O . LEU F 1 103 ? 36.80542 17.75706 4.04942 1.000 39.05862 103 LEU F O 1
ATOM 9335 N N . THR F 1 104 ? 36.63839 17.11650 6.20188 1.000 33.50825 104 THR F N 1
ATOM 9336 C CA . THR F 1 104 ? 35.34156 17.76267 6.39220 1.000 43.89078 104 THR F CA 1
ATOM 9337 C C . THR F 1 104 ? 35.39815 19.24780 6.05133 1.000 58.62025 104 THR F C 1
ATOM 9338 O O . THR F 1 104 ? 34.66722 19.71617 5.17654 1.000 27.90555 104 THR F O 1
ATOM 9342 N N . ARG F 1 105 ? 36.27641 20.00241 6.72006 1.000 67.43510 105 ARG F N 1
ATOM 9343 C CA . ARG F 1 105 ? 36.32269 21.44958 6.51062 1.000 52.31830 105 ARG F CA 1
ATOM 9344 C C . ARG F 1 105 ? 36.77276 21.80161 5.09732 1.000 34.95167 105 ARG F C 1
ATOM 9345 O O . ARG F 1 105 ? 36.23435 22.72951 4.47560 1.000 40.81520 105 ARG F O 1
ATOM 9353 N N . ALA F 1 106 ? 37.75961 21.07141 4.57376 1.000 47.07281 106 ALA F N 1
ATOM 9354 C CA . ALA F 1 106 ? 38.21469 21.30764 3.20862 1.000 56.67896 106 ALA F CA 1
ATOM 9355 C C . ALA F 1 106 ? 37.07100 21.10867 2.22372 1.000 33.29070 106 ALA F C 1
ATOM 9356 O O . ALA F 1 106 ? 36.86620 21.91878 1.30914 1.000 33.46529 106 ALA F O 1
ATOM 9358 N N . LEU F 1 107 ? 36.28847 20.04725 2.42231 1.000 52.30625 107 LEU F N 1
ATOM 9359 C CA . LEU F 1 107 ? 35.14937 19.79879 1.54835 1.000 33.63797 107 LEU F CA 1
ATOM 9360 C C . LEU F 1 107 ? 34.04854 20.84497 1.73250 1.000 43.99089 107 LEU F C 1
ATOM 9361 O O . LEU F 1 107 ? 33.38048 21.20519 0.75879 1.000 26.81591 107 LEU F O 1
ATOM 9366 N N . ASP F 1 108 ? 33.81892 21.33936 2.96038 1.000 25.24577 108 ASP F N 1
ATOM 9367 C CA . ASP F 1 108 ? 32.81691 22.39553 3.12035 1.000 44.36823 108 ASP F CA 1
ATOM 9368 C C . ASP F 1 108 ? 33.24441 23.63777 2.35034 1.000 56.52526 108 ASP F C 1
ATOM 9369 O O . ASP F 1 108 ? 32.40979 24.34164 1.77051 1.000 50.76066 108 ASP F O 1
ATOM 9374 N N . ALA F 1 109 ? 34.55127 23.93035 2.35023 1.000 37.33458 109 ALA F N 1
ATOM 9375 C CA . ALA F 1 109 ? 35.05433 25.11509 1.65925 1.000 34.12103 109 ALA F CA 1
ATOM 9376 C C . ALA F 1 109 ? 35.02932 24.96679 0.14096 1.000 30.30222 109 ALA F C 1
ATOM 9377 O O . ALA F 1 109 ? 34.75210 25.94463 -0.56370 1.000 58.85093 109 ALA F O 1
ATOM 9379 N N . SER F 1 110 ? 35.30277 23.76941 -0.38669 1.000 54.51093 110 SER F N 1
ATOM 9380 C CA . SER F 1 110 ? 35.44751 23.60460 -1.82741 1.000 27.22280 110 SER F CA 1
ATOM 9381 C C . SER F 1 110 ? 34.41370 22.69700 -2.48578 1.000 25.05513 110 SER F C 1
ATOM 9382 O O . SER F 1 110 ? 34.38691 22.62893 -3.71996 1.000 46.06196 110 SER F O 1
ATOM 9385 N N . GLY F 1 111 ? 33.57881 21.99747 -1.72423 1.000 37.50147 111 GLY F N 1
ATOM 9386 C CA . GLY F 1 111 ? 32.48477 21.24192 -2.30034 1.000 18.17199 111 GLY F CA 1
ATOM 9387 C C . GLY F 1 111 ? 32.86846 19.81864 -2.67358 1.000 43.56817 111 GLY F C 1
ATOM 9388 O O . GLY F 1 111 ? 34.03714 19.47387 -2.83440 1.000 46.06461 111 GLY F O 1
ATOM 9389 N N . VAL F 1 112 ? 31.84754 18.97626 -2.79949 1.000 31.74514 112 VAL F N 1
ATOM 9390 C CA . VAL F 1 112 ? 32.00473 17.60411 -3.26787 1.000 29.81609 112 VAL F CA 1
ATOM 9391 C C . VAL F 1 112 ? 31.33361 17.51423 -4.63215 1.000 34.01649 112 VAL F C 1
ATOM 9392 O O . VAL F 1 112 ? 30.10167 17.48965 -4.73382 1.000 60.31150 112 VAL F O 1
ATOM 9396 N N . ALA F 1 113 ? 32.14103 17.46733 -5.68925 1.000 36.27532 113 ALA F N 1
ATOM 9397 C CA . ALA F 1 113 ? 31.61465 17.18922 -7.01703 1.000 29.09604 113 ALA F CA 1
ATOM 9398 C C . ALA F 1 113 ? 31.54931 15.69715 -7.30445 1.000 51.54672 113 ALA F C 1
ATOM 9399 O O . ALA F 1 113 ? 30.64590 15.25166 -8.02161 1.000 41.53825 113 ALA F O 1
ATOM 9401 N N . GLU F 1 114 ? 32.47097 14.91211 -6.74871 1.000 43.13472 114 GLU F N 1
ATOM 9402 C CA . GLU F 1 114 ? 32.40966 13.46469 -6.90168 1.000 35.29032 114 GLU F CA 1
ATOM 9403 C C . GLU F 1 114 ? 33.22046 12.82436 -5.78557 1.000 43.72164 114 GLU F C 1
ATOM 9404 O O . GLU F 1 114 ? 34.22190 13.38679 -5.34775 1.000 35.33423 114 GLU F O 1
ATOM 9410 N N . ALA F 1 115 ? 32.77771 11.65830 -5.32121 1.000 19.44581 115 ALA F N 1
ATOM 9411 C CA . ALA F 1 115 ? 33.49082 10.95243 -4.26490 1.000 33.25503 115 ALA F CA 1
ATOM 9412 C C . ALA F 1 115 ? 33.35799 9.45325 -4.47648 1.000 44.30579 115 ALA F C 1
ATOM 9413 O O . ALA F 1 115 ? 32.24938 8.94560 -4.66855 1.000 40.68324 115 ALA F O 1
ATOM 9415 N N . ARG F 1 116 ? 34.48957 8.75484 -4.44546 1.000 39.35110 116 ARG F N 1
ATOM 9416 C CA . ARG F 1 116 ? 34.51839 7.30797 -4.57661 1.000 29.01709 116 ARG F CA 1
ATOM 9417 C C . ARG F 1 116 ? 35.35623 6.70677 -3.45720 1.000 33.22811 116 ARG F C 1
ATOM 9418 O O . ARG F 1 116 ? 36.20698 7.36960 -2.85660 1.000 34.73173 116 ARG F O 1
ATOM 9426 N N . LEU F 1 117 ? 35.08559 5.43932 -3.16524 1.000 26.93757 117 LEU F N 1
ATOM 9427 C CA . LEU F 1 117 ? 35.89483 4.68141 -2.22526 1.000 46.13270 117 LEU F CA 1
ATOM 9428 C C . LEU F 1 117 ? 37.06404 4.04977 -2.96593 1.000 19.60872 117 LEU F C 1
ATOM 9429 O O . LEU F 1 117 ? 36.91209 3.56490 -4.08984 1.000 50.72786 117 LEU F O 1
ATOM 9434 N N . VAL F 1 118 ? 38.23537 4.06721 -2.33567 1.000 38.88858 118 VAL F N 1
ATOM 9435 C CA . VAL F 1 118 ? 39.45011 3.53581 -2.94402 1.000 58.22144 118 VAL F CA 1
ATOM 9436 C C . VAL F 1 118 ? 39.47477 2.03593 -2.66345 1.000 46.38395 118 VAL F C 1
ATOM 9437 O O . VAL F 1 118 ? 39.77155 1.59938 -1.54971 1.000 31.29946 118 VAL F O 1
ATOM 9441 N N . THR F 1 119 ? 39.14758 1.24176 -3.68572 1.000 22.52509 119 THR F N 1
ATOM 9442 C CA . THR F 1 119 ? 39.09482 -0.20883 -3.56560 1.000 22.01441 119 THR F CA 1
ATOM 9443 C C . THR F 1 119 ? 39.85684 -0.94174 -4.66026 1.000 20.16885 119 THR F C 1
ATOM 9444 O O . THR F 1 119 ? 40.03396 -2.15998 -4.54918 1.000 29.58019 119 THR F O 1
ATOM 9448 N N . ASN F 1 120 ? 40.31004 -0.25101 -5.69995 1.000 26.00263 120 ASN F N 1
ATOM 9449 C CA . ASN F 1 120 ? 40.96265 -0.90123 -6.82794 1.000 31.46164 120 ASN F CA 1
ATOM 9450 C C . ASN F 1 120 ? 42.42523 -1.17716 -6.46746 1.000 33.38513 120 ASN F C 1
ATOM 9451 O O . ASN F 1 120 ? 43.15961 -0.23175 -6.17192 1.000 30.92613 120 ASN F O 1
ATOM 9456 N N . PRO F 1 121 ? 42.86725 -2.43602 -6.48152 1.000 33.24871 121 PRO F N 1
ATOM 9457 C CA . PRO F 1 121 ? 44.26542 -2.71367 -6.10023 1.000 21.76818 121 PRO F CA 1
ATOM 9458 C C . PRO F 1 121 ? 45.28569 -2.03326 -6.99129 1.000 19.32811 121 PRO F C 1
ATOM 9459 O O . PRO F 1 121 ? 46.43179 -1.84274 -6.56620 1.000 26.51887 121 PRO F O 1
ATOM 9463 N N . ALA F 1 122 ? 44.91194 -1.66893 -8.22004 1.000 30.64114 122 ALA F N 1
ATOM 9464 C CA . ALA F 1 122 ? 45.87360 -1.08261 -9.14603 1.000 30.30944 122 ALA F CA 1
ATOM 9465 C C . ALA F 1 122 ? 46.31257 0.32124 -8.73776 1.000 52.08890 122 ALA F C 1
ATOM 9466 O O . ALA F 1 122 ? 47.34781 0.79122 -9.22047 1.000 30.49226 122 ALA F O 1
ATOM 9468 N N . VAL F 1 123 ? 45.56430 1.00113 -7.86651 1.000 43.01792 123 VAL F N 1
ATOM 9469 C CA . VAL F 1 123 ? 45.97477 2.30479 -7.34841 1.000 39.07277 123 VAL F CA 1
ATOM 9470 C C . VAL F 1 123 ? 46.58036 2.19756 -5.95319 1.000 44.76691 123 VAL F C 1
ATOM 9471 O O . VAL F 1 123 ? 46.87503 3.22068 -5.32791 1.000 35.00697 123 VAL F O 1
ATOM 9475 N N . MET F 1 124 ? 46.76237 0.98405 -5.44959 1.000 34.64350 124 MET F N 1
ATOM 9476 C CA . MET F 1 124 ? 47.32026 0.73076 -4.13186 1.000 36.62277 124 MET F CA 1
ATOM 9477 C C . MET F 1 124 ? 48.75844 0.24468 -4.26362 1.000 38.73451 124 MET F C 1
ATOM 9478 O O . MET F 1 124 ? 49.23579 -0.08757 -5.35109 1.000 26.04598 124 MET F O 1
ATOM 9483 N N . ASN F 1 125 ? 49.45642 0.21763 -3.13383 1.000 24.62690 125 ASN F N 1
ATOM 9484 C CA . ASN F 1 125 ? 50.76425 -0.42532 -3.05761 1.000 27.46377 125 ASN F CA 1
ATOM 9485 C C . ASN F 1 125 ? 50.51833 -1.88644 -2.69975 1.000 21.84659 125 ASN F C 1
ATOM 9486 O O . ASN F 1 125 ? 50.19587 -2.21392 -1.55480 1.000 21.09443 125 ASN F O 1
ATOM 9491 N N . HIS F 1 126 ? 50.69798 -2.76344 -3.69389 1.000 63.86208 126 HIS F N 1
ATOM 9492 C CA . HIS F 1 126 ? 50.18869 -4.13077 -3.81150 1.000 51.23029 126 HIS F CA 1
ATOM 9493 C C . HIS F 1 126 ? 50.15805 -4.95549 -2.52440 1.000 39.21470 126 HIS F C 1
ATOM 9494 O O . HIS F 1 126 ? 49.21686 -5.73848 -2.34530 1.000 131.98990 126 HIS F O 1
ATOM 9496 N N . PRO F 1 127 ? 51.17883 -4.91308 -1.66713 1.000 151.54139 127 PRO F N 1
ATOM 9497 C CA . PRO F 1 127 ? 51.04743 -5.51941 -0.33090 1.000 82.44114 127 PRO F CA 1
ATOM 9498 C C . PRO F 1 127 ? 50.66595 -4.48545 0.71452 1.000 88.56773 127 PRO F C 1
ATOM 9499 O O . PRO F 1 127 ? 51.51220 -4.10297 1.53778 1.000 136.69256 127 PRO F O 1
ATOM 9501 N N . PRO F 1 128 ? 49.42141 -4.00433 0.73055 1.000 40.21492 128 PRO F N 1
ATOM 9502 C CA . PRO F 1 128 ? 49.08693 -2.90367 1.64779 1.000 48.20391 128 PRO F CA 1
ATOM 9503 C C . PRO F 1 128 ? 49.21097 -3.37218 3.08954 1.000 42.47883 128 PRO F C 1
ATOM 9504 O O . PRO F 1 128 ? 48.54310 -4.30991 3.51045 1.000 39.44073 128 PRO F O 1
ATOM 9508 N N . THR F 1 129 ? 50.08650 -2.72790 3.83717 1.000 27.99582 129 THR F N 1
ATOM 9509 C CA . THR F 1 129 ? 50.32708 -3.11614 5.21260 1.000 44.90102 129 THR F CA 1
ATOM 9510 C C . THR F 1 129 ? 49.20028 -2.56694 6.06805 1.000 36.90853 129 THR F C 1
ATOM 9511 O O . THR F 1 129 ? 48.93443 -1.35178 6.03541 1.000 39.78744 129 THR F O 1
ATOM 9515 N N . PRO F 1 130 ? 48.50126 -3.40070 6.83246 1.000 45.33997 130 PRO F N 1
ATOM 9516 C CA . PRO F 1 130 ? 47.32838 -2.90148 7.55803 1.000 61.78662 130 PRO F CA 1
ATOM 9517 C C . PRO F 1 130 ? 47.62192 -1.74855 8.49950 1.000 70.89514 130 PRO F C 1
ATOM 9518 O O . PRO F 1 130 ? 46.75381 -0.88811 8.70074 1.000 32.87775 130 PRO F O 1
ATOM 9522 N N . THR F 1 131 ? 48.82111 -1.68643 9.05724 1.000 29.50319 131 THR F N 1
ATOM 9523 C CA . THR F 1 131 ? 49.18207 -0.62175 9.97755 1.000 51.47388 131 THR F CA 1
ATOM 9524 C C . THR F 1 131 ? 49.61557 0.66130 9.27747 1.000 23.57189 131 THR F C 1
ATOM 9525 O O . THR F 1 131 ? 49.85743 1.65834 9.96491 1.000 29.24950 131 THR F O 1
ATOM 9529 N N . TRP F 1 132 ? 49.74793 0.66939 7.95077 1.000 29.28991 132 TRP F N 1
ATOM 9530 C CA . TRP F 1 132 ? 50.22388 1.85696 7.23967 1.000 20.34282 132 TRP F CA 1
ATOM 9531 C C . TRP F 1 132 ? 49.45599 2.09795 5.94244 1.000 40.18482 132 TRP F C 1
ATOM 9532 O O . TRP F 1 132 ? 50.04128 2.37436 4.89348 1.000 18.87769 132 TRP F O 1
ATOM 9543 N N . TYR F 1 133 ? 48.12512 2.00657 5.99940 1.000 25.78345 133 TYR F N 1
ATOM 9544 C CA . TYR F 1 133 ? 47.32970 2.31528 4.81402 1.000 27.87749 133 TYR F CA 1
ATOM 9545 C C . TYR F 1 133 ? 47.62223 3.71568 4.29799 1.000 40.15063 133 TYR F C 1
ATOM 9546 O O . TYR F 1 133 ? 47.63132 3.93803 3.08036 1.000 23.76154 133 TYR F O 1
ATOM 9555 N N . GLY F 1 134 ? 47.88286 4.65839 5.20355 1.000 21.29158 134 GLY F N 1
ATOM 9556 C CA . GLY F 1 134 ? 48.29297 6.00175 4.84515 1.000 26.14684 134 GLY F CA 1
ATOM 9557 C C . GLY F 1 134 ? 49.34180 6.02934 3.75374 1.000 30.07532 134 GLY F C 1
ATOM 9558 O O . GLY F 1 134 ? 49.27288 6.85353 2.83684 1.000 21.49199 134 GLY F O 1
ATOM 9559 N N . ARG F 1 135 ? 50.31803 5.12276 3.83624 1.000 31.28567 135 ARG F N 1
ATOM 9560 C CA . ARG F 1 135 ? 51.29737 5.00687 2.76203 1.000 22.43381 135 ARG F CA 1
ATOM 9561 C C . ARG F 1 135 ? 50.75715 4.17091 1.60856 1.000 70.94658 135 ARG F C 1
ATOM 9562 O O . ARG F 1 135 ? 50.81351 4.59093 0.44771 1.000 30.17561 135 ARG F O 1
ATOM 9570 N N . ASP F 1 136 ? 50.21507 2.99006 1.91170 1.000 21.80332 136 ASP F N 1
ATOM 9571 C CA . ASP F 1 136 ? 49.96382 1.99853 0.87282 1.000 26.89150 136 ASP F CA 1
ATOM 9572 C C . ASP F 1 136 ? 48.63602 2.18664 0.15106 1.000 19.67720 136 ASP F C 1
ATOM 9573 O O . ASP F 1 136 ? 48.43686 1.58018 -0.90737 1.000 29.54871 136 ASP F O 1
ATOM 9578 N N . VAL F 1 137 ? 47.72801 3.00108 0.68426 1.000 21.52904 137 VAL F N 1
ATOM 9579 C CA . VAL F 1 137 ? 46.47793 3.28784 -0.01100 1.000 23.14172 137 VAL F CA 1
ATOM 9580 C C . VAL F 1 137 ? 46.37487 4.77921 -0.30019 1.000 40.93745 137 VAL F C 1
ATOM 9581 O O . VAL F 1 137 ? 46.23697 5.18981 -1.45684 1.000 26.27455 137 VAL F O 1
ATOM 9585 N N . VAL F 1 138 ? 46.43921 5.59898 0.74899 1.000 20.92769 138 VAL F N 1
ATOM 9586 C CA . VAL F 1 138 ? 46.20561 7.03134 0.58916 1.000 32.50774 138 VAL F CA 1
ATOM 9587 C C . VAL F 1 138 ? 47.28675 7.66365 -0.28396 1.000 48.97775 138 VAL F C 1
ATOM 9588 O O . VAL F 1 138 ? 46.98762 8.35018 -1.27078 1.000 24.22505 138 VAL F O 1
ATOM 9592 N N . ALA F 1 139 ? 48.55935 7.42178 0.05037 1.000 24.95004 139 ALA F N 1
ATOM 9593 C CA . ALA F 1 139 ? 49.65345 8.04716 -0.68921 1.000 28.25356 139 ALA F CA 1
ATOM 9594 C C . ALA F 1 139 ? 49.76782 7.48442 -2.10120 1.000 28.22350 139 ALA F C 1
ATOM 9595 O O . ALA F 1 139 ? 49.94992 8.23890 -3.06653 1.000 21.22136 139 ALA F O 1
ATOM 9597 N N . ALA F 1 140 ? 49.66012 6.16124 -2.23991 1.000 31.48008 140 ALA F N 1
ATOM 9598 C CA . ALA F 1 140 ? 49.74732 5.54089 -3.55671 1.000 31.19451 140 ALA F CA 1
ATOM 9599 C C . ALA F 1 140 ? 48.60835 5.99679 -4.46136 1.000 28.30068 140 ALA F C 1
ATOM 9600 O O . ALA F 1 140 ? 48.82167 6.25749 -5.65100 1.000 33.14265 140 ALA F O 1
ATOM 9602 N N . CYS F 1 141 ? 47.39057 6.09497 -3.91996 1.000 31.98431 141 CYS F N 1
ATOM 9603 C CA . CYS F 1 141 ? 46.27059 6.59657 -4.71270 1.000 27.56980 141 CYS F CA 1
ATOM 9604 C C . CYS F 1 141 ? 46.46655 8.05970 -5.09135 1.000 19.41153 141 CYS F C 1
ATOM 9605 O O . CYS F 1 141 ? 46.13793 8.46281 -6.21396 1.000 31.87675 141 CYS F O 1
ATOM 9608 N N . ALA F 1 142 ? 46.96874 8.87682 -4.15909 1.000 22.59511 142 ALA F N 1
ATOM 9609 C CA . ALA F 1 142 ? 47.25512 10.27141 -4.48179 1.000 26.06592 142 ALA F CA 1
ATOM 9610 C C . ALA F 1 142 ? 48.25601 10.37366 -5.62455 1.000 19.84347 142 ALA F C 1
ATOM 9611 O O . ALA F 1 142 ? 48.11063 11.21699 -6.51843 1.000 35.28689 142 ALA F O 1
ATOM 9613 N N . ALA F 1 143 ? 49.27493 9.51139 -5.61488 1.000 17.04578 143 ALA F N 1
ATOM 9614 C CA . ALA F 1 143 ? 50.27512 9.52842 -6.67743 1.000 29.01132 143 ALA F CA 1
ATOM 9615 C C . ALA F 1 143 ? 49.69635 9.04792 -8.00479 1.000 33.13462 143 ALA F C 1
ATOM 9616 O O . ALA F 1 143 ? 49.97746 9.63526 -9.05602 1.000 38.59751 143 ALA F O 1
ATOM 9618 N N . HIS F 1 144 ? 48.89557 7.97810 -7.98237 1.000 33.42806 144 HIS F N 1
ATOM 9619 C CA . HIS F 1 144 ? 48.28079 7.49494 -9.21745 1.000 33.87158 144 HIS F CA 1
ATOM 9620 C C . HIS F 1 144 ? 47.34901 8.54124 -9.81877 1.000 22.76124 144 HIS F C 1
ATOM 9621 O O . HIS F 1 144 ? 47.33437 8.74016 -11.03943 1.000 30.80662 144 HIS F O 1
ATOM 9628 N N . LEU F 1 145 ? 46.56324 9.22029 -8.97985 1.000 18.87637 145 LEU F N 1
ATOM 9629 C CA . LEU F 1 145 ? 45.71278 10.30159 -9.46923 1.000 33.26474 145 LEU F CA 1
ATOM 9630 C C . LEU F 1 145 ? 46.54919 11.44703 -10.02929 1.000 32.66892 145 LEU F C 1
ATOM 9631 O O . LEU F 1 145 ? 46.22953 12.00732 -11.08469 1.000 37.49034 145 LEU F O 1
ATOM 9636 N N . ALA F 1 146 ? 47.62869 11.81177 -9.32797 1.000 32.01233 146 ALA F N 1
ATOM 9637 C CA . ALA F 1 146 ? 48.51906 12.85950 -9.81945 1.000 44.27309 146 ALA F CA 1
ATOM 9638 C C . ALA F 1 146 ? 49.13409 12.49066 -11.16212 1.000 35.70318 146 ALA F C 1
ATOM 9639 O O . ALA F 1 146 ? 49.41595 13.37470 -11.97901 1.000 30.12818 146 ALA F O 1
ATOM 9641 N N . ALA F 1 147 ? 49.35539 11.19778 -11.40467 1.000 30.16036 147 ALA F N 1
ATOM 9642 C CA . ALA F 1 147 ? 49.85994 10.72524 -12.68690 1.000 30.32790 147 ALA F CA 1
ATOM 9643 C C . ALA F 1 147 ? 48.80466 10.74984 -13.78465 1.000 35.62380 147 ALA F C 1
ATOM 9644 O O . ALA F 1 147 ? 49.15112 10.59061 -14.95975 1.000 42.29954 147 ALA F O 1
ATOM 9646 N N . GLY F 1 148 ? 47.54089 10.95506 -13.43865 1.000 42.80814 148 GLY F N 1
ATOM 9647 C CA . GLY F 1 148 ? 46.48045 11.01590 -14.41869 1.000 24.06253 148 GLY F CA 1
ATOM 9648 C C . GLY F 1 148 ? 45.56301 9.81385 -14.48241 1.000 66.35173 148 GLY F C 1
ATOM 9649 O O . GLY F 1 148 ? 44.87627 9.64111 -15.49590 1.000 35.19925 148 GLY F O 1
ATOM 9650 N N . THR F 1 149 ? 45.53911 8.97699 -13.45378 1.000 26.64809 149 THR F N 1
ATOM 9651 C CA . THR F 1 149 ? 44.58049 7.87979 -13.41118 1.000 53.36328 149 THR F CA 1
ATOM 9652 C C . THR F 1 149 ? 43.17949 8.44224 -13.19892 1.000 38.23206 149 THR F C 1
ATOM 9653 O O . THR F 1 149 ? 42.97761 9.25658 -12.29075 1.000 47.27810 149 THR F O 1
ATOM 9657 N N . PRO F 1 150 ? 42.19789 8.05474 -14.01170 1.000 54.91068 150 PRO F N 1
ATOM 9658 C CA . PRO F 1 150 ? 40.83913 8.58079 -13.82420 1.000 23.15580 150 PRO F CA 1
ATOM 9659 C C . PRO F 1 150 ? 40.28186 8.19280 -12.46213 1.000 35.71412 150 PRO F C 1
ATOM 9660 O O . PRO F 1 150 ? 40.42233 7.05164 -12.01549 1.000 55.74393 150 PRO F O 1
ATOM 9664 N N . LEU F 1 151 ? 39.64074 9.16381 -11.80415 1.000 27.78780 151 LEU F N 1
ATOM 9665 C CA . LEU F 1 151 ? 39.06866 8.92738 -10.48184 1.000 28.59262 151 LEU F CA 1
ATOM 9666 C C . LEU F 1 151 ? 38.07619 7.77220 -10.50124 1.000 51.02088 151 LEU F C 1
ATOM 9667 O O . LEU F 1 151 ? 37.97824 7.02030 -9.52406 1.000 40.31513 151 LEU F O 1
ATOM 9672 N N . ALA F 1 152 ? 37.35758 7.59884 -11.61430 1.000 33.96855 152 ALA F N 1
ATOM 9673 C CA . ALA F 1 152 ? 36.37842 6.52472 -11.73309 1.000 42.99257 152 ALA F CA 1
ATOM 9674 C C . ALA F 1 152 ? 37.00597 5.14292 -11.61783 1.000 32.87980 152 ALA F C 1
ATOM 9675 O O . ALA F 1 152 ? 36.31425 4.19207 -11.23856 1.000 38.08900 152 ALA F O 1
ATOM 9677 N N . ASP F 1 153 ? 38.29494 5.00761 -11.93464 1.000 29.71849 153 ASP F N 1
ATOM 9678 C CA . ASP F 1 153 ? 38.97751 3.72768 -11.79296 1.000 18.10966 153 ASP F CA 1
ATOM 9679 C C . ASP F 1 153 ? 39.25665 3.36964 -10.34119 1.000 51.65179 153 ASP F C 1
ATOM 9680 O O . ASP F 1 153 ? 39.67476 2.23935 -10.06978 1.000 46.93696 153 ASP F O 1
ATOM 9685 N N . VAL F 1 154 ? 39.03615 4.29848 -9.41093 1.000 29.03483 154 VAL F N 1
ATOM 9686 C CA . VAL F 1 154 ? 39.49110 4.10872 -8.03810 1.000 45.06134 154 VAL F CA 1
ATOM 9687 C C . VAL F 1 154 ? 38.57480 3.17060 -7.25804 1.000 33.26654 154 VAL F C 1
ATOM 9688 O O . VAL F 1 154 ? 39.03235 2.46215 -6.35233 1.000 29.71377 154 VAL F O 1
ATOM 9690 N N . GLY F 1 155 ? 37.28945 3.13373 -7.59318 1.000 52.44388 155 GLY F N 1
ATOM 9691 C CA . GLY F 1 155 ? 36.33778 2.33035 -6.86690 1.000 21.91794 155 GLY F CA 1
ATOM 9692 C C . GLY F 1 155 ? 34.93635 2.89792 -6.94636 1.000 64.12672 155 GLY F C 1
ATOM 9693 O O . GLY F 1 155 ? 34.63204 3.74354 -7.79322 1.000 34.68489 155 GLY F O 1
ATOM 9694 N N . PRO F 1 156 ? 34.05569 2.45452 -6.04865 1.000 32.06291 156 PRO F N 1
ATOM 9695 C CA . PRO F 1 156 ? 32.62742 2.76169 -6.19228 1.000 61.30866 156 PRO F CA 1
ATOM 9696 C C . PRO F 1 156 ? 32.23814 4.14116 -5.68348 1.000 33.26993 156 PRO F C 1
ATOM 9697 O O . PRO F 1 156 ? 32.76187 4.64391 -4.68706 1.000 34.29643 156 PRO F O 1
ATOM 9701 N N . VAL F 1 157 ? 31.28735 4.75219 -6.39602 1.000 58.39499 157 VAL F N 1
ATOM 9702 C CA . VAL F 1 157 ? 30.69468 6.00581 -5.94963 1.000 42.38518 157 VAL F CA 1
ATOM 9703 C C . VAL F 1 157 ? 30.10997 5.83225 -4.55507 1.000 29.68413 157 VAL F C 1
ATOM 9704 O O . VAL F 1 157 ? 29.49056 4.80948 -4.24269 1.000 51.79945 157 VAL F O 1
ATOM 9708 N N . VAL F 1 158 ? 30.32728 6.83284 -3.70332 1.000 21.39176 158 VAL F N 1
ATOM 9709 C CA . VAL F 1 158 ? 29.66883 6.93138 -2.40738 1.000 32.00337 158 VAL F CA 1
ATOM 9710 C C . VAL F 1 158 ? 29.04820 8.32052 -2.31173 1.000 40.51400 158 VAL F C 1
ATOM 9711 O O . VAL F 1 158 ? 29.62841 9.30339 -2.78726 1.000 39.69355 158 VAL F O 1
ATOM 9715 N N . ASP F 1 159 ? 27.85710 8.39945 -1.71364 1.000 72.11357 159 ASP F N 1
ATOM 9716 C CA . ASP F 1 159 ? 27.05847 9.61913 -1.81023 1.000 47.68984 159 ASP F CA 1
ATOM 9717 C C . ASP F 1 159 ? 27.73487 10.79569 -1.11862 1.000 64.80682 159 ASP F C 1
ATOM 9718 O O . ASP F 1 159 ? 27.85287 11.88250 -1.69683 1.000 45.94548 159 ASP F O 1
ATOM 9720 N N . ASP F 1 160 ? 28.18232 10.60362 0.12193 1.000 57.53615 160 ASP F N 1
ATOM 9721 C CA . ASP F 1 160 ? 28.82209 11.67401 0.86196 1.000 50.33789 160 ASP F CA 1
ATOM 9722 C C . ASP F 1 160 ? 29.97988 11.09998 1.66972 1.000 65.83443 160 ASP F C 1
ATOM 9723 O O . ASP F 1 160 ? 29.81116 10.06589 2.34273 1.000 34.71846 160 ASP F O 1
ATOM 9725 N N . PRO F 1 161 ? 31.15731 11.71810 1.61156 1.000 33.94730 161 PRO F N 1
ATOM 9726 C CA . PRO F 1 161 ? 32.21932 11.35539 2.55203 1.000 31.39016 161 PRO F CA 1
ATOM 9727 C C . PRO F 1 161 ? 31.74848 11.54542 3.98509 1.000 22.77983 161 PRO F C 1
ATOM 9728 O O . PRO F 1 161 ? 30.94962 12.43503 4.28432 1.000 35.40636 161 PRO F O 1
ATOM 9732 N N . VAL F 1 162 ? 32.23613 10.67520 4.87246 1.000 27.98047 162 VAL F N 1
ATOM 9733 C CA . VAL F 1 162 ? 31.94630 10.82223 6.29291 1.000 30.36263 162 VAL F CA 1
ATOM 9734 C C . VAL F 1 162 ? 32.34271 12.22322 6.74256 1.000 33.22324 162 VAL F C 1
ATOM 9735 O O . VAL F 1 162 ? 33.36416 12.76956 6.31177 1.000 49.79081 162 VAL F O 1
ATOM 9739 N N . ARG F 1 163 ? 31.51807 12.81949 7.59967 1.000 52.14135 163 ARG F N 1
ATOM 9740 C CA . ARG F 1 163 ? 31.67492 14.21444 7.97995 1.000 28.91326 163 ARG F CA 1
ATOM 9741 C C . ARG F 1 163 ? 31.80208 14.33535 9.49003 1.000 46.79493 163 ARG F C 1
ATOM 9742 O O . ARG F 1 163 ? 31.10798 13.64142 10.23863 1.000 34.85451 163 ARG F O 1
ATOM 9744 N N . LEU F 1 164 ? 32.70453 15.21462 9.92969 1.000 48.49821 164 LEU F N 1
ATOM 9745 C CA . LEU F 1 164 ? 32.83965 15.53851 11.33883 1.000 33.80483 164 LEU F CA 1
ATOM 9746 C C . LEU F 1 164 ? 31.67673 16.42083 11.79072 1.000 32.87517 164 LEU F C 1
ATOM 9747 O O . LEU F 1 164 ? 31.12383 17.18662 10.99611 1.000 45.69310 164 LEU F O 1
ATOM 9752 N N . PRO F 1 165 ? 31.27935 16.32439 13.05499 1.000 55.49089 165 PRO F N 1
ATOM 9753 C CA . PRO F 1 165 ? 30.26649 17.23857 13.58188 1.000 72.26159 165 PRO F CA 1
ATOM 9754 C C . PRO F 1 165 ? 30.89023 18.55288 14.02413 1.000 34.10920 165 PRO F C 1
ATOM 9755 O O . PRO F 1 165 ? 32.09083 18.65414 14.28332 1.000 154.80056 165 PRO F O 1
ATOM 9759 N N . ASP F 1 166 ? 30.04543 19.57569 14.09336 1.000 66.45994 166 ASP F N 1
ATOM 9760 C CA . ASP F 1 166 ? 30.46468 20.89011 14.55426 1.000 113.40602 166 ASP F CA 1
ATOM 9761 C C . ASP F 1 166 ? 29.51236 21.36864 15.63527 1.000 52.24540 166 ASP F C 1
ATOM 9762 O O . ASP F 1 166 ? 28.29662 21.18236 15.52378 1.000 87.32670 166 ASP F O 1
ATOM 9767 N N . VAL F 1 167 ? 30.07026 21.95971 16.68571 1.000 72.50177 167 VAL F N 1
ATOM 9768 C CA . VAL F 1 167 ? 29.29553 22.74719 17.63824 1.000 75.25902 167 VAL F CA 1
ATOM 9769 C C . VAL F 1 167 ? 29.57274 24.21710 17.34017 1.000 46.25962 167 VAL F C 1
ATOM 9770 O O . VAL F 1 167 ? 30.54418 24.78514 17.86353 1.000 65.73765 167 VAL F O 1
ATOM 9772 N N . PRO F 1 168 ? 28.76016 24.86410 16.49301 1.000 108.18715 168 PRO F N 1
ATOM 9773 C CA . PRO F 1 168 ? 29.02148 26.25829 16.11820 1.000 39.92313 168 PRO F CA 1
ATOM 9774 C C . PRO F 1 168 ? 28.88302 27.22538 17.28290 1.000 52.70140 168 PRO F C 1
ATOM 9775 O O . PRO F 1 168 ? 28.59104 26.82496 18.41751 1.000 62.00790 168 PRO F O 1
ATOM 9779 N N . PHE F 1 169 ? 29.11730 28.50550 17.00795 1.000 60.41821 169 PHE F N 1
ATOM 9780 C CA . PHE F 1 169 ? 28.90949 29.54486 18.00098 1.000 83.11942 169 PHE F CA 1
ATOM 9781 C C . PHE F 1 169 ? 27.42956 29.89368 18.09789 1.000 59.89091 169 PHE F C 1
ATOM 9782 O O . PHE F 1 169 ? 26.66065 29.70716 17.15014 1.000 54.91898 169 PHE F O 1
ATOM 9790 N N . THR F 1 170 ? 27.03652 30.40990 19.25854 1.000 81.99706 170 THR F N 1
ATOM 9791 C CA . THR F 1 170 ? 25.65474 30.78317 19.52428 1.000 66.47339 170 THR F CA 1
ATOM 9792 C C . THR F 1 170 ? 25.57198 32.25546 19.90225 1.000 57.55621 170 THR F C 1
ATOM 9793 O O . THR F 1 170 ? 26.46235 32.78394 20.57249 1.000 93.40378 170 THR F O 1
ATOM 9797 N N . LEU F 1 176 ? 27.24401 36.36166 22.36578 1.000 50.16382 176 LEU F N 1
ATOM 9798 C CA . LEU F 1 176 ? 27.78454 35.27180 21.56759 1.000 61.05624 176 LEU F CA 1
ATOM 9799 C C . LEU F 1 176 ? 28.65431 34.35386 22.41310 1.000 36.05855 176 LEU F C 1
ATOM 9800 O O . LEU F 1 176 ? 29.42867 34.81411 23.25013 1.000 64.06266 176 LEU F O 1
ATOM 9805 N N . VAL F 1 177 ? 28.52531 33.05059 22.18668 1.000 92.00441 177 VAL F N 1
ATOM 9806 C CA . VAL F 1 177 ? 29.27777 32.04699 22.92477 1.000 80.37682 177 VAL F CA 1
ATOM 9807 C C . VAL F 1 177 ? 29.98038 31.14693 21.92552 1.000 103.91165 177 VAL F C 1
ATOM 9808 O O . VAL F 1 177 ? 29.35265 30.63749 20.99068 1.000 69.05821 177 VAL F O 1
ATOM 9810 N N . GLY F 1 178 ? 31.27429 30.94993 22.12194 1.000 52.87956 178 GLY F N 1
ATOM 9811 C CA . GLY F 1 178 ? 31.99250 30.03667 21.26940 1.000 45.65410 178 GLY F CA 1
ATOM 9812 C C . GLY F 1 178 ? 33.04992 29.28112 22.03200 1.000 44.27564 178 GLY F C 1
ATOM 9813 O O . GLY F 1 178 ? 32.97037 29.11450 23.25387 1.000 63.09534 178 GLY F O 1
ATOM 9814 N N . ARG F 1 179 ? 34.04725 28.80800 21.30355 1.000 40.16870 179 ARG F N 1
ATOM 9815 C CA . ARG F 1 179 ? 35.20152 28.19656 21.92113 1.000 48.12034 179 ARG F CA 1
ATOM 9816 C C . ARG F 1 179 ? 36.43957 28.64184 21.17199 1.000 45.31643 179 ARG F C 1
ATOM 9817 O O . ARG F 1 179 ? 36.38084 29.15871 20.05814 1.000 46.11418 179 ARG F O 1
ATOM 9819 N N . VAL F 1 180 ? 37.56690 28.48191 21.84206 1.000 42.48407 180 VAL F N 1
ATOM 9820 C CA . VAL F 1 180 ? 38.88854 28.57862 21.23006 1.000 54.16127 180 VAL F CA 1
ATOM 9821 C C . VAL F 1 180 ? 39.05984 27.36958 20.31623 1.000 64.87381 180 VAL F C 1
ATOM 9822 O O . VAL F 1 180 ? 39.14604 26.23205 20.78549 1.000 65.94515 180 VAL F O 1
ATOM 9824 N N . ALA F 1 181 ? 39.08809 27.60970 19.00628 1.000 58.10603 181 ALA F N 1
ATOM 9825 C CA . ALA F 1 181 ? 39.20387 26.50974 18.05581 1.000 40.38686 181 ALA F CA 1
ATOM 9826 C C . ALA F 1 181 ? 40.63820 26.00058 17.98026 1.000 46.65433 181 ALA F C 1
ATOM 9827 O O . ALA F 1 181 ? 40.90092 24.80871 18.17824 1.000 66.85745 181 ALA F O 1
ATOM 9829 N N . ARG F 1 182 ? 41.58228 26.89461 17.69357 1.000 76.38221 182 ARG F N 1
ATOM 9830 C CA . ARG F 1 182 ? 42.98670 26.53920 17.56258 1.000 48.69911 182 ARG F CA 1
ATOM 9831 C C . ARG F 1 182 ? 43.82546 27.60112 18.25520 1.000 61.01310 182 ARG F C 1
ATOM 9832 O O . ARG F 1 182 ? 43.37544 28.72650 18.48433 1.000 44.29350 182 ARG F O 1
ATOM 9840 N N . ILE F 1 183 ? 45.05275 27.22391 18.59690 1.000 43.91656 183 ILE F N 1
ATOM 9841 C CA . ILE F 1 183 ? 46.04549 28.14200 19.13702 1.000 80.26065 183 ILE F CA 1
ATOM 9842 C C . ILE F 1 183 ? 47.21618 28.19424 18.16725 1.000 58.54991 183 ILE F C 1
ATOM 9843 O O . ILE F 1 183 ? 47.66920 27.15523 17.67496 1.000 81.14037 183 ILE F O 1
ATOM 9845 N N . ASP F 1 184 ? 47.69403 29.40208 17.87892 1.000 55.61637 184 ASP F N 1
ATOM 9846 C CA . ASP F 1 184 ? 48.88396 29.56724 17.04653 1.000 65.25958 184 ASP F CA 1
ATOM 9847 C C . ASP F 1 184 ? 50.09136 29.13836 17.86874 1.000 82.59196 184 ASP F C 1
ATOM 9848 O O . ASP F 1 184 ? 50.56778 29.87885 18.73127 1.000 55.18563 184 ASP F O 1
ATOM 9850 N N . ARG F 1 185 ? 50.58799 27.92637 17.60952 1.000 46.32682 185 ARG F N 1
ATOM 9851 C CA . ARG F 1 185 ? 51.60828 27.34134 18.47191 1.000 69.97583 185 ARG F CA 1
ATOM 9852 C C . ARG F 1 185 ? 52.98125 27.97044 18.27350 1.000 46.37307 185 ARG F C 1
ATOM 9853 O O . ARG F 1 185 ? 53.86129 27.77784 19.11883 1.000 73.56626 185 ARG F O 1
ATOM 9855 N N . ALA F 1 186 ? 53.19322 28.70050 17.17745 1.000 46.62606 186 ALA F N 1
ATOM 9856 C CA . ALA F 1 186 ? 54.43937 29.44078 17.01806 1.000 52.41757 186 ALA F CA 1
ATOM 9857 C C . ALA F 1 186 ? 54.45526 30.71391 17.85181 1.000 47.43715 186 ALA F C 1
ATOM 9858 O O . ALA F 1 186 ? 55.52624 31.15672 18.28248 1.000 53.93986 186 ALA F O 1
ATOM 9860 N N . PHE F 1 187 ? 53.28295 31.29931 18.10180 1.000 49.66688 187 PHE F N 1
ATOM 9861 C CA . PHE F 1 187 ? 53.17620 32.64606 18.64104 1.000 54.02856 187 PHE F CA 1
ATOM 9862 C C . PHE F 1 187 ? 52.32831 32.75948 19.89875 1.000 39.49417 187 PHE F C 1
ATOM 9863 O O . PHE F 1 187 ? 52.48079 33.74274 20.63151 1.000 50.84362 187 PHE F O 1
ATOM 9871 N N . GLY F 1 188 ? 51.45089 31.79960 20.17288 1.000 42.37739 188 GLY F N 1
ATOM 9872 C CA . GLY F 1 188 ? 50.56394 31.89301 21.31177 1.000 32.76384 188 GLY F CA 1
ATOM 9873 C C . GLY F 1 188 ? 49.26926 32.62857 21.05783 1.000 74.90888 188 GLY F C 1
ATOM 9874 O O . GLY F 1 188 ? 48.55462 32.93727 22.01880 1.000 40.23401 188 GLY F O 1
ATOM 9875 N N . ASN F 1 189 ? 48.94808 32.92639 19.80231 1.000 29.92276 189 ASN F N 1
ATOM 9876 C CA . ASN F 1 189 ? 47.70197 33.59723 19.47012 1.000 63.26460 189 ASN F CA 1
ATOM 9877 C C . ASN F 1 189 ? 46.52811 32.63596 19.61195 1.000 61.25540 189 ASN F C 1
ATOM 9878 O O . ASN F 1 189 ? 46.65478 31.42828 19.39198 1.000 53.20920 189 ASN F O 1
ATOM 9883 N N . VAL F 1 190 ? 45.37521 33.18681 19.97883 1.000 53.54824 190 VAL F N 1
ATOM 9884 C CA . VAL F 1 190 ? 44.18582 32.40473 20.29735 1.000 43.48351 190 VAL F CA 1
ATOM 9885 C C . VAL F 1 190 ? 43.12999 32.67720 19.23459 1.000 54.98640 190 VAL F C 1
ATOM 9886 O O . VAL F 1 190 ? 42.77192 33.83440 18.98919 1.000 63.79289 190 VAL F O 1
ATOM 9890 N N . TRP F 1 191 ? 42.62995 31.61307 18.61115 1.000 38.20611 191 TRP F N 1
ATOM 9891 C CA . TRP F 1 191 ? 41.60040 31.69081 17.58318 1.000 56.04082 191 TRP F CA 1
ATOM 9892 C C . TRP F 1 191 ? 40.28927 31.12983 18.11514 1.000 96.68792 191 TRP F C 1
ATOM 9893 O O . TRP F 1 191 ? 40.28234 30.13266 18.84241 1.000 58.24425 191 TRP F O 1
ATOM 9904 N N . THR F 1 192 ? 39.18293 31.76480 17.74206 1.000 47.07611 192 THR F N 1
ATOM 9905 C CA . THR F 1 192 ? 37.84980 31.30331 18.09916 1.000 48.46204 192 THR F CA 1
ATOM 9906 C C . THR F 1 192 ? 37.09177 30.87089 16.84923 1.000 58.69062 192 THR F C 1
ATOM 9907 O O . THR F 1 192 ? 37.53726 31.07649 15.71697 1.000 41.87715 192 THR F O 1
ATOM 9911 N N . ASN F 1 193 ? 35.93349 30.25143 17.06802 1.000 40.88453 193 ASN F N 1
ATOM 9912 C CA . ASN F 1 193 ? 35.03333 29.90102 15.97780 1.000 66.75993 193 ASN F CA 1
ATOM 9913 C C . ASN F 1 193 ? 34.02689 31.00252 15.67147 1.000 71.84545 193 ASN F C 1
ATOM 9914 O O . ASN F 1 193 ? 33.20902 30.83819 14.76033 1.000 45.53164 193 ASN F O 1
ATOM 9919 N N . ILE F 1 194 ? 34.06220 32.11141 16.40468 1.000 51.11934 194 ILE F N 1
ATOM 9920 C CA . ILE F 1 194 ? 33.14253 33.21983 16.16411 1.000 51.33608 194 ILE F CA 1
ATOM 9921 C C . ILE F 1 194 ? 33.64461 34.02943 14.97623 1.000 45.87559 194 ILE F C 1
ATOM 9922 O O . ILE F 1 194 ? 34.74394 34.59962 15.03591 1.000 60.99296 194 ILE F O 1
ATOM 9927 N N . PRO F 1 195 ? 32.88857 34.10559 13.88414 1.000 61.89209 195 PRO F N 1
ATOM 9928 C CA . PRO F 1 195 ? 33.27712 35.00067 12.78976 1.000 55.77026 195 PRO F CA 1
ATOM 9929 C C . PRO F 1 195 ? 33.20502 36.45140 13.24033 1.000 71.23364 195 PRO F C 1
ATOM 9930 O O . PRO F 1 195 ? 32.30661 36.84434 13.98778 1.000 44.99592 195 PRO F O 1
ATOM 9934 N N . SER F 1 196 ? 34.17013 37.24963 12.77845 1.000 70.94030 196 SER F N 1
ATOM 9935 C CA . SER F 1 196 ? 34.21926 38.65204 13.17967 1.000 64.67821 196 SER F CA 1
ATOM 9936 C C . SER F 1 196 ? 33.00123 39.41198 12.67205 1.000 54.71158 196 SER F C 1
ATOM 9937 O O . SER F 1 196 ? 32.50879 40.32900 13.34014 1.000 51.38087 196 SER F O 1
ATOM 9940 N N . ALA F 1 197 ? 32.49960 39.04269 11.49084 1.000 42.61891 197 ALA F N 1
ATOM 9941 C CA . ALA F 1 197 ? 31.30252 39.66744 10.94114 1.000 60.80170 197 ALA F CA 1
ATOM 9942 C C . ALA F 1 197 ? 30.08546 39.50275 11.84145 1.000 80.96919 197 ALA F C 1
ATOM 9943 O O . ALA F 1 197 ? 29.07805 40.18425 11.62196 1.000 87.58671 197 ALA F O 1
ATOM 9945 N N . ALA F 1 198 ? 30.14655 38.62121 12.83854 1.000 69.14179 198 ALA F N 1
ATOM 9946 C CA . ALA F 1 198 ? 29.07668 38.51525 13.82023 1.000 96.45876 198 ALA F CA 1
ATOM 9947 C C . ALA F 1 198 ? 29.13165 39.64995 14.83013 1.000 79.09473 198 ALA F C 1
ATOM 9948 O O . ALA F 1 198 ? 28.45019 39.59582 15.85695 1.000 78.61380 198 ALA F O 1
ATOM 9950 N N . VAL F 1 209 ? 36.94065 51.43050 18.89199 1.000 62.65421 209 VAL F N 1
ATOM 9951 C CA . VAL F 1 209 ? 36.19532 50.18040 18.96942 1.000 65.29766 209 VAL F CA 1
ATOM 9952 C C . VAL F 1 209 ? 36.90383 49.20129 19.89934 1.000 41.95144 209 VAL F C 1
ATOM 9953 O O . VAL F 1 209 ? 38.12693 49.06047 19.85265 1.000 74.22546 209 VAL F O 1
ATOM 9955 N N . THR F 1 210 ? 36.12714 48.53518 20.75283 1.000 72.12075 210 THR F N 1
ATOM 9956 C CA . THR F 1 210 ? 36.66287 47.60222 21.73573 1.000 59.59247 210 THR F CA 1
ATOM 9957 C C . THR F 1 210 ? 35.66689 46.47510 21.96665 1.000 48.13093 210 THR F C 1
ATOM 9958 O O . THR F 1 210 ? 34.47903 46.58894 21.64940 1.000 60.56025 210 THR F O 1
ATOM 9962 N N . LEU F 1 211 ? 36.17400 45.38165 22.53431 1.000 66.07702 211 LEU F N 1
ATOM 9963 C CA . LEU F 1 211 ? 35.40511 44.16924 22.77635 1.000 46.30519 211 LEU F CA 1
ATOM 9964 C C . LEU F 1 211 ? 35.40876 43.84465 24.26253 1.000 76.54547 211 LEU F C 1
ATOM 9965 O O . LEU F 1 211 ? 36.46732 43.83469 24.89746 1.000 60.30399 211 LEU F O 1
ATOM 9967 N N . ASP F 1 212 ? 34.22995 43.57988 24.81244 1.000 60.49802 212 ASP F N 1
ATOM 9968 C CA . ASP F 1 212 ? 34.10977 43.00812 26.14607 1.000 105.27493 212 ASP F CA 1
ATOM 9969 C C . ASP F 1 212 ? 34.00960 41.49552 25.98928 1.000 75.99189 212 ASP F C 1
ATOM 9970 O O . ASP F 1 212 ? 33.04418 40.99678 25.40264 1.000 67.79385 212 ASP F O 1
ATOM 9975 N N . ALA F 1 213 ? 35.00892 40.76537 26.48392 1.000 43.80732 213 ALA F N 1
ATOM 9976 C CA . ALA F 1 213 ? 35.07369 39.34325 26.17777 1.000 56.19997 213 ALA F CA 1
ATOM 9977 C C . ALA F 1 213 ? 35.70099 38.56645 27.32539 1.000 46.59848 213 ALA F C 1
ATOM 9978 O O . ALA F 1 213 ? 36.51394 39.09416 28.08941 1.000 72.56670 213 ALA F O 1
ATOM 9980 N N . THR F 1 214 ? 35.31395 37.29637 27.42113 1.000 83.73309 214 THR F N 1
ATOM 9981 C CA . THR F 1 214 ? 35.84282 36.35184 28.39638 1.000 84.15231 214 THR F CA 1
ATOM 9982 C C . THR F 1 214 ? 36.63721 35.28198 27.65697 1.000 61.38624 214 THR F C 1
ATOM 9983 O O . THR F 1 214 ? 36.10401 34.61881 26.75943 1.000 63.93469 214 THR F O 1
ATOM 9985 N N . VAL F 1 215 ? 37.90578 35.12406 28.02875 1.000 55.91677 215 VAL F N 1
ATOM 9986 C CA . VAL F 1 215 ? 38.78405 34.14208 27.40097 1.000 74.60621 215 VAL F CA 1
ATOM 9987 C C . VAL F 1 215 ? 39.72332 33.54137 28.44278 1.000 58.92993 215 VAL F C 1
ATOM 9988 O O . VAL F 1 215 ? 39.29078 32.83943 29.35673 1.000 94.35176 215 VAL F O 1
ATOM 9990 N N . ARG F 1 221 ? 38.50864 44.09703 28.68132 1.000 97.74473 221 ARG F N 1
ATOM 9991 C CA . ARG F 1 221 ? 38.36645 44.91712 27.48873 1.000 83.10084 221 ARG F CA 1
ATOM 9992 C C . ARG F 1 221 ? 39.54452 44.68687 26.54862 1.000 54.21156 221 ARG F C 1
ATOM 9993 O O . ARG F 1 221 ? 40.70692 44.81948 26.94300 1.000 74.14201 221 ARG F O 1
ATOM 9995 N N . TRP F 1 222 ? 39.23458 44.34014 25.30317 1.000 51.80005 222 TRP F N 1
ATOM 9996 C CA . TRP F 1 222 ? 40.22697 44.04595 24.28008 1.000 59.36144 222 TRP F CA 1
ATOM 9997 C C . TRP F 1 222 ? 40.12236 45.08255 23.17205 1.000 60.50950 222 TRP F C 1
ATOM 9998 O O . TRP F 1 222 ? 39.06211 45.18715 22.53071 1.000 67.46656 222 TRP F O 1
ATOM 10009 N N . PRO F 1 223 ? 41.16031 45.87598 22.92037 1.000 37.08513 223 PRO F N 1
ATOM 10010 C CA . PRO F 1 223 ? 41.11913 46.79056 21.77142 1.000 39.00021 223 PRO F CA 1
ATOM 10011 C C . PRO F 1 223 ? 41.00349 46.00799 20.47152 1.000 45.06351 223 PRO F C 1
ATOM 10012 O O . PRO F 1 223 ? 41.72170 45.03040 20.24879 1.000 53.34176 223 PRO F O 1
ATOM 10016 N N . TRP F 1 224 ? 40.09110 46.44479 19.60910 1.000 31.63555 224 TRP F N 1
ATOM 10017 C CA . TRP F 1 224 ? 39.90373 45.81617 18.30889 1.000 49.29573 224 TRP F CA 1
ATOM 10018 C C . TRP F 1 224 ? 40.88058 46.44595 17.32474 1.000 50.27126 224 TRP F C 1
ATOM 10019 O O . TRP F 1 224 ? 40.85049 47.66177 17.10588 1.000 73.99422 224 TRP F O 1
ATOM 10030 N N . CYS F 1 225 ? 41.74041 45.62297 16.73104 1.000 50.26062 225 CYS F N 1
ATOM 10031 C CA . CYS F 1 225 ? 42.89126 46.11998 15.99487 1.000 51.21328 225 CYS F CA 1
ATOM 10032 C C . CYS F 1 225 ? 42.95166 45.53057 14.59402 1.000 32.54721 225 CYS F C 1
ATOM 10033 O O . CYS F 1 225 ? 42.46628 44.42546 14.33921 1.000 73.49259 225 CYS F O 1
ATOM 10036 N N . THR F 1 226 ? 43.55530 46.29926 13.68471 1.000 65.22889 226 THR F N 1
ATOM 10037 C CA . THR F 1 226 ? 43.90047 45.77708 12.36679 1.000 48.64919 226 THR F CA 1
ATOM 10038 C C . THR F 1 226 ? 44.99450 44.71857 12.46126 1.000 74.97628 226 THR F C 1
ATOM 10039 O O . THR F 1 226 ? 44.91844 43.67769 11.79814 1.000 37.53018 226 THR F O 1
ATOM 10043 N N . THR F 1 227 ? 46.01263 44.95769 13.28340 1.000 46.70752 227 THR F N 1
ATOM 10044 C CA . THR F 1 227 ? 47.16132 44.06373 13.35290 1.000 35.93148 227 THR F CA 1
ATOM 10045 C C . THR F 1 227 ? 47.80846 44.19782 14.72661 1.000 89.81744 227 THR F C 1
ATOM 10046 O O . THR F 1 227 ? 47.40495 45.02435 15.54996 1.000 40.80614 227 THR F O 1
ATOM 10050 N N . PHE F 1 228 ? 48.84098 43.37852 14.95268 1.000 31.97719 228 PHE F N 1
ATOM 10051 C CA . PHE F 1 228 ? 49.41441 43.22174 16.28752 1.000 56.59579 228 PHE F CA 1
ATOM 10052 C C . PHE F 1 228 ? 50.03854 44.51694 16.79846 1.000 70.53097 228 PHE F C 1
ATOM 10053 O O . PHE F 1 228 ? 49.93400 44.83579 17.98916 1.000 33.12612 228 PHE F O 1
ATOM 10061 N N . SER F 1 229 ? 50.69317 45.27409 15.91979 1.000 34.27885 229 SER F N 1
ATOM 10062 C CA . SER F 1 229 ? 51.52010 46.40092 16.33790 1.000 76.16861 229 SER F CA 1
ATOM 10063 C C . SER F 1 229 ? 50.73469 47.68623 16.58649 1.000 51.42703 229 SER F C 1
ATOM 10064 O O . SER F 1 229 ? 51.35589 48.74827 16.69048 1.000 43.43851 229 SER F O 1
ATOM 10067 N N . GLN F 1 230 ? 49.40840 47.63532 16.68526 1.000 45.72872 230 GLN F N 1
ATOM 10068 C CA . GLN F 1 230 ? 48.63854 48.81338 17.06185 1.000 35.41236 230 GLN F CA 1
ATOM 10069 C C . GLN F 1 230 ? 48.44463 48.92188 18.56485 1.000 75.16648 230 GLN F C 1
ATOM 10070 O O . GLN F 1 230 ? 47.68781 49.78461 19.02200 1.000 44.11364 230 GLN F O 1
ATOM 10076 N N . VAL F 1 231 ? 49.09396 48.05615 19.33620 1.000 47.67087 231 VAL F N 1
ATOM 10077 C CA . VAL F 1 231 ? 49.02620 48.08113 20.78850 1.000 32.64162 231 VAL F CA 1
ATOM 10078 C C . VAL F 1 231 ? 50.45436 47.93687 21.29738 1.000 57.42862 231 VAL F C 1
ATOM 10079 O O . VAL F 1 231 ? 51.31672 47.37614 20.61422 1.000 43.20454 231 VAL F O 1
ATOM 10083 N N . ALA F 1 232 ? 50.71277 48.47959 22.48695 1.000 46.70301 232 ALA F N 1
ATOM 10084 C CA . ALA F 1 232 ? 52.04354 48.42245 23.07544 1.000 48.95992 232 ALA F CA 1
ATOM 10085 C C . ALA F 1 232 ? 52.54234 46.98161 23.16182 1.000 63.28044 232 ALA F C 1
ATOM 10086 O O . ALA F 1 232 ? 51.76678 46.02186 23.14399 1.000 47.82801 232 ALA F O 1
ATOM 10088 N N . THR F 1 233 ? 53.86381 46.83849 23.24354 1.000 57.94241 233 THR F N 1
ATOM 10089 C CA . THR F 1 233 ? 54.46237 45.51544 23.35862 1.000 48.94038 233 THR F CA 1
ATOM 10090 C C . THR F 1 233 ? 53.98517 44.84954 24.64454 1.000 60.10707 233 THR F C 1
ATOM 10091 O O . THR F 1 233 ? 53.97865 45.47344 25.70993 1.000 73.39846 233 THR F O 1
ATOM 10095 N N . THR F 1 234 ? 53.56709 43.58586 24.52912 1.000 74.74942 234 THR F N 1
ATOM 10096 C CA . THR F 1 234 ? 52.92517 42.73627 25.54241 1.000 61.46400 234 THR F CA 1
ATOM 10097 C C . THR F 1 234 ? 51.45269 43.08814 25.73114 1.000 75.70682 234 THR F C 1
ATOM 10098 O O . THR F 1 234 ? 50.79509 42.47920 26.58291 1.000 66.44857 234 THR F O 1
ATOM 10102 N N . GLY F 1 235 ? 50.91029 44.04164 24.98027 1.000 55.34292 235 GLY F N 1
ATOM 10103 C CA . GLY F 1 235 ? 49.52903 44.43346 25.17729 1.000 46.64556 235 GLY F CA 1
ATOM 10104 C C . GLY F 1 235 ? 48.54523 43.48631 24.51272 1.000 38.36055 235 GLY F C 1
ATOM 10105 O O . GLY F 1 235 ? 48.82844 42.86315 23.49052 1.000 65.01311 235 GLY F O 1
ATOM 10106 N N . ARG F 1 236 ? 47.36203 43.39056 25.11345 1.000 51.68327 236 ARG F N 1
ATOM 10107 C CA . ARG F 1 236 ? 46.30001 42.53949 24.59799 1.000 40.70241 236 ARG F CA 1
ATOM 10108 C C . ARG F 1 236 ? 45.59132 43.20554 23.42380 1.000 43.88826 236 ARG F C 1
ATOM 10109 O O . ARG F 1 236 ? 45.52918 44.43470 23.32210 1.000 65.23087 236 ARG F O 1
ATOM 10111 N N . LEU F 1 237 ? 45.04894 42.37753 22.53284 1.000 73.87900 237 LEU F N 1
ATOM 10112 C CA . LEU F 1 237 ? 44.39587 42.90206 21.34241 1.000 34.17636 237 LEU F CA 1
ATOM 10113 C C . LEU F 1 237 ? 43.44681 41.85686 20.77156 1.000 61.74023 237 LEU F C 1
ATOM 10114 O O . LEU F 1 237 ? 43.68142 40.65043 20.89198 1.000 47.54386 237 LEU F O 1
ATOM 10119 N N . ALA F 1 238 ? 42.37025 42.34181 20.15344 1.000 31.71813 238 ALA F N 1
ATOM 10120 C CA . ALA F 1 238 ? 41.39534 41.51436 19.45896 1.000 37.96783 238 ALA F CA 1
ATOM 10121 C C . ALA F 1 238 ? 41.38396 41.88965 17.98381 1.000 34.98399 238 ALA F C 1
ATOM 10122 O O . ALA F 1 238 ? 41.57397 43.05548 17.62507 1.000 41.07906 238 ALA F O 1
ATOM 10124 N N . TYR F 1 239 ? 41.16319 40.89724 17.12606 1.000 35.00388 239 TYR F N 1
ATOM 10125 C CA . TYR F 1 239 ? 41.27289 41.13053 15.69081 1.000 33.85696 239 TYR F CA 1
ATOM 10126 C C . TYR F 1 239 ? 40.57550 40.00429 14.94418 1.000 36.48508 239 TYR F C 1
ATOM 10127 O O . TYR F 1 239 ? 40.08573 39.04639 15.54106 1.000 43.88408 239 TYR F O 1
ATOM 10136 N N . ALA F 1 240 ? 40.50212 40.15340 13.62604 1.000 36.51227 240 ALA F N 1
ATOM 10137 C CA . ALA F 1 240 ? 40.03702 39.09297 12.74280 1.000 31.71958 240 ALA F CA 1
ATOM 10138 C C . ALA F 1 240 ? 41.25223 38.46305 12.07498 1.000 72.86604 240 ALA F C 1
ATOM 10139 O O . ALA F 1 240 ? 42.01097 39.15364 11.38588 1.000 44.51420 240 ALA F O 1
ATOM 10141 N N . ASN F 1 241 ? 41.43697 37.15983 12.27450 1.000 52.60530 241 ASN F N 1
ATOM 10142 C CA . ASN F 1 241 ? 42.62292 36.50211 11.74754 1.000 47.48223 241 ASN F CA 1
ATOM 10143 C C . ASN F 1 241 ? 42.51509 36.35735 10.22935 1.000 27.60531 241 ASN F C 1
ATOM 10144 O O . ASN F 1 241 ? 41.57624 36.84302 9.59045 1.000 46.18405 241 ASN F O 1
ATOM 10149 N N . SER F 1 242 ? 43.50789 35.67735 9.64908 1.000 39.15961 242 SER F N 1
ATOM 10150 C CA . SER F 1 242 ? 43.57614 35.52665 8.19899 1.000 50.00127 242 SER F CA 1
ATOM 10151 C C . SER F 1 242 ? 42.31236 34.89755 7.62859 1.000 90.30369 242 SER F C 1
ATOM 10152 O O . SER F 1 242 ? 41.91740 35.20681 6.49835 1.000 46.71283 242 SER F O 1
ATOM 10154 N N . ARG F 1 243 ? 41.66344 34.02345 8.39286 1.000 30.09899 243 ARG F N 1
ATOM 10155 C CA . ARG F 1 243 ? 40.47364 33.32227 7.93637 1.000 59.42240 243 ARG F CA 1
ATOM 10156 C C . ARG F 1 243 ? 39.18393 34.08300 8.21922 1.000 97.47484 243 ARG F C 1
ATOM 10157 O O . ARG F 1 243 ? 38.12500 33.67931 7.72662 1.000 63.69520 243 ARG F O 1
ATOM 10159 N N . GLY F 1 244 ? 39.24217 35.16764 8.98525 1.000 72.49538 244 GLY F N 1
ATOM 10160 C CA . GLY F 1 244 ? 38.06723 35.96104 9.27207 1.000 42.10142 244 GLY F CA 1
ATOM 10161 C C . GLY F 1 244 ? 37.41039 35.70737 10.60968 1.000 65.66077 244 GLY F C 1
ATOM 10162 O O . GLY F 1 244 ? 36.31623 36.23131 10.84754 1.000 70.87948 244 GLY F O 1
ATOM 10163 N N . ARG F 1 245 ? 38.03633 34.93081 11.48836 1.000 45.01754 245 ARG F N 1
ATOM 10164 C CA . ARG F 1 245 ? 37.45504 34.55881 12.76961 1.000 60.86326 245 ARG F CA 1
ATOM 10165 C C . ARG F 1 245 ? 38.07773 35.38019 13.89006 1.000 67.05971 245 ARG F C 1
ATOM 10166 O O . ARG F 1 245 ? 39.27589 35.68195 13.85955 1.000 39.10189 245 ARG F O 1
ATOM 10174 N N . LEU F 1 246 ? 37.25468 35.73635 14.87676 1.000 51.17984 246 LEU F N 1
ATOM 10175 C CA . LEU F 1 246 ? 37.72048 36.54120 15.99961 1.000 48.71912 246 LEU F CA 1
ATOM 10176 C C . LEU F 1 246 ? 38.87481 35.85082 16.71534 1.000 34.98648 246 LEU F C 1
ATOM 10177 O O . LEU F 1 246 ? 38.81800 34.65236 17.00325 1.000 49.07566 246 LEU F O 1
ATOM 10182 N N . SER F 1 247 ? 39.92383 36.61756 17.00238 1.000 51.10080 247 SER F N 1
ATOM 10183 C CA . SER F 1 247 ? 41.12965 36.09986 17.62149 1.000 53.84283 247 SER F CA 1
ATOM 10184 C C . SER F 1 247 ? 41.65009 37.10704 18.63523 1.000 53.74499 247 SER F C 1
ATOM 10185 O O . SER F 1 247 ? 41.43110 38.31754 18.51733 1.000 50.08732 247 SER F O 1
ATOM 10188 N N . PHE F 1 248 ? 42.36614 36.58304 19.62552 1.000 53.64144 248 PHE F N 1
ATOM 10189 C CA . PHE F 1 248 ? 42.94462 37.37311 20.69832 1.000 46.59638 248 PHE F CA 1
ATOM 10190 C C . PHE F 1 248 ? 44.44561 37.12928 20.73074 1.000 72.64942 248 PHE F C 1
ATOM 10191 O O . PHE F 1 248 ? 44.91513 36.02835 20.42882 1.000 49.15576 248 PHE F O 1
ATOM 10199 N N . ALA F 1 249 ? 45.20069 38.16300 21.09404 1.000 59.64099 249 ALA F N 1
ATOM 10200 C CA . ALA F 1 249 ? 46.65038 38.04384 21.03495 1.000 48.71175 249 ALA F CA 1
ATOM 10201 C C . ALA F 1 249 ? 47.30177 39.03720 21.98385 1.000 41.02835 249 ALA F C 1
ATOM 10202 O O . ALA F 1 249 ? 46.66238 39.96614 22.48491 1.000 86.61768 249 ALA F O 1
ATOM 10204 N N . LEU F 1 250 ? 48.58704 38.80447 22.23588 1.000 44.51395 250 LEU F N 1
ATOM 10205 C CA . LEU F 1 250 ? 49.47220 39.76990 22.87091 1.000 49.04030 250 LEU F CA 1
ATOM 10206 C C . LEU F 1 250 ? 50.51254 40.20980 21.85194 1.000 30.01659 250 LEU F C 1
ATOM 10207 O O . LEU F 1 250 ? 51.11093 39.37001 21.17172 1.000 46.96788 250 LEU F O 1
ATOM 10209 N N . ASN F 1 251 ? 50.71901 41.51791 21.73870 1.000 62.61697 251 ASN F N 1
ATOM 10210 C CA . ASN F 1 251 ? 51.71011 42.03166 20.80271 1.000 32.70045 251 ASN F CA 1
ATOM 10211 C C . ASN F 1 251 ? 53.10990 41.60278 21.23396 1.000 33.24797 251 ASN F C 1
ATOM 10212 O O . ASN F 1 251 ? 53.57343 41.96891 22.31904 1.000 62.84290 251 ASN F O 1
ATOM 10217 N N . ARG F 1 252 ? 53.77838 40.83033 20.37463 1.000 50.12829 252 ARG F N 1
ATOM 10218 C CA . ARG F 1 252 ? 55.08891 40.24608 20.66756 1.000 33.62157 252 ARG F CA 1
ATOM 10219 C C . ARG F 1 252 ? 55.05786 39.45922 21.97885 1.000 32.19085 252 ARG F C 1
ATOM 10220 O O . ARG F 1 252 ? 55.91606 39.61217 22.85112 1.000 56.20857 252 ARG F O 1
ATOM 10228 N N . GLY F 1 253 ? 54.04430 38.60977 22.11322 1.000 46.00266 253 GLY F N 1
ATOM 10229 C CA . GLY F 1 253 ? 53.92108 37.75646 23.28227 1.000 39.84818 253 GLY F CA 1
ATOM 10230 C C . GLY F 1 253 ? 52.95791 36.62401 23.00837 1.000 46.08076 253 GLY F C 1
ATOM 10231 O O . GLY F 1 253 ? 52.24737 36.61112 21.99914 1.000 48.22431 253 GLY F O 1
ATOM 10232 N N . SER F 1 254 ? 52.94233 35.66604 23.93425 1.000 48.75350 254 SER F N 1
ATOM 10233 C CA . SER F 1 254 ? 52.10533 34.47500 23.82691 1.000 72.59607 254 SER F CA 1
ATOM 10234 C C . SER F 1 254 ? 50.90648 34.62985 24.75561 1.000 52.54138 254 SER F C 1
ATOM 10235 O O . SER F 1 254 ? 51.05031 34.57141 25.98151 1.000 62.84938 254 SER F O 1
ATOM 10238 N N . LEU F 1 255 ? 49.72350 34.82926 24.16887 1.000 63.58987 255 LEU F N 1
ATOM 10239 C CA . LEU F 1 255 ? 48.51048 34.91837 24.97474 1.000 49.28045 255 LEU F CA 1
ATOM 10240 C C . LEU F 1 255 ? 48.18307 33.58132 25.62678 1.000 95.67929 255 LEU F C 1
ATOM 10241 O O . LEU F 1 255 ? 47.68229 33.54235 26.75703 1.000 83.09386 255 LEU F O 1
ATOM 10246 N N . VAL F 1 256 ? 48.44057 32.47602 24.92309 1.000 57.26960 256 VAL F N 1
ATOM 10247 C CA . VAL F 1 256 ? 48.26171 31.15737 25.52422 1.000 62.69014 256 VAL F CA 1
ATOM 10248 C C . VAL F 1 256 ? 49.13251 31.01851 26.76578 1.000 67.12060 256 VAL F C 1
ATOM 10249 O O . VAL F 1 256 ? 48.67421 30.54684 27.81271 1.000 55.09088 256 VAL F O 1
ATOM 10253 N N . ALA F 1 257 ? 50.39376 31.44823 26.67854 1.000 47.68902 257 ALA F N 1
ATOM 10254 C CA . ALA F 1 257 ? 51.28998 31.34260 27.82586 1.000 60.22210 257 ALA F CA 1
ATOM 10255 C C . ALA F 1 257 ? 50.79647 32.18245 28.99705 1.000 64.46228 257 ALA F C 1
ATOM 10256 O O . ALA F 1 257 ? 50.85240 31.74104 30.15080 1.000 75.21330 257 ALA F O 1
ATOM 10258 N N . GLU F 1 258 ? 50.31489 33.39610 28.72254 1.000 63.76622 258 GLU F N 1
ATOM 10259 C CA . GLU F 1 258 ? 49.83581 34.26191 29.79513 1.000 96.69971 258 GLU F CA 1
ATOM 10260 C C . GLU F 1 258 ? 48.58438 33.68964 30.45094 1.000 61.74601 258 GLU F C 1
ATOM 10261 O O . GLU F 1 258 ? 48.50526 33.58611 31.68059 1.000 88.09291 258 GLU F O 1
ATOM 10263 N N . LEU F 1 259 ? 47.59665 33.30630 29.64408 1.000 71.40934 259 LEU F N 1
ATOM 10264 C CA . LEU F 1 259 ? 46.29182 32.89582 30.14434 1.000 71.43322 259 LEU F CA 1
ATOM 10265 C C . LEU F 1 259 ? 46.15137 31.38910 30.32521 1.000 79.29575 259 LEU F C 1
ATOM 10266 O O . LEU F 1 259 ? 45.12224 30.93933 30.83871 1.000 91.82550 259 LEU F O 1
ATOM 10268 N N . GLY F 1 260 ? 47.14631 30.60184 29.92112 1.000 114.99224 260 GLY F N 1
ATOM 10269 C CA . GLY F 1 260 ? 47.06251 29.15720 30.07617 1.000 55.87152 260 GLY F CA 1
ATOM 10270 C C . GLY F 1 260 ? 45.89751 28.52377 29.35022 1.000 50.43755 260 GLY F C 1
ATOM 10271 O O . GLY F 1 260 ? 45.40893 27.46981 29.77204 1.000 109.36457 260 GLY F O 1
ATOM 10272 N N . VAL F 1 261 ? 45.43698 29.13924 28.26684 1.000 72.34405 261 VAL F N 1
ATOM 10273 C CA . VAL F 1 261 ? 44.26233 28.65913 27.54982 1.000 104.49050 261 VAL F CA 1
ATOM 10274 C C . VAL F 1 261 ? 44.66139 27.53399 26.60590 1.000 39.19385 261 VAL F C 1
ATOM 10275 O O . VAL F 1 261 ? 45.73211 27.56483 25.98799 1.000 103.42323 261 VAL F O 1
ATOM 10277 N N . PRO F 1 263 ? 42.94831 24.71071 23.47934 1.000 63.80593 263 PRO F N 1
ATOM 10278 C CA . PRO F 1 263 ? 41.85341 24.66600 22.50381 1.000 87.65215 263 PRO F CA 1
ATOM 10279 C C . PRO F 1 263 ? 40.61324 23.99347 23.07801 1.000 66.24554 263 PRO F C 1
ATOM 10280 O O . PRO F 1 263 ? 40.69739 23.16982 23.99163 1.000 68.74782 263 PRO F O 1
ATOM 10282 N N . ASP F 1 264 ? 39.44261 24.32942 22.53785 1.000 74.44484 264 ASP F N 1
ATOM 10283 C CA . ASP F 1 264 ? 38.13273 23.88412 23.02069 1.000 55.09801 264 ASP F CA 1
ATOM 10284 C C . ASP F 1 264 ? 37.65702 24.62495 24.27099 1.000 99.77392 264 ASP F C 1
ATOM 10285 O O . ASP F 1 264 ? 36.61008 24.25872 24.82501 1.000 112.27806 264 ASP F O 1
ATOM 10287 N N . ALA F 1 265 ? 38.36427 25.66513 24.72590 1.000 91.14880 265 ALA F N 1
ATOM 10288 C CA . ALA F 1 265 ? 37.94467 26.41289 25.90756 1.000 87.54769 265 ALA F CA 1
ATOM 10289 C C . ALA F 1 265 ? 36.90874 27.48421 25.54913 1.000 76.12527 265 ALA F C 1
ATOM 10290 O O . ALA F 1 265 ? 36.92740 28.02916 24.44385 1.000 68.10685 265 ALA F O 1
ATOM 10292 N N . GLU F 1 268 ? 33.28084 33.85151 25.69012 1.000 76.35331 268 GLU F N 1
ATOM 10293 C CA . GLU F 1 268 ? 32.09678 34.59953 25.28919 1.000 64.62199 268 GLU F CA 1
ATOM 10294 C C . GLU F 1 268 ? 32.42359 36.07262 25.06980 1.000 90.87137 268 GLU F C 1
ATOM 10295 O O . GLU F 1 268 ? 33.24738 36.65127 25.78102 1.000 37.58717 268 GLU F O 1
ATOM 10297 N N . VAL F 1 269 ? 31.77358 36.66819 24.07514 1.000 34.52508 269 VAL F N 1
ATOM 10298 C CA . VAL F 1 269 ? 31.93764 38.07860 23.74721 1.000 83.72150 269 VAL F CA 1
ATOM 10299 C C . VAL F 1 269 ? 30.69102 38.80721 24.22824 1.000 124.87922 269 VAL F C 1
ATOM 10300 O O . VAL F 1 269 ? 29.59361 38.59381 23.70240 1.000 53.76864 269 VAL F O 1
ATOM 10302 N N . HIS F 1 270 ? 30.85809 39.67952 25.21734 1.000 105.78762 270 HIS F N 1
ATOM 10303 C CA . HIS F 1 270 ? 29.72621 40.35730 25.83348 1.000 54.58205 270 HIS F CA 1
ATOM 10304 C C . HIS F 1 270 ? 29.32638 41.58331 25.02304 1.000 60.82786 270 HIS F C 1
ATOM 10305 O O . HIS F 1 270 ? 30.17167 42.41449 24.67605 1.000 104.58356 270 HIS F O 1
ATOM 10312 N N . LEU F 1 271 ? 28.03516 41.69103 24.72439 1.000 35.31208 271 LEU F N 1
ATOM 10313 C CA . LEU F 1 271 ? 27.50452 42.82041 23.96859 1.000 138.86355 271 LEU F CA 1
ATOM 10314 C C . LEU F 1 271 ? 26.43127 43.55405 24.76789 1.000 130.67431 271 LEU F C 1
ATOM 10315 O O . LEU F 1 271 ? 25.24176 43.45964 24.46331 1.000 80.31075 271 LEU F O 1
#